Protein 4MHB (pdb70)

B-factor: mean 27.75, std 12.75, range [10.36, 128.31]

Radius of gyration: 39.78 Å; Cα contacts (8 Å, |Δi|>4): 3134; chains: 6; bounding box: 124×84×89 Å

Structure (mmCIF, N/CA/C/O backbone):
data_4MHB
#
_entry.id   4MHB
#
_cell.length_a   128.746
_cell.length_b   128.746
_cell.length_c   277.614
_cell.angle_alpha   90
_cell.angle_beta   90
_cell.angle_gamma   90
#
_symmetry.space_group_name_H-M   'P 43 21 2'
#
loop_
_entity.id
_entity.type
_entity.pdbx_description
1 polymer 'Putative aldo/keto reductase'
2 non-polymer 'SULFATE ION'
3 water water
#
loop_
_atom_site.group_PDB
_atom_site.id
_atom_site.type_symbol
_atom_site.label_atom_id
_atom_site.label_alt_id
_atom_site.label_comp_id
_atom_site.label_asym_id
_atom_site.label_entity_id
_atom_site.label_seq_id
_atom_site.pdbx_PDB_ins_code
_atom_site.Cartn_x
_atom_site.Cartn_y
_atom_site.Cartn_z
_atom_site.occupancy
_atom_site.B_iso_or_equiv
_atom_site.auth_seq_id
_atom_site.auth_comp_id
_atom_site.auth_asym_id
_atom_site.auth_atom_id
_atom_site.pdbx_PDB_model_num
ATOM 17 N N . GLN A 1 16 ? 66.322 20.659 150.868 1.00 37.28 16 GLN A N 1
ATOM 18 C CA . GLN A 1 16 ? 66.012 20.754 149.462 1.00 31.63 16 GLN A CA 1
ATOM 19 C C . GLN A 1 16 ? 65.820 22.231 149.136 1.00 25.56 16 GLN A C 1
ATOM 20 O O . GLN A 1 16 ? 65.246 22.979 149.930 1.00 25.51 16 GLN A O 1
ATOM 26 N N . THR A 1 17 ? 66.358 22.654 148.003 1.00 24.71 17 THR A N 1
ATOM 27 C CA . THR A 1 17 ? 66.205 24.049 147.579 1.00 22.57 17 THR A CA 1
ATOM 28 C C . THR A 1 17 ? 65.668 24.051 146.173 1.00 22.44 17 THR A C 1
ATOM 29 O O . THR A 1 17 ? 65.652 23.016 145.519 1.00 25.15 17 THR A O 1
ATOM 33 N N . VAL A 1 18 ? 65.225 25.220 145.708 1.00 21.77 18 VAL A N 1
ATOM 34 C CA . VAL A 1 18 ? 64.986 25.422 144.302 1.00 20.80 18 VAL A CA 1
ATOM 35 C C . VAL A 1 18 ? 65.842 26.586 143.815 1.00 25.34 18 VAL A C 1
ATOM 36 O O . VAL A 1 18 ? 66.130 27.523 144.564 1.00 23.80 18 VAL A O 1
ATOM 40 N N . LYS A 1 19 ? 66.259 26.525 142.555 1.00 21.66 19 LYS A N 1
ATOM 41 C CA . LYS A 1 19 ? 66.966 27.646 141.935 1.00 21.66 19 LYS A CA 1
ATOM 42 C C . LYS A 1 19 ? 65.986 28.650 141.347 1.00 23.72 19 LYS A C 1
ATOM 43 O O . LYS A 1 19 ? 65.108 28.312 140.533 1.00 20.44 19 LYS A O 1
ATOM 49 N N . LEU A 1 20 ? 66.102 29.898 141.781 1.00 19.15 20 LEU A N 1
ATOM 50 C CA . LEU A 1 20 ? 65.257 30.940 141.232 1.00 18.24 20 LEU A CA 1
ATOM 51 C C . LEU A 1 20 ? 65.716 31.350 139.834 1.00 20.31 20 LEU A C 1
ATOM 52 O O . LEU A 1 20 ? 66.812 30.954 139.360 1.00 20.79 20 LEU A O 1
ATOM 57 N N . ASN A 1 21 ? 64.914 32.202 139.193 1.00 18.87 21 ASN A N 1
ATOM 58 C CA . ASN A 1 21 ? 65.228 32.613 137.832 1.00 19.97 21 ASN A CA 1
ATOM 59 C C . ASN A 1 21 ? 66.513 33.430 137.657 1.00 21.03 21 ASN A C 1
ATOM 60 O O . ASN A 1 21 ? 67.020 33.553 136.526 1.00 22.38 21 ASN A O 1
ATOM 65 N N . ASN A 1 22 ? 67.043 33.980 138.745 1.00 20.73 22 ASN A N 1
ATOM 66 C CA . ASN A 1 22 ? 68.357 34.655 138.698 1.00 22.22 22 ASN A CA 1
ATOM 67 C C . ASN A 1 22 ? 69.502 33.802 139.244 1.00 23.37 22 ASN A C 1
ATOM 68 O O . ASN A 1 22 ? 70.608 34.307 139.496 1.00 24.84 22 ASN A O 1
ATOM 73 N N . GLY A 1 23 ? 69.231 32.525 139.474 1.00 23.08 23 GLY A N 1
ATOM 74 C CA . GLY A 1 23 ? 70.291 31.601 139.853 1.00 24.77 23 GLY A CA 1
ATOM 75 C C . GLY A 1 23 ? 70.441 31.361 141.345 1.00 27.10 23 GLY A C 1
ATOM 76 O O . GLY A 1 23 ? 71.126 30.419 141.750 1.00 28.52 23 GLY A O 1
ATOM 77 N N . ILE A 1 24 ? 69.820 32.183 142.184 1.00 22.52 24 ILE A N 1
ATOM 78 C CA . ILE A 1 24 ? 70.049 31.971 143.635 1.00 24.82 24 ILE A CA 1
ATOM 79 C C . ILE A 1 24 ? 69.220 30.814 144.195 1.00 23.26 24 ILE A C 1
ATOM 80 O O . ILE A 1 24 ? 68.125 30.555 143.716 1.00 21.84 24 ILE A O 1
ATOM 85 N N . ALA A 1 25 ? 69.752 30.108 145.190 1.00 22.61 25 ALA A N 1
ATOM 86 C CA . ALA A 1 25 ? 69.044 28.950 145.754 1.00 21.93 25 ALA A CA 1
ATOM 87 C C . ALA A 1 25 ? 68.180 29.376 146.914 1.00 23.43 25 ALA A C 1
ATOM 88 O O . ALA A 1 25 ? 68.616 30.153 147.776 1.00 24.29 25 ALA A O 1
ATOM 98 N N . PRO A 1 27 ? 65.522 27.830 150.012 1.00 17.73 27 PRO A N 1
ATOM 99 C CA . PRO A 1 27 ? 64.977 26.600 150.622 1.00 18.04 27 PRO A CA 1
ATOM 100 C C . PRO A 1 27 ? 63.510 26.355 150.256 1.00 17.23 27 PRO A C 1
ATOM 101 O O . PRO A 1 27 ? 62.689 27.298 150.112 1.00 16.94 27 PRO A O 1
ATOM 105 N N . LEU A 1 28 ? 63.139 25.084 150.131 1.00 18.28 28 LEU A N 1
ATOM 106 C CA . LEU A 1 28 ? 61.744 24.758 149.849 1.00 18.20 28 LEU A CA 1
ATOM 107 C C . LEU A 1 28 ? 60.844 24.799 151.099 1.00 17.70 28 LEU A C 1
ATOM 108 O O . LEU A 1 28 ? 59.607 24.943 150.964 1.00 17.48 28 LEU A O 1
ATOM 113 N N . LEU A 1 29 ? 61.448 24.664 152.294 1.00 17.99 29 LEU A N 1
ATOM 114 C CA . LEU A 1 29 ? 60.650 24.702 153.520 1.00 17.90 29 LEU A CA 1
ATOM 115 C C . LEU A 1 29 ? 61.081 25.910 154.366 1.00 17.03 29 LEU A C 1
ATOM 116 O O . LEU A 1 29 ? 62.249 26.016 154.731 1.00 17.45 29 LEU A O 1
ATOM 121 N N . GLY A 1 30 ? 60.129 26.790 154.634 1.00 16.85 30 GLY A N 1
ATOM 122 C CA . GLY A 1 30 ? 60.388 28.009 155.394 1.00 17.04 30 GLY A CA 1
ATOM 123 C C . GLY A 1 30 ? 59.450 28.204 156.555 1.00 16.38 30 GLY A C 1
ATOM 124 O O . GLY A 1 30 ? 58.409 27.549 156.676 1.00 16.95 30 GLY A O 1
ATOM 125 N N . PHE A 1 31 ? 59.833 29.142 157.424 1.00 16.45 31 PHE A N 1
ATOM 126 C CA . PHE A 1 31 ? 59.104 29.447 158.634 1.00 17.19 31 PHE A CA 1
ATOM 127 C C . PHE A 1 31 ? 58.652 30.902 158.507 1.00 17.45 31 PHE A C 1
ATOM 128 O O . PHE A 1 31 ? 59.461 31.756 158.159 1.00 17.30 31 PHE A O 1
ATOM 136 N N . GLY A 1 32 ? 57.385 31.170 158.730 1.00 20.73 32 GLY A N 1
ATOM 137 C CA . GLY A 1 32 ? 56.903 32.547 158.679 1.00 28.33 32 GLY A CA 1
ATOM 138 C C . GLY A 1 32 ? 56.448 33.056 160.029 1.00 27.76 32 GLY A C 1
ATOM 139 O O . GLY A 1 32 ? 55.821 32.321 160.803 1.00 26.68 32 GLY A O 1
ATOM 140 N N . VAL A 1 33 ? 56.733 34.326 160.316 1.00 21.49 33 VAL A N 1
ATOM 141 C CA . VAL A 1 33 ? 56.259 34.941 161.531 1.00 23.18 33 VAL A CA 1
ATOM 142 C C . VAL A 1 33 ? 55.045 35.780 161.171 1.00 24.97 33 VAL A C 1
ATOM 143 O O . VAL A 1 33 ? 54.730 36.002 159.997 1.00 30.16 33 VAL A O 1
ATOM 147 N N . PHE A 1 34 ? 54.325 36.250 162.137 1.00 27.25 34 PHE A N 1
ATOM 148 C CA . PHE A 1 34 ? 53.209 37.127 161.729 1.00 50.50 34 PHE A CA 1
ATOM 149 C C . PHE A 1 34 ? 53.017 38.137 162.809 1.00 58.29 34 PHE A C 1
ATOM 150 O O . PHE A 1 34 ? 53.849 38.207 163.710 1.00 60.11 34 PHE A O 1
ATOM 158 N N . GLN A 1 35 ? 51.969 38.945 162.738 1.00 59.55 35 GLN A N 1
ATOM 159 C CA . GLN A 1 35 ? 51.778 39.942 163.775 1.00 61.61 35 GLN A CA 1
ATOM 160 C C . GLN A 1 35 ? 51.547 39.217 165.096 1.00 65.65 35 GLN A C 1
ATOM 161 O O . GLN A 1 35 ? 50.781 38.258 165.160 1.00 63.81 35 GLN A O 1
ATOM 175 N N . THR A 1 37 ? 51.066 39.787 169.499 1.00 75.18 37 THR A N 1
ATOM 176 C CA . THR A 1 37 ? 50.880 40.688 170.626 1.00 75.88 37 THR A CA 1
ATOM 177 C C . THR A 1 37 ? 52.171 40.817 171.422 1.00 75.38 37 THR A C 1
ATOM 178 O O . THR A 1 37 ? 52.532 41.908 171.861 1.00 81.18 37 THR A O 1
ATOM 180 N N . ASN A 1 38 ? 52.872 39.702 171.602 1.00 66.95 38 ASN A N 1
ATOM 181 C CA . ASN A 1 38 ? 54.095 39.716 172.390 1.00 61.02 38 ASN A CA 1
ATOM 182 C C . ASN A 1 38 ? 55.352 39.580 171.545 1.00 50.32 38 ASN A C 1
ATOM 183 O O . ASN A 1 38 ? 55.525 38.608 170.820 1.00 42.10 38 ASN A O 1
ATOM 188 N N . THR A 1 39 ? 56.241 40.553 171.690 1.00 36.30 39 THR A N 1
ATOM 189 C CA . THR A 1 39 ? 57.509 40.567 170.982 1.00 41.12 39 THR A CA 1
ATOM 190 C C . THR A 1 39 ? 58.371 39.374 171.372 1.00 32.48 39 THR A C 1
ATOM 191 O O . THR A 1 39 ? 59.046 38.788 170.531 1.00 35.91 39 THR A O 1
ATOM 195 N N . ALA A 1 40 ? 58.357 39.025 172.652 1.00 33.13 40 ALA A N 1
ATOM 196 C CA . ALA A 1 40 ? 59.204 37.952 173.139 1.00 33.53 40 ALA A CA 1
ATOM 197 C C . ALA A 1 40 ? 58.851 36.629 172.475 1.00 32.20 40 ALA A C 1
ATOM 198 O O . ALA A 1 40 ? 59.719 35.856 172.118 1.00 26.77 40 ALA A O 1
ATOM 200 N N . GLU A 1 41 ? 57.564 36.380 172.312 1.00 31.62 41 GLU A N 1
ATOM 201 C CA . GLU A 1 41 ? 57.123 35.125 171.714 1.00 31.51 41 GLU A CA 1
ATOM 202 C C . GLU A 1 41 ? 57.600 35.036 170.246 1.00 24.77 41 GLU A C 1
ATOM 203 O O . GLU A 1 41 ? 58.030 33.975 169.756 1.00 23.58 41 GLU A O 1
ATOM 209 N N . CYS A 1 42 ? 57.557 36.161 169.559 1.00 24.21 42 CYS A N 1
ATOM 210 C CA . CYS A 1 42 ? 57.987 36.248 168.164 1.00 24.38 42 CYS A CA 1
ATOM 211 C C . CYS A 1 42 ? 59.496 35.938 168.073 1.00 24.13 42 CYS A C 1
ATOM 212 O O . CYS A 1 42 ? 59.935 35.070 167.311 1.00 22.82 42 CYS A O 1
ATOM 215 N N . GLU A 1 43 ? 60.276 36.596 168.926 1.00 21.55 43 GLU A N 1
ATOM 216 C CA . GLU A 1 43 ? 61.712 36.411 168.869 1.00 21.96 43 GLU A CA 1
ATOM 217 C C . GLU A 1 43 ? 62.089 34.954 169.245 1.00 20.91 43 GLU A C 1
ATOM 218 O O . GLU A 1 43 ? 62.912 34.345 168.568 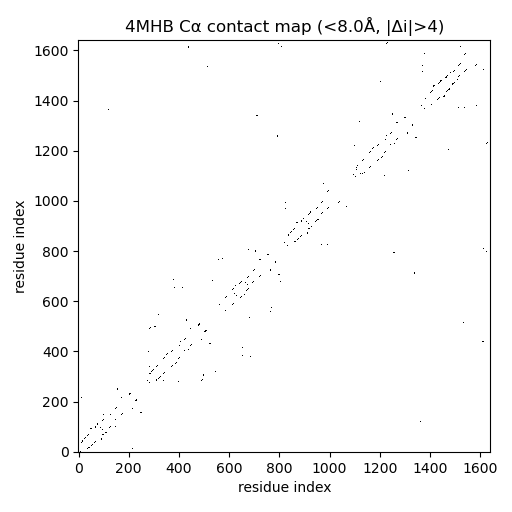1.00 21.11 43 GLU A O 1
ATOM 224 N N . ARG A 1 44 ? 61.475 34.409 170.294 1.00 18.86 44 ARG A N 1
ATOM 225 C CA . ARG A 1 44 ? 61.773 33.023 170.700 1.00 21.89 44 ARG A CA 1
ATOM 226 C C . ARG A 1 44 ? 61.353 32.026 169.595 1.00 21.56 44 ARG A C 1
ATOM 227 O O . ARG A 1 44 ? 62.057 31.044 169.318 1.00 18.90 44 ARG A O 1
ATOM 235 N N . ALA A 1 45 ? 60.241 32.304 168.928 1.00 19.48 45 ALA A N 1
ATOM 236 C CA . ALA A 1 45 ? 59.827 31.414 167.852 1.00 21.89 45 ALA A CA 1
ATOM 237 C C . ALA A 1 45 ? 60.856 31.338 166.721 1.00 20.40 45 ALA A C 1
ATOM 238 O O . ALA A 1 45 ? 61.099 30.258 166.180 1.00 18.32 45 ALA A O 1
ATOM 240 N N . VAL A 1 46 ? 61.448 32.472 166.339 1.00 18.68 46 VAL A N 1
ATOM 241 C CA . VAL A 1 46 ? 62.425 32.452 165.268 1.00 17.49 46 VAL A CA 1
ATOM 242 C C . VAL A 1 46 ? 63.691 31.708 165.736 1.00 18.90 46 VAL A C 1
ATOM 243 O O . VAL A 1 46 ? 64.249 30.897 164.996 1.00 18.84 46 VAL A O 1
ATOM 247 N N . ILE A 1 47 ? 64.125 31.935 166.990 1.00 17.84 47 ILE A N 1
ATOM 248 C CA . ILE A 1 47 ? 65.221 31.130 167.537 1.00 18.60 47 ILE A CA 1
ATOM 249 C C . ILE A 1 47 ? 64.923 29.621 167.460 1.00 20.62 47 ILE A C 1
ATOM 250 O O . ILE A 1 47 ? 65.747 28.830 166.990 1.00 22.08 47 ILE A O 1
ATOM 255 N N . ASP A 1 48 ? 63.733 29.232 167.899 1.00 19.66 48 ASP A N 1
ATOM 256 C CA . ASP A 1 48 ? 63.334 27.825 167.906 1.00 19.28 48 ASP A CA 1
ATOM 257 C C . ASP A 1 48 ? 63.273 27.272 166.451 1.00 20.54 48 ASP A C 1
ATOM 258 O O . ASP A 1 48 ? 63.651 26.120 166.195 1.00 22.22 48 ASP A O 1
ATOM 263 N N . ALA A 1 49 ? 62.767 28.086 165.539 1.00 17.93 49 ALA A N 1
ATOM 264 C CA . ALA A 1 49 ? 62.666 27.645 164.136 1.00 18.54 49 ALA A CA 1
ATOM 265 C C . ALA A 1 49 ? 64.059 27.384 163.545 1.00 21.25 49 ALA A C 1
ATOM 266 O O . ALA A 1 49 ? 64.285 26.362 162.867 1.00 19.43 49 ALA A O 1
ATOM 268 N N . ILE A 1 50 ? 65.007 28.294 163.797 1.00 19.42 50 ILE A N 1
ATOM 269 C CA . ILE A 1 50 ? 66.384 28.082 163.343 1.00 20.35 50 ILE A CA 1
ATOM 270 C C . ILE A 1 50 ? 67.033 26.845 163.975 1.00 22.11 50 ILE A C 1
ATOM 271 O O . ILE A 1 50 ? 67.705 26.034 163.287 1.00 21.07 50 ILE A O 1
ATOM 276 N N . GLU A 1 51 ? 66.808 26.677 165.279 1.00 20.38 51 GLU A N 1
ATOM 277 C CA . GLU A 1 51 ? 67.310 25.515 165.985 1.00 22.08 51 GLU A CA 1
ATOM 278 C C . GLU A 1 51 ? 66.716 24.229 165.395 1.00 22.97 51 GLU A C 1
ATOM 279 O O . GLU A 1 51 ? 67.392 23.193 165.284 1.00 25.01 51 GLU A O 1
ATOM 285 N N . THR A 1 52 ? 65.454 24.304 164.990 1.00 20.93 52 THR A N 1
ATOM 286 C CA . THR A 1 52 ? 64.759 23.151 164.392 1.00 23.87 52 THR A CA 1
ATOM 287 C C . THR A 1 52 ? 65.321 22.761 162.998 1.00 23.14 52 THR A C 1
ATOM 288 O O . THR A 1 52 ? 65.195 21.633 162.566 1.00 25.09 52 THR A O 1
ATOM 292 N N . GLY A 1 53 ? 65.952 23.695 162.302 1.00 20.90 53 GLY A N 1
ATOM 293 C CA . GLY A 1 53 ? 66.528 23.405 161.004 1.00 21.43 53 GLY A CA 1
ATOM 294 C C . GLY A 1 53 ? 66.093 24.365 159.900 1.00 21.60 53 GLY A C 1
ATOM 295 O O . GLY A 1 53 ? 66.610 24.290 158.794 1.00 20.65 53 GLY A O 1
ATOM 296 N N . TYR A 1 54 ? 65.153 25.258 160.189 1.00 17.85 54 TYR A N 1
ATOM 297 C CA . TYR A 1 54 ? 64.718 26.253 159.186 1.00 20.26 54 TYR A CA 1
ATOM 298 C C . TYR A 1 54 ? 65.841 27.249 158.889 1.00 22.00 54 TYR A C 1
ATOM 299 O O . TYR A 1 54 ? 66.537 27.723 159.794 1.00 21.19 54 TYR A O 1
ATOM 308 N N . ARG A 1 55 ? 66.041 27.539 157.606 1.00 17.92 55 ARG A N 1
ATOM 309 C CA . ARG A 1 55 ? 67.006 28.546 157.189 1.00 20.40 55 ARG A CA 1
ATOM 310 C C . ARG A 1 55 ? 66.318 29.653 156.351 1.00 20.98 55 ARG A C 1
ATOM 311 O O . ARG A 1 55 ? 66.792 30.798 156.301 1.00 22.68 55 ARG A O 1
ATOM 319 N N . LEU A 1 56 ? 65.162 29.333 155.770 1.00 18.56 56 LEU A N 1
ATOM 320 C CA . LEU A 1 56 ? 64.307 30.384 155.176 1.00 15.55 56 LEU A CA 1
ATOM 321 C C . LEU A 1 56 ? 63.363 30.975 156.275 1.00 15.98 56 LEU A C 1
ATOM 322 O O . LEU A 1 56 ? 62.559 30.254 156.876 1.00 15.51 56 LEU A O 1
ATOM 327 N N . ILE A 1 57 ? 63.514 32.278 156.553 1.00 14.34 57 ILE A N 1
ATOM 328 C CA . ILE A 1 57 ? 62.747 32.947 157.560 1.00 13.70 57 ILE A CA 1
ATOM 329 C C . ILE A 1 57 ? 62.036 34.153 156.885 1.00 15.30 57 ILE A C 1
ATOM 330 O O . ILE A 1 57 ? 62.692 34.959 156.225 1.00 15.49 57 ILE A O 1
ATOM 335 N N . ASP A 1 58 ? 60.727 34.269 157.077 1.00 13.90 58 ASP A N 1
ATOM 336 C CA . ASP A 1 58 ? 59.893 35.246 156.319 1.00 12.61 58 ASP A CA 1
ATOM 337 C C . ASP A 1 58 ? 59.208 36.197 157.313 1.00 13.48 58 ASP A C 1
ATOM 338 O O . ASP A 1 58 ? 58.519 35.761 158.271 1.00 16.45 58 ASP A O 1
ATOM 343 N N . THR A 1 59 ? 59.406 37.486 157.070 1.00 12.23 59 THR A N 1
ATOM 344 C CA . THR A 1 59 ? 58.658 38.502 157.765 1.00 13.86 59 THR A CA 1
ATOM 345 C C . THR A 1 59 ? 58.150 39.570 156.795 1.00 15.82 59 THR A C 1
ATOM 346 O O . THR A 1 59 ? 58.182 39.359 155.582 1.00 13.75 59 THR A O 1
ATOM 350 N N . ALA A 1 60 ? 57.663 40.697 157.303 1.00 15.92 60 ALA A N 1
ATOM 351 C CA . ALA A 1 60 ? 57.190 41.809 156.430 1.00 15.30 60 ALA A CA 1
ATOM 352 C C . ALA A 1 60 ? 57.227 43.060 157.293 1.00 16.70 60 ALA A C 1
ATOM 353 O O . ALA A 1 60 ? 57.033 42.974 158.495 1.00 15.91 60 ALA A O 1
ATOM 355 N N . ALA A 1 61 ? 57.435 44.212 156.681 1.00 15.53 61 ALA A N 1
ATOM 356 C CA . ALA A 1 61 ? 57.450 45.468 157.420 1.00 13.59 61 ALA A CA 1
ATOM 357 C C . ALA A 1 61 ? 56.122 45.637 158.171 1.00 15.11 61 ALA A C 1
ATOM 358 O O . ALA A 1 61 ? 56.117 46.004 159.344 1.00 15.64 61 ALA A O 1
ATOM 360 N N . SER A 1 62 ? 55.019 45.254 157.534 1.00 13.54 62 SER A N 1
ATOM 361 C CA . SER A 1 62 ? 53.702 45.515 158.149 1.00 14.64 62 SER A CA 1
ATOM 362 C C . SER A 1 62 ? 53.407 44.631 159.361 1.00 16.48 62 SER A C 1
ATOM 363 O O . SER A 1 62 ? 52.445 44.921 160.124 1.00 18.56 62 SER A O 1
ATOM 366 N N . TYR A 1 63 ? 54.181 43.557 159.557 1.00 16.74 63 TYR A N 1
ATOM 367 C CA . TYR A 1 63 ? 53.958 42.715 160.758 1.00 15.82 63 TYR A CA 1
ATOM 368 C C . TYR A 1 63 ? 54.488 43.402 161.998 1.00 16.79 63 TYR A C 1
ATOM 369 O O . TYR A 1 63 ? 54.179 42.941 163.110 1.00 19.54 63 TYR A O 1
ATOM 378 N N . GLN A 1 64 ? 55.279 44.468 161.815 1.00 15.63 64 GLN A N 1
ATOM 379 C CA . GLN A 1 64 ? 55.844 45.226 162.936 1.00 18.66 64 GLN A CA 1
ATOM 380 C C . GLN A 1 64 ? 56.682 44.398 163.912 1.00 19.68 64 GLN A C 1
ATOM 381 O O . GLN A 1 64 ? 56.702 44.651 165.146 1.00 21.49 64 GLN A O 1
ATOM 387 N N . ASN A 1 65 ? 57.364 43.400 163.378 1.00 18.89 65 ASN A N 1
ATOM 388 C CA . ASN A 1 65 ? 58.209 42.554 164.201 1.00 20.38 65 ASN A CA 1
ATOM 389 C C . ASN A 1 65 ? 59.595 42.382 163.615 1.00 23.35 65 ASN A C 1
ATOM 390 O O . ASN A 1 65 ? 60.293 41.484 164.001 1.00 18.45 65 ASN A O 1
ATOM 395 N N . GLU A 1 66 ? 59.972 43.197 162.626 1.00 17.52 66 GLU A N 1
ATOM 396 C CA . GLU A 1 66 ? 61.296 43.015 162.047 1.00 15.19 66 GLU A CA 1
ATOM 397 C C . GLU A 1 66 ? 62.433 43.120 163.080 1.00 20.02 66 GLU A C 1
ATOM 398 O O . GLU A 1 66 ? 63.430 42.440 162.948 1.00 20.02 66 GLU A O 1
ATOM 404 N N . THR A 1 67 ? 62.279 44.002 164.060 1.00 21.02 67 THR A N 1
ATOM 405 C CA . THR A 1 67 ? 63.300 44.150 165.080 1.00 19.50 67 THR A CA 1
ATOM 406 C C . THR A 1 67 ? 63.472 42.826 165.853 1.00 21.66 67 THR A C 1
ATOM 407 O O . THR A 1 67 ? 64.600 42.397 166.133 1.00 22.46 67 THR A O 1
ATOM 411 N N . GLN A 1 68 ? 62.363 42.188 166.211 1.00 20.55 68 GLN A N 1
ATOM 412 C CA . GLN A 1 68 ? 62.405 40.898 166.917 1.00 22.74 68 GLN A CA 1
ATOM 413 C C . GLN A 1 68 ? 63.033 39.805 166.049 1.00 21.90 68 GLN A C 1
ATOM 414 O O . GLN A 1 68 ? 63.792 38.958 166.530 1.00 19.41 68 GLN A O 1
ATOM 420 N N . VAL A 1 69 ? 62.709 39.811 164.760 1.00 17.91 69 VAL A N 1
ATOM 421 C CA . VAL A 1 69 ? 63.313 38.828 163.852 1.00 17.77 69 VAL A CA 1
ATOM 422 C C . VAL A 1 69 ? 64.839 39.047 163.806 1.00 20.43 69 VAL A C 1
ATOM 423 O O . VAL A 1 69 ? 65.606 38.091 163.885 1.00 18.32 69 VAL A O 1
ATOM 427 N N . GLY A 1 70 ? 65.268 40.298 163.668 1.00 15.71 70 GLY A N 1
ATOM 428 C CA . GLY A 1 70 ? 66.681 40.618 163.623 1.00 17.50 70 GLY A CA 1
ATOM 429 C C . GLY A 1 70 ? 67.409 40.199 164.912 1.00 18.03 70 GLY A C 1
ATOM 430 O O . GLY A 1 70 ? 68.525 39.675 164.862 1.00 20.15 70 GLY A O 1
ATOM 431 N N . ASN A 1 71 ? 66.775 40.440 166.045 1.00 18.23 71 ASN A N 1
ATOM 432 C CA . ASN A 1 71 ? 67.377 40.034 167.343 1.00 19.71 71 ASN A CA 1
ATOM 433 C C . ASN A 1 71 ? 67.540 38.522 167.392 1.00 24.28 71 ASN A C 1
ATOM 434 O O . ASN A 1 71 ? 68.551 37.997 167.875 1.00 23.63 71 ASN A O 1
ATOM 439 N N . ALA A 1 72 ? 66.523 37.801 166.917 1.00 20.18 72 ALA A N 1
ATOM 440 C CA . ALA A 1 72 ? 66.572 36.343 166.951 1.00 19.91 72 ALA A CA 1
ATOM 441 C C . ALA A 1 72 ? 67.692 35.830 166.065 1.00 19.44 72 ALA A C 1
ATOM 442 O O . ALA A 1 72 ? 68.340 34.854 166.414 1.00 20.33 72 ALA A O 1
ATOM 444 N N . LEU A 1 73 ? 67.911 36.441 164.888 1.00 18.29 73 LEU A N 1
ATOM 445 C CA . LEU A 1 73 ? 69.029 35.983 164.071 1.00 18.88 73 LEU A CA 1
ATOM 446 C C . LEU A 1 73 ? 70.368 36.123 164.816 1.00 21.46 73 LEU A C 1
ATOM 447 O O . LEU A 1 73 ? 71.254 35.257 164.693 1.00 24.07 73 LEU A O 1
ATOM 452 N N . LYS A 1 74 ? 70.544 37.242 165.521 1.00 20.92 74 LYS A N 1
ATOM 453 C CA . LYS A 1 74 ? 71.780 37.466 166.297 1.00 21.91 74 LYS A CA 1
ATOM 454 C C . LYS A 1 74 ? 71.950 36.387 167.374 1.00 23.27 74 LYS A C 1
ATOM 455 O O . LYS A 1 74 ? 73.090 35.986 167.701 1.00 26.78 74 LYS A O 1
ATOM 461 N N . LEU A 1 75 ? 70.835 35.952 167.949 1.00 20.56 75 LEU A N 1
ATOM 462 C CA . LEU A 1 75 ? 70.865 34.911 169.007 1.00 23.12 75 LEU A CA 1
ATOM 463 C C . LEU A 1 75 ? 71.002 33.463 168.488 1.00 27.15 75 LEU A C 1
ATOM 464 O O . LEU A 1 75 ? 71.240 32.534 169.261 1.00 25.47 75 LEU A O 1
ATOM 469 N N . SER A 1 76 ? 70.874 33.268 167.177 1.00 23.30 76 SER A N 1
ATOM 470 C CA . SER A 1 76 ? 70.782 31.910 166.639 1.00 22.89 76 SER A CA 1
ATOM 471 C C . SER A 1 76 ? 72.107 31.194 166.545 1.00 26.24 76 SER A C 1
ATOM 472 O O . SER A 1 76 ? 72.150 29.946 166.513 1.00 28.32 76 SER A O 1
ATOM 475 N N . GLY A 1 77 ? 73.183 31.959 166.434 1.00 28.61 77 GLY A N 1
ATOM 476 C CA . GLY A 1 77 ? 74.489 31.375 166.234 1.00 31.03 77 GLY A CA 1
ATOM 477 C C . GLY A 1 77 ? 74.740 30.840 164.833 1.00 33.24 77 GLY A C 1
ATOM 478 O O . GLY A 1 77 ? 75.729 30.150 164.596 1.00 34.11 77 GLY A O 1
ATOM 479 N N . ILE A 1 78 ? 73.836 31.126 163.891 1.00 24.85 78 ILE A N 1
ATOM 480 C CA . ILE A 1 78 ? 74.049 30.708 162.532 1.00 23.15 78 ILE A CA 1
ATOM 481 C C . ILE A 1 78 ? 74.635 31.832 161.664 1.00 25.11 78 ILE A C 1
ATOM 482 O O . ILE A 1 78 ? 74.204 32.983 161.747 1.00 29.98 78 ILE A O 1
ATOM 487 N N . ALA A 1 79 ? 75.589 31.486 160.806 1.00 24.29 79 ALA A N 1
ATOM 488 C CA . ALA A 1 79 ? 76.275 32.477 159.969 1.00 28.56 79 ALA A CA 1
ATOM 489 C C . ALA A 1 79 ? 75.284 33.136 159.017 1.00 27.82 79 ALA A C 1
ATOM 490 O O . ALA A 1 79 ? 74.396 32.456 158.504 1.00 23.98 79 ALA A O 1
ATOM 492 N N . ARG A 1 80 ? 75.473 34.434 158.757 1.00 24.33 80 ARG A N 1
ATOM 493 C CA . ARG A 1 80 ? 74.585 35.187 157.839 1.00 25.07 80 ARG A CA 1
ATOM 494 C C . ARG A 1 80 ? 74.404 34.518 156.479 1.00 24.46 80 ARG A C 1
ATOM 495 O O . ARG A 1 80 ? 73.275 34.471 155.936 1.00 21.31 80 ARG A O 1
ATOM 503 N N . ASP A 1 81 ? 75.483 33.977 155.936 1.00 27.31 81 ASP A N 1
ATOM 504 C CA . ASP A 1 81 ? 75.432 33.378 154.607 1.00 24.56 81 ASP A CA 1
ATOM 505 C C . ASP A 1 81 ? 74.704 32.044 154.533 1.00 26.37 81 ASP A C 1
ATOM 506 O O . ASP A 1 81 ? 74.519 31.488 153.445 1.00 29.33 81 ASP A O 1
ATOM 511 N N . GLU A 1 82 ? 74.286 31.536 155.675 1.00 22.84 82 GLU A N 1
ATOM 512 C CA . GLU A 1 82 ? 73.499 30.294 155.696 1.00 22.98 82 GLU A CA 1
ATOM 513 C C . GLU A 1 82 ? 72.030 30.579 155.884 1.00 21.91 82 GLU A C 1
ATOM 514 O O . GLU A 1 82 ? 71.222 29.657 155.871 1.00 22.42 82 GLU A O 1
ATOM 520 N N . LEU A 1 83 ? 71.674 31.850 156.071 1.00 20.73 83 LEU A N 1
ATOM 521 C CA . LEU A 1 83 ? 70.255 32.196 156.311 1.00 19.76 83 LEU A CA 1
ATOM 522 C C . LEU A 1 83 ? 69.634 32.855 155.070 1.00 17.90 83 LEU A C 1
ATOM 523 O O . LEU A 1 83 ? 70.318 33.573 154.362 1.00 17.25 83 LEU A O 1
ATOM 528 N N . PHE A 1 84 ? 68.348 32.592 154.799 1.00 15.69 84 PHE A N 1
ATOM 529 C CA . PHE A 1 84 ? 67.679 33.205 153.644 1.00 15.60 84 PHE A CA 1
ATOM 530 C C . PHE A 1 84 ? 66.534 34.035 154.240 1.00 17.11 84 PHE A C 1
ATOM 531 O O . PHE A 1 84 ? 65.523 33.503 154.699 1.00 16.13 84 PHE A O 1
ATOM 539 N N . ILE A 1 85 ? 66.722 35.340 154.284 1.00 15.46 85 ILE A N 1
ATOM 540 C CA . ILE A 1 85 ? 65.781 36.202 154.993 1.00 14.79 85 ILE A CA 1
ATOM 541 C C . ILE A 1 85 ? 64.910 36.937 153.962 1.00 16.38 85 ILE A C 1
ATOM 542 O O . ILE A 1 85 ? 65.440 37.548 153.045 1.00 14.50 85 ILE A O 1
ATOM 547 N N . THR A 1 86 ? 63.588 36.893 154.146 1.00 13.65 86 THR A N 1
ATOM 548 C CA . THR A 1 86 ? 62.651 37.634 153.276 1.00 12.39 86 THR A CA 1
ATOM 549 C C . THR A 1 86 ? 61.918 38.705 154.096 1.00 12.48 86 THR A C 1
ATOM 550 O O . THR A 1 86 ? 61.520 38.452 155.256 1.00 13.56 86 THR A O 1
ATOM 554 N N . THR A 1 87 ? 61.808 39.924 153.564 1.00 11.75 87 THR A N 1
ATOM 555 C CA . THR A 1 87 ? 60.838 40.844 154.095 1.00 13.83 87 THR A CA 1
ATOM 556 C C . THR A 1 87 ? 60.079 41.527 152.942 1.00 12.32 87 THR A C 1
ATOM 557 O O . THR A 1 87 ? 60.258 41.151 151.791 1.00 13.76 87 THR A O 1
ATOM 561 N N . LYS A 1 88 ? 59.152 42.425 153.291 1.00 12.82 88 LYS A N 1
ATOM 562 C CA . LYS A 1 88 ? 58.206 42.898 152.311 1.00 12.09 88 LYS A CA 1
ATOM 563 C C . LYS A 1 88 ? 57.872 44.363 152.549 1.00 15.13 88 LYS A C 1
ATOM 564 O O . LYS A 1 88 ? 57.643 44.811 153.658 1.00 14.40 88 LYS A O 1
ATOM 570 N N . LEU A 1 89 ? 57.791 45.080 151.458 1.00 12.90 89 LEU A N 1
ATOM 571 C CA . LEU A 1 89 ? 57.447 46.522 151.448 1.00 11.09 89 LEU A CA 1
ATOM 572 C C . LEU A 1 89 ? 55.963 46.727 151.706 1.00 12.09 89 LEU A C 1
ATOM 573 O O . LEU A 1 89 ? 55.087 46.152 150.997 1.00 12.08 89 LEU A O 1
ATOM 578 N N . TRP A 1 90 ? 55.649 47.580 152.681 1.00 11.83 90 TRP A N 1
ATOM 579 C CA . TRP A 1 90 ? 54.284 47.863 153.060 1.00 12.02 90 TRP A CA 1
ATOM 580 C C . TRP A 1 90 ? 53.803 49.085 152.224 1.00 15.70 90 TRP A C 1
ATOM 581 O O . TRP A 1 90 ? 54.561 50.023 152.036 1.00 13.85 90 TRP A O 1
ATOM 592 N N . LEU A 1 91 ? 52.530 49.078 151.791 1.00 14.50 91 LEU A N 1
ATOM 593 C CA . LEU A 1 91 ? 52.006 49.960 150.739 1.00 13.98 91 LEU A CA 1
ATOM 594 C C . LEU A 1 91 ? 52.057 51.464 150.968 1.00 15.73 91 LEU A C 1
ATOM 595 O O . LEU A 1 91 ? 51.897 52.258 150.025 1.00 14.38 91 LEU A O 1
ATOM 600 N N . GLN A 1 92 ? 52.243 51.916 152.204 1.00 14.16 92 GLN A N 1
ATOM 601 C CA . GLN A 1 92 ? 52.376 53.376 152.351 1.00 16.60 92 GLN A CA 1
ATOM 602 C C . GLN A 1 92 ? 53.591 53.911 151.655 1.00 17.75 92 GLN A C 1
ATOM 603 O O . GLN A 1 92 ? 53.699 55.139 151.444 1.00 17.07 92 GLN A O 1
ATOM 609 N N . ASP A 1 93 ? 54.536 53.015 151.337 1.00 13.98 93 ASP A N 1
ATOM 610 C CA . ASP A 1 93 ? 55.749 53.404 150.599 1.00 14.07 93 ASP A CA 1
ATOM 611 C C . ASP A 1 93 ? 55.917 52.693 149.231 1.00 15.04 93 ASP A C 1
ATOM 612 O O . ASP A 1 93 ? 57.021 52.563 148.724 1.00 13.52 93 ASP A O 1
ATOM 617 N N . THR A 1 94 ? 54.817 52.197 148.686 1.00 14.58 94 THR A N 1
ATOM 618 C CA . THR A 1 94 ? 54.857 51.589 147.338 1.00 12.80 94 THR A CA 1
ATOM 619 C C . THR A 1 94 ? 54.847 52.714 146.302 1.00 16.13 94 THR A C 1
ATOM 620 O O . THR A 1 94 ? 53.792 53.100 145.759 1.00 15.97 94 THR A O 1
ATOM 624 N N . TYR A 1 95 ? 56.055 53.270 146.095 1.00 14.93 95 TYR A N 1
ATOM 625 C CA . TYR A 1 95 ? 56.375 54.212 145.003 1.00 14.57 95 TYR A CA 1
ATOM 626 C C . TYR A 1 95 ? 57.891 54.334 145.031 1.00 16.25 95 TYR A C 1
ATOM 627 O O . TYR A 1 95 ? 58.533 53.704 145.859 1.00 15.20 95 TYR A O 1
ATOM 636 N N . TYR A 1 96 ? 58.475 55.064 144.095 1.00 14.12 96 TYR A N 1
ATOM 637 C CA . TYR A 1 96 ? 59.934 54.977 143.893 1.00 13.62 96 TYR A CA 1
ATOM 638 C C . TYR A 1 96 ? 60.732 55.432 145.124 1.00 13.80 96 TYR A C 1
ATOM 639 O O . TYR A 1 96 ? 61.515 54.638 145.674 1.00 15.94 96 TYR A O 1
ATOM 648 N N . GLU A 1 97 ? 60.524 56.666 145.589 1.00 17.12 97 GLU A N 1
ATOM 649 C CA . GLU A 1 97 ? 61.384 57.167 146.679 1.00 16.88 97 GLU A CA 1
ATOM 650 C C . GLU A 1 97 ? 61.032 56.461 147.986 1.00 18.55 97 GLU A C 1
ATOM 651 O O . GLU A 1 97 ? 61.909 56.175 148.807 1.00 18.23 97 GLU A O 1
ATOM 657 N N . GLY A 1 98 ? 59.751 56.206 148.195 1.00 16.03 98 GLY A N 1
ATOM 658 C CA . GLY A 1 98 ? 59.291 55.518 149.399 1.00 17.04 98 GLY A CA 1
ATOM 659 C C . GLY A 1 98 ? 59.861 54.117 149.547 1.00 16.63 98 GLY A C 1
ATOM 660 O O . GLY A 1 98 ? 60.190 53.705 150.679 1.00 15.66 98 GLY A O 1
ATOM 661 N N . ALA A 1 99 ? 59.972 53.375 148.443 1.00 15.76 99 ALA A N 1
ATOM 662 C CA . ALA A 1 99 ? 60.405 51.989 148.542 1.00 15.17 99 ALA A CA 1
ATOM 663 C C . ALA A 1 99 ? 61.836 51.989 149.074 1.00 16.67 99 ALA A C 1
ATOM 664 O O . ALA A 1 99 ? 62.186 51.170 149.916 1.00 15.77 99 ALA A O 1
ATOM 666 N N . LYS A 1 100 ? 62.663 52.913 148.587 1.00 15.04 100 LYS A N 1
ATOM 667 C CA . LYS A 1 100 ? 64.053 52.938 149.051 1.00 15.43 100 LYS A CA 1
ATOM 668 C C . LYS A 1 100 ? 64.114 53.336 150.537 1.00 15.55 100 LYS A C 1
ATOM 669 O O . LYS A 1 100 ? 64.894 52.744 151.297 1.00 16.52 100 LYS A O 1
ATOM 675 N N . ALA A 1 101 ? 63.300 54.314 150.937 1.00 15.76 101 ALA A N 1
ATOM 676 C CA . ALA A 1 101 ? 63.309 54.735 152.358 1.00 17.93 101 ALA A CA 1
ATOM 677 C C . ALA A 1 101 ? 62.851 53.626 153.297 1.00 17.12 101 ALA A C 1
ATOM 678 O O . ALA A 1 101 ? 63.500 53.371 154.327 1.00 15.52 101 ALA A O 1
ATOM 680 N N . GLN A 1 102 ? 61.716 53.005 152.980 1.00 13.54 102 GLN A N 1
ATOM 681 C CA . GLN A 1 102 ? 61.230 51.956 153.877 1.00 15.19 102 GLN A CA 1
ATOM 682 C C . GLN A 1 102 ? 62.164 50.749 153.862 1.00 15.10 102 GLN A C 1
ATOM 683 O O . GLN A 1 102 ? 62.366 50.110 154.902 1.00 16.46 102 GLN A O 1
ATOM 689 N N . PHE A 1 103 ? 62.696 50.406 152.689 1.00 14.55 103 PHE A N 1
ATOM 690 C CA . PHE A 1 103 ? 63.658 49.300 152.628 1.00 13.97 103 PHE A CA 1
ATOM 691 C C . PHE A 1 103 ? 64.855 49.509 153.574 1.00 15.11 103 PHE A C 1
ATOM 692 O O . PHE A 1 103 ? 65.251 48.609 154.330 1.00 15.54 103 PHE A O 1
ATOM 700 N N . GLU A 1 104 ? 65.407 50.712 153.588 1.00 15.76 104 GLU A N 1
ATOM 701 C CA . GLU A 1 104 ? 66.506 50.991 154.514 1.00 16.35 104 GLU A CA 1
ATOM 702 C C . GLU A 1 104 ? 66.066 50.922 155.974 1.00 16.43 104 GLU A C 1
ATOM 703 O O . GLU A 1 104 ? 66.835 50.465 156.816 1.00 17.30 104 GLU A O 1
ATOM 709 N N . ARG A 1 105 ? 64.847 51.354 156.280 1.00 17.84 105 ARG A N 1
ATOM 710 C CA . ARG A 1 105 ? 64.312 51.177 157.636 1.00 18.10 105 ARG A CA 1
ATOM 711 C C . ARG A 1 105 ? 64.201 49.691 158.035 1.00 18.25 105 ARG A C 1
ATOM 712 O O . ARG A 1 105 ? 64.553 49.298 159.164 1.00 16.21 105 ARG A O 1
ATOM 720 N N . SER A 1 106 ? 63.754 48.870 157.107 1.00 14.99 106 SER A N 1
ATOM 721 C CA . SER A 1 106 ? 63.652 47.421 157.319 1.00 14.92 106 SER A CA 1
ATOM 722 C C . SER A 1 106 ? 65.045 46.823 157.584 1.00 18.83 106 SER A C 1
ATOM 723 O O . SER A 1 106 ? 65.197 46.031 158.504 1.00 16.64 106 SER A O 1
ATOM 726 N N . LEU A 1 107 ? 66.047 47.203 156.793 1.00 15.72 107 LEU A N 1
ATOM 727 C CA . LEU A 1 107 ? 67.388 46.655 157.015 1.00 17.46 107 LEU A CA 1
ATOM 728 C C . LEU A 1 107 ? 67.874 47.020 158.403 1.00 18.77 107 LEU A C 1
ATOM 729 O O . LEU A 1 107 ? 68.547 46.224 159.080 1.00 22.46 107 LEU A O 1
ATOM 734 N N . ASN A 1 108 ? 67.616 48.264 158.786 1.00 16.21 108 ASN A N 1
ATOM 735 C CA . ASN A 1 108 ? 68.084 48.731 160.101 1.00 18.61 108 ASN A CA 1
ATOM 736 C C . ASN A 1 108 ? 67.424 47.949 161.227 1.00 19.43 108 ASN A C 1
ATOM 737 O O . ASN A 1 108 ? 68.114 47.525 162.203 1.00 19.95 108 ASN A O 1
ATOM 742 N N . ARG A 1 109 ? 66.107 47.766 161.126 1.00 18.15 109 ARG A N 1
ATOM 743 C CA . ARG A 1 109 ? 65.376 46.960 162.117 1.00 19.23 109 ARG A CA 1
ATOM 744 C C . ARG A 1 109 ? 65.876 45.501 162.166 1.00 19.12 109 ARG A C 1
ATOM 745 O O . ARG A 1 109 ? 66.044 44.910 163.265 1.00 19.80 109 ARG A O 1
ATOM 753 N N . LEU A 1 110 ? 66.114 44.924 160.987 1.00 16.89 110 LEU A N 1
ATOM 754 C CA . LEU A 1 110 ? 66.594 43.534 160.882 1.00 16.09 110 LEU A CA 1
ATOM 755 C C . LEU A 1 110 ? 68.068 43.394 161.267 1.00 19.70 110 LEU A C 1
ATOM 756 O O . LEU A 1 110 ? 68.547 42.265 161.445 1.00 17.67 110 LEU A O 1
ATOM 761 N N . GLN A 1 111 ? 68.784 44.521 161.395 1.00 16.27 111 GLN A N 1
ATOM 762 C CA . GLN A 1 111 ? 70.224 44.471 161.636 1.00 18.75 111 GLN A CA 1
ATOM 763 C C . GLN A 1 111 ? 70.988 43.709 160.570 1.00 22.57 111 GLN A C 1
ATOM 764 O O . GLN A 1 111 ? 71.921 42.949 160.879 1.00 22.77 111 GLN A O 1
ATOM 770 N N . LEU A 1 112 ? 70.611 43.932 159.305 1.00 19.31 112 LEU A N 1
ATOM 771 C CA . LEU A 1 112 ? 71.252 43.262 158.194 1.00 17.33 112 LEU A CA 1
ATOM 772 C C . LEU A 1 112 ? 71.832 44.296 157.200 1.00 19.61 112 LEU A C 1
ATOM 773 O O . LEU A 1 112 ? 71.384 45.457 157.129 1.00 20.50 112 LEU A O 1
ATOM 778 N N . ASP A 1 113 ? 72.796 43.849 156.416 1.00 20.13 113 ASP A N 1
ATOM 779 C CA . ASP A 1 113 ? 73.353 44.673 155.325 1.00 23.05 113 ASP A CA 1
ATOM 780 C C . ASP A 1 113 ? 72.674 44.378 154.002 1.00 22.09 113 ASP A C 1
ATOM 781 O O . ASP A 1 113 ? 72.753 45.184 153.071 1.00 20.07 113 ASP A O 1
ATOM 786 N N . TYR A 1 114 ? 72.034 43.220 153.905 1.00 17.20 114 TYR A N 1
ATOM 787 C CA . TYR A 1 114 ? 71.278 42.854 152.682 1.00 16.24 114 TYR A CA 1
ATOM 788 C C . TYR A 1 114 ? 70.177 41.902 153.078 1.00 16.51 114 TYR A C 1
ATOM 789 O O . TYR A 1 114 ? 70.233 41.297 154.163 1.00 18.51 114 TYR A O 1
ATOM 798 N N . VAL A 1 115 ? 69.161 41.771 152.225 1.00 13.93 115 VAL A N 1
ATOM 799 C CA . VAL A 1 115 ? 68.180 40.695 152.416 1.00 13.39 115 VAL A CA 1
ATOM 800 C C . VAL A 1 115 ? 68.223 39.767 151.207 1.00 14.44 115 VAL A C 1
ATOM 801 O O . VAL A 1 115 ? 68.621 40.196 150.091 1.00 15.75 115 VAL A O 1
ATOM 805 N N . ASP A 1 116 ? 67.837 38.518 151.411 1.00 13.33 116 ASP A N 1
ATOM 806 C CA . ASP A 1 116 ? 67.881 37.574 150.313 1.00 14.69 116 ASP A CA 1
ATOM 807 C C . ASP A 1 116 ? 66.729 37.768 149.331 1.00 14.90 116 ASP A C 1
ATOM 808 O O . ASP A 1 116 ? 66.912 37.645 148.116 1.00 13.66 116 ASP A O 1
ATOM 813 N N . LEU A 1 117 ? 65.573 38.153 149.857 1.00 13.02 117 LEU A N 1
ATOM 814 C CA . LEU A 1 117 ? 64.376 38.304 149.012 1.00 12.39 117 LEU A CA 1
ATOM 815 C C . LEU A 1 117 ? 63.563 39.453 149.558 1.00 13.95 117 LEU A C 1
ATOM 816 O O . LEU A 1 117 ? 63.287 39.487 150.761 1.00 14.75 117 LEU A O 1
ATOM 821 N N . TYR A 1 118 ? 63.198 40.405 148.697 1.00 11.50 118 TYR A N 1
ATOM 822 C CA . TYR A 1 118 ? 62.344 41.534 149.112 1.00 13.05 118 TYR A CA 1
ATOM 823 C C . TYR A 1 118 ? 61.137 41.542 148.185 1.00 13.12 118 TYR A C 1
ATOM 824 O O . TYR A 1 118 ? 61.302 41.517 146.958 1.00 13.37 118 TYR A O 1
ATOM 833 N N . LEU A 1 119 ? 59.937 41.570 148.772 1.00 11.48 119 LEU A N 1
ATOM 834 C CA . LEU A 1 119 ? 58.704 41.501 148.006 1.00 11.47 119 LEU A CA 1
ATOM 835 C C . LEU A 1 119 ? 57.857 42.743 148.157 1.00 12.67 119 LEU A C 1
ATOM 836 O O . LEU A 1 119 ? 57.706 43.281 149.269 1.00 13.85 119 LEU A O 1
ATOM 841 N N . ILE A 1 120 ? 57.183 43.142 147.077 1.00 11.13 120 ILE A N 1
ATOM 842 C CA . ILE A 1 120 ? 56.043 44.045 147.247 1.00 10.36 120 ILE A CA 1
ATOM 843 C C . ILE A 1 120 ? 54.918 43.253 147.925 1.00 12.99 120 ILE A C 1
ATOM 844 O O . ILE A 1 120 ? 54.468 42.228 147.386 1.00 12.21 120 ILE A O 1
ATOM 849 N N . HIS A 1 121 ? 54.449 43.713 149.090 1.00 11.00 121 HIS A N 1
ATOM 850 C CA . HIS A 1 121 ? 53.545 42.865 149.897 1.00 10.66 121 HIS A CA 1
ATOM 851 C C . HIS A 1 121 ? 52.141 42.753 149.282 1.00 12.39 121 HIS A C 1
ATOM 852 O O . HIS A 1 121 ? 51.485 41.723 149.382 1.00 12.62 121 HIS A O 1
ATOM 859 N N . GLN A 1 122 ? 51.659 43.848 148.683 1.00 13.12 122 GLN A N 1
ATOM 860 C CA . GLN A 1 122 ? 50.256 43.885 148.160 1.00 12.51 122 GLN A CA 1
ATOM 861 C C . GLN A 1 122 ? 50.248 44.487 146.769 1.00 11.01 122 GLN A C 1
ATOM 862 O O . GLN A 1 122 ? 51.101 45.315 146.437 1.00 12.62 122 GLN A O 1
ATOM 868 N N . PRO A 1 123 ? 49.242 44.105 145.956 1.00 11.99 123 PRO A N 1
ATOM 869 C CA . PRO A 1 123 ? 49.145 44.628 144.590 1.00 11.64 123 PRO A CA 1
ATOM 870 C C . PRO A 1 123 ? 48.495 46.042 144.525 1.00 12.68 123 PRO A C 1
ATOM 871 O O . PRO A 1 123 ? 47.703 46.307 143.612 1.00 13.37 123 PRO A O 1
ATOM 875 N N . TYR A 1 124 ? 48.877 46.948 145.435 1.00 13.54 124 TYR A N 1
ATOM 876 C CA . TYR A 1 124 ? 48.258 48.265 145.517 1.00 11.94 124 TYR A CA 1
ATOM 877 C C . TYR A 1 124 ? 49.327 49.336 145.487 1.00 14.74 124 TYR A C 1
ATOM 878 O O . TYR A 1 124 ? 50.487 49.098 145.918 1.00 15.98 124 TYR A O 1
ATOM 887 N N . GLY A 1 125 ? 48.928 50.530 145.060 1.00 12.27 125 GLY A N 1
ATOM 888 C CA . GLY A 1 125 ? 49.888 51.641 144.984 1.00 12.84 125 GLY A CA 1
ATOM 889 C C . GLY A 1 125 ? 50.720 51.653 143.718 1.00 13.49 125 GLY A C 1
ATOM 890 O O . GLY A 1 125 ? 50.399 50.980 142.718 1.00 13.56 125 GLY A O 1
ATOM 891 N N . ASP A 1 126 ? 51.787 52.455 143.735 1.00 12.37 126 ASP A N 1
ATOM 892 C CA . ASP A 1 126 ? 52.574 52.698 142.514 1.00 13.25 126 ASP A CA 1
ATOM 893 C C . ASP A 1 126 ? 53.570 51.560 142.391 1.00 14.37 126 ASP A C 1
ATOM 894 O O . ASP A 1 126 ? 54.761 51.656 142.729 1.00 12.37 126 ASP A O 1
ATOM 899 N N . VAL A 1 127 ? 53.043 50.434 141.924 1.00 11.50 127 VAL A N 1
ATOM 900 C CA . VAL A 1 127 ? 53.823 49.214 141.923 1.00 11.15 127 VAL A CA 1
ATOM 901 C C . VAL A 1 127 ? 54.974 49.311 140.949 1.00 11.49 127 VAL A C 1
ATOM 902 O O . VAL A 1 127 ? 56.058 48.798 141.220 1.00 12.74 127 VAL A O 1
ATOM 906 N N . HIS A 1 128 ? 54.749 49.933 139.794 1.00 11.70 128 HIS A N 1
ATOM 907 C CA . HIS A 1 128 ? 55.841 50.060 138.851 1.00 11.61 128 HIS A CA 1
ATOM 908 C C . HIS A 1 128 ? 56.992 50.961 139.396 1.00 13.76 128 HIS A C 1
ATOM 909 O O . HIS A 1 128 ? 58.174 50.657 139.194 1.00 12.45 128 HIS A O 1
ATOM 916 N N . GLY A 1 129 ? 56.639 52.068 140.032 1.00 13.27 129 GLY A N 1
ATOM 917 C CA . GLY A 1 129 ? 57.672 52.955 140.623 1.00 14.45 129 GLY A CA 1
ATOM 918 C C . GLY A 1 129 ? 58.429 52.229 141.734 1.00 14.83 129 GLY A C 1
ATOM 919 O O . GLY A 1 129 ? 59.680 52.302 141.828 1.00 13.26 129 GLY A O 1
ATOM 920 N N . ALA A 1 130 ? 57.698 51.518 142.592 1.00 11.81 130 ALA A N 1
ATOM 921 C CA . ALA A 1 130 ? 58.390 50.711 143.642 1.00 13.98 130 ALA A CA 1
ATOM 922 C C . ALA A 1 130 ? 59.316 49.646 143.019 1.00 14.20 130 ALA A C 1
ATOM 923 O O . ALA A 1 130 ? 60.456 49.435 143.438 1.00 13.78 130 ALA A O 1
ATOM 925 N N . TRP A 1 131 ? 58.851 48.993 141.959 1.00 12.57 131 TRP A N 1
ATOM 926 C CA . TRP A 1 131 ? 59.679 47.973 141.297 1.00 14.40 131 TRP A CA 1
ATOM 927 C C . TRP A 1 131 ? 60.985 48.559 140.701 1.00 14.47 131 TRP A C 1
ATOM 928 O O . TRP A 1 131 ? 62.054 47.943 140.799 1.00 12.79 131 TRP A O 1
ATOM 939 N N . ARG A 1 132 ? 60.902 49.707 140.048 1.00 15.46 132 ARG A N 1
ATOM 940 C CA . ARG A 1 132 ? 62.118 50.341 139.510 1.00 13.02 132 ARG A CA 1
ATOM 941 C C . ARG A 1 132 ? 63.117 50.601 140.641 1.00 15.77 132 ARG A C 1
ATOM 942 O O . ARG A 1 132 ? 64.318 50.359 140.458 1.00 15.51 132 ARG A O 1
ATOM 950 N N . ALA A 1 133 ? 62.613 51.059 141.800 1.00 12.28 133 ALA A N 1
ATOM 951 C CA . ALA A 1 133 ? 63.477 51.265 142.980 1.00 13.17 133 ALA A CA 1
ATOM 952 C C . ALA A 1 133 ? 64.087 49.953 143.437 1.00 14.15 133 ALA A C 1
ATOM 953 O O . ALA A 1 133 ? 65.301 49.900 143.775 1.00 15.34 133 ALA A O 1
ATOM 963 N N . GLU A 1 135 ? 64.555 47.181 141.622 1.00 12.98 135 GLU A N 1
ATOM 964 C CA . GLU A 1 135 ? 65.576 46.774 140.666 1.00 12.73 135 GLU A CA 1
ATOM 965 C C . GLU A 1 135 ? 66.917 47.479 140.987 1.00 14.93 135 GLU A C 1
ATOM 966 O O . GLU A 1 135 ? 67.969 46.850 140.941 1.00 14.10 135 GLU A O 1
ATOM 972 N N . GLU A 1 136 ? 66.862 48.767 141.294 1.00 15.00 136 GLU A N 1
ATOM 973 C CA . GLU A 1 136 ? 68.103 49.531 141.613 1.00 14.44 136 GLU A CA 1
ATOM 974 C C . GLU A 1 136 ? 68.749 49.028 142.897 1.00 15.17 136 GLU A C 1
ATOM 975 O O . GLU A 1 136 ? 69.976 48.946 142.986 1.00 15.47 136 GLU A O 1
ATOM 981 N N . LEU A 1 137 ? 67.925 48.721 143.888 1.00 13.57 137 LEU A N 1
ATOM 982 C CA . LEU A 1 137 ? 68.469 48.222 145.166 1.00 14.05 137 LEU A CA 1
ATOM 983 C C . LEU A 1 137 ? 69.121 46.878 144.978 1.00 15.47 137 LEU A C 1
ATOM 984 O O . LEU A 1 137 ? 70.174 46.622 145.594 1.00 16.02 137 LEU A O 1
ATOM 989 N N . HIS A 1 138 ? 68.530 46.033 144.114 1.00 15.00 138 HIS A N 1
ATOM 990 C CA . HIS A 1 138 ? 69.110 44.736 143.774 1.00 14.31 138 HIS A CA 1
ATOM 991 C C . HIS A 1 138 ? 70.451 44.981 143.070 1.00 17.48 138 HIS A C 1
ATOM 992 O O . HIS A 1 138 ? 71.467 44.354 143.397 1.00 17.15 138 HIS A O 1
ATOM 999 N N . GLN A 1 139 ? 70.462 45.906 142.119 1.00 16.31 139 GLN A N 1
ATOM 1000 C CA . GLN A 1 139 ? 71.696 46.176 141.334 1.00 15.53 139 GLN A CA 1
ATOM 1001 C C . GLN A 1 139 ? 72.788 46.843 142.198 1.00 16.09 139 GLN A C 1
ATOM 1002 O O . GLN A 1 139 ? 73.961 46.868 141.824 1.00 17.27 139 GLN A O 1
ATOM 1008 N N . ALA A 1 140 ? 72.386 47.379 143.349 1.00 15.91 140 ALA A N 1
ATOM 1009 C CA . ALA A 1 140 ? 73.299 47.965 144.326 1.00 16.51 140 ALA A CA 1
ATOM 1010 C C . ALA A 1 140 ? 73.855 46.920 145.328 1.00 20.18 140 ALA A C 1
ATOM 1011 O O . ALA A 1 140 ? 74.640 47.250 146.229 1.00 20.46 140 ALA A O 1
ATOM 1013 N N . GLY A 1 141 ? 73.430 45.666 145.175 1.00 16.07 141 GLY A N 1
ATOM 1014 C CA . GLY A 1 141 ? 73.907 44.565 145.985 1.00 16.29 141 GLY A CA 1
ATOM 1015 C C . GLY A 1 141 ? 73.217 44.425 147.339 1.00 17.40 141 GLY A C 1
ATOM 1016 O O . GLY A 1 141 ? 73.732 43.727 148.235 1.00 18.82 141 GLY A O 1
ATOM 1017 N N . LYS A 1 142 ? 72.098 45.116 147.513 1.00 15.12 142 LYS A N 1
ATOM 1018 C CA . LYS A 1 142 ? 71.400 45.101 148.824 1.00 14.74 142 LYS A CA 1
ATOM 1019 C C . LYS A 1 142 ? 70.310 44.058 148.914 1.00 16.66 142 LYS A C 1
ATOM 1020 O O . LYS A 1 142 ? 69.780 43.828 149.985 1.00 15.77 142 LYS A O 1
ATOM 1026 N N . ILE A 1 143 ? 69.955 43.447 147.781 1.00 14.51 143 ILE A N 1
ATOM 1027 C CA . ILE A 1 143 ? 68.861 42.473 147.728 1.00 13.62 143 ILE A CA 1
ATOM 1028 C C . ILE A 1 143 ? 69.248 41.393 146.753 1.00 15.71 143 ILE A C 1
ATOM 1029 O O . ILE A 1 143 ? 69.563 41.701 145.584 1.00 15.82 143 ILE A O 1
ATOM 1034 N N . ARG A 1 144 ? 69.266 40.129 147.204 1.00 15.61 144 ARG A N 1
ATOM 1035 C CA . ARG A 1 144 ? 69.678 39.074 146.282 1.00 15.39 144 ARG A CA 1
ATOM 1036 C C . ARG A 1 144 ? 68.622 38.729 145.225 1.00 14.50 144 ARG A C 1
ATOM 1037 O O . ARG A 1 144 ? 68.999 38.328 144.129 1.00 17.76 144 ARG A O 1
ATOM 1045 N N . ALA A 1 145 ? 67.322 38.857 145.558 1.00 13.11 145 ALA A N 1
ATOM 1046 C CA . ALA A 1 145 ? 66.256 38.548 144.586 1.00 16.54 145 ALA A CA 1
ATOM 1047 C C . ALA A 1 145 ? 65.056 39.427 144.942 1.00 15.19 145 ALA A C 1
ATOM 1048 O O . ALA A 1 145 ? 64.837 39.708 146.114 1.00 12.78 145 ALA A O 1
ATOM 1050 N N . ILE A 1 146 ? 64.345 39.909 143.929 1.00 12.94 146 ILE A N 1
ATOM 1051 C CA . ILE A 1 146 ? 63.153 40.705 144.187 1.00 12.39 146 ILE A CA 1
ATOM 1052 C C . ILE A 1 146 ? 61.911 39.993 143.658 1.00 13.89 146 ILE A C 1
ATOM 1053 O O . ILE A 1 146 ? 61.974 39.227 142.675 1.00 13.12 146 ILE A O 1
ATOM 1058 N N . GLY A 1 147 ? 60.789 40.219 144.330 1.00 11.87 147 GLY A N 1
ATOM 1059 C CA . GLY A 1 147 ? 59.541 39.567 143.919 1.00 11.84 147 GLY A CA 1
ATOM 1060 C C . GLY A 1 147 ? 58.341 40.297 144.486 1.00 11.67 147 GLY A C 1
ATOM 1061 O O . GLY A 1 147 ? 58.417 41.470 144.895 1.00 11.98 147 GLY A O 1
ATOM 1062 N N . VAL A 1 148 ? 57.198 39.619 144.432 1.00 11.11 148 VAL A N 1
ATOM 1063 C CA . VAL A 1 148 ? 55.951 40.247 144.835 1.00 11.08 148 VAL A CA 1
ATOM 1064 C C . VAL A 1 148 ? 55.112 39.235 145.641 1.00 10.55 148 VAL A C 1
ATOM 1065 O O . VAL A 1 148 ? 55.494 38.082 145.819 1.00 12.43 148 VAL A O 1
ATOM 1069 N N . SER A 1 149 ? 53.961 39.694 146.128 1.00 11.68 149 SER A N 1
ATOM 1070 C CA . SER A 1 149 ? 53.076 38.856 146.938 1.00 10.70 149 SER A CA 1
ATOM 1071 C C . SER A 1 149 ? 51.615 39.224 146.557 1.00 10.84 149 SER A C 1
ATOM 1072 O O . SER A 1 149 ? 51.316 40.404 146.332 1.00 11.25 149 SER A O 1
ATOM 1075 N N . ASN A 1 150 ? 50.723 38.223 146.486 1.00 11.12 150 ASN A N 1
ATOM 1076 C CA . ASN A 1 150 ? 49.296 38.465 146.250 1.00 11.39 150 ASN A CA 1
ATOM 1077 C C . ASN A 1 150 ? 49.039 39.089 144.875 1.00 14.89 150 ASN A C 1
ATOM 1078 O O . ASN A 1 150 ? 48.059 39.793 144.743 1.00 12.68 150 ASN A O 1
ATOM 1083 N N . PHE A 1 151 ? 49.924 38.811 143.894 1.00 11.31 151 PHE A N 1
ATOM 1084 C CA . PHE A 1 151 ? 49.665 39.256 142.503 1.00 11.70 151 PHE A CA 1
ATOM 1085 C C . PHE A 1 151 ? 48.983 38.132 141.724 1.00 12.83 151 PHE A C 1
ATOM 1086 O O . PHE A 1 151 ? 49.544 37.035 141.619 1.00 12.49 151 PHE A O 1
ATOM 1094 N N . HIS A 1 152 ? 47.822 38.425 141.117 1.00 12.20 152 HIS A N 1
ATOM 1095 C CA . HIS A 1 152 ? 47.227 37.483 140.150 1.00 12.71 152 HIS A CA 1
ATOM 1096 C C . HIS A 1 152 ? 48.074 37.469 138.854 1.00 12.76 152 HIS A C 1
ATOM 1097 O O . HIS A 1 152 ? 48.865 38.409 138.622 1.00 12.44 152 HIS A O 1
ATOM 1104 N N . PRO A 1 153 ? 47.904 36.441 137.998 1.00 13.26 153 PRO A N 1
ATOM 1105 C CA . PRO A 1 153 ? 48.692 36.374 136.757 1.00 13.44 153 PRO A CA 1
ATOM 1106 C C . PRO A 1 153 ? 48.587 37.644 135.898 1.00 14.90 153 PRO A C 1
ATOM 1107 O O . PRO A 1 153 ? 49.589 38.027 135.274 1.00 13.34 153 PRO A O 1
ATOM 1111 N N . ASP A 1 154 ? 47.400 38.254 135.806 1.00 13.61 154 ASP A N 1
ATOM 1112 C CA . ASP A 1 154 ? 47.320 39.517 135.041 1.00 13.64 154 ASP A CA 1
ATOM 1113 C C . ASP A 1 154 ? 48.307 40.574 135.541 1.00 13.07 154 ASP A C 1
ATOM 1114 O O . ASP A 1 154 ? 48.931 41.274 134.751 1.00 13.09 154 ASP A O 1
ATOM 1119 N N . ARG A 1 155 ? 48.406 40.705 136.866 1.00 12.64 155 ARG A N 1
ATOM 1120 C CA . ARG A 1 155 ? 49.302 41.717 137.459 1.00 12.17 155 ARG A CA 1
ATOM 1121 C C . ARG A 1 155 ? 50.772 41.334 137.260 1.00 12.10 155 ARG A C 1
ATOM 1122 O O . ARG A 1 155 ? 51.657 42.217 137.089 1.00 11.83 155 ARG A O 1
ATOM 1130 N N . LEU A 1 156 ? 51.066 40.033 137.311 1.00 12.37 156 LEU A N 1
ATOM 1131 C CA . LEU A 1 156 ? 52.444 39.572 137.034 1.00 12.09 156 LEU A CA 1
ATOM 1132 C C . LEU A 1 156 ? 52.814 39.879 135.562 1.00 12.47 156 LEU A C 1
ATOM 1133 O O . LEU A 1 156 ? 53.898 40.396 135.274 1.00 12.83 156 LEU A O 1
ATOM 1138 N N . ALA A 1 157 ? 51.921 39.527 134.651 1.00 12.93 157 ALA A N 1
ATOM 1139 C CA . ALA A 1 157 ? 52.185 39.777 133.220 1.00 13.40 157 ALA A CA 1
ATOM 1140 C C . ALA A 1 157 ? 52.396 41.284 132.964 1.00 13.62 157 ALA A C 1
ATOM 1141 O O . ALA A 1 157 ? 53.266 41.658 132.171 1.00 13.94 157 ALA A O 1
ATOM 1143 N N . ASP A 1 158 ? 51.577 42.127 133.601 1.00 12.97 158 ASP A N 1
ATOM 1144 C CA . ASP A 1 158 ? 51.707 43.566 133.480 1.00 13.02 158 ASP A CA 1
ATOM 1145 C C . ASP A 1 158 ? 53.085 44.023 133.994 1.00 14.72 158 ASP A C 1
ATOM 1146 O O . ASP A 1 158 ? 53.789 44.763 133.324 1.00 13.22 158 ASP A O 1
ATOM 1151 N N . LEU A 1 159 ? 53.468 43.593 135.179 1.00 12.71 159 LEU A N 1
ATOM 1152 C CA . LEU A 1 159 ? 54.752 44.028 135.748 1.00 13.74 159 LEU A CA 1
ATOM 1153 C C . LEU A 1 159 ? 55.916 43.595 134.838 1.00 15.11 159 LEU A C 1
ATOM 1154 O O . LEU A 1 159 ? 56.817 44.402 134.540 1.00 14.41 159 LEU A O 1
ATOM 1167 N N . ALA A 1 161 ? 55.806 43.039 131.571 1.00 13.89 161 ALA A N 1
ATOM 1168 C CA . ALA A 1 161 ? 55.782 43.615 130.234 1.00 14.13 161 ALA A CA 1
ATOM 1169 C C . ALA A 1 161 ? 56.572 44.933 130.208 1.00 16.57 161 ALA A C 1
ATOM 1170 O O . ALA A 1 161 ? 57.124 45.306 129.160 1.00 20.24 161 ALA A O 1
ATOM 1172 N N . PHE A 1 162 ? 56.590 45.657 131.329 1.00 13.73 162 PHE A N 1
ATOM 1173 C CA . PHE A 1 162 ? 57.107 47.023 131.294 1.00 16.36 162 PHE A CA 1
ATOM 1174 C C . PHE A 1 162 ? 58.460 47.171 131.993 1.00 18.77 162 PHE A C 1
ATOM 1175 O O . PHE A 1 162 ? 59.011 48.285 131.999 1.00 19.24 162 PHE A O 1
ATOM 1183 N N . ASN A 1 163 ? 58.950 46.112 132.607 1.00 14.71 163 ASN A N 1
ATOM 1184 C CA . ASN A 1 163 ? 60.184 46.254 133.416 1.00 15.46 163 ASN A CA 1
ATOM 1185 C C . ASN A 1 163 ? 61.318 45.330 133.045 1.00 19.09 163 ASN A C 1
ATOM 1186 O O . ASN A 1 163 ? 61.167 44.388 132.264 1.00 20.91 163 ASN A O 1
ATOM 1191 N N . LYS A 1 164 ? 62.471 45.558 133.677 1.00 17.28 164 LYS A N 1
ATOM 1192 C CA . LYS A 1 164 ? 63.647 44.820 133.311 1.00 17.42 164 LYS A CA 1
ATOM 1193 C C . LYS A 1 164 ? 63.794 43.459 133.947 1.00 17.00 164 LYS A C 1
ATOM 1194 O O . LYS A 1 164 ? 64.223 42.502 133.294 1.00 20.73 164 LYS A O 1
ATOM 1200 N N . ILE A 1 165 ? 63.492 43.372 135.239 1.00 14.95 165 ILE A N 1
ATOM 1201 C CA . ILE A 1 165 ? 63.683 42.145 135.975 1.00 16.36 165 ILE A CA 1
ATOM 1202 C C . ILE A 1 165 ? 62.326 41.453 136.195 1.00 15.55 165 ILE A C 1
ATOM 1203 O O . ILE A 1 165 ? 61.380 42.077 136.692 1.00 17.25 165 ILE A O 1
ATOM 1208 N N . ILE A 1 166 ? 62.251 40.172 135.851 1.00 14.52 166 ILE A N 1
ATOM 1209 C CA . ILE A 1 166 ? 61.024 39.408 136.103 1.00 15.24 166 ILE A CA 1
ATOM 1210 C C . ILE A 1 166 ? 61.021 38.979 137.584 1.00 15.53 166 ILE A C 1
ATOM 1211 O O . ILE A 1 166 ? 62.050 38.536 138.110 1.00 16.87 166 ILE A O 1
ATOM 1216 N N . PRO A 1 167 ? 59.874 39.129 138.267 1.00 13.63 167 PRO A N 1
ATOM 1217 C CA . PRO A 1 167 ? 59.856 38.776 139.700 1.00 12.12 167 PRO A CA 1
ATOM 1218 C C . PRO A 1 167 ? 60.318 37.335 139.924 1.00 12.18 167 PRO A C 1
ATOM 1219 O O . PRO A 1 167 ? 59.944 36.401 139.204 1.00 15.13 167 PRO A O 1
ATOM 1223 N N . ALA A 1 168 ? 61.176 37.151 140.915 1.00 12.17 168 ALA A N 1
ATOM 1224 C CA . ALA A 1 168 ? 61.730 35.825 141.181 1.00 13.66 168 ALA A CA 1
ATOM 1225 C C . ALA A 1 168 ? 60.733 34.932 141.917 1.00 14.71 168 ALA A C 1
ATOM 1226 O O . ALA A 1 168 ? 60.780 33.721 141.796 1.00 13.35 168 ALA A O 1
ATOM 1228 N N . VAL A 1 169 ? 59.899 35.556 142.752 1.00 12.58 169 VAL A N 1
ATOM 1229 C CA . VAL A 1 169 ? 58.979 34.821 143.618 1.00 12.08 169 VAL A CA 1
ATOM 1230 C C . VAL A 1 169 ? 57.641 35.592 143.645 1.00 11.50 169 VAL A C 1
ATOM 1231 O O . VAL A 1 169 ? 57.648 36.825 143.572 1.00 12.78 169 VAL A O 1
ATOM 1235 N N . ASN A 1 170 ? 56.536 34.871 143.710 1.00 11.61 170 ASN A N 1
ATOM 1236 C CA . ASN A 1 170 ? 55.252 35.506 144.022 1.00 11.38 170 ASN A CA 1
ATOM 1237 C C . ASN A 1 170 ? 54.656 34.702 145.178 1.00 14.64 170 ASN A C 1
ATOM 1238 O O . ASN A 1 170 ? 54.401 33.510 145.024 1.00 11.84 170 ASN A O 1
ATOM 1243 N N . GLN A 1 171 ? 54.485 35.359 146.335 1.00 11.84 171 GLN A N 1
ATOM 1244 C CA . GLN A 1 171 ? 54.020 34.641 147.527 1.00 12.31 171 GLN A CA 1
ATOM 1245 C C . GLN A 1 171 ? 52.524 34.814 147.613 1.00 11.49 171 GLN A C 1
ATOM 1246 O O . GLN A 1 171 ? 52.047 35.945 147.709 1.00 12.09 171 GLN A O 1
ATOM 1252 N N . ILE A 1 172 ? 51.784 33.718 147.494 1.00 11.87 172 ILE A N 1
ATOM 1253 C CA . ILE A 1 172 ? 50.320 33.762 147.471 1.00 12.11 172 ILE A CA 1
ATOM 1254 C C . ILE A 1 172 ? 49.723 32.697 148.368 1.00 12.54 172 ILE A C 1
ATOM 1255 O O . ILE A 1 172 ? 50.409 31.765 148.769 1.00 12.70 172 ILE A O 1
ATOM 1260 N N . GLU A 1 173 ? 48.451 32.862 148.727 1.00 12.81 173 GLU A N 1
ATOM 1261 C CA . GLU A 1 173 ? 47.792 31.848 149.556 1.00 13.33 173 GLU A CA 1
ATOM 1262 C C . GLU A 1 173 ? 47.696 30.539 148.754 1.00 13.78 173 GLU A C 1
ATOM 1263 O O . GLU A 1 173 ? 47.177 30.544 147.618 1.00 13.94 173 GLU A O 1
ATOM 1269 N N . VAL A 1 174 ? 48.154 29.446 149.356 1.00 12.16 174 VAL A N 1
ATOM 1270 C CA . VAL A 1 174 ? 47.975 28.098 148.725 1.00 11.77 174 VAL A CA 1
ATOM 1271 C C . VAL A 1 174 ? 47.590 27.146 149.848 1.00 13.87 174 VAL A C 1
ATOM 1272 O O . VAL A 1 174 ? 48.400 26.919 150.745 1.00 12.34 174 VAL A O 1
ATOM 1276 N N . ASN A 1 175 ? 46.365 26.594 149.790 1.00 12.69 175 ASN A N 1
ATOM 1277 C CA . ASN A 1 175 ? 45.972 25.577 150.747 1.00 12.85 175 ASN A CA 1
ATOM 1278 C C . ASN A 1 175 ? 44.938 24.658 150.072 1.00 13.18 175 ASN A C 1
ATOM 1279 O O . ASN A 1 175 ? 44.562 24.911 148.899 1.00 13.23 175 ASN A O 1
ATOM 1284 N N . PRO A 1 176 ? 44.477 23.608 150.764 1.00 15.14 176 PRO A N 1
ATOM 1285 C CA . PRO A 1 176 ? 43.599 22.687 150.021 1.00 15.66 176 PRO A CA 1
ATOM 1286 C C . PRO A 1 176 ? 42.246 23.248 149.527 1.00 17.34 176 PRO A C 1
ATOM 1287 O O . PRO A 1 176 ? 41.652 22.658 148.621 1.00 16.81 176 PRO A O 1
ATOM 1291 N N . PHE A 1 177 ? 41.778 24.358 150.075 1.00 17.29 177 PHE A N 1
ATOM 1292 C CA . PHE A 1 177 ? 40.551 24.992 149.528 1.00 16.81 177 PHE A CA 1
ATOM 1293 C C . PHE A 1 177 ? 40.819 26.109 148.537 1.00 15.48 177 PHE A C 1
ATOM 1294 O O . PHE A 1 177 ? 39.905 26.586 147.854 1.00 17.53 177 PHE A O 1
ATOM 1302 N N . ASN A 1 178 ? 42.071 26.546 148.438 1.00 14.52 178 ASN A N 1
ATOM 1303 C CA . ASN A 1 178 ? 42.420 27.608 147.492 1.00 14.61 178 ASN A CA 1
ATOM 1304 C C . ASN A 1 178 ? 43.727 27.217 146.830 1.00 13.17 178 ASN A C 1
ATOM 1305 O O . ASN A 1 178 ? 44.828 27.669 147.238 1.00 12.68 178 ASN A O 1
ATOM 1310 N N . GLN A 1 179 ? 43.633 26.361 145.806 1.00 13.05 179 GLN A N 1
ATOM 1311 C CA . GLN A 1 179 ? 44.820 25.620 145.401 1.00 12.79 179 GLN A CA 1
ATOM 1312 C C . GLN A 1 179 ? 45.656 26.280 144.331 1.00 12.34 179 GLN A C 1
ATOM 1313 O O . GLN A 1 179 ? 46.744 25.818 144.067 1.00 11.70 179 GLN A O 1
ATOM 1319 N N . GLN A 1 180 ? 45.146 27.362 143.745 1.00 12.23 180 GLN A N 1
ATOM 1320 C CA . GLN A 1 180 ? 45.844 28.056 142.655 1.00 12.04 180 GLN A CA 1
ATOM 1321 C C . GLN A 1 180 ? 46.161 27.094 141.497 1.00 12.13 180 GLN A C 1
ATOM 1322 O O . GLN A 1 180 ? 47.305 27.025 141.004 1.00 12.61 180 GLN A O 1
ATOM 1328 N N . LEU A 1 181 ? 45.134 26.307 141.089 1.00 13.51 181 LEU A N 1
ATOM 1329 C CA . LEU A 1 181 ? 45.329 25.221 140.127 1.00 12.77 181 LEU A CA 1
ATOM 1330 C C . LEU A 1 181 ? 45.850 25.734 138.775 1.00 15.73 181 LEU A C 1
ATOM 1331 O O . LEU A 1 181 ? 46.671 25.051 138.130 1.00 14.08 181 LEU A O 1
ATOM 1336 N N . HIS A 1 182 ? 45.420 26.938 138.385 1.00 12.99 182 HIS A N 1
ATOM 1337 C CA . HIS A 1 182 ? 45.967 27.565 137.171 1.00 13.19 182 HIS A CA 1
ATOM 1338 C C . HIS A 1 182 ? 47.124 28.538 137.463 1.00 13.92 182 HIS A C 1
ATOM 1339 O O . HIS A 1 182 ? 48.128 28.566 136.730 1.00 14.04 182 HIS A O 1
ATOM 1346 N N . ALA A 1 183 ? 46.993 29.330 138.514 1.00 13.75 183 ALA A N 1
ATOM 1347 C CA . ALA A 1 183 ? 47.976 30.399 138.722 1.00 13.74 183 ALA A CA 1
ATOM 1348 C C . ALA A 1 183 ? 49.375 29.814 138.996 1.00 13.16 183 ALA A C 1
ATOM 1349 O O . ALA A 1 183 ? 50.383 30.400 138.579 1.00 12.70 183 ALA A O 1
ATOM 1351 N N . VAL A 1 184 ? 49.447 28.696 139.726 1.00 11.63 184 VAL A N 1
ATOM 1352 C CA . VAL A 1 184 ? 50.749 28.081 139.978 1.00 12.51 184 VAL A CA 1
ATOM 1353 C C . VAL A 1 184 ? 51.472 27.628 138.681 1.00 15.65 184 VAL A C 1
ATOM 1354 O O . VAL A 1 184 ? 52.594 28.048 138.440 1.00 13.48 184 VAL A O 1
ATOM 1358 N N . PRO A 1 185 ? 50.836 26.790 137.835 1.00 14.25 185 PRO A N 1
ATOM 1359 C CA . PRO A 1 185 ? 51.461 26.492 136.537 1.00 13.31 185 PRO A CA 1
ATOM 1360 C C . PRO A 1 185 ? 51.731 27.745 135.698 1.00 13.05 185 PRO A C 1
ATOM 1361 O O . PRO A 1 185 ? 52.738 27.766 134.995 1.00 14.19 185 PRO A O 1
ATOM 1365 N N . TRP A 1 186 ? 50.858 28.751 135.740 1.00 13.00 186 TRP A N 1
ATOM 1366 C CA . TRP A 1 186 ? 51.106 29.964 134.933 1.00 14.40 186 TRP A CA 1
ATOM 1367 C C . TRP A 1 186 ? 52.434 30.599 135.438 1.00 13.45 186 TRP A C 1
ATOM 1368 O O . TRP A 1 186 ? 53.320 30.885 134.609 1.00 15.14 186 TRP A O 1
ATOM 1387 N N . GLN A 1 188 ? 54.935 29.196 137.050 1.00 14.17 188 GLN A N 1
ATOM 1388 C CA . GLN A 1 188 ? 56.086 28.332 136.783 1.00 16.04 188 GLN A CA 1
ATOM 1389 C C . GLN A 1 188 ? 56.452 28.361 135.327 1.00 14.47 188 GLN A C 1
ATOM 1390 O O . GLN A 1 188 ? 57.618 28.371 134.984 1.00 17.11 188 GLN A O 1
ATOM 1396 N N . SER A 1 189 ? 55.445 28.485 134.480 1.00 14.53 189 SER A N 1
ATOM 1397 C CA . SER A 1 189 ? 55.694 28.515 133.032 1.00 15.94 189 SER A CA 1
ATOM 1398 C C . SER A 1 189 ? 56.427 29.786 132.586 1.00 16.90 189 SER A C 1
ATOM 1399 O O . SER A 1 189 ? 57.036 29.810 131.498 1.00 17.51 189 SER A O 1
ATOM 1402 N N . ARG A 1 190 ? 56.367 30.830 133.421 1.00 15.95 190 ARG A N 1
ATOM 1403 C CA . ARG A 1 190 ? 57.032 32.103 133.156 1.00 16.39 190 ARG A CA 1
ATOM 1404 C C . ARG A 1 190 ? 58.336 32.241 133.975 1.00 17.72 190 ARG A C 1
ATOM 1405 O O . ARG A 1 190 ? 59.007 33.268 133.894 1.00 20.63 190 ARG A O 1
ATOM 1413 N N . GLY A 1 191 ? 58.684 31.197 134.709 1.00 17.39 191 GLY A N 1
ATOM 1414 C CA . GLY A 1 191 ? 59.921 31.159 135.500 1.00 19.22 191 GLY A CA 1
ATOM 1415 C C . GLY A 1 191 ? 59.803 31.884 136.834 1.00 19.60 191 GLY A C 1
ATOM 1416 O O . GLY A 1 191 ? 60.811 32.194 137.464 1.00 19.20 191 GLY A O 1
ATOM 1417 N N . ILE A 1 192 ? 58.582 32.136 137.273 1.00 15.09 192 ILE A N 1
ATOM 1418 C CA . ILE A 1 192 ? 58.341 32.738 138.597 1.00 14.64 192 ILE A CA 1
ATOM 1419 C C . ILE A 1 192 ? 58.086 31.658 139.643 1.00 15.18 192 ILE A C 1
ATOM 1420 O O . ILE A 1 192 ? 57.285 30.779 139.431 1.00 14.62 192 ILE A O 1
ATOM 1425 N N . GLN A 1 193 ? 58.793 31.703 140.772 1.00 13.97 193 GLN A N 1
ATOM 1426 C CA . GLN A 1 193 ? 58.674 30.639 141.778 1.00 14.51 193 GLN A CA 1
ATOM 1427 C C . GLN A 1 193 ? 57.504 30.945 142.713 1.00 13.84 193 GLN A C 1
ATOM 1428 O O . GLN A 1 193 ? 57.495 31.982 143.370 1.00 13.00 193 GLN A O 1
ATOM 1434 N N . PRO A 1 194 ? 56.517 30.046 142.776 1.00 12.64 194 PRO A N 1
ATOM 1435 C CA . PRO A 1 194 ? 55.423 30.298 143.727 1.00 11.76 194 PRO A CA 1
ATOM 1436 C C . PRO A 1 194 ? 55.852 29.973 145.151 1.00 11.94 194 PRO A C 1
ATOM 1437 O O . PRO A 1 194 ? 56.623 29.023 145.377 1.00 13.56 194 PRO A O 1
ATOM 1441 N N . GLU A 1 195 ? 55.315 30.722 146.095 1.00 12.03 195 GLU A N 1
ATOM 1442 C CA . GLU A 1 195 ? 55.617 30.446 147.485 1.00 12.37 195 GLU A CA 1
ATOM 1443 C C . GLU A 1 195 ? 54.314 30.532 148.250 1.00 12.55 195 GLU A C 1
ATOM 1444 O O . GLU A 1 195 ? 53.584 31.516 148.101 1.00 12.79 195 GLU A O 1
ATOM 1450 N N . ALA A 1 196 ? 53.983 29.514 149.048 1.00 11.67 196 ALA A N 1
ATOM 1451 C CA . ALA A 1 196 ? 52.667 29.436 149.678 1.00 13.49 196 ALA A CA 1
ATOM 1452 C C . ALA A 1 196 ? 52.615 30.112 151.047 1.00 16.73 196 ALA A C 1
ATOM 1453 O O . ALA A 1 196 ? 53.421 29.771 151.933 1.00 16.09 196 ALA A O 1
ATOM 1455 N N . TRP A 1 197 ? 51.638 30.983 151.255 1.00 12.65 197 TRP A N 1
ATOM 1456 C CA . TRP A 1 197 ? 51.293 31.344 152.649 1.00 13.39 197 TRP A CA 1
ATOM 1457 C C . TRP A 1 197 ? 49.938 30.767 153.050 1.00 16.59 197 TRP A C 1
ATOM 1458 O O . TRP A 1 197 ? 49.126 30.348 152.207 1.00 14.22 197 TRP A O 1
ATOM 1469 N N . ALA A 1 198 ? 49.725 30.715 154.368 1.00 14.23 198 ALA A N 1
ATOM 1470 C CA . ALA A 1 198 ? 48.546 30.043 154.948 1.00 14.62 198 ALA A CA 1
ATOM 1471 C C . ALA A 1 198 ? 48.267 28.646 154.372 1.00 15.72 198 ALA A C 1
ATOM 1472 O O . ALA A 1 198 ? 47.172 28.392 153.895 1.00 14.16 198 ALA A O 1
ATOM 1474 N N . PRO A 1 199 ? 49.252 27.738 154.450 1.00 15.18 199 PRO A N 1
ATOM 1475 C CA . PRO A 1 199 ? 49.042 26.401 153.856 1.00 14.02 199 PRO A CA 1
ATOM 1476 C C . PRO A 1 199 ? 47.919 25.632 154.557 1.00 16.83 199 PRO A C 1
ATOM 1477 O O . PRO A 1 199 ? 47.348 24.714 153.928 1.00 14.71 199 PRO A O 1
ATOM 1481 N N . PHE A 1 200 ? 47.634 25.965 155.824 1.00 14.91 200 PHE A N 1
ATOM 1482 C CA . PHE A 1 200 ? 46.564 25.269 156.570 1.00 16.34 200 PHE A CA 1
ATOM 1483 C C . PHE A 1 200 ? 45.263 26.068 156.630 1.00 18.95 200 PHE A C 1
ATOM 1484 O O . PHE A 1 200 ? 44.336 25.684 157.334 1.00 21.05 200 PHE A O 1
ATOM 1492 N N . ALA A 1 201 ? 45.180 27.155 155.839 1.00 17.69 201 ALA A N 1
ATOM 1493 C CA . ALA A 1 201 ? 44.004 28.041 155.831 1.00 17.86 201 ALA A CA 1
ATOM 1494 C C . ALA A 1 201 ? 43.712 28.517 157.254 1.00 24.57 201 ALA A C 1
ATOM 1495 O O . ALA A 1 201 ? 42.562 28.721 157.617 1.00 30.71 201 ALA A O 1
ATOM 1497 N N . GLU A 1 202 ? 44.780 28.707 158.013 1.00 25.51 202 GLU A N 1
ATOM 1498 C CA . GLU A 1 202 ? 44.707 29.001 159.461 1.00 32.43 202 GLU A CA 1
ATOM 1499 C C . GLU A 1 202 ? 43.663 28.168 160.198 1.00 34.23 202 GLU A C 1
ATOM 1500 O O . GLU A 1 202 ? 43.029 28.670 161.149 1.00 38.61 202 GLU A O 1
ATOM 1506 N N . GLY A 1 203 ? 43.484 26.914 159.770 1.00 30.79 203 GLY A N 1
ATOM 1507 C CA . GLY A 1 203 ? 42.578 25.973 160.413 1.00 32.27 203 GLY A CA 1
ATOM 1508 C C . GLY A 1 203 ? 41.125 26.168 160.018 1.00 39.20 203 GLY A C 1
ATOM 1509 O O . GLY A 1 203 ? 40.227 25.416 160.449 1.00 37.43 203 GLY A O 1
ATOM 1510 N N . ARG A 1 204 ? 40.884 27.183 159.187 1.00 36.36 204 ARG A N 1
ATOM 1511 C CA . ARG A 1 204 ? 39.519 27.534 158.830 1.00 37.38 204 ARG A CA 1
ATOM 1512 C C . ARG A 1 204 ? 38.824 26.370 158.115 1.00 36.89 204 ARG A C 1
ATOM 1513 O O . ARG A 1 204 ? 39.484 25.432 157.668 1.00 35.47 204 ARG A O 1
ATOM 1521 N N . ASN A 1 205 ? 37.488 26.395 158.067 1.00 44.33 205 ASN A N 1
ATOM 1522 C CA . ASN A 1 205 ? 36.679 25.373 157.365 1.00 48.17 205 ASN A CA 1
ATOM 1523 C C . ASN A 1 205 ? 36.988 23.909 157.724 1.00 43.51 205 ASN A C 1
ATOM 1524 O O . ASN A 1 205 ? 36.939 23.032 156.869 1.00 42.86 205 ASN A O 1
ATOM 1529 N N . GLY A 1 206 ? 37.345 23.679 158.984 1.00 40.76 206 GLY A N 1
ATOM 1530 C CA . GLY A 1 206 ? 37.599 22.344 159.500 1.00 37.76 206 GLY A CA 1
ATOM 1531 C C . GLY A 1 206 ? 38.683 21.558 158.784 1.00 34.65 206 GLY A C 1
ATOM 1532 O O . GLY A 1 206 ? 38.593 20.340 158.667 1.00 37.29 206 GLY A O 1
ATOM 1533 N N . LEU A 1 207 ? 39.726 22.247 158.335 1.00 31.59 207 LEU A N 1
ATOM 1534 C CA . LEU A 1 207 ? 40.775 21.615 157.541 1.00 29.20 207 LEU A CA 1
ATOM 1535 C C . LEU A 1 207 ? 41.515 20.520 158.302 1.00 29.98 207 LEU A C 1
ATOM 1536 O O . LEU A 1 207 ? 41.816 19.463 157.754 1.00 26.24 207 LEU A O 1
ATOM 1541 N N . PHE A 1 208 ? 41.800 20.779 159.571 1.00 28.96 208 PHE A N 1
ATOM 1542 C CA . PHE A 1 208 ? 42.578 19.853 160.388 1.00 28.93 208 PHE A CA 1
ATOM 1543 C C . PHE A 1 208 ? 41.888 18.507 160.606 1.00 35.87 208 PHE A C 1
ATOM 1544 O O . PHE A 1 208 ? 42.546 17.490 160.807 1.00 38.63 208 PHE A O 1
ATOM 1552 N N . GLN A 1 209 ? 40.561 18.519 160.602 1.00 28.43 209 GLN A N 1
ATOM 1553 C CA . GLN A 1 209 ? 39.783 17.301 160.735 1.00 30.81 209 GLN A CA 1
ATOM 1554 C C . GLN A 1 209 ? 39.261 16.755 159.384 1.00 31.65 209 GLN A C 1
ATOM 1555 O O . GLN A 1 209 ? 38.481 15.811 159.359 1.00 29.15 209 GLN A O 1
ATOM 1561 N N . ASN A 1 210 ? 39.655 17.363 158.268 1.00 30.66 210 ASN A N 1
ATOM 1562 C CA . ASN A 1 210 ? 39.170 16.898 156.960 1.00 28.20 210 ASN A CA 1
ATOM 1563 C C . ASN A 1 210 ? 39.410 15.400 156.740 1.00 27.57 210 ASN A C 1
ATOM 1564 O O . ASN A 1 210 ? 40.533 14.894 156.926 1.00 28.88 210 ASN A O 1
ATOM 1569 N N . PRO A 1 211 ? 38.345 14.660 156.431 1.00 30.85 211 PRO A N 1
ATOM 1570 C CA . PRO A 1 211 ? 38.468 13.200 156.412 1.00 30.91 211 PRO A CA 1
ATOM 1571 C C . PRO A 1 211 ? 39.425 12.673 155.351 1.00 31.21 211 PRO A C 1
ATOM 1572 O O . PRO A 1 211 ? 40.052 11.626 155.568 1.00 28.27 211 PRO A O 1
ATOM 1576 N N . VAL A 1 212 ? 39.492 13.348 154.198 1.00 28.78 212 VAL A N 1
ATOM 1577 C CA . VAL A 1 212 ? 40.375 12.931 153.133 1.00 26.64 212 VAL A CA 1
ATOM 1578 C C . VAL A 1 212 ? 41.846 13.102 153.551 1.00 26.47 212 VAL A C 1
ATOM 1579 O O . VAL A 1 212 ? 42.663 12.175 153.405 1.00 24.41 212 VAL A O 1
ATOM 1583 N N . LEU A 1 213 ? 42.171 14.271 154.103 1.00 23.06 213 LEU A N 1
ATOM 1584 C CA . LEU A 1 213 ? 43.541 14.550 154.520 1.00 22.71 213 LEU A CA 1
ATOM 1585 C C . LEU A 1 213 ? 43.966 13.647 155.698 1.00 25.36 213 LEU A C 1
ATOM 1586 O O . LEU A 1 213 ? 45.111 13.142 155.757 1.00 24.79 213 LEU A O 1
ATOM 1591 N N . THR A 1 214 ? 43.034 13.428 156.620 1.00 24.55 214 THR A N 1
ATOM 1592 C CA . THR A 1 214 ? 43.276 12.571 157.763 1.00 29.66 214 THR A CA 1
ATOM 1593 C C . THR A 1 214 ? 43.582 11.150 157.306 1.00 28.85 214 THR A C 1
ATOM 1594 O O . THR A 1 214 ? 44.504 10.531 157.796 1.00 30.85 214 THR A O 1
ATOM 1598 N N . ALA A 1 215 ? 42.794 10.636 156.368 1.00 29.74 215 ALA A N 1
ATOM 1599 C CA . ALA A 1 215 ? 42.993 9.266 155.893 1.00 31.78 215 ALA A CA 1
ATOM 1600 C C . ALA A 1 215 ? 44.328 9.103 155.171 1.00 31.58 215 ALA A C 1
ATOM 1601 O O . ALA A 1 215 ? 44.995 8.082 155.319 1.00 27.34 215 ALA A O 1
ATOM 1603 N N . ILE A 1 216 ? 44.722 10.110 154.381 1.00 28.47 216 ILE A N 1
ATOM 1604 C CA . ILE A 1 216 ? 46.008 10.045 153.688 1.00 27.29 216 ILE A CA 1
ATOM 1605 C C . ILE A 1 216 ? 47.140 10.044 154.710 1.00 28.20 216 ILE A C 1
ATOM 1606 O O . ILE A 1 216 ? 48.116 9.289 154.586 1.00 27.77 216 ILE A O 1
ATOM 1611 N N . GLY A 1 217 ? 47.006 10.886 155.722 1.00 23.97 217 GLY A N 1
ATOM 1612 C CA . GLY A 1 217 ? 48.023 10.952 156.762 1.00 25.54 217 GLY A CA 1
ATOM 1613 C C . GLY A 1 217 ? 48.190 9.614 157.492 1.00 30.40 217 GLY A C 1
ATOM 1614 O O . GLY A 1 217 ? 49.313 9.180 157.794 1.00 30.68 217 GLY A O 1
ATOM 1615 N N . GLU A 1 218 ? 47.072 8.964 157.785 1.00 30.67 218 GLU A N 1
ATOM 1616 C CA . GLU A 1 218 ? 47.133 7.657 158.485 1.00 35.76 218 GLU A CA 1
ATOM 1617 C C . GLU A 1 218 ? 47.877 6.601 157.668 1.00 38.45 218 GLU A C 1
ATOM 1618 O O . GLU A 1 218 ? 48.448 5.685 158.224 1.00 41.40 218 GLU A O 1
ATOM 1624 N N . LYS A 1 219 ? 47.883 6.734 156.349 1.00 34.54 219 LYS A N 1
ATOM 1625 C CA . LYS A 1 219 ? 48.665 5.827 155.508 1.00 34.26 219 LYS A CA 1
ATOM 1626 C C . LYS A 1 219 ? 50.148 5.872 155.822 1.00 35.12 219 LYS A C 1
ATOM 1627 O O . LYS A 1 219 ? 50.843 4.858 155.688 1.00 34.95 219 LYS A O 1
ATOM 1633 N N . TYR A 1 220 ? 50.642 7.033 156.260 1.00 32.04 220 TYR A N 1
ATOM 1634 C CA . TYR A 1 220 ? 52.079 7.250 156.353 1.00 31.14 220 TYR A CA 1
ATOM 1635 C C . TYR A 1 220 ? 52.521 7.529 157.787 1.00 31.28 220 TYR A C 1
ATOM 1636 O O . TYR A 1 220 ? 53.711 7.763 158.031 1.00 31.16 220 TYR A O 1
ATOM 1645 N N . GLY A 1 221 ? 51.566 7.540 158.716 1.00 29.97 221 GLY A N 1
ATOM 1646 C CA . GLY A 1 221 ? 51.849 7.962 160.079 1.00 30.68 221 GLY A CA 1
ATOM 1647 C C . GLY A 1 221 ? 52.260 9.436 160.158 1.00 30.36 221 GLY A C 1
ATOM 1648 O O . GLY A 1 221 ? 53.169 9.804 160.917 1.00 29.16 221 GLY A O 1
ATOM 1649 N N . LYS A 1 222 ? 51.608 10.270 159.342 1.00 25.49 222 LYS A N 1
ATOM 1650 C CA . LYS A 1 222 ? 51.877 11.706 159.278 1.00 24.86 222 LYS A CA 1
ATOM 1651 C C . LYS A 1 222 ? 50.589 12.460 159.613 1.00 24.61 222 LYS A C 1
ATOM 1652 O O . LYS A 1 222 ? 49.471 11.935 159.416 1.00 25.08 222 LYS A O 1
ATOM 1658 N N . SER A 1 223 ? 50.732 13.676 160.123 1.00 23.18 223 SER A N 1
ATOM 1659 C CA . SER A 1 223 ? 49.589 14.504 160.491 1.00 27.32 223 SER A CA 1
ATOM 1660 C C . SER A 1 223 ? 48.965 15.124 159.255 1.00 24.93 223 SER A C 1
ATOM 1661 O O . SER A 1 223 ? 49.573 15.135 158.184 1.00 23.86 223 SER A O 1
ATOM 1664 N N . VAL A 1 224 ? 47.759 15.656 159.395 1.00 23.83 224 VAL A N 1
ATOM 1665 C CA . VAL A 1 224 ? 47.159 16.440 158.286 1.00 21.07 224 VAL A CA 1
ATOM 1666 C C . VAL A 1 224 ? 48.084 17.548 157.838 1.00 20.70 224 VAL A C 1
ATOM 1667 O O . VAL A 1 224 ? 48.261 17.777 156.618 1.00 18.25 224 VAL A O 1
ATOM 1671 N N . GLY A 1 225 ? 48.685 18.256 158.792 1.00 19.88 225 GLY A N 1
ATOM 1672 C CA . GLY A 1 225 ? 49.575 19.349 158.407 1.00 18.96 225 GLY A CA 1
ATOM 1673 C C . GLY A 1 225 ? 50.770 18.885 157.591 1.00 19.67 225 GLY A C 1
ATOM 1674 O O . GLY A 1 225 ? 51.162 19.536 156.608 1.00 17.08 225 GLY A O 1
ATOM 1675 N N . GLN A 1 226 ? 51.360 17.756 157.987 1.00 18.68 226 GLN A N 1
ATOM 1676 C CA . GLN A 1 226 ? 52.489 17.199 157.217 1.00 20.07 226 GLN A CA 1
ATOM 1677 C C . GLN A 1 226 ? 52.042 16.794 155.812 1.00 17.84 226 GLN A C 1
ATOM 1678 O O . GLN A 1 226 ? 52.785 17.010 154.841 1.00 18.27 226 GLN A O 1
ATOM 1684 N N . VAL A 1 227 ? 50.853 16.195 155.708 1.00 16.49 227 VAL A N 1
ATOM 1685 C CA . VAL A 1 227 ? 50.300 15.841 154.383 1.00 16.07 227 VAL A CA 1
ATOM 1686 C C . VAL A 1 227 ? 50.168 17.101 153.492 1.00 16.97 227 VAL A C 1
ATOM 1687 O O . VAL A 1 227 ? 50.615 17.112 152.343 1.00 15.26 227 VAL A O 1
ATOM 1691 N N . VAL A 1 228 ? 49.608 18.162 154.058 1.00 17.60 228 VAL A N 1
ATOM 1692 C CA . VAL A 1 228 ? 49.414 19.381 153.287 1.00 15.58 228 VAL A CA 1
ATOM 1693 C C . VAL A 1 228 ? 50.752 19.946 152.865 1.00 14.45 228 VAL A C 1
ATOM 1694 O O . VAL A 1 228 ? 50.899 20.309 151.711 1.00 14.27 228 VAL A O 1
ATOM 1698 N N . LEU A 1 229 ? 51.742 20.026 153.775 1.00 13.93 229 LEU A N 1
ATOM 1699 C CA . LEU A 1 229 ? 53.026 20.598 153.362 1.00 15.11 229 LEU A CA 1
ATOM 1700 C C . LEU A 1 229 ? 53.723 19.733 152.277 1.00 15.34 229 LEU A C 1
ATOM 1701 O O . LEU A 1 229 ? 54.407 20.263 151.378 1.00 14.17 229 LEU A O 1
ATOM 1706 N N . ARG A 1 230 ? 53.564 18.412 152.405 1.00 14.86 230 ARG A N 1
ATOM 1707 C CA . ARG A 1 230 ? 54.144 17.504 151.421 1.00 16.27 230 ARG A CA 1
ATOM 1708 C C . ARG A 1 230 ? 53.481 17.707 150.060 1.00 14.67 230 ARG A C 1
ATOM 1709 O O . ARG A 1 230 ? 54.130 17.643 149.013 1.00 15.91 230 ARG A O 1
ATOM 1717 N N . TRP A 1 231 ? 52.169 17.929 150.057 1.00 13.96 231 TRP A N 1
ATOM 1718 C CA . TRP A 1 231 ? 51.418 18.156 148.807 1.00 14.02 231 TRP A CA 1
ATOM 1719 C C . TRP A 1 231 ? 51.948 19.436 148.119 1.00 13.42 231 TRP A C 1
ATOM 1720 O O . TRP A 1 231 ? 52.203 19.459 146.894 1.00 13.21 231 TRP A O 1
ATOM 1731 N N . ILE A 1 232 ? 52.141 20.491 148.919 1.00 12.27 232 ILE A N 1
ATOM 1732 C CA . ILE A 1 232 ? 52.694 21.757 148.405 1.00 12.20 232 ILE A CA 1
ATOM 1733 C C . ILE A 1 232 ? 54.088 21.535 147.823 1.00 13.98 232 ILE A C 1
ATOM 1734 O O . ILE A 1 232 ? 54.394 21.988 146.693 1.00 13.02 232 ILE A O 1
ATOM 1739 N N . PHE A 1 233 ? 54.921 20.807 148.575 1.00 14.19 233 PHE A N 1
ATOM 1740 C CA . PHE A 1 233 ? 56.280 20.472 148.121 1.00 15.28 233 PHE A CA 1
ATOM 1741 C C . PHE A 1 233 ? 56.279 19.731 146.777 1.00 15.08 233 PHE A C 1
ATOM 1742 O O . PHE A 1 233 ? 57.031 20.089 145.846 1.00 15.69 233 PHE A O 1
ATOM 1750 N N . GLN A 1 234 ? 55.388 18.746 146.644 1.00 15.18 234 GLN A N 1
ATOM 1751 C CA . GLN A 1 234 ? 55.360 17.937 145.436 1.00 15.43 234 GLN A CA 1
ATOM 1752 C C . GLN A 1 234 ? 54.873 18.724 144.221 1.00 17.16 234 GLN A C 1
ATOM 1753 O O . GLN A 1 234 ? 55.121 18.310 143.072 1.00 16.73 234 GLN A O 1
ATOM 1759 N N . ARG A 1 235 ? 54.182 19.850 144.450 1.00 16.04 235 ARG A N 1
ATOM 1760 C CA . ARG A 1 235 ? 53.807 20.734 143.353 1.00 16.23 235 ARG A CA 1
ATOM 1761 C C . ARG A 1 235 ? 54.931 21.692 142.997 1.00 19.25 235 ARG A C 1
ATOM 1762 O O . ARG A 1 235 ? 54.775 22.524 142.105 1.00 17.45 235 ARG A O 1
ATOM 1770 N N . GLY A 1 236 ? 56.046 21.619 143.718 1.00 17.98 236 GLY A N 1
ATOM 1771 C CA . GLY A 1 236 ? 57.187 22.460 143.350 1.00 17.28 236 GLY A CA 1
ATOM 1772 C C . GLY A 1 236 ? 57.026 23.880 143.897 1.00 17.45 236 GLY A C 1
ATOM 1773 O O . GLY A 1 236 ? 57.557 24.857 143.341 1.00 16.74 236 GLY A O 1
ATOM 1774 N N . ILE A 1 237 ? 56.282 23.990 144.992 1.00 12.71 237 ILE A N 1
ATOM 1775 C CA . ILE A 1 237 ? 55.961 25.298 145.582 1.00 12.11 237 ILE A CA 1
ATOM 1776 C C . ILE A 1 237 ? 56.727 25.396 146.946 1.00 12.70 237 ILE A C 1
ATOM 1777 O O . ILE A 1 237 ? 56.712 24.435 147.711 1.00 16.51 237 ILE A O 1
ATOM 1782 N N . VAL A 1 238 ? 57.364 26.534 147.202 1.00 12.07 238 VAL A N 1
ATOM 1783 C CA . VAL A 1 238 ? 58.064 26.777 148.501 1.00 13.40 238 VAL A CA 1
ATOM 1784 C C . VAL A 1 238 ? 56.960 27.010 149.554 1.00 15.61 238 VAL A C 1
ATOM 1785 O O . VAL A 1 238 ? 55.984 27.707 149.251 1.00 14.32 238 VAL A O 1
ATOM 1789 N N . SER A 1 239 ? 57.077 26.503 150.799 1.00 14.63 239 SER A N 1
ATOM 1790 C CA . SER A 1 239 ? 55.966 26.741 151.737 1.00 12.43 239 SER A CA 1
ATOM 1791 C C . SER A 1 239 ? 56.437 27.547 152.951 1.00 17.98 239 SER A C 1
ATOM 1792 O O . SER A 1 239 ? 57.595 27.467 153.304 1.00 15.00 239 SER A O 1
ATOM 1795 N N . LEU A 1 240 ? 55.534 28.309 153.551 1.00 13.19 240 LEU A N 1
ATOM 1796 C CA . LEU A 1 240 ? 55.813 28.963 154.842 1.00 14.00 240 LEU A CA 1
ATOM 1797 C C . LEU A 1 240 ? 54.832 28.403 155.882 1.00 15.50 240 LEU A C 1
ATOM 1798 O O . LEU A 1 240 ? 53.625 28.547 155.742 1.00 17.79 240 LEU A O 1
ATOM 1803 N N . ALA A 1 241 ? 55.364 27.809 156.941 1.00 16.85 241 ALA A N 1
ATOM 1804 C CA . ALA A 1 241 ? 54.544 27.269 157.996 1.00 18.58 241 ALA A CA 1
ATOM 1805 C C . ALA A 1 241 ? 54.861 28.014 159.272 1.00 20.44 241 ALA A C 1
ATOM 1806 O O . ALA A 1 241 ? 56.031 28.216 159.609 1.00 21.32 241 ALA A O 1
ATOM 1808 N N . LYS A 1 242 ? 53.822 28.408 160.000 1.00 18.76 242 LYS A N 1
ATOM 1809 C CA . LYS A 1 242 ? 54.045 29.111 161.278 1.00 24.10 242 LYS A CA 1
ATOM 1810 C C . LYS A 1 242 ? 53.573 28.319 162.478 1.00 30.52 242 LYS A C 1
ATOM 1811 O O . LYS A 1 242 ? 52.563 27.639 162.406 1.00 28.23 242 LYS A O 1
ATOM 1817 N N . SER A 1 243 ? 54.305 28.393 163.591 1.00 35.62 243 SER A N 1
ATOM 1818 C CA . SER A 1 243 ? 53.831 27.887 164.862 1.00 33.90 243 SER A CA 1
ATOM 1819 C C . SER A 1 243 ? 54.663 28.615 165.877 1.00 35.43 243 SER A C 1
ATOM 1820 O O . SER A 1 243 ? 55.713 29.146 165.528 1.00 35.73 243 SER A O 1
ATOM 1823 N N . VAL A 1 244 ? 54.183 28.702 167.108 1.00 30.37 244 VAL A N 1
ATOM 1824 C CA . VAL A 1 244 ? 55.012 29.187 168.194 1.00 33.66 244 VAL A CA 1
ATOM 1825 C C . VAL A 1 244 ? 55.414 28.054 169.121 1.00 33.67 244 VAL A C 1
ATOM 1826 O O . VAL A 1 244 ? 56.054 28.270 170.140 1.00 39.06 244 VAL A O 1
ATOM 1830 N N . ARG A 1 245 ? 55.041 26.837 168.748 1.00 34.69 245 ARG A N 1
ATOM 1831 C CA . ARG A 1 245 ? 55.396 25.663 169.525 1.00 34.69 245 ARG A CA 1
ATOM 1832 C C . ARG A 1 245 ? 56.464 24.846 168.801 1.00 29.76 245 ARG A C 1
ATOM 1833 O O . ARG A 1 245 ? 56.267 24.401 167.677 1.00 27.03 245 ARG A O 1
ATOM 1841 N N . LYS A 1 246 ? 57.593 24.635 169.470 1.00 33.50 246 LYS A N 1
ATOM 1842 C CA . LYS A 1 246 ? 58.740 23.997 168.849 1.00 30.81 246 LYS A CA 1
ATOM 1843 C C . LYS A 1 246 ? 58.428 22.591 168.361 1.00 29.17 246 LYS A C 1
ATOM 1844 O O . LYS A 1 246 ? 58.944 22.171 167.342 1.00 25.79 246 LYS A O 1
ATOM 1850 N N . GLY A 1 247 ? 57.607 21.859 169.104 1.00 29.98 247 GLY A N 1
ATOM 1851 C CA . GLY A 1 247 ? 57.268 20.502 168.712 1.00 31.59 247 GLY A CA 1
ATOM 1852 C C . GLY A 1 247 ? 56.494 20.460 167.400 1.00 31.97 247 GLY A C 1
ATOM 1853 O O . GLY A 1 247 ? 56.645 19.536 166.595 1.00 28.61 247 GLY A O 1
ATOM 1854 N N . ARG A 1 248 ? 55.635 21.447 167.179 1.00 30.38 248 ARG A N 1
ATOM 1855 C CA . ARG A 1 248 ? 54.955 21.542 165.868 1.00 24.88 248 ARG A CA 1
ATOM 1856 C C . ARG A 1 248 ? 55.921 21.877 164.762 1.00 23.10 248 ARG A C 1
ATOM 1857 O O . ARG A 1 248 ? 55.783 21.395 163.646 1.00 23.47 248 ARG A O 1
ATOM 1873 N N . GLU A 1 250 ? 58.931 21.017 164.595 1.00 22.15 250 GLU A N 1
ATOM 1874 C CA . GLU A 1 250 ? 59.690 19.803 164.347 1.00 23.34 250 GLU A CA 1
ATOM 1875 C C . GLU A 1 250 ? 58.867 18.874 163.437 1.00 26.48 250 GLU A C 1
ATOM 1876 O O . GLU A 1 250 ? 59.402 18.247 162.527 1.00 25.88 250 GLU A O 1
ATOM 1882 N N . GLU A 1 251 ? 57.565 18.806 163.691 1.00 22.17 251 GLU A N 1
ATOM 1883 C CA . GLU A 1 251 ? 56.658 18.067 162.816 1.00 26.72 251 GLU A CA 1
ATOM 1884 C C . GLU A 1 251 ? 56.592 18.631 161.389 1.00 25.06 251 GLU A C 1
ATOM 1885 O O . GLU A 1 251 ? 56.707 17.898 160.411 1.00 20.88 251 GLU A O 1
ATOM 1891 N N . ASN A 1 252 ? 56.410 19.941 161.286 1.00 21.49 252 ASN A N 1
ATOM 1892 C CA . ASN A 1 252 ? 56.227 20.597 159.984 1.00 19.73 252 ASN A CA 1
ATOM 1893 C C . ASN A 1 252 ? 57.447 20.441 159.073 1.00 22.17 252 ASN A C 1
ATOM 1894 O O . ASN A 1 252 ? 57.324 20.324 157.860 1.00 20.13 252 ASN A O 1
ATOM 1899 N N . ILE A 1 253 ? 58.643 20.452 159.643 1.00 21.52 253 ILE A N 1
ATOM 1900 C CA . ILE A 1 253 ? 59.824 20.343 158.800 1.00 20.31 253 ILE A CA 1
ATOM 1901 C C . ILE A 1 253 ? 60.128 18.884 158.424 1.00 22.76 253 ILE A C 1
ATOM 1902 O O . ILE A 1 253 ? 60.841 18.640 157.460 1.00 23.81 253 ILE A O 1
ATOM 1907 N N . ASN A 1 254 ? 59.570 17.936 159.178 1.00 23.20 254 ASN A N 1
ATOM 1908 C CA . ASN A 1 254 ? 59.863 16.507 158.993 1.00 21.40 254 ASN A CA 1
ATOM 1909 C C . ASN A 1 254 ? 58.932 15.897 157.934 1.00 21.54 254 ASN A C 1
ATOM 1910 O O . ASN A 1 254 ? 58.096 15.048 158.243 1.00 25.37 254 ASN A O 1
ATOM 1915 N N . ILE A 1 255 ? 59.104 16.328 156.690 1.00 21.64 255 ILE A N 1
ATOM 1916 C CA . ILE A 1 255 ? 58.257 15.841 155.613 1.00 20.65 255 ILE A CA 1
ATOM 1917 C C . ILE A 1 255 ? 59.076 15.326 154.441 1.00 25.39 255 ILE A C 1
ATOM 1918 O O . ILE A 1 255 ? 58.539 15.073 153.371 1.00 26.30 255 ILE A O 1
ATOM 1923 N N . LEU A 1 256 ? 60.383 15.176 154.643 1.00 24.28 256 LEU A N 1
ATOM 1924 C CA . LEU A 1 256 ? 61.255 14.709 153.575 1.00 24.44 256 LEU A CA 1
ATOM 1925 C C . LEU A 1 256 ? 61.478 13.178 153.647 1.00 29.91 256 LEU A C 1
ATOM 1926 O O . LEU A 1 256 ? 62.317 12.635 152.933 1.00 32.55 256 LEU A O 1
ATOM 1931 N N . ASP A 1 257 ? 60.719 12.489 154.504 1.00 26.86 257 ASP A N 1
ATOM 1932 C CA . ASP A 1 257 ? 60.885 11.052 154.733 1.00 27.90 257 ASP A CA 1
ATOM 1933 C C . ASP A 1 257 ? 59.690 10.215 154.222 1.00 29.41 257 ASP A C 1
ATOM 1934 O O . ASP A 1 257 ? 59.570 9.023 154.538 1.00 29.67 257 ASP A O 1
ATOM 1939 N N . PHE A 1 258 ? 58.789 10.841 153.458 1.00 25.05 258 PHE A N 1
ATOM 1940 C CA . PHE A 1 258 ? 57.673 10.125 152.893 1.00 28.99 258 PHE A CA 1
ATOM 1941 C C . PHE A 1 258 ? 57.274 10.813 151.610 1.00 25.95 258 PHE A C 1
ATOM 1942 O O . PHE A 1 258 ? 57.780 11.902 151.307 1.00 23.43 258 PHE A O 1
ATOM 1950 N N . GLU A 1 259 ? 56.400 10.176 150.845 1.00 22.72 259 GLU A N 1
ATOM 1951 C CA . GLU A 1 259 ? 55.881 10.808 149.645 1.00 24.51 259 GLU A CA 1
ATOM 1952 C C . GLU A 1 259 ? 54.421 10.459 149.407 1.00 23.03 259 GLU A C 1
ATOM 1953 O O . GLU A 1 259 ? 53.957 9.372 149.769 1.00 26.69 259 GLU A O 1
ATOM 1959 N N . LEU A 1 260 ? 53.702 11.395 148.799 1.00 19.55 260 LEU A N 1
ATOM 1960 C CA . LEU A 1 260 ? 52.300 11.203 148.453 1.00 19.88 260 LEU A CA 1
ATOM 1961 C C . LEU A 1 260 ? 52.202 10.557 147.075 1.00 20.94 260 LEU A C 1
ATOM 1962 O O . LEU A 1 260 ? 52.906 10.933 146.165 1.00 20.55 260 LEU A O 1
ATOM 1967 N N . SER A 1 261 ? 51.325 9.568 146.930 1.00 21.43 261 SER A N 1
ATOM 1968 C CA . SER A 1 261 ? 51.125 8.962 145.602 1.00 26.61 261 SER A CA 1
ATOM 1969 C C . SER A 1 261 ? 50.308 9.824 144.621 1.00 25.83 261 SER A C 1
ATOM 1970 O O . SER A 1 261 ? 49.667 10.803 145.023 1.00 22.76 261 SER A O 1
ATOM 1973 N N . ALA A 1 262 ? 50.307 9.424 143.341 1.00 26.57 262 ALA A N 1
ATOM 1974 C CA . ALA A 1 262 ? 49.426 10.024 142.343 1.00 27.83 262 ALA A CA 1
ATOM 1975 C C . ALA A 1 262 ? 47.976 10.006 142.821 1.00 25.61 262 ALA A C 1
ATOM 1976 O O . ALA A 1 262 ? 47.273 11.012 142.703 1.00 24.62 262 ALA A O 1
ATOM 1978 N N . GLU A 1 263 ? 47.558 8.880 143.391 1.00 25.61 263 GLU A N 1
ATOM 1979 C CA . GLU A 1 263 ? 46.191 8.797 143.881 1.00 33.10 263 GLU A CA 1
ATOM 1980 C C . GLU A 1 263 ? 45.938 9.808 145.021 1.00 26.02 263 GLU A C 1
ATOM 1981 O O . GLU A 1 263 ? 44.897 10.457 145.052 1.00 23.83 263 GLU A O 1
ATOM 1987 N N . ASP A 1 264 ? 46.901 9.928 145.925 1.00 24.65 264 ASP A N 1
ATOM 1988 C CA . ASP A 1 264 ? 46.825 10.887 147.037 1.00 24.20 264 ASP A CA 1
ATOM 1989 C C . ASP A 1 264 ? 46.673 12.315 146.474 1.00 23.53 264 ASP A C 1
ATOM 1990 O O . ASP A 1 264 ? 45.852 13.096 146.929 1.00 22.95 264 ASP A O 1
ATOM 2003 N N . LEU A 1 266 ? 45.642 13.315 143.574 1.00 22.98 266 LEU A N 1
ATOM 2004 C CA . LEU A 1 266 ? 44.327 13.445 142.993 1.00 22.70 266 LEU A CA 1
ATOM 2005 C C . LEU A 1 266 ? 43.187 13.737 144.008 1.00 22.22 266 LEU A C 1
ATOM 2006 O O . LEU A 1 266 ? 42.307 14.614 143.806 1.00 21.79 266 LEU A O 1
ATOM 2011 N N . GLN A 1 267 ? 43.169 12.946 145.072 1.00 22.42 267 GLN A N 1
ATOM 2012 C CA . GLN A 1 267 ? 42.175 13.147 146.120 1.00 22.14 267 GLN A CA 1
ATOM 2013 C C . GLN A 1 267 ? 42.280 14.540 146.754 1.00 21.64 267 GLN A C 1
ATOM 2014 O O . GLN A 1 267 ? 41.267 15.169 147.082 1.00 21.32 267 GLN A O 1
ATOM 2020 N N . ILE A 1 268 ? 43.508 15.027 146.895 1.00 21.66 268 ILE A N 1
ATOM 2021 C CA . ILE A 1 268 ? 43.686 16.383 147.427 1.00 21.23 268 ILE A CA 1
ATOM 2022 C C . ILE A 1 268 ? 43.201 17.449 146.425 1.00 20.76 268 ILE A C 1
ATOM 2023 O O . ILE A 1 268 ? 42.476 18.357 146.791 1.00 20.39 268 ILE A O 1
ATOM 2028 N N . ALA A 1 269 ? 43.568 17.308 145.134 1.00 20.90 269 ALA A N 1
ATOM 2029 C CA . ALA A 1 269 ? 43.123 18.297 144.138 1.00 20.59 269 ALA A CA 1
ATOM 2030 C C . ALA A 1 269 ? 41.593 18.468 144.168 1.00 20.38 269 ALA A C 1
ATOM 2031 O O . ALA A 1 269 ? 41.081 19.555 143.980 1.00 20.05 269 ALA A O 1
ATOM 2033 N N . ALA A 1 270 ? 40.876 17.360 144.406 1.00 20.66 270 ALA A N 1
ATOM 2034 C CA . ALA A 1 270 ? 39.422 17.363 144.401 1.00 20.64 270 ALA A CA 1
ATOM 2035 C C . ALA A 1 270 ? 38.826 18.262 145.488 1.00 20.31 270 ALA A C 1
ATOM 2036 O O . ALA A 1 270 ? 37.676 18.648 145.400 1.00 20.29 270 ALA A O 1
ATOM 2038 N N . LEU A 1 271 ? 39.628 18.594 146.522 1.00 20.17 271 LEU A N 1
ATOM 2039 C CA . LEU A 1 271 ? 39.138 19.490 147.588 1.00 19.97 271 LEU A CA 1
ATOM 2040 C C . LEU A 1 271 ? 39.024 20.962 147.198 1.00 19.57 271 LEU A C 1
ATOM 2041 O O . LEU A 1 271 ? 38.382 21.747 147.899 1.00 19.46 271 LEU A O 1
ATOM 2046 N N . ASP A 1 272 ? 39.681 21.365 146.110 1.00 19.42 272 ASP A N 1
ATOM 2047 C CA . ASP A 1 272 ? 39.736 22.786 145.756 1.00 19.08 272 ASP A CA 1
ATOM 2048 C C . ASP A 1 272 ? 38.369 23.488 145.527 1.00 22.51 272 ASP A C 1
ATOM 2049 O O . ASP A 1 272 ? 37.506 22.966 144.797 1.00 19.28 272 ASP A O 1
ATOM 2054 N N . THR A 1 273 ? 38.197 24.684 146.096 1.00 19.38 273 THR A N 1
ATOM 2055 C CA . THR A 1 273 ? 37.051 25.568 145.764 1.00 20.31 273 THR A CA 1
ATOM 2056 C C . THR A 1 273 ? 37.503 26.904 145.171 1.00 23.54 273 THR A C 1
ATOM 2057 O O . THR A 1 273 ? 36.680 27.746 144.801 1.00 21.69 273 THR A O 1
ATOM 2061 N N . ALA A 1 274 ? 38.810 27.098 145.060 1.00 21.44 274 ALA A N 1
ATOM 2062 C CA . ALA A 1 274 ? 39.384 28.314 144.478 1.00 19.90 274 ALA A CA 1
ATOM 2063 C C . ALA A 1 274 ? 38.850 29.519 145.236 1.00 25.54 274 ALA A C 1
ATOM 2064 O O . ALA A 1 274 ? 38.553 30.568 144.639 1.00 29.47 274 ALA A O 1
ATOM 2066 N N . THR A 1 275 ? 38.699 29.329 146.523 1.00 22.29 275 THR A N 1
ATOM 2067 C CA . THR A 1 275 ? 38.186 30.365 147.424 1.00 27.65 275 THR A CA 1
ATOM 2068 C C . THR A 1 275 ? 39.157 30.712 148.545 1.00 20.99 275 THR A C 1
ATOM 2069 O O . THR A 1 275 ? 39.512 29.857 149.345 1.00 21.71 275 THR A O 1
ATOM 2073 N N . SER A 1 276 ? 39.613 31.965 148.583 1.00 20.75 276 SER A N 1
ATOM 2074 C CA . SER A 1 276 ? 40.492 32.364 149.709 1.00 17.73 276 SER A CA 1
ATOM 2075 C C . SER A 1 276 ? 39.826 32.109 151.035 1.00 22.99 276 SER A C 1
ATOM 2076 O O . SER A 1 276 ? 38.615 32.324 151.208 1.00 25.77 276 SER A O 1
ATOM 2079 N N . ALA A 1 277 ? 40.632 31.728 152.008 1.00 25.02 277 ALA A N 1
ATOM 2080 C CA . ALA A 1 277 ? 40.126 31.603 153.377 1.00 25.77 277 ALA A CA 1
ATOM 2081 C C . ALA A 1 277 ? 39.953 32.978 154.072 1.00 26.37 277 ALA A C 1
ATOM 2082 O O . ALA A 1 277 ? 39.394 33.065 155.162 1.00 30.99 277 ALA A O 1
ATOM 2084 N N . PHE A 1 278 ? 40.378 34.049 153.403 1.00 19.08 278 PHE A N 1
ATOM 2085 C CA . PHE A 1 278 ? 40.529 35.370 154.037 1.00 19.36 278 PHE A CA 1
ATOM 2086 C C . PHE A 1 278 ? 39.697 36.392 153.295 1.00 23.38 278 PHE A C 1
ATOM 2087 O O . PHE A 1 278 ? 38.653 36.825 153.806 1.00 25.00 278 PHE A O 1
ATOM 2095 N N . PHE A 1 279 ? 40.076 36.694 152.063 1.00 18.05 279 PHE A N 1
ATOM 2096 C CA . PHE A 1 279 ? 39.348 37.693 151.262 1.00 23.51 279 PHE A CA 1
ATOM 2097 C C . PHE A 1 279 ? 39.959 37.756 149.878 1.00 23.89 279 PHE A C 1
ATOM 2098 O O . PHE A 1 279 ? 41.002 37.138 149.657 1.00 19.64 279 PHE A O 1
ATOM 2106 N N . SER A 1 280 ? 39.302 38.477 148.951 1.00 18.66 280 SER A N 1
ATOM 2107 C CA . SER A 1 280 ? 39.848 38.688 147.612 1.00 17.07 280 SER A CA 1
ATOM 2108 C C . SER A 1 280 ? 40.552 40.041 147.503 1.00 17.29 280 SER A C 1
ATOM 2109 O O . SER A 1 280 ? 40.019 41.098 147.926 1.00 17.05 280 SER A O 1
ATOM 2112 N N . HIS A 1 281 ? 41.732 39.998 146.893 1.00 16.76 281 HIS A N 1
ATOM 2113 C CA . HIS A 1 281 ? 42.475 41.225 146.696 1.00 17.72 281 HIS A CA 1
ATOM 2114 C C . HIS A 1 281 ? 41.829 42.061 145.558 1.00 16.66 281 HIS A C 1
ATOM 2115 O O . HIS A 1 281 ? 42.231 43.201 145.357 1.00 16.63 281 HIS A O 1
ATOM 2122 N N . ARG A 1 282 ? 40.858 41.472 144.843 1.00 16.77 282 ARG A N 1
ATOM 2123 C CA . ARG A 1 282 ? 40.101 42.191 143.787 1.00 16.94 282 ARG A CA 1
ATOM 2124 C C . ARG A 1 282 ? 38.787 42.808 144.338 1.00 17.18 282 ARG A C 1
ATOM 2125 O O . ARG A 1 282 ? 38.024 43.400 143.572 1.00 17.44 282 ARG A O 1
ATOM 2133 N N . ASP A 1 283 ? 38.534 42.652 145.649 1.00 17.21 283 ASP A N 1
ATOM 2134 C CA . ASP A 1 283 ? 37.312 43.206 146.269 1.00 17.58 283 ASP A CA 1
ATOM 2135 C C . ASP A 1 283 ? 37.621 44.694 146.617 1.00 17.59 283 ASP A C 1
ATOM 2136 O O . ASP A 1 283 ? 38.531 44.950 147.388 1.00 17.43 283 ASP A O 1
ATOM 2141 N N . PRO A 1 284 ? 36.905 45.669 146.001 1.00 17.85 284 PRO A N 1
ATOM 2142 C CA . PRO A 1 284 ? 37.275 47.079 146.255 1.00 17.87 284 PRO A CA 1
ATOM 2143 C C . PRO A 1 284 ? 37.140 47.459 147.744 1.00 18.09 284 PRO A C 1
ATOM 2144 O O . PRO A 1 284 ? 37.839 48.395 148.158 1.00 18.03 284 PRO A O 1
ATOM 2148 N N . ALA A 1 285 ? 36.294 46.771 148.502 1.00 18.41 285 ALA A N 1
ATOM 2149 C CA . ALA A 1 285 ? 36.215 47.079 149.967 1.00 18.76 285 ALA A CA 1
ATOM 2150 C C . ALA A 1 285 ? 37.526 46.695 150.671 1.00 18.46 285 ALA A C 1
ATOM 2151 O O . ALA A 1 285 ? 37.965 47.380 151.639 1.00 18.70 285 ALA A O 1
ATOM 2161 N N . VAL A 1 287 ? 40.481 46.663 149.094 1.00 17.40 287 VAL A N 1
ATOM 2162 C CA . VAL A 1 287 ? 41.416 47.696 148.673 1.00 17.25 287 VAL A CA 1
ATOM 2163 C C . VAL A 1 287 ? 41.268 48.942 149.563 1.00 17.57 287 VAL A C 1
ATOM 2164 O O . VAL A 1 287 ? 42.255 49.494 150.065 1.00 17.62 287 VAL A O 1
ATOM 2168 N N . GLU A 1 288 ? 40.030 49.368 149.753 1.00 17.89 288 GLU A N 1
ATOM 2169 C CA . GLU A 1 288 ? 39.761 50.561 150.521 1.00 19.50 288 GLU A CA 1
ATOM 2170 C C . GLU A 1 288 ? 40.258 50.365 151.967 1.00 20.24 288 GLU A C 1
ATOM 2171 O O . GLU A 1 288 ? 40.856 51.298 152.548 1.00 20.48 288 GLU A O 1
ATOM 2177 N N . TRP A 1 289 ? 40.012 49.187 152.526 1.00 18.72 289 TRP A N 1
ATOM 2178 C CA . TRP A 1 289 ? 40.418 48.898 153.909 1.00 20.87 289 TRP A CA 1
ATOM 2179 C C . TRP A 1 289 ? 41.970 48.879 154.057 1.00 25.72 289 TRP A C 1
ATOM 2180 O O . TRP A 1 289 ? 42.526 49.628 154.868 1.00 25.05 289 TRP A O 1
ATOM 2191 N N . LEU A 1 290 ? 42.650 48.075 153.249 1.00 18.51 290 LEU A N 1
ATOM 2192 C CA . LEU A 1 290 ? 44.121 47.932 153.394 1.00 19.39 290 LEU A CA 1
ATOM 2193 C C . LEU A 1 290 ? 44.869 49.222 153.082 1.00 19.79 290 LEU A C 1
ATOM 2194 O O . LEU A 1 290 ? 45.806 49.602 153.780 1.00 19.16 290 LEU A O 1
ATOM 2199 N N . THR A 1 291 ? 44.469 49.918 152.019 1.00 18.47 291 THR A N 1
ATOM 2200 C CA . THR A 1 291 ? 45.159 51.158 151.665 1.00 18.11 291 THR A CA 1
ATOM 2201 C C . THR A 1 291 ? 44.902 52.311 152.653 1.00 21.16 291 THR A C 1
ATOM 2202 O O . THR A 1 291 ? 45.578 53.350 152.559 1.00 24.64 291 THR A O 1
ATOM 2206 N N . GLY A 1 292 ? 43.904 52.174 153.533 1.00 22.80 292 GLY A N 1
ATOM 2207 C CA . GLY A 1 292 ? 43.666 53.162 154.585 1.00 24.49 292 GLY A CA 1
ATOM 2208 C C . GLY A 1 292 ? 44.444 52.928 155.883 1.00 24.56 292 GLY A C 1
ATOM 2209 O O . GLY A 1 292 ? 44.445 53.780 156.783 1.00 26.77 292 GLY A O 1
ATOM 2210 N N . ARG A 1 293 ? 45.110 51.785 156.001 1.00 21.58 293 ARG A N 1
ATOM 2211 C CA . ARG A 1 293 ? 45.850 51.509 157.244 1.00 22.62 293 ARG A CA 1
ATOM 2212 C C . ARG A 1 293 ? 47.102 52.373 157.383 1.00 23.04 293 ARG A C 1
ATOM 2213 O O . ARG A 1 293 ? 47.835 52.557 156.420 1.00 23.85 293 ARG A O 1
ATOM 2221 N N . LYS A 1 294 ? 47.359 52.883 158.595 1.00 23.43 294 LYS A N 1
ATOM 2222 C CA . LYS A 1 294 ? 48.522 53.746 158.830 1.00 24.80 294 LYS A CA 1
ATOM 2223 C C . LYS A 1 294 ? 49.432 53.046 159.857 1.00 24.20 294 LYS A C 1
ATOM 2224 O O . LYS A 1 294 ? 49.032 52.844 161.018 1.00 26.54 294 LYS A O 1
ATOM 2230 N N . LEU A 1 295 ? 50.630 52.645 159.427 1.00 23.17 295 LEU A N 1
ATOM 2231 C CA . LEU A 1 295 ? 51.579 51.909 160.292 1.00 24.01 295 LEU A CA 1
ATOM 2232 C C . LEU A 1 295 ? 52.883 52.694 160.465 1.00 24.63 295 LEU A C 1
ATOM 2233 O O . LEU A 1 295 ? 53.325 53.379 159.553 1.00 25.71 295 LEU A O 1
ATOM 2238 N N . ASP A 1 296 ? 53.477 52.602 161.638 1.00 25.81 296 ASP A N 1
ATOM 2239 C CA . ASP A 1 296 ? 54.742 53.271 161.901 1.00 26.59 296 ASP A CA 1
ATOM 2240 C C . ASP A 1 296 ? 55.881 52.326 161.571 1.00 26.73 296 ASP A C 1
ATOM 2241 O O . ASP A 1 296 ? 56.515 51.770 162.481 1.00 27.82 296 ASP A O 1
ATOM 2246 N N . VAL A 1 297 ? 56.097 52.091 160.269 1.00 26.79 297 VAL A N 1
ATOM 2247 C CA . VAL A 1 297 ? 57.174 51.232 159.802 1.00 28.27 297 VAL A CA 1
ATOM 2248 C C . VAL A 1 297 ? 57.883 51.882 158.603 1.00 26.26 297 VAL A C 1
ATOM 2249 O O . VAL A 1 297 ? 57.260 52.706 157.934 1.00 24.64 297 VAL A O 1
ATOM 2270 N N . GLN B 1 16 ? 84.815 -1.949 134.383 1.00 40.92 16 GLN B N 1
ATOM 2271 C CA . GLN B 1 16 ? 84.932 -1.591 132.995 1.00 37.87 16 GLN B CA 1
ATOM 2272 C C . GLN B 1 16 ? 86.425 -1.472 132.655 1.00 32.07 16 GLN B C 1
ATOM 2273 O O . GLN B 1 16 ? 87.190 -0.944 133.448 1.00 30.88 16 GLN B O 1
ATOM 2279 N N . THR B 1 17 ? 86.829 -2.026 131.510 1.00 29.07 17 THR B N 1
ATOM 2280 C CA . THR B 1 17 ? 88.222 -1.944 131.068 1.00 27.18 17 THR B CA 1
ATOM 2281 C C . THR B 1 17 ? 88.231 -1.430 129.638 1.00 26.51 17 THR B C 1
ATOM 2282 O O . THR B 1 17 ? 87.218 -1.447 128.969 1.00 29.99 17 THR B O 1
ATOM 2286 N N . VAL B 1 18 ? 89.383 -0.953 129.187 1.00 27.17 18 VAL B N 1
ATOM 2287 C CA . VAL B 1 18 ? 89.598 -0.692 127.797 1.00 24.50 18 VAL B CA 1
ATOM 2288 C C . VAL B 1 18 ? 90.748 -1.570 127.306 1.00 28.61 18 VAL B C 1
ATOM 2289 O O . VAL B 1 18 ? 91.644 -1.910 128.063 1.00 27.27 18 VAL B O 1
ATOM 2293 N N . LYS B 1 19 ? 90.707 -1.954 126.037 1.00 29.49 19 LYS B N 1
ATOM 2294 C CA . LYS B 1 19 ? 91.786 -2.738 125.451 1.00 28.75 19 LYS B CA 1
ATOM 2295 C C . LYS B 1 19 ? 92.829 -1.801 124.840 1.00 25.85 19 LYS B C 1
ATOM 2296 O O . LYS B 1 19 ? 92.500 -0.950 124.014 1.00 24.24 19 LYS B O 1
ATOM 2302 N N . LEU B 1 20 ? 94.089 -1.913 125.265 1.00 25.02 20 LEU B N 1
ATOM 2303 C CA . LEU B 1 20 ? 95.101 -1.017 124.719 1.00 23.13 20 LEU B CA 1
ATOM 2304 C C . LEU B 1 20 ? 95.537 -1.484 123.326 1.00 31.91 20 LEU B C 1
ATOM 2305 O O . LEU B 1 20 ? 95.127 -2.566 122.854 1.00 24.36 20 LEU B O 1
ATOM 2310 N N . ASN B 1 21 ? 96.403 -0.699 122.678 1.00 23.46 21 ASN B N 1
ATOM 2311 C CA . ASN B 1 21 ? 96.786 -1.022 121.296 1.00 24.08 21 ASN B CA 1
ATOM 2312 C C . ASN B 1 21 ? 97.603 -2.321 121.135 1.00 26.21 21 ASN B C 1
ATOM 2313 O O . ASN B 1 21 ? 97.697 -2.863 120.025 1.00 30.28 21 ASN B O 1
ATOM 2318 N N . ASN B 1 22 ? 98.157 -2.833 122.217 1.00 25.53 22 ASN B N 1
ATOM 2319 C CA . ASN B 1 22 ? 98.859 -4.144 122.186 1.00 24.44 22 ASN B CA 1
ATOM 2320 C C . ASN B 1 22 ? 97.999 -5.307 122.690 1.00 26.95 22 ASN B C 1
ATOM 2321 O O . ASN B 1 22 ? 98.506 -6.402 122.983 1.00 27.60 22 ASN B O 1
ATOM 2326 N N . GLY B 1 23 ? 96.711 -5.034 122.870 1.00 27.76 23 GLY B N 1
ATOM 2327 C CA . GLY B 1 23 ? 95.764 -6.066 123.264 1.00 30.40 23 GLY B CA 1
ATOM 2328 C C . GLY B 1 23 ? 95.486 -6.235 124.757 1.00 31.15 23 GLY B C 1
ATOM 2329 O O . GLY B 1 23 ? 94.527 -6.910 125.136 1.00 35.79 23 GLY B O 1
ATOM 2330 N N . ILE B 1 24 ? 96.278 -5.634 125.626 1.00 29.28 24 ILE B N 1
ATOM 2331 C CA . ILE B 1 24 ? 96.032 -5.895 127.063 1.00 29.80 24 ILE B CA 1
ATOM 2332 C C . ILE B 1 24 ? 94.903 -5.027 127.618 1.00 28.32 24 ILE B C 1
ATOM 2333 O O . ILE B 1 24 ? 94.632 -3.942 127.107 1.00 27.64 24 ILE B O 1
ATOM 2338 N N . ALA B 1 25 ? 94.227 -5.529 128.643 1.00 28.73 25 ALA B N 1
ATOM 2339 C CA . ALA B 1 25 ? 93.084 -4.828 129.214 1.00 30.43 25 ALA B CA 1
ATOM 2340 C C . ALA B 1 25 ? 93.548 -3.944 130.368 1.00 25.84 25 ALA B C 1
ATOM 2341 O O . ALA B 1 25 ? 94.309 -4.368 131.241 1.00 26.98 25 ALA B O 1
ATOM 2351 N N . PRO B 1 27 ? 92.015 -1.299 133.485 1.00 23.85 27 PRO B N 1
ATOM 2352 C CA . PRO B 1 27 ? 90.800 -0.739 134.110 1.00 23.60 27 PRO B CA 1
ATOM 2353 C C . PRO B 1 27 ? 90.560 0.734 133.761 1.00 23.00 27 PRO B C 1
ATOM 2354 O O . PRO B 1 27 ? 91.520 1.507 133.630 1.00 23.01 27 PRO B O 1
ATOM 2358 N N . LEU B 1 28 ? 89.299 1.124 133.604 1.00 24.07 28 LEU B N 1
ATOM 2359 C CA . LEU B 1 28 ? 88.980 2.516 133.331 1.00 25.86 28 LEU B CA 1
ATOM 2360 C C . LEU B 1 28 ? 89.033 3.423 134.570 1.00 22.81 28 LEU B C 1
ATOM 2361 O O . LEU B 1 28 ? 89.164 4.652 134.422 1.00 22.42 28 LEU B O 1
ATOM 2366 N N . LEU B 1 29 ? 88.890 2.824 135.765 1.00 23.20 29 LEU B N 1
ATOM 2367 C CA . LEU B 1 29 ? 88.960 3.606 136.990 1.00 23.10 29 LEU B CA 1
ATOM 2368 C C . LEU B 1 29 ? 90.159 3.181 137.824 1.00 22.88 29 LEU B C 1
ATOM 2369 O O . LEU B 1 29 ? 90.251 2.026 138.238 1.00 24.49 29 LEU B O 1
ATOM 2374 N N . GLY B 1 30 ? 91.064 4.132 138.057 1.00 22.32 30 GLY B N 1
ATOM 2375 C CA . GLY B 1 30 ? 92.267 3.889 138.815 1.00 26.83 30 GLY B CA 1
ATOM 2376 C C . GLY B 1 30 ? 92.457 4.768 140.040 1.00 25.60 30 GLY B C 1
ATOM 2377 O O . GLY B 1 30 ? 91.830 5.829 140.199 1.00 23.45 30 GLY B O 1
ATOM 2378 N N . PHE B 1 31 ? 93.390 4.340 140.886 1.00 22.50 31 PHE B N 1
ATOM 2379 C CA . PHE B 1 31 ? 93.752 5.082 142.102 1.00 22.77 31 PHE B CA 1
ATOM 2380 C C . PHE B 1 31 ? 95.194 5.553 141.978 1.00 26.07 31 PHE B C 1
ATOM 2381 O O . PHE B 1 31 ? 96.067 4.760 141.616 1.00 24.69 31 PHE B O 1
ATOM 2389 N N . GLY B 1 32 ? 95.423 6.819 142.262 1.00 24.32 32 GLY B N 1
ATOM 2390 C CA . GLY B 1 32 ? 96.753 7.361 142.175 1.00 29.51 32 GLY B CA 1
ATOM 2391 C C . GLY B 1 32 ? 97.317 7.803 143.503 1.00 34.21 32 GLY B C 1
ATOM 2392 O O . GLY B 1 32 ? 96.666 8.497 144.266 1.00 31.45 32 GLY B O 1
ATOM 2393 N N . VAL B 1 33 ? 98.568 7.425 143.737 1.00 32.83 33 VAL B N 1
ATOM 2394 C CA . VAL B 1 33 ? 99.324 7.891 144.881 1.00 32.77 33 VAL B CA 1
ATOM 2395 C C . VAL B 1 33 ? 100.259 9.003 144.425 1.00 40.39 33 VAL B C 1
ATOM 2396 O O . VAL B 1 33 ? 100.764 8.987 143.309 1.00 44.82 33 VAL B O 1
ATOM 2400 N N . PHE B 1 34 ? 100.460 9.983 145.288 1.00 44.25 34 PHE B N 1
ATOM 2401 C CA . PHE B 1 34 ? 101.335 11.103 144.980 1.00 56.99 34 PHE B CA 1
ATOM 2402 C C . PHE B 1 34 ? 102.218 11.345 146.191 1.00 63.29 34 PHE B C 1
ATOM 2403 O O . PHE B 1 34 ? 101.938 10.825 147.268 1.00 68.64 34 PHE B O 1
ATOM 2411 N N . GLN B 1 35 ? 103.296 12.100 146.023 1.00 61.78 35 GLN B N 1
ATOM 2412 C CA . GLN B 1 35 ? 104.314 12.166 147.055 1.00 62.58 35 GLN B CA 1
ATOM 2413 C C . GLN B 1 35 ? 103.669 12.586 148.364 1.00 67.37 35 GLN B C 1
ATOM 2414 O O . GLN B 1 35 ? 102.854 13.506 148.406 1.00 69.22 35 GLN B O 1
ATOM 2428 N N . THR B 1 37 ? 104.291 13.115 152.707 1.00 74.77 37 THR B N 1
ATOM 2429 C CA . THR B 1 37 ? 105.240 13.246 153.794 1.00 76.15 37 THR B CA 1
ATOM 2430 C C . THR B 1 37 ? 105.236 11.962 154.616 1.00 73.88 37 THR B C 1
ATOM 2431 O O . THR B 1 37 ? 106.289 11.467 155.016 1.00 76.94 37 THR B O 1
ATOM 2435 N N . ASN B 1 38 ? 104.049 11.413 154.850 1.00 65.65 38 ASN B N 1
ATOM 2436 C CA . ASN B 1 38 ? 103.935 10.246 155.709 1.00 57.07 38 ASN B CA 1
ATOM 2437 C C . ASN B 1 38 ? 103.805 8.946 154.923 1.00 47.37 38 ASN B C 1
ATOM 2438 O O . ASN B 1 38 ? 102.821 8.716 154.232 1.00 40.09 38 ASN B O 1
ATOM 2443 N N . THR B 1 39 ? 104.806 8.089 155.081 1.00 41.53 39 THR B N 1
ATOM 2444 C CA . THR B 1 39 ? 104.853 6.778 154.457 1.00 47.38 39 THR B CA 1
ATOM 2445 C C . THR B 1 39 ? 103.711 5.854 154.875 1.00 38.96 39 THR B C 1
ATOM 2446 O O . THR B 1 39 ? 103.181 5.143 154.057 1.00 40.37 39 THR B O 1
ATOM 2450 N N . ALA B 1 40 ? 103.336 5.871 156.143 1.00 39.81 40 ALA B N 1
ATOM 2451 C CA . ALA B 1 40 ? 102.256 5.009 156.592 1.00 40.81 40 ALA B CA 1
ATOM 2452 C C . ALA B 1 40 ? 100.941 5.364 155.901 1.00 38.31 40 ALA B C 1
ATOM 2453 O O . ALA B 1 40 ? 100.213 4.505 155.499 1.00 34.11 40 ALA B O 1
ATOM 2455 N N . GLU B 1 41 ? 100.676 6.646 155.753 1.00 36.03 41 GLU B N 1
ATOM 2456 C CA . GLU B 1 41 ? 99.443 7.087 155.123 1.00 37.39 41 GLU B CA 1
ATOM 2457 C C . GLU B 1 41 ? 99.367 6.626 153.679 1.00 31.62 41 GLU B C 1
ATOM 2458 O O . GLU B 1 41 ? 98.326 6.235 153.199 1.00 30.00 41 GLU B O 1
ATOM 2464 N N . CYS B 1 42 ? 100.485 6.701 152.991 1.00 30.62 42 CYS B N 1
ATOM 2465 C CA . CYS B 1 42 ? 100.520 6.249 151.624 1.00 30.72 42 CYS B CA 1
ATOM 2466 C C . CYS B 1 42 ? 100.251 4.749 151.534 1.00 29.58 42 CYS B C 1
ATOM 2467 O O . CYS B 1 42 ? 99.446 4.304 150.750 1.00 28.51 42 CYS B O 1
ATOM 2470 N N . GLU B 1 43 ? 100.896 3.980 152.395 1.00 26.36 43 GLU B N 1
ATOM 2471 C CA . GLU B 1 43 ? 100.697 2.556 152.391 1.00 29.04 43 GLU B CA 1
ATOM 2472 C C . GLU B 1 43 ? 99.260 2.187 152.744 1.00 28.42 43 GLU B C 1
ATOM 2473 O O . GLU B 1 43 ? 98.672 1.356 152.107 1.00 28.26 43 GLU B O 1
ATOM 2479 N N . ARG B 1 44 ? 98.705 2.821 153.762 1.00 26.81 44 ARG B N 1
ATOM 2480 C CA . ARG B 1 44 ? 97.327 2.507 154.145 1.00 29.40 44 ARG B CA 1
ATOM 2481 C C . ARG B 1 44 ? 96.343 2.906 153.045 1.00 29.07 44 ARG B C 1
ATOM 2482 O O . ARG B 1 44 ? 95.388 2.190 152.768 1.00 25.95 44 ARG B O 1
ATOM 2490 N N . ALA B 1 45 ? 96.600 4.031 152.381 1.00 26.10 45 ALA B N 1
ATOM 2491 C CA . ALA B 1 45 ? 95.704 4.490 151.349 1.00 27.23 45 ALA B CA 1
ATOM 2492 C C . ALA B 1 45 ? 95.626 3.481 150.209 1.00 28.99 45 ALA B C 1
ATOM 2493 O O . ALA B 1 45 ? 94.546 3.251 149.678 1.00 25.70 45 ALA B O 1
ATOM 2495 N N . VAL B 1 46 ? 96.762 2.884 149.835 1.00 27.64 46 VAL B N 1
ATOM 2496 C CA . VAL B 1 46 ? 96.739 1.871 148.787 1.00 23.97 46 VAL B CA 1
ATOM 2497 C C . VAL B 1 46 ? 95.969 0.632 149.247 1.00 23.70 46 VAL B C 1
ATOM 2498 O O . VAL B 1 46 ? 95.152 0.069 148.511 1.00 25.96 46 VAL B O 1
ATOM 2502 N N . ILE B 1 47 ? 96.241 0.181 150.473 1.00 23.94 47 ILE B N 1
ATOM 2503 C CA . ILE B 1 47 ? 95.463 -0.918 151.042 1.00 25.12 47 ILE B CA 1
ATOM 2504 C C . ILE B 1 47 ? 93.972 -0.607 150.963 1.00 27.98 47 ILE B C 1
ATOM 2505 O O . ILE B 1 47 ? 93.184 -1.442 150.514 1.00 28.29 47 ILE B O 1
ATOM 2510 N N . ASP B 1 48 ? 93.586 0.589 151.401 1.00 24.11 48 ASP B N 1
ATOM 2511 C CA . ASP B 1 48 ? 92.174 1.000 151.398 1.00 23.54 48 ASP B CA 1
ATOM 2512 C C . ASP B 1 48 ? 91.583 1.068 149.963 1.00 28.85 48 ASP B C 1
ATOM 2513 O O . ASP B 1 48 ? 90.438 0.674 149.708 1.00 27.21 48 ASP B O 1
ATOM 2518 N N . ALA B 1 49 ? 92.384 1.571 149.036 1.00 26.62 49 ALA B N 1
ATOM 2519 C CA . ALA B 1 49 ? 91.962 1.637 147.642 1.00 25.04 49 ALA B CA 1
ATOM 2520 C C . ALA B 1 49 ? 91.658 0.252 147.090 1.00 24.64 49 ALA B C 1
ATOM 2521 O O . ALA B 1 49 ? 90.625 0.049 146.442 1.00 23.72 49 ALA B O 1
ATOM 2523 N N . ILE B 1 50 ? 92.536 -0.719 147.350 1.00 26.12 50 ILE B N 1
ATOM 2524 C CA . ILE B 1 50 ? 92.304 -2.070 146.847 1.00 28.39 50 ILE B CA 1
ATOM 2525 C C . ILE B 1 50 ? 91.084 -2.734 147.501 1.00 29.68 50 ILE B C 1
ATOM 2526 O O . ILE B 1 50 ? 90.259 -3.385 146.826 1.00 26.25 50 ILE B O 1
ATOM 2531 N N . GLU B 1 51 ? 90.942 -2.529 148.805 1.00 26.20 51 GLU B N 1
ATOM 2532 C CA . GLU B 1 51 ? 89.778 -3.025 149.518 1.00 27.94 51 GLU B CA 1
ATOM 2533 C C . GLU B 1 51 ? 88.492 -2.435 148.924 1.00 29.07 51 GLU B C 1
ATOM 2534 O O . GLU B 1 51 ? 87.469 -3.126 148.822 1.00 30.74 51 GLU B O 1
ATOM 2540 N N . THR B 1 52 ? 88.549 -1.159 148.542 1.00 27.09 52 THR B N 1
ATOM 2541 C CA . THR B 1 52 ? 87.407 -0.456 147.943 1.00 27.80 52 THR B CA 1
ATOM 2542 C C . THR B 1 52 ? 87.028 -0.995 146.555 1.00 31.00 52 THR B C 1
ATOM 2543 O O . THR B 1 52 ? 85.898 -0.807 146.083 1.00 32.60 52 THR B O 1
ATOM 2547 N N . GLY B 1 53 ? 87.977 -1.659 145.899 1.00 26.46 53 GLY B N 1
ATOM 2548 C CA . GLY B 1 53 ? 87.739 -2.291 144.617 1.00 27.41 53 GLY B CA 1
ATOM 2549 C C . GLY B 1 53 ? 88.663 -1.826 143.486 1.00 25.87 53 GLY B C 1
ATOM 2550 O O . GLY B 1 53 ? 88.543 -2.303 142.372 1.00 27.15 53 GLY B O 1
ATOM 2551 N N . TYR B 1 54 ? 89.564 -0.881 143.749 1.00 23.39 54 TYR B N 1
ATOM 2552 C CA . TYR B 1 54 ? 90.503 -0.471 142.711 1.00 23.52 54 TYR B CA 1
ATOM 2553 C C . TYR B 1 54 ? 91.507 -1.579 142.407 1.00 25.35 54 TYR B C 1
ATOM 2554 O O . TYR B 1 54 ? 91.973 -2.294 143.309 1.00 27.39 54 TYR B O 1
ATOM 2563 N N . ARG B 1 55 ? 91.841 -1.719 141.119 1.00 27.11 55 ARG B N 1
ATOM 2564 C CA . ARG B 1 55 ? 92.793 -2.732 140.702 1.00 28.26 55 ARG B CA 1
ATOM 2565 C C . ARG B 1 55 ? 93.894 -2.077 139.835 1.00 26.75 55 ARG B C 1
ATOM 2566 O O . ARG B 1 55 ? 94.992 -2.618 139.724 1.00 28.26 55 ARG B O 1
ATOM 2574 N N . LEU B 1 56 ? 93.597 -0.895 139.294 1.00 23.21 56 LEU B N 1
ATOM 2575 C CA . LEU B 1 56 ? 94.609 -0.017 138.676 1.00 21.22 56 LEU B CA 1
ATOM 2576 C C . LEU B 1 56 ? 95.217 0.897 139.762 1.00 23.14 56 LEU B C 1
ATOM 2577 O O . LEU B 1 56 ? 94.515 1.707 140.357 1.00 21.89 56 LEU B O 1
ATOM 2582 N N . ILE B 1 57 ? 96.512 0.724 140.048 1.00 21.31 57 ILE B N 1
ATOM 2583 C CA . ILE B 1 57 ? 97.219 1.495 141.058 1.00 21.18 57 ILE B CA 1
ATOM 2584 C C . ILE B 1 57 ? 98.401 2.189 140.354 1.00 21.50 57 ILE B C 1
ATOM 2585 O O . ILE B 1 57 ? 99.218 1.528 139.687 1.00 22.53 57 ILE B O 1
ATOM 2590 N N . ASP B 1 58 ? 98.499 3.504 140.523 1.00 20.16 58 ASP B N 1
ATOM 2591 C CA . ASP B 1 58 ? 99.488 4.344 139.807 1.00 18.97 58 ASP B CA 1
ATOM 2592 C C . ASP B 1 58 ? 100.450 5.003 140.791 1.00 23.19 58 ASP B C 1
ATOM 2593 O O . ASP B 1 58 ? 100.036 5.661 141.751 1.00 24.44 58 ASP B O 1
ATOM 2598 N N . THR B 1 59 ? 101.737 4.815 140.545 1.00 20.29 59 THR B N 1
ATOM 2599 C CA . THR B 1 59 ? 102.764 5.555 141.244 1.00 20.95 59 THR B CA 1
ATOM 2600 C C . THR B 1 59 ? 103.827 6.064 140.269 1.00 23.14 59 THR B C 1
ATOM 2601 O O . THR B 1 59 ? 103.624 6.011 139.054 1.00 20.45 59 THR B O 1
ATOM 2605 N N . ALA B 1 60 ? 104.956 6.538 140.774 1.00 22.09 60 ALA B N 1
ATOM 2606 C CA . ALA B 1 60 ? 106.066 6.989 139.895 1.00 22.32 60 ALA B CA 1
ATOM 2607 C C . ALA B 1 60 ? 107.342 6.970 140.723 1.00 24.94 60 ALA B C 1
ATOM 2608 O O . ALA B 1 60 ? 107.281 7.200 141.924 1.00 23.51 60 ALA B O 1
ATOM 2610 N N . ALA B 1 61 ? 108.488 6.729 140.088 1.00 24.47 61 ALA B N 1
ATOM 2611 C CA . ALA B 1 61 ? 109.735 6.704 140.840 1.00 22.50 61 ALA B CA 1
ATOM 2612 C C . ALA B 1 61 ? 109.926 8.034 141.598 1.00 23.16 61 ALA B C 1
ATOM 2613 O O . ALA B 1 61 ? 110.364 8.029 142.768 1.00 24.39 61 ALA B O 1
ATOM 2615 N N . SER B 1 62 ? 109.564 9.146 140.956 1.00 21.16 62 SER B N 1
ATOM 2616 C CA . SER B 1 62 ? 109.805 10.468 141.548 1.00 22.29 62 SER B CA 1
ATOM 2617 C C . SER B 1 62 ? 108.914 10.778 142.784 1.00 24.66 62 SER B C 1
ATOM 2618 O O . SER B 1 62 ? 109.204 11.726 143.539 1.00 27.84 62 SER B O 1
ATOM 2621 N N . TYR B 1 63 ? 107.873 9.977 143.020 1.00 22.95 63 TYR B N 1
ATOM 2622 C CA . TYR B 1 63 ? 107.019 10.214 144.191 1.00 24.80 63 TYR B CA 1
ATOM 2623 C C . TYR B 1 63 ? 107.697 9.706 145.458 1.00 27.71 63 TYR B C 1
ATOM 2624 O O . TYR B 1 63 ? 107.222 10.008 146.548 1.00 27.86 63 TYR B O 1
ATOM 2633 N N . GLN B 1 64 ? 108.773 8.930 145.298 1.00 24.81 64 GLN B N 1
ATOM 2634 C CA . GLN B 1 64 ? 109.560 8.378 146.414 1.00 27.23 64 GLN B CA 1
ATOM 2635 C C . GLN B 1 64 ? 108.753 7.536 147.388 1.00 27.00 64 GLN B C 1
ATOM 2636 O O . GLN B 1 64 ? 109.033 7.507 148.608 1.00 28.80 64 GLN B O 1
ATOM 2642 N N . ASN B 1 65 ? 107.758 6.837 146.849 1.00 25.38 65 ASN B N 1
ATOM 2643 C CA . ASN B 1 65 ? 106.910 5.993 147.658 1.00 26.88 65 ASN B CA 1
ATOM 2644 C C . ASN B 1 65 ? 106.706 4.600 147.076 1.00 29.66 65 ASN B C 1
ATOM 2645 O O . ASN B 1 65 ? 105.812 3.896 147.509 1.00 26.05 65 ASN B O 1
ATOM 2650 N N . GLU B 1 66 ? 107.482 4.219 146.057 1.00 25.16 66 GLU B N 1
ATOM 2651 C CA . GLU B 1 66 ? 107.337 2.860 145.515 1.00 26.94 66 GLU B CA 1
ATOM 2652 C C . GLU B 1 66 ? 107.427 1.757 146.558 1.00 28.95 66 GLU B C 1
ATOM 2653 O O . GLU B 1 66 ? 106.741 0.745 146.443 1.00 29.83 66 GLU B O 1
ATOM 2659 N N . THR B 1 67 ? 108.287 1.925 147.560 1.00 28.42 67 THR B N 1
ATOM 2660 C CA . THR B 1 67 ? 108.429 0.871 148.547 1.00 24.88 67 THR B CA 1
ATOM 2661 C C . THR B 1 67 ? 107.108 0.702 149.339 1.00 27.65 67 THR B C 1
ATOM 2662 O O . THR B 1 67 ? 106.666 -0.420 149.652 1.00 30.58 67 THR B O 1
ATOM 2666 N N . GLN B 1 68 ? 106.481 1.822 149.663 1.00 26.92 68 GLN B N 1
ATOM 2667 C CA . GLN B 1 68 ? 105.222 1.783 150.412 1.00 29.62 68 GLN B CA 1
ATOM 2668 C C . GLN B 1 68 ? 104.132 1.177 149.546 1.00 27.47 68 GLN B C 1
ATOM 2669 O O . GLN B 1 68 ? 103.286 0.411 150.012 1.00 26.00 68 GLN B O 1
ATOM 2675 N N . VAL B 1 69 ? 104.146 1.524 148.253 1.00 26.58 69 VAL B N 1
ATOM 2676 C CA . VAL B 1 69 ? 103.161 0.937 147.350 1.00 23.61 69 VAL B CA 1
ATOM 2677 C C . VAL B 1 69 ? 103.374 -0.585 147.285 1.00 28.37 69 VAL B C 1
ATOM 2678 O O . VAL B 1 69 ? 102.411 -1.347 147.335 1.00 26.49 69 VAL B O 1
ATOM 2682 N N . GLY B 1 70 ? 104.626 -1.031 147.182 1.00 23.90 70 GLY B N 1
ATOM 2683 C CA . GLY B 1 70 ? 104.906 -2.459 147.117 1.00 24.97 70 GLY B CA 1
ATOM 2684 C C . GLY B 1 70 ? 104.474 -3.176 148.389 1.00 27.75 70 GLY B C 1
ATOM 2685 O O . GLY B 1 70 ? 103.886 -4.261 148.330 1.00 29.98 70 GLY B O 1
ATOM 2686 N N . ASN B 1 71 ? 104.769 -2.560 149.526 1.00 26.75 71 ASN B N 1
ATOM 2687 C CA . ASN B 1 71 ? 104.328 -3.107 150.833 1.00 30.72 71 ASN B CA 1
ATOM 2688 C C . ASN B 1 71 ? 102.807 -3.269 150.871 1.00 31.55 71 ASN B C 1
ATOM 2689 O O . ASN B 1 71 ? 102.273 -4.311 151.307 1.00 34.55 71 ASN B O 1
ATOM 2694 N N . ALA B 1 72 ? 102.104 -2.236 150.434 1.00 30.09 72 ALA B N 1
ATOM 2695 C CA . ALA B 1 72 ? 100.642 -2.300 150.437 1.00 29.72 72 ALA B CA 1
ATOM 2696 C C . ALA B 1 72 ? 100.116 -3.434 149.567 1.00 28.86 72 ALA B C 1
ATOM 2697 O O . ALA B 1 72 ? 99.152 -4.084 149.929 1.00 30.31 72 ALA B O 1
ATOM 2699 N N . LEU B 1 73 ? 100.732 -3.668 148.408 1.00 28.89 73 LEU B N 1
ATOM 2700 C CA . LEU B 1 73 ? 100.304 -4.800 147.585 1.00 27.80 73 LEU B CA 1
ATOM 2701 C C . LEU B 1 73 ? 100.431 -6.120 148.324 1.00 30.21 73 LEU B C 1
ATOM 2702 O O . LEU B 1 73 ? 99.559 -6.991 148.192 1.00 32.54 73 LEU B O 1
ATOM 2707 N N . LYS B 1 74 ? 101.524 -6.280 149.070 1.00 28.29 74 LYS B N 1
ATOM 2708 C CA . LYS B 1 74 ? 101.729 -7.512 149.855 1.00 30.05 74 LYS B CA 1
ATOM 2709 C C . LYS B 1 74 ? 100.613 -7.682 150.896 1.00 31.77 74 LYS B C 1
ATOM 2710 O O . LYS B 1 74 ? 100.186 -8.813 151.179 1.00 33.25 74 LYS B O 1
ATOM 2716 N N . LEU B 1 75 ? 100.156 -6.567 151.469 1.00 29.58 75 LEU B N 1
ATOM 2717 C CA . LEU B 1 75 ? 99.145 -6.613 152.553 1.00 31.53 75 LEU B CA 1
ATOM 2718 C C . LEU B 1 75 ? 97.712 -6.759 152.028 1.00 33.24 75 LEU B C 1
ATOM 2719 O O . LEU B 1 75 ? 96.796 -6.991 152.791 1.00 35.52 75 LEU B O 1
ATOM 2724 N N . SER B 1 76 ? 97.523 -6.616 150.721 1.00 31.34 76 SER B N 1
ATOM 2725 C CA . SER B 1 76 ? 96.173 -6.474 150.166 1.00 30.42 76 SER B CA 1
ATOM 2726 C C . SER B 1 76 ? 95.442 -7.802 150.066 1.00 34.08 76 SER B C 1
ATOM 2727 O O . SER B 1 76 ? 94.216 -7.831 150.017 1.00 37.47 76 SER B O 1
ATOM 2730 N N . GLY B 1 77 ? 96.193 -8.892 149.966 1.00 33.94 77 GLY B N 1
ATOM 2731 C CA . GLY B 1 77 ? 95.601 -10.206 149.787 1.00 38.17 77 GLY B CA 1
ATOM 2732 C C . GLY B 1 77 ? 95.065 -10.470 148.386 1.00 39.11 77 GLY B C 1
ATOM 2733 O O . GLY B 1 77 ? 94.315 -11.424 148.173 1.00 39.33 77 GLY B O 1
ATOM 2734 N N . ILE B 1 78 ? 95.436 -9.627 147.422 1.00 32.65 78 ILE B N 1
ATOM 2735 C CA . ILE B 1 78 ? 94.964 -9.804 146.053 1.00 31.58 78 ILE B CA 1
ATOM 2736 C C . ILE B 1 78 ? 96.085 -10.392 145.174 1.00 35.72 78 ILE B C 1
ATOM 2737 O O . ILE B 1 78 ? 97.225 -9.941 145.244 1.00 39.14 78 ILE B O 1
ATOM 2742 N N . ALA B 1 79 ? 95.759 -11.382 144.341 1.00 34.84 79 ALA B N 1
ATOM 2743 C CA . ALA B 1 79 ? 96.770 -12.034 143.512 1.00 37.65 79 ALA B CA 1
ATOM 2744 C C . ALA B 1 79 ? 97.365 -11.051 142.508 1.00 36.39 79 ALA B C 1
ATOM 2745 O O . ALA B 1 79 ? 96.658 -10.153 141.983 1.00 32.98 79 ALA B O 1
ATOM 2747 N N . ARG B 1 80 ? 98.654 -11.257 142.217 1.00 33.04 80 ARG B N 1
ATOM 2748 C CA . ARG B 1 80 ? 99.396 -10.346 141.340 1.00 31.51 80 ARG B CA 1
ATOM 2749 C C . ARG B 1 80 ? 98.719 -10.176 139.990 1.00 32.74 80 ARG B C 1
ATOM 2750 O O . ARG B 1 80 ? 98.689 -9.076 139.449 1.00 28.93 80 ARG B O 1
ATOM 2758 N N . ASP B 1 81 ? 98.168 -11.260 139.448 1.00 35.05 81 ASP B N 1
ATOM 2759 C CA . ASP B 1 81 ? 97.599 -11.198 138.108 1.00 33.82 81 ASP B CA 1
ATOM 2760 C C . ASP B 1 81 ? 96.271 -10.478 138.050 1.00 34.04 81 ASP B C 1
ATOM 2761 O O . ASP B 1 81 ? 95.718 -10.260 136.961 1.00 36.11 81 ASP B O 1
ATOM 2766 N N . GLU B 1 82 ? 95.765 -10.089 139.212 1.00 30.75 82 GLU B N 1
ATOM 2767 C CA . GLU B 1 82 ? 94.540 -9.295 139.257 1.00 31.11 82 GLU B CA 1
ATOM 2768 C C . GLU B 1 82 ? 94.799 -7.799 139.426 1.00 34.17 82 GLU B C 1
ATOM 2769 O O . GLU B 1 82 ? 93.875 -7.001 139.387 1.00 32.80 82 GLU B O 1
ATOM 2775 N N . LEU B 1 83 ? 96.061 -7.421 139.585 1.00 31.38 83 LEU B N 1
ATOM 2776 C CA . LEU B 1 83 ? 96.401 -6.020 139.825 1.00 26.78 83 LEU B CA 1
ATOM 2777 C C . LEU B 1 83 ? 97.060 -5.434 138.580 1.00 26.93 83 LEU B C 1
ATOM 2778 O O . LEU B 1 83 ? 97.774 -6.139 137.879 1.00 26.40 83 LEU B O 1
ATOM 2783 N N . PHE B 1 84 ? 96.794 -4.151 138.308 1.00 24.57 84 PHE B N 1
ATOM 2784 C CA . PHE B 1 84 ? 97.409 -3.448 137.196 1.00 22.09 84 PHE B CA 1
ATOM 2785 C C . PHE B 1 84 ? 98.264 -2.315 137.774 1.00 23.28 84 PHE B C 1
ATOM 2786 O O . PHE B 1 84 ? 97.751 -1.290 138.204 1.00 22.51 84 PHE B O 1
ATOM 2794 N N . ILE B 1 85 ? 99.575 -2.525 137.823 1.00 22.87 85 ILE B N 1
ATOM 2795 C CA . ILE B 1 85 ? 100.459 -1.571 138.467 1.00 23.21 85 ILE B CA 1
ATOM 2796 C C . ILE B 1 85 ? 101.183 -0.713 137.438 1.00 22.55 85 ILE B C 1
ATOM 2797 O O . ILE B 1 85 ? 101.790 -1.245 136.502 1.00 24.98 85 ILE B O 1
ATOM 2802 N N . THR B 1 86 ? 101.125 0.608 137.615 1.00 18.88 86 THR B N 1
ATOM 2803 C CA . THR B 1 86 ? 101.876 1.539 136.762 1.00 18.94 86 THR B CA 1
ATOM 2804 C C . THR B 1 86 ? 102.946 2.253 137.594 1.00 20.34 86 THR B C 1
ATOM 2805 O O . THR B 1 86 ? 102.687 2.652 138.733 1.00 21.61 86 THR B O 1
ATOM 2809 N N . THR B 1 87 ? 104.147 2.395 137.042 1.00 20.32 87 THR B N 1
ATOM 2810 C CA . THR B 1 87 ? 105.086 3.369 137.558 1.00 21.02 87 THR B CA 1
ATOM 2811 C C . THR B 1 87 ? 105.757 4.120 136.419 1.00 20.36 87 THR B C 1
ATOM 2812 O O . THR B 1 87 ? 105.386 3.940 135.256 1.00 20.64 87 THR B O 1
ATOM 2816 N N . LYS B 1 88 ? 106.685 5.024 136.748 1.00 18.67 88 LYS B N 1
ATOM 2817 C CA . LYS B 1 88 ? 107.144 5.999 135.787 1.00 18.91 88 LYS B CA 1
ATOM 2818 C C . LYS B 1 88 ? 108.617 6.325 135.981 1.00 20.27 88 LYS B C 1
ATOM 2819 O O . LYS B 1 88 ? 109.087 6.536 137.085 1.00 20.08 88 LYS B O 1
ATOM 2825 N N . LEU B 1 89 ? 109.325 6.406 134.866 1.00 17.39 89 LEU B N 1
ATOM 2826 C CA . LEU B 1 89 ? 110.752 6.710 134.838 1.00 19.60 89 LEU B CA 1
ATOM 2827 C C . LEU B 1 89 ? 110.990 8.197 135.113 1.00 18.64 89 LEU B C 1
ATOM 2828 O O . LEU B 1 89 ? 110.439 9.073 134.417 1.00 19.71 89 LEU B O 1
ATOM 2833 N N . TRP B 1 90 ? 111.824 8.479 136.109 1.00 20.60 90 TRP B N 1
ATOM 2834 C CA . TRP B 1 90 ? 112.187 9.845 136.501 1.00 19.12 90 TRP B CA 1
ATOM 2835 C C . TRP B 1 90 ? 113.395 10.316 135.678 1.00 23.02 90 TRP B C 1
ATOM 2836 O O . TRP B 1 90 ? 114.315 9.543 135.457 1.00 22.30 90 TRP B O 1
ATOM 2847 N N . LEU B 1 91 ? 113.380 11.585 135.242 1.00 22.61 91 LEU B N 1
ATOM 2848 C CA . LEU B 1 91 ? 114.252 12.111 134.178 1.00 19.44 91 LEU B CA 1
ATOM 2849 C C . LEU B 1 91 ? 115.753 12.065 134.395 1.00 21.25 91 LEU B C 1
ATOM 2850 O O . LEU B 1 91 ? 116.510 12.235 133.447 1.00 22.33 91 LEU B O 1
ATOM 2855 N N . GLN B 1 92 ? 116.216 11.813 135.610 1.00 19.23 92 GLN B N 1
ATOM 2856 C CA . GLN B 1 92 ? 117.661 11.728 135.768 1.00 23.50 92 GLN B CA 1
ATOM 2857 C C . GLN B 1 92 ? 118.182 10.491 135.095 1.00 24.93 92 GLN B C 1
ATOM 2858 O O . GLN B 1 92 ? 119.388 10.401 134.843 1.00 27.02 92 GLN B O 1
ATOM 2864 N N . ASP B 1 93 ? 117.268 9.555 134.789 1.00 21.83 93 ASP B N 1
ATOM 2865 C CA . ASP B 1 93 ? 117.641 8.345 134.037 1.00 23.08 93 ASP B CA 1
ATOM 2866 C C . ASP B 1 93 ? 116.941 8.179 132.670 1.00 22.07 93 ASP B C 1
ATOM 2867 O O . ASP B 1 93 ? 116.840 7.073 132.121 1.00 22.16 93 ASP B O 1
ATOM 2872 N N . THR B 1 94 ? 116.480 9.289 132.113 1.00 18.85 94 THR B N 1
ATOM 2873 C CA . THR B 1 94 ? 115.888 9.269 130.764 1.00 18.43 94 THR B CA 1
ATOM 2874 C C . THR B 1 94 ? 116.972 9.241 129.698 1.00 21.66 94 THR B C 1
ATOM 2875 O O . THR B 1 94 ? 117.341 10.260 129.150 1.00 22.61 94 THR B O 1
ATOM 2879 N N . TYR B 1 95 ? 117.515 8.031 129.470 1.00 20.20 95 TYR B N 1
ATOM 2880 C CA . TYR B 1 95 ? 118.472 7.733 128.408 1.00 23.26 95 TYR B CA 1
ATOM 2881 C C . TYR B 1 95 ? 118.573 6.216 128.448 1.00 23.52 95 TYR B C 1
ATOM 2882 O O . TYR B 1 95 ? 117.937 5.583 129.302 1.00 23.91 95 TYR B O 1
ATOM 2891 N N . TYR B 1 96 ? 119.312 5.621 127.512 1.00 21.78 96 TYR B N 1
ATOM 2892 C CA . TYR B 1 96 ? 119.197 4.176 127.295 1.00 22.35 96 TYR B CA 1
ATOM 2893 C C . TYR B 1 96 ? 119.629 3.320 128.510 1.00 24.36 96 TYR B C 1
ATOM 2894 O O . TYR B 1 96 ? 118.839 2.511 129.059 1.00 24.41 96 TYR B O 1
ATOM 2903 N N . GLU B 1 97 ? 120.866 3.512 128.956 1.00 24.83 97 GLU B N 1
ATOM 2904 C CA . GLU B 1 97 ? 121.373 2.713 130.057 1.00 27.56 97 GLU B CA 1
ATOM 2905 C C . GLU B 1 97 ? 120.669 3.072 131.354 1.00 27.13 97 GLU B C 1
ATOM 2906 O O . GLU B 1 97 ? 120.385 2.194 132.174 1.00 25.60 97 GLU B O 1
ATOM 2912 N N . GLY B 1 98 ? 120.373 4.351 131.544 1.00 23.09 98 GLY B N 1
ATOM 2913 C CA . GLY B 1 98 ? 119.732 4.794 132.780 1.00 24.40 98 GLY B CA 1
ATOM 2914 C C . GLY B 1 98 ? 118.327 4.230 132.940 1.00 27.13 98 GLY B C 1
ATOM 2915 O O . GLY B 1 98 ? 117.891 3.942 134.041 1.00 26.06 98 GLY B O 1
ATOM 2916 N N . ALA B 1 99 ? 117.604 4.079 131.840 1.00 23.80 99 ALA B N 1
ATOM 2917 C CA . ALA B 1 99 ? 116.220 3.648 131.932 1.00 19.99 99 ALA B CA 1
ATOM 2918 C C . ALA B 1 99 ? 116.208 2.235 132.476 1.00 24.08 99 ALA B C 1
ATOM 2919 O O . ALA B 1 99 ? 115.386 1.897 133.319 1.00 25.05 99 ALA B O 1
ATOM 2921 N N . LYS B 1 100 ? 117.141 1.404 132.014 1.00 24.40 100 LYS B N 1
ATOM 2922 C CA . LYS B 1 100 ? 117.187 0.028 132.493 1.00 26.80 100 LYS B CA 1
ATOM 2923 C C . LYS B 1 100 ? 117.587 -0.039 133.960 1.00 28.65 100 LYS B C 1
ATOM 2924 O O . LYS B 1 100 ? 116.976 -0.806 134.714 1.00 26.72 100 LYS B O 1
ATOM 2930 N N . ALA B 1 101 ? 118.571 0.773 134.351 1.00 27.91 101 ALA B N 1
ATOM 2931 C CA . ALA B 1 101 ? 118.996 0.843 135.778 1.00 28.52 101 ALA B CA 1
ATOM 2932 C C . ALA B 1 101 ? 117.865 1.265 136.710 1.00 27.03 101 ALA B C 1
ATOM 2933 O O . ALA B 1 101 ? 117.613 0.600 137.717 1.00 27.51 101 ALA B O 1
ATOM 2935 N N . GLN B 1 102 ? 117.209 2.376 136.393 1.00 25.01 102 GLN B N 1
ATOM 2936 C CA . GLN B 1 102 ? 116.199 2.880 137.299 1.00 22.94 102 GLN B CA 1
ATOM 2937 C C . GLN B 1 102 ? 114.983 1.963 137.273 1.00 23.23 102 GLN B C 1
ATOM 2938 O O . GLN B 1 102 ? 114.337 1.775 138.296 1.00 24.12 102 GLN B O 1
ATOM 2944 N N . PHE B 1 103 ? 114.656 1.402 136.103 1.00 22.53 103 PHE B N 1
ATOM 2945 C CA . PHE B 1 103 ? 113.529 0.465 136.047 1.00 24.67 103 PHE B CA 1
ATOM 2946 C C . PHE B 1 103 ? 113.699 -0.713 137.025 1.00 25.28 103 PHE B C 1
ATOM 2947 O O . PHE B 1 103 ? 112.784 -1.099 137.796 1.00 24.41 103 PHE B O 1
ATOM 2955 N N . GLU B 1 104 ? 114.884 -1.303 136.992 1.00 26.42 104 GLU B N 1
ATOM 2956 C CA . GLU B 1 104 ? 115.195 -2.400 137.931 1.00 26.85 104 GLU B CA 1
ATOM 2957 C C . GLU B 1 104 ? 115.125 -1.965 139.388 1.00 26.87 104 GLU B C 1
ATOM 2958 O O . GLU B 1 104 ? 114.668 -2.728 140.227 1.00 28.38 104 GLU B O 1
ATOM 2964 N N . ARG B 1 105 ? 115.570 -0.745 139.697 1.00 27.08 105 ARG B N 1
ATOM 2965 C CA . ARG B 1 105 ? 115.431 -0.207 141.069 1.00 27.60 105 ARG B CA 1
ATOM 2966 C C . ARG B 1 105 ? 113.969 -0.066 141.460 1.00 28.01 105 ARG B C 1
ATOM 2967 O O . ARG B 1 105 ? 113.588 -0.365 142.585 1.00 26.49 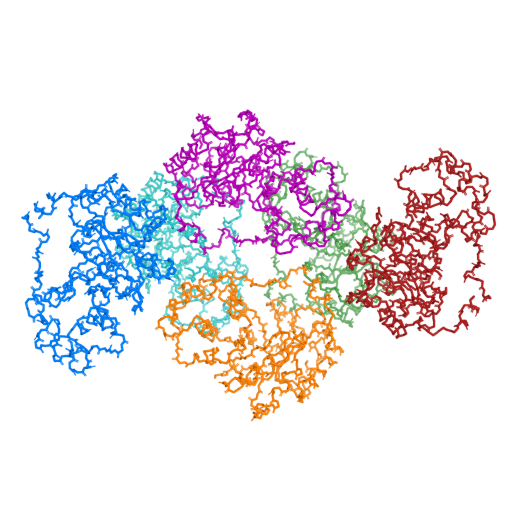105 ARG B O 1
ATOM 2975 N N . SER B 1 106 ? 113.149 0.356 140.513 1.00 23.99 106 SER B N 1
ATOM 2976 C CA . SER B 1 106 ? 111.717 0.493 140.742 1.00 24.38 106 SER B CA 1
ATOM 2977 C C . SER B 1 106 ? 111.084 -0.881 140.995 1.00 26.43 106 SER B C 1
ATOM 2978 O O . SER B 1 106 ? 110.254 -1.036 141.914 1.00 27.50 106 SER B O 1
ATOM 2981 N N . LEU B 1 107 ? 111.475 -1.889 140.211 1.00 24.54 107 LEU B N 1
ATOM 2982 C CA . LEU B 1 107 ? 110.932 -3.242 140.427 1.00 27.43 107 LEU B CA 1
ATOM 2983 C C . LEU B 1 107 ? 111.265 -3.724 141.821 1.00 28.71 107 LEU B C 1
ATOM 2984 O O . LEU B 1 107 ? 110.438 -4.367 142.504 1.00 30.33 107 LEU B O 1
ATOM 2989 N N . ASN B 1 108 ? 112.508 -3.465 142.225 1.00 28.41 108 ASN B N 1
ATOM 2990 C CA . ASN B 1 108 ? 112.970 -3.908 143.539 1.00 29.25 108 ASN B CA 1
ATOM 2991 C C . ASN B 1 108 ? 112.181 -3.250 144.660 1.00 28.54 108 ASN B C 1
ATOM 2992 O O . ASN B 1 108 ? 111.696 -3.940 145.583 1.00 27.25 108 ASN B O 1
ATOM 2997 N N . ARG B 1 109 ? 112.033 -1.931 144.580 1.00 27.05 109 ARG B N 1
ATOM 2998 C CA . ARG B 1 109 ? 111.208 -1.207 145.552 1.00 25.65 109 ARG B CA 1
ATOM 2999 C C . ARG B 1 109 ? 109.753 -1.722 145.592 1.00 27.80 109 ARG B C 1
ATOM 3000 O O . ARG B 1 109 ? 109.169 -1.933 146.672 1.00 27.90 109 ARG B O 1
ATOM 3008 N N . LEU B 1 110 ? 109.168 -1.944 144.420 1.00 25.49 110 LEU B N 1
ATOM 3009 C CA . LEU B 1 110 ? 107.767 -2.409 144.332 1.00 26.72 110 LEU B CA 1
ATOM 3010 C C . LEU B 1 110 ? 107.597 -3.863 144.727 1.00 28.37 110 LEU B C 1
ATOM 3011 O O . LEU B 1 110 ? 106.458 -4.332 144.881 1.00 27.35 110 LEU B O 1
ATOM 3016 N N . GLN B 1 111 ? 108.718 -4.571 144.859 1.00 25.69 111 GLN B N 1
ATOM 3017 C CA . GLN B 1 111 ? 108.726 -6.015 145.071 1.00 28.76 111 GLN B CA 1
ATOM 3018 C C . GLN B 1 111 ? 107.956 -6.781 144.017 1.00 28.84 111 GLN B C 1
ATOM 3019 O O . GLN B 1 111 ? 107.210 -7.711 144.346 1.00 29.62 111 GLN B O 1
ATOM 3025 N N . LEU B 1 112 ? 108.162 -6.431 142.746 1.00 28.09 112 LEU B N 1
ATOM 3026 C CA . LEU B 1 112 ? 107.485 -7.091 141.645 1.00 30.67 112 LEU B CA 1
ATOM 3027 C C . LEU B 1 112 ? 108.491 -7.673 140.660 1.00 31.90 112 LEU B C 1
ATOM 3028 O O . LEU B 1 112 ? 109.629 -7.224 140.585 1.00 33.09 112 LEU B O 1
ATOM 3033 N N . ASP B 1 113 ? 108.033 -8.639 139.873 1.00 33.83 113 ASP B N 1
ATOM 3034 C CA . ASP B 1 113 ? 108.834 -9.211 138.796 1.00 30.02 113 ASP B CA 1
ATOM 3035 C C . ASP B 1 113 ? 108.566 -8.521 137.471 1.00 30.12 113 ASP B C 1
ATOM 3036 O O . ASP B 1 113 ? 109.380 -8.622 136.539 1.00 30.02 113 ASP B O 1
ATOM 3041 N N . TYR B 1 114 ? 107.432 -7.828 137.384 1.00 25.27 114 TYR B N 1
ATOM 3042 C CA . TYR B 1 114 ? 107.063 -7.073 136.169 1.00 25.48 114 TYR B CA 1
ATOM 3043 C C . TYR B 1 114 ? 106.131 -5.946 136.567 1.00 24.86 114 TYR B C 1
ATOM 3044 O O . TYR B 1 114 ? 105.557 -5.965 137.670 1.00 28.48 114 TYR B O 1
ATOM 3053 N N . VAL B 1 115 ? 105.956 -4.971 135.684 1.00 22.11 115 VAL B N 1
ATOM 3054 C CA . VAL B 1 115 ? 104.907 -3.998 135.910 1.00 22.08 115 VAL B CA 1
ATOM 3055 C C . VAL B 1 115 ? 103.973 -4.034 134.707 1.00 22.48 115 VAL B C 1
ATOM 3056 O O . VAL B 1 115 ? 104.391 -4.380 133.599 1.00 24.85 115 VAL B O 1
ATOM 3060 N N . ASP B 1 116 ? 102.725 -3.667 134.922 1.00 21.78 116 ASP B N 1
ATOM 3061 C CA . ASP B 1 116 ? 101.754 -3.678 133.823 1.00 21.81 116 ASP B CA 1
ATOM 3062 C C . ASP B 1 116 ? 101.970 -2.529 132.861 1.00 21.42 116 ASP B C 1
ATOM 3063 O O . ASP B 1 116 ? 101.883 -2.700 131.638 1.00 22.31 116 ASP B O 1
ATOM 3068 N N . LEU B 1 117 ? 102.288 -1.348 133.389 1.00 19.75 117 LEU B N 1
ATOM 3069 C CA . LEU B 1 117 ? 102.467 -0.179 132.549 1.00 18.74 117 LEU B CA 1
ATOM 3070 C C . LEU B 1 117 ? 103.655 0.636 133.054 1.00 21.28 117 LEU B C 1
ATOM 3071 O O . LEU B 1 117 ? 103.744 0.897 134.259 1.00 20.33 117 LEU B O 1
ATOM 3076 N N . TYR B 1 118 ? 104.604 0.942 132.173 1.00 20.78 118 TYR B N 1
ATOM 3077 C CA . TYR B 1 118 ? 105.737 1.811 132.530 1.00 20.42 118 TYR B CA 1
ATOM 3078 C C . TYR B 1 118 ? 105.750 3.019 131.628 1.00 19.38 118 TYR B C 1
ATOM 3079 O O . TYR B 1 118 ? 105.718 2.883 130.386 1.00 18.81 118 TYR B O 1
ATOM 3088 N N . LEU B 1 119 ? 105.806 4.208 132.237 1.00 17.93 119 LEU B N 1
ATOM 3089 C CA . LEU B 1 119 ? 105.719 5.451 131.471 1.00 17.59 119 LEU B CA 1
ATOM 3090 C C . LEU B 1 119 ? 106.977 6.302 131.598 1.00 20.11 119 LEU B C 1
ATOM 3091 O O . LEU B 1 119 ? 107.549 6.399 132.685 1.00 20.02 119 LEU B O 1
ATOM 3096 N N . ILE B 1 120 ? 107.351 6.984 130.523 1.00 18.94 120 ILE B N 1
ATOM 3097 C CA . ILE B 1 120 ? 108.280 8.109 130.658 1.00 16.99 120 ILE B CA 1
ATOM 3098 C C . ILE B 1 120 ? 107.508 9.246 131.345 1.00 19.09 120 ILE B C 1
ATOM 3099 O O . ILE B 1 120 ? 106.489 9.712 130.835 1.00 18.20 120 ILE B O 1
ATOM 3104 N N . HIS B 1 121 ? 107.971 9.688 132.510 1.00 16.83 121 HIS B N 1
ATOM 3105 C CA . HIS B 1 121 ? 107.138 10.592 133.329 1.00 15.30 121 HIS B CA 1
ATOM 3106 C C . HIS B 1 121 ? 107.047 11.978 132.712 1.00 17.40 121 HIS B C 1
ATOM 3107 O O . HIS B 1 121 ? 105.998 12.619 132.773 1.00 17.39 121 HIS B O 1
ATOM 3114 N N . GLN B 1 122 ? 108.161 12.454 132.131 1.00 19.12 122 GLN B N 1
ATOM 3115 C CA . GLN B 1 122 ? 108.216 13.848 131.606 1.00 16.69 122 GLN B CA 1
ATOM 3116 C C . GLN B 1 122 ? 108.816 13.892 130.218 1.00 16.62 122 GLN B C 1
ATOM 3117 O O . GLN B 1 122 ? 109.640 13.044 129.841 1.00 19.91 122 GLN B O 1
ATOM 3123 N N . PRO B 1 123 ? 108.434 14.916 129.437 1.00 16.21 123 PRO B N 1
ATOM 3124 C CA . PRO B 1 123 ? 108.931 15.004 128.063 1.00 16.01 123 PRO B CA 1
ATOM 3125 C C . PRO B 1 123 ? 110.330 15.675 127.975 1.00 20.38 123 PRO B C 1
ATOM 3126 O O . PRO B 1 123 ? 110.601 16.506 127.091 1.00 19.43 123 PRO B O 1
ATOM 3130 N N . TYR B 1 124 ? 111.232 15.290 128.873 1.00 16.95 124 TYR B N 1
ATOM 3131 C CA . TYR B 1 124 ? 112.557 15.890 128.915 1.00 14.82 124 TYR B CA 1
ATOM 3132 C C . TYR B 1 124 ? 113.620 14.826 128.881 1.00 17.71 124 TYR B C 1
ATOM 3133 O O . TYR B 1 124 ? 113.387 13.699 129.360 1.00 19.83 124 TYR B O 1
ATOM 3142 N N . GLY B 1 125 ? 114.816 15.206 128.429 1.00 19.66 125 GLY B N 1
ATOM 3143 C CA . GLY B 1 125 ? 115.930 14.275 128.365 1.00 19.11 125 GLY B CA 1
ATOM 3144 C C . GLY B 1 125 ? 115.911 13.399 127.118 1.00 18.69 125 GLY B C 1
ATOM 3145 O O . GLY B 1 125 ? 115.224 13.690 126.118 1.00 18.54 125 GLY B O 1
ATOM 3146 N N . ASP B 1 126 ? 116.705 12.326 127.164 1.00 18.30 126 ASP B N 1
ATOM 3147 C CA . ASP B 1 126 ? 116.967 11.536 125.934 1.00 18.43 126 ASP B CA 1
ATOM 3148 C C . ASP B 1 126 ? 115.815 10.551 125.805 1.00 18.44 126 ASP B C 1
ATOM 3149 O O . ASP B 1 126 ? 115.921 9.351 126.137 1.00 17.34 126 ASP B O 1
ATOM 3154 N N . VAL B 1 127 ? 114.682 11.067 125.342 1.00 15.50 127 VAL B N 1
ATOM 3155 C CA . VAL B 1 127 ? 113.466 10.275 125.385 1.00 17.18 127 VAL B CA 1
ATOM 3156 C C . VAL B 1 127 ? 113.530 9.125 124.389 1.00 17.29 127 VAL B C 1
ATOM 3157 O O . VAL B 1 127 ? 113.000 8.049 124.660 1.00 17.58 127 VAL B O 1
ATOM 3161 N N . HIS B 1 128 ? 114.111 9.364 123.205 1.00 16.98 128 HIS B N 1
ATOM 3162 C CA . HIS B 1 128 ? 114.316 8.246 122.286 1.00 16.93 128 HIS B CA 1
ATOM 3163 C C . HIS B 1 128 ? 115.209 7.116 122.822 1.00 19.55 128 HIS B C 1
ATOM 3164 O O . HIS B 1 128 ? 114.902 5.932 122.633 1.00 20.99 128 HIS B O 1
ATOM 3171 N N . GLY B 1 129 ? 116.319 7.450 123.480 1.00 18.19 129 GLY B N 1
ATOM 3172 C CA . GLY B 1 129 ? 117.177 6.392 124.053 1.00 19.77 129 GLY B CA 1
ATOM 3173 C C . GLY B 1 129 ? 116.429 5.611 125.144 1.00 21.13 129 GLY B C 1
ATOM 3174 O O . GLY B 1 129 ? 116.467 4.364 125.174 1.00 20.71 129 GLY B O 1
ATOM 3175 N N . ALA B 1 130 ? 115.686 6.321 126.005 1.00 20.02 130 ALA B N 1
ATOM 3176 C CA . ALA B 1 130 ? 114.904 5.653 127.043 1.00 18.97 130 ALA B CA 1
ATOM 3177 C C . ALA B 1 130 ? 113.847 4.748 126.401 1.00 19.39 130 ALA B C 1
ATOM 3178 O O . ALA B 1 130 ? 113.624 3.626 126.850 1.00 20.94 130 ALA B O 1
ATOM 3180 N N . TRP B 1 131 ? 113.227 5.232 125.327 1.00 19.93 131 TRP B N 1
ATOM 3181 C CA . TRP B 1 131 ? 112.177 4.458 124.646 1.00 18.38 131 TRP B CA 1
ATOM 3182 C C . TRP B 1 131 ? 112.746 3.177 124.060 1.00 21.14 131 TRP B C 1
ATOM 3183 O O . TRP B 1 131 ? 112.147 2.113 124.175 1.00 19.89 131 TRP B O 1
ATOM 3194 N N . ARG B 1 132 ? 113.930 3.244 123.465 1.00 20.92 132 ARG B N 1
ATOM 3195 C CA . ARG B 1 132 ? 114.530 2.020 122.935 1.00 19.50 132 ARG B CA 1
ATOM 3196 C C . ARG B 1 132 ? 114.753 0.981 124.027 1.00 22.46 132 ARG B C 1
ATOM 3197 O O . ARG B 1 132 ? 114.540 -0.224 123.805 1.00 22.94 132 ARG B O 1
ATOM 3205 N N . ALA B 1 133 ? 115.201 1.447 125.206 1.00 21.46 133 ALA B N 1
ATOM 3206 C CA . ALA B 1 133 ? 115.461 0.547 126.342 1.00 23.49 133 ALA B CA 1
ATOM 3207 C C . ALA B 1 133 ? 114.145 -0.066 126.808 1.00 24.43 133 ALA B C 1
ATOM 3208 O O . ALA B 1 133 ? 114.052 -1.276 127.097 1.00 24.17 133 ALA B O 1
ATOM 3218 N N . GLU B 1 135 ? 111.411 -0.472 125.036 1.00 24.07 135 GLU B N 1
ATOM 3219 C CA . GLU B 1 135 ? 110.939 -1.458 124.041 1.00 20.05 135 GLU B CA 1
ATOM 3220 C C . GLU B 1 135 ? 111.557 -2.842 124.289 1.00 24.16 135 GLU B C 1
ATOM 3221 O O . GLU B 1 135 ? 110.889 -3.892 124.170 1.00 24.34 135 GLU B O 1
ATOM 3227 N N . GLU B 1 136 ? 112.831 -2.843 124.655 1.00 21.80 136 GLU B N 1
ATOM 3228 C CA . GLU B 1 136 ? 113.544 -4.100 124.921 1.00 26.47 136 GLU B CA 1
ATOM 3229 C C . GLU B 1 136 ? 113.057 -4.746 126.208 1.00 27.59 136 GLU B C 1
ATOM 3230 O O . GLU B 1 136 ? 112.931 -5.969 126.290 1.00 27.15 136 GLU B O 1
ATOM 3236 N N . LEU B 1 137 ? 112.804 -3.922 127.223 1.00 25.91 137 LEU B N 1
ATOM 3237 C CA . LEU B 1 137 ? 112.259 -4.433 128.490 1.00 25.66 137 LEU B CA 1
ATOM 3238 C C . LEU B 1 137 ? 110.869 -5.032 128.301 1.00 26.78 137 LEU B C 1
ATOM 3239 O O . LEU B 1 137 ? 110.542 -6.050 128.917 1.00 31.45 137 LEU B O 1
ATOM 3244 N N . HIS B 1 138 ? 110.067 -4.390 127.448 1.00 24.94 138 HIS B N 1
ATOM 3245 C CA . HIS B 1 138 ? 108.732 -4.864 127.116 1.00 24.88 138 HIS B CA 1
ATOM 3246 C C . HIS B 1 138 ? 108.841 -6.195 126.389 1.00 31.83 138 HIS B C 1
ATOM 3247 O O . HIS B 1 138 ? 108.157 -7.167 126.715 1.00 31.51 138 HIS B O 1
ATOM 3254 N N . GLN B 1 139 ? 109.727 -6.239 125.405 1.00 30.79 139 GLN B N 1
ATOM 3255 C CA . GLN B 1 139 ? 109.966 -7.479 124.654 1.00 33.08 139 GLN B CA 1
ATOM 3256 C C . GLN B 1 139 ? 110.449 -8.601 125.553 1.00 34.37 139 GLN B C 1
ATOM 3257 O O . GLN B 1 139 ? 110.132 -9.765 125.317 1.00 36.78 139 GLN B O 1
ATOM 3263 N N . ALA B 1 140 ? 111.230 -8.265 126.579 1.00 32.69 140 ALA B N 1
ATOM 3264 C CA . ALA B 1 140 ? 111.720 -9.278 127.521 1.00 35.13 140 ALA B CA 1
ATOM 3265 C C . ALA B 1 140 ? 110.692 -9.737 128.560 1.00 38.09 140 ALA B C 1
ATOM 3266 O O . ALA B 1 140 ? 111.019 -10.555 129.430 1.00 39.68 140 ALA B O 1
ATOM 3268 N N . GLY B 1 141 ? 109.473 -9.212 128.491 1.00 35.67 141 GLY B N 1
ATOM 3269 C CA . GLY B 1 141 ? 108.427 -9.645 129.399 1.00 34.85 141 GLY B CA 1
ATOM 3270 C C . GLY B 1 141 ? 108.383 -8.965 130.758 1.00 31.81 141 GLY B C 1
ATOM 3271 O O . GLY B 1 141 ? 107.635 -9.394 131.634 1.00 36.68 141 GLY B O 1
ATOM 3272 N N . LYS B 1 142 ? 109.182 -7.921 130.957 1.00 26.49 142 LYS B N 1
ATOM 3273 C CA . LYS B 1 142 ? 109.214 -7.227 132.258 1.00 24.88 142 LYS B CA 1
ATOM 3274 C C . LYS B 1 142 ? 108.181 -6.100 132.370 1.00 24.48 142 LYS B C 1
ATOM 3275 O O . LYS B 1 142 ? 107.922 -5.600 133.460 1.00 24.03 142 LYS B O 1
ATOM 3281 N N . ILE B 1 143 ? 107.640 -5.683 131.235 1.00 24.42 143 ILE B N 1
ATOM 3282 C CA . ILE B 1 143 ? 106.633 -4.615 131.179 1.00 23.57 143 ILE B CA 1
ATOM 3283 C C . ILE B 1 143 ? 105.547 -5.044 130.201 1.00 26.92 143 ILE B C 1
ATOM 3284 O O . ILE B 1 143 ? 105.857 -5.367 129.052 1.00 24.22 143 ILE B O 1
ATOM 3289 N N . ARG B 1 144 ? 104.281 -5.088 130.652 1.00 25.81 144 ARG B N 1
ATOM 3290 C CA . ARG B 1 144 ? 103.182 -5.457 129.743 1.00 25.22 144 ARG B CA 1
ATOM 3291 C C . ARG B 1 144 ? 102.813 -4.399 128.678 1.00 25.25 144 ARG B C 1
ATOM 3292 O O . ARG B 1 144 ? 102.328 -4.770 127.602 1.00 27.39 144 ARG B O 1
ATOM 3300 N N . ALA B 1 145 ? 103.007 -3.104 128.973 1.00 21.86 145 ALA B N 1
ATOM 3301 C CA . ALA B 1 145 ? 102.685 -2.008 128.042 1.00 20.08 145 ALA B CA 1
ATOM 3302 C C . ALA B 1 145 ? 103.586 -0.833 128.384 1.00 21.35 145 ALA B C 1
ATOM 3303 O O . ALA B 1 145 ? 103.854 -0.575 129.576 1.00 21.33 145 ALA B O 1
ATOM 3305 N N . ILE B 1 146 ? 104.155 -0.198 127.374 1.00 19.88 146 ILE B N 1
ATOM 3306 C CA . ILE B 1 146 ? 104.922 1.016 127.612 1.00 21.09 146 ILE B CA 1
ATOM 3307 C C . ILE B 1 146 ? 104.205 2.269 127.108 1.00 21.58 146 ILE B C 1
ATOM 3308 O O . ILE B 1 146 ? 103.456 2.240 126.117 1.00 19.37 146 ILE B O 1
ATOM 3313 N N . GLY B 1 147 ? 104.420 3.389 127.799 1.00 19.90 147 GLY B N 1
ATOM 3314 C CA . GLY B 1 147 ? 103.798 4.657 127.387 1.00 15.52 147 GLY B CA 1
ATOM 3315 C C . GLY B 1 147 ? 104.548 5.858 127.906 1.00 17.77 147 GLY B C 1
ATOM 3316 O O . GLY B 1 147 ? 105.716 5.755 128.302 1.00 17.97 147 GLY B O 1
ATOM 3317 N N . VAL B 1 148 ? 103.890 7.009 127.892 1.00 15.66 148 VAL B N 1
ATOM 3318 C CA . VAL B 1 148 ? 104.542 8.264 128.253 1.00 17.31 148 VAL B CA 1
ATOM 3319 C C . VAL B 1 148 ? 103.534 9.066 129.076 1.00 18.11 148 VAL B C 1
ATOM 3320 O O . VAL B 1 148 ? 102.387 8.636 129.264 1.00 16.67 148 VAL B O 1
ATOM 3324 N N . SER B 1 149 ? 103.971 10.212 129.579 1.00 16.50 149 SER B N 1
ATOM 3325 C CA . SER B 1 149 ? 103.128 11.105 130.376 1.00 14.09 149 SER B CA 1
ATOM 3326 C C . SER B 1 149 ? 103.520 12.550 130.028 1.00 16.36 149 SER B C 1
ATOM 3327 O O . SER B 1 149 ? 104.706 12.834 129.788 1.00 15.23 149 SER B O 1
ATOM 3330 N N . ASN B 1 150 ? 102.528 13.441 129.984 1.00 17.18 150 ASN B N 1
ATOM 3331 C CA . ASN B 1 150 ? 102.780 14.861 129.717 1.00 16.39 150 ASN B CA 1
ATOM 3332 C C . ASN B 1 150 ? 103.391 15.151 128.340 1.00 21.26 150 ASN B C 1
ATOM 3333 O O . ASN B 1 150 ? 104.092 16.136 128.206 1.00 18.74 150 ASN B O 1
ATOM 3338 N N . PHE B 1 151 ? 103.132 14.295 127.339 1.00 15.71 151 PHE B N 1
ATOM 3339 C CA . PHE B 1 151 ? 103.579 14.557 125.981 1.00 14.34 151 PHE B CA 1
ATOM 3340 C C . PHE B 1 151 ? 102.436 15.228 125.206 1.00 16.95 151 PHE B C 1
ATOM 3341 O O . PHE B 1 151 ? 101.355 14.635 125.059 1.00 16.84 151 PHE B O 1
ATOM 3349 N N . HIS B 1 152 ? 102.699 16.403 124.633 1.00 16.44 152 HIS B N 1
ATOM 3350 C CA . HIS B 1 152 ? 101.766 16.971 123.647 1.00 16.48 152 HIS B CA 1
ATOM 3351 C C . HIS B 1 152 ? 101.763 16.143 122.349 1.00 16.61 152 HIS B C 1
ATOM 3352 O O . HIS B 1 152 ? 102.684 15.340 122.104 1.00 15.80 152 HIS B O 1
ATOM 3359 N N . PRO B 1 153 ? 100.728 16.304 121.488 1.00 17.53 153 PRO B N 1
ATOM 3360 C CA . PRO B 1 153 ? 100.673 15.547 120.253 1.00 14.09 153 PRO B CA 1
ATOM 3361 C C . PRO B 1 153 ? 101.935 15.640 119.383 1.00 15.53 153 PRO B C 1
ATOM 3362 O O . PRO B 1 153 ? 102.303 14.653 118.748 1.00 16.82 153 PRO B O 1
ATOM 3366 N N . ASP B 1 154 ? 102.576 16.809 119.337 1.00 15.55 154 ASP B N 1
ATOM 3367 C CA . ASP B 1 154 ? 103.810 16.906 118.544 1.00 15.55 154 ASP B CA 1
ATOM 3368 C C . ASP B 1 154 ? 104.867 15.910 119.030 1.00 16.03 154 ASP B C 1
ATOM 3369 O O . ASP B 1 154 ? 105.544 15.293 118.209 1.00 15.92 154 ASP B O 1
ATOM 3374 N N . ARG B 1 155 ? 104.997 15.792 120.351 1.00 14.45 155 ARG B N 1
ATOM 3375 C CA . ARG B 1 155 ? 106.011 14.906 120.946 1.00 16.30 155 ARG B CA 1
ATOM 3376 C C . ARG B 1 155 ? 105.601 13.455 120.747 1.00 16.39 155 ARG B C 1
ATOM 3377 O O . ARG B 1 155 ? 106.468 12.605 120.548 1.00 16.71 155 ARG B O 1
ATOM 3385 N N . LEU B 1 156 ? 104.294 13.163 120.803 1.00 16.03 156 LEU B N 1
ATOM 3386 C CA . LEU B 1 156 ? 103.841 11.798 120.497 1.00 14.61 156 LEU B CA 1
ATOM 3387 C C . LEU B 1 156 ? 104.153 11.441 119.035 1.00 16.58 156 LEU B C 1
ATOM 3388 O O . LEU B 1 156 ? 104.649 10.359 118.731 1.00 16.11 156 LEU B O 1
ATOM 3393 N N . ALA B 1 157 ? 103.843 12.351 118.118 1.00 14.36 157 ALA B N 1
ATOM 3394 C CA . ALA B 1 157 ? 104.081 12.077 116.703 1.00 16.43 157 ALA B CA 1
ATOM 3395 C C . ALA B 1 157 ? 105.554 11.868 116.410 1.00 16.48 157 ALA B C 1
ATOM 3396 O O . ALA B 1 157 ? 105.924 10.995 115.605 1.00 16.06 157 ALA B O 1
ATOM 3398 N N . ASP B 1 158 ? 106.390 12.661 117.063 1.00 16.23 158 ASP B N 1
ATOM 3399 C CA . ASP B 1 158 ? 107.833 12.513 116.911 1.00 16.42 158 ASP B CA 1
ATOM 3400 C C . ASP B 1 158 ? 108.311 11.137 117.419 1.00 17.24 158 ASP B C 1
ATOM 3401 O O . ASP B 1 158 ? 109.073 10.437 116.734 1.00 18.34 158 ASP B O 1
ATOM 3406 N N . LEU B 1 159 ? 107.875 10.748 118.611 1.00 17.42 159 LEU B N 1
ATOM 3407 C CA . LEU B 1 159 ? 108.309 9.462 119.177 1.00 15.78 159 LEU B CA 1
ATOM 3408 C C . LEU B 1 159 ? 107.879 8.301 118.260 1.00 17.60 159 LEU B C 1
ATOM 3409 O O . LEU B 1 159 ? 108.669 7.397 117.964 1.00 18.65 159 LEU B O 1
ATOM 3422 N N . ALA B 1 161 ? 107.313 8.432 115.017 1.00 17.45 161 ALA B N 1
ATOM 3423 C CA . ALA B 1 161 ? 107.874 8.467 113.668 1.00 16.89 161 ALA B CA 1
ATOM 3424 C C . ALA B 1 161 ? 109.171 7.679 113.620 1.00 23.25 161 ALA B C 1
ATOM 3425 O O . ALA B 1 161 ? 109.542 7.145 112.570 1.00 24.91 161 ALA B O 1
ATOM 3427 N N . PHE B 1 162 ? 109.872 7.598 114.761 1.00 18.12 162 PHE B N 1
ATOM 3428 C CA . PHE B 1 162 ? 111.255 7.098 114.743 1.00 20.64 162 PHE B CA 1
ATOM 3429 C C . PHE B 1 162 ? 111.428 5.746 115.442 1.00 20.42 162 PHE B C 1
ATOM 3430 O O . PHE B 1 162 ? 112.542 5.170 115.415 1.00 22.06 162 PHE B O 1
ATOM 3438 N N . ASN B 1 163 ? 110.358 5.234 116.039 1.00 18.03 163 ASN B N 1
ATOM 3439 C CA . ASN B 1 163 ? 110.450 3.993 116.809 1.00 18.50 163 ASN B CA 1
ATOM 3440 C C . ASN B 1 163 ? 109.480 2.934 116.403 1.00 22.74 163 ASN B C 1
ATOM 3441 O O . ASN B 1 163 ? 108.559 3.187 115.643 1.00 27.12 163 ASN B O 1
ATOM 3446 N N . LYS B 1 164 ? 109.668 1.748 116.973 1.00 22.61 164 LYS B N 1
ATOM 3447 C CA . LYS B 1 164 ? 108.865 0.587 116.635 1.00 26.34 164 LYS B CA 1
ATOM 3448 C C . LYS B 1 164 ? 107.537 0.525 117.365 1.00 26.22 164 LYS B C 1
ATOM 3449 O O . LYS B 1 164 ? 106.502 0.201 116.770 1.00 26.17 164 LYS B O 1
ATOM 3455 N N . ILE B 1 165 ? 107.545 0.782 118.671 1.00 22.97 165 ILE B N 1
ATOM 3456 C CA . ILE B 1 165 ? 106.307 0.596 119.444 1.00 19.88 165 ILE B CA 1
ATOM 3457 C C . ILE B 1 165 ? 105.607 1.916 119.657 1.00 21.52 165 ILE B C 1
ATOM 3458 O O . ILE B 1 165 ? 106.218 2.897 120.090 1.00 20.36 165 ILE B O 1
ATOM 3463 N N . ILE B 1 166 ? 104.318 1.963 119.329 1.00 21.75 166 ILE B N 1
ATOM 3464 C CA . ILE B 1 166 ? 103.541 3.189 119.544 1.00 20.37 166 ILE B CA 1
ATOM 3465 C C . ILE B 1 166 ? 103.124 3.201 121.036 1.00 18.42 166 ILE B C 1
ATOM 3466 O O . ILE B 1 166 ? 102.636 2.173 121.542 1.00 20.69 166 ILE B O 1
ATOM 3471 N N . PRO B 1 167 ? 103.319 4.346 121.731 1.00 17.68 167 PRO B N 1
ATOM 3472 C CA . PRO B 1 167 ? 102.945 4.367 123.162 1.00 19.11 167 PRO B CA 1
ATOM 3473 C C . PRO B 1 167 ? 101.530 3.869 123.395 1.00 20.66 167 PRO B C 1
ATOM 3474 O O . PRO B 1 167 ? 100.585 4.230 122.690 1.00 19.25 167 PRO B O 1
ATOM 3478 N N . ALA B 1 168 ? 101.364 3.025 124.395 1.00 16.64 168 ALA B N 1
ATOM 3479 C CA . ALA B 1 168 ? 100.035 2.466 124.665 1.00 17.43 168 ALA B CA 1
ATOM 3480 C C . ALA B 1 168 ? 99.157 3.472 125.397 1.00 21.17 168 ALA B C 1
ATOM 3481 O O . ALA B 1 168 ? 97.921 3.426 125.294 1.00 18.86 168 ALA B O 1
ATOM 3483 N N . VAL B 1 169 ? 99.797 4.316 126.209 1.00 19.13 169 VAL B N 1
ATOM 3484 C CA . VAL B 1 169 ? 99.079 5.247 127.074 1.00 17.09 169 VAL B CA 1
ATOM 3485 C C . VAL B 1 169 ? 99.866 6.564 127.094 1.00 14.85 169 VAL B C 1
ATOM 3486 O O . VAL B 1 169 ? 101.116 6.572 127.002 1.00 17.37 169 VAL B O 1
ATOM 3490 N N . ASN B 1 170 ? 99.148 7.683 127.158 1.00 16.91 170 ASN B N 1
ATOM 3491 C CA . ASN B 1 170 ? 99.766 8.964 127.466 1.00 15.58 170 ASN B CA 1
ATOM 3492 C C . ASN B 1 170 ? 98.980 9.541 128.626 1.00 18.06 170 ASN B C 1
ATOM 3493 O O . ASN B 1 170 ? 97.773 9.791 128.512 1.00 15.57 170 ASN B O 1
ATOM 3498 N N . GLN B 1 171 ? 99.647 9.682 129.776 1.00 16.34 171 GLN B N 1
ATOM 3499 C CA . GLN B 1 171 ? 98.979 10.173 130.963 1.00 13.91 171 GLN B CA 1
ATOM 3500 C C . GLN B 1 171 ? 99.131 11.676 131.076 1.00 14.87 171 GLN B C 1
ATOM 3501 O O . GLN B 1 171 ? 100.259 12.183 131.181 1.00 16.73 171 GLN B O 1
ATOM 3507 N N . ILE B 1 172 ? 98.014 12.400 131.007 1.00 14.83 172 ILE B N 1
ATOM 3508 C CA . ILE B 1 172 ? 98.035 13.877 130.954 1.00 13.80 172 ILE B CA 1
ATOM 3509 C C . ILE B 1 172 ? 96.972 14.489 131.873 1.00 12.15 172 ILE B C 1
ATOM 3510 O O . ILE B 1 172 ? 96.004 13.820 132.266 1.00 15.46 172 ILE B O 1
ATOM 3515 N N . GLU B 1 173 ? 97.167 15.754 132.219 1.00 17.68 173 GLU B N 1
ATOM 3516 C CA . GLU B 1 173 ? 96.169 16.438 133.061 1.00 18.38 173 GLU B CA 1
ATOM 3517 C C . GLU B 1 173 ? 94.860 16.564 132.274 1.00 14.86 173 GLU B C 1
ATOM 3518 O O . GLU B 1 173 ? 94.854 17.092 131.137 1.00 14.93 173 GLU B O 1
ATOM 3524 N N . VAL B 1 174 ? 93.766 16.071 132.856 1.00 15.90 174 VAL B N 1
ATOM 3525 C CA . VAL B 1 174 ? 92.442 16.283 132.234 1.00 17.15 174 VAL B CA 1
ATOM 3526 C C . VAL B 1 174 ? 91.486 16.678 133.347 1.00 20.64 174 VAL B C 1
ATOM 3527 O O . VAL B 1 174 ? 91.225 15.889 134.234 1.00 16.94 174 VAL B O 1
ATOM 3531 N N . ASN B 1 175 ? 90.933 17.892 133.286 1.00 16.94 175 ASN B N 1
ATOM 3532 C CA . ASN B 1 175 ? 89.920 18.290 134.250 1.00 15.18 175 ASN B CA 1
ATOM 3533 C C . ASN B 1 175 ? 89.027 19.338 133.568 1.00 18.49 175 ASN B C 1
ATOM 3534 O O . ASN B 1 175 ? 89.277 19.694 132.394 1.00 17.92 175 ASN B O 1
ATOM 3539 N N . PRO B 1 176 ? 87.964 19.787 134.245 1.00 19.53 176 PRO B N 1
ATOM 3540 C CA . PRO B 1 176 ? 87.044 20.682 133.523 1.00 18.14 176 PRO B CA 1
ATOM 3541 C C . PRO B 1 176 ? 87.620 22.033 133.069 1.00 21.55 176 PRO B C 1
ATOM 3542 O O . PRO B 1 176 ? 87.015 22.652 132.186 1.00 21.15 176 PRO B O 1
ATOM 3546 N N . PHE B 1 177 ? 88.752 22.477 133.617 1.00 20.24 177 PHE B N 1
ATOM 3547 C CA . PHE B 1 177 ? 89.399 23.697 133.052 1.00 20.14 177 PHE B CA 1
ATOM 3548 C C . PHE B 1 177 ? 90.509 23.450 132.048 1.00 19.25 177 PHE B C 1
ATOM 3549 O O . PHE B 1 177 ? 90.974 24.377 131.376 1.00 22.10 177 PHE B O 1
ATOM 3557 N N . ASN B 1 178 ? 90.948 22.200 131.927 1.00 18.83 178 ASN B N 1
ATOM 3558 C CA . ASN B 1 178 ? 91.995 21.854 130.975 1.00 19.11 178 ASN B CA 1
ATOM 3559 C C . ASN B 1 178 ? 91.581 20.544 130.324 1.00 18.91 178 ASN B C 1
ATOM 3560 O O . ASN B 1 178 ? 92.017 19.458 130.747 1.00 17.66 178 ASN B O 1
ATOM 3565 N N . GLN B 1 179 ? 90.712 20.633 129.318 1.00 16.76 179 GLN B N 1
ATOM 3566 C CA . GLN B 1 179 ? 89.955 19.457 128.916 1.00 16.58 179 GLN B CA 1
ATOM 3567 C C . GLN B 1 179 ? 90.623 18.630 127.829 1.00 15.84 179 GLN B C 1
ATOM 3568 O O . GLN B 1 179 ? 90.153 17.547 127.556 1.00 16.32 179 GLN B O 1
ATOM 3574 N N . GLN B 1 180 ? 91.709 19.137 127.238 1.00 16.97 180 GLN B N 1
ATOM 3575 C CA . GLN B 1 180 ? 92.394 18.431 126.153 1.00 18.86 180 GLN B CA 1
ATOM 3576 C C . GLN B 1 180 ? 91.426 18.134 125.011 1.00 16.14 180 GLN B C 1
ATOM 3577 O O . GLN B 1 180 ? 91.354 16.991 124.491 1.00 16.09 180 GLN B O 1
ATOM 3583 N N . LEU B 1 181 ? 90.646 19.161 124.621 1.00 17.28 181 LEU B N 1
ATOM 3584 C CA . LEU B 1 181 ? 89.585 18.973 123.621 1.00 18.13 181 LEU B CA 1
ATOM 3585 C C . LEU B 1 181 ? 90.107 18.442 122.279 1.00 18.41 181 LEU B C 1
ATOM 3586 O O . LEU B 1 181 ? 89.437 17.631 121.645 1.00 16.79 181 LEU B O 1
ATOM 3591 N N . HIS B 1 182 ? 91.295 18.904 121.865 1.00 16.04 182 HIS B N 1
ATOM 3592 C CA . HIS B 1 182 ? 91.935 18.341 120.679 1.00 15.45 182 HIS B CA 1
ATOM 3593 C C . HIS B 1 182 ? 92.874 17.145 120.957 1.00 15.27 182 HIS B C 1
ATOM 3594 O O . HIS B 1 182 ? 92.863 16.155 120.204 1.00 17.86 182 HIS B O 1
ATOM 3601 N N . ALA B 1 183 ? 93.663 17.231 122.015 1.00 17.05 183 ALA B N 1
ATOM 3602 C CA . ALA B 1 183 ? 94.714 16.248 122.233 1.00 16.93 183 ALA B CA 1
ATOM 3603 C C . ALA B 1 183 ? 94.126 14.864 122.495 1.00 17.98 183 ALA B C 1
ATOM 3604 O O . ALA B 1 183 ? 94.679 13.866 122.027 1.00 16.42 183 ALA B O 1
ATOM 3606 N N . VAL B 1 184 ? 93.019 14.797 123.252 1.00 16.07 184 VAL B N 1
ATOM 3607 C CA . VAL B 1 184 ? 92.390 13.508 123.503 1.00 17.09 184 VAL B CA 1
ATOM 3608 C C . VAL B 1 184 ? 91.938 12.811 122.180 1.00 18.98 184 VAL B C 1
ATOM 3609 O O . VAL B 1 184 ? 92.310 11.674 121.929 1.00 18.47 184 VAL B O 1
ATOM 3613 N N . PRO B 1 185 ? 91.132 13.477 121.344 1.00 16.53 185 PRO B N 1
ATOM 3614 C CA . PRO B 1 185 ? 90.807 12.788 120.064 1.00 16.24 185 PRO B CA 1
ATOM 3615 C C . PRO B 1 185 ? 92.012 12.511 119.188 1.00 18.82 185 PRO B C 1
ATOM 3616 O O . PRO B 1 185 ? 92.054 11.470 118.501 1.00 19.94 185 PRO B O 1
ATOM 3620 N N . TRP B 1 186 ? 93.003 13.403 119.208 1.00 17.02 186 TRP B N 1
ATOM 3621 C CA . TRP B 1 186 ? 94.240 13.136 118.449 1.00 16.73 186 TRP B CA 1
ATOM 3622 C C . TRP B 1 186 ? 94.880 11.814 118.936 1.00 16.01 186 TRP B C 1
ATOM 3623 O O . TRP B 1 186 ? 95.130 10.899 118.110 1.00 17.23 186 TRP B O 1
ATOM 3642 N N . GLN B 1 188 ? 93.434 9.343 120.559 1.00 17.36 188 GLN B N 1
ATOM 3643 C CA . GLN B 1 188 ? 92.586 8.195 120.325 1.00 18.70 188 GLN B CA 1
ATOM 3644 C C . GLN B 1 188 ? 92.655 7.832 118.846 1.00 19.54 188 GLN B C 1
ATOM 3645 O O . GLN B 1 188 ? 92.656 6.650 118.487 1.00 20.86 188 GLN B O 1
ATOM 3651 N N . SER B 1 189 ? 92.763 8.838 117.997 1.00 19.02 189 SER B N 1
ATOM 3652 C CA . SER B 1 189 ? 92.758 8.565 116.567 1.00 19.15 189 SER B CA 1
ATOM 3653 C C . SER B 1 189 ? 94.008 7.788 116.123 1.00 20.16 189 SER B C 1
ATOM 3654 O O . SER B 1 189 ? 94.028 7.175 115.030 1.00 19.73 189 SER B O 1
ATOM 3657 N N . ARG B 1 190 ? 95.059 7.841 116.954 1.00 18.65 190 ARG B N 1
ATOM 3658 C CA . ARG B 1 190 ? 96.300 7.164 116.695 1.00 20.13 190 ARG B CA 1
ATOM 3659 C C . ARG B 1 190 ? 96.382 5.855 117.494 1.00 19.56 190 ARG B C 1
ATOM 3660 O O . ARG B 1 190 ? 97.378 5.141 117.403 1.00 24.11 190 ARG B O 1
ATOM 3668 N N . GLY B 1 191 ? 95.335 5.534 118.255 1.00 20.83 191 GLY B N 1
ATOM 3669 C CA . GLY B 1 191 ? 95.335 4.299 119.059 1.00 22.40 191 GLY B CA 1
ATOM 3670 C C . GLY B 1 191 ? 96.078 4.391 120.392 1.00 23.64 191 GLY B C 1
ATOM 3671 O O . GLY B 1 191 ? 96.349 3.375 121.032 1.00 25.46 191 GLY B O 1
ATOM 3672 N N . ILE B 1 192 ? 96.392 5.607 120.812 1.00 20.91 192 ILE B N 1
ATOM 3673 C CA . ILE B 1 192 ? 97.007 5.881 122.128 1.00 22.25 192 ILE B CA 1
ATOM 3674 C C . ILE B 1 192 ? 95.898 6.117 123.160 1.00 18.16 192 ILE B C 1
ATOM 3675 O O . ILE B 1 192 ? 95.015 6.914 122.916 1.00 18.98 192 ILE B O 1
ATOM 3680 N N . GLN B 1 193 ? 95.916 5.403 124.287 1.00 17.32 193 GLN B N 1
ATOM 3681 C CA . GLN B 1 193 ? 94.831 5.525 125.270 1.00 19.23 193 GLN B CA 1
ATOM 3682 C C . GLN B 1 193 ? 95.163 6.705 126.176 1.00 17.91 193 GLN B C 1
ATOM 3683 O O . GLN B 1 193 ? 96.201 6.696 126.828 1.00 17.19 193 GLN B O 1
ATOM 3689 N N . PRO B 1 194 ? 94.279 7.707 126.247 1.00 16.95 194 PRO B N 1
ATOM 3690 C CA . PRO B 1 194 ? 94.552 8.791 127.212 1.00 17.51 194 PRO B CA 1
ATOM 3691 C C . PRO B 1 194 ? 94.208 8.356 128.622 1.00 17.18 194 PRO B C 1
ATOM 3692 O O . PRO B 1 194 ? 93.250 7.574 128.833 1.00 16.82 194 PRO B O 1
ATOM 3696 N N . GLU B 1 195 ? 94.958 8.900 129.562 1.00 16.89 195 GLU B N 1
ATOM 3697 C CA . GLU B 1 195 ? 94.713 8.621 130.968 1.00 15.35 195 GLU B CA 1
ATOM 3698 C C . GLU B 1 195 ? 94.827 9.932 131.734 1.00 18.70 195 GLU B C 1
ATOM 3699 O O . GLU B 1 195 ? 95.796 10.653 131.575 1.00 18.34 195 GLU B O 1
ATOM 3705 N N . ALA B 1 196 ? 93.808 10.265 132.519 1.00 16.58 196 ALA B N 1
ATOM 3706 C CA . ALA B 1 196 ? 93.750 11.579 133.183 1.00 17.73 196 ALA B CA 1
ATOM 3707 C C . ALA B 1 196 ? 94.404 11.645 134.539 1.00 20.21 196 ALA B C 1
ATOM 3708 O O . ALA B 1 196 ? 94.048 10.864 135.424 1.00 20.59 196 ALA B O 1
ATOM 3710 N N . TRP B 1 197 ? 95.321 12.592 134.743 1.00 17.42 197 TRP B N 1
ATOM 3711 C CA . TRP B 1 197 ? 95.705 12.938 136.106 1.00 19.25 197 TRP B CA 1
ATOM 3712 C C . TRP B 1 197 ? 95.090 14.284 136.530 1.00 20.77 197 TRP B C 1
ATOM 3713 O O . TRP B 1 197 ? 94.636 15.057 135.701 1.00 17.94 197 TRP B O 1
ATOM 3724 N N . ALA B 1 198 ? 95.014 14.503 137.841 1.00 19.62 198 ALA B N 1
ATOM 3725 C CA . ALA B 1 198 ? 94.347 15.699 138.421 1.00 22.79 198 ALA B CA 1
ATOM 3726 C C . ALA B 1 198 ? 92.963 16.007 137.858 1.00 19.73 198 ALA B C 1
ATOM 3727 O O . ALA B 1 198 ? 92.725 17.120 137.373 1.00 19.60 198 ALA B O 1
ATOM 3729 N N . PRO B 1 199 ? 92.054 15.026 137.914 1.00 19.06 199 PRO B N 1
ATOM 3730 C CA . PRO B 1 199 ? 90.722 15.226 137.341 1.00 18.01 199 PRO B CA 1
ATOM 3731 C C . PRO B 1 199 ? 89.962 16.350 138.038 1.00 20.89 199 PRO B C 1
ATOM 3732 O O . PRO B 1 199 ? 89.040 16.919 137.391 1.00 18.96 199 PRO B O 1
ATOM 3736 N N . PHE B 1 200 ? 90.314 16.631 139.306 1.00 21.32 200 PHE B N 1
ATOM 3737 C CA . PHE B 1 200 ? 89.647 17.687 140.094 1.00 23.19 200 PHE B CA 1
ATOM 3738 C C . PHE B 1 200 ? 90.434 18.991 140.128 1.00 26.02 200 PHE B C 1
ATOM 3739 O O . PHE B 1 200 ? 90.035 19.934 140.830 1.00 26.07 200 PHE B O 1
ATOM 3747 N N . ALA B 1 201 ? 91.515 19.071 139.323 1.00 23.66 201 ALA B N 1
ATOM 3748 C CA . ALA B 1 201 ? 92.382 20.253 139.289 1.00 24.50 201 ALA B CA 1
ATOM 3749 C C . ALA B 1 201 ? 92.885 20.583 140.713 1.00 31.64 201 ALA B C 1
ATOM 3750 O O . ALA B 1 201 ? 93.105 21.743 141.049 1.00 35.08 201 ALA B O 1
ATOM 3752 N N . GLU B 1 202 ? 93.066 19.533 141.516 1.00 32.04 202 GLU B N 1
ATOM 3753 C CA . GLU B 1 202 ? 93.314 19.613 142.969 1.00 39.09 202 GLU B CA 1
ATOM 3754 C C . GLU B 1 202 ? 92.506 20.666 143.729 1.00 39.70 202 GLU B C 1
ATOM 3755 O O . GLU B 1 202 ? 93.032 21.303 144.656 1.00 42.91 202 GLU B O 1
ATOM 3761 N N . GLY B 1 203 ? 91.247 20.844 143.340 1.00 37.00 203 GLY B N 1
ATOM 3762 C CA . GLY B 1 203 ? 90.335 21.761 144.001 1.00 39.99 203 GLY B CA 1
ATOM 3763 C C . GLY B 1 203 ? 90.481 23.204 143.575 1.00 47.33 203 GLY B C 1
ATOM 3764 O O . GLY B 1 203 ? 89.653 24.061 143.951 1.00 47.20 203 GLY B O 1
ATOM 3765 N N . ARG B 1 204 ? 91.522 23.471 142.772 1.00 43.56 204 ARG B N 1
ATOM 3766 C CA . ARG B 1 204 ? 91.885 24.829 142.407 1.00 44.08 204 ARG B CA 1
ATOM 3767 C C . ARG B 1 204 ? 90.731 25.480 141.650 1.00 43.61 204 ARG B C 1
ATOM 3768 O O . ARG B 1 204 ? 89.838 24.787 141.164 1.00 43.02 204 ARG B O 1
ATOM 3776 N N . ASN B 1 205 ? 90.728 26.813 141.602 1.00 49.53 205 ASN B N 1
ATOM 3777 C CA . ASN B 1 205 ? 89.702 27.590 140.898 1.00 53.15 205 ASN B CA 1
ATOM 3778 C C . ASN B 1 205 ? 88.242 27.294 141.276 1.00 48.31 205 ASN B C 1
ATOM 3779 O O . ASN B 1 205 ? 87.353 27.388 140.435 1.00 49.74 205 ASN B O 1
ATOM 3784 N N . GLY B 1 206 ? 87.985 26.946 142.529 1.00 45.36 206 GLY B N 1
ATOM 3785 C CA . GLY B 1 206 ? 86.614 26.721 142.967 1.00 40.68 206 GLY B CA 1
ATOM 3786 C C . GLY B 1 206 ? 85.867 25.555 142.323 1.00 40.53 206 GLY B C 1
ATOM 3787 O O . GLY B 1 206 ? 84.638 25.516 142.358 1.00 40.93 206 GLY B O 1
ATOM 3788 N N . LEU B 1 207 ? 86.603 24.585 141.777 1.00 38.79 207 LEU B N 1
ATOM 3789 C CA . LEU B 1 207 ? 85.984 23.435 141.100 1.00 35.29 207 LEU B CA 1
ATOM 3790 C C . LEU B 1 207 ? 84.884 22.760 141.908 1.00 36.40 207 LEU B C 1
ATOM 3791 O O . LEU B 1 207 ? 83.798 22.486 141.379 1.00 34.82 207 LEU B O 1
ATOM 3796 N N . PHE B 1 208 ? 85.150 22.486 143.191 1.00 34.16 208 PHE B N 1
ATOM 3797 C CA . PHE B 1 208 ? 84.197 21.691 143.953 1.00 32.26 208 PHE B CA 1
ATOM 3798 C C . PHE B 1 208 ? 82.922 22.448 144.280 1.00 36.34 208 PHE B C 1
ATOM 3799 O O . PHE B 1 208 ? 81.955 21.857 144.746 1.00 38.28 208 PHE B O 1
ATOM 3807 N N . GLN B 1 209 ? 82.920 23.751 144.036 1.00 35.36 209 GLN B N 1
ATOM 3808 C CA . GLN B 1 209 ? 81.723 24.543 144.231 1.00 37.05 209 GLN B CA 1
ATOM 3809 C C . GLN B 1 209 ? 81.178 25.094 142.897 1.00 36.71 209 GLN B C 1
ATOM 3810 O O . GLN B 1 209 ? 80.265 25.913 142.882 1.00 34.78 209 GLN B O 1
ATOM 3816 N N . ASN B 1 210 ? 81.743 24.664 141.775 1.00 33.95 210 ASN B N 1
ATOM 3817 C CA . ASN B 1 210 ? 81.258 25.132 140.477 1.00 32.34 210 ASN B CA 1
ATOM 3818 C C . ASN B 1 210 ? 79.755 24.917 140.277 1.00 34.53 210 ASN B C 1
ATOM 3819 O O . ASN B 1 210 ? 79.261 23.805 140.416 1.00 34.80 210 ASN B O 1
ATOM 3824 N N . PRO B 1 211 ? 79.010 25.987 139.953 1.00 35.85 211 PRO B N 1
ATOM 3825 C CA . PRO B 1 211 ? 77.547 25.885 139.890 1.00 36.37 211 PRO B CA 1
ATOM 3826 C C . PRO B 1 211 ? 77.044 24.925 138.823 1.00 35.98 211 PRO B C 1
ATOM 3827 O O . PRO B 1 211 ? 76.012 24.282 139.022 1.00 37.11 211 PRO B O 1
ATOM 3831 N N . VAL B 1 212 ? 77.734 24.840 137.690 1.00 34.33 212 VAL B N 1
ATOM 3832 C CA . VAL B 1 212 ? 77.291 23.919 136.647 1.00 30.87 212 VAL B CA 1
ATOM 3833 C C . VAL B 1 212 ? 77.452 22.458 137.082 1.00 28.39 212 VAL B C 1
ATOM 3834 O O . VAL B 1 212 ? 76.532 21.654 136.924 1.00 29.32 212 VAL B O 1
ATOM 3838 N N . LEU B 1 213 ? 78.622 22.130 137.637 1.00 25.76 213 LEU B N 1
ATOM 3839 C CA . LEU B 1 213 ? 78.905 20.779 138.068 1.00 24.85 213 LEU B CA 1
ATOM 3840 C C . LEU B 1 213 ? 77.996 20.416 139.238 1.00 30.59 213 LEU B C 1
ATOM 3841 O O . LEU B 1 213 ? 77.501 19.292 139.306 1.00 30.79 213 LEU B O 1
ATOM 3846 N N . THR B 1 214 ? 77.762 21.362 140.149 1.00 30.01 214 THR B N 1
ATOM 3847 C CA . THR B 1 214 ? 76.917 21.053 141.301 1.00 31.57 214 THR B CA 1
ATOM 3848 C C . THR B 1 214 ? 75.489 20.779 140.859 1.00 31.71 214 THR B C 1
ATOM 3849 O O . THR B 1 214 ? 74.846 19.859 141.357 1.00 34.89 214 THR B O 1
ATOM 3853 N N . ALA B 1 215 ? 74.992 21.579 139.923 1.00 30.91 215 ALA B N 1
ATOM 3854 C CA . ALA B 1 215 ? 73.618 21.388 139.439 1.00 33.30 215 ALA B CA 1
ATOM 3855 C C . ALA B 1 215 ? 73.436 20.035 138.754 1.00 31.72 215 ALA B C 1
ATOM 3856 O O . ALA B 1 215 ? 72.397 19.384 138.894 1.00 31.00 215 ALA B O 1
ATOM 3858 N N . ILE B 1 216 ? 74.445 19.614 137.998 1.00 32.16 216 ILE B N 1
ATOM 3859 C CA . ILE B 1 216 ? 74.386 18.333 137.279 1.00 29.30 216 ILE B CA 1
ATOM 3860 C C . ILE B 1 216 ? 74.399 17.202 138.276 1.00 31.05 216 ILE B C 1
ATOM 3861 O O . ILE B 1 216 ? 73.640 16.235 138.157 1.00 30.73 216 ILE B O 1
ATOM 3866 N N . GLY B 1 217 ? 75.261 17.332 139.273 1.00 30.31 217 GLY B N 1
ATOM 3867 C CA . GLY B 1 217 ? 75.309 16.355 140.345 1.00 26.54 217 GLY B CA 1
ATOM 3868 C C . GLY B 1 217 ? 73.965 16.194 141.048 1.00 34.19 217 GLY B C 1
ATOM 3869 O O . GLY B 1 217 ? 73.547 15.076 141.348 1.00 34.66 217 GLY B O 1
ATOM 3870 N N . GLU B 1 218 ? 73.272 17.301 141.292 1.00 38.30 218 GLU B N 1
ATOM 3871 C CA . GLU B 1 218 ? 71.985 17.208 142.010 1.00 39.40 218 GLU B CA 1
ATOM 3872 C C . GLU B 1 218 ? 70.932 16.444 141.215 1.00 40.95 218 GLU B C 1
ATOM 3873 O O . GLU B 1 218 ? 70.058 15.810 141.791 1.00 42.39 218 GLU B O 1
ATOM 3879 N N . LYS B 1 219 ? 71.025 16.487 139.892 1.00 39.25 219 LYS B N 1
ATOM 3880 C CA . LYS B 1 219 ? 70.154 15.686 139.035 1.00 39.14 219 LYS B CA 1
ATOM 3881 C C . LYS B 1 219 ? 70.196 14.199 139.362 1.00 39.39 219 LYS B C 1
ATOM 3882 O O . LYS B 1 219 ? 69.196 13.498 139.206 1.00 39.80 219 LYS B O 1
ATOM 3888 N N . TYR B 1 220 ? 71.358 13.711 139.788 1.00 36.48 220 TYR B N 1
ATOM 3889 C CA . TYR B 1 220 ? 71.567 12.272 139.878 1.00 35.72 220 TYR B CA 1
ATOM 3890 C C . TYR B 1 220 ? 71.842 11.818 141.301 1.00 35.04 220 TYR B C 1
ATOM 3891 O O . TYR B 1 220 ? 72.058 10.629 141.539 1.00 36.10 220 TYR B O 1
ATOM 3900 N N . GLY B 1 221 ? 71.865 12.767 142.231 1.00 34.79 221 GLY B N 1
ATOM 3901 C CA . GLY B 1 221 ? 72.281 12.473 143.598 1.00 33.78 221 GLY B CA 1
ATOM 3902 C C . GLY B 1 221 ? 73.750 12.048 143.703 1.00 32.33 221 GLY B C 1
ATOM 3903 O O . GLY B 1 221 ? 74.115 11.145 144.470 1.00 32.88 221 GLY B O 1
ATOM 3904 N N . LYS B 1 222 ? 74.594 12.712 142.923 1.00 29.29 222 LYS B N 1
ATOM 3905 C CA . LYS B 1 222 ? 76.013 12.395 142.831 1.00 28.85 222 LYS B CA 1
ATOM 3906 C C . LYS B 1 222 ? 76.825 13.650 143.147 1.00 29.02 222 LYS B C 1
ATOM 3907 O O . LYS B 1 222 ? 76.363 14.774 142.908 1.00 30.83 222 LYS B O 1
ATOM 3913 N N . SER B 1 223 ? 78.034 13.482 143.671 1.00 30.05 223 SER B N 1
ATOM 3914 C CA . SER B 1 223 ? 78.839 14.647 144.021 1.00 31.91 223 SER B CA 1
ATOM 3915 C C . SER B 1 223 ? 79.462 15.296 142.797 1.00 29.67 223 SER B C 1
ATOM 3916 O O . SER B 1 223 ? 79.502 14.703 141.704 1.00 31.71 223 SER B O 1
ATOM 3919 N N . VAL B 1 224 ? 80.000 16.502 142.970 1.00 26.37 224 VAL B N 1
ATOM 3920 C CA . VAL B 1 224 ? 80.782 17.096 141.865 1.00 26.03 224 VAL B CA 1
ATOM 3921 C C . VAL B 1 224 ? 81.913 16.177 141.378 1.00 26.72 224 VAL B C 1
ATOM 3922 O O . VAL B 1 224 ? 82.136 16.030 140.153 1.00 23.30 224 VAL B O 1
ATOM 3926 N N . GLY B 1 225 ? 82.623 15.554 142.319 1.00 26.12 225 GLY B N 1
ATOM 3927 C CA . GLY B 1 225 ? 83.711 14.664 141.946 1.00 24.18 225 GLY B CA 1
ATOM 3928 C C . GLY B 1 225 ? 83.209 13.512 141.089 1.00 23.76 225 GLY B C 1
ATOM 3929 O O . GLY B 1 225 ? 83.831 13.135 140.098 1.00 20.48 225 GLY B O 1
ATOM 3930 N N . GLN B 1 226 ? 82.058 12.963 141.459 1.00 24.46 226 GLN B N 1
ATOM 3931 C CA . GLN B 1 226 ? 81.489 11.834 140.734 1.00 25.75 226 GLN B CA 1
ATOM 3932 C C . GLN B 1 226 ? 81.069 12.268 139.338 1.00 23.88 226 GLN B C 1
ATOM 3933 O O . GLN B 1 226 ? 81.278 11.528 138.366 1.00 23.45 226 GLN B O 1
ATOM 3939 N N . VAL B 1 227 ? 80.494 13.468 139.220 1.00 21.27 227 VAL B N 1
ATOM 3940 C CA . VAL B 1 227 ? 80.178 14.016 137.884 1.00 19.53 227 VAL B CA 1
ATOM 3941 C C . VAL B 1 227 ? 81.417 14.157 136.992 1.00 21.92 227 VAL B C 1
ATOM 3942 O O . VAL B 1 227 ? 81.420 13.747 135.810 1.00 19.85 227 VAL B O 1
ATOM 3946 N N . VAL B 1 228 ? 82.487 14.705 137.559 1.00 21.28 228 VAL B N 1
ATOM 3947 C CA . VAL B 1 228 ? 83.701 14.899 136.769 1.00 19.00 228 VAL B CA 1
ATOM 3948 C C . VAL B 1 228 ? 84.259 13.562 136.357 1.00 19.88 228 VAL B C 1
ATOM 3949 O O . VAL B 1 228 ? 84.635 13.386 135.204 1.00 20.08 228 VAL B O 1
ATOM 3953 N N . LEU B 1 229 ? 84.323 12.590 137.274 1.00 20.60 229 LEU B N 1
ATOM 3954 C CA . LEU B 1 229 ? 84.909 11.314 136.841 1.00 20.78 229 LEU B CA 1
ATOM 3955 C C . LEU B 1 229 ? 84.023 10.605 135.764 1.00 20.12 229 LEU B C 1
ATOM 3956 O O . LEU B 1 229 ? 84.533 9.907 134.875 1.00 18.50 229 LEU B O 1
ATOM 3961 N N . ARG B 1 230 ? 82.711 10.771 135.890 1.00 18.64 230 ARG B N 1
ATOM 3962 C CA . ARG B 1 230 ? 81.779 10.186 134.918 1.00 20.19 230 ARG B CA 1
ATOM 3963 C C . ARG B 1 230 ? 81.965 10.836 133.550 1.00 20.23 230 ARG B C 1
ATOM 3964 O O . ARG B 1 230 ? 81.905 10.173 132.517 1.00 21.02 230 ARG B O 1
ATOM 3972 N N . TRP B 1 231 ? 82.199 12.148 133.531 1.00 19.14 231 TRP B N 1
ATOM 3973 C CA . TRP B 1 231 ? 82.463 12.888 132.295 1.00 16.34 231 TRP B CA 1
ATOM 3974 C C . TRP B 1 231 ? 83.729 12.377 131.631 1.00 18.44 231 TRP B C 1
ATOM 3975 O O . TRP B 1 231 ? 83.773 12.154 130.400 1.00 17.25 231 TRP B O 1
ATOM 3986 N N . ILE B 1 232 ? 84.759 12.170 132.437 1.00 18.92 232 ILE B N 1
ATOM 3987 C CA . ILE B 1 232 ? 86.017 11.608 131.919 1.00 19.28 232 ILE B CA 1
ATOM 3988 C C . ILE B 1 232 ? 85.807 10.212 131.309 1.00 18.35 232 ILE B C 1
ATOM 3989 O O . ILE B 1 232 ? 86.308 9.920 130.191 1.00 18.36 232 ILE B O 1
ATOM 3994 N N . PHE B 1 233 ? 85.076 9.379 132.047 1.00 18.18 233 PHE B N 1
ATOM 3995 C CA . PHE B 1 233 ? 84.741 8.017 131.621 1.00 18.77 233 PHE B CA 1
ATOM 3996 C C . PHE B 1 233 ? 84.017 8.046 130.271 1.00 19.80 233 PHE B C 1
ATOM 3997 O O . PHE B 1 233 ? 84.373 7.299 129.364 1.00 20.46 233 PHE B O 1
ATOM 4005 N N . GLN B 1 234 ? 83.003 8.916 130.137 1.00 19.00 234 GLN B N 1
ATOM 4006 C CA . GLN B 1 234 ? 82.187 8.947 128.908 1.00 18.61 234 GLN B CA 1
ATOM 4007 C C . GLN B 1 234 ? 82.984 9.435 127.696 1.00 23.70 234 GLN B C 1
ATOM 4008 O O . GLN B 1 234 ? 82.619 9.133 126.530 1.00 20.79 234 GLN B O 1
ATOM 4014 N N . ARG B 1 235 ? 84.101 10.138 127.942 1.00 19.35 235 ARG B N 1
ATOM 4015 C CA . ARG B 1 235 ? 84.972 10.557 126.844 1.00 20.75 235 ARG B CA 1
ATOM 4016 C C . ARG B 1 235 ? 85.945 9.425 126.454 1.00 22.75 235 ARG B C 1
ATOM 4017 O O . ARG B 1 235 ? 86.822 9.588 125.588 1.00 22.32 235 ARG B O 1
ATOM 4025 N N . GLY B 1 236 ? 85.814 8.295 127.126 1.00 20.61 236 GLY B N 1
ATOM 4026 C CA . GLY B 1 236 ? 86.677 7.140 126.845 1.00 21.93 236 GLY B CA 1
ATOM 4027 C C . GLY B 1 236 ? 88.101 7.289 127.389 1.00 23.27 236 GLY B C 1
ATOM 4028 O O . GLY B 1 236 ? 89.065 6.749 126.806 1.00 22.25 236 GLY B O 1
ATOM 4029 N N . ILE B 1 237 ? 88.240 8.030 128.492 1.00 19.94 237 ILE B N 1
ATOM 4030 C CA . ILE B 1 237 ? 89.558 8.314 129.090 1.00 20.38 237 ILE B CA 1
ATOM 4031 C C . ILE B 1 237 ? 89.680 7.531 130.410 1.00 18.27 237 ILE B C 1
ATOM 4032 O O . ILE B 1 237 ? 88.732 7.523 131.202 1.00 19.13 237 ILE B O 1
ATOM 4037 N N . VAL B 1 238 ? 90.836 6.919 130.665 1.00 16.35 238 VAL B N 1
ATOM 4038 C CA . VAL B 1 238 ? 91.068 6.247 131.943 1.00 20.38 238 VAL B CA 1
ATOM 4039 C C . VAL B 1 238 ? 91.294 7.336 133.008 1.00 21.21 238 VAL B C 1
ATOM 4040 O O . VAL B 1 238 ? 92.021 8.290 132.734 1.00 17.65 238 VAL B O 1
ATOM 4044 N N . SER B 1 239 ? 90.754 7.203 134.237 1.00 20.67 239 SER B N 1
ATOM 4045 C CA . SER B 1 239 ? 90.997 8.268 135.247 1.00 19.05 239 SER B CA 1
ATOM 4046 C C . SER B 1 239 ? 91.806 7.788 136.439 1.00 20.09 239 SER B C 1
ATOM 4047 O O . SER B 1 239 ? 91.721 6.619 136.807 1.00 21.19 239 SER B O 1
ATOM 4050 N N . LEU B 1 240 ? 92.592 8.699 137.024 1.00 18.35 240 LEU B N 1
ATOM 4051 C CA . LEU B 1 240 ? 93.237 8.444 138.315 1.00 18.86 240 LEU B CA 1
ATOM 4052 C C . LEU B 1 240 ? 92.711 9.431 139.356 1.00 23.34 240 LEU B C 1
ATOM 4053 O O . LEU B 1 240 ? 92.869 10.638 139.202 1.00 22.27 240 LEU B O 1
ATOM 4058 N N . ALA B 1 241 ? 92.117 8.912 140.432 1.00 25.25 241 ALA B N 1
ATOM 4059 C CA . ALA B 1 241 ? 91.601 9.754 141.478 1.00 25.05 241 ALA B CA 1
ATOM 4060 C C . ALA B 1 241 ? 92.326 9.414 142.757 1.00 25.93 241 ALA B C 1
ATOM 4061 O O . ALA B 1 241 ? 92.499 8.231 143.084 1.00 29.04 241 ALA B O 1
ATOM 4063 N N . LYS B 1 242 ? 92.743 10.444 143.491 1.00 27.70 242 LYS B N 1
ATOM 4064 C CA . LYS B 1 242 ? 93.404 10.237 144.788 1.00 32.52 242 LYS B CA 1
ATOM 4065 C C . LYS B 1 242 ? 92.619 10.730 145.995 1.00 37.70 242 LYS B C 1
ATOM 4066 O O . LYS B 1 242 ? 91.974 11.769 145.941 1.00 37.59 242 LYS B O 1
ATOM 4072 N N . SER B 1 243 ? 92.680 9.983 147.097 1.00 41.89 243 SER B N 1
ATOM 4073 C CA . SER B 1 243 ? 92.177 10.443 148.381 1.00 41.30 243 SER B CA 1
ATOM 4074 C C . SER B 1 243 ? 92.936 9.631 149.401 1.00 43.65 243 SER B C 1
ATOM 4075 O O . SER B 1 243 ? 93.436 8.562 149.061 1.00 44.84 243 SER B O 1
ATOM 4078 N N . VAL B 1 244 ? 93.062 10.129 150.629 1.00 38.91 244 VAL B N 1
ATOM 4079 C CA . VAL B 1 244 ? 93.564 9.261 151.675 1.00 40.40 244 VAL B CA 1
ATOM 4080 C C . VAL B 1 244 ? 92.412 8.847 152.568 1.00 41.56 244 VAL B C 1
ATOM 4081 O O . VAL B 1 244 ? 92.613 8.206 153.593 1.00 43.35 244 VAL B O 1
ATOM 4085 N N . ARG B 1 245 ? 91.201 9.201 152.160 1.00 43.18 245 ARG B N 1
ATOM 4086 C CA . ARG B 1 245 ? 90.006 8.922 152.948 1.00 42.27 245 ARG B CA 1
ATOM 4087 C C . ARG B 1 245 ? 89.134 7.844 152.261 1.00 38.01 245 ARG B C 1
ATOM 4088 O O . ARG B 1 245 ? 88.643 8.047 151.138 1.00 32.96 245 ARG B O 1
ATOM 4096 N N . LYS B 1 246 ? 88.948 6.707 152.946 1.00 40.49 246 LYS B N 1
ATOM 4097 C CA . LYS B 1 246 ? 88.297 5.540 152.342 1.00 35.72 246 LYS B CA 1
ATOM 4098 C C . LYS B 1 246 ? 86.892 5.860 151.871 1.00 35.50 246 LYS B C 1
ATOM 4099 O O . LYS B 1 246 ? 86.478 5.410 150.813 1.00 32.69 246 LYS B O 1
ATOM 4105 N N . GLY B 1 247 ? 86.159 6.661 152.644 1.00 35.93 247 GLY B N 1
ATOM 4106 C CA . GLY B 1 247 ? 84.814 7.067 152.242 1.00 37.19 247 GLY B CA 1
ATOM 4107 C C . GLY B 1 247 ? 84.780 7.796 150.906 1.00 37.94 247 GLY B C 1
ATOM 4108 O O . GLY B 1 247 ? 83.860 7.621 150.101 1.00 37.93 247 GLY B O 1
ATOM 4109 N N . ARG B 1 248 ? 85.778 8.633 150.658 1.00 34.77 248 ARG B N 1
ATOM 4110 C CA . ARG B 1 248 ? 85.840 9.323 149.358 1.00 32.02 248 ARG B CA 1
ATOM 4111 C C . ARG B 1 248 ? 86.182 8.365 148.230 1.00 30.64 248 ARG B C 1
ATOM 4112 O O . ARG B 1 248 ? 85.692 8.507 147.140 1.00 30.73 248 ARG B O 1
ATOM 4128 N N . GLU B 1 250 ? 85.299 5.272 148.092 1.00 26.89 250 GLU B N 1
ATOM 4129 C CA . GLU B 1 250 ? 84.044 4.573 147.816 1.00 29.38 250 GLU B CA 1
ATOM 4130 C C . GLU B 1 250 ? 83.136 5.399 146.914 1.00 31.36 250 GLU B C 1
ATOM 4131 O O . GLU B 1 250 ? 82.519 4.872 145.984 1.00 32.74 250 GLU B O 1
ATOM 4137 N N . GLU B 1 251 ? 83.086 6.697 147.176 1.00 27.95 251 GLU B N 1
ATOM 4138 C CA . GLU B 1 251 ? 82.357 7.643 146.309 1.00 32.39 251 GLU B CA 1
ATOM 4139 C C . GLU B 1 251 ? 82.935 7.717 144.902 1.00 29.46 251 GLU B C 1
ATOM 4140 O O . GLU B 1 251 ? 82.195 7.653 143.924 1.00 29.05 251 GLU B O 1
ATOM 4146 N N . ASN B 1 252 ? 84.258 7.835 144.807 1.00 25.61 252 ASN B N 1
ATOM 4147 C CA . ASN B 1 252 ? 84.916 8.066 143.514 1.00 24.61 252 ASN B CA 1
ATOM 4148 C C . ASN B 1 252 ? 84.720 6.850 142.595 1.00 25.81 252 ASN B C 1
ATOM 4149 O O . ASN B 1 252 ? 84.555 6.984 141.397 1.00 24.96 252 ASN B O 1
ATOM 4154 N N . ILE B 1 253 ? 84.729 5.651 143.156 1.00 26.75 253 ILE B N 1
ATOM 4155 C CA . ILE B 1 253 ? 84.594 4.459 142.317 1.00 26.90 253 ILE B CA 1
ATOM 4156 C C . ILE B 1 253 ? 83.130 4.175 141.943 1.00 29.31 253 ILE B C 1
ATOM 4157 O O . ILE B 1 253 ? 82.850 3.481 140.955 1.00 28.03 253 ILE B O 1
ATOM 4162 N N . ASN B 1 254 ? 82.198 4.727 142.718 1.00 27.52 254 ASN B N 1
ATOM 4163 C CA . ASN B 1 254 ? 80.772 4.447 142.514 1.00 27.56 254 ASN B CA 1
ATOM 4164 C C . ASN B 1 254 ? 80.167 5.367 141.451 1.00 28.78 254 ASN B C 1
ATOM 4165 O O . ASN B 1 254 ? 79.307 6.205 141.752 1.00 27.71 254 ASN B O 1
ATOM 4170 N N . ILE B 1 255 ? 80.619 5.217 140.207 1.00 25.33 255 ILE B N 1
ATOM 4171 C CA . ILE B 1 255 ? 80.127 6.060 139.138 1.00 25.89 255 ILE B CA 1
ATOM 4172 C C . ILE B 1 255 ? 79.610 5.251 137.959 1.00 29.38 255 ILE B C 1
ATOM 4173 O O . ILE B 1 255 ? 79.441 5.795 136.877 1.00 29.58 255 ILE B O 1
ATOM 4178 N N . LEU B 1 256 ? 79.355 3.958 138.163 1.00 30.30 256 LEU B N 1
ATOM 4179 C CA . LEU B 1 256 ? 78.930 3.080 137.070 1.00 31.03 256 LEU B CA 1
ATOM 4180 C C . LEU B 1 256 ? 77.430 2.822 137.148 1.00 35.77 256 LEU B C 1
ATOM 4181 O O . LEU B 1 256 ? 76.918 1.952 136.453 1.00 41.05 256 LEU B O 1
ATOM 4186 N N . ASP B 1 257 ? 76.744 3.597 137.991 1.00 31.15 257 ASP B N 1
ATOM 4187 C CA . ASP B 1 257 ? 75.303 3.462 138.247 1.00 34.33 257 ASP B CA 1
ATOM 4188 C C . ASP B 1 257 ? 74.463 4.646 137.709 1.00 34.26 257 ASP B C 1
ATOM 4189 O O . ASP B 1 257 ? 73.263 4.727 137.963 1.00 35.10 257 ASP B O 1
ATOM 4194 N N . PHE B 1 258 ? 75.099 5.568 136.979 1.00 32.54 258 PHE B N 1
ATOM 4195 C CA . PHE B 1 258 ? 74.386 6.697 136.390 1.00 30.49 258 PHE B CA 1
ATOM 4196 C C . PHE B 1 258 ? 75.087 7.082 135.107 1.00 29.27 258 PHE B C 1
ATOM 4197 O O . PHE B 1 258 ? 76.174 6.565 134.814 1.00 28.14 258 PHE B O 1
ATOM 4205 N N . GLU B 1 259 ? 74.474 7.963 134.324 1.00 26.53 259 GLU B N 1
ATOM 4206 C CA . GLU B 1 259 ? 75.137 8.451 133.132 1.00 28.61 259 GLU B CA 1
ATOM 4207 C C . GLU B 1 259 ? 74.802 9.910 132.913 1.00 27.47 259 GLU B C 1
ATOM 4208 O O . GLU B 1 259 ? 73.712 10.362 133.287 1.00 28.82 259 GLU B O 1
ATOM 4214 N N . LEU B 1 260 ? 75.747 10.651 132.341 1.00 22.75 260 LEU B N 1
ATOM 4215 C CA . LEU B 1 260 ? 75.495 12.036 131.969 1.00 21.32 260 LEU B CA 1
ATOM 4216 C C . LEU B 1 260 ? 74.870 12.142 130.567 1.00 25.70 260 LEU B C 1
ATOM 4217 O O . LEU B 1 260 ? 75.246 11.426 129.659 1.00 24.96 260 LEU B O 1
ATOM 4222 N N . SER B 1 261 ? 73.912 13.051 130.420 1.00 26.67 261 SER B N 1
ATOM 4223 C CA . SER B 1 261 ? 73.257 13.250 129.128 1.00 28.67 261 SER B CA 1
ATOM 4224 C C . SER B 1 261 ? 74.111 14.060 128.136 1.00 26.42 261 SER B C 1
ATOM 4225 O O . SER B 1 261 ? 75.154 14.661 128.502 1.00 25.69 261 SER B O 1
ATOM 4228 N N . ALA B 1 262 ? 73.656 14.104 126.882 1.00 30.41 262 ALA B N 1
ATOM 4229 C CA . ALA B 1 262 ? 74.320 14.949 125.890 1.00 31.61 262 ALA B CA 1
ATOM 4230 C C . ALA B 1 262 ? 74.303 16.411 126.339 1.00 30.00 262 ALA B C 1
ATOM 4231 O O . ALA B 1 262 ? 75.304 17.105 126.200 1.00 27.36 262 ALA B O 1
ATOM 4233 N N . GLU B 1 263 ? 73.185 16.856 126.909 1.00 29.32 263 GLU B N 1
ATOM 4234 C CA . GLU B 1 263 ? 73.131 18.227 127.415 1.00 34.39 263 GLU B CA 1
ATOM 4235 C C . GLU B 1 263 ? 74.144 18.451 128.546 1.00 28.84 263 GLU B C 1
ATOM 4236 O O . GLU B 1 263 ? 74.790 19.500 128.591 1.00 26.28 263 GLU B O 1
ATOM 4242 N N . ASP B 1 264 ? 74.290 17.460 129.437 1.00 26.07 264 ASP B N 1
ATOM 4243 C CA . ASP B 1 264 ? 75.229 17.549 130.551 1.00 22.99 264 ASP B CA 1
ATOM 4244 C C . ASP B 1 264 ? 76.653 17.682 129.998 1.00 23.74 264 ASP B C 1
ATOM 4245 O O . ASP B 1 264 ? 77.449 18.483 130.461 1.00 23.25 264 ASP B O 1
ATOM 4258 N N . LEU B 1 266 ? 77.638 18.732 127.160 1.00 22.04 266 LEU B N 1
ATOM 4259 C CA . LEU B 1 266 ? 77.799 20.022 126.508 1.00 25.80 266 LEU B CA 1
ATOM 4260 C C . LEU B 1 266 ? 78.070 21.143 127.520 1.00 25.23 266 LEU B C 1
ATOM 4261 O O . LEU B 1 266 ? 78.935 22.016 127.337 1.00 22.95 266 LEU B O 1
ATOM 4266 N N . GLN B 1 267 ? 77.284 21.164 128.580 1.00 23.40 267 GLN B N 1
ATOM 4267 C CA . GLN B 1 267 ? 77.528 22.151 129.638 1.00 24.78 267 GLN B CA 1
ATOM 4268 C C . GLN B 1 267 ? 78.898 22.068 130.272 1.00 20.22 267 GLN B C 1
ATOM 4269 O O . GLN B 1 267 ? 79.494 23.090 130.659 1.00 22.26 267 GLN B O 1
ATOM 4275 N N . ILE B 1 268 ? 79.423 20.850 130.374 1.00 19.70 268 ILE B N 1
ATOM 4276 C CA . ILE B 1 268 ? 80.752 20.673 130.957 1.00 17.22 268 ILE B CA 1
ATOM 4277 C C . ILE B 1 268 ? 81.820 21.156 129.951 1.00 17.12 268 ILE B C 1
ATOM 4278 O O . ILE B 1 268 ? 82.790 21.816 130.342 1.00 17.92 268 ILE B O 1
ATOM 4283 N N . ALA B 1 269 ? 81.668 20.808 128.674 1.00 19.52 269 ALA B N 1
ATOM 4284 C CA . ALA B 1 269 ? 82.676 21.208 127.688 1.00 18.56 269 ALA B CA 1
ATOM 4285 C C . ALA B 1 269 ? 82.839 22.745 127.682 1.00 16.17 269 ALA B C 1
ATOM 4286 O O . ALA B 1 269 ? 83.923 23.267 127.430 1.00 18.38 269 ALA B O 1
ATOM 4288 N N . ALA B 1 270 ? 81.731 23.472 127.897 1.00 16.89 270 ALA B N 1
ATOM 4289 C CA . ALA B 1 270 ? 81.763 24.933 127.910 1.00 18.45 270 ALA B CA 1
ATOM 4290 C C . ALA B 1 270 ? 82.667 25.506 128.988 1.00 20.19 270 ALA B C 1
ATOM 4291 O O . ALA B 1 270 ? 83.060 26.660 128.898 1.00 18.80 270 ALA B O 1
ATOM 4293 N N . LEU B 1 271 ? 83.004 24.716 130.021 1.00 17.00 271 LEU B N 1
ATOM 4294 C CA . LEU B 1 271 ? 83.894 25.192 131.077 1.00 20.71 271 LEU B CA 1
ATOM 4295 C C . LEU B 1 271 ? 85.368 25.283 130.696 1.00 20.62 271 LEU B C 1
ATOM 4296 O O . LEU B 1 271 ? 86.166 25.889 131.443 1.00 20.53 271 LEU B O 1
ATOM 4301 N N . ASP B 1 272 ? 85.756 24.645 129.591 1.00 18.65 272 ASP B N 1
ATOM 4302 C CA . ASP B 1 272 ? 87.167 24.529 129.233 1.00 20.23 272 ASP B CA 1
ATOM 4303 C C . ASP B 1 272 ? 87.874 25.877 129.037 1.00 23.15 272 ASP B C 1
ATOM 4304 O O . ASP B 1 272 ? 87.336 26.769 128.367 1.00 22.36 272 ASP B O 1
ATOM 4309 N N . THR B 1 273 ? 89.088 26.000 129.583 1.00 25.88 273 THR B N 1
ATOM 4310 C CA . THR B 1 273 ? 89.983 27.126 129.263 1.00 24.29 273 THR B CA 1
ATOM 4311 C C . THR B 1 273 ? 91.316 26.652 128.662 1.00 25.03 273 THR B C 1
ATOM 4312 O O . THR B 1 273 ? 92.156 27.469 128.302 1.00 26.90 273 THR B O 1
ATOM 4316 N N . ALA B 1 274 ? 91.506 25.337 128.552 1.00 22.19 274 ALA B N 1
ATOM 4317 C CA . ALA B 1 274 ? 92.728 24.793 127.975 1.00 22.38 274 ALA B CA 1
ATOM 4318 C C . ALA B 1 274 ? 93.932 25.335 128.748 1.00 29.68 274 ALA B C 1
ATOM 4319 O O . ALA B 1 274 ? 94.995 25.606 128.167 1.00 33.60 274 ALA B O 1
ATOM 4321 N N . THR B 1 275 ? 93.745 25.514 130.043 1.00 25.38 275 THR B N 1
ATOM 4322 C CA . THR B 1 275 ? 94.825 26.023 130.902 1.00 30.11 275 THR B CA 1
ATOM 4323 C C . THR B 1 275 ? 95.140 25.070 132.030 1.00 28.90 275 THR B C 1
ATOM 4324 O O . THR B 1 275 ? 94.249 24.752 132.806 1.00 25.18 275 THR B O 1
ATOM 4328 N N . SER B 1 276 ? 96.393 24.594 132.112 1.00 24.93 276 SER B N 1
ATOM 4329 C CA . SER B 1 276 ? 96.779 23.728 133.232 1.00 22.13 276 SER B CA 1
ATOM 4330 C C . SER B 1 276 ? 96.509 24.415 134.551 1.00 26.08 276 SER B C 1
ATOM 4331 O O . SER B 1 276 ? 96.722 25.614 134.700 1.00 30.84 276 SER B O 1
ATOM 4334 N N . ALA B 1 277 ? 96.116 23.635 135.538 1.00 26.75 277 ALA B N 1
ATOM 4335 C CA . ALA B 1 277 ? 95.977 24.160 136.904 1.00 28.01 277 ALA B CA 1
ATOM 4336 C C . ALA B 1 277 ? 97.333 24.304 137.613 1.00 29.61 277 ALA B C 1
ATOM 4337 O O . ALA B 1 277 ? 97.402 24.788 138.746 1.00 34.89 277 ALA B O 1
ATOM 4339 N N . PHE B 1 278 ? 98.396 23.859 136.944 1.00 23.79 278 PHE B N 1
ATOM 4340 C CA . PHE B 1 278 ? 99.708 23.691 137.555 1.00 25.63 278 PHE B CA 1
ATOM 4341 C C . PHE B 1 278 ? 100.763 24.509 136.815 1.00 24.83 278 PHE B C 1
ATOM 4342 O O . PHE B 1 278 ? 101.263 25.517 137.343 1.00 31.22 278 PHE B O 1
ATOM 4350 N N . PHE B 1 279 ? 101.058 24.122 135.583 1.00 23.01 279 PHE B N 1
ATOM 4351 C CA . PHE B 1 279 ? 102.045 24.830 134.769 1.00 24.76 279 PHE B CA 1
ATOM 4352 C C . PHE B 1 279 ? 102.089 24.214 133.391 1.00 25.79 279 PHE B C 1
ATOM 4353 O O . PHE B 1 279 ? 101.421 23.206 133.150 1.00 26.08 279 PHE B O 1
ATOM 4361 N N . SER B 1 280 ? 102.846 24.858 132.485 1.00 24.75 280 SER B N 1
ATOM 4362 C CA . SER B 1 280 ? 103.047 24.334 131.137 1.00 22.00 280 SER B CA 1
ATOM 4363 C C . SER B 1 280 ? 104.399 23.643 131.032 1.00 17.40 280 SER B C 1
ATOM 4364 O O . SER B 1 280 ? 105.442 24.171 131.462 1.00 17.49 280 SER B O 1
ATOM 4367 N N . HIS B 1 281 ? 104.366 22.448 130.453 1.00 19.30 281 HIS B N 1
ATOM 4368 C CA . HIS B 1 281 ? 105.598 21.740 130.206 1.00 19.39 281 HIS B CA 1
ATOM 4369 C C . HIS B 1 281 ? 106.394 22.358 129.051 1.00 17.63 281 HIS B C 1
ATOM 4370 O O . HIS B 1 281 ? 107.546 21.970 128.827 1.00 18.29 281 HIS B O 1
ATOM 4377 N N . ARG B 1 282 ? 105.808 23.338 128.340 1.00 18.15 282 ARG B N 1
ATOM 4378 C CA . ARG B 1 282 ? 106.537 24.145 127.346 1.00 16.30 282 ARG B CA 1
ATOM 4379 C C . ARG B 1 282 ? 107.148 25.438 127.890 1.00 19.09 282 ARG B C 1
ATOM 4380 O O . ARG B 1 282 ? 107.733 26.198 127.142 1.00 18.05 282 ARG B O 1
ATOM 4388 N N . ASP B 1 283 ? 107.020 25.695 129.197 1.00 16.82 283 ASP B N 1
ATOM 4389 C CA . ASP B 1 283 ? 107.559 26.924 129.777 1.00 16.42 283 ASP B CA 1
ATOM 4390 C C . ASP B 1 283 ? 109.003 26.601 130.127 1.00 22.41 283 ASP B C 1
ATOM 4391 O O . ASP B 1 283 ? 109.226 25.668 130.889 1.00 18.23 283 ASP B O 1
ATOM 4396 N N . PRO B 1 284 ? 109.993 27.343 129.575 1.00 21.39 284 PRO B N 1
ATOM 4397 C CA . PRO B 1 284 ? 111.403 26.937 129.775 1.00 19.60 284 PRO B CA 1
ATOM 4398 C C . PRO B 1 284 ? 111.825 27.060 131.235 1.00 19.57 284 PRO B C 1
ATOM 4399 O O . PRO B 1 284 ? 112.765 26.366 131.650 1.00 21.59 284 PRO B O 1
ATOM 4403 N N . ALA B 1 285 ? 111.130 27.886 132.027 1.00 18.55 285 ALA B N 1
ATOM 4404 C CA . ALA B 1 285 ? 111.421 27.954 133.457 1.00 22.16 285 ALA B CA 1
ATOM 4405 C C . ALA B 1 285 ? 111.050 26.635 134.169 1.00 22.59 285 ALA B C 1
ATOM 4406 O O . ALA B 1 285 ? 111.740 26.193 135.125 1.00 24.56 285 ALA B O 1
ATOM 4416 N N . VAL B 1 287 ? 111.012 23.720 132.612 1.00 20.03 287 VAL B N 1
ATOM 4417 C CA . VAL B 1 287 ? 112.038 22.784 132.158 1.00 19.52 287 VAL B CA 1
ATOM 4418 C C . VAL B 1 287 ? 113.289 22.925 133.025 1.00 23.11 287 VAL B C 1
ATOM 4419 O O . VAL B 1 287 ? 113.877 21.930 133.526 1.00 22.14 287 VAL B O 1
ATOM 4423 N N . GLU B 1 288 ? 113.718 24.167 133.212 1.00 20.27 288 GLU B N 1
ATOM 4424 C CA . GLU B 1 288 ? 114.918 24.416 134.003 1.00 23.80 288 GLU B CA 1
ATOM 4425 C C . GLU B 1 288 ? 114.724 23.923 135.433 1.00 26.05 288 GLU B C 1
ATOM 4426 O O . GLU B 1 288 ? 115.642 23.319 136.014 1.00 26.79 288 GLU B O 1
ATOM 4432 N N . TRP B 1 289 ? 113.535 24.143 135.997 1.00 22.64 289 TRP B N 1
ATOM 4433 C CA . TRP B 1 289 ? 113.269 23.725 137.368 1.00 28.27 289 TRP B CA 1
ATOM 4434 C C . TRP B 1 289 ? 113.212 22.187 137.521 1.00 31.15 289 TRP B C 1
ATOM 4435 O O . TRP B 1 289 ? 113.888 21.628 138.382 1.00 31.35 289 TRP B O 1
ATOM 4446 N N . LEU B 1 290 ? 112.425 21.499 136.690 1.00 25.35 290 LEU B N 1
ATOM 4447 C CA . LEU B 1 290 ? 112.296 20.039 136.848 1.00 27.07 290 LEU B CA 1
ATOM 4448 C C . LEU B 1 290 ? 113.596 19.296 136.547 1.00 25.24 290 LEU B C 1
ATOM 4449 O O . LEU B 1 290 ? 113.968 18.368 137.281 1.00 24.34 290 LEU B O 1
ATOM 4454 N N . THR B 1 291 ? 114.293 19.680 135.479 1.00 24.58 291 THR B N 1
ATOM 4455 C CA . THR B 1 291 ? 115.522 18.958 135.105 1.00 23.38 291 THR B CA 1
ATOM 4456 C C . THR B 1 291 ? 116.676 19.198 136.081 1.00 27.61 291 THR B C 1
ATOM 4457 O O . THR B 1 291 ? 117.689 18.501 136.012 1.00 30.70 291 THR B O 1
ATOM 4461 N N . GLY B 1 292 ? 116.541 20.174 136.980 1.00 30.12 292 GLY B N 1
ATOM 4462 C CA . GLY B 1 292 ? 117.547 20.432 138.009 1.00 27.57 292 GLY B CA 1
ATOM 4463 C C . GLY B 1 292 ? 117.329 19.687 139.317 1.00 29.99 292 GLY B C 1
ATOM 4464 O O . GLY B 1 292 ? 118.176 19.714 140.205 1.00 31.83 292 GLY B O 1
ATOM 4465 N N . ARG B 1 293 ? 116.192 19.017 139.455 1.00 28.85 293 ARG B N 1
ATOM 4466 C CA . ARG B 1 293 ? 115.910 18.296 140.691 1.00 29.70 293 ARG B CA 1
ATOM 4467 C C . ARG B 1 293 ? 116.800 17.042 140.795 1.00 30.69 293 ARG B C 1
ATOM 4468 O O . ARG B 1 293 ? 117.041 16.348 139.814 1.00 28.94 293 ARG B O 1
ATOM 4476 N N . LYS B 1 294 ? 117.319 16.799 141.992 1.00 32.01 294 LYS B N 1
ATOM 4477 C CA . LYS B 1 294 ? 118.134 15.611 142.262 1.00 32.74 294 LYS B CA 1
ATOM 4478 C C . LYS B 1 294 ? 117.403 14.694 143.249 1.00 29.62 294 LYS B C 1
ATOM 4479 O O . LYS B 1 294 ? 117.208 15.063 144.414 1.00 34.17 294 LYS B O 1
ATOM 4485 N N . LEU B 1 295 ? 116.999 13.497 142.802 1.00 29.19 295 LEU B N 1
ATOM 4486 C CA . LEU B 1 295 ? 116.279 12.548 143.671 1.00 31.61 295 LEU B CA 1
ATOM 4487 C C . LEU B 1 295 ? 117.040 11.251 143.885 1.00 32.16 295 LEU B C 1
ATOM 4488 O O . LEU B 1 295 ? 117.700 10.756 142.980 1.00 38.54 295 LEU B O 1
ATOM 4493 N N . ASP B 1 296 ? 116.946 10.709 145.085 1.00 36.23 296 ASP B N 1
ATOM 4494 C CA . ASP B 1 296 ? 117.587 9.428 145.383 1.00 39.91 296 ASP B CA 1
ATOM 4495 C C . ASP B 1 296 ? 116.680 8.254 145.028 1.00 37.05 296 ASP B C 1
ATOM 4496 O O . ASP B 1 296 ? 116.193 7.557 145.917 1.00 41.19 296 ASP B O 1
ATOM 4501 N N . VAL B 1 297 ? 116.457 8.042 143.723 1.00 37.66 297 VAL B N 1
ATOM 4502 C CA . VAL B 1 297 ? 115.587 6.975 143.233 1.00 38.48 297 VAL B CA 1
ATOM 4503 C C . VAL B 1 297 ? 116.177 6.271 141.988 1.00 37.02 297 VAL B C 1
ATOM 4504 O O . VAL B 1 297 ? 116.985 6.867 141.274 1.00 36.98 297 VAL B O 1
ATOM 4525 N N . GLN C 1 16 ? 130.715 43.623 110.360 1.00 47.14 16 GLN C N 1
ATOM 4526 C CA . GLN C 1 16 ? 130.373 43.480 111.752 1.00 40.89 16 GLN C CA 1
ATOM 4527 C C . GLN C 1 16 ? 130.165 41.996 112.066 1.00 31.75 16 GLN C C 1
ATOM 4528 O O . GLN C 1 16 ? 129.600 41.253 111.257 1.00 27.73 16 GLN C O 1
ATOM 4534 N N . THR C 1 17 ? 130.641 41.565 113.224 1.00 28.80 17 THR C N 1
ATOM 4535 C CA . THR C 1 17 ? 130.511 40.160 113.630 1.00 26.52 17 THR C CA 1
ATOM 4536 C C . THR C 1 17 ? 130.024 40.158 115.042 1.00 28.46 17 THR C C 1
ATOM 4537 O O . THR C 1 17 ? 130.019 41.199 115.684 1.00 30.09 17 THR C O 1
ATOM 4541 N N . VAL C 1 18 ? 129.586 38.997 115.528 1.00 24.48 18 VAL C N 1
ATOM 4542 C CA . VAL C 1 18 ? 129.300 38.816 116.934 1.00 23.93 18 VAL C CA 1
ATOM 4543 C C . VAL C 1 18 ? 130.145 37.631 117.413 1.00 27.73 18 VAL C C 1
ATOM 4544 O O . VAL C 1 18 ? 130.452 36.712 116.643 1.00 25.66 18 VAL C O 1
ATOM 4548 N N . LYS C 1 19 ? 130.555 37.662 118.675 1.00 28.01 19 LYS C N 1
ATOM 4549 C CA . LYS C 1 19 ? 131.282 36.537 119.251 1.00 25.74 19 LYS C CA 1
ATOM 4550 C C . LYS C 1 19 ? 130.289 35.535 119.834 1.00 22.39 19 LYS C C 1
ATOM 4551 O O . LYS C 1 19 ? 129.407 35.887 120.631 1.00 24.71 19 LYS C O 1
ATOM 4557 N N . LEU C 1 20 ? 130.424 34.284 119.434 1.00 22.13 20 LEU C N 1
ATOM 4558 C CA . LEU C 1 20 ? 129.546 33.240 119.959 1.00 20.60 20 LEU C CA 1
ATOM 4559 C C . LEU C 1 20 ? 130.006 32.842 121.355 1.00 22.44 20 LEU C C 1
ATOM 4560 O O . LEU C 1 20 ? 131.091 33.257 121.819 1.00 23.82 20 LEU C O 1
ATOM 4565 N N . ASN C 1 21 ? 129.199 32.018 122.017 1.00 22.11 21 ASN C N 1
ATOM 4566 C CA . ASN C 1 21 ? 129.512 31.593 123.374 1.00 22.17 21 ASN C CA 1
ATOM 4567 C C . ASN C 1 21 ? 130.793 30.774 123.531 1.00 23.44 21 ASN C C 1
ATOM 4568 O O . ASN C 1 21 ? 131.342 30.676 124.641 1.00 26.27 21 ASN C O 1
ATOM 4573 N N . ASN C 1 22 ? 131.289 30.197 122.443 1.00 24.08 22 ASN C N 1
ATOM 4574 C CA . ASN C 1 22 ? 132.616 29.549 122.463 1.00 24.99 22 ASN C CA 1
ATOM 4575 C C . ASN C 1 22 ? 133.764 30.402 121.927 1.00 26.26 22 ASN C C 1
ATOM 4576 O O . ASN C 1 22 ? 134.873 29.906 121.708 1.00 28.01 22 ASN C O 1
ATOM 4581 N N . GLY C 1 23 ? 133.496 31.682 121.685 1.00 26.43 23 GLY C N 1
ATOM 4582 C CA . GLY C 1 23 ? 134.553 32.603 121.305 1.00 27.87 23 GLY C CA 1
ATOM 4583 C C . GLY C 1 23 ? 134.711 32.891 119.825 1.00 34.18 23 GLY C C 1
ATOM 4584 O O . GLY C 1 23 ? 135.375 33.869 119.455 1.00 35.73 23 GLY C O 1
ATOM 4585 N N . ILE C 1 24 ? 134.139 32.054 118.960 1.00 25.49 24 ILE C N 1
ATOM 4586 C CA . ILE C 1 24 ? 134.374 32.255 117.523 1.00 27.33 24 ILE C CA 1
ATOM 4587 C C . ILE C 1 24 ? 133.529 33.407 116.970 1.00 25.06 24 ILE C C 1
ATOM 4588 O O . ILE C 1 24 ? 132.447 33.666 117.475 1.00 25.96 24 ILE C O 1
ATOM 4593 N N . ALA C 1 25 ? 134.056 34.129 115.981 1.00 26.08 25 ALA C N 1
ATOM 4594 C CA . ALA C 1 25 ? 133.333 35.286 115.442 1.00 26.18 25 ALA C CA 1
ATOM 4595 C C . ALA C 1 25 ? 132.457 34.852 114.271 1.00 25.83 25 ALA C C 1
ATOM 4596 O O . ALA C 1 25 ? 132.882 34.078 113.416 1.00 25.89 25 ALA C O 1
ATOM 4606 N N . PRO C 1 27 ? 129.780 36.397 111.177 1.00 24.57 27 PRO C N 1
ATOM 4607 C CA . PRO C 1 27 ? 129.286 37.661 110.584 1.00 22.35 27 PRO C CA 1
ATOM 4608 C C . PRO C 1 27 ? 127.811 37.907 110.931 1.00 23.38 27 PRO C C 1
ATOM 4609 O O . PRO C 1 27 ? 127.017 36.954 111.081 1.00 21.40 27 PRO C O 1
ATOM 4613 N N . LEU C 1 28 ? 127.431 39.175 111.085 1.00 22.15 28 LEU C N 1
ATOM 4614 C CA . LEU C 1 28 ? 126.051 39.506 111.355 1.00 19.71 28 LEU C CA 1
ATOM 4615 C C . LEU C 1 28 ? 125.154 39.447 110.112 1.00 19.22 28 LEU C C 1
ATOM 4616 O O . LEU C 1 28 ? 123.930 39.317 110.249 1.00 21.09 28 LEU C O 1
ATOM 4621 N N . LEU C 1 29 ? 125.753 39.580 108.929 1.00 19.73 29 LEU C N 1
ATOM 4622 C CA . LEU C 1 29 ? 124.966 39.581 107.680 1.00 22.14 29 LEU C CA 1
ATOM 4623 C C . LEU C 1 29 ? 125.365 38.382 106.829 1.00 21.44 29 LEU C C 1
ATOM 4624 O O . LEU C 1 29 ? 126.535 38.273 106.430 1.00 22.52 29 LEU C O 1
ATOM 4629 N N . GLY C 1 30 ? 124.413 37.486 106.577 1.00 20.54 30 GLY C N 1
ATOM 4630 C CA . GLY C 1 30 ? 124.725 36.289 105.809 1.00 20.34 30 GLY C CA 1
ATOM 4631 C C . GLY C 1 30 ? 123.832 36.104 104.608 1.00 20.40 30 GLY C C 1
ATOM 4632 O O . GLY C 1 30 ? 122.772 36.736 104.490 1.00 20.67 30 GLY C O 1
ATOM 4633 N N . PHE C 1 31 ? 124.228 35.176 103.745 1.00 19.49 31 PHE C N 1
ATOM 4634 C CA . PHE C 1 31 ? 123.499 34.856 102.541 1.00 19.30 31 PHE C CA 1
ATOM 4635 C C . PHE C 1 31 ? 123.028 33.409 102.674 1.00 20.79 31 PHE C C 1
ATOM 4636 O O . PHE C 1 31 ? 123.806 32.537 103.045 1.00 20.89 31 PHE C O 1
ATOM 4644 N N . GLY C 1 32 ? 121.772 33.153 102.388 1.00 24.23 32 GLY C N 1
ATOM 4645 C CA . GLY C 1 32 ? 121.242 31.797 102.497 1.00 28.72 32 GLY C CA 1
ATOM 4646 C C . GLY C 1 32 ? 120.817 31.276 101.139 1.00 29.41 32 GLY C C 1
ATOM 4647 O O . GLY C 1 32 ? 120.280 32.044 100.309 1.00 29.82 32 GLY C O 1
ATOM 4648 N N . VAL C 1 33 ? 121.083 29.999 100.906 1.00 23.90 33 VAL C N 1
ATOM 4649 C CA . VAL C 1 33 ? 120.559 29.304 99.754 1.00 27.08 33 VAL C CA 1
ATOM 4650 C C . VAL C 1 33 ? 119.343 28.517 100.219 1.00 34.12 33 VAL C C 1
ATOM 4651 O O . VAL C 1 33 ? 119.186 28.224 101.398 1.00 37.77 33 VAL C O 1
ATOM 4655 N N . PHE C 1 34 ? 118.506 28.185 99.244 1.00 44.50 34 PHE C N 1
ATOM 4656 C CA . PHE C 1 34 ? 117.302 27.393 99.427 1.00 58.33 34 PHE C CA 1
ATOM 4657 C C . PHE C 1 34 ? 117.273 26.398 98.277 1.00 63.88 34 PHE C C 1
ATOM 4658 O O . PHE C 1 34 ? 117.940 26.607 97.264 1.00 66.16 34 PHE C O 1
ATOM 4666 N N . GLN C 1 35 ? 116.516 25.317 98.419 1.00 64.07 35 GLN C N 1
ATOM 4667 C CA . GLN C 1 35 ? 116.491 24.305 97.374 1.00 65.82 35 GLN C CA 1
ATOM 4668 C C . GLN C 1 35 ? 115.993 24.935 96.078 1.00 71.63 35 GLN C C 1
ATOM 4669 O O . GLN C 1 35 ? 115.048 25.722 96.081 1.00 74.36 35 GLN C O 1
ATOM 4683 N N . THR C 1 37 ? 115.351 24.451 91.629 1.00 81.66 37 THR C N 1
ATOM 4684 C CA . THR C 1 37 ? 115.172 23.568 90.485 1.00 85.50 37 THR C CA 1
ATOM 4685 C C . THR C 1 37 ? 116.458 23.445 89.673 1.00 85.33 37 THR C C 1
ATOM 4686 O O . THR C 1 37 ? 116.801 22.363 89.198 1.00 90.76 37 THR C O 1
ATOM 4688 N N . ASN C 1 38 ? 117.167 24.559 89.513 1.00 78.42 38 ASN C N 1
ATOM 4689 C CA . ASN C 1 38 ? 118.388 24.569 88.716 1.00 71.79 38 ASN C CA 1
ATOM 4690 C C . ASN C 1 38 ? 119.652 24.712 89.560 1.00 63.25 38 ASN C C 1
ATOM 4691 O O . ASN C 1 38 ? 119.804 25.667 90.320 1.00 52.01 38 ASN C O 1
ATOM 4696 N N . THR C 1 39 ? 120.560 23.756 89.400 1.00 40.99 39 THR C N 1
ATOM 4697 C CA . THR C 1 39 ? 121.823 23.734 90.126 1.00 42.92 39 THR C CA 1
ATOM 4698 C C . THR C 1 39 ? 122.699 24.933 89.781 1.00 38.16 39 THR C C 1
ATOM 4699 O O . THR C 1 39 ? 123.369 25.497 90.645 1.00 39.29 39 THR C O 1
ATOM 4703 N N . ALA C 1 40 ? 122.698 25.308 88.507 1.00 37.57 40 ALA C N 1
ATOM 4704 C CA . ALA C 1 40 ? 123.541 26.393 88.026 1.00 36.40 40 ALA C CA 1
ATOM 4705 C C . ALA C 1 40 ? 123.194 27.719 88.694 1.00 32.06 40 ALA C C 1
ATOM 4706 O O . ALA C 1 40 ? 124.081 28.504 89.024 1.00 30.40 40 ALA C O 1
ATOM 4708 N N . GLU C 1 41 ? 121.904 27.970 88.887 1.00 33.02 41 GLU C N 1
ATOM 4709 C CA . GLU C 1 41 ? 121.465 29.235 89.472 1.00 32.09 41 GLU C CA 1
ATOM 4710 C C . GLU C 1 41 ? 121.977 29.357 90.923 1.00 27.67 41 GLU C C 1
ATOM 4711 O O . GLU C 1 41 ? 122.415 30.444 91.389 1.00 26.20 41 GLU C O 1
ATOM 4717 N N . CYS C 1 42 ? 121.935 28.224 91.608 1.00 27.26 42 CYS C N 1
ATOM 4718 C CA . CYS C 1 42 ? 122.364 28.120 93.000 1.00 25.75 42 CYS C CA 1
ATOM 4719 C C . CYS C 1 42 ? 123.857 28.416 93.100 1.00 28.57 42 CYS C C 1
ATOM 4720 O O . CYS C 1 42 ? 124.312 29.249 93.884 1.00 26.97 42 CYS C O 1
ATOM 4723 N N . GLU C 1 43 ? 124.629 27.766 92.241 1.00 24.90 43 GLU C N 1
ATOM 4724 C CA . GLU C 1 43 ? 126.061 27.952 92.308 1.00 27.80 43 GLU C CA 1
ATOM 4725 C C . GLU C 1 43 ? 126.437 29.396 91.944 1.00 24.60 43 GLU C C 1
ATOM 4726 O O . GLU C 1 43 ? 127.256 30.017 92.623 1.00 24.22 43 GLU C O 1
ATOM 4732 N N . ARG C 1 44 ? 125.863 29.921 90.868 1.00 22.19 44 ARG C N 1
ATOM 4733 C CA . ARG C 1 44 ? 126.146 31.317 90.491 1.00 24.48 44 ARG C CA 1
ATOM 4734 C C . ARG C 1 44 ? 125.694 32.304 91.586 1.00 25.06 44 ARG C C 1
ATOM 4735 O O . ARG C 1 44 ? 126.347 33.314 91.829 1.00 23.42 44 ARG C O 1
ATOM 4743 N N . ALA C 1 45 ? 124.590 32.017 92.264 1.00 23.66 45 ALA C N 1
ATOM 4744 C CA . ALA C 1 45 ? 124.151 32.947 93.308 1.00 25.14 45 ALA C CA 1
ATOM 4745 C C . ALA C 1 45 ? 125.184 33.014 94.449 1.00 25.65 45 ALA C C 1
ATOM 4746 O O . ALA C 1 45 ? 125.460 34.100 94.978 1.00 22.74 45 ALA C O 1
ATOM 4748 N N . VAL C 1 46 ? 125.760 31.856 94.824 1.00 21.07 46 VAL C N 1
ATOM 4749 C CA . VAL C 1 46 ? 126.778 31.867 95.865 1.00 21.87 46 VAL C CA 1
ATOM 4750 C C . VAL C 1 46 ? 128.028 32.619 95.429 1.00 20.87 46 VAL C C 1
ATOM 4751 O O . VAL C 1 46 ? 128.596 33.384 96.192 1.00 23.86 46 VAL C O 1
ATOM 4755 N N . ILE C 1 47 ? 128.449 32.431 94.180 1.00 20.68 47 ILE C N 1
ATOM 4756 C CA . ILE C 1 47 ? 129.591 33.192 93.656 1.00 19.96 47 ILE C CA 1
ATOM 4757 C C . ILE C 1 47 ? 129.295 34.696 93.716 1.00 20.92 47 ILE C C 1
ATOM 4758 O O . ILE C 1 47 ? 130.122 35.492 94.158 1.00 24.61 47 ILE C O 1
ATOM 4763 N N . ASP C 1 48 ? 128.093 35.073 93.298 1.00 21.76 48 ASP C N 1
ATOM 4764 C CA . ASP C 1 48 ? 127.695 36.471 93.281 1.00 21.03 48 ASP C CA 1
ATOM 4765 C C . ASP C 1 48 ? 127.620 37.018 94.722 1.00 25.02 48 ASP C C 1
ATOM 4766 O O . ASP C 1 48 ? 127.955 38.187 94.966 1.00 25.90 48 ASP C O 1
ATOM 4771 N N . ALA C 1 49 ? 127.133 36.202 95.652 1.00 24.69 49 ALA C N 1
ATOM 4772 C CA . ALA C 1 49 ? 127.007 36.662 97.044 1.00 24.18 49 ALA C CA 1
ATOM 4773 C C . ALA C 1 49 ? 128.388 36.932 97.640 1.00 24.58 49 ALA C C 1
ATOM 4774 O O . ALA C 1 49 ? 128.615 37.928 98.334 1.00 23.12 49 ALA C O 1
ATOM 4776 N N . ILE C 1 50 ? 129.325 36.015 97.398 1.00 21.63 50 ILE C N 1
ATOM 4777 C CA . ILE C 1 50 ? 130.682 36.232 97.873 1.00 25.36 50 ILE C CA 1
ATOM 4778 C C . ILE C 1 50 ? 131.346 37.467 97.239 1.00 25.12 50 ILE C C 1
ATOM 4779 O O . ILE C 1 50 ? 132.036 38.255 97.925 1.00 25.97 50 ILE C O 1
ATOM 4784 N N . GLU C 1 51 ? 131.129 37.644 95.938 1.00 24.18 51 GLU C N 1
ATOM 4785 C CA . GLU C 1 51 ? 131.675 38.802 95.238 1.00 25.41 51 GLU C CA 1
ATOM 4786 C C . GLU C 1 51 ? 131.083 40.101 95.838 1.00 28.68 51 GLU C C 1
ATOM 4787 O O . GLU C 1 51 ? 131.767 41.115 95.977 1.00 31.48 51 GLU C O 1
ATOM 4793 N N . THR C 1 52 ? 129.821 40.033 96.241 1.00 28.29 52 THR C N 1
ATOM 4794 C CA . THR C 1 52 ? 129.126 41.192 96.822 1.00 27.94 52 THR C CA 1
ATOM 4795 C C . THR C 1 52 ? 129.689 41.559 98.205 1.00 30.70 52 THR C C 1
ATOM 4796 O O . THR C 1 52 ? 129.572 42.692 98.665 1.00 31.60 52 THR C O 1
ATOM 4800 N N . GLY C 1 53 ? 130.313 40.595 98.878 1.00 27.06 53 GLY C N 1
ATOM 4801 C CA . GLY C 1 53 ? 130.904 40.855 100.170 1.00 26.29 53 GLY C CA 1
ATOM 4802 C C . GLY C 1 53 ? 130.421 39.933 101.283 1.00 26.20 53 GLY C C 1
ATOM 4803 O O . GLY C 1 53 ? 130.928 40.011 102.386 1.00 22.61 53 GLY C O 1
ATOM 4804 N N . TYR C 1 54 ? 129.459 39.057 101.005 1.00 20.83 54 TYR C N 1
ATOM 4805 C CA . TYR C 1 54 ? 129.035 38.075 102.024 1.00 23.62 54 TYR C CA 1
ATOM 4806 C C . TYR C 1 54 ? 130.147 37.038 102.297 1.00 26.02 54 TYR C C 1
ATOM 4807 O O . TYR C 1 54 ? 130.807 36.525 101.377 1.00 23.72 54 TYR C O 1
ATOM 4816 N N . ARG C 1 55 ? 130.323 36.727 103.569 1.00 21.94 55 ARG C N 1
ATOM 4817 C CA . ARG C 1 55 ? 131.302 35.733 103.999 1.00 23.39 55 ARG C CA 1
ATOM 4818 C C . ARG C 1 55 ? 130.626 34.618 104.840 1.00 24.99 55 ARG C C 1
ATOM 4819 O O . ARG C 1 55 ? 131.130 33.504 104.904 1.00 28.42 55 ARG C O 1
ATOM 4827 N N . LEU C 1 56 ? 129.464 34.916 105.428 1.00 22.64 56 LEU C N 1
ATOM 4828 C CA . LEU C 1 56 ? 128.606 33.881 106.017 1.00 18.58 56 LEU C CA 1
ATOM 4829 C C . LEU C 1 56 ? 127.703 33.312 104.893 1.00 19.35 56 LEU C C 1
ATOM 4830 O O . LEU C 1 56 ? 126.906 34.065 104.291 1.00 19.81 56 LEU C O 1
ATOM 4835 N N . ILE C 1 57 ? 127.831 32.004 104.624 1.00 18.15 57 ILE C N 1
ATOM 4836 C CA . ILE C 1 57 ? 127.054 31.299 103.607 1.00 19.01 57 ILE C CA 1
ATOM 4837 C C . ILE C 1 57 ? 126.352 30.111 104.259 1.00 19.16 57 ILE C C 1
ATOM 4838 O O . ILE C 1 57 ? 127.009 29.291 104.913 1.00 18.38 57 ILE C O 1
ATOM 4843 N N . ASP C 1 58 ? 125.034 30.020 104.084 1.00 18.23 58 ASP C N 1
ATOM 4844 C CA . ASP C 1 58 ? 124.211 29.047 104.819 1.00 18.64 58 ASP C CA 1
ATOM 4845 C C . ASP C 1 58 ? 123.521 28.096 103.833 1.00 19.11 58 ASP C C 1
ATOM 4846 O O . ASP C 1 58 ? 122.851 28.548 102.880 1.00 19.97 58 ASP C O 1
ATOM 4851 N N . THR C 1 59 ? 123.697 26.798 104.073 1.00 17.17 59 THR C N 1
ATOM 4852 C CA . THR C 1 59 ? 122.945 25.793 103.366 1.00 16.47 59 THR C CA 1
ATOM 4853 C C . THR C 1 59 ? 122.462 24.715 104.333 1.00 19.72 59 THR C C 1
ATOM 4854 O O . THR C 1 59 ? 122.446 24.950 105.540 1.00 16.63 59 THR C O 1
ATOM 4858 N N . ALA C 1 60 ? 122.025 23.563 103.826 1.00 19.75 60 ALA C N 1
ATOM 4859 C CA . ALA C 1 60 ? 121.501 22.467 104.680 1.00 17.00 60 ALA C CA 1
ATOM 4860 C C . ALA C 1 60 ? 121.516 21.217 103.823 1.00 20.22 60 ALA C C 1
ATOM 4861 O O . ALA C 1 60 ? 121.369 21.316 102.617 1.00 18.35 60 ALA C O 1
ATOM 4863 N N . ALA C 1 61 ? 121.726 20.057 104.435 1.00 18.25 61 ALA C N 1
ATOM 4864 C CA . ALA C 1 61 ? 121.716 18.796 103.708 1.00 17.88 61 ALA C CA 1
ATOM 4865 C C . ALA C 1 61 ? 120.396 18.639 102.961 1.00 18.42 61 ALA C C 1
ATOM 4866 O O . ALA C 1 61 ? 120.396 18.256 101.767 1.00 18.55 61 ALA C O 1
ATOM 4868 N N . SER C 1 62 ? 119.291 19.023 103.602 1.00 19.89 62 SER C N 1
ATOM 4869 C CA . SER C 1 62 ? 117.978 18.836 102.982 1.00 20.85 62 SER C CA 1
ATOM 4870 C C . SER C 1 62 ? 117.700 19.737 101.767 1.00 22.40 62 SER C C 1
ATOM 4871 O O . SER C 1 62 ? 116.733 19.477 101.034 1.00 21.17 62 SER C O 1
ATOM 4874 N N . TYR C 1 63 ? 118.487 20.801 101.555 1.00 19.15 63 TYR C N 1
ATOM 4875 C CA . TYR C 1 63 ? 118.238 21.655 100.387 1.00 18.98 63 TYR C CA 1
ATOM 4876 C C . TYR C 1 63 ? 118.758 20.965 99.132 1.00 21.05 63 TYR C C 1
ATOM 4877 O O . TYR C 1 63 ? 118.442 21.415 98.028 1.00 22.48 63 TYR C O 1
ATOM 4886 N N . GLN C 1 64 ? 119.570 19.920 99.300 1.00 19.80 64 GLN C N 1
ATOM 4887 C CA . GLN C 1 64 ? 120.112 19.139 98.163 1.00 23.70 64 GLN C CA 1
ATOM 4888 C C . GLN C 1 64 ? 120.970 19.959 97.196 1.00 25.36 64 GLN C C 1
ATOM 4889 O O . GLN C 1 64 ? 121.005 19.718 95.958 1.00 24.10 64 GLN C O 1
ATOM 4895 N N . ASN C 1 65 ? 121.646 20.963 97.744 1.00 21.66 65 ASN C N 1
ATOM 4896 C CA . ASN C 1 65 ? 122.525 21.814 96.940 1.00 24.52 65 ASN C CA 1
ATOM 4897 C C . ASN C 1 65 ? 123.921 21.997 97.521 1.00 26.07 65 ASN C C 1
ATOM 4898 O O . ASN C 1 65 ? 124.637 22.861 97.094 1.00 24.01 65 ASN C O 1
ATOM 4903 N N . GLU C 1 66 ? 124.305 21.177 98.501 1.00 20.58 66 GLU C N 1
ATOM 4904 C CA . GLU C 1 66 ? 125.640 21.322 99.087 1.00 18.77 66 GLU C CA 1
ATOM 4905 C C . GLU C 1 66 ? 126.769 21.230 98.066 1.00 21.97 66 GLU C C 1
ATOM 4906 O O . GLU C 1 66 ? 127.758 21.954 98.180 1.00 22.23 66 GLU C O 1
ATOM 4912 N N . THR C 1 67 ? 126.624 20.330 97.094 1.00 22.97 67 THR C N 1
ATOM 4913 C CA . THR C 1 67 ? 127.648 20.178 96.049 1.00 23.28 67 THR C CA 1
ATOM 4914 C C . THR C 1 67 ? 127.827 21.502 95.288 1.00 25.33 67 THR C C 1
ATOM 4915 O O . THR C 1 67 ? 128.955 21.933 95.009 1.00 24.54 67 THR C O 1
ATOM 4919 N N . GLN C 1 68 ? 126.711 22.148 94.961 1.00 25.34 68 GLN C N 1
ATOM 4920 C CA . GLN C 1 68 ? 126.749 23.436 94.246 1.00 25.98 68 GLN C CA 1
ATOM 4921 C C . GLN C 1 68 ? 127.352 24.556 95.112 1.00 26.29 68 GLN C C 1
ATOM 4922 O O . GLN C 1 68 ? 128.108 25.412 94.630 1.00 24.00 68 GLN C O 1
ATOM 4928 N N . VAL C 1 69 ? 127.015 24.553 96.400 1.00 21.64 69 VAL C N 1
ATOM 4929 C CA . VAL C 1 69 ? 127.650 25.501 97.311 1.00 23.73 69 VAL C CA 1
ATOM 4930 C C . VAL C 1 69 ? 129.174 25.279 97.336 1.00 21.90 69 VAL C C 1
ATOM 4931 O O . VAL C 1 69 ? 129.957 26.222 97.224 1.00 23.47 69 VAL C O 1
ATOM 4935 N N . GLY C 1 70 ? 129.584 24.032 97.505 1.00 18.25 70 GLY C N 1
ATOM 4936 C CA . GLY C 1 70 ? 130.988 23.675 97.523 1.00 19.92 70 GLY C CA 1
ATOM 4937 C C . GLY C 1 70 ? 131.718 24.085 96.252 1.00 25.33 70 GLY C C 1
ATOM 4938 O O . GLY C 1 70 ? 132.831 24.654 96.317 1.00 24.12 70 GLY C O 1
ATOM 4939 N N . ASN C 1 71 ? 131.082 23.845 95.105 1.00 20.86 71 ASN C N 1
ATOM 4940 C CA . ASN C 1 71 ? 131.685 24.257 93.817 1.00 21.27 71 ASN C CA 1
ATOM 4941 C C . ASN C 1 71 ? 131.891 25.781 93.776 1.00 27.15 71 ASN C C 1
ATOM 4942 O O . ASN C 1 71 ? 132.917 26.290 93.331 1.00 28.37 71 ASN C O 1
ATOM 4947 N N . ALA C 1 72 ? 130.889 26.520 94.238 1.00 26.49 72 ALA C N 1
ATOM 4948 C CA . ALA C 1 72 ? 130.967 27.969 94.211 1.00 23.74 72 ALA C CA 1
ATOM 4949 C C . ALA C 1 72 ? 132.073 28.502 95.107 1.00 24.53 72 ALA C C 1
ATOM 4950 O O . ALA C 1 72 ? 132.679 29.522 94.795 1.00 25.45 72 ALA C O 1
ATOM 4952 N N . LEU C 1 73 ? 132.316 27.866 96.260 1.00 23.77 73 LEU C N 1
ATOM 4953 C CA . LEU C 1 73 ? 133.382 28.354 97.110 1.00 22.01 73 LEU C CA 1
ATOM 4954 C C . LEU C 1 73 ? 134.718 28.223 96.375 1.00 23.56 73 LEU C C 1
ATOM 4955 O O . LEU C 1 73 ? 135.603 29.096 96.506 1.00 26.35 73 LEU C O 1
ATOM 4960 N N . LYS C 1 74 ? 134.875 27.133 95.624 1.00 23.47 74 LYS C N 1
ATOM 4961 C CA . LYS C 1 74 ? 136.111 26.896 94.874 1.00 25.79 74 LYS C CA 1
ATOM 4962 C C . LYS C 1 74 ? 136.308 27.955 93.779 1.00 27.85 74 LYS C C 1
ATOM 4963 O O . LYS C 1 74 ? 137.454 28.315 93.455 1.00 30.66 74 LYS C O 1
ATOM 4969 N N . LEU C 1 75 ? 135.196 28.415 93.210 1.00 24.97 75 LEU C N 1
ATOM 4970 C CA . LEU C 1 75 ? 135.234 29.424 92.146 1.00 26.29 75 LEU C CA 1
ATOM 4971 C C . LEU C 1 75 ? 135.361 30.860 92.658 1.00 29.07 75 LEU C C 1
ATOM 4972 O O . LEU C 1 75 ? 135.545 31.771 91.862 1.00 30.23 75 LEU C O 1
ATOM 4977 N N . SER C 1 76 ? 135.230 31.065 93.977 1.00 25.06 76 SER C N 1
ATOM 4978 C CA . SER C 1 76 ? 135.095 32.419 94.522 1.00 26.02 76 SER C CA 1
ATOM 4979 C C . SER C 1 76 ? 136.423 33.141 94.612 1.00 30.54 76 SER C C 1
ATOM 4980 O O . SER C 1 76 ? 136.462 34.361 94.655 1.00 33.93 76 SER C O 1
ATOM 4983 N N . GLY C 1 77 ? 137.500 32.383 94.704 1.00 28.93 77 GLY C N 1
ATOM 4984 C CA . GLY C 1 77 ? 138.816 32.947 94.955 1.00 33.25 77 GLY C CA 1
ATOM 4985 C C . GLY C 1 77 ? 139.073 33.478 96.357 1.00 36.25 77 GLY C C 1
ATOM 4986 O O . GLY C 1 77 ? 140.075 34.168 96.588 1.00 36.86 77 GLY C O 1
ATOM 4987 N N . ILE C 1 78 ? 138.175 33.184 97.311 1.00 28.94 78 ILE C N 1
ATOM 4988 C CA . ILE C 1 78 ? 138.373 33.642 98.673 1.00 28.16 78 ILE C CA 1
ATOM 4989 C C . ILE C 1 78 ? 138.974 32.530 99.533 1.00 30.94 78 ILE C C 1
ATOM 4990 O O . ILE C 1 78 ? 138.564 31.373 99.434 1.00 34.95 78 ILE C O 1
ATOM 4995 N N . ALA C 1 79 ? 139.922 32.885 100.383 1.00 31.10 79 ALA C N 1
ATOM 4996 C CA . ALA C 1 79 ? 140.564 31.911 101.268 1.00 33.03 79 ALA C CA 1
ATOM 4997 C C . ALA C 1 79 ? 139.548 31.215 102.211 1.00 31.18 79 ALA C C 1
ATOM 4998 O O . ALA C 1 79 ? 138.646 31.867 102.736 1.00 29.47 79 ALA C O 1
ATOM 5000 N N . ARG C 1 80 ? 139.740 29.907 102.441 1.00 28.79 80 ARG C N 1
ATOM 5001 C CA . ARG C 1 80 ? 138.871 29.125 103.350 1.00 29.77 80 ARG C CA 1
ATOM 5002 C C . ARG C 1 80 ? 138.716 29.771 104.713 1.00 28.48 80 ARG C C 1
ATOM 5003 O O . ARG C 1 80 ? 137.604 29.806 105.271 1.00 26.89 80 ARG C O 1
ATOM 5011 N N . ASP C 1 81 ? 139.806 30.303 105.254 1.00 30.02 81 ASP C N 1
ATOM 5012 C CA . ASP C 1 81 ? 139.756 30.879 106.603 1.00 29.41 81 ASP C CA 1
ATOM 5013 C C . ASP C 1 81 ? 139.017 32.213 106.683 1.00 30.70 81 ASP C C 1
ATOM 5014 O O . ASP C 1 81 ? 138.782 32.741 107.766 1.00 34.10 81 ASP C O 1
ATOM 5019 N N . GLU C 1 82 ? 138.603 32.739 105.543 1.00 27.05 82 GLU C N 1
ATOM 5020 C CA . GLU C 1 82 ? 137.817 33.981 105.549 1.00 26.26 82 GLU C CA 1
ATOM 5021 C C . GLU C 1 82 ? 136.353 33.705 105.321 1.00 28.12 82 GLU C C 1
ATOM 5022 O O . GLU C 1 82 ? 135.551 34.627 105.324 1.00 28.96 82 GLU C O 1
ATOM 5028 N N . LEU C 1 83 ? 135.996 32.437 105.100 1.00 25.33 83 LEU C N 1
ATOM 5029 C CA . LEU C 1 83 ? 134.585 32.071 104.857 1.00 25.58 83 LEU C CA 1
ATOM 5030 C C . LEU C 1 83 ? 133.981 31.423 106.104 1.00 20.41 83 LEU C C 1
ATOM 5031 O O . LEU C 1 83 ? 134.677 30.684 106.794 1.00 22.25 83 LEU C O 1
ATOM 5036 N N . PHE C 1 84 ? 132.689 31.672 106.363 1.00 19.22 84 PHE C N 1
ATOM 5037 C CA . PHE C 1 84 ? 131.975 31.087 107.511 1.00 21.28 84 PHE C CA 1
ATOM 5038 C C . PHE C 1 84 ? 130.837 30.259 106.927 1.00 19.92 84 PHE C C 1
ATOM 5039 O O . PHE C 1 84 ? 129.813 30.805 106.492 1.00 19.29 84 PHE C O 1
ATOM 5047 N N . ILE C 1 85 ? 131.030 28.945 106.872 1.00 19.82 85 ILE C N 1
ATOM 5048 C CA . ILE C 1 85 ? 130.083 28.068 106.161 1.00 21.23 85 ILE C CA 1
ATOM 5049 C C . ILE C 1 85 ? 129.199 27.335 107.170 1.00 20.66 85 ILE C C 1
ATOM 5050 O O . ILE C 1 85 ? 129.720 26.713 108.082 1.00 19.23 85 ILE C O 1
ATOM 5055 N N . THR C 1 86 ? 127.866 27.391 107.011 1.00 16.51 86 THR C N 1
ATOM 5056 C CA . THR C 1 86 ? 126.946 26.647 107.885 1.00 14.93 86 THR C CA 1
ATOM 5057 C C . THR C 1 86 ? 126.226 25.589 107.046 1.00 16.18 86 THR C C 1
ATOM 5058 O O . THR C 1 86 ? 125.826 25.859 105.908 1.00 17.33 86 THR C O 1
ATOM 5062 N N . THR C 1 87 ? 126.135 24.369 107.562 1.00 16.45 87 THR C N 1
ATOM 5063 C CA . THR C 1 87 ? 125.150 23.432 107.033 1.00 16.18 87 THR C CA 1
ATOM 5064 C C . THR C 1 87 ? 124.371 22.771 108.173 1.00 16.45 87 THR C C 1
ATOM 5065 O O . THR C 1 87 ? 124.562 23.133 109.355 1.00 15.69 87 THR C O 1
ATOM 5069 N N . LYS C 1 88 ? 123.440 21.860 107.834 1.00 14.57 88 LYS C N 1
ATOM 5070 C CA . LYS C 1 88 ? 122.480 21.390 108.808 1.00 14.15 88 LYS C CA 1
ATOM 5071 C C . LYS C 1 88 ? 122.122 19.919 108.585 1.00 18.64 88 LYS C C 1
ATOM 5072 O O . LYS C 1 88 ? 121.883 19.481 107.441 1.00 16.38 88 LYS C O 1
ATOM 5078 N N . LEU C 1 89 ? 122.048 19.189 109.687 1.00 15.70 89 LEU C N 1
ATOM 5079 C CA . LEU C 1 89 ? 121.692 17.762 109.708 1.00 14.92 89 LEU C CA 1
ATOM 5080 C C . LEU C 1 89 ? 120.216 17.536 109.429 1.00 15.76 89 LEU C C 1
ATOM 5081 O O . LEU C 1 89 ? 119.327 18.088 110.122 1.00 15.32 89 LEU C O 1
ATOM 5086 N N . TRP C 1 90 ? 119.939 16.706 108.428 1.00 14.39 90 TRP C N 1
ATOM 5087 C CA . TRP C 1 90 ? 118.569 16.395 108.034 1.00 15.46 90 TRP C CA 1
ATOM 5088 C C . TRP C 1 90 ? 118.094 15.157 108.846 1.00 15.27 90 TRP C C 1
ATOM 5089 O O . TRP C 1 90 ? 118.866 14.219 109.089 1.00 16.29 90 TRP C O 1
ATOM 5100 N N . LEU C 1 91 ? 116.815 15.154 109.246 1.00 16.75 91 LEU C N 1
ATOM 5101 C CA . LEU C 1 91 ? 116.292 14.309 110.308 1.00 16.89 91 LEU C CA 1
ATOM 5102 C C . LEU C 1 91 ? 116.322 12.795 110.099 1.00 17.58 91 LEU C C 1
ATOM 5103 O O . LEU C 1 91 ? 116.153 12.034 111.061 1.00 16.33 91 LEU C O 1
ATOM 5108 N N . GLN C 1 92 ? 116.516 12.334 108.854 1.00 17.05 92 GLN C N 1
ATOM 5109 C CA . GLN C 1 92 ? 116.616 10.879 108.684 1.00 14.96 92 GLN C CA 1
ATOM 5110 C C . GLN C 1 92 ? 117.810 10.355 109.409 1.00 16.97 92 GLN C C 1
ATOM 5111 O O . GLN C 1 92 ? 117.892 9.151 109.698 1.00 20.05 92 GLN C O 1
ATOM 5117 N N . ASP C 1 93 ? 118.769 11.250 109.665 1.00 17.68 93 ASP C N 1
ATOM 5118 C CA . ASP C 1 93 ? 119.975 10.890 110.442 1.00 17.75 93 ASP C CA 1
ATOM 5119 C C . ASP C 1 93 ? 120.131 11.592 111.802 1.00 16.13 93 ASP C C 1
ATOM 5120 O O . ASP C 1 93 ? 121.230 11.711 112.311 1.00 17.62 93 ASP C O 1
ATOM 5125 N N . THR C 1 94 ? 119.036 12.059 112.377 1.00 16.28 94 THR C N 1
ATOM 5126 C CA . THR C 1 94 ? 119.117 12.640 113.723 1.00 17.74 94 THR C CA 1
ATOM 5127 C C . THR C 1 94 ? 119.085 11.514 114.767 1.00 16.83 94 THR C C 1
ATOM 5128 O O . THR C 1 94 ? 118.033 11.129 115.265 1.00 17.89 94 THR C O 1
ATOM 5132 N N . TYR C 1 95 ? 120.260 10.924 114.957 1.00 16.31 95 TYR C N 1
ATOM 5133 C CA . TYR C 1 95 ? 120.582 9.984 116.034 1.00 17.76 95 TYR C CA 1
ATOM 5134 C C . TYR C 1 95 ? 122.099 9.861 116.001 1.00 18.07 95 TYR C C 1
ATOM 5135 O O . TYR C 1 95 ? 122.742 10.455 115.134 1.00 20.11 95 TYR C O 1
ATOM 5144 N N . TYR C 1 96 ? 122.673 9.093 116.912 1.00 17.42 96 TYR C N 1
ATOM 5145 C CA . TYR C 1 96 ? 124.127 9.197 117.150 1.00 16.99 96 TYR C CA 1
ATOM 5146 C C . TYR C 1 96 ? 124.953 8.769 115.919 1.00 20.05 96 TYR C C 1
ATOM 5147 O O . TYR C 1 96 ? 125.732 9.574 115.362 1.00 19.15 96 TYR C O 1
ATOM 5156 N N . GLU C 1 97 ? 124.772 7.527 115.466 1.00 20.33 97 GLU C N 1
ATOM 5157 C CA . GLU C 1 97 ? 125.584 7.019 114.356 1.00 19.01 97 GLU C CA 1
ATOM 5158 C C . GLU C 1 97 ? 125.261 7.771 113.066 1.00 21.81 97 GLU C C 1
ATOM 5159 O O . GLU C 1 97 ? 126.163 8.060 112.260 1.00 21.60 97 GLU C O 1
ATOM 5165 N N . GLY C 1 98 ? 123.971 8.018 112.847 1.00 18.26 98 GLY C N 1
ATOM 5166 C CA . GLY C 1 98 ? 123.542 8.686 111.637 1.00 18.82 98 GLY C CA 1
ATOM 5167 C C . GLY C 1 98 ? 124.109 10.098 111.495 1.00 18.68 98 GLY C C 1
ATOM 5168 O O . GLY C 1 98 ? 124.407 10.543 110.368 1.00 20.38 98 GLY C O 1
ATOM 5169 N N . ALA C 1 99 ? 124.231 10.829 112.597 1.00 19.30 99 ALA C N 1
ATOM 5170 C CA . ALA C 1 99 ? 124.671 12.229 112.485 1.00 18.32 99 ALA C CA 1
ATOM 5171 C C . ALA C 1 99 ? 126.094 12.265 111.964 1.00 19.80 99 ALA C C 1
ATOM 5172 O O . ALA C 1 99 ? 126.445 13.118 111.148 1.00 19.10 99 ALA C O 1
ATOM 5174 N N . LYS C 1 100 ? 126.927 11.358 112.469 1.00 17.78 100 LYS C N 1
ATOM 5175 C CA . LYS C 1 100 ? 128.303 11.303 111.996 1.00 18.52 100 LYS C CA 1
ATOM 5176 C C . LYS C 1 100 ? 128.357 10.899 110.531 1.00 20.65 100 LYS C C 1
ATOM 5177 O O . LYS C 1 100 ? 129.157 11.449 109.793 1.00 21.84 100 LYS C O 1
ATOM 5183 N N . ALA C 1 101 ? 127.546 9.919 110.133 1.00 19.12 101 ALA C N 1
ATOM 5184 C CA . ALA C 1 101 ? 127.541 9.491 108.707 1.00 19.63 101 ALA C CA 1
ATOM 5185 C C . ALA C 1 101 ? 127.121 10.621 107.769 1.00 19.95 101 ALA C C 1
ATOM 5186 O O . ALA C 1 101 ? 127.782 10.904 106.772 1.00 20.90 101 ALA C O 1
ATOM 5188 N N . GLN C 1 102 ? 126.034 11.288 108.111 1.00 16.37 102 GLN C N 1
ATOM 5189 C CA . GLN C 1 102 ? 125.522 12.324 107.209 1.00 15.60 102 GLN C CA 1
ATOM 5190 C C . GLN C 1 102 ? 126.443 13.537 107.230 1.00 19.04 102 GLN C C 1
ATOM 5191 O O . GLN C 1 102 ? 126.639 14.162 106.194 1.00 19.72 102 GLN C O 1
ATOM 5197 N N . PHE C 1 103 ? 127.024 13.855 108.396 1.00 18.90 103 PHE C N 1
ATOM 5198 C CA . PHE C 1 103 ? 127.965 14.978 108.466 1.00 19.31 103 PHE C CA 1
ATOM 5199 C C . PHE C 1 103 ? 129.126 14.761 107.513 1.00 20.44 103 PHE C C 1
ATOM 5200 O O . PHE C 1 103 ? 129.529 15.653 106.755 1.00 18.06 103 PHE C O 1
ATOM 5208 N N . GLU C 1 104 ? 129.668 13.551 107.510 1.00 17.13 104 GLU C N 1
ATOM 5209 C CA . GLU C 1 104 ? 130.747 13.256 106.569 1.00 18.76 104 GLU C CA 1
ATOM 5210 C C . GLU C 1 104 ? 130.305 13.347 105.112 1.00 20.31 104 GLU C C 1
ATOM 5211 O O . GLU C 1 104 ? 131.099 13.761 104.243 1.00 22.00 104 GLU C O 1
ATOM 5217 N N . ARG C 1 105 ? 129.068 12.973 104.816 1.00 18.01 105 ARG C N 1
ATOM 5218 C CA . ARG C 1 105 ? 128.607 13.117 103.412 1.00 19.19 105 ARG C CA 1
ATOM 5219 C C . ARG C 1 105 ? 128.501 14.609 103.024 1.00 20.99 105 ARG C C 1
ATOM 5220 O O . ARG C 1 105 ? 128.875 15.027 101.909 1.00 19.91 105 ARG C O 1
ATOM 5228 N N . SER C 1 106 ? 128.031 15.409 103.967 1.00 18.31 106 SER C N 1
ATOM 5229 C CA . SER C 1 106 ? 127.966 16.875 103.789 1.00 17.63 106 SER C CA 1
ATOM 5230 C C . SER C 1 106 ? 129.351 17.461 103.543 1.00 21.32 106 SER C C 1
ATOM 5231 O O . SER C 1 106 ? 129.511 18.269 102.630 1.00 21.81 106 SER C O 1
ATOM 5234 N N . LEU C 1 107 ? 130.352 17.048 104.319 1.00 18.72 107 LEU C N 1
ATOM 5235 C CA . LEU C 1 107 ? 131.706 17.582 104.121 1.00 21.94 107 LEU C CA 1
ATOM 5236 C C . LEU C 1 107 ? 132.185 17.236 102.722 1.00 25.25 107 LEU C C 1
ATOM 5237 O O . LEU C 1 107 ? 132.826 18.055 102.036 1.00 26.63 107 LEU C O 1
ATOM 5242 N N . ASN C 1 108 ? 131.914 15.997 102.309 1.00 22.11 108 ASN C N 1
ATOM 5243 C CA . ASN C 1 108 ? 132.388 15.551 100.986 1.00 23.70 108 ASN C CA 1
ATOM 5244 C C . ASN C 1 108 ? 131.735 16.360 99.870 1.00 21.99 108 ASN C C 1
ATOM 5245 O O . ASN C 1 108 ? 132.414 16.777 98.903 1.00 23.49 108 ASN C O 1
ATOM 5250 N N . ARG C 1 109 ? 130.419 16.578 99.975 1.00 21.95 109 ARG C N 1
ATOM 5251 C CA . ARG C 1 109 ? 129.714 17.368 98.967 1.00 20.86 109 ARG C CA 1
ATOM 5252 C C . ARG C 1 109 ? 130.230 18.805 98.942 1.00 21.41 109 ARG C C 1
ATOM 5253 O O . ARG C 1 109 ? 130.401 19.395 97.860 1.00 22.77 109 ARG C O 1
ATOM 5261 N N . LEU C 1 110 ? 130.425 19.384 100.135 1.00 19.90 110 LEU C N 1
ATOM 5262 C CA . LEU C 1 110 ? 130.904 20.768 100.277 1.00 20.39 110 LEU C CA 1
ATOM 5263 C C . LEU C 1 110 ? 132.372 20.912 99.879 1.00 20.76 110 LEU C C 1
ATOM 5264 O O . LEU C 1 110 ? 132.872 22.052 99.720 1.00 21.14 110 LEU C O 1
ATOM 5269 N N . GLN C 1 111 ? 133.059 19.771 99.719 1.00 19.17 111 GLN C N 1
ATOM 5270 C CA . GLN C 1 111 ? 134.507 19.762 99.500 1.00 19.48 111 GLN C CA 1
ATOM 5271 C C . GLN C 1 111 ? 135.273 20.547 100.570 1.00 26.33 111 GLN C C 1
ATOM 5272 O O . GLN C 1 111 ? 136.202 21.321 100.239 1.00 25.96 111 GLN C O 1
ATOM 5278 N N . LEU C 1 112 ? 134.919 20.338 101.847 1.00 21.65 112 LEU C N 1
ATOM 5279 C CA . LEU C 1 112 ? 135.554 21.041 102.954 1.00 20.98 112 LEU C CA 1
ATOM 5280 C C . LEU C 1 112 ? 136.150 20.011 103.940 1.00 23.81 112 LEU C C 1
ATOM 5281 O O . LEU C 1 112 ? 135.694 18.859 103.991 1.00 23.90 112 LEU C O 1
ATOM 5286 N N . ASP C 1 113 ? 137.129 20.450 104.724 1.00 23.72 113 ASP C N 1
ATOM 5287 C CA . ASP C 1 113 ? 137.677 19.643 105.824 1.00 25.62 113 ASP C CA 1
ATOM 5288 C C . ASP C 1 113 ? 136.982 19.909 107.152 1.00 25.43 113 ASP C C 1
ATOM 5289 O O . ASP C 1 113 ? 137.015 19.063 108.064 1.00 23.36 113 ASP C O 1
ATOM 5294 N N . TYR C 1 114 ? 136.341 21.075 107.272 1.00 22.67 114 TYR C N 1
ATOM 5295 C CA . TYR C 1 114 ? 135.594 21.409 108.482 1.00 18.05 114 TYR C CA 1
ATOM 5296 C C . TYR C 1 114 ? 134.482 22.381 108.105 1.00 17.91 114 TYR C C 1
ATOM 5297 O O . TYR C 1 114 ? 134.548 23.020 107.036 1.00 20.94 114 TYR C O 1
ATOM 5306 N N . VAL C 1 115 ? 133.444 22.440 108.926 1.00 15.91 115 VAL C N 1
ATOM 5307 C CA . VAL C 1 115 ? 132.448 23.505 108.737 1.00 15.77 115 VAL C CA 1
ATOM 5308 C C . VAL C 1 115 ? 132.516 24.450 109.930 1.00 19.67 115 VAL C C 1
ATOM 5309 O O . VAL C 1 115 ? 132.880 24.028 111.043 1.00 18.11 115 VAL C O 1
ATOM 5313 N N . ASP C 1 116 ? 132.184 25.717 109.707 1.00 17.03 116 ASP C N 1
ATOM 5314 C CA . ASP C 1 116 ? 132.172 26.656 110.823 1.00 17.92 116 ASP C CA 1
ATOM 5315 C C . ASP C 1 116 ? 131.015 26.448 111.808 1.00 19.99 116 ASP C C 1
ATOM 5316 O O . ASP C 1 116 ? 131.187 26.594 113.033 1.00 18.60 116 ASP C O 1
ATOM 5321 N N . LEU C 1 117 ? 129.851 26.069 111.286 1.00 17.44 117 LEU C N 1
ATOM 5322 C CA . LEU C 1 117 ? 128.667 25.941 112.132 1.00 15.73 117 LEU C CA 1
ATOM 5323 C C . LEU C 1 117 ? 127.862 24.780 111.574 1.00 16.92 117 LEU C C 1
ATOM 5324 O O . LEU C 1 117 ? 127.626 24.717 110.365 1.00 17.60 117 LEU C O 1
ATOM 5329 N N . TYR C 1 118 ? 127.489 23.836 112.437 1.00 15.40 118 TYR C N 1
ATOM 5330 C CA . TYR C 1 118 ? 126.604 22.717 112.038 1.00 15.72 118 TYR C CA 1
ATOM 5331 C C . TYR C 1 118 ? 125.401 22.693 112.941 1.00 15.26 118 TYR C C 1
ATOM 5332 O O . TYR C 1 118 ? 125.544 22.638 114.180 1.00 16.49 118 TYR C O 1
ATOM 5341 N N . LEU C 1 119 ? 124.200 22.703 112.336 1.00 15.19 119 LEU C N 1
ATOM 5342 C CA . LEU C 1 119 ? 122.962 22.756 113.093 1.00 14.64 119 LEU C CA 1
ATOM 5343 C C . LEU C 1 119 ? 122.093 21.509 112.938 1.00 17.07 119 LEU C C 1
ATOM 5344 O O . LEU C 1 119 ? 121.979 20.970 111.845 1.00 17.36 119 LEU C O 1
ATOM 5349 N N . ILE C 1 120 ? 121.426 21.080 114.014 1.00 12.68 120 ILE C N 1
ATOM 5350 C CA . ILE C 1 120 ? 120.282 20.181 113.873 1.00 13.66 120 ILE C CA 1
ATOM 5351 C C . ILE C 1 120 ? 119.169 21.004 113.207 1.00 15.91 120 ILE C C 1
ATOM 5352 O O . ILE C 1 120 ? 118.757 22.064 113.718 1.00 15.03 120 ILE C O 1
ATOM 5357 N N . HIS C 1 121 ? 118.728 20.573 112.023 1.00 14.54 121 HIS C N 1
ATOM 5358 C CA . HIS C 1 121 ? 117.831 21.403 111.219 1.00 13.20 121 HIS C CA 1
ATOM 5359 C C . HIS C 1 121 ? 116.437 21.484 111.804 1.00 14.74 121 HIS C C 1
ATOM 5360 O O . HIS C 1 121 ? 115.799 22.520 111.739 1.00 16.15 121 HIS C O 1
ATOM 5367 N N . GLN C 1 122 ? 115.957 20.381 112.364 1.00 15.06 122 GLN C N 1
ATOM 5368 C CA . GLN C 1 122 ? 114.572 20.321 112.912 1.00 16.27 122 GLN C CA 1
ATOM 5369 C C . GLN C 1 122 ? 114.563 19.740 114.334 1.00 13.78 122 GLN C C 1
ATOM 5370 O O . GLN C 1 122 ? 115.426 18.950 114.695 1.00 16.55 122 GLN C O 1
ATOM 5376 N N . PRO C 1 123 ? 113.535 20.091 115.156 1.00 12.83 123 PRO C N 1
ATOM 5377 C CA . PRO C 1 123 ? 113.425 19.584 116.529 1.00 14.03 123 PRO C CA 1
ATOM 5378 C C . PRO C 1 123 ? 112.802 18.171 116.591 1.00 18.05 123 PRO C C 1
ATOM 5379 O O . PRO C 1 123 ? 112.020 17.885 117.500 1.00 16.92 123 PRO C O 1
ATOM 5383 N N . TYR C 1 124 ? 113.150 17.297 115.643 1.00 15.54 124 TYR C N 1
ATOM 5384 C CA . TYR C 1 124 ? 112.516 15.990 115.550 1.00 15.56 124 TYR C CA 1
ATOM 5385 C C . TYR C 1 124 ? 113.575 14.918 115.585 1.00 16.71 124 TYR C C 1
ATOM 5386 O O . TYR C 1 124 ? 114.721 15.157 115.166 1.00 18.35 124 TYR C O 1
ATOM 5395 N N . GLY C 1 125 ? 113.185 13.730 116.039 1.00 16.69 125 GLY C N 1
ATOM 5396 C CA . GLY C 1 125 ? 114.126 12.618 116.055 1.00 16.93 125 GLY C CA 1
ATOM 5397 C C . GLY C 1 125 ? 114.932 12.565 117.346 1.00 18.15 125 GLY C C 1
ATOM 5398 O O . GLY C 1 125 ? 114.600 13.199 118.365 1.00 18.65 125 GLY C O 1
ATOM 5399 N N . ASP C 1 126 ? 116.010 11.785 117.322 1.00 16.62 126 ASP C N 1
ATOM 5400 C CA . ASP C 1 126 ? 116.782 11.505 118.544 1.00 16.33 126 ASP C CA 1
ATOM 5401 C C . ASP C 1 126 ? 117.809 12.627 118.688 1.00 17.75 126 ASP C C 1
ATOM 5402 O O . ASP C 1 126 ? 118.983 12.523 118.313 1.00 16.45 126 ASP C O 1
ATOM 5407 N N . VAL C 1 127 ? 117.309 13.756 119.169 1.00 15.68 127 VAL C N 1
ATOM 5408 C CA . VAL C 1 127 ? 118.090 14.989 119.174 1.00 15.25 127 VAL C CA 1
ATOM 5409 C C . VAL C 1 127 ? 119.252 14.865 120.131 1.00 15.87 127 VAL C C 1
ATOM 5410 O O . VAL C 1 127 ? 120.338 15.340 119.854 1.00 16.13 127 VAL C O 1
ATOM 5414 N N . HIS C 1 128 ? 119.030 14.253 121.290 1.00 15.57 128 HIS C N 1
ATOM 5415 C CA . HIS C 1 128 ? 120.141 14.121 122.233 1.00 15.32 128 HIS C CA 1
ATOM 5416 C C . HIS C 1 128 ? 121.259 13.226 121.699 1.00 16.94 128 HIS C C 1
ATOM 5417 O O . HIS C 1 128 ? 122.456 13.519 121.891 1.00 17.70 128 HIS C O 1
ATOM 5424 N N . GLY C 1 129 ? 120.881 12.117 121.076 1.00 17.21 129 GLY C N 1
ATOM 5425 C CA . GLY C 1 129 ? 121.879 11.239 120.443 1.00 15.34 129 GLY C CA 1
ATOM 5426 C C . GLY C 1 129 ? 122.671 11.978 119.353 1.00 16.62 129 GLY C C 1
ATOM 5427 O O . GLY C 1 129 ? 123.912 11.891 119.260 1.00 16.47 129 GLY C O 1
ATOM 5428 N N . ALA C 1 130 ? 121.958 12.692 118.495 1.00 14.74 130 ALA C N 1
ATOM 5429 C CA . ALA C 1 130 ? 122.638 13.489 117.454 1.00 16.94 130 ALA C CA 1
ATOM 5430 C C . ALA C 1 130 ? 123.563 14.551 118.084 1.00 17.71 130 ALA C C 1
ATOM 5431 O O . ALA C 1 130 ? 124.697 14.763 117.634 1.00 18.08 130 ALA C O 1
ATOM 5433 N N . TRP C 1 131 ? 123.097 15.214 119.138 1.00 16.12 131 TRP C N 1
ATOM 5434 C CA . TRP C 1 131 ? 123.942 16.217 119.804 1.00 15.40 131 TRP C CA 1
ATOM 5435 C C . TRP C 1 131 ? 125.247 15.619 120.381 1.00 18.13 131 TRP C C 1
ATOM 5436 O O . TRP C 1 131 ? 126.319 16.246 120.298 1.00 17.17 131 TRP C O 1
ATOM 5447 N N . ARG C 1 132 ? 125.161 14.439 120.996 1.00 19.92 132 ARG C N 1
ATOM 5448 C CA . ARG C 1 132 ? 126.372 13.783 121.544 1.00 19.97 132 ARG C CA 1
ATOM 5449 C C . ARG C 1 132 ? 127.375 13.566 120.435 1.00 19.30 132 ARG C C 1
ATOM 5450 O O . ARG C 1 132 ? 128.594 13.786 120.598 1.00 18.35 132 ARG C O 1
ATOM 5458 N N . ALA C 1 133 ? 126.867 13.167 119.271 1.00 16.36 133 ALA C N 1
ATOM 5459 C CA . ALA C 1 133 ? 127.750 12.961 118.123 1.00 17.14 133 ALA C CA 1
ATOM 5460 C C . ALA C 1 133 ? 128.360 14.282 117.661 1.00 16.97 133 ALA C C 1
ATOM 5461 O O . ALA C 1 133 ? 129.560 14.341 117.340 1.00 18.40 133 ALA C O 1
ATOM 5471 N N . GLU C 1 135 ? 128.829 17.008 119.440 1.00 16.14 135 GLU C N 1
ATOM 5472 C CA . GLU C 1 135 ? 129.846 17.412 120.406 1.00 15.30 135 GLU C CA 1
ATOM 5473 C C . GLU C 1 135 ? 131.162 16.693 120.096 1.00 17.84 135 GLU C C 1
ATOM 5474 O O . GLU C 1 135 ? 132.211 17.306 120.126 1.00 17.51 135 GLU C O 1
ATOM 5480 N N . GLU C 1 136 ? 131.112 15.401 119.800 1.00 19.39 136 GLU C N 1
ATOM 5481 C CA . GLU C 1 136 ? 132.365 14.687 119.499 1.00 17.13 136 GLU C CA 1
ATOM 5482 C C . GLU C 1 136 ? 133.026 15.205 118.220 1.00 17.74 136 GLU C C 1
ATOM 5483 O O . GLU C 1 136 ? 134.270 15.289 118.115 1.00 17.90 136 GLU C O 1
ATOM 5489 N N . LEU C 1 137 ? 132.208 15.512 117.224 1.00 17.22 137 LEU C N 1
ATOM 5490 C CA . LEU C 1 137 ? 132.743 15.989 115.945 1.00 15.53 137 LEU C CA 1
ATOM 5491 C C . LEU C 1 137 ? 133.393 17.345 116.121 1.00 14.75 137 LEU C C 1
ATOM 5492 O O . LEU C 1 137 ? 134.462 17.602 115.504 1.00 17.38 137 LEU C O 1
ATOM 5497 N N . HIS C 1 138 ? 132.797 18.178 116.982 1.00 17.01 138 HIS C N 1
ATOM 5498 C CA . HIS C 1 138 ? 133.396 19.473 117.348 1.00 16.02 138 HIS C CA 1
ATOM 5499 C C . HIS C 1 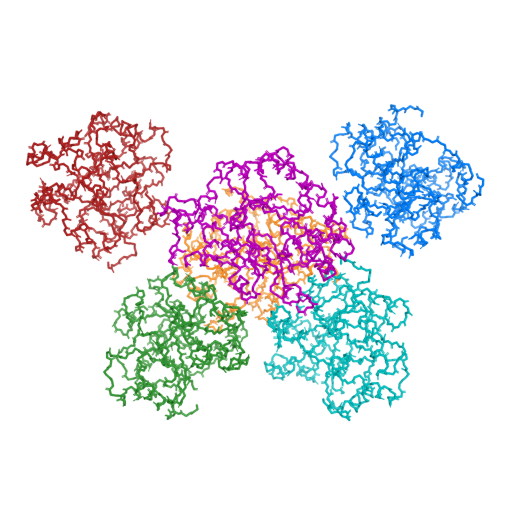138 ? 134.736 19.226 118.068 1.00 18.94 138 HIS C C 1
ATOM 5500 O O . HIS C 1 138 ? 135.754 19.841 117.751 1.00 20.40 138 HIS C O 1
ATOM 5507 N N . GLN C 1 139 ? 134.752 18.285 119.016 1.00 18.10 139 GLN C N 1
ATOM 5508 C CA . GLN C 1 139 ? 136.003 18.021 119.772 1.00 18.39 139 GLN C CA 1
ATOM 5509 C C . GLN C 1 139 ? 137.066 17.369 118.897 1.00 17.08 139 GLN C C 1
ATOM 5510 O O . GLN C 1 139 ? 138.245 17.349 119.257 1.00 17.28 139 GLN C O 1
ATOM 5516 N N . ALA C 1 140 ? 136.666 16.848 117.725 1.00 17.84 140 ALA C N 1
ATOM 5517 C CA . ALA C 1 140 ? 137.606 16.254 116.785 1.00 19.92 140 ALA C CA 1
ATOM 5518 C C . ALA C 1 140 ? 138.143 17.282 115.787 1.00 21.27 140 ALA C C 1
ATOM 5519 O O . ALA C 1 140 ? 138.913 16.932 114.884 1.00 20.94 140 ALA C O 1
ATOM 5521 N N . GLY C 1 141 ? 137.718 18.532 115.929 1.00 17.76 141 GLY C N 1
ATOM 5522 C CA . GLY C 1 141 ? 138.249 19.610 115.118 1.00 18.25 141 GLY C CA 1
ATOM 5523 C C . GLY C 1 141 ? 137.514 19.772 113.783 1.00 20.45 141 GLY C C 1
ATOM 5524 O O . GLY C 1 141 ? 137.989 20.490 112.914 1.00 23.29 141 GLY C O 1
ATOM 5525 N N . LYS C 1 142 ? 136.357 19.125 113.626 1.00 17.57 142 LYS C N 1
ATOM 5526 C CA . LYS C 1 142 ? 135.692 19.140 112.308 1.00 15.99 142 LYS C CA 1
ATOM 5527 C C . LYS C 1 142 ? 134.606 20.200 112.199 1.00 17.00 142 LYS C C 1
ATOM 5528 O O . LYS C 1 142 ? 134.087 20.429 111.101 1.00 19.05 142 LYS C O 1
ATOM 5534 N N . ILE C 1 143 ? 134.212 20.777 113.331 1.00 18.95 143 ILE C N 1
ATOM 5535 C CA . ILE C 1 143 ? 133.138 21.767 113.355 1.00 17.62 143 ILE C CA 1
ATOM 5536 C C . ILE C 1 143 ? 133.520 22.833 114.364 1.00 22.63 143 ILE C C 1
ATOM 5537 O O . ILE C 1 143 ? 133.806 22.510 115.533 1.00 20.16 143 ILE C O 1
ATOM 5542 N N . ARG C 1 144 ? 133.538 24.096 113.943 1.00 18.45 144 ARG C N 1
ATOM 5543 C CA . ARG C 1 144 ? 133.937 25.142 114.884 1.00 17.67 144 ARG C CA 1
ATOM 5544 C C . ARG C 1 144 ? 132.897 25.478 115.936 1.00 18.83 144 ARG C C 1
ATOM 5545 O O . ARG C 1 144 ? 133.261 25.885 117.051 1.00 23.20 144 ARG C O 1
ATOM 5553 N N . ALA C 1 145 ? 131.606 25.329 115.611 1.00 16.41 145 ALA C N 1
ATOM 5554 C CA . ALA C 1 145 ? 130.559 25.625 116.577 1.00 18.89 145 ALA C CA 1
ATOM 5555 C C . ALA C 1 145 ? 129.358 24.744 116.197 1.00 16.57 145 ALA C C 1
ATOM 5556 O O . ALA C 1 145 ? 129.107 24.527 114.986 1.00 15.78 145 ALA C O 1
ATOM 5558 N N . ILE C 1 146 ? 128.653 24.244 117.205 1.00 14.85 146 ILE C N 1
ATOM 5559 C CA . ILE C 1 146 ? 127.441 23.462 116.961 1.00 17.09 146 ILE C CA 1
ATOM 5560 C C . ILE C 1 146 ? 126.189 24.192 117.478 1.00 18.36 146 ILE C C 1
ATOM 5561 O O . ILE C 1 146 ? 126.253 24.945 118.467 1.00 17.53 146 ILE C O 1
ATOM 5566 N N . GLY C 1 147 ? 125.056 24.000 116.790 1.00 14.58 147 GLY C N 1
ATOM 5567 C CA . GLY C 1 147 ? 123.825 24.640 117.195 1.00 13.96 147 GLY C CA 1
ATOM 5568 C C . GLY C 1 147 ? 122.602 23.924 116.655 1.00 14.84 147 GLY C C 1
ATOM 5569 O O . GLY C 1 147 ? 122.668 22.747 116.235 1.00 15.34 147 GLY C O 1
ATOM 5570 N N . VAL C 1 148 ? 121.467 24.625 116.693 1.00 14.44 148 VAL C N 1
ATOM 5571 C CA . VAL C 1 148 ? 120.214 23.990 116.276 1.00 12.87 148 VAL C CA 1
ATOM 5572 C C . VAL C 1 148 ? 119.390 24.984 115.456 1.00 16.40 148 VAL C C 1
ATOM 5573 O O . VAL C 1 148 ? 119.787 26.129 115.295 1.00 15.34 148 VAL C O 1
ATOM 5577 N N . SER C 1 149 ? 118.205 24.565 115.002 1.00 13.54 149 SER C N 1
ATOM 5578 C CA . SER C 1 149 ? 117.361 25.441 114.186 1.00 12.01 149 SER C CA 1
ATOM 5579 C C . SER C 1 149 ? 115.919 25.056 114.527 1.00 12.38 149 SER C C 1
ATOM 5580 O O . SER C 1 149 ? 115.637 23.886 114.789 1.00 13.19 149 SER C O 1
ATOM 5583 N N . ASN C 1 150 ? 115.031 26.050 114.616 1.00 12.50 150 ASN C N 1
ATOM 5584 C CA . ASN C 1 150 ? 113.601 25.779 114.890 1.00 14.94 150 ASN C CA 1
ATOM 5585 C C . ASN C 1 150 ? 113.322 25.155 116.247 1.00 16.58 150 ASN C C 1
ATOM 5586 O O . ASN C 1 150 ? 112.347 24.444 116.401 1.00 15.98 150 ASN C O 1
ATOM 5591 N N . PHE C 1 151 ? 114.173 25.467 117.238 1.00 13.74 151 PHE C N 1
ATOM 5592 C CA . PHE C 1 151 ? 113.934 24.985 118.628 1.00 14.70 151 PHE C CA 1
ATOM 5593 C C . PHE C 1 151 ? 113.283 26.099 119.429 1.00 16.48 151 PHE C C 1
ATOM 5594 O O . PHE C 1 151 ? 113.843 27.195 119.533 1.00 16.51 151 PHE C O 1
ATOM 5602 N N . HIS C 1 152 ? 112.103 25.835 119.996 1.00 14.36 152 HIS C N 1
ATOM 5603 C CA . HIS C 1 152 ? 111.524 26.750 121.005 1.00 15.56 152 HIS C CA 1
ATOM 5604 C C . HIS C 1 152 ? 112.365 26.754 122.290 1.00 15.95 152 HIS C C 1
ATOM 5605 O O . HIS C 1 152 ? 113.143 25.838 122.546 1.00 15.99 152 HIS C O 1
ATOM 5612 N N . PRO C 1 153 ? 112.198 27.795 123.136 1.00 15.81 153 PRO C N 1
ATOM 5613 C CA . PRO C 1 153 ? 112.974 27.839 124.385 1.00 16.46 153 PRO C CA 1
ATOM 5614 C C . PRO C 1 153 ? 112.860 26.579 125.238 1.00 17.23 153 PRO C C 1
ATOM 5615 O O . PRO C 1 153 ? 113.875 26.206 125.857 1.00 16.80 153 PRO C O 1
ATOM 5619 N N . ASP C 1 154 ? 111.693 25.933 125.327 1.00 15.33 154 ASP C N 1
ATOM 5620 C CA . ASP C 1 154 ? 111.630 24.695 126.122 1.00 15.75 154 ASP C CA 1
ATOM 5621 C C . ASP C 1 154 ? 112.591 23.646 125.588 1.00 15.68 154 ASP C C 1
ATOM 5622 O O . ASP C 1 154 ? 113.227 22.935 126.356 1.00 16.07 154 ASP C O 1
ATOM 5627 N N . ARG C 1 155 ? 112.692 23.532 124.257 1.00 14.45 155 ARG C N 1
ATOM 5628 C CA . ARG C 1 155 ? 113.594 22.515 123.687 1.00 14.16 155 ARG C CA 1
ATOM 5629 C C . ARG C 1 155 ? 115.044 22.886 123.865 1.00 14.74 155 ARG C C 1
ATOM 5630 O O . ARG C 1 155 ? 115.931 22.021 124.004 1.00 15.94 155 ARG C O 1
ATOM 5638 N N . LEU C 1 156 ? 115.339 24.177 123.761 1.00 14.50 156 LEU C N 1
ATOM 5639 C CA . LEU C 1 156 ? 116.723 24.621 124.070 1.00 12.74 156 LEU C CA 1
ATOM 5640 C C . LEU C 1 156 ? 117.107 24.322 125.533 1.00 16.09 156 LEU C C 1
ATOM 5641 O O . LEU C 1 156 ? 118.186 23.818 125.831 1.00 16.86 156 LEU C O 1
ATOM 5646 N N . ALA C 1 157 ? 116.205 24.649 126.458 1.00 14.52 157 ALA C N 1
ATOM 5647 C CA . ALA C 1 157 ? 116.477 24.383 127.882 1.00 17.56 157 ALA C CA 1
ATOM 5648 C C . ALA C 1 157 ? 116.682 22.884 128.151 1.00 19.92 157 ALA C C 1
ATOM 5649 O O . ALA C 1 157 ? 117.546 22.476 128.937 1.00 18.54 157 ALA C O 1
ATOM 5651 N N . ASP C 1 158 ? 115.871 22.063 127.505 1.00 17.74 158 ASP C N 1
ATOM 5652 C CA . ASP C 1 158 ? 116.004 20.616 127.626 1.00 18.23 158 ASP C CA 1
ATOM 5653 C C . ASP C 1 158 ? 117.368 20.136 127.105 1.00 17.26 158 ASP C C 1
ATOM 5654 O O . ASP C 1 158 ? 118.044 19.366 127.754 1.00 17.53 158 ASP C O 1
ATOM 5659 N N . LEU C 1 159 ? 117.761 20.573 125.920 1.00 15.10 159 LEU C N 1
ATOM 5660 C CA . LEU C 1 159 ? 119.060 20.155 125.361 1.00 15.41 159 LEU C CA 1
ATOM 5661 C C . LEU C 1 159 ? 120.215 20.603 126.260 1.00 16.62 159 LEU C C 1
ATOM 5662 O O . LEU C 1 159 ? 121.151 19.830 126.519 1.00 17.37 159 LEU C O 1
ATOM 5675 N N . ALA C 1 161 ? 120.068 21.135 129.489 1.00 18.75 161 ALA C N 1
ATOM 5676 C CA . ALA C 1 161 ? 120.060 20.562 130.833 1.00 17.52 161 ALA C CA 1
ATOM 5677 C C . ALA C 1 161 ? 120.840 19.247 130.866 1.00 22.26 161 ALA C C 1
ATOM 5678 O O . ALA C 1 161 ? 121.403 18.866 131.903 1.00 25.25 161 ALA C O 1
ATOM 5680 N N . PHE C 1 162 ? 120.858 18.524 129.748 1.00 18.28 162 PHE C N 1
ATOM 5681 C CA . PHE C 1 162 ? 121.382 17.168 129.805 1.00 18.07 162 PHE C CA 1
ATOM 5682 C C . PHE C 1 162 ? 122.715 17.000 129.096 1.00 23.18 162 PHE C C 1
ATOM 5683 O O . PHE C 1 162 ? 123.240 15.878 129.069 1.00 22.31 162 PHE C O 1
ATOM 5691 N N . ASN C 1 163 ? 123.233 18.060 128.503 1.00 17.87 163 ASN C N 1
ATOM 5692 C CA . ASN C 1 163 ? 124.452 17.909 127.676 1.00 17.59 163 ASN C CA 1
ATOM 5693 C C . ASN C 1 163 ? 125.591 18.839 128.033 1.00 22.39 163 ASN C C 1
ATOM 5694 O O . ASN C 1 163 ? 125.442 19.775 128.803 1.00 26.16 163 ASN C O 1
ATOM 5699 N N . LYS C 1 164 ? 126.746 18.607 127.432 1.00 19.95 164 LYS C N 1
ATOM 5700 C CA . LYS C 1 164 ? 127.924 19.354 127.799 1.00 21.07 164 LYS C CA 1
ATOM 5701 C C . LYS C 1 164 ? 128.070 20.721 127.148 1.00 22.93 164 LYS C C 1
ATOM 5702 O O . LYS C 1 164 ? 128.488 21.689 127.786 1.00 24.96 164 LYS C O 1
ATOM 5708 N N . ILE C 1 165 ? 127.771 20.802 125.855 1.00 19.81 165 ILE C N 1
ATOM 5709 C CA . ILE C 1 165 ? 127.944 22.048 125.157 1.00 20.91 165 ILE C CA 1
ATOM 5710 C C . ILE C 1 165 ? 126.599 22.731 124.934 1.00 20.96 165 ILE C C 1
ATOM 5711 O O . ILE C 1 165 ? 125.673 22.106 124.427 1.00 21.73 165 ILE C O 1
ATOM 5716 N N . ILE C 1 166 ? 126.508 24.016 125.270 1.00 18.90 166 ILE C N 1
ATOM 5717 C CA . ILE C 1 166 ? 125.283 24.784 125.022 1.00 18.53 166 ILE C CA 1
ATOM 5718 C C . ILE C 1 166 ? 125.272 25.217 123.532 1.00 18.73 166 ILE C C 1
ATOM 5719 O O . ILE C 1 166 ? 126.291 25.648 123.002 1.00 19.18 166 ILE C O 1
ATOM 5724 N N . PRO C 1 167 ? 124.123 25.092 122.851 1.00 17.43 167 PRO C N 1
ATOM 5725 C CA . PRO C 1 167 ? 124.150 25.420 121.418 1.00 16.85 167 PRO C CA 1
ATOM 5726 C C . PRO C 1 167 ? 124.613 26.853 121.213 1.00 18.63 167 PRO C C 1
ATOM 5727 O O . PRO C 1 167 ? 124.222 27.784 121.938 1.00 20.42 167 PRO C O 1
ATOM 5731 N N . ALA C 1 168 ? 125.465 27.032 120.223 1.00 15.18 168 ALA C N 1
ATOM 5732 C CA . ALA C 1 168 ? 126.038 28.343 119.944 1.00 16.68 168 ALA C CA 1
ATOM 5733 C C . ALA C 1 168 ? 125.045 29.249 119.226 1.00 21.26 168 ALA C C 1
ATOM 5734 O O . ALA C 1 168 ? 125.107 30.476 119.369 1.00 18.11 168 ALA C O 1
ATOM 5736 N N . VAL C 1 169 ? 124.172 28.637 118.413 1.00 16.47 169 VAL C N 1
ATOM 5737 C CA . VAL C 1 169 ? 123.268 29.377 117.531 1.00 15.72 169 VAL C CA 1
ATOM 5738 C C . VAL C 1 169 ? 121.946 28.605 117.531 1.00 14.96 169 VAL C C 1
ATOM 5739 O O . VAL C 1 169 ? 121.973 27.362 117.582 1.00 15.26 169 VAL C O 1
ATOM 5743 N N . ASN C 1 170 ? 120.830 29.324 117.457 1.00 15.77 170 ASN C N 1
ATOM 5744 C CA . ASN C 1 170 ? 119.532 28.728 117.134 1.00 16.23 170 ASN C CA 1
ATOM 5745 C C . ASN C 1 170 ? 118.965 29.527 115.973 1.00 18.61 170 ASN C C 1
ATOM 5746 O O . ASN C 1 170 ? 118.725 30.712 116.111 1.00 14.52 170 ASN C O 1
ATOM 5751 N N . GLN C 1 171 ? 118.784 28.895 114.806 1.00 13.42 171 GLN C N 1
ATOM 5752 C CA . GLN C 1 171 ? 118.343 29.650 113.637 1.00 13.00 171 GLN C CA 1
ATOM 5753 C C . GLN C 1 171 ? 116.819 29.506 113.531 1.00 14.56 171 GLN C C 1
ATOM 5754 O O . GLN C 1 171 ? 116.322 28.410 113.421 1.00 15.83 171 GLN C O 1
ATOM 5760 N N . ILE C 1 172 ? 116.089 30.608 113.633 1.00 13.78 172 ILE C N 1
ATOM 5761 C CA . ILE C 1 172 ? 114.638 30.560 113.688 1.00 12.40 172 ILE C CA 1
ATOM 5762 C C . ILE C 1 172 ? 114.056 31.626 112.782 1.00 13.93 172 ILE C C 1
ATOM 5763 O O . ILE C 1 172 ? 114.737 32.579 112.390 1.00 15.40 172 ILE C O 1
ATOM 5768 N N . GLU C 1 173 ? 112.791 31.463 112.427 1.00 16.16 173 GLU C N 1
ATOM 5769 C CA . GLU C 1 173 ? 112.107 32.450 111.620 1.00 15.78 173 GLU C CA 1
ATOM 5770 C C . GLU C 1 173 ? 111.996 33.751 112.420 1.00 15.63 173 GLU C C 1
ATOM 5771 O O . GLU C 1 173 ? 111.451 33.755 113.553 1.00 17.06 173 GLU C O 1
ATOM 5777 N N . VAL C 1 174 ? 112.467 34.844 111.833 1.00 16.02 174 VAL C N 1
ATOM 5778 C CA . VAL C 1 174 ? 112.247 36.178 112.462 1.00 14.75 174 VAL C CA 1
ATOM 5779 C C . VAL C 1 174 ? 111.897 37.137 111.345 1.00 15.45 174 VAL C C 1
ATOM 5780 O O . VAL C 1 174 ? 112.719 37.377 110.470 1.00 16.50 174 VAL C O 1
ATOM 5784 N N . ASN C 1 175 ? 110.681 37.721 111.404 1.00 16.91 175 ASN C N 1
ATOM 5785 C CA . ASN C 1 175 ? 110.289 38.746 110.452 1.00 13.88 175 ASN C CA 1
ATOM 5786 C C . ASN C 1 175 ? 109.267 39.664 111.132 1.00 18.10 175 ASN C C 1
ATOM 5787 O O . ASN C 1 175 ? 108.899 39.419 112.294 1.00 16.65 175 ASN C O 1
ATOM 5792 N N . PRO C 1 176 ? 108.827 40.732 110.452 1.00 16.44 176 PRO C N 1
ATOM 5793 C CA . PRO C 1 176 ? 107.950 41.654 111.194 1.00 17.63 176 PRO C CA 1
ATOM 5794 C C . PRO C 1 176 ? 106.600 41.122 111.667 1.00 19.30 176 PRO C C 1
ATOM 5795 O O . PRO C 1 176 ? 106.018 41.724 112.582 1.00 19.69 176 PRO C O 1
ATOM 5799 N N . PHE C 1 177 ? 106.135 39.987 111.146 1.00 21.71 177 PHE C N 1
ATOM 5800 C CA . PHE C 1 177 ? 104.885 39.387 111.678 1.00 23.84 177 PHE C CA 1
ATOM 5801 C C . PHE C 1 177 ? 105.123 38.233 112.644 1.00 19.63 177 PHE C C 1
ATOM 5802 O O . PHE C 1 177 ? 104.213 37.783 113.340 1.00 22.61 177 PHE C O 1
ATOM 5810 N N . ASN C 1 178 ? 106.368 37.761 112.727 1.00 17.73 178 ASN C N 1
ATOM 5811 C CA . ASN C 1 178 ? 106.704 36.716 113.673 1.00 17.57 178 ASN C CA 1
ATOM 5812 C C . ASN C 1 178 ? 108.020 37.116 114.320 1.00 18.52 178 ASN C C 1
ATOM 5813 O O . ASN C 1 178 ? 109.099 36.670 113.892 1.00 15.94 178 ASN C O 1
ATOM 5818 N N . GLN C 1 179 ? 107.941 37.990 115.328 1.00 17.91 179 GLN C N 1
ATOM 5819 C CA . GLN C 1 179 ? 109.147 38.710 115.767 1.00 16.49 179 GLN C CA 1
ATOM 5820 C C . GLN C 1 179 ? 109.955 38.027 116.842 1.00 17.21 179 GLN C C 1
ATOM 5821 O O . GLN C 1 179 ? 111.060 38.487 117.134 1.00 15.77 179 GLN C O 1
ATOM 5827 N N . GLN C 1 180 ? 109.450 36.924 117.389 1.00 14.50 180 GLN C N 1
ATOM 5828 C CA . GLN C 1 180 ? 110.135 36.263 118.502 1.00 16.64 180 GLN C CA 1
ATOM 5829 C C . GLN C 1 180 ? 110.456 37.222 119.658 1.00 15.34 180 GLN C C 1
ATOM 5830 O O . GLN C 1 180 ? 111.578 37.243 120.181 1.00 16.24 180 GLN C O 1
ATOM 5836 N N . LEU C 1 181 ? 109.454 38.020 120.072 1.00 17.25 181 LEU C N 1
ATOM 5837 C CA . LEU C 1 181 ? 109.681 39.086 121.043 1.00 16.19 181 LEU C CA 1
ATOM 5838 C C . LEU C 1 181 ? 110.218 38.576 122.388 1.00 19.42 181 LEU C C 1
ATOM 5839 O O . LEU C 1 181 ? 111.031 39.240 123.017 1.00 17.18 181 LEU C O 1
ATOM 5844 N N . HIS C 1 182 ? 109.728 37.423 122.829 1.00 16.67 182 HIS C N 1
ATOM 5845 C CA . HIS C 1 182 ? 110.284 36.741 124.012 1.00 16.12 182 HIS C CA 1
ATOM 5846 C C . HIS C 1 182 ? 111.429 35.745 123.703 1.00 18.70 182 HIS C C 1
ATOM 5847 O O . HIS C 1 182 ? 112.430 35.719 124.410 1.00 17.09 182 HIS C O 1
ATOM 5854 N N . ALA C 1 183 ? 111.300 34.924 122.658 1.00 17.86 183 ALA C N 1
ATOM 5855 C CA . ALA C 1 183 ? 112.296 33.867 122.444 1.00 17.43 183 ALA C CA 1
ATOM 5856 C C . ALA C 1 183 ? 113.703 34.419 122.155 1.00 19.37 183 ALA C C 1
ATOM 5857 O O . ALA C 1 183 ? 114.701 33.825 122.552 1.00 17.60 183 ALA C O 1
ATOM 5859 N N . VAL C 1 184 ? 113.795 35.543 121.453 1.00 17.81 184 VAL C N 1
ATOM 5860 C CA . VAL C 1 184 ? 115.115 36.159 121.207 1.00 17.52 184 VAL C CA 1
ATOM 5861 C C . VAL C 1 184 ? 115.816 36.607 122.508 1.00 18.12 184 VAL C C 1
ATOM 5862 O O . VAL C 1 184 ? 116.929 36.178 122.780 1.00 18.02 184 VAL C O 1
ATOM 5866 N N . PRO C 1 185 ? 115.166 37.438 123.345 1.00 18.63 185 PRO C N 1
ATOM 5867 C CA . PRO C 1 185 ? 115.813 37.752 124.634 1.00 14.80 185 PRO C CA 1
ATOM 5868 C C . PRO C 1 185 ? 116.094 36.499 125.491 1.00 16.99 185 PRO C C 1
ATOM 5869 O O . PRO C 1 185 ? 117.107 36.448 126.176 1.00 18.25 185 PRO C O 1
ATOM 5873 N N . TRP C 1 186 ? 115.191 35.527 125.462 1.00 15.59 186 TRP C N 1
ATOM 5874 C CA . TRP C 1 186 ? 115.415 34.275 126.227 1.00 18.29 186 TRP C CA 1
ATOM 5875 C C . TRP C 1 186 ? 116.735 33.646 125.751 1.00 17.93 186 TRP C C 1
ATOM 5876 O O . TRP C 1 186 ? 117.637 33.384 126.586 1.00 18.90 186 TRP C O 1
ATOM 5895 N N . GLN C 1 188 ? 119.232 35.009 124.068 1.00 17.84 188 GLN C N 1
ATOM 5896 C CA . GLN C 1 188 ? 120.387 35.861 124.367 1.00 20.02 188 GLN C CA 1
ATOM 5897 C C . GLN C 1 188 ? 120.742 35.819 125.856 1.00 19.46 188 GLN C C 1
ATOM 5898 O O . GLN C 1 188 ? 121.911 35.810 126.207 1.00 20.11 188 GLN C O 1
ATOM 5904 N N . SER C 1 189 ? 119.730 35.731 126.700 1.00 17.32 189 SER C N 1
ATOM 5905 C CA . SER C 1 189 ? 120.006 35.717 128.153 1.00 21.02 189 SER C CA 1
ATOM 5906 C C . SER C 1 189 ? 120.724 34.432 128.578 1.00 22.64 189 SER C C 1
ATOM 5907 O O . SER C 1 189 ? 121.327 34.405 129.659 1.00 22.84 189 SER C O 1
ATOM 5910 N N . ARG C 1 190 ? 120.664 33.389 127.730 1.00 22.02 190 ARG C N 1
ATOM 5911 C CA . ARG C 1 190 ? 121.329 32.102 127.966 1.00 20.48 190 ARG C CA 1
ATOM 5912 C C . ARG C 1 190 ? 122.627 31.957 127.168 1.00 21.20 190 ARG C C 1
ATOM 5913 O O . ARG C 1 190 ? 123.297 30.918 127.241 1.00 24.93 190 ARG C O 1
ATOM 5921 N N . GLY C 1 191 ? 122.987 32.995 126.405 1.00 18.77 191 GLY C N 1
ATOM 5922 C CA . GLY C 1 191 ? 124.240 33.005 125.663 1.00 20.36 191 GLY C CA 1
ATOM 5923 C C . GLY C 1 191 ? 124.103 32.278 124.329 1.00 18.81 191 GLY C C 1
ATOM 5924 O O . GLY C 1 191 ? 125.104 31.946 123.713 1.00 22.56 191 GLY C O 1
ATOM 5925 N N . ILE C 1 192 ? 122.866 32.052 123.893 1.00 18.83 192 ILE C N 1
ATOM 5926 C CA . ILE C 1 192 ? 122.635 31.439 122.581 1.00 19.31 192 ILE C CA 1
ATOM 5927 C C . ILE C 1 192 ? 122.410 32.543 121.541 1.00 18.45 192 ILE C C 1
ATOM 5928 O O . ILE C 1 192 ? 121.625 33.444 121.779 1.00 18.39 192 ILE C O 1
ATOM 5933 N N . GLN C 1 193 ? 123.102 32.496 120.397 1.00 17.47 193 GLN C N 1
ATOM 5934 C CA . GLN C 1 193 ? 122.979 33.572 119.393 1.00 19.22 193 GLN C CA 1
ATOM 5935 C C . GLN C 1 193 ? 121.802 33.312 118.445 1.00 20.57 193 GLN C C 1
ATOM 5936 O O . GLN C 1 193 ? 121.777 32.289 117.771 1.00 17.68 193 GLN C O 1
ATOM 5942 N N . PRO C 1 194 ? 120.812 34.228 118.399 1.00 17.42 194 PRO C N 1
ATOM 5943 C CA . PRO C 1 194 ? 119.724 34.002 117.427 1.00 14.61 194 PRO C CA 1
ATOM 5944 C C . PRO C 1 194 ? 120.153 34.330 116.001 1.00 15.89 194 PRO C C 1
ATOM 5945 O O . PRO C 1 194 ? 120.935 35.252 115.750 1.00 17.11 194 PRO C O 1
ATOM 5949 N N . GLU C 1 195 ? 119.613 33.573 115.053 1.00 15.25 195 GLU C N 1
ATOM 5950 C CA . GLU C 1 195 ? 119.929 33.827 113.666 1.00 13.76 195 GLU C CA 1
ATOM 5951 C C . GLU C 1 195 ? 118.615 33.736 112.905 1.00 15.64 195 GLU C C 1
ATOM 5952 O O . GLU C 1 195 ? 117.872 32.760 113.062 1.00 17.54 195 GLU C O 1
ATOM 5958 N N . ALA C 1 196 ? 118.306 34.745 112.092 1.00 15.35 196 ALA C N 1
ATOM 5959 C CA . ALA C 1 196 ? 116.978 34.821 111.461 1.00 17.21 196 ALA C CA 1
ATOM 5960 C C . ALA C 1 196 ? 116.956 34.159 110.095 1.00 18.67 196 ALA C C 1
ATOM 5961 O O . ALA C 1 196 ? 117.766 34.510 109.213 1.00 18.55 196 ALA C O 1
ATOM 5963 N N . TRP C 1 197 ? 115.980 33.283 109.873 1.00 14.89 197 TRP C N 1
ATOM 5964 C CA . TRP C 1 197 ? 115.608 32.917 108.497 1.00 16.53 197 TRP C CA 1
ATOM 5965 C C . TRP C 1 197 ? 114.239 33.499 108.103 1.00 20.42 197 TRP C C 1
ATOM 5966 O O . TRP C 1 197 ? 113.467 33.913 108.958 1.00 16.89 197 TRP C O 1
ATOM 5977 N N . ALA C 1 198 ? 113.993 33.563 106.794 1.00 16.13 198 ALA C N 1
ATOM 5978 C CA . ALA C 1 198 ? 112.812 34.242 106.207 1.00 16.75 198 ALA C CA 1
ATOM 5979 C C . ALA C 1 198 ? 112.549 35.645 106.796 1.00 17.59 198 ALA C C 1
ATOM 5980 O O . ALA C 1 198 ? 111.451 35.911 107.299 1.00 18.79 198 ALA C O 1
ATOM 5982 N N . PRO C 1 199 ? 113.539 36.558 106.706 1.00 17.79 199 PRO C N 1
ATOM 5983 C CA . PRO C 1 199 ? 113.327 37.884 107.329 1.00 18.72 199 PRO C CA 1
ATOM 5984 C C . PRO C 1 199 ? 112.236 38.664 106.631 1.00 20.32 199 PRO C C 1
ATOM 5985 O O . PRO C 1 199 ? 111.677 39.588 107.236 1.00 18.17 199 PRO C O 1
ATOM 5989 N N . PHE C 1 200 ? 111.952 38.338 105.365 1.00 18.89 200 PHE C N 1
ATOM 5990 C CA . PHE C 1 200 ? 110.892 39.057 104.648 1.00 20.05 200 PHE C CA 1
ATOM 5991 C C . PHE C 1 200 ? 109.573 38.251 104.598 1.00 23.49 200 PHE C C 1
ATOM 5992 O O . PHE C 1 200 ? 108.658 38.626 103.882 1.00 24.62 200 PHE C O 1
ATOM 6000 N N . ALA C 1 201 ? 109.475 37.163 105.376 1.00 19.53 201 ALA C N 1
ATOM 6001 C CA . ALA C 1 201 ? 108.334 36.249 105.342 1.00 21.40 201 ALA C CA 1
ATOM 6002 C C . ALA C 1 201 ? 108.038 35.761 103.908 1.00 28.38 201 ALA C C 1
ATOM 6003 O O . ALA C 1 201 ? 106.884 35.515 103.552 1.00 33.69 201 ALA C O 1
ATOM 6005 N N . GLU C 1 202 ? 109.098 35.608 103.127 1.00 29.74 202 GLU C N 1
ATOM 6006 C CA . GLU C 1 202 ? 109.014 35.288 101.687 1.00 34.47 202 GLU C CA 1
ATOM 6007 C C . GLU C 1 202 ? 107.942 36.122 100.988 1.00 38.49 202 GLU C C 1
ATOM 6008 O O . GLU C 1 202 ? 107.261 35.634 100.068 1.00 41.36 202 GLU C O 1
ATOM 6014 N N . GLY C 1 203 ? 107.781 37.366 101.442 1.00 35.83 203 GLY C N 1
ATOM 6015 C CA . GLY C 1 203 ? 106.936 38.337 100.769 1.00 35.19 203 GLY C CA 1
ATOM 6016 C C . GLY C 1 203 ? 105.490 38.144 101.152 1.00 40.30 203 GLY C C 1
ATOM 6017 O O . GLY C 1 203 ? 104.614 38.901 100.710 1.00 39.01 203 GLY C O 1
ATOM 6018 N N . ARG C 1 204 ? 105.231 37.125 101.981 1.00 37.79 204 ARG C N 1
ATOM 6019 C CA . ARG C 1 204 ? 103.857 36.818 102.364 1.00 40.13 204 ARG C CA 1
ATOM 6020 C C . ARG C 1 204 ? 103.199 37.987 103.079 1.00 43.84 204 ARG C C 1
ATOM 6021 O O . ARG C 1 204 ? 103.872 38.899 103.570 1.00 43.84 204 ARG C O 1
ATOM 6029 N N . ASN C 1 205 ? 101.869 37.986 103.071 1.00 49.22 205 ASN C N 1
ATOM 6030 C CA . ASN C 1 205 ? 101.075 38.930 103.845 1.00 51.39 205 ASN C CA 1
ATOM 6031 C C . ASN C 1 205 ? 101.312 40.386 103.484 1.00 45.31 205 ASN C C 1
ATOM 6032 O O . ASN C 1 205 ? 101.161 41.267 104.329 1.00 45.67 205 ASN C O 1
ATOM 6037 N N . GLY C 1 206 ? 101.680 40.632 102.229 1.00 40.12 206 GLY C N 1
ATOM 6038 C CA . GLY C 1 206 ? 101.903 41.986 101.722 1.00 38.21 206 GLY C CA 1
ATOM 6039 C C . GLY C 1 206 ? 103.087 42.758 102.314 1.00 35.27 206 GLY C C 1
ATOM 6040 O O . GLY C 1 206 ? 103.131 43.986 102.243 1.00 35.19 206 GLY C O 1
ATOM 6041 N N . LEU C 1 207 ? 104.053 42.031 102.875 1.00 32.25 207 LEU C N 1
ATOM 6042 C CA . LEU C 1 207 ? 105.207 42.631 103.557 1.00 31.02 207 LEU C CA 1
ATOM 6043 C C . LEU C 1 207 ? 105.909 43.731 102.779 1.00 31.41 207 LEU C C 1
ATOM 6044 O O . LEU C 1 207 ? 106.150 44.811 103.307 1.00 27.43 207 LEU C O 1
ATOM 6049 N N . PHE C 1 208 ? 106.202 43.490 101.497 1.00 28.66 208 PHE C N 1
ATOM 6050 C CA . PHE C 1 208 ? 106.957 44.480 100.744 1.00 29.66 208 PHE C CA 1
ATOM 6051 C C . PHE C 1 208 ? 106.222 45.781 100.418 1.00 33.63 208 PHE C C 1
ATOM 6052 O O . PHE C 1 208 ? 106.851 46.750 100.000 1.00 34.32 208 PHE C O 1
ATOM 6060 N N . GLN C 1 209 ? 104.907 45.805 100.595 1.00 30.44 209 GLN C N 1
ATOM 6061 C CA . GLN C 1 209 ? 104.135 47.036 100.438 1.00 32.78 209 GLN C CA 1
ATOM 6062 C C . GLN C 1 209 ? 103.582 47.566 101.786 1.00 37.36 209 GLN C C 1
ATOM 6063 O O . GLN C 1 209 ? 102.801 48.525 101.809 1.00 35.31 209 GLN C O 1
ATOM 6069 N N . ASN C 1 210 ? 103.968 46.941 102.902 1.00 34.65 210 ASN C N 1
ATOM 6070 C CA . ASN C 1 210 ? 103.545 47.438 104.226 1.00 31.09 210 ASN C CA 1
ATOM 6071 C C . ASN C 1 210 ? 103.765 48.953 104.402 1.00 31.09 210 ASN C C 1
ATOM 6072 O O . ASN C 1 210 ? 104.886 49.469 104.253 1.00 32.02 210 ASN C O 1
ATOM 6077 N N . PRO C 1 211 ? 102.688 49.696 104.681 1.00 32.13 211 PRO C N 1
ATOM 6078 C CA . PRO C 1 211 ? 102.815 51.161 104.733 1.00 35.13 211 PRO C CA 1
ATOM 6079 C C . PRO C 1 211 ? 103.770 51.673 105.825 1.00 34.08 211 PRO C C 1
ATOM 6080 O O . PRO C 1 211 ? 104.424 52.697 105.608 1.00 33.69 211 PRO C O 1
ATOM 6084 N N . VAL C 1 212 ? 103.847 50.986 106.969 1.00 33.01 212 VAL C N 1
ATOM 6085 C CA . VAL C 1 212 ? 104.734 51.423 108.049 1.00 31.16 212 VAL C CA 1
ATOM 6086 C C . VAL C 1 212 ? 106.200 51.254 107.649 1.00 30.88 212 VAL C C 1
ATOM 6087 O O . VAL C 1 212 ? 107.018 52.180 107.778 1.00 29.77 212 VAL C O 1
ATOM 6091 N N . LEU C 1 213 ? 106.522 50.085 107.110 1.00 27.72 213 LEU C N 1
ATOM 6092 C CA . LEU C 1 213 ? 107.889 49.814 106.674 1.00 23.94 213 LEU C CA 1
ATOM 6093 C C . LEU C 1 213 ? 108.311 50.696 105.510 1.00 25.73 213 LEU C C 1
ATOM 6094 O O . LEU C 1 213 ? 109.466 51.143 105.436 1.00 29.40 213 LEU C O 1
ATOM 6099 N N . THR C 1 214 ? 107.377 50.947 104.599 1.00 28.83 214 THR C N 1
ATOM 6100 C CA . THR C 1 214 ? 107.637 51.795 103.446 1.00 32.70 214 THR C CA 1
ATOM 6101 C C . THR C 1 214 ? 107.925 53.224 103.881 1.00 32.59 214 THR C C 1
ATOM 6102 O O . THR C 1 214 ? 108.845 53.853 103.380 1.00 34.58 214 THR C O 1
ATOM 6106 N N . ALA C 1 215 ? 107.130 53.729 104.825 1.00 33.17 215 ALA C N 1
ATOM 6107 C CA . ALA C 1 215 ? 107.320 55.086 105.331 1.00 33.10 215 ALA C CA 1
ATOM 6108 C C . ALA C 1 215 ? 108.663 55.221 106.043 1.00 35.11 215 ALA C C 1
ATOM 6109 O O . ALA C 1 215 ? 109.357 56.215 105.868 1.00 34.33 215 ALA C O 1
ATOM 6111 N N . ILE C 1 216 ? 109.060 54.205 106.817 1.00 32.90 216 ILE C N 1
ATOM 6112 C CA . ILE C 1 216 ? 110.361 54.265 107.478 1.00 32.21 216 ILE C CA 1
ATOM 6113 C C . ILE C 1 216 ? 111.484 54.271 106.453 1.00 31.44 216 ILE C C 1
ATOM 6114 O O . ILE C 1 216 ? 112.444 55.053 106.559 1.00 31.88 216 ILE C O 1
ATOM 6119 N N . GLY C 1 217 ? 111.361 53.420 105.444 1.00 29.30 217 GLY C N 1
ATOM 6120 C CA . GLY C 1 217 ? 112.374 53.353 104.416 1.00 28.28 217 GLY C CA 1
ATOM 6121 C C . GLY C 1 217 ? 112.526 54.678 103.684 1.00 33.76 217 GLY C C 1
ATOM 6122 O O . GLY C 1 217 ? 113.640 55.140 103.431 1.00 37.12 217 GLY C O 1
ATOM 6123 N N . GLU C 1 218 ? 111.399 55.294 103.358 1.00 34.04 218 GLU C N 1
ATOM 6124 C CA . GLU C 1 218 ? 111.447 56.572 102.643 1.00 40.10 218 GLU C CA 1
ATOM 6125 C C . GLU C 1 218 ? 112.227 57.624 103.426 1.00 41.35 218 GLU C C 1
ATOM 6126 O O . GLU C 1 218 ? 112.865 58.472 102.828 1.00 43.66 218 GLU C O 1
ATOM 6132 N N . LYS C 1 219 ? 112.193 57.554 104.756 1.00 38.70 219 LYS C N 1
ATOM 6133 C CA . LYS C 1 219 ? 112.975 58.472 105.594 1.00 38.20 219 LYS C CA 1
ATOM 6134 C C . LYS C 1 219 ? 114.459 58.445 105.305 1.00 39.10 219 LYS C C 1
ATOM 6135 O O . LYS C 1 219 ? 115.139 59.469 105.434 1.00 40.14 219 LYS C O 1
ATOM 6141 N N . TYR C 1 220 ? 114.978 57.282 104.918 1.00 35.16 220 TYR C N 1
ATOM 6142 C CA . TYR C 1 220 ? 116.426 57.099 104.822 1.00 34.56 220 TYR C CA 1
ATOM 6143 C C . TYR C 1 220 ? 116.881 56.790 103.402 1.00 35.56 220 TYR C C 1
ATOM 6144 O O . TYR C 1 220 ? 118.072 56.579 103.165 1.00 34.26 220 TYR C O 1
ATOM 6153 N N . GLY C 1 221 ? 115.941 56.754 102.460 1.00 36.46 221 GLY C N 1
ATOM 6154 C CA . GLY C 1 221 ? 116.259 56.339 101.106 1.00 36.45 221 GLY C CA 1
ATOM 6155 C C . GLY C 1 221 ? 116.651 54.869 101.033 1.00 36.33 221 GLY C C 1
ATOM 6156 O O . GLY C 1 221 ? 117.538 54.484 100.270 1.00 36.01 221 GLY C O 1
ATOM 6157 N N . LYS C 1 222 ? 115.992 54.046 101.837 1.00 31.78 222 LYS C N 1
ATOM 6158 C CA . LYS C 1 222 ? 116.259 52.614 101.849 1.00 33.15 222 LYS C CA 1
ATOM 6159 C C . LYS C 1 222 ? 114.971 51.867 101.534 1.00 30.02 222 LYS C C 1
ATOM 6160 O O . LYS C 1 222 ? 113.869 52.389 101.762 1.00 29.79 222 LYS C O 1
ATOM 6166 N N . SER C 1 223 ? 115.110 50.644 101.038 1.00 28.51 223 SER C N 1
ATOM 6167 C CA . SER C 1 223 ? 113.961 49.819 100.704 1.00 27.29 223 SER C CA 1
ATOM 6168 C C . SER C 1 223 ? 113.355 49.204 101.948 1.00 29.61 223 SER C C 1
ATOM 6169 O O . SER C 1 223 ? 113.974 49.203 103.011 1.00 28.12 223 SER C O 1
ATOM 6172 N N . VAL C 1 224 ? 112.150 48.671 101.811 1.00 27.77 224 VAL C N 1
ATOM 6173 C CA . VAL C 1 224 ? 111.533 47.894 102.896 1.00 23.31 224 VAL C CA 1
ATOM 6174 C C . VAL C 1 224 ? 112.437 46.776 103.346 1.00 26.25 224 VAL C C 1
ATOM 6175 O O . VAL C 1 224 ? 112.602 46.563 104.553 1.00 24.11 224 VAL C O 1
ATOM 6179 N N . GLY C 1 225 ? 113.010 46.048 102.400 1.00 25.66 225 GLY C N 1
ATOM 6180 C CA . GLY C 1 225 ? 113.909 44.963 102.751 1.00 22.83 225 GLY C CA 1
ATOM 6181 C C . GLY C 1 225 ? 115.097 45.431 103.588 1.00 23.72 225 GLY C C 1
ATOM 6182 O O . GLY C 1 225 ? 115.447 44.779 104.575 1.00 20.72 225 GLY C O 1
ATOM 6183 N N . GLN C 1 226 ? 115.724 46.546 103.200 1.00 23.80 226 GLN C N 1
ATOM 6184 C CA . GLN C 1 226 ? 116.833 47.113 103.993 1.00 25.40 226 GLN C CA 1
ATOM 6185 C C . GLN C 1 226 ? 116.382 47.525 105.387 1.00 22.73 226 GLN C C 1
ATOM 6186 O O . GLN C 1 226 ? 117.098 47.295 106.367 1.00 23.30 226 GLN C O 1
ATOM 6192 N N . VAL C 1 227 ? 115.196 48.119 105.492 1.00 24.11 227 VAL C N 1
ATOM 6193 C CA . VAL C 1 227 ? 114.661 48.469 106.813 1.00 20.73 227 VAL C CA 1
ATOM 6194 C C . VAL C 1 227 ? 114.510 47.210 107.686 1.00 22.12 227 VAL C C 1
ATOM 6195 O O . VAL C 1 227 ? 114.933 47.204 108.847 1.00 19.82 227 VAL C O 1
ATOM 6199 N N . VAL C 1 228 ? 113.935 46.149 107.130 1.00 19.28 228 VAL C N 1
ATOM 6200 C CA . VAL C 1 228 ? 113.730 44.923 107.930 1.00 18.23 228 VAL C CA 1
ATOM 6201 C C . VAL C 1 228 ? 115.088 44.327 108.341 1.00 19.28 228 VAL C C 1
ATOM 6202 O O . VAL C 1 228 ? 115.249 43.927 109.493 1.00 18.83 228 VAL C O 1
ATOM 6206 N N . LEU C 1 229 ? 116.066 44.277 107.431 1.00 18.50 229 LEU C N 1
ATOM 6207 C CA . LEU C 1 229 ? 117.361 43.686 107.811 1.00 19.71 229 LEU C CA 1
ATOM 6208 C C . LEU C 1 229 ? 118.065 44.545 108.860 1.00 21.26 229 LEU C C 1
ATOM 6209 O O . LEU C 1 229 ? 118.755 44.010 109.733 1.00 21.45 229 LEU C O 1
ATOM 6214 N N . ARG C 1 230 ? 117.896 45.866 108.768 1.00 18.66 230 ARG C N 1
ATOM 6215 C CA . ARG C 1 230 ? 118.519 46.770 109.759 1.00 22.17 230 ARG C CA 1
ATOM 6216 C C . ARG C 1 230 ? 117.862 46.605 111.121 1.00 21.50 230 ARG C C 1
ATOM 6217 O O . ARG C 1 230 ? 118.531 46.663 112.170 1.00 22.47 230 ARG C O 1
ATOM 6225 N N . TRP C 1 231 ? 116.555 46.342 111.113 1.00 21.13 231 TRP C N 1
ATOM 6226 C CA . TRP C 1 231 ? 115.790 46.120 112.362 1.00 21.69 231 TRP C CA 1
ATOM 6227 C C . TRP C 1 231 ? 116.307 44.855 113.063 1.00 19.14 231 TRP C C 1
ATOM 6228 O O . TRP C 1 231 ? 116.560 44.846 114.290 1.00 18.70 231 TRP C O 1
ATOM 6239 N N . ILE C 1 232 ? 116.504 43.790 112.273 1.00 17.86 232 ILE C N 1
ATOM 6240 C CA . ILE C 1 232 ? 117.054 42.531 112.797 1.00 16.66 232 ILE C CA 1
ATOM 6241 C C . ILE C 1 232 ? 118.458 42.735 113.365 1.00 18.77 232 ILE C C 1
ATOM 6242 O O . ILE C 1 232 ? 118.771 42.284 114.475 1.00 18.91 232 ILE C O 1
ATOM 6247 N N . PHE C 1 233 ? 119.262 43.481 112.629 1.00 17.27 233 PHE C N 1
ATOM 6248 C CA . PHE C 1 233 ? 120.642 43.761 113.031 1.00 18.85 233 PHE C CA 1
ATOM 6249 C C . PHE C 1 233 ? 120.655 44.540 114.366 1.00 20.55 233 PHE C C 1
ATOM 6250 O O . PHE C 1 233 ? 121.424 44.207 115.287 1.00 20.54 233 PHE C O 1
ATOM 6258 N N . GLN C 1 234 ? 119.791 45.542 114.494 1.00 19.57 234 GLN C N 1
ATOM 6259 C CA . GLN C 1 234 ? 119.766 46.333 115.734 1.00 21.01 234 GLN C CA 1
ATOM 6260 C C . GLN C 1 234 ? 119.270 45.559 116.948 1.00 23.87 234 GLN C C 1
ATOM 6261 O O . GLN C 1 234 ? 119.463 45.986 118.096 1.00 24.21 234 GLN C O 1
ATOM 6267 N N . ARG C 1 235 ? 118.571 44.445 116.710 1.00 18.03 235 ARG C N 1
ATOM 6268 C CA . ARG C 1 235 ? 118.196 43.558 117.823 1.00 20.92 235 ARG C CA 1
ATOM 6269 C C . ARG C 1 235 ? 119.311 42.564 118.177 1.00 22.69 235 ARG C C 1
ATOM 6270 O O . ARG C 1 235 ? 119.142 41.738 119.070 1.00 22.20 235 ARG C O 1
ATOM 6278 N N . GLY C 1 236 ? 120.428 42.614 117.465 1.00 20.95 236 GLY C N 1
ATOM 6279 C CA . GLY C 1 236 ? 121.564 41.772 117.826 1.00 23.12 236 GLY C CA 1
ATOM 6280 C C . GLY C 1 236 ? 121.376 40.362 117.281 1.00 23.28 236 GLY C C 1
ATOM 6281 O O . GLY C 1 236 ? 121.887 39.394 117.845 1.00 22.92 236 GLY C O 1
ATOM 6282 N N . ILE C 1 237 ? 120.621 40.267 116.181 1.00 18.44 237 ILE C N 1
ATOM 6283 C CA . ILE C 1 237 ? 120.276 38.976 115.571 1.00 15.91 237 ILE C CA 1
ATOM 6284 C C . ILE C 1 237 ? 121.027 38.847 114.237 1.00 16.80 237 ILE C C 1
ATOM 6285 O O . ILE C 1 237 ? 121.034 39.791 113.453 1.00 21.87 237 ILE C O 1
ATOM 6290 N N . VAL C 1 238 ? 121.662 37.702 113.987 1.00 14.85 238 VAL C N 1
ATOM 6291 C CA . VAL C 1 238 ? 122.339 37.460 112.682 1.00 17.74 238 VAL C CA 1
ATOM 6292 C C . VAL C 1 238 ? 121.232 37.233 111.616 1.00 16.88 238 VAL C C 1
ATOM 6293 O O . VAL C 1 238 ? 120.250 36.595 111.920 1.00 17.71 238 VAL C O 1
ATOM 6297 N N . SER C 1 239 ? 121.388 37.715 110.377 1.00 17.79 239 SER C N 1
ATOM 6298 C CA . SER C 1 239 ? 120.293 37.529 109.411 1.00 17.33 239 SER C CA 1
ATOM 6299 C C . SER C 1 239 ? 120.767 36.748 108.207 1.00 17.48 239 SER C C 1
ATOM 6300 O O . SER C 1 239 ? 121.935 36.830 107.842 1.00 19.07 239 SER C O 1
ATOM 6303 N N . LEU C 1 240 ? 119.864 35.985 107.596 1.00 15.09 240 LEU C N 1
ATOM 6304 C CA . LEU C 1 240 ? 120.174 35.373 106.307 1.00 14.66 240 LEU C CA 1
ATOM 6305 C C . LEU C 1 240 ? 119.203 35.898 105.273 1.00 18.35 240 LEU C C 1
ATOM 6306 O O . LEU C 1 240 ? 118.011 35.800 105.454 1.00 20.78 240 LEU C O 1
ATOM 6311 N N . ALA C 1 241 ? 119.707 36.457 104.188 1.00 17.86 241 ALA C N 1
ATOM 6312 C CA . ALA C 1 241 ? 118.832 37.018 103.175 1.00 22.00 241 ALA C CA 1
ATOM 6313 C C . ALA C 1 241 ? 119.137 36.278 101.894 1.00 25.06 241 ALA C C 1
ATOM 6314 O O . ALA C 1 241 ? 120.307 36.127 101.561 1.00 25.87 241 ALA C O 1
ATOM 6316 N N . LYS C 1 242 ? 118.108 35.821 101.187 1.00 26.91 242 LYS C N 1
ATOM 6317 C CA . LYS C 1 242 ? 118.312 35.068 99.924 1.00 29.45 242 LYS C CA 1
ATOM 6318 C C . LYS C 1 242 ? 117.902 35.906 98.714 1.00 34.91 242 LYS C C 1
ATOM 6319 O O . LYS C 1 242 ? 116.917 36.633 98.749 1.00 32.69 242 LYS C O 1
ATOM 6325 N N . SER C 1 243 ? 118.689 35.828 97.651 1.00 39.44 243 SER C N 1
ATOM 6326 C CA . SER C 1 243 ? 118.293 36.338 96.354 1.00 38.68 243 SER C CA 1
ATOM 6327 C C . SER C 1 243 ? 119.106 35.638 95.283 1.00 37.48 243 SER C C 1
ATOM 6328 O O . SER C 1 243 ? 120.183 35.142 95.557 1.00 41.59 243 SER C O 1
ATOM 6331 N N . VAL C 1 244 ? 118.594 35.596 94.065 1.00 36.08 244 VAL C N 1
ATOM 6332 C CA . VAL C 1 244 ? 119.407 35.146 92.946 1.00 36.84 244 VAL C CA 1
ATOM 6333 C C . VAL C 1 244 ? 119.797 36.289 92.021 1.00 34.88 244 VAL C C 1
ATOM 6334 O O . VAL C 1 244 ? 120.415 36.074 90.995 1.00 39.79 244 VAL C O 1
ATOM 6338 N N . ARG C 1 245 ? 119.447 37.505 92.409 1.00 37.21 245 ARG C N 1
ATOM 6339 C CA . ARG C 1 245 ? 119.789 38.681 91.630 1.00 38.60 245 ARG C CA 1
ATOM 6340 C C . ARG C 1 245 ? 120.848 39.483 92.377 1.00 32.72 245 ARG C C 1
ATOM 6341 O O . ARG C 1 245 ? 120.654 39.899 93.511 1.00 31.97 245 ARG C O 1
ATOM 6349 N N . LYS C 1 246 ? 121.969 39.717 91.713 1.00 36.43 246 LYS C N 1
ATOM 6350 C CA . LYS C 1 246 ? 123.127 40.331 92.338 1.00 35.08 246 LYS C CA 1
ATOM 6351 C C . LYS C 1 246 ? 122.823 41.729 92.849 1.00 31.34 246 LYS C C 1
ATOM 6352 O O . LYS C 1 246 ? 123.321 42.137 93.879 1.00 31.79 246 LYS C O 1
ATOM 6358 N N . GLY C 1 247 ? 122.018 42.463 92.102 1.00 32.52 247 GLY C N 1
ATOM 6359 C CA . GLY C 1 247 ? 121.622 43.798 92.480 1.00 33.39 247 GLY C CA 1
ATOM 6360 C C . GLY C 1 247 ? 120.857 43.839 93.791 1.00 32.69 247 GLY C C 1
ATOM 6361 O O . GLY C 1 247 ? 121.024 44.748 94.567 1.00 31.77 247 GLY C O 1
ATOM 6362 N N . ARG C 1 248 ? 120.000 42.854 94.017 1.00 34.20 248 ARG C N 1
ATOM 6363 C CA . ARG C 1 248 ? 119.297 42.789 95.308 1.00 31.26 248 ARG C CA 1
ATOM 6364 C C . ARG C 1 248 ? 120.269 42.420 96.420 1.00 27.23 248 ARG C C 1
ATOM 6365 O O . ARG C 1 248 ? 120.174 42.922 97.535 1.00 27.31 248 ARG C O 1
ATOM 6381 N N . GLU C 1 250 ? 123.322 43.276 96.631 1.00 23.11 250 GLU C N 1
ATOM 6382 C CA . GLU C 1 250 ? 124.067 44.515 96.883 1.00 25.26 250 GLU C CA 1
ATOM 6383 C C . GLU C 1 250 ? 123.234 45.433 97.791 1.00 28.61 250 GLU C C 1
ATOM 6384 O O . GLU C 1 250 ? 123.745 46.010 98.745 1.00 30.82 250 GLU C O 1
ATOM 6390 N N . GLU C 1 251 ? 121.947 45.531 97.486 1.00 25.38 251 GLU C N 1
ATOM 6391 C CA . GLU C 1 251 ? 120.986 46.218 98.347 1.00 27.32 251 GLU C CA 1
ATOM 6392 C C . GLU C 1 251 ? 120.924 45.635 99.772 1.00 28.53 251 GLU C C 1
ATOM 6393 O O . GLU C 1 251 ? 121.044 46.364 100.761 1.00 25.99 251 GLU C O 1
ATOM 6399 N N . ASN C 1 252 ? 120.765 44.316 99.872 1.00 26.22 252 ASN C N 1
ATOM 6400 C CA . ASN C 1 252 ? 120.558 43.674 101.171 1.00 23.65 252 ASN C CA 1
ATOM 6401 C C . ASN C 1 252 ? 121.749 43.856 102.104 1.00 26.21 252 ASN C C 1
ATOM 6402 O O . ASN C 1 252 ? 121.594 43.970 103.314 1.00 25.39 252 ASN C O 1
ATOM 6407 N N . ILE C 1 253 ? 122.952 43.831 101.556 1.00 25.17 253 ILE C N 1
ATOM 6408 C CA . ILE C 1 253 ? 124.141 43.948 102.398 1.00 23.90 253 ILE C CA 1
ATOM 6409 C C . ILE C 1 253 ? 124.453 45.396 102.770 1.00 27.74 253 ILE C C 1
ATOM 6410 O O . ILE C 1 253 ? 125.149 45.641 103.751 1.00 29.69 253 ILE C O 1
ATOM 6415 N N . ASN C 1 254 ? 123.928 46.345 101.990 1.00 28.23 254 ASN C N 1
ATOM 6416 C CA . ASN C 1 254 ? 124.193 47.772 102.196 1.00 29.81 254 ASN C CA 1
ATOM 6417 C C . ASN C 1 254 ? 123.266 48.376 103.256 1.00 28.93 254 ASN C C 1
ATOM 6418 O O . ASN C 1 254 ? 122.402 49.210 102.950 1.00 30.16 254 ASN C O 1
ATOM 6423 N N . ILE C 1 255 ? 123.456 47.962 104.505 1.00 27.34 255 ILE C N 1
ATOM 6424 C CA . ILE C 1 255 ? 122.615 48.455 105.582 1.00 27.71 255 ILE C CA 1
ATOM 6425 C C . ILE C 1 255 ? 123.454 48.971 106.749 1.00 30.76 255 ILE C C 1
ATOM 6426 O O . ILE C 1 255 ? 122.930 49.240 107.828 1.00 31.60 255 ILE C O 1
ATOM 6431 N N . LEU C 1 256 ? 124.761 49.098 106.543 1.00 28.39 256 LEU C N 1
ATOM 6432 C CA . LEU C 1 256 ? 125.613 49.582 107.629 1.00 30.92 256 LEU C CA 1
ATOM 6433 C C . LEU C 1 256 ? 125.824 51.104 107.536 1.00 36.50 256 LEU C C 1
ATOM 6434 O O . LEU C 1 256 ? 126.632 51.670 108.261 1.00 39.26 256 LEU C O 1
ATOM 6439 N N . ASP C 1 257 ? 125.070 51.762 106.659 1.00 36.00 257 ASP C N 1
ATOM 6440 C CA . ASP C 1 257 ? 125.208 53.202 106.453 1.00 35.79 257 ASP C CA 1
ATOM 6441 C C . ASP C 1 257 ? 124.040 54.045 106.985 1.00 36.61 257 ASP C C 1
ATOM 6442 O O . ASP C 1 257 ? 123.936 55.233 106.685 1.00 35.29 257 ASP C O 1
ATOM 6447 N N . PHE C 1 258 ? 123.155 53.437 107.768 1.00 32.39 258 PHE C N 1
ATOM 6448 C CA . PHE C 1 258 ? 122.057 54.170 108.329 1.00 31.32 258 PHE C CA 1
ATOM 6449 C C . PHE C 1 258 ? 121.641 53.483 109.606 1.00 31.16 258 PHE C C 1
ATOM 6450 O O . PHE C 1 258 ? 122.122 52.373 109.891 1.00 29.44 258 PHE C O 1
ATOM 6458 N N . GLU C 1 259 ? 120.793 54.127 110.392 1.00 29.00 259 GLU C N 1
ATOM 6459 C CA . GLU C 1 259 ? 120.225 53.451 111.557 1.00 30.21 259 GLU C CA 1
ATOM 6460 C C . GLU C 1 259 ? 118.780 53.810 111.781 1.00 28.35 259 GLU C C 1
ATOM 6461 O O . GLU C 1 259 ? 118.325 54.889 111.394 1.00 31.67 259 GLU C O 1
ATOM 6467 N N . LEU C 1 260 ? 118.050 52.881 112.380 1.00 24.87 260 LEU C N 1
ATOM 6468 C CA . LEU C 1 260 ? 116.647 53.103 112.736 1.00 25.13 260 LEU C CA 1
ATOM 6469 C C . LEU C 1 260 ? 116.573 53.756 114.104 1.00 28.02 260 LEU C C 1
ATOM 6470 O O . LEU C 1 260 ? 117.281 53.363 115.009 1.00 28.38 260 LEU C O 1
ATOM 6475 N N . SER C 1 261 ? 115.700 54.743 114.268 1.00 26.53 261 SER C N 1
ATOM 6476 C CA . SER C 1 261 ? 115.520 55.337 115.593 1.00 31.63 261 SER C CA 1
ATOM 6477 C C . SER C 1 261 ? 114.719 54.480 116.594 1.00 30.75 261 SER C C 1
ATOM 6478 O O . SER C 1 261 ? 114.116 53.472 116.224 1.00 27.65 261 SER C O 1
ATOM 6481 N N . ALA C 1 262 ? 114.695 54.917 117.860 1.00 32.12 262 ALA C N 1
ATOM 6482 C CA . ALA C 1 262 ? 113.860 54.258 118.878 1.00 33.51 262 ALA C CA 1
ATOM 6483 C C . ALA C 1 262 ? 112.409 54.244 118.411 1.00 33.84 262 ALA C C 1
ATOM 6484 O O . ALA C 1 262 ? 111.698 53.239 118.556 1.00 30.29 262 ALA C O 1
ATOM 6486 N N . GLU C 1 263 ? 111.988 55.358 117.819 1.00 32.60 263 GLU C N 1
ATOM 6487 C CA . GLU C 1 263 ? 110.622 55.479 117.351 1.00 37.49 263 GLU C CA 1
ATOM 6488 C C . GLU C 1 263 ? 110.382 54.502 116.193 1.00 29.84 263 GLU C C 1
ATOM 6489 O O . GLU C 1 263 ? 109.328 53.877 116.129 1.00 30.26 263 GLU C O 1
ATOM 6495 N N . ASP C 1 264 ? 111.340 54.396 115.279 1.00 27.72 264 ASP C N 1
ATOM 6496 C CA . ASP C 1 264 ? 111.224 53.422 114.194 1.00 26.04 264 ASP C CA 1
ATOM 6497 C C . ASP C 1 264 ? 111.067 52.010 114.754 1.00 28.98 264 ASP C C 1
ATOM 6498 O O . ASP C 1 264 ? 110.228 51.243 114.291 1.00 24.04 264 ASP C O 1
ATOM 6511 N N . LEU C 1 266 ? 110.021 51.017 117.604 1.00 25.02 266 LEU C N 1
ATOM 6512 C CA . LEU C 1 266 ? 108.695 50.961 118.174 1.00 29.26 266 LEU C CA 1
ATOM 6513 C C . LEU C 1 266 ? 107.576 50.664 117.164 1.00 26.95 266 LEU C C 1
ATOM 6514 O O . LEU C 1 266 ? 106.715 49.773 117.376 1.00 23.87 266 LEU C O 1
ATOM 6519 N N . GLN C 1 267 ? 107.565 51.434 116.081 1.00 26.52 267 GLN C N 1
ATOM 6520 C CA . GLN C 1 267 ? 106.576 51.210 115.020 1.00 25.30 267 GLN C CA 1
ATOM 6521 C C . GLN C 1 267 ? 106.697 49.824 114.447 1.00 22.53 267 GLN C C 1
ATOM 6522 O O . GLN C 1 267 ? 105.684 49.190 114.138 1.00 23.30 267 GLN C O 1
ATOM 6528 N N . ILE C 1 268 ? 107.921 49.326 114.322 1.00 21.57 268 ILE C N 1
ATOM 6529 C CA . ILE C 1 268 ? 108.083 47.984 113.753 1.00 20.34 268 ILE C CA 1
ATOM 6530 C C . ILE C 1 268 ? 107.598 46.923 114.758 1.00 19.42 268 ILE C C 1
ATOM 6531 O O . ILE C 1 268 ? 106.884 46.002 114.383 1.00 20.11 268 ILE C O 1
ATOM 6536 N N . ALA C 1 269 ? 107.922 47.076 116.051 1.00 19.94 269 ALA C N 1
ATOM 6537 C CA . ALA C 1 269 ? 107.493 46.064 117.030 1.00 19.61 269 ALA C CA 1
ATOM 6538 C C . ALA C 1 269 ? 105.977 45.923 117.027 1.00 19.97 269 ALA C C 1
ATOM 6539 O O . ALA C 1 269 ? 105.431 44.832 117.217 1.00 20.82 269 ALA C O 1
ATOM 6541 N N . ALA C 1 270 ? 105.281 47.027 116.781 1.00 21.21 270 ALA C N 1
ATOM 6542 C CA . ALA C 1 270 ? 103.830 46.999 116.782 1.00 22.10 270 ALA C CA 1
ATOM 6543 C C . ALA C 1 270 ? 103.201 46.118 115.693 1.00 21.23 270 ALA C C 1
ATOM 6544 O O . ALA C 1 270 ? 102.023 45.764 115.787 1.00 21.96 270 ALA C O 1
ATOM 6546 N N . LEU C 1 271 ? 103.968 45.789 114.655 1.00 20.07 271 LEU C N 1
ATOM 6547 C CA . LEU C 1 271 ? 103.459 44.900 113.596 1.00 19.54 271 LEU C CA 1
ATOM 6548 C C . LEU C 1 271 ? 103.379 43.416 114.005 1.00 23.45 271 LEU C C 1
ATOM 6549 O O . LEU C 1 271 ? 102.759 42.619 113.297 1.00 19.82 271 LEU C O 1
ATOM 6554 N N . ASP C 1 272 ? 104.021 43.027 115.106 1.00 17.90 272 ASP C N 1
ATOM 6555 C CA . ASP C 1 272 ? 104.109 41.604 115.452 1.00 22.67 272 ASP C CA 1
ATOM 6556 C C . ASP C 1 272 ? 102.751 40.901 115.672 1.00 23.89 272 ASP C C 1
ATOM 6557 O O . ASP C 1 272 ? 101.868 41.427 116.385 1.00 22.86 272 ASP C O 1
ATOM 6562 N N . THR C 1 273 ? 102.590 39.708 115.092 1.00 22.18 273 THR C N 1
ATOM 6563 C CA . THR C 1 273 ? 101.428 38.858 115.449 1.00 21.71 273 THR C CA 1
ATOM 6564 C C . THR C 1 273 ? 101.840 37.510 116.037 1.00 23.32 273 THR C C 1
ATOM 6565 O O . THR C 1 273 ? 100.986 36.679 116.356 1.00 26.73 273 THR C O 1
ATOM 6569 N N . ALA C 1 274 ? 103.141 37.277 116.173 1.00 23.19 274 ALA C N 1
ATOM 6570 C CA . ALA C 1 274 ? 103.675 36.031 116.740 1.00 23.07 274 ALA C CA 1
ATOM 6571 C C . ALA C 1 274 ? 103.131 34.826 115.966 1.00 29.87 274 ALA C C 1
ATOM 6572 O O . ALA C 1 274 ? 102.825 33.782 116.534 1.00 33.65 274 ALA C O 1
ATOM 6574 N N . THR C 1 275 ? 102.996 35.015 114.668 1.00 25.69 275 THR C N 1
ATOM 6575 C CA . THR C 1 275 ? 102.476 33.996 113.765 1.00 31.11 275 THR C CA 1
ATOM 6576 C C . THR C 1 275 ? 103.435 33.675 112.640 1.00 28.24 275 THR C C 1
ATOM 6577 O O . THR C 1 275 ? 103.754 34.543 111.823 1.00 26.26 275 THR C O 1
ATOM 6581 N N . SER C 1 276 ? 103.887 32.422 112.591 1.00 29.00 276 SER C N 1
ATOM 6582 C CA . SER C 1 276 ? 104.723 31.996 111.464 1.00 24.60 276 SER C CA 1
ATOM 6583 C C . SER C 1 276 ? 104.057 32.269 110.146 1.00 28.24 276 SER C C 1
ATOM 6584 O O . SER C 1 276 ? 102.850 32.059 109.981 1.00 31.27 276 SER C O 1
ATOM 6587 N N . ALA C 1 277 ? 104.866 32.653 109.170 1.00 27.16 277 ALA C N 1
ATOM 6588 C CA . ALA C 1 277 ? 104.402 32.749 107.801 1.00 31.26 277 ALA C CA 1
ATOM 6589 C C . ALA C 1 277 ? 104.225 31.369 107.143 1.00 29.04 277 ALA C C 1
ATOM 6590 O O . ALA C 1 277 ? 103.720 31.282 106.024 1.00 32.65 277 ALA C O 1
ATOM 6592 N N . PHE C 1 278 ? 104.647 30.300 107.822 1.00 23.71 278 PHE C N 1
ATOM 6593 C CA . PHE C 1 278 ? 104.773 28.999 107.166 1.00 23.41 278 PHE C CA 1
ATOM 6594 C C . PHE C 1 278 ? 103.920 27.970 107.883 1.00 26.27 278 PHE C C 1
ATOM 6595 O O . PHE C 1 278 ? 102.896 27.522 107.349 1.00 30.07 278 PHE C O 1
ATOM 6603 N N . PHE C 1 279 ? 104.326 27.617 109.084 1.00 19.79 279 PHE C N 1
ATOM 6604 C CA . PHE C 1 279 ? 103.560 26.630 109.903 1.00 25.19 279 PHE C CA 1
ATOM 6605 C C . PHE C 1 279 ? 104.172 26.543 111.309 1.00 26.04 279 PHE C C 1
ATOM 6606 O O . PHE C 1 279 ? 105.207 27.166 111.554 1.00 22.19 279 PHE C O 1
ATOM 6614 N N . SER C 1 280 ? 103.530 25.805 112.228 1.00 23.33 280 SER C N 1
ATOM 6615 C CA . SER C 1 280 ? 104.078 25.609 113.567 1.00 22.42 280 SER C CA 1
ATOM 6616 C C . SER C 1 280 ? 104.807 24.254 113.673 1.00 18.33 280 SER C C 1
ATOM 6617 O O . SER C 1 280 ? 104.288 23.212 113.254 1.00 19.14 280 SER C O 1
ATOM 6620 N N . HIS C 1 281 ? 106.008 24.289 114.236 1.00 16.73 281 HIS C N 1
ATOM 6621 C CA . HIS C 1 281 ? 106.717 23.054 114.473 1.00 16.21 281 HIS C CA 1
ATOM 6622 C C . HIS C 1 281 ? 106.103 22.221 115.599 1.00 17.65 281 HIS C C 1
ATOM 6623 O O . HIS C 1 281 ? 106.532 21.090 115.807 1.00 18.36 281 HIS C O 1
ATOM 6630 N N . ARG C 1 282 ? 105.118 22.782 116.314 1.00 20.45 282 ARG C N 1
ATOM 6631 C CA . ARG C 1 282 ? 104.390 22.051 117.377 1.00 18.82 282 ARG C CA 1
ATOM 6632 C C . ARG C 1 282 ? 103.095 21.450 116.837 1.00 17.67 282 ARG C C 1
ATOM 6633 O O . ARG C 1 282 ? 102.329 20.833 117.588 1.00 20.87 282 ARG C O 1
ATOM 6641 N N . ASP C 1 283 ? 102.837 21.615 115.529 1.00 17.63 283 ASP C N 1
ATOM 6642 C CA . ASP C 1 283 ? 101.619 21.044 114.916 1.00 18.65 283 ASP C CA 1
ATOM 6643 C C . ASP C 1 283 ? 101.942 19.600 114.571 1.00 21.57 283 ASP C C 1
ATOM 6644 O O . ASP C 1 283 ? 102.861 19.350 113.771 1.00 19.62 283 ASP C O 1
ATOM 6649 N N . PRO C 1 284 ? 101.195 18.624 115.131 1.00 19.43 284 PRO C N 1
ATOM 6650 C CA . PRO C 1 284 ? 101.591 17.236 114.854 1.00 17.32 284 PRO C CA 1
ATOM 6651 C C . PRO C 1 284 ? 101.418 16.862 113.369 1.00 19.31 284 PRO C C 1
ATOM 6652 O O . PRO C 1 284 ? 102.128 15.950 112.914 1.00 19.71 284 PRO C O 1
ATOM 6656 N N . ALA C 1 285 ? 100.540 17.539 112.630 1.00 21.54 285 ALA C N 1
ATOM 6657 C CA . ALA C 1 285 ? 100.434 17.242 111.200 1.00 24.10 285 ALA C CA 1
ATOM 6658 C C . ALA C 1 285 ? 101.757 17.626 110.491 1.00 23.70 285 ALA C C 1
ATOM 6659 O O . ALA C 1 285 ? 102.161 16.975 109.508 1.00 24.70 285 ALA C O 1
ATOM 6669 N N . VAL C 1 287 ? 104.797 17.632 112.079 1.00 18.54 287 VAL C N 1
ATOM 6670 C CA . VAL C 1 287 ? 105.762 16.617 112.470 1.00 17.19 287 VAL C CA 1
ATOM 6671 C C . VAL C 1 287 ? 105.600 15.388 111.545 1.00 17.82 287 VAL C C 1
ATOM 6672 O O . VAL C 1 287 ? 106.570 14.829 111.035 1.00 20.14 287 VAL C O 1
ATOM 6676 N N . GLU C 1 288 ? 104.374 14.987 111.319 1.00 18.89 288 GLU C N 1
ATOM 6677 C CA . GLU C 1 288 ? 104.115 13.783 110.536 1.00 20.14 288 GLU C CA 1
ATOM 6678 C C . GLU C 1 288 ? 104.602 14.047 109.103 1.00 25.28 288 GLU C C 1
ATOM 6679 O O . GLU C 1 288 ? 105.197 13.161 108.490 1.00 24.36 288 GLU C O 1
ATOM 6685 N N . TRP C 1 289 ? 104.342 15.251 108.583 1.00 23.97 289 TRP C N 1
ATOM 6686 C CA . TRP C 1 289 ? 104.729 15.548 107.194 1.00 26.75 289 TRP C CA 1
ATOM 6687 C C . TRP C 1 289 ? 106.269 15.561 107.040 1.00 29.35 289 TRP C C 1
ATOM 6688 O O . TRP C 1 289 ? 106.829 14.866 106.183 1.00 28.36 289 TRP C O 1
ATOM 6699 N N . LEU C 1 290 ? 106.958 16.321 107.886 1.00 22.47 290 LEU C N 1
ATOM 6700 C CA . LEU C 1 290 ? 108.405 16.465 107.736 1.00 22.22 290 LEU C CA 1
ATOM 6701 C C . LEU C 1 290 ? 109.150 15.160 108.062 1.00 21.72 290 LEU C C 1
ATOM 6702 O O . LEU C 1 290 ? 110.086 14.754 107.353 1.00 21.51 290 LEU C O 1
ATOM 6707 N N . THR C 1 291 ? 108.757 14.483 109.135 1.00 20.94 291 THR C N 1
ATOM 6708 C CA . THR C 1 291 ? 109.440 13.233 109.479 1.00 20.05 291 THR C CA 1
ATOM 6709 C C . THR C 1 291 ? 109.172 12.116 108.447 1.00 25.04 291 THR C C 1
ATOM 6710 O O . THR C 1 291 ? 109.880 11.101 108.460 1.00 28.92 291 THR C O 1
ATOM 6714 N N . GLY C 1 292 ? 108.170 12.280 107.579 1.00 24.75 292 GLY C N 1
ATOM 6715 C CA . GLY C 1 292 ? 107.901 11.308 106.531 1.00 24.72 292 GLY C CA 1
ATOM 6716 C C . GLY C 1 292 ? 108.671 11.524 105.224 1.00 26.57 292 GLY C C 1
ATOM 6717 O O . GLY C 1 292 ? 108.599 10.704 104.286 1.00 30.13 292 GLY C O 1
ATOM 6718 N N . ARG C 1 293 ? 109.413 12.630 105.117 1.00 25.86 293 ARG C N 1
ATOM 6719 C CA . ARG C 1 293 ? 110.099 12.892 103.837 1.00 26.36 293 ARG C CA 1
ATOM 6720 C C . ARG C 1 293 ? 111.353 12.031 103.700 1.00 26.30 293 ARG C C 1
ATOM 6721 O O . ARG C 1 293 ? 112.122 11.883 104.671 1.00 23.73 293 ARG C O 1
ATOM 6729 N N . LYS C 1 294 ? 111.573 11.518 102.482 1.00 26.73 294 LYS C N 1
ATOM 6730 C CA . LYS C 1 294 ? 112.740 10.679 102.157 1.00 30.12 294 LYS C CA 1
ATOM 6731 C C . LYS C 1 294 ? 113.639 11.403 101.125 1.00 25.60 294 LYS C C 1
ATOM 6732 O O . LYS C 1 294 ? 113.224 11.652 99.973 1.00 28.57 294 LYS C O 1
ATOM 6738 N N . LEU C 1 295 ? 114.846 11.775 101.557 1.00 26.12 295 LEU C N 1
ATOM 6739 C CA . LEU C 1 295 ? 115.796 12.509 100.728 1.00 29.47 295 LEU C CA 1
ATOM 6740 C C . LEU C 1 295 ? 117.067 11.695 100.593 1.00 27.09 295 LEU C C 1
ATOM 6741 O O . LEU C 1 295 ? 117.487 11.051 101.545 1.00 32.21 295 LEU C O 1
ATOM 6746 N N . ASP C 1 296 ? 117.674 11.710 99.422 1.00 28.76 296 ASP C N 1
ATOM 6747 C CA . ASP C 1 296 ? 118.928 10.996 99.269 1.00 31.75 296 ASP C CA 1
ATOM 6748 C C . ASP C 1 296 ? 120.068 11.979 99.555 1.00 30.63 296 ASP C C 1
ATOM 6749 O O . ASP C 1 296 ? 120.641 12.569 98.635 1.00 33.50 296 ASP C O 1
ATOM 6754 N N . VAL C 1 297 ? 120.324 12.210 100.851 1.00 30.46 297 VAL C N 1
ATOM 6755 C CA . VAL C 1 297 ? 121.424 13.063 101.275 1.00 32.53 297 VAL C CA 1
ATOM 6756 C C . VAL C 1 297 ? 122.146 12.450 102.478 1.00 31.67 297 VAL C C 1
ATOM 6757 O O . VAL C 1 297 ? 121.534 11.642 103.187 1.00 30.69 297 VAL C O 1
ATOM 6778 N N . GLN D 1 16 ? 130.263 45.296 153.961 1.00 40.27 16 GLN D N 1
ATOM 6779 C CA . GLN D 1 16 ? 130.531 45.302 152.546 1.00 35.23 16 GLN D CA 1
ATOM 6780 C C . GLN D 1 16 ? 130.617 43.852 152.078 1.00 27.74 16 GLN D C 1
ATOM 6781 O O . GLN D 1 16 ? 131.160 42.998 152.779 1.00 26.57 16 GLN D O 1
ATOM 6787 N N . THR D 1 17 ? 130.061 43.557 150.909 1.00 27.80 17 THR D N 1
ATOM 6788 C CA . THR D 1 17 ? 130.183 42.197 150.398 1.00 26.42 17 THR D CA 1
ATOM 6789 C C . THR D 1 17 ? 130.642 42.276 148.978 1.00 26.26 17 THR D C 1
ATOM 6790 O O . THR D 1 17 ? 130.616 43.354 148.354 1.00 27.76 17 THR D O 1
ATOM 6794 N N . VAL D 1 18 ? 131.076 41.132 148.461 1.00 25.17 18 VAL D N 1
ATOM 6795 C CA . VAL D 1 18 ? 131.310 40.996 147.046 1.00 25.24 18 VAL D CA 1
ATOM 6796 C C . VAL D 1 18 ? 130.379 39.917 146.524 1.00 25.06 18 VAL D C 1
ATOM 6797 O O . VAL D 1 18 ? 130.048 38.969 147.246 1.00 24.80 18 VAL D O 1
ATOM 6801 N N . LYS D 1 19 ? 129.904 40.048 145.280 1.00 25.68 19 LYS D N 1
ATOM 6802 C CA . LYS D 1 19 ? 129.097 38.982 144.709 1.00 25.58 19 LYS D CA 1
ATOM 6803 C C . LYS D 1 19 ? 129.959 37.960 143.931 1.00 24.99 19 LYS D C 1
ATOM 6804 O O . LYS D 1 19 ? 130.770 38.333 143.051 1.00 25.26 19 LYS D O 1
ATOM 6810 N N . LEU D 1 20 ? 129.818 36.687 144.256 1.00 24.51 20 LEU D N 1
ATOM 6811 C CA . LEU D 1 20 ? 130.614 35.665 143.599 1.00 24.34 20 LEU D CA 1
ATOM 6812 C C . LEU D 1 20 ? 130.075 35.371 142.201 1.00 24.99 20 LEU D C 1
ATOM 6813 O O . LEU D 1 20 ? 129.005 35.867 141.834 1.00 25.49 20 LEU D O 1
ATOM 6818 N N . ASN D 1 21 ? 130.815 34.557 141.445 1.00 25.22 21 ASN D N 1
ATOM 6819 C CA . ASN D 1 21 ? 130.436 34.300 140.049 1.00 26.02 21 ASN D CA 1
ATOM 6820 C C . ASN D 1 21 ? 129.102 33.542 139.911 1.00 26.27 21 ASN D C 1
ATOM 6821 O O . ASN D 1 21 ? 128.500 33.533 138.829 1.00 26.97 21 ASN D O 1
ATOM 6826 N N . ASN D 1 22 ? 128.622 32.953 141.004 1.00 25.91 22 ASN D N 1
ATOM 6827 C CA . ASN D 1 22 ? 127.341 32.265 140.942 1.00 26.43 22 ASN D CA 1
ATOM 6828 C C . ASN D 1 22 ? 126.240 33.038 141.645 1.00 29.27 22 ASN D C 1
ATOM 6829 O O . ASN D 1 22 ? 125.141 32.512 141.891 1.00 29.79 22 ASN D O 1
ATOM 6834 N N . GLY D 1 23 ? 126.528 34.284 141.974 1.00 26.25 23 GLY D N 1
ATOM 6835 C CA . GLY D 1 23 ? 125.513 35.185 142.459 1.00 29.92 23 GLY D CA 1
ATOM 6836 C C . GLY D 1 23 ? 125.437 35.290 143.977 1.00 29.89 23 GLY D C 1
ATOM 6837 O O . GLY D 1 23 ? 124.768 36.175 144.481 1.00 30.24 23 GLY D O 1
ATOM 6838 N N . ILE D 1 24 ? 126.106 34.426 144.723 1.00 25.96 24 ILE D N 1
ATOM 6839 C CA . ILE D 1 24 ? 125.931 34.570 146.187 1.00 28.18 24 ILE D CA 1
ATOM 6840 C C . ILE D 1 24 ? 126.840 35.661 146.758 1.00 28.18 24 ILE D C 1
ATOM 6841 O O . ILE D 1 24 ? 127.908 35.946 146.203 1.00 26.17 24 ILE D O 1
ATOM 6846 N N . ALA D 1 25 ? 126.440 36.221 147.895 1.00 27.20 25 ALA D N 1
ATOM 6847 C CA . ALA D 1 25 ? 127.161 37.335 148.489 1.00 26.03 25 ALA D CA 1
ATOM 6848 C C . ALA D 1 25 ? 128.106 36.806 149.550 1.00 24.90 25 ALA D C 1
ATOM 6849 O O . ALA D 1 25 ? 127.711 35.989 150.388 1.00 25.17 25 ALA D O 1
ATOM 6859 N N . PRO D 1 27 ? 130.962 38.200 152.575 1.00 23.74 27 PRO D N 1
ATOM 6860 C CA . PRO D 1 27 ? 131.527 39.374 153.250 1.00 23.94 27 PRO D CA 1
ATOM 6861 C C . PRO D 1 27 ? 132.992 39.623 152.841 1.00 23.19 27 PRO D C 1
ATOM 6862 O O . PRO D 1 27 ? 133.735 38.650 152.599 1.00 22.50 27 PRO D O 1
ATOM 6866 N N . LEU D 1 28 ? 133.380 40.905 152.765 1.00 23.67 28 LEU D N 1
ATOM 6867 C CA . LEU D 1 28 ? 134.747 41.257 152.404 1.00 23.34 28 LEU D CA 1
ATOM 6868 C C . LEU D 1 28 ? 135.730 41.096 153.569 1.00 22.92 28 LEU D C 1
ATOM 6869 O O . LEU D 1 28 ? 136.949 40.973 153.327 1.00 22.60 28 LEU D O 1
ATOM 6874 N N . LEU D 1 29 ? 135.203 41.142 154.813 1.00 23.17 29 LEU D N 1
ATOM 6875 C CA . LEU D 1 29 ? 136.064 41.030 155.981 1.00 22.92 29 LEU D CA 1
ATOM 6876 C C . LEU D 1 29 ? 135.685 39.758 156.734 1.00 22.65 29 LEU D C 1
ATOM 6877 O O . LEU D 1 29 ? 134.531 39.587 157.131 1.00 23.20 29 LEU D O 1
ATOM 6882 N N . GLY D 1 30 ? 136.658 38.872 156.886 1.00 22.11 30 GLY D N 1
ATOM 6883 C CA . GLY D 1 30 ? 136.430 37.627 157.598 1.00 22.17 30 GLY D CA 1
ATOM 6884 C C . GLY D 1 30 ? 137.408 37.316 158.697 1.00 22.76 30 GLY D C 1
ATOM 6885 O O . GLY D 1 30 ? 138.483 37.874 158.782 1.00 22.01 30 GLY D O 1
ATOM 6886 N N . PHE D 1 31 ? 137.005 36.350 159.538 1.00 22.69 31 PHE D N 1
ATOM 6887 C CA . PHE D 1 31 ? 137.814 35.907 160.651 1.00 22.99 31 PHE D CA 1
ATOM 6888 C C . PHE D 1 31 ? 138.246 34.474 160.383 1.00 23.26 31 PHE D C 1
ATOM 6889 O O . PHE D 1 31 ? 137.434 33.643 160.011 1.00 23.65 31 PHE D O 1
ATOM 6897 N N . GLY D 1 32 ? 139.520 34.214 160.593 1.00 23.32 32 GLY D N 1
ATOM 6898 C CA . GLY D 1 32 ? 140.044 32.891 160.395 1.00 28.59 32 GLY D CA 1
ATOM 6899 C C . GLY D 1 32 ? 140.543 32.263 161.671 1.00 24.97 32 GLY D C 1
ATOM 6900 O O . GLY D 1 32 ? 141.216 32.901 162.465 1.00 25.82 32 GLY D O 1
ATOM 6901 N N . VAL D 1 33 ? 140.226 30.983 161.827 1.00 26.12 33 VAL D N 1
ATOM 6902 C CA . VAL D 1 33 ? 140.835 30.143 162.837 1.00 27.68 33 VAL D CA 1
ATOM 6903 C C . VAL D 1 33 ? 141.882 29.362 162.054 1.00 42.80 33 VAL D C 1
ATOM 6904 O O . VAL D 1 33 ? 141.563 28.695 161.077 1.00 50.34 33 VAL D O 1
ATOM 6908 N N . PHE D 1 34 ? 143.121 29.431 162.510 1.00 53.71 34 PHE D N 1
ATOM 6909 C CA . PHE D 1 34 ? 144.212 28.739 161.844 1.00 55.22 34 PHE D CA 1
ATOM 6910 C C . PHE D 1 34 ? 144.923 27.809 162.817 1.00 55.82 34 PHE D C 1
ATOM 6911 O O . PHE D 1 34 ? 144.297 26.955 163.434 1.00 57.84 34 PHE D O 1
ATOM 6927 N N . THR D 1 37 ? 145.208 25.469 168.678 1.00 71.77 37 THR D N 1
ATOM 6928 C CA . THR D 1 37 ? 145.068 24.133 169.263 1.00 76.67 37 THR D CA 1
ATOM 6929 C C . THR D 1 37 ? 144.186 24.012 170.513 1.00 77.14 37 THR D C 1
ATOM 6930 O O . THR D 1 37 ? 143.458 23.033 170.662 1.00 82.29 37 THR D O 1
ATOM 6934 N N . ASN D 1 38 ? 144.283 24.985 171.417 1.00 67.10 38 ASN D N 1
ATOM 6935 C CA . ASN D 1 38 ? 143.523 24.990 172.670 1.00 58.41 38 ASN D CA 1
ATOM 6936 C C . ASN D 1 38 ? 142.022 25.051 172.408 1.00 49.52 38 ASN D C 1
ATOM 6937 O O . ASN D 1 38 ? 141.560 25.974 171.752 1.00 40.68 38 ASN D O 1
ATOM 6942 N N . THR D 1 39 ? 141.246 24.085 172.896 1.00 34.63 39 THR D N 1
ATOM 6943 C CA . THR D 1 39 ? 139.853 24.049 172.441 1.00 36.53 39 THR D CA 1
ATOM 6944 C C . THR D 1 39 ? 138.982 25.165 173.012 1.00 30.73 39 THR D C 1
ATOM 6945 O O . THR D 1 39 ? 138.181 25.746 172.286 1.00 30.88 39 THR D O 1
ATOM 6949 N N . ALA D 1 40 ? 139.128 25.458 174.295 1.00 30.18 40 ALA D N 1
ATOM 6950 C CA . ALA D 1 40 ? 138.391 26.559 174.886 1.00 31.67 40 ALA D CA 1
ATOM 6951 C C . ALA D 1 40 ? 138.740 27.874 174.225 1.00 32.76 40 ALA D C 1
ATOM 6952 O O . ALA D 1 40 ? 137.861 28.699 173.967 1.00 30.33 40 ALA D O 1
ATOM 6954 N N . GLU D 1 41 ? 140.029 28.078 173.966 1.00 33.21 41 GLU D N 1
ATOM 6955 C CA . GLU D 1 41 ? 140.491 29.312 173.337 1.00 32.04 41 GLU D CA 1
ATOM 6956 C C . GLU D 1 41 ? 139.908 29.462 171.918 1.00 28.19 41 GLU D C 1
ATOM 6957 O O . GLU D 1 41 ? 139.473 30.563 171.527 1.00 27.16 41 GLU D O 1
ATOM 6963 N N . CYS D 1 42 ? 139.878 28.363 171.177 1.00 26.17 42 CYS D N 1
ATOM 6964 C CA . CYS D 1 42 ? 139.282 28.346 169.830 1.00 24.71 42 CYS D CA 1
ATOM 6965 C C . CYS D 1 42 ? 137.792 28.702 169.861 1.00 23.26 42 CYS D C 1
ATOM 6966 O O . CYS D 1 42 ? 137.347 29.614 169.150 1.00 22.88 42 CYS D O 1
ATOM 6969 N N . GLU D 1 43 ? 137.027 28.018 170.713 1.00 23.34 43 GLU D N 1
ATOM 6970 C CA . GLU D 1 43 ? 135.592 28.281 170.735 1.00 24.14 43 GLU D CA 1
ATOM 6971 C C . GLU D 1 43 ? 135.325 29.717 171.161 1.00 24.12 43 GLU D C 1
ATOM 6972 O O . GLU D 1 43 ? 134.479 30.391 170.589 1.00 22.46 43 GLU D O 1
ATOM 6978 N N . ARG D 1 44 ? 135.991 30.171 172.217 1.00 22.38 44 ARG D N 1
ATOM 6979 C CA . ARG D 1 44 ? 135.745 31.526 172.685 1.00 22.28 44 ARG D CA 1
ATOM 6980 C C . ARG D 1 44 ? 136.151 32.579 171.649 1.00 23.28 44 ARG D C 1
ATOM 6981 O O . ARG D 1 44 ? 135.528 33.622 171.521 1.00 21.96 44 ARG D O 1
ATOM 6989 N N . ALA D 1 45 ? 137.199 32.301 170.896 1.00 21.39 45 ALA D N 1
ATOM 6990 C CA . ALA D 1 45 ? 137.626 33.264 169.895 1.00 20.61 45 ALA D CA 1
ATOM 6991 C C . ALA D 1 45 ? 136.573 33.409 168.791 1.00 20.54 45 ALA D C 1
ATOM 6992 O O . ALA D 1 45 ? 136.277 34.520 168.341 1.00 21.69 45 ALA D O 1
ATOM 6994 N N . VAL D 1 46 ? 135.972 32.305 168.367 1.00 20.08 46 VAL D N 1
ATOM 6995 C CA . VAL D 1 46 ? 134.927 32.415 167.350 1.00 19.96 46 VAL D CA 1
ATOM 6996 C C . VAL D 1 46 ? 133.700 33.162 167.934 1.00 20.76 46 VAL D C 1
ATOM 6997 O O . VAL D 1 46 ? 133.103 33.998 167.281 1.00 20.90 46 VAL D O 1
ATOM 7001 N N . ILE D 1 47 ? 133.315 32.841 169.178 1.00 21.40 47 ILE D N 1
ATOM 7002 C CA . ILE D 1 47 ? 132.247 33.626 169.795 1.00 22.27 47 ILE D CA 1
ATOM 7003 C C . ILE D 1 47 ? 132.573 35.145 169.811 1.00 24.74 47 ILE D C 1
ATOM 7004 O O . ILE D 1 47 ? 131.747 35.968 169.457 1.00 23.33 47 ILE D O 1
ATOM 7009 N N . ASP D 1 48 ? 133.775 35.497 170.237 1.00 22.57 48 ASP D N 1
ATOM 7010 C CA . ASP D 1 48 ? 134.195 36.897 170.305 1.00 22.90 48 ASP D CA 1
ATOM 7011 C C . ASP D 1 48 ? 134.202 37.534 168.907 1.00 23.61 48 ASP D C 1
ATOM 7012 O O . ASP D 1 48 ? 133.789 38.686 168.753 1.00 22.80 48 ASP D O 1
ATOM 7017 N N . ALA D 1 49 ? 134.633 36.771 167.910 1.00 21.62 49 ALA D N 1
ATOM 7018 C CA . ALA D 1 49 ? 134.686 37.315 166.543 1.00 21.11 49 ALA D CA 1
ATOM 7019 C C . ALA D 1 49 ? 133.273 37.627 166.049 1.00 25.72 49 ALA D C 1
ATOM 7020 O O . ALA D 1 49 ? 133.033 38.670 165.480 1.00 23.39 49 ALA D O 1
ATOM 7022 N N . ILE D 1 50 ? 132.330 36.728 166.277 1.00 21.69 50 ILE D N 1
ATOM 7023 C CA . ILE D 1 50 ? 130.958 36.969 165.810 1.00 22.90 50 ILE D CA 1
ATOM 7024 C C . ILE D 1 50 ? 130.328 38.136 166.579 1.00 24.74 50 ILE D C 1
ATOM 7025 O O . ILE D 1 50 ? 129.628 38.973 165.993 1.00 24.83 50 ILE D O 1
ATOM 7030 N N . GLU D 1 51 ? 130.577 38.188 167.894 1.00 23.67 51 GLU D N 1
ATOM 7031 C CA . GLU D 1 51 ? 130.072 39.299 168.707 1.00 24.72 51 GLU D CA 1
ATOM 7032 C C . GLU D 1 51 ? 130.629 40.641 168.185 1.00 26.78 51 GLU D C 1
ATOM 7033 O O . GLU D 1 51 ? 129.920 41.657 168.185 1.00 26.84 51 GLU D O 1
ATOM 7039 N N . THR D 1 52 ? 131.868 40.599 167.699 1.00 24.12 52 THR D N 1
ATOM 7040 C CA . THR D 1 52 ? 132.602 41.764 167.188 1.00 24.36 52 THR D CA 1
ATOM 7041 C C . THR D 1 52 ? 132.007 42.254 165.874 1.00 25.99 52 THR D C 1
ATOM 7042 O O . THR D 1 52 ? 132.154 43.428 165.523 1.00 28.97 52 THR D O 1
ATOM 7046 N N . GLY D 1 53 ? 131.321 41.359 165.166 1.00 24.05 53 GLY D N 1
ATOM 7047 C CA . GLY D 1 53 ? 130.610 41.686 163.938 1.00 24.31 53 GLY D CA 1
ATOM 7048 C C . GLY D 1 53 ? 130.980 40.805 162.731 1.00 24.25 53 GLY D C 1
ATOM 7049 O O . GLY D 1 53 ? 130.352 40.928 161.660 1.00 23.55 53 GLY D O 1
ATOM 7050 N N . TYR D 1 54 ? 131.971 39.924 162.854 1.00 22.38 54 TYR D N 1
ATOM 7051 C CA . TYR D 1 54 ? 132.286 39.050 161.709 1.00 22.01 54 TYR D CA 1
ATOM 7052 C C . TYR D 1 54 ? 131.142 38.079 161.414 1.00 22.71 54 TYR D C 1
ATOM 7053 O O . TYR D 1 54 ? 130.545 37.499 162.341 1.00 22.34 54 TYR D O 1
ATOM 7062 N N . ARG D 1 55 ? 130.864 37.868 160.129 1.00 21.36 55 ARG D N 1
ATOM 7063 C CA . ARG D 1 55 ? 129.867 36.881 159.722 1.00 21.83 55 ARG D CA 1
ATOM 7064 C C . ARG D 1 55 ? 130.489 35.819 158.768 1.00 21.16 55 ARG D C 1
ATOM 7065 O O . ARG D 1 55 ? 129.995 34.677 158.656 1.00 23.52 55 ARG D O 1
ATOM 7073 N N . LEU D 1 56 ? 131.600 36.181 158.147 1.00 20.03 56 LEU D N 1
ATOM 7074 C CA . LEU D 1 56 ? 132.443 35.218 157.433 1.00 19.04 56 LEU D CA 1
ATOM 7075 C C . LEU D 1 56 ? 133.449 34.589 158.420 1.00 18.92 56 LEU D C 1
ATOM 7076 O O . LEU D 1 56 ? 134.306 35.280 158.967 1.00 18.51 56 LEU D O 1
ATOM 7081 N N . ILE D 1 57 ? 133.318 33.281 158.650 1.00 18.16 57 ILE D N 1
ATOM 7082 C CA . ILE D 1 57 ? 134.165 32.506 159.556 1.00 17.78 57 ILE D CA 1
ATOM 7083 C C . ILE D 1 57 ? 134.835 31.393 158.753 1.00 19.55 57 ILE D C 1
ATOM 7084 O O . ILE D 1 57 ? 134.141 30.620 158.054 1.00 18.29 57 ILE D O 1
ATOM 7089 N N . ASP D 1 58 ? 136.156 31.307 158.838 1.00 16.71 58 ASP D N 1
ATOM 7090 C CA . ASP D 1 58 ? 136.887 30.386 157.981 1.00 16.16 58 ASP D CA 1
ATOM 7091 C C . ASP D 1 58 ? 137.618 29.336 158.810 1.00 18.55 58 ASP D C 1
ATOM 7092 O O . ASP D 1 58 ? 138.339 29.661 159.742 1.00 19.05 58 ASP D O 1
ATOM 7097 N N . THR D 1 59 ? 137.406 28.068 158.464 1.00 17.58 59 THR D N 1
ATOM 7098 C CA . THR D 1 59 ? 138.191 26.986 159.058 1.00 15.79 59 THR D CA 1
ATOM 7099 C C . THR D 1 59 ? 138.619 25.984 157.959 1.00 15.43 59 THR D C 1
ATOM 7100 O O . THR D 1 59 ? 138.474 26.276 156.772 1.00 15.19 59 THR D O 1
ATOM 7104 N N . ALA D 1 60 ? 139.085 24.803 158.357 1.00 15.51 60 ALA D N 1
ATOM 7105 C CA . ALA D 1 60 ? 139.520 23.774 157.392 1.00 16.09 60 ALA D CA 1
ATOM 7106 C C . ALA D 1 60 ? 139.560 22.458 158.102 1.00 15.67 60 ALA D C 1
ATOM 7107 O O . ALA D 1 60 ? 139.845 22.438 159.302 1.00 17.13 60 ALA D O 1
ATOM 7109 N N . ALA D 1 61 ? 139.307 21.354 157.401 1.00 15.72 61 ALA D N 1
ATOM 7110 C CA . ALA D 1 61 ? 139.360 20.060 158.099 1.00 16.58 61 ALA D CA 1
ATOM 7111 C C . ALA D 1 61 ? 140.749 19.891 158.737 1.00 16.86 61 ALA D C 1
ATOM 7112 O O . ALA D 1 61 ? 140.867 19.387 159.852 1.00 16.90 61 ALA D O 1
ATOM 7114 N N . SER D 1 62 ? 141.791 20.304 158.025 1.00 15.96 62 SER D N 1
ATOM 7115 C CA . SER D 1 62 ? 143.136 20.045 158.544 1.00 16.42 62 SER D CA 1
ATOM 7116 C C . SER D 1 62 ? 143.512 20.855 159.786 1.00 17.89 62 SER D C 1
ATOM 7117 O O . SER D 1 62 ? 144.489 20.521 160.460 1.00 18.31 62 SER D O 1
ATOM 7120 N N . TYR D 1 63 ? 142.747 21.903 160.128 1.00 16.31 63 TYR D N 1
ATOM 7121 C CA . TYR D 1 63 ? 143.031 22.638 161.386 1.00 20.24 63 TYR D CA 1
ATOM 7122 C C . TYR D 1 63 ? 142.594 21.837 162.631 1.00 20.00 63 TYR D C 1
ATOM 7123 O O . TYR D 1 63 ? 142.944 22.218 163.778 1.00 19.26 63 TYR D O 1
ATOM 7132 N N . GLN D 1 64 ? 141.821 20.769 162.418 1.00 17.48 64 GLN D N 1
ATOM 7133 C CA . GLN D 1 64 ? 141.400 19.868 163.501 1.00 18.63 64 GLN D CA 1
ATOM 7134 C C . GLN D 1 64 ? 140.589 20.568 164.588 1.00 19.46 64 GLN D C 1
ATOM 7135 O O . GLN D 1 64 ? 140.617 20.163 165.768 1.00 22.07 64 GLN D O 1
ATOM 7141 N N . ASN D 1 65 ? 139.867 21.612 164.195 1.00 20.83 65 ASN D N 1
ATOM 7142 C CA . ASN D 1 65 ? 139.062 22.342 165.174 1.00 21.68 65 ASN D CA 1
ATOM 7143 C C . ASN D 1 65 ? 137.630 22.602 164.673 1.00 22.31 65 ASN D C 1
ATOM 7144 O O . ASN D 1 65 ? 136.941 23.494 165.214 1.00 22.36 65 ASN D O 1
ATOM 7149 N N . GLU D 1 66 ? 137.181 21.882 163.633 1.00 18.24 66 GLU D N 1
ATOM 7150 C CA . GLU D 1 66 ? 135.790 22.085 163.149 1.00 18.34 66 GLU D CA 1
ATOM 7151 C C . GLU D 1 66 ? 134.729 21.891 164.249 1.00 21.90 66 GLU D C 1
ATOM 7152 O O . GLU D 1 66 ? 133.717 22.580 164.257 1.00 19.40 66 GLU D O 1
ATOM 7158 N N . THR D 1 67 ? 134.961 20.938 165.147 1.00 20.44 67 THR D N 1
ATOM 7159 C CA . THR D 1 67 ? 133.999 20.675 166.240 1.00 20.80 67 THR D CA 1
ATOM 7160 C C . THR D 1 67 ? 133.856 21.916 167.114 1.00 22.64 67 THR D C 1
ATOM 7161 O O . THR D 1 67 ? 132.728 22.300 167.508 1.00 24.24 67 THR D O 1
ATOM 7165 N N . GLN D 1 68 ? 134.987 22.536 167.434 1.00 20.78 68 GLN D N 1
ATOM 7166 C CA . GLN D 1 68 ? 134.976 23.748 168.257 1.00 22.85 68 GLN D CA 1
ATOM 7167 C C . GLN D 1 68 ? 134.321 24.922 167.533 1.00 23.82 68 GLN D C 1
ATOM 7168 O O . GLN D 1 68 ? 133.541 25.708 168.125 1.00 22.27 68 GLN D O 1
ATOM 7174 N N . VAL D 1 69 ? 134.586 25.030 166.239 1.00 19.51 69 VAL D N 1
ATOM 7175 C CA . VAL D 1 69 ? 133.914 26.078 165.461 1.00 21.56 69 VAL D CA 1
ATOM 7176 C C . VAL D 1 69 ? 132.388 25.852 165.474 1.00 21.17 69 VAL D C 1
ATOM 7177 O O . VAL D 1 69 ? 131.618 26.797 165.634 1.00 21.45 69 VAL D O 1
ATOM 7181 N N . GLY D 1 70 ? 131.967 24.610 165.283 1.00 20.20 70 GLY D N 1
ATOM 7182 C CA . GLY D 1 70 ? 130.549 24.292 165.241 1.00 20.95 70 GLY D CA 1
ATOM 7183 C C . GLY D 1 70 ? 129.932 24.608 166.609 1.00 22.33 70 GLY D C 1
ATOM 7184 O O . GLY D 1 70 ? 128.855 25.163 166.681 1.00 22.86 70 GLY D O 1
ATOM 7185 N N . ASN D 1 71 ? 130.641 24.284 167.677 1.00 22.05 71 ASN D N 1
ATOM 7186 C CA . ASN D 1 71 ? 130.108 24.599 169.020 1.00 22.98 71 ASN D CA 1
ATOM 7187 C C . ASN D 1 71 ? 129.921 26.125 169.177 1.00 27.40 71 ASN D C 1
ATOM 7188 O O . ASN D 1 71 ? 128.897 26.602 169.667 1.00 24.95 71 ASN D O 1
ATOM 7193 N N . ALA D 1 72 ? 130.913 26.888 168.757 1.00 23.85 72 ALA D N 1
ATOM 7194 C CA . ALA D 1 72 ? 130.810 28.344 168.826 1.00 23.63 72 ALA D CA 1
ATOM 7195 C C . ALA D 1 72 ? 129.672 28.930 168.003 1.00 24.03 72 ALA D C 1
ATOM 7196 O O . ALA D 1 72 ? 129.049 29.899 168.436 1.00 23.10 72 ALA D O 1
ATOM 7198 N N . LEU D 1 73 ? 129.404 28.395 166.808 1.00 22.32 73 LEU D N 1
ATOM 7199 C CA . LEU D 1 73 ? 128.272 28.902 166.043 1.00 22.27 73 LEU D CA 1
ATOM 7200 C C . LEU D 1 73 ? 126.930 28.701 166.798 1.00 25.47 73 LEU D C 1
ATOM 7201 O O . LEU D 1 73 ? 126.053 29.588 166.800 1.00 28.45 73 LEU D O 1
ATOM 7206 N N . LYS D 1 74 ? 126.768 27.547 167.429 1.00 23.91 74 LYS D N 1
ATOM 7207 C CA . LYS D 1 74 ? 125.570 27.291 168.247 1.00 25.19 74 LYS D CA 1
ATOM 7208 C C . LYS D 1 74 ? 125.460 28.325 169.385 1.00 32.59 74 LYS D C 1
ATOM 7209 O O . LYS D 1 74 ? 124.353 28.803 169.686 1.00 30.11 74 LYS D O 1
ATOM 7215 N N . LEU D 1 75 ? 126.605 28.687 169.979 1.00 25.20 75 LEU D N 1
ATOM 7216 C CA . LEU D 1 75 ? 126.656 29.613 171.138 1.00 25.74 75 LEU D CA 1
ATOM 7217 C C . LEU D 1 75 ? 126.561 31.073 170.747 1.00 25.65 75 LEU D C 1
ATOM 7218 O O . LEU D 1 75 ? 126.430 31.927 171.589 1.00 26.24 75 LEU D O 1
ATOM 7223 N N . SER D 1 76 ? 126.665 31.357 169.446 1.00 24.97 76 SER D N 1
ATOM 7224 C CA . SER D 1 76 ? 126.683 32.740 168.957 1.00 24.90 76 SER D CA 1
ATOM 7225 C C . SER D 1 76 ? 125.334 33.432 169.038 1.00 28.51 76 SER D C 1
ATOM 7226 O O . SER D 1 76 ? 125.283 34.641 169.167 1.00 30.65 76 SER D O 1
ATOM 7229 N N . GLY D 1 77 ? 124.246 32.677 168.948 1.00 26.76 77 GLY D N 1
ATOM 7230 C CA . GLY D 1 77 ? 122.903 33.246 168.898 1.00 30.06 77 GLY D CA 1
ATOM 7231 C C . GLY D 1 77 ? 122.555 33.938 167.584 1.00 31.50 77 GLY D C 1
ATOM 7232 O O . GLY D 1 77 ? 121.556 34.642 167.500 1.00 33.91 77 GLY D O 1
ATOM 7233 N N . ILE D 1 78 ? 123.356 33.727 166.537 1.00 27.71 78 ILE D N 1
ATOM 7234 C CA . ILE D 1 78 ? 123.098 34.357 165.237 1.00 26.72 78 ILE D CA 1
ATOM 7235 C C . ILE D 1 78 ? 122.462 33.331 164.335 1.00 28.88 78 ILE D C 1
ATOM 7236 O O . ILE D 1 78 ? 122.901 32.175 164.310 1.00 29.26 78 ILE D O 1
ATOM 7241 N N . ALA D 1 79 ? 121.424 33.735 163.608 1.00 29.54 79 ALA D N 1
ATOM 7242 C CA . ALA D 1 79 ? 120.734 32.828 162.675 1.00 31.85 79 ALA D CA 1
ATOM 7243 C C . ALA D 1 79 ? 121.685 32.244 161.623 1.00 26.87 79 ALA D C 1
ATOM 7244 O O . ALA D 1 79 ? 122.552 32.939 161.118 1.00 28.24 79 ALA D O 1
ATOM 7246 N N . ARG D 1 80 ? 121.443 30.995 161.240 1.00 27.27 80 ARG D N 1
ATOM 7247 C CA . ARG D 1 80 ? 122.292 30.318 160.254 1.00 27.10 80 ARG D CA 1
ATOM 7248 C C . ARG D 1 80 ? 122.391 31.059 158.933 1.00 28.08 80 ARG D C 1
ATOM 7249 O O . ARG D 1 80 ? 123.470 31.096 158.332 1.00 24.61 80 ARG D O 1
ATOM 7257 N N . ASP D 1 81 ? 121.275 31.629 158.463 1.00 30.58 81 ASP D N 1
ATOM 7258 C CA . ASP D 1 81 ? 121.282 32.312 157.163 1.00 31.76 81 ASP D CA 1
ATOM 7259 C C . ASP D 1 81 ? 122.017 33.673 157.175 1.00 31.30 81 ASP D C 1
ATOM 7260 O O . ASP D 1 81 ? 122.248 34.277 156.133 1.00 33.29 81 ASP D O 1
ATOM 7265 N N . GLU D 1 82 ? 122.464 34.083 158.356 1.00 27.81 82 GLU D N 1
ATOM 7266 C CA . GLU D 1 82 ? 123.283 35.286 158.498 1.00 25.76 82 GLU D CA 1
ATOM 7267 C C . GLU D 1 82 ? 124.801 34.987 158.606 1.00 25.75 82 GLU D C 1
ATOM 7268 O O . GLU D 1 82 ? 125.611 35.899 158.603 1.00 25.62 82 GLU D O 1
ATOM 7274 N N . LEU D 1 83 ? 125.170 33.715 158.703 1.00 23.29 83 LEU D N 1
ATOM 7275 C CA . LEU D 1 83 ? 126.584 33.349 158.771 1.00 22.09 83 LEU D CA 1
ATOM 7276 C C . LEU D 1 83 ? 127.045 32.818 157.434 1.00 21.41 83 LEU D C 1
ATOM 7277 O O . LEU D 1 83 ? 126.289 32.149 156.733 1.00 23.42 83 LEU D O 1
ATOM 7282 N N . PHE D 1 84 ? 128.302 33.120 157.100 1.00 20.59 84 PHE D N 1
ATOM 7283 C CA . PHE D 1 84 ? 128.939 32.575 155.916 1.00 19.89 84 PHE D CA 1
ATOM 7284 C C . PHE D 1 84 ? 130.110 31.710 156.374 1.00 18.99 84 PHE D C 1
ATOM 7285 O O . PHE D 1 84 ? 131.164 32.237 156.733 1.00 18.68 84 PHE D O 1
ATOM 7293 N N . ILE D 1 85 ? 129.919 30.392 156.361 1.00 18.81 85 ILE D N 1
ATOM 7294 C CA . ILE D 1 85 ? 130.902 29.465 156.907 1.00 18.18 85 ILE D CA 1
ATOM 7295 C C . ILE D 1 85 ? 131.703 28.828 155.757 1.00 18.17 85 ILE D C 1
ATOM 7296 O O . ILE D 1 85 ? 131.110 28.290 154.824 1.00 17.93 85 ILE D O 1
ATOM 7301 N N . THR D 1 86 ? 133.035 28.848 155.870 1.00 16.89 86 THR D N 1
ATOM 7302 C CA . THR D 1 86 ? 133.909 28.194 154.875 1.00 16.31 86 THR D CA 1
ATOM 7303 C C . THR D 1 86 ? 134.669 27.066 155.589 1.00 16.47 86 THR D C 1
ATOM 7304 O O . THR D 1 86 ? 135.164 27.263 156.720 1.00 17.19 86 THR D O 1
ATOM 7308 N N . THR D 1 87 ? 134.784 25.918 154.940 1.00 15.85 87 THR D N 1
ATOM 7309 C CA . THR D 1 87 ? 135.758 24.924 155.373 1.00 15.60 87 THR D CA 1
ATOM 7310 C C . THR D 1 87 ? 136.415 24.335 154.135 1.00 15.71 87 THR D C 1
ATOM 7311 O O . THR D 1 87 ? 136.116 24.782 153.030 1.00 16.31 87 THR D O 1
ATOM 7315 N N . LYS D 1 88 ? 137.354 23.406 154.313 1.00 15.16 88 LYS D N 1
ATOM 7316 C CA . LYS D 1 88 ? 138.286 23.010 153.238 1.00 14.73 88 LYS D CA 1
ATOM 7317 C C . LYS D 1 88 ? 138.647 21.523 153.318 1.00 15.47 88 LYS D C 1
ATOM 7318 O O . LYS D 1 88 ? 138.910 21.000 154.396 1.00 15.52 88 LYS D O 1
ATOM 7324 N N . LEU D 1 89 ? 138.662 20.885 152.140 1.00 14.79 89 LEU D N 1
ATOM 7325 C CA . LEU D 1 89 ? 138.969 19.462 151.973 1.00 15.01 89 LEU D CA 1
ATOM 7326 C C . LEU D 1 89 ? 140.475 19.228 152.171 1.00 14.91 89 LEU D C 1
ATOM 7327 O O . LEU D 1 89 ? 141.296 19.828 151.445 1.00 14.58 89 LEU D O 1
ATOM 7332 N N . TRP D 1 90 ? 140.828 18.375 153.126 1.00 15.28 90 TRP D N 1
ATOM 7333 C CA . TRP D 1 90 ? 142.223 17.992 153.396 1.00 15.38 90 TRP D CA 1
ATOM 7334 C C . TRP D 1 90 ? 142.654 16.865 152.466 1.00 15.57 90 TRP D C 1
ATOM 7335 O O . TRP D 1 90 ? 141.879 15.942 152.194 1.00 15.88 90 TRP D O 1
ATOM 7346 N N . LEU D 1 91 ? 143.908 16.963 151.962 1.00 15.47 91 LEU D N 1
ATOM 7347 C CA . LEU D 1 91 ? 144.355 16.200 150.779 1.00 15.56 91 LEU D CA 1
ATOM 7348 C C . LEU D 1 91 ? 144.334 14.675 150.885 1.00 16.20 91 LEU D C 1
ATOM 7349 O O . LEU D 1 91 ? 144.373 13.980 149.869 1.00 16.33 91 LEU D O 1
ATOM 7354 N N . GLN D 1 92 ? 144.293 14.111 152.102 1.00 16.71 92 GLN D N 1
ATOM 7355 C CA . GLN D 1 92 ? 144.221 12.661 152.163 1.00 17.46 92 GLN D CA 1
ATOM 7356 C C . GLN D 1 92 ? 142.932 12.126 151.550 1.00 17.56 92 GLN D C 1
ATOM 7357 O O . GLN D 1 92 ? 142.832 10.930 151.221 1.00 18.39 92 GLN D O 1
ATOM 7363 N N . ASP D 1 93 ? 141.969 13.019 151.331 1.00 17.04 93 ASP D N 1
ATOM 7364 C CA . ASP D 1 93 ? 140.696 12.659 150.730 1.00 17.38 93 ASP D CA 1
ATOM 7365 C C . ASP D 1 93 ? 140.395 13.397 149.421 1.00 17.19 93 ASP D C 1
ATOM 7366 O O . ASP D 1 93 ? 139.232 13.478 148.996 1.00 16.70 93 ASP D O 1
ATOM 7371 N N . THR D 1 94 ? 141.454 13.944 148.790 1.00 16.17 94 THR D N 1
ATOM 7372 C CA . THR D 1 94 ? 141.275 14.620 147.502 1.00 16.23 94 THR D CA 1
ATOM 7373 C C . THR D 1 94 ? 141.186 13.594 146.383 1.00 19.49 94 THR D C 1
ATOM 7374 O O . THR D 1 94 ? 142.181 13.242 145.733 1.00 17.30 94 THR D O 1
ATOM 7378 N N . TYR D 1 95 ? 139.973 13.068 146.231 1.00 16.48 95 TYR D N 1
ATOM 7379 C CA . TYR D 1 95 ? 139.554 12.197 145.137 1.00 16.90 95 TYR D CA 1
ATOM 7380 C C . TYR D 1 95 ? 138.008 12.115 145.210 1.00 17.27 95 TYR D C 1
ATOM 7381 O O . TYR D 1 95 ? 137.409 12.681 146.112 1.00 17.20 95 TYR D O 1
ATOM 7390 N N . TYR D 1 96 ? 137.362 11.450 144.260 1.00 17.75 96 TYR D N 1
ATOM 7391 C CA . TYR D 1 96 ? 135.904 11.543 144.132 1.00 18.16 96 TYR D CA 1
ATOM 7392 C C . TYR D 1 96 ? 135.203 11.021 145.407 1.00 20.91 96 TYR D C 1
ATOM 7393 O O . TYR D 1 96 ? 134.448 11.742 146.037 1.00 18.70 96 TYR D O 1
ATOM 7402 N N . GLU D 1 97 ? 135.405 9.748 145.732 1.00 19.44 97 GLU D N 1
ATOM 7403 C CA . GLU D 1 97 ? 134.733 9.137 146.882 1.00 22.23 97 GLU D CA 1
ATOM 7404 C C . GLU D 1 97 ? 135.144 9.773 148.211 1.00 23.42 97 GLU D C 1
ATOM 7405 O O . GLU D 1 97 ? 134.318 10.005 149.092 1.00 20.75 97 GLU D O 1
ATOM 7411 N N . GLY D 1 98 ? 136.436 10.047 148.331 1.00 19.96 98 GLY D N 1
ATOM 7412 C CA . GLY D 1 98 ? 137.031 10.668 149.506 1.00 19.50 98 GLY D CA 1
ATOM 7413 C C . GLY D 1 98 ? 136.452 12.036 149.790 1.00 18.26 98 GLY D C 1
ATOM 7414 O O . GLY D 1 98 ? 136.163 12.349 150.956 1.00 18.90 98 GLY D O 1
ATOM 7415 N N . ALA D 1 99 ? 136.251 12.849 148.757 1.00 17.72 99 ALA D N 1
ATOM 7416 C CA . ALA D 1 99 ? 135.732 14.214 148.976 1.00 17.27 99 ALA D CA 1
ATOM 7417 C C . ALA D 1 99 ? 134.327 14.171 149.600 1.00 17.90 99 ALA D C 1
ATOM 7418 O O . ALA D 1 99 ? 134.054 14.907 150.557 1.00 17.82 99 ALA D O 1
ATOM 7420 N N . LYS D 1 100 ? 133.464 13.293 149.077 1.00 20.25 100 LYS D N 1
ATOM 7421 C CA . LYS D 1 100 ? 132.110 13.157 149.644 1.00 22.14 100 LYS D CA 1
ATOM 7422 C C . LYS D 1 100 ? 132.196 12.703 151.088 1.00 21.35 100 LYS D C 1
ATOM 7423 O O . LYS D 1 100 ? 131.482 13.248 151.940 1.00 20.11 100 LYS D O 1
ATOM 7429 N N . ALA D 1 101 ? 133.061 11.722 151.365 1.00 20.05 101 ALA D N 1
ATOM 7430 C CA . ALA D 1 101 ? 133.165 11.229 152.747 1.00 20.61 101 ALA D CA 1
ATOM 7431 C C . ALA D 1 101 ? 133.680 12.280 153.717 1.00 19.99 101 ALA D C 1
ATOM 7432 O O . ALA D 1 101 ? 133.101 12.452 154.821 1.00 20.53 101 ALA D O 1
ATOM 7434 N N . GLN D 1 102 ? 134.769 12.975 153.347 1.00 19.05 102 GLN D N 1
ATOM 7435 C CA . GLN D 1 102 ? 135.318 13.913 154.310 1.00 18.59 102 GLN D CA 1
ATOM 7436 C C . GLN D 1 102 ? 134.392 15.115 154.467 1.00 18.38 102 GLN D C 1
ATOM 7437 O O . GLN D 1 102 ? 134.227 15.665 155.560 1.00 18.49 102 GLN D O 1
ATOM 7443 N N . PHE D 1 103 ? 133.776 15.535 153.365 1.00 18.18 103 PHE D N 1
ATOM 7444 C CA . PHE D 1 103 ? 132.817 16.626 153.450 1.00 18.18 103 PHE D CA 1
ATOM 7445 C C . PHE D 1 103 ? 131.717 16.299 154.471 1.00 19.08 103 PHE D C 1
ATOM 7446 O O . PHE D 1 103 ? 131.380 17.142 155.305 1.00 20.85 103 PHE D O 1
ATOM 7454 N N . GLU D 1 104 ? 131.167 15.092 154.407 1.00 19.90 104 GLU D N 1
ATOM 7455 C CA . GLU D 1 104 ? 130.108 14.707 155.389 1.00 20.95 104 GLU D CA 1
ATOM 7456 C C . GLU D 1 104 ? 130.632 14.678 156.813 1.00 21.08 104 GLU D C 1
ATOM 7457 O O . GLU D 1 104 ? 129.920 15.073 157.751 1.00 21.60 104 GLU D O 1
ATOM 7463 N N . ARG D 1 105 ? 131.887 14.256 156.987 1.00 21.35 105 ARG D N 1
ATOM 7464 C CA . ARG D 1 105 ? 132.487 14.308 158.330 1.00 20.82 105 ARG D CA 1
ATOM 7465 C C . ARG D 1 105 ? 132.633 15.759 158.804 1.00 20.21 105 ARG D C 1
ATOM 7466 O O . ARG D 1 105 ? 132.409 16.037 160.009 1.00 21.83 105 ARG D O 1
ATOM 7474 N N . SER D 1 106 ? 133.022 16.639 157.898 1.00 19.27 106 SER D N 1
ATOM 7475 C CA . SER D 1 106 ? 133.095 18.081 158.189 1.00 19.54 106 SER D CA 1
ATOM 7476 C C . SER D 1 106 ? 131.724 18.655 158.596 1.00 19.32 106 SER D C 1
ATOM 7477 O O . SER D 1 106 ? 131.612 19.401 159.574 1.00 19.44 106 SER D O 1
ATOM 7480 N N . LEU D 1 107 ? 130.692 18.339 157.828 1.00 19.98 107 LEU D N 1
ATOM 7481 C CA . LEU D 1 107 ? 129.342 18.808 158.205 1.00 21.23 107 LEU D CA 1
ATOM 7482 C C . LEU D 1 107 ? 128.955 18.342 159.594 1.00 22.41 107 LEU D C 1
ATOM 7483 O O . LEU D 1 107 ? 128.340 19.101 160.372 1.00 22.05 107 LEU D O 1
ATOM 7488 N N . ASN D 1 108 ? 129.250 17.076 159.899 1.00 21.80 108 ASN D N 1
ATOM 7489 C CA . ASN D 1 108 ? 128.841 16.525 161.195 1.00 23.33 108 ASN D CA 1
ATOM 7490 C C . ASN D 1 108 ? 129.610 17.225 162.349 1.00 23.91 108 ASN D C 1
ATOM 7491 O O . ASN D 1 108 ? 129.030 17.534 163.408 1.00 23.44 108 ASN D O 1
ATOM 7496 N N . ARG D 1 109 ? 130.895 17.487 162.149 1.00 21.56 109 ARG D N 1
ATOM 7497 C CA . ARG D 1 109 ? 131.693 18.180 163.178 1.00 21.29 109 ARG D CA 1
ATOM 7498 C C . ARG D 1 109 ? 131.225 19.627 163.351 1.00 22.77 109 ARG D C 1
ATOM 7499 O O . ARG D 1 109 ? 131.150 20.125 164.487 1.00 24.46 109 ARG D O 1
ATOM 7507 N N . LEU D 1 110 ? 130.923 20.294 162.235 1.00 21.02 110 LEU D N 1
ATOM 7508 C CA . LEU D 1 110 ? 130.462 21.684 162.259 1.00 20.34 110 LEU D CA 1
ATOM 7509 C C . LEU D 1 110 ? 129.008 21.823 162.744 1.00 22.93 110 LEU D C 1
ATOM 7510 O O . LEU D 1 110 ? 128.547 22.931 163.002 1.00 21.59 110 LEU D O 1
ATOM 7515 N N . GLN D 1 111 ? 128.308 20.693 162.814 1.00 22.77 111 GLN D N 1
ATOM 7516 C CA . GLN D 1 111 ? 126.860 20.636 163.147 1.00 23.31 111 GLN D CA 1
ATOM 7517 C C . GLN D 1 111 ? 126.027 21.502 162.211 1.00 23.31 111 GLN D C 1
ATOM 7518 O O . GLN D 1 111 ? 125.150 22.268 162.657 1.00 23.97 111 GLN D O 1
ATOM 7524 N N . LEU D 1 112 ? 126.305 21.402 160.906 1.00 24.42 112 LEU D N 1
ATOM 7525 C CA . LEU D 1 112 ? 125.625 22.187 159.882 1.00 23.06 112 LEU D CA 1
ATOM 7526 C C . LEU D 1 112 ? 124.977 21.273 158.847 1.00 28.55 112 LEU D C 1
ATOM 7527 O O . LEU D 1 112 ? 125.394 20.124 158.653 1.00 27.92 112 LEU D O 1
ATOM 7532 N N . ASP D 1 113 ? 123.946 21.777 158.189 1.00 23.69 113 ASP D N 1
ATOM 7533 C CA . ASP D 1 113 ? 123.290 21.056 157.101 1.00 25.76 113 ASP D CA 1
ATOM 7534 C C . ASP D 1 113 ? 123.911 21.388 155.749 1.00 24.90 113 ASP D C 1
ATOM 7535 O O . ASP D 1 113 ? 123.747 20.632 154.776 1.00 25.76 113 ASP D O 1
ATOM 7540 N N . TYR D 1 114 ? 124.603 22.524 155.683 1.00 22.43 114 TYR D N 1
ATOM 7541 C CA . TYR D 1 114 ? 125.257 22.955 154.436 1.00 21.61 114 TYR D CA 1
ATOM 7542 C C . TYR D 1 114 ? 126.364 23.900 154.836 1.00 20.69 114 TYR D C 1
ATOM 7543 O O . TYR D 1 114 ? 126.343 24.465 155.930 1.00 20.83 114 TYR D O 1
ATOM 7552 N N . VAL D 1 115 ? 127.356 24.039 153.965 1.00 19.81 115 VAL D N 1
ATOM 7553 C CA . VAL D 1 115 ? 128.338 25.120 154.135 1.00 19.37 115 VAL D CA 1
ATOM 7554 C C . VAL D 1 115 ? 128.210 26.156 153.028 1.00 19.07 115 VAL D C 1
ATOM 7555 O O . VAL D 1 115 ? 127.766 25.858 151.928 1.00 19.30 115 VAL D O 1
ATOM 7559 N N . ASP D 1 116 ? 128.625 27.380 153.308 1.00 18.89 116 ASP D N 1
ATOM 7560 C CA . ASP D 1 116 ? 128.505 28.427 152.299 1.00 19.03 116 ASP D CA 1
ATOM 7561 C C . ASP D 1 116 ? 129.596 28.312 151.250 1.00 18.28 116 ASP D C 1
ATOM 7562 O O . ASP D 1 116 ? 129.346 28.547 150.062 1.00 18.54 116 ASP D O 1
ATOM 7567 N N . LEU D 1 117 ? 130.781 27.902 151.678 1.00 17.53 117 LEU D N 1
ATOM 7568 C CA . LEU D 1 117 ? 131.913 27.814 150.748 1.00 16.89 117 LEU D CA 1
ATOM 7569 C C . LEU D 1 117 ? 132.773 26.600 151.154 1.00 18.54 117 LEU D C 1
ATOM 7570 O O . LEU D 1 117 ? 133.143 26.459 152.317 1.00 18.70 117 LEU D O 1
ATOM 7575 N N . TYR D 1 118 ? 133.115 25.770 150.177 1.00 16.10 118 TYR D N 1
ATOM 7576 C CA . TYR D 1 118 ? 133.973 24.596 150.430 1.00 15.71 118 TYR D CA 1
ATOM 7577 C C . TYR D 1 118 ? 135.108 24.670 149.443 1.00 15.23 118 TYR D C 1
ATOM 7578 O O . TYR D 1 118 ? 134.864 24.749 148.199 1.00 15.32 118 TYR D O 1
ATOM 7587 N N . LEU D 1 119 ? 136.336 24.586 149.964 1.00 14.84 119 LEU D N 1
ATOM 7588 C CA . LEU D 1 119 ? 137.516 24.734 149.104 1.00 17.44 119 LEU D CA 1
ATOM 7589 C C . LEU D 1 119 ? 138.357 23.471 149.079 1.00 16.03 119 LEU D C 1
ATOM 7590 O O . LEU D 1 119 ? 138.520 22.812 150.105 1.00 16.27 119 LEU D O 1
ATOM 7595 N N . ILE D 1 120 ? 138.964 23.162 147.931 1.00 14.17 120 ILE D N 1
ATOM 7596 C CA . ILE D 1 120 ? 140.086 22.222 147.969 1.00 14.05 120 ILE D CA 1
ATOM 7597 C C . ILE D 1 120 ? 141.262 22.964 148.620 1.00 15.23 120 ILE D C 1
ATOM 7598 O O . ILE D 1 120 ? 141.684 24.012 148.126 1.00 15.13 120 ILE D O 1
ATOM 7603 N N . HIS D 1 121 ? 141.783 22.456 149.734 1.00 13.96 121 HIS D N 1
ATOM 7604 C CA . HIS D 1 121 ? 142.742 23.218 150.514 1.00 13.95 121 HIS D CA 1
ATOM 7605 C C . HIS D 1 121 ? 144.117 23.370 149.825 1.00 14.71 121 HIS D C 1
ATOM 7606 O O . HIS D 1 121 ? 144.751 24.411 149.949 1.00 14.56 121 HIS D O 1
ATOM 7613 N N . GLN D 1 122 ? 144.566 22.300 149.181 1.00 14.43 122 GLN D N 1
ATOM 7614 C CA . GLN D 1 122 ? 145.899 22.260 148.536 1.00 14.69 122 GLN D CA 1
ATOM 7615 C C . GLN D 1 122 ? 145.814 21.756 147.102 1.00 15.45 122 GLN D C 1
ATOM 7616 O O . GLN D 1 122 ? 144.926 20.960 146.750 1.00 15.02 122 GLN D O 1
ATOM 7622 N N . PRO D 1 123 ? 146.766 22.192 146.255 1.00 14.23 123 PRO D N 1
ATOM 7623 C CA . PRO D 1 123 ? 146.780 21.767 144.852 1.00 14.28 123 PRO D CA 1
ATOM 7624 C C . PRO D 1 123 ? 147.416 20.397 144.655 1.00 15.46 123 PRO D C 1
ATOM 7625 O O . PRO D 1 123 ? 148.196 20.223 143.680 1.00 15.60 123 PRO D O 1
ATOM 7629 N N . TYR D 1 124 ? 147.069 19.433 145.504 1.00 14.59 124 TYR D N 1
ATOM 7630 C CA . TYR D 1 124 ? 147.708 18.117 145.452 1.00 14.98 124 TYR D CA 1
ATOM 7631 C C . TYR D 1 124 ? 146.639 17.042 145.439 1.00 15.74 124 TYR D C 1
ATOM 7632 O O . TYR D 1 124 ? 145.520 17.257 145.909 1.00 17.31 124 TYR D O 1
ATOM 7641 N N . GLY D 1 125 ? 147.008 15.893 144.897 1.00 15.43 125 GLY D N 1
ATOM 7642 C CA . GLY D 1 125 ? 146.079 14.779 144.784 1.00 15.71 125 GLY D CA 1
ATOM 7643 C C . GLY D 1 125 ? 145.166 14.852 143.581 1.00 15.76 125 GLY D C 1
ATOM 7644 O O . GLY D 1 125 ? 145.370 15.631 142.627 1.00 15.29 125 GLY D O 1
ATOM 7645 N N . ASP D 1 126 ? 144.119 14.031 143.626 1.00 15.74 126 ASP D N 1
ATOM 7646 C CA . ASP D 1 126 ? 143.171 13.911 142.523 1.00 15.79 126 ASP D CA 1
ATOM 7647 C C . ASP D 1 126 ? 142.132 15.038 142.544 1.00 15.64 126 ASP D C 1
ATOM 7648 O O . ASP D 1 126 ? 140.959 14.859 142.902 1.00 15.55 126 ASP D O 1
ATOM 7653 N N . VAL D 1 127 ? 142.595 16.224 142.141 1.00 15.04 127 VAL D N 1
ATOM 7654 C CA . VAL D 1 127 ? 141.838 17.453 142.224 1.00 14.76 127 VAL D CA 1
ATOM 7655 C C . VAL D 1 127 ? 140.656 17.393 141.296 1.00 14.98 127 VAL D C 1
ATOM 7656 O O . VAL D 1 127 ? 139.572 17.837 141.653 1.00 15.01 127 VAL D O 1
ATOM 7660 N N . HIS D 1 128 ? 140.837 16.831 140.087 1.00 15.23 128 HIS D N 1
ATOM 7661 C CA . HIS D 1 128 ? 139.664 16.757 139.202 1.00 16.07 128 HIS D CA 1
ATOM 7662 C C . HIS D 1 128 ? 138.587 15.804 139.731 1.00 16.81 128 HIS D C 1
ATOM 7663 O O . HIS D 1 128 ? 137.411 16.095 139.637 1.00 16.18 128 HIS D O 1
ATOM 7670 N N . GLY D 1 129 ? 138.981 14.669 140.300 1.00 19.01 129 GLY D N 1
ATOM 7671 C CA . GLY D 1 129 ? 137.951 13.778 140.906 1.00 19.02 129 GLY D CA 1
ATOM 7672 C C . GLY D 1 129 ? 137.222 14.412 142.087 1.00 16.51 129 GLY D C 1
ATOM 7673 O O . GLY D 1 129 ? 135.984 14.323 142.218 1.00 16.94 129 GLY D O 1
ATOM 7674 N N . ALA D 1 130 ? 137.980 15.082 142.958 1.00 16.02 130 ALA D N 1
ATOM 7675 C CA . ALA D 1 130 ? 137.354 15.787 144.093 1.00 16.69 130 ALA D CA 1
ATOM 7676 C C . ALA D 1 130 ? 136.409 16.876 143.593 1.00 16.80 130 ALA D C 1
ATOM 7677 O O . ALA D 1 130 ? 135.328 17.081 144.139 1.00 16.19 130 ALA D O 1
ATOM 7679 N N . TRP D 1 131 ? 136.829 17.585 142.532 1.00 15.65 131 TRP D N 1
ATOM 7680 C CA . TRP D 1 131 ? 136.029 18.676 142.001 1.00 15.75 131 TRP D CA 1
ATOM 7681 C C . TRP D 1 131 ? 134.714 18.140 141.438 1.00 19.47 131 TRP D C 1
ATOM 7682 O O . TRP D 1 131 ? 133.672 18.738 141.671 1.00 16.73 131 TRP D O 1
ATOM 7693 N N . ARG D 1 132 ? 134.758 16.998 140.743 1.00 16.73 132 ARG D N 1
ATOM 7694 C CA . ARG D 1 132 ? 133.495 16.418 140.271 1.00 17.51 132 ARG D CA 1
ATOM 7695 C C . ARG D 1 132 ? 132.516 16.138 141.431 1.00 18.60 132 ARG D C 1
ATOM 7696 O O . ARG D 1 132 ? 131.308 16.376 141.298 1.00 18.54 132 ARG D O 1
ATOM 7704 N N . ALA D 1 133 ? 133.025 15.576 142.518 1.00 17.73 133 ALA D N 1
ATOM 7705 C CA . ALA D 1 133 ? 132.177 15.306 143.675 1.00 19.22 133 ALA D CA 1
ATOM 7706 C C . ALA D 1 133 ? 131.615 16.617 144.253 1.00 18.95 133 ALA D C 1
ATOM 7707 O O . ALA D 1 133 ? 130.451 16.698 144.677 1.00 18.68 133 ALA D O 1
ATOM 7717 N N . GLU D 1 135 ? 131.148 19.494 142.695 1.00 17.80 135 GLU D N 1
ATOM 7718 C CA . GLU D 1 135 ? 130.104 20.024 141.812 1.00 18.48 135 GLU D CA 1
ATOM 7719 C C . GLU D 1 135 ? 128.756 19.370 142.114 1.00 19.42 135 GLU D C 1
ATOM 7720 O O . GLU D 1 135 ? 127.708 20.025 142.107 1.00 20.09 135 GLU D O 1
ATOM 7726 N N . GLU D 1 136 ? 128.788 18.066 142.364 1.00 19.60 136 GLU D N 1
ATOM 7727 C CA . GLU D 1 136 ? 127.535 17.334 142.681 1.00 20.65 136 GLU D CA 1
ATOM 7728 C C . GLU D 1 136 ? 126.926 17.770 144.011 1.00 20.89 136 GLU D C 1
ATOM 7729 O O . GLU D 1 136 ? 125.697 17.973 144.127 1.00 21.82 136 GLU D O 1
ATOM 7735 N N . LEU D 1 137 ? 127.789 17.945 145.010 1.00 20.48 137 LEU D N 1
ATOM 7736 C CA . LEU D 1 137 ? 127.329 18.329 146.340 1.00 20.69 137 LEU D CA 1
ATOM 7737 C C . LEU D 1 137 ? 126.734 19.725 146.291 1.00 21.38 137 LEU D C 1
ATOM 7738 O O . LEU D 1 137 ? 125.735 19.986 146.946 1.00 23.36 137 LEU D O 1
ATOM 7743 N N . HIS D 1 138 ? 127.369 20.597 145.509 1.00 20.56 138 HIS D N 1
ATOM 7744 C CA . HIS D 1 138 ? 126.904 21.962 145.214 1.00 22.00 138 HIS D CA 1
ATOM 7745 C C . HIS D 1 138 ? 125.525 21.956 144.519 1.00 22.11 138 HIS D C 1
ATOM 7746 O O . HIS D 1 138 ? 124.594 22.638 144.966 1.00 23.36 138 HIS D O 1
ATOM 7753 N N . GLN D 1 139 ? 125.390 21.182 143.447 1.00 23.83 139 GLN D N 1
ATOM 7754 C CA . GLN D 1 139 ? 124.095 21.054 142.754 1.00 24.73 139 GLN D CA 1
ATOM 7755 C C . GLN D 1 139 ? 122.998 20.478 143.651 1.00 27.27 139 GLN D C 1
ATOM 7756 O O . GLN D 1 139 ? 121.820 20.783 143.472 1.00 30.50 139 GLN D O 1
ATOM 7762 N N . ALA D 1 140 ? 123.365 19.633 144.612 1.00 26.46 140 ALA D N 1
ATOM 7763 C CA . ALA D 1 140 ? 122.387 19.063 145.543 1.00 28.08 140 ALA D CA 1
ATOM 7764 C C . ALA D 1 140 ? 122.020 20.038 146.661 1.00 29.69 140 ALA D C 1
ATOM 7765 O O . ALA D 1 140 ? 121.159 19.739 147.486 1.00 31.12 140 ALA D O 1
ATOM 7767 N N . GLY D 1 141 ? 122.681 21.190 146.708 1.00 28.59 141 GLY D N 1
ATOM 7768 C CA . GLY D 1 141 ? 122.364 22.193 147.709 1.00 29.54 141 GLY D CA 1
ATOM 7769 C C . GLY D 1 141 ? 123.060 22.069 149.060 1.00 30.88 141 GLY D C 1
ATOM 7770 O O . GLY D 1 141 ? 122.688 22.755 150.007 1.00 33.95 141 GLY D O 1
ATOM 7771 N N . LYS D 1 142 ? 124.079 21.221 149.167 1.00 24.25 142 LYS D N 1
ATOM 7772 C CA . LYS D 1 142 ? 124.822 21.079 150.430 1.00 22.73 142 LYS D CA 1
ATOM 7773 C C . LYS D 1 142 ? 125.955 22.109 150.551 1.00 20.77 142 LYS D C 1
ATOM 7774 O O . LYS D 1 142 ? 126.569 22.281 151.619 1.00 20.33 142 LYS D O 1
ATOM 7780 N N . ILE D 1 143 ? 126.292 22.737 149.429 1.00 20.40 143 ILE D N 1
ATOM 7781 C CA . ILE D 1 143 ? 127.375 23.721 149.389 1.00 19.51 143 ILE D CA 1
ATOM 7782 C C . ILE D 1 143 ? 126.922 24.898 148.527 1.00 22.01 143 ILE D C 1
ATOM 7783 O O . ILE D 1 143 ? 126.552 24.689 147.365 1.00 23.42 143 ILE D O 1
ATOM 7788 N N . ARG D 1 144 ? 126.975 26.119 149.059 1.00 19.86 144 ARG D N 1
ATOM 7789 C CA . ARG D 1 144 ? 126.509 27.262 148.283 1.00 20.37 144 ARG D CA 1
ATOM 7790 C C . ARG D 1 144 ? 127.464 27.732 147.193 1.00 19.80 144 ARG D C 1
ATOM 7791 O O . ARG D 1 144 ? 127.018 28.190 146.142 1.00 21.18 144 ARG D O 1
ATOM 7799 N N . ALA D 1 145 ? 128.768 27.572 147.434 1.00 20.77 145 ALA D N 1
ATOM 7800 C CA . ALA D 1 145 ? 129.805 27.900 146.442 1.00 19.26 145 ALA D CA 1
ATOM 7801 C C . ALA D 1 145 ? 131.013 26.991 146.637 1.00 17.43 145 ALA D C 1
ATOM 7802 O O . ALA D 1 145 ? 131.351 26.640 147.762 1.00 17.11 145 ALA D O 1
ATOM 7804 N N . ILE D 1 146 ? 131.626 26.578 145.530 1.00 17.14 146 ILE D N 1
ATOM 7805 C CA . ILE D 1 146 ? 132.823 25.746 145.585 1.00 16.42 146 ILE D CA 1
ATOM 7806 C C . ILE D 1 146 ? 134.021 26.496 145.056 1.00 16.03 146 ILE D C 1
ATOM 7807 O O . ILE D 1 146 ? 133.879 27.326 144.162 1.00 17.11 146 ILE D O 1
ATOM 7812 N N . GLY D 1 147 ? 135.195 26.188 145.607 1.00 15.46 147 GLY D N 1
ATOM 7813 C CA . GLY D 1 147 ? 136.418 26.914 145.273 1.00 15.18 147 GLY D CA 1
ATOM 7814 C C . GLY D 1 147 ? 137.672 26.135 145.621 1.00 14.68 147 GLY D C 1
ATOM 7815 O O . GLY D 1 147 ? 137.617 24.927 145.958 1.00 14.60 147 GLY D O 1
ATOM 7816 N N . VAL D 1 148 ? 138.816 26.813 145.561 1.00 14.53 148 VAL D N 1
ATOM 7817 C CA . VAL D 1 148 ? 140.083 26.158 145.829 1.00 14.21 148 VAL D CA 1
ATOM 7818 C C . VAL D 1 148 ? 140.991 27.079 146.675 1.00 14.17 148 VAL D C 1
ATOM 7819 O O . VAL D 1 148 ? 140.598 28.193 147.034 1.00 14.39 148 VAL D O 1
ATOM 7823 N N . SER D 1 149 ? 142.171 26.591 147.022 1.00 14.02 149 SER D N 1
ATOM 7824 C CA . SER D 1 149 ? 143.093 27.422 147.781 1.00 14.11 149 SER D CA 1
ATOM 7825 C C . SER D 1 149 ? 144.523 27.062 147.327 1.00 14.14 149 SER D C 1
ATOM 7826 O O . SER D 1 149 ? 144.803 25.884 147.038 1.00 14.03 149 SER D O 1
ATOM 7829 N N . ASN D 1 150 ? 145.412 28.071 147.282 1.00 14.42 150 ASN D N 1
ATOM 7830 C CA . ASN D 1 150 ? 146.815 27.836 146.936 1.00 14.62 150 ASN D CA 1
ATOM 7831 C C . ASN D 1 150 ? 146.998 27.322 145.505 1.00 15.33 150 ASN D C 1
ATOM 7832 O O . ASN D 1 150 ? 147.933 26.603 145.232 1.00 14.75 150 ASN D O 1
ATOM 7837 N N . PHE D 1 151 ? 146.062 27.652 144.608 1.00 14.63 151 PHE D N 1
ATOM 7838 C CA . PHE D 1 151 ? 146.194 27.279 143.190 1.00 14.76 151 PHE D CA 1
ATOM 7839 C C . PHE D 1 151 ? 146.810 28.468 142.443 1.00 16.17 151 PHE D C 1
ATOM 7840 O O . PHE D 1 151 ? 146.271 29.568 142.471 1.00 15.49 151 PHE D O 1
ATOM 7848 N N . HIS D 1 152 ? 147.937 28.252 141.751 1.00 15.57 152 HIS D N 1
ATOM 7849 C CA . HIS D 1 152 ? 148.435 29.273 140.828 1.00 16.19 152 HIS D CA 1
ATOM 7850 C C . HIS D 1 152 ? 147.533 29.359 139.579 1.00 16.31 152 HIS D C 1
ATOM 7851 O O . HIS D 1 152 ? 146.715 28.438 139.327 1.00 15.92 152 HIS D O 1
ATOM 7858 N N . PRO D 1 153 ? 147.663 30.439 138.795 1.00 14.99 153 PRO D N 1
ATOM 7859 C CA . PRO D 1 153 ? 146.820 30.564 137.596 1.00 15.14 153 PRO D CA 1
ATOM 7860 C C . PRO D 1 153 ? 146.878 29.367 136.647 1.00 15.42 153 PRO D C 1
ATOM 7861 O O . PRO D 1 153 ? 145.822 29.026 136.094 1.00 15.56 153 PRO D O 1
ATOM 7865 N N . ASP D 1 154 ? 148.038 28.741 136.489 1.00 15.57 154 ASP D N 1
ATOM 7866 C CA . ASP D 1 154 ? 148.085 27.563 135.594 1.00 15.91 154 ASP D CA 1
ATOM 7867 C C . ASP D 1 154 ? 147.114 26.483 136.074 1.00 15.91 154 ASP D C 1
ATOM 7868 O O . ASP D 1 154 ? 146.428 25.829 135.275 1.00 16.16 154 ASP D O 1
ATOM 7873 N N . ARG D 1 155 ? 147.087 26.275 137.396 1.00 15.70 155 ARG D N 1
ATOM 7874 C CA . ARG D 1 155 ? 146.252 25.216 137.953 1.00 15.79 155 ARG D CA 1
ATOM 7875 C C . ARG D 1 155 ? 144.760 25.590 137.913 1.00 15.72 155 ARG D C 1
ATOM 7876 O O . ARG D 1 155 ? 143.908 24.707 137.740 1.00 15.95 155 ARG D O 1
ATOM 7884 N N . LEU D 1 156 ? 144.451 26.882 138.046 1.00 15.50 156 LEU D N 1
ATOM 7885 C CA . LEU D 1 156 ? 143.070 27.352 137.885 1.00 15.56 156 LEU D CA 1
ATOM 7886 C C . LEU D 1 156 ? 142.602 27.142 136.434 1.00 15.90 156 LEU D C 1
ATOM 7887 O O . LEU D 1 156 ? 141.513 26.653 136.192 1.00 16.16 156 LEU D O 1
ATOM 7892 N N . ALA D 1 157 ? 143.442 27.546 135.480 1.00 15.97 157 ALA D N 1
ATOM 7893 C CA . ALA D 1 157 ? 143.092 27.425 134.056 1.00 16.39 157 ALA D CA 1
ATOM 7894 C C . ALA D 1 157 ? 142.829 25.937 133.702 1.00 17.13 157 ALA D C 1
ATOM 7895 O O . ALA D 1 157 ? 141.905 25.614 132.932 1.00 17.09 157 ALA D O 1
ATOM 7897 N N . ASP D 1 158 ? 143.652 25.067 134.269 1.00 16.60 158 ASP D N 1
ATOM 7898 C CA . ASP D 1 158 ? 143.550 23.624 134.004 1.00 16.95 158 ASP D CA 1
ATOM 7899 C C . ASP D 1 158 ? 142.237 23.099 134.600 1.00 17.02 158 ASP D C 1
ATOM 7900 O O . ASP D 1 158 ? 141.460 22.398 133.952 1.00 17.44 158 ASP D O 1
ATOM 7905 N N . LEU D 1 159 ? 141.957 23.476 135.838 1.00 16.70 159 LEU D N 1
ATOM 7906 C CA . LEU D 1 159 ? 140.669 23.036 136.440 1.00 16.87 159 LEU D CA 1
ATOM 7907 C C . LEU D 1 159 ? 139.470 23.497 135.607 1.00 17.55 159 LEU D C 1
ATOM 7908 O O . LEU D 1 159 ? 138.527 22.733 135.365 1.00 17.59 159 LEU D O 1
ATOM 7921 N N . ALA D 1 161 ? 139.372 24.259 132.413 1.00 17.91 161 ALA D N 1
ATOM 7922 C CA . ALA D 1 161 ? 139.328 23.747 131.014 1.00 18.48 161 ALA D CA 1
ATOM 7923 C C . ALA D 1 161 ? 138.515 22.435 130.924 1.00 18.94 161 ALA D C 1
ATOM 7924 O O . ALA D 1 161 ? 137.973 22.091 129.837 1.00 21.00 161 ALA D O 1
ATOM 7926 N N . PHE D 1 162 ? 138.503 21.673 132.003 1.00 18.72 162 PHE D N 1
ATOM 7927 C CA . PHE D 1 162 ? 137.974 20.309 131.969 1.00 19.96 162 PHE D CA 1
ATOM 7928 C C . PHE D 1 162 ? 136.658 20.124 132.728 1.00 19.36 162 PHE D C 1
ATOM 7929 O O . PHE D 1 162 ? 136.084 19.021 132.688 1.00 20.54 162 PHE D O 1
ATOM 7937 N N . ASN D 1 163 ? 136.221 21.142 133.468 1.00 19.06 163 ASN D N 1
ATOM 7938 C CA . ASN D 1 163 ? 135.058 20.943 134.350 1.00 19.28 163 ASN D CA 1
ATOM 7939 C C . ASN D 1 163 ? 133.938 21.932 134.099 1.00 23.47 163 ASN D C 1
ATOM 7940 O O . ASN D 1 163 ? 134.102 22.881 133.350 1.00 23.20 163 ASN D O 1
ATOM 7945 N N . LYS D 1 164 ? 132.813 21.721 134.775 1.00 21.63 164 LYS D N 1
ATOM 7946 C CA . LYS D 1 164 ? 131.600 22.493 134.493 1.00 23.09 164 LYS D CA 1
ATOM 7947 C C . LYS D 1 164 ? 131.549 23.806 135.276 1.00 23.26 164 LYS D C 1
ATOM 7948 O O . LYS D 1 164 ? 131.206 24.870 134.745 1.00 27.25 164 LYS D O 1
ATOM 7954 N N . ILE D 1 165 ? 131.880 23.740 136.551 1.00 19.69 165 ILE D N 1
ATOM 7955 C CA . ILE D 1 165 ? 131.796 24.924 137.403 1.00 19.43 165 ILE D CA 1
ATOM 7956 C C . ILE D 1 165 ? 133.155 25.593 137.608 1.00 21.88 165 ILE D C 1
ATOM 7957 O O . ILE D 1 165 ? 134.133 24.939 137.972 1.00 18.24 165 ILE D O 1
ATOM 7962 N N . ILE D 1 166 ? 133.227 26.888 137.341 1.00 18.55 166 ILE D N 1
ATOM 7963 C CA . ILE D 1 166 ? 134.455 27.660 137.558 1.00 19.25 166 ILE D CA 1
ATOM 7964 C C . ILE D 1 166 ? 134.547 27.950 139.073 1.00 19.42 166 ILE D C 1
ATOM 7965 O O . ILE D 1 166 ? 133.567 28.350 139.687 1.00 19.70 166 ILE D O 1
ATOM 7970 N N . PRO D 1 167 ? 135.726 27.776 139.665 1.00 17.99 167 PRO D N 1
ATOM 7971 C CA . PRO D 1 167 ? 135.831 28.031 141.117 1.00 17.18 167 PRO D CA 1
ATOM 7972 C C . PRO D 1 167 ? 135.401 29.438 141.482 1.00 18.36 167 PRO D C 1
ATOM 7973 O O . PRO D 1 167 ? 135.764 30.412 140.820 1.00 17.23 167 PRO D O 1
ATOM 7977 N N . ALA D 1 168 ? 134.579 29.544 142.537 1.00 17.27 168 ALA D N 1
ATOM 7978 C CA . ALA D 1 168 ? 134.054 30.851 142.931 1.00 17.47 168 ALA D CA 1
ATOM 7979 C C . ALA D 1 168 ? 135.106 31.682 143.666 1.00 17.75 168 ALA D C 1
ATOM 7980 O O . ALA D 1 168 ? 135.097 32.905 143.590 1.00 17.03 168 ALA D O 1
ATOM 7982 N N . VAL D 1 169 ? 135.987 31.004 144.386 1.00 16.65 169 VAL D N 1
ATOM 7983 C CA . VAL D 1 169 ? 136.996 31.638 145.210 1.00 16.30 169 VAL D CA 1
ATOM 7984 C C . VAL D 1 169 ? 138.319 30.851 145.077 1.00 15.88 169 VAL D C 1
ATOM 7985 O O . VAL D 1 169 ? 138.290 29.640 144.947 1.00 15.96 169 VAL D O 1
ATOM 7989 N N . ASN D 1 170 ? 139.446 31.557 145.159 1.00 15.54 170 ASN D N 1
ATOM 7990 C CA . ASN D 1 170 ? 140.748 30.939 145.353 1.00 15.28 170 ASN D CA 1
ATOM 7991 C C . ASN D 1 170 ? 141.415 31.696 146.488 1.00 15.43 170 ASN D C 1
ATOM 7992 O O . ASN D 1 170 ? 141.633 32.931 146.407 1.00 15.11 170 ASN D O 1
ATOM 7997 N N . GLN D 1 171 ? 141.631 30.971 147.585 1.00 15.35 171 GLN D N 1
ATOM 7998 C CA . GLN D 1 171 ? 142.198 31.545 148.794 1.00 15.41 171 GLN D CA 1
ATOM 7999 C C . GLN D 1 171 ? 143.723 31.380 148.755 1.00 15.22 171 GLN D C 1
ATOM 8000 O O . GLN D 1 171 ? 144.228 30.268 148.734 1.00 15.30 171 GLN D O 1
ATOM 8006 N N . ILE D 1 172 ? 144.425 32.514 148.663 1.00 15.06 172 ILE D N 1
ATOM 8007 C CA . ILE D 1 172 ? 145.894 32.478 148.543 1.00 14.97 172 ILE D CA 1
ATOM 8008 C C . ILE D 1 172 ? 146.555 33.451 149.498 1.00 15.08 172 ILE D C 1
ATOM 8009 O O . ILE D 1 172 ? 145.894 34.361 150.027 1.00 15.16 172 ILE D O 1
ATOM 8014 N N . GLU D 1 173 ? 147.846 33.236 149.757 1.00 15.17 173 GLU D N 1
ATOM 8015 C CA . GLU D 1 173 ? 148.570 34.196 150.573 1.00 15.33 173 GLU D CA 1
ATOM 8016 C C . GLU D 1 173 ? 148.612 35.577 149.879 1.00 15.14 173 GLU D C 1
ATOM 8017 O O . GLU D 1 173 ? 149.073 35.662 148.723 1.00 14.96 173 GLU D O 1
ATOM 8023 N N . VAL D 1 174 ? 148.175 36.636 150.586 1.00 15.26 174 VAL D N 1
ATOM 8024 C CA . VAL D 1 174 ? 148.350 38.013 150.069 1.00 15.21 174 VAL D CA 1
ATOM 8025 C C . VAL D 1 174 ? 148.827 38.872 151.202 1.00 15.51 174 VAL D C 1
ATOM 8026 O O . VAL D 1 174 ? 148.059 39.049 152.163 1.00 15.73 174 VAL D O 1
ATOM 8030 N N . ASN D 1 175 ? 150.051 39.407 151.105 1.00 15.62 175 ASN D N 1
ATOM 8031 C CA . ASN D 1 175 ? 150.525 40.367 152.119 1.00 15.98 175 ASN D CA 1
ATOM 8032 C C . ASN D 1 175 ? 151.519 41.341 151.444 1.00 16.03 175 ASN D C 1
ATOM 8033 O O . ASN D 1 175 ? 151.806 41.172 150.236 1.00 15.81 175 ASN D O 1
ATOM 8038 N N . PRO D 1 176 ? 152.038 42.312 152.171 1.00 16.39 176 PRO D N 1
ATOM 8039 C CA . PRO D 1 176 ? 152.823 43.321 151.434 1.00 16.50 176 PRO D CA 1
ATOM 8040 C C . PRO D 1 176 ? 154.124 42.795 150.809 1.00 17.10 176 PRO D C 1
ATOM 8041 O O . PRO D 1 176 ? 154.680 43.481 149.958 1.00 16.63 176 PRO D O 1
ATOM 8045 N N . PHE D 1 177 ? 154.609 41.630 151.222 1.00 16.61 177 PHE D N 1
ATOM 8046 C CA . PHE D 1 177 ? 155.797 41.074 150.574 1.00 16.75 177 PHE D CA 1
ATOM 8047 C C . PHE D 1 177 ? 155.506 40.055 149.502 1.00 18.86 177 PHE D C 1
ATOM 8048 O O . PHE D 1 177 ? 156.409 39.675 148.729 1.00 19.49 177 PHE D O 1
ATOM 8056 N N . ASN D 1 178 ? 154.258 39.606 149.447 1.00 16.02 178 ASN D N 1
ATOM 8057 C CA . ASN D 1 178 ? 153.831 38.588 148.492 1.00 15.72 178 ASN D CA 1
ATOM 8058 C C . ASN D 1 178 ? 152.466 39.041 147.985 1.00 16.21 178 ASN D C 1
ATOM 8059 O O . ASN D 1 178 ? 151.435 38.539 148.427 1.00 15.25 178 ASN D O 1
ATOM 8064 N N . GLN D 1 179 ? 152.475 39.977 147.023 1.00 15.38 179 GLN D N 1
ATOM 8065 C CA . GLN D 1 179 ? 151.260 40.728 146.711 1.00 15.25 179 GLN D CA 1
ATOM 8066 C C . GLN D 1 179 ? 150.351 40.135 145.638 1.00 15.03 179 GLN D C 1
ATOM 8067 O O . GLN D 1 179 ? 149.264 40.657 145.444 1.00 15.02 179 GLN D O 1
ATOM 8073 N N . GLN D 1 180 ? 150.804 39.092 144.928 1.00 14.95 180 GLN D N 1
ATOM 8074 C CA . GLN D 1 180 ? 150.002 38.515 143.874 1.00 14.87 180 GLN D CA 1
ATOM 8075 C C . GLN D 1 180 ? 149.650 39.600 142.821 1.00 14.95 180 GLN D C 1
ATOM 8076 O O . GLN D 1 180 ? 148.498 39.725 142.417 1.00 14.94 180 GLN D O 1
ATOM 8082 N N . LEU D 1 181 ? 150.640 40.368 142.383 1.00 15.17 181 LEU D N 1
ATOM 8083 C CA . LEU D 1 181 ? 150.334 41.483 141.500 1.00 15.41 181 LEU D CA 1
ATOM 8084 C C . LEU D 1 181 ? 149.709 41.033 140.183 1.00 17.26 181 LEU D C 1
ATOM 8085 O O . LEU D 1 181 ? 148.729 41.623 139.737 1.00 18.19 181 LEU D O 1
ATOM 8090 N N . HIS D 1 182 ? 150.284 40.016 139.547 1.00 15.45 182 HIS D N 1
ATOM 8091 C CA . HIS D 1 182 ? 149.644 39.362 138.405 1.00 15.50 182 HIS D CA 1
ATOM 8092 C C . HIS D 1 182 ? 148.433 38.483 138.728 1.00 15.26 182 HIS D C 1
ATOM 8093 O O . HIS D 1 182 ? 147.416 38.522 138.040 1.00 15.40 182 HIS D O 1
ATOM 8100 N N . ALA D 1 183 ? 148.567 37.678 139.777 1.00 14.98 183 ALA D N 1
ATOM 8101 C CA . ALA D 1 183 ? 147.605 36.618 140.062 1.00 16.75 183 ALA D CA 1
ATOM 8102 C C . ALA D 1 183 ? 146.195 37.099 140.395 1.00 15.56 183 ALA D C 1
ATOM 8103 O O . ALA D 1 183 ? 145.215 36.527 139.924 1.00 14.92 183 ALA D O 1
ATOM 8105 N N . VAL D 1 184 ? 146.093 38.143 141.209 1.00 14.88 184 VAL D N 1
ATOM 8106 C CA . VAL D 1 184 ? 144.783 38.660 141.583 1.00 15.60 184 VAL D CA 1
ATOM 8107 C C . VAL D 1 184 ? 144.050 39.205 140.360 1.00 15.35 184 VAL D C 1
ATOM 8108 O O . VAL D 1 184 ? 142.864 38.930 140.165 1.00 17.41 184 VAL D O 1
ATOM 8112 N N . PRO D 1 185 ? 144.751 39.953 139.517 1.00 15.53 185 PRO D N 1
ATOM 8113 C CA . PRO D 1 185 ? 144.130 40.470 138.296 1.00 16.49 185 PRO D CA 1
ATOM 8114 C C . PRO D 1 185 ? 143.689 39.334 137.375 1.00 17.71 185 PRO D C 1
ATOM 8115 O O . PRO D 1 185 ? 142.622 39.411 136.770 1.00 16.38 185 PRO D O 1
ATOM 8119 N N . TRP D 1 186 ? 144.503 38.289 137.275 1.00 15.74 186 TRP D N 1
ATOM 8120 C CA . TRP D 1 186 ? 144.170 37.160 136.422 1.00 15.82 186 TRP D CA 1
ATOM 8121 C C . TRP D 1 186 ? 142.939 36.427 136.945 1.00 15.77 186 TRP D C 1
ATOM 8122 O O . TRP D 1 186 ? 142.051 36.073 136.174 1.00 16.09 186 TRP D O 1
ATOM 8141 N N . GLN D 1 188 ? 140.611 37.663 138.846 1.00 16.05 188 GLN D N 1
ATOM 8142 C CA . GLN D 1 188 ? 139.470 38.556 138.712 1.00 19.60 188 GLN D CA 1
ATOM 8143 C C . GLN D 1 188 ? 138.970 38.597 137.274 1.00 19.84 188 GLN D C 1
ATOM 8144 O O . GLN D 1 188 ? 137.768 38.616 137.025 1.00 17.56 188 GLN D O 1
ATOM 8150 N N . SER D 1 189 ? 139.908 38.603 136.334 1.00 17.02 189 SER D N 1
ATOM 8151 C CA . SER D 1 189 ? 139.569 38.643 134.895 1.00 17.57 189 SER D CA 1
ATOM 8152 C C . SER D 1 189 ? 138.805 37.383 134.439 1.00 19.70 189 SER D C 1
ATOM 8153 O O . SER D 1 189 ? 138.127 37.403 133.411 1.00 19.22 189 SER D O 1
ATOM 8156 N N . ARG D 1 190 ? 138.905 36.311 135.228 1.00 17.23 190 ARG D N 1
ATOM 8157 C CA . ARG D 1 190 ? 138.216 35.046 134.933 1.00 19.37 190 ARG D CA 1
ATOM 8158 C C . ARG D 1 190 ? 136.972 34.857 135.813 1.00 22.67 190 ARG D C 1
ATOM 8159 O O . ARG D 1 190 ? 136.319 33.813 135.738 1.00 20.80 190 ARG D O 1
ATOM 8167 N N . GLY D 1 191 ? 136.633 35.849 136.630 1.00 19.27 191 GLY D N 1
ATOM 8168 C CA . GLY D 1 191 ? 135.449 35.748 137.469 1.00 20.58 191 GLY D CA 1
ATOM 8169 C C . GLY D 1 191 ? 135.691 35.002 138.776 1.00 22.15 191 GLY D C 1
ATOM 8170 O O . GLY D 1 191 ? 134.736 34.645 139.474 1.00 23.35 191 GLY D O 1
ATOM 8171 N N . ILE D 1 192 ? 136.954 34.761 139.118 1.00 16.79 192 ILE D N 1
ATOM 8172 C CA . ILE D 1 192 ? 137.267 34.030 140.359 1.00 16.43 192 ILE D CA 1
ATOM 8173 C C . ILE D 1 192 ? 137.607 35.034 141.470 1.00 18.19 192 ILE D C 1
ATOM 8174 O O . ILE D 1 192 ? 138.445 35.885 141.291 1.00 17.94 192 ILE D O 1
ATOM 8179 N N . GLN D 1 193 ? 136.964 34.940 142.636 1.00 17.02 193 GLN D N 1
ATOM 8180 C CA . GLN D 1 193 ? 137.224 35.919 143.670 1.00 16.39 193 GLN D CA 1
ATOM 8181 C C . GLN D 1 193 ? 138.437 35.557 144.509 1.00 17.71 193 GLN D C 1
ATOM 8182 O O . GLN D 1 193 ? 138.463 34.482 145.134 1.00 16.97 193 GLN D O 1
ATOM 8188 N N . PRO D 1 194 ? 139.406 36.474 144.598 1.00 15.71 194 PRO D N 1
ATOM 8189 C CA . PRO D 1 194 ? 140.551 36.190 145.465 1.00 15.39 194 PRO D CA 1
ATOM 8190 C C . PRO D 1 194 ? 140.228 36.401 146.908 1.00 15.58 194 PRO D C 1
ATOM 8191 O O . PRO D 1 194 ? 139.485 37.331 147.214 1.00 16.40 194 PRO D O 1
ATOM 8195 N N . GLU D 1 195 ? 140.807 35.573 147.769 1.00 15.48 195 GLU D N 1
ATOM 8196 C CA . GLU D 1 195 ? 140.626 35.735 149.227 1.00 15.74 195 GLU D CA 1
ATOM 8197 C C . GLU D 1 195 ? 141.995 35.558 149.867 1.00 15.56 195 GLU D C 1
ATOM 8198 O O . GLU D 1 195 ? 142.709 34.571 149.571 1.00 16.41 195 GLU D O 1
ATOM 8204 N N . ALA D 1 196 ? 142.402 36.535 150.698 1.00 15.69 196 ALA D N 1
ATOM 8205 C CA . ALA D 1 196 ? 143.725 36.570 151.278 1.00 16.45 196 ALA D CA 1
ATOM 8206 C C . ALA D 1 196 ? 143.831 35.788 152.579 1.00 18.57 196 ALA D C 1
ATOM 8207 O O . ALA D 1 196 ? 143.047 36.026 153.528 1.00 18.13 196 ALA D O 1
ATOM 8209 N N . TRP D 1 197 ? 144.832 34.915 152.652 1.00 15.86 197 TRP D N 1
ATOM 8210 C CA . TRP D 1 197 ? 145.256 34.454 153.959 1.00 16.33 197 TRP D CA 1
ATOM 8211 C C . TRP D 1 197 ? 146.665 35.013 154.307 1.00 16.32 197 TRP D C 1
ATOM 8212 O O . TRP D 1 197 ? 147.407 35.472 153.436 1.00 16.02 197 TRP D O 1
ATOM 8223 N N . ALA D 1 198 ? 146.977 34.993 155.602 1.00 16.80 198 ALA D N 1
ATOM 8224 C CA . ALA D 1 198 ? 148.211 35.603 156.138 1.00 18.09 198 ALA D CA 1
ATOM 8225 C C . ALA D 1 198 ? 148.476 37.037 155.655 1.00 16.80 198 ALA D C 1
ATOM 8226 O O . ALA D 1 198 ? 149.561 37.337 155.143 1.00 16.68 198 ALA D O 1
ATOM 8228 N N . PRO D 1 199 ? 147.496 37.935 155.843 1.00 16.85 199 PRO D N 1
ATOM 8229 C CA . PRO D 1 199 ? 147.660 39.317 155.352 1.00 16.72 199 PRO D CA 1
ATOM 8230 C C . PRO D 1 199 ? 148.836 40.005 156.036 1.00 17.05 199 PRO D C 1
ATOM 8231 O O . PRO D 1 199 ? 149.375 40.935 155.468 1.00 16.94 199 PRO D O 1
ATOM 8235 N N . PHE D 1 200 ? 149.228 39.561 157.242 1.00 17.53 200 PHE D N 1
ATOM 8236 C CA . PHE D 1 200 ? 150.319 40.221 157.941 1.00 17.95 200 PHE D CA 1
ATOM 8237 C C . PHE D 1 200 ? 151.616 39.405 157.863 1.00 21.79 200 PHE D C 1
ATOM 8238 O O . PHE D 1 200 ? 152.575 39.701 158.589 1.00 20.94 200 PHE D O 1
ATOM 8246 N N . ALA D 1 201 ? 151.639 38.376 157.004 1.00 20.24 201 ALA D N 1
ATOM 8247 C CA . ALA D 1 201 ? 152.800 37.469 156.899 1.00 21.91 201 ALA D CA 1
ATOM 8248 C C . ALA D 1 201 ? 153.188 36.852 158.274 1.00 23.72 201 ALA D C 1
ATOM 8249 O O . ALA D 1 201 ? 154.361 36.604 158.530 1.00 27.21 201 ALA D O 1
ATOM 8251 N N . GLU D 1 202 ? 152.183 36.631 159.109 1.00 22.18 202 GLU D N 1
ATOM 8252 C CA . GLU D 1 202 ? 152.332 36.147 160.491 1.00 27.55 202 GLU D CA 1
ATOM 8253 C C . GLU D 1 202 ? 153.387 36.948 161.249 1.00 30.74 202 GLU D C 1
ATOM 8254 O O . GLU D 1 202 ? 154.070 36.419 162.142 1.00 33.96 202 GLU D O 1
ATOM 8260 N N . GLY D 1 203 ? 153.524 38.216 160.867 1.00 28.52 203 GLY D N 1
ATOM 8261 C CA . GLY D 1 203 ? 154.453 39.133 161.474 1.00 30.26 203 GLY D CA 1
ATOM 8262 C C . GLY D 1 203 ? 155.887 38.933 161.051 1.00 37.41 203 GLY D C 1
ATOM 8263 O O . GLY D 1 203 ? 156.793 39.550 161.610 1.00 34.92 203 GLY D O 1
ATOM 8264 N N . ARG D 1 204 ? 156.105 38.071 160.057 1.00 34.88 204 ARG D N 1
ATOM 8265 C CA . ARG D 1 204 ? 157.456 37.799 159.586 1.00 36.77 204 ARG D CA 1
ATOM 8266 C C . ARG D 1 204 ? 158.097 38.999 158.862 1.00 36.19 204 ARG D C 1
ATOM 8267 O O . ARG D 1 204 ? 157.416 39.950 158.465 1.00 33.64 204 ARG D O 1
ATOM 8275 N N . ASN D 1 205 ? 159.421 38.945 158.708 1.00 36.36 205 ASN D N 1
ATOM 8276 C CA . ASN D 1 205 ? 160.179 39.966 158.002 1.00 41.89 205 ASN D CA 1
ATOM 8277 C C . ASN D 1 205 ? 159.916 41.391 158.500 1.00 39.43 205 ASN D C 1
ATOM 8278 O O . ASN D 1 205 ? 159.972 42.353 157.718 1.00 40.47 205 ASN D O 1
ATOM 8283 N N . GLY D 1 206 ? 159.630 41.524 159.797 1.00 37.60 206 GLY D N 1
ATOM 8284 C CA . GLY D 1 206 ? 159.429 42.824 160.427 1.00 31.68 206 GLY D CA 1
ATOM 8285 C C . GLY D 1 206 ? 158.199 43.607 159.950 1.00 29.45 206 GLY D C 1
ATOM 8286 O O . GLY D 1 206 ? 158.146 44.825 160.104 1.00 32.79 206 GLY D O 1
ATOM 8287 N N . LEU D 1 207 ? 157.201 42.902 159.421 1.00 28.30 207 LEU D N 1
ATOM 8288 C CA . LEU D 1 207 ? 156.004 43.549 158.896 1.00 25.45 207 LEU D CA 1
ATOM 8289 C C . LEU D 1 207 ? 155.398 44.592 159.836 1.00 24.34 207 LEU D C 1
ATOM 8290 O O . LEU D 1 207 ? 155.148 45.723 159.437 1.00 23.21 207 LEU D O 1
ATOM 8295 N N . PHE D 1 208 ? 155.172 44.243 161.100 1.00 25.51 208 PHE D N 1
ATOM 8296 C CA . PHE D 1 208 ? 154.485 45.194 161.975 1.00 28.31 208 PHE D CA 1
ATOM 8297 C C . PHE D 1 208 ? 155.291 46.440 162.350 1.00 28.67 208 PHE D C 1
ATOM 8298 O O . PHE D 1 208 ? 154.741 47.387 162.901 1.00 29.16 208 PHE D O 1
ATOM 8306 N N . GLN D 1 209 ? 156.588 46.432 162.061 1.00 27.85 209 GLN D N 1
ATOM 8307 C CA . GLN D 1 209 ? 157.431 47.613 162.263 1.00 29.13 209 GLN D CA 1
ATOM 8308 C C . GLN D 1 209 ? 157.848 48.295 160.953 1.00 30.70 209 GLN D C 1
ATOM 8309 O O . GLN D 1 209 ? 158.695 49.177 160.934 1.00 29.19 209 GLN D O 1
ATOM 8315 N N . ASN D 1 210 ? 157.278 47.863 159.839 1.00 28.14 210 ASN D N 1
ATOM 8316 C CA . ASN D 1 210 ? 157.677 48.416 158.543 1.00 26.65 210 ASN D CA 1
ATOM 8317 C C . ASN D 1 210 ? 157.441 49.937 158.455 1.00 26.34 210 ASN D C 1
ATOM 8318 O O . ASN D 1 210 ? 156.338 50.412 158.678 1.00 27.86 210 ASN D O 1
ATOM 8323 N N . PRO D 1 211 ? 158.488 50.697 158.145 1.00 26.43 211 PRO D N 1
ATOM 8324 C CA . PRO D 1 211 ? 158.449 52.160 158.192 1.00 28.86 211 PRO D CA 1
ATOM 8325 C C . PRO D 1 211 ? 157.392 52.767 157.245 1.00 27.07 211 PRO D C 1
ATOM 8326 O O . PRO D 1 211 ? 156.747 53.733 157.603 1.00 26.96 211 PRO D O 1
ATOM 8330 N N . VAL D 1 212 ? 157.263 52.226 156.030 1.00 25.30 212 VAL D N 1
ATOM 8331 C CA . VAL D 1 212 ? 156.279 52.743 155.105 1.00 22.46 212 VAL D CA 1
ATOM 8332 C C . VAL D 1 212 ? 154.843 52.531 155.607 1.00 22.45 212 VAL D C 1
ATOM 8333 O O . VAL D 1 212 ? 154.027 53.455 155.589 1.00 26.31 212 VAL D O 1
ATOM 8337 N N . LEU D 1 213 ? 154.542 51.317 156.071 1.00 21.47 213 LEU D N 1
ATOM 8338 C CA . LEU D 1 213 ? 153.202 51.001 156.590 1.00 19.83 213 LEU D CA 1
ATOM 8339 C C . LEU D 1 213 ? 152.877 51.769 157.852 1.00 24.15 213 LEU D C 1
ATOM 8340 O O . LEU D 1 213 ? 151.738 52.199 158.044 1.00 24.44 213 LEU D O 1
ATOM 8345 N N . THR D 1 214 ? 153.876 51.944 158.713 1.00 23.21 214 THR D N 1
ATOM 8346 C CA . THR D 1 214 ? 153.644 52.652 159.986 1.00 22.64 214 THR D CA 1
ATOM 8347 C C . THR D 1 214 ? 153.357 54.129 159.697 1.00 27.20 214 THR D C 1
ATOM 8348 O O . THR D 1 214 ? 152.422 54.672 160.254 1.00 29.69 214 THR D O 1
ATOM 8352 N N . ALA D 1 215 ? 154.122 54.743 158.789 1.00 27.74 215 ALA D N 1
ATOM 8353 C CA . ALA D 1 215 ? 153.878 56.152 158.401 1.00 26.89 215 ALA D CA 1
ATOM 8354 C C . ALA D 1 215 ? 152.496 56.323 157.764 1.00 27.17 215 ALA D C 1
ATOM 8355 O O . ALA D 1 215 ? 151.800 57.288 158.037 1.00 26.02 215 ALA D O 1
ATOM 8357 N N . ILE D 1 216 ? 152.104 55.413 156.883 1.00 25.49 216 ILE D N 1
ATOM 8358 C CA . ILE D 1 216 ? 150.762 55.511 156.303 1.00 23.07 216 ILE D CA 1
ATOM 8359 C C . ILE D 1 216 ? 149.662 55.432 157.399 1.00 25.04 216 ILE D C 1
ATOM 8360 O O . ILE D 1 216 ? 148.711 56.217 157.399 1.00 29.25 216 ILE D O 1
ATOM 8365 N N . GLY D 1 217 ? 149.814 54.497 158.331 1.00 23.12 217 GLY D N 1
ATOM 8366 C CA . GLY D 1 217 ? 148.844 54.342 159.409 1.00 22.04 217 GLY D CA 1
ATOM 8367 C C . GLY D 1 217 ? 148.711 55.613 160.217 1.00 28.55 217 GLY D C 1
ATOM 8368 O O . GLY D 1 217 ? 147.603 56.062 160.553 1.00 27.59 217 GLY D O 1
ATOM 8369 N N . GLU D 1 218 ? 149.857 56.195 160.504 1.00 26.73 218 GLU D N 1
ATOM 8370 C CA . GLU D 1 218 ? 149.902 57.400 161.334 1.00 31.56 218 GLU D CA 1
ATOM 8371 C C . GLU D 1 218 ? 149.157 58.588 160.736 1.00 30.92 218 GLU D C 1
ATOM 8372 O O . GLU D 1 218 ? 148.632 59.419 161.469 1.00 32.57 218 GLU D O 1
ATOM 8378 N N . LYS D 1 219 ? 149.058 58.641 159.416 1.00 27.23 219 LYS D N 1
ATOM 8379 C CA . LYS D 1 219 ? 148.227 59.650 158.745 1.00 28.35 219 LYS D CA 1
ATOM 8380 C C . LYS D 1 219 ? 146.763 59.569 159.129 1.00 30.50 219 LYS D C 1
ATOM 8381 O O . LYS D 1 219 ? 146.067 60.577 159.129 1.00 32.24 219 LYS D O 1
ATOM 8387 N N . TYR D 1 220 ? 146.281 58.372 159.436 1.00 27.06 220 TYR D N 1
ATOM 8388 C CA . TYR D 1 220 ? 144.846 58.162 159.617 1.00 26.73 220 TYR D CA 1
ATOM 8389 C C . TYR D 1 220 ? 144.502 57.723 161.030 1.00 26.13 220 TYR D C 1
ATOM 8390 O O . TYR D 1 220 ? 143.327 57.412 161.335 1.00 29.34 220 TYR D O 1
ATOM 8399 N N . GLY D 1 221 ? 145.516 57.675 161.893 1.00 30.02 221 GLY D N 1
ATOM 8400 C CA . GLY D 1 221 ? 145.328 57.143 163.239 1.00 29.49 221 GLY D CA 1
ATOM 8401 C C . GLY D 1 221 ? 144.948 55.660 163.222 1.00 29.66 221 GLY D C 1
ATOM 8402 O O . GLY D 1 221 ? 144.127 55.200 163.996 1.00 26.34 221 GLY D O 1
ATOM 8403 N N . LYS D 1 222 ? 145.550 54.920 162.306 1.00 25.96 222 LYS D N 1
ATOM 8404 C CA . LYS D 1 222 ? 145.273 53.496 162.152 1.00 26.34 222 LYS D CA 1
ATOM 8405 C C . LYS D 1 222 ? 146.566 52.728 162.323 1.00 25.60 222 LYS D C 1
ATOM 8406 O O . LYS D 1 222 ? 147.647 53.253 162.043 1.00 26.45 222 LYS D O 1
ATOM 8412 N N . SER D 1 223 ? 146.438 51.470 162.734 1.00 25.08 223 SER D N 1
ATOM 8413 C CA . SER D 1 223 ? 147.573 50.591 162.930 1.00 24.47 223 SER D CA 1
ATOM 8414 C C . SER D 1 223 ? 148.081 50.049 161.596 1.00 25.21 223 SER D C 1
ATOM 8415 O O . SER D 1 223 ? 147.374 50.077 160.575 1.00 23.30 223 SER D O 1
ATOM 8418 N N . VAL D 1 224 ? 149.283 49.496 161.635 1.00 22.17 224 VAL D N 1
ATOM 8419 C CA . VAL D 1 224 ? 149.820 48.796 160.458 1.00 20.44 224 VAL D CA 1
ATOM 8420 C C . VAL D 1 224 ? 148.861 47.706 159.967 1.00 21.60 224 VAL D C 1
ATOM 8421 O O . VAL D 1 224 ? 148.630 47.555 158.747 1.00 19.77 224 VAL D O 1
ATOM 8425 N N . GLY D 1 225 ? 148.326 46.918 160.901 1.00 21.46 225 GLY D N 1
ATOM 8426 C CA . GLY D 1 225 ? 147.387 45.885 160.530 1.00 23.28 225 GLY D CA 1
ATOM 8427 C C . GLY D 1 225 ? 146.182 46.448 159.799 1.00 21.44 225 GLY D C 1
ATOM 8428 O O . GLY D 1 225 ? 145.774 45.913 158.768 1.00 19.11 225 GLY D O 1
ATOM 8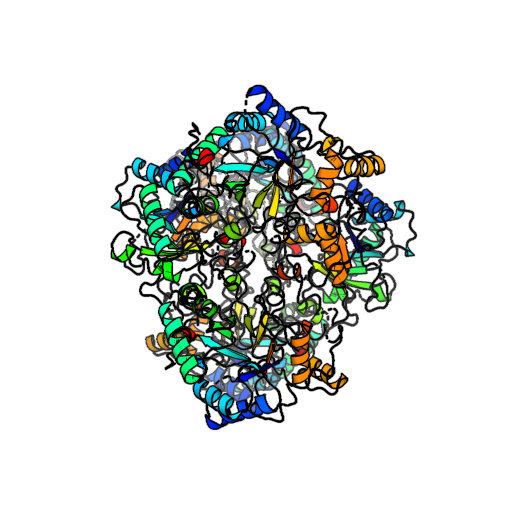429 N N . GLN D 1 226 ? 145.590 47.521 160.328 1.00 21.78 226 GLN D N 1
ATOM 8430 C CA . GLN D 1 226 ? 144.432 48.110 159.675 1.00 20.27 226 GLN D CA 1
ATOM 8431 C C . GLN D 1 226 ? 144.794 48.638 158.276 1.00 19.78 226 GLN D C 1
ATOM 8432 O O . GLN D 1 226 ? 144.000 48.500 157.373 1.00 19.53 226 GLN D O 1
ATOM 8438 N N . VAL D 1 227 ? 145.963 49.249 158.134 1.00 19.75 227 VAL D N 1
ATOM 8439 C CA . VAL D 1 227 ? 146.428 49.717 156.810 1.00 19.40 227 VAL D CA 1
ATOM 8440 C C . VAL D 1 227 ? 146.508 48.554 155.796 1.00 18.82 227 VAL D C 1
ATOM 8441 O O . VAL D 1 227 ? 146.009 48.637 154.654 1.00 18.39 227 VAL D O 1
ATOM 8445 N N . VAL D 1 228 ? 147.149 47.468 156.225 1.00 18.41 228 VAL D N 1
ATOM 8446 C CA . VAL D 1 228 ? 147.242 46.295 155.360 1.00 18.13 228 VAL D CA 1
ATOM 8447 C C . VAL D 1 228 ? 145.872 45.765 154.983 1.00 18.39 228 VAL D C 1
ATOM 8448 O O . VAL D 1 228 ? 145.610 45.462 153.814 1.00 17.29 228 VAL D O 1
ATOM 8452 N N . LEU D 1 229 ? 144.961 45.638 155.965 1.00 18.07 229 LEU D N 1
ATOM 8453 C CA . LEU D 1 229 ? 143.643 45.128 155.582 1.00 18.03 229 LEU D CA 1
ATOM 8454 C C . LEU D 1 229 ? 142.922 46.077 154.626 1.00 18.13 229 LEU D C 1
ATOM 8455 O O . LEU D 1 229 ? 142.188 45.629 153.728 1.00 18.33 229 LEU D O 1
ATOM 8460 N N . ARG D 1 230 ? 143.101 47.383 154.819 1.00 18.53 230 ARG D N 1
ATOM 8461 C CA . ARG D 1 230 ? 142.370 48.345 153.978 1.00 18.79 230 ARG D CA 1
ATOM 8462 C C . ARG D 1 230 ? 142.965 48.269 152.535 1.00 18.29 230 ARG D C 1
ATOM 8463 O O . ARG D 1 230 ? 142.251 48.378 151.567 1.00 18.33 230 ARG D O 1
ATOM 8471 N N . TRP D 1 231 ? 144.272 48.038 152.437 1.00 17.92 231 TRP D N 1
ATOM 8472 C CA . TRP D 1 231 ? 144.935 47.860 151.131 1.00 17.51 231 TRP D CA 1
ATOM 8473 C C . TRP D 1 231 ? 144.354 46.646 150.400 1.00 18.29 231 TRP D C 1
ATOM 8474 O O . TRP D 1 231 ? 144.001 46.731 149.215 1.00 17.04 231 TRP D O 1
ATOM 8485 N N . ILE D 1 232 ? 144.245 45.511 151.098 1.00 16.90 232 ILE D N 1
ATOM 8486 C CA . ILE D 1 232 ? 143.633 44.316 150.503 1.00 16.59 232 ILE D CA 1
ATOM 8487 C C . ILE D 1 232 ? 142.185 44.593 150.067 1.00 16.90 232 ILE D C 1
ATOM 8488 O O . ILE D 1 232 ? 141.777 44.242 148.961 1.00 16.77 232 ILE D O 1
ATOM 8493 N N . PHE D 1 233 ? 141.427 45.253 150.951 1.00 17.42 233 PHE D N 1
ATOM 8494 C CA . PHE D 1 233 ? 140.051 45.644 150.643 1.00 17.90 233 PHE D CA 1
ATOM 8495 C C . PHE D 1 233 ? 139.962 46.480 149.355 1.00 18.87 233 PHE D C 1
ATOM 8496 O O . PHE D 1 233 ? 139.107 46.215 148.498 1.00 18.30 233 PHE D O 1
ATOM 8504 N N . GLN D 1 234 ? 140.819 47.477 149.230 1.00 18.10 234 GLN D N 1
ATOM 8505 C CA . GLN D 1 234 ? 140.745 48.369 148.058 1.00 18.37 234 GLN D CA 1
ATOM 8506 C C . GLN D 1 234 ? 141.148 47.685 146.767 1.00 17.94 234 GLN D C 1
ATOM 8507 O O . GLN D 1 234 ? 140.857 48.227 145.683 1.00 18.55 234 GLN D O 1
ATOM 8513 N N . ARG D 1 235 ? 141.800 46.522 146.867 1.00 17.33 235 ARG D N 1
ATOM 8514 C CA . ARG D 1 235 ? 142.128 45.732 145.664 1.00 16.97 235 ARG D CA 1
ATOM 8515 C C . ARG D 1 235 ? 141.008 44.775 145.301 1.00 17.63 235 ARG D C 1
ATOM 8516 O O . ARG D 1 235 ? 141.127 44.015 144.320 1.00 18.13 235 ARG D O 1
ATOM 8524 N N . GLY D 1 236 ? 139.917 44.838 146.068 1.00 18.57 236 GLY D N 1
ATOM 8525 C CA . GLY D 1 236 ? 138.754 43.976 145.848 1.00 19.44 236 GLY D CA 1
ATOM 8526 C C . GLY D 1 236 ? 139.005 42.513 146.202 1.00 19.35 236 GLY D C 1
ATOM 8527 O O . GLY D 1 236 ? 138.439 41.604 145.596 1.00 18.95 236 GLY D O 1
ATOM 8528 N N . ILE D 1 237 ? 139.789 42.297 147.257 1.00 16.70 237 ILE D N 1
ATOM 8529 C CA . ILE D 1 237 ? 140.129 40.959 147.726 1.00 16.33 237 ILE D CA 1
ATOM 8530 C C . ILE D 1 237 ? 139.496 40.770 149.111 1.00 16.64 237 ILE D C 1
ATOM 8531 O O . ILE D 1 237 ? 139.572 41.682 149.952 1.00 16.92 237 ILE D O 1
ATOM 8536 N N . VAL D 1 238 ? 138.832 39.625 149.306 1.00 16.68 238 VAL D N 1
ATOM 8537 C CA . VAL D 1 238 ? 138.288 39.278 150.655 1.00 17.04 238 VAL D CA 1
ATOM 8538 C C . VAL D 1 238 ? 139.462 38.949 151.574 1.00 16.80 238 VAL D C 1
ATOM 8539 O O . VAL D 1 238 ? 140.424 38.313 151.138 1.00 16.92 238 VAL D O 1
ATOM 8543 N N . SER D 1 239 ? 139.409 39.362 152.857 1.00 17.19 239 SER D N 1
ATOM 8544 C CA . SER D 1 239 ? 140.542 39.072 153.719 1.00 18.32 239 SER D CA 1
ATOM 8545 C C . SER D 1 239 ? 140.136 38.197 154.911 1.00 18.00 239 SER D C 1
ATOM 8546 O O . SER D 1 239 ? 139.000 38.273 155.366 1.00 17.99 239 SER D O 1
ATOM 8549 N N . LEU D 1 240 ? 141.069 37.381 155.385 1.00 17.37 240 LEU D N 1
ATOM 8550 C CA . LEU D 1 240 ? 140.889 36.702 156.686 1.00 17.89 240 LEU D CA 1
ATOM 8551 C C . LEU D 1 240 ? 141.942 37.185 157.662 1.00 18.10 240 LEU D C 1
ATOM 8552 O O . LEU D 1 240 ? 143.152 37.136 157.384 1.00 20.02 240 LEU D O 1
ATOM 8557 N N . ALA D 1 241 ? 141.517 37.650 158.824 1.00 18.74 241 ALA D N 1
ATOM 8558 C CA . ALA D 1 241 ? 142.460 38.077 159.827 1.00 19.06 241 ALA D CA 1
ATOM 8559 C C . ALA D 1 241 ? 142.187 37.286 161.096 1.00 25.95 241 ALA D C 1
ATOM 8560 O O . ALA D 1 241 ? 141.033 37.090 161.457 1.00 23.97 241 ALA D O 1
ATOM 8562 N N . LYS D 1 242 ? 143.254 36.862 161.763 1.00 25.80 242 LYS D N 1
ATOM 8563 C CA . LYS D 1 242 ? 143.123 36.103 163.028 1.00 28.60 242 LYS D CA 1
ATOM 8564 C C . LYS D 1 242 ? 143.656 36.836 164.239 1.00 30.74 242 LYS D C 1
ATOM 8565 O O . LYS D 1 242 ? 144.745 37.400 164.206 1.00 29.25 242 LYS D O 1
ATOM 8571 N N . SER D 1 243 ? 142.900 36.788 165.338 1.00 30.53 243 SER D N 1
ATOM 8572 C CA . SER D 1 243 ? 143.436 37.096 166.644 1.00 32.60 243 SER D CA 1
ATOM 8573 C C . SER D 1 243 ? 142.676 36.277 167.689 1.00 32.68 243 SER D C 1
ATOM 8574 O O . SER D 1 243 ? 141.625 35.711 167.384 1.00 32.10 243 SER D O 1
ATOM 8577 N N . VAL D 1 244 ? 143.253 36.133 168.877 1.00 32.75 244 VAL D N 1
ATOM 8578 C CA . VAL D 1 244 ? 142.512 35.579 170.001 1.00 36.81 244 VAL D CA 1
ATOM 8579 C C . VAL D 1 244 ? 142.122 36.664 170.990 1.00 37.09 244 VAL D C 1
ATOM 8580 O O . VAL D 1 244 ? 141.450 36.398 171.971 1.00 36.60 244 VAL D O 1
ATOM 8584 N N . ARG D 1 245 ? 142.537 37.887 170.700 1.00 36.69 245 ARG D N 1
ATOM 8585 C CA . ARG D 1 245 ? 142.236 39.023 171.547 1.00 39.41 245 ARG D CA 1
ATOM 8586 C C . ARG D 1 245 ? 141.098 39.846 170.959 1.00 32.49 245 ARG D C 1
ATOM 8587 O O . ARG D 1 245 ? 141.177 40.314 169.836 1.00 32.98 245 ARG D O 1
ATOM 8595 N N . LYS D 1 246 ? 140.032 40.018 171.731 1.00 34.45 246 LYS D N 1
ATOM 8596 C CA . LYS D 1 246 ? 138.836 40.677 171.236 1.00 33.40 246 LYS D CA 1
ATOM 8597 C C . LYS D 1 246 ? 139.113 42.112 170.825 1.00 32.82 246 LYS D C 1
ATOM 8598 O O . LYS D 1 246 ? 138.575 42.598 169.841 1.00 30.58 246 LYS D O 1
ATOM 8604 N N . GLY D 1 247 ? 139.940 42.791 171.600 1.00 30.56 247 GLY D N 1
ATOM 8605 C CA . GLY D 1 247 ? 140.368 44.141 171.260 1.00 30.61 247 GLY D CA 1
ATOM 8606 C C . GLY D 1 247 ? 141.022 44.224 169.876 1.00 31.04 247 GLY D C 1
ATOM 8607 O O . GLY D 1 247 ? 140.796 45.180 169.107 1.00 28.91 247 GLY D O 1
ATOM 8608 N N . ARG D 1 248 ? 141.869 43.256 169.562 1.00 29.67 248 ARG D N 1
ATOM 8609 C CA . ARG D 1 248 ? 142.494 43.191 168.235 1.00 29.45 248 ARG D CA 1
ATOM 8610 C C . ARG D 1 248 ? 141.486 42.941 167.125 1.00 26.19 248 ARG D C 1
ATOM 8611 O O . ARG D 1 248 ? 141.593 43.495 166.042 1.00 26.01 248 ARG D O 1
ATOM 8627 N N . GLU D 1 250 ? 138.381 43.860 167.140 1.00 25.25 250 GLU D N 1
ATOM 8628 C CA . GLU D 1 250 ? 137.661 45.131 166.999 1.00 26.67 250 GLU D CA 1
ATOM 8629 C C . GLU D 1 250 ? 138.471 46.097 166.127 1.00 25.33 250 GLU D C 1
ATOM 8630 O O . GLU D 1 250 ? 137.915 46.767 165.257 1.00 27.00 250 GLU D O 1
ATOM 8636 N N . GLU D 1 251 ? 139.791 46.116 166.319 1.00 24.63 251 GLU D N 1
ATOM 8637 C CA . GLU D 1 251 ? 140.671 46.924 165.474 1.00 30.55 251 GLU D CA 1
ATOM 8638 C C . GLU D 1 251 ? 140.653 46.429 163.998 1.00 26.78 251 GLU D C 1
ATOM 8639 O O . GLU D 1 251 ? 140.471 47.214 163.055 1.00 22.67 251 GLU D O 1
ATOM 8645 N N . ASN D 1 252 ? 140.813 45.126 163.816 1.00 22.51 252 ASN D N 1
ATOM 8646 C CA . ASN D 1 252 ? 140.883 44.534 162.467 1.00 21.59 252 ASN D CA 1
ATOM 8647 C C . ASN D 1 252 ? 139.636 44.805 161.638 1.00 23.87 252 ASN D C 1
ATOM 8648 O O . ASN D 1 252 ? 139.732 45.000 160.422 1.00 23.38 252 ASN D O 1
ATOM 8653 N N . ILE D 1 253 ? 138.460 44.779 162.276 1.00 23.61 253 ILE D N 1
ATOM 8654 C CA . ILE D 1 253 ? 137.225 44.922 161.521 1.00 22.44 253 ILE D CA 1
ATOM 8655 C C . ILE D 1 253 ? 136.916 46.410 161.272 1.00 23.35 253 ILE D C 1
ATOM 8656 O O . ILE D 1 253 ? 136.129 46.747 160.385 1.00 23.32 253 ILE D O 1
ATOM 8661 N N . ASN D 1 254 ? 137.562 47.275 162.044 1.00 23.21 254 ASN D N 1
ATOM 8662 C CA . ASN D 1 254 ? 137.265 48.723 162.009 1.00 23.78 254 ASN D CA 1
ATOM 8663 C C . ASN D 1 254 ? 138.129 49.421 160.939 1.00 23.12 254 ASN D C 1
ATOM 8664 O O . ASN D 1 254 ? 139.013 50.215 161.244 1.00 24.31 254 ASN D O 1
ATOM 8669 N N . ILE D 1 255 ? 137.876 49.080 159.681 1.00 22.54 255 ILE D N 1
ATOM 8670 C CA . ILE D 1 255 ? 138.635 49.668 158.568 1.00 22.20 255 ILE D CA 1
ATOM 8671 C C . ILE D 1 255 ? 137.708 50.292 157.511 1.00 25.35 255 ILE D C 1
ATOM 8672 O O . ILE D 1 255 ? 138.155 50.602 156.388 1.00 25.13 255 ILE D O 1
ATOM 8677 N N . LEU D 1 256 ? 136.423 50.444 157.850 1.00 24.41 256 LEU D N 1
ATOM 8678 C CA . LEU D 1 256 ? 135.474 50.961 156.858 1.00 29.07 256 LEU D CA 1
ATOM 8679 C C . LEU D 1 256 ? 135.253 52.463 157.042 1.00 32.32 256 LEU D C 1
ATOM 8680 O O . LEU D 1 256 ? 134.414 53.074 156.365 1.00 35.31 256 LEU D O 1
ATOM 8685 N N . ASP D 1 257 ? 136.048 53.057 157.931 1.00 30.17 257 ASP D N 1
ATOM 8686 C CA . ASP D 1 257 ? 135.940 54.476 158.283 1.00 30.04 257 ASP D CA 1
ATOM 8687 C C . ASP D 1 257 ? 137.097 55.339 157.721 1.00 29.39 257 ASP D C 1
ATOM 8688 O O . ASP D 1 257 ? 137.274 56.478 158.141 1.00 30.89 257 ASP D O 1
ATOM 8693 N N . PHE D 1 258 ? 137.907 54.787 156.802 1.00 25.08 258 PHE D N 1
ATOM 8694 C CA . PHE D 1 258 ? 139.007 55.555 156.229 1.00 23.78 258 PHE D CA 1
ATOM 8695 C C . PHE D 1 258 ? 139.321 54.959 154.889 1.00 22.97 258 PHE D C 1
ATOM 8696 O O . PHE D 1 258 ? 138.808 53.889 154.580 1.00 22.62 258 PHE D O 1
ATOM 8704 N N . GLU D 1 259 ? 140.131 55.663 154.101 1.00 22.86 259 GLU D N 1
ATOM 8705 C CA . GLU D 1 259 ? 140.562 55.142 152.801 1.00 24.77 259 GLU D CA 1
ATOM 8706 C C . GLU D 1 259 ? 142.022 55.485 152.546 1.00 24.32 259 GLU D C 1
ATOM 8707 O O . GLU D 1 259 ? 142.538 56.513 153.031 1.00 22.52 259 GLU D O 1
ATOM 8713 N N . LEU D 1 260 ? 142.695 54.604 151.806 1.00 21.02 260 LEU D N 1
ATOM 8714 C CA . LEU D 1 260 ? 144.071 54.856 151.417 1.00 20.74 260 LEU D CA 1
ATOM 8715 C C . LEU D 1 260 ? 144.058 55.616 150.100 1.00 21.02 260 LEU D C 1
ATOM 8716 O O . LEU D 1 260 ? 143.289 55.298 149.204 1.00 22.64 260 LEU D O 1
ATOM 8721 N N . SER D 1 261 ? 144.927 56.620 149.970 1.00 21.38 261 SER D N 1
ATOM 8722 C CA . SER D 1 261 ? 145.040 57.363 148.710 1.00 24.54 261 SER D CA 1
ATOM 8723 C C . SER D 1 261 ? 145.805 56.610 147.611 1.00 24.96 261 SER D C 1
ATOM 8724 O O . SER D 1 261 ? 146.430 55.562 147.863 1.00 22.09 261 SER D O 1
ATOM 8727 N N . ALA D 1 262 ? 145.762 57.135 146.385 1.00 21.50 262 ALA D N 1
ATOM 8728 C CA . ALA D 1 262 ? 146.507 56.499 145.290 1.00 24.17 262 ALA D CA 1
ATOM 8729 C C . ALA D 1 262 ? 147.994 56.488 145.628 1.00 22.01 262 ALA D C 1
ATOM 8730 O O . ALA D 1 262 ? 148.673 55.497 145.333 1.00 22.75 262 ALA D O 1
ATOM 8732 N N . GLU D 1 263 ? 148.473 57.577 146.254 1.00 21.39 263 GLU D N 1
ATOM 8733 C CA . GLU D 1 263 ? 149.877 57.668 146.666 1.00 29.84 263 GLU D CA 1
ATOM 8734 C C . GLU D 1 263 ? 150.234 56.588 147.708 1.00 21.29 263 GLU D C 1
ATOM 8735 O O . GLU D 1 263 ? 151.278 55.927 147.594 1.00 20.31 263 GLU D O 1
ATOM 8741 N N . ASP D 1 264 ? 149.339 56.399 148.679 1.00 20.61 264 ASP D N 1
ATOM 8742 C CA . ASP D 1 264 ? 149.482 55.321 149.668 1.00 20.67 264 ASP D CA 1
ATOM 8743 C C . ASP D 1 264 ? 149.576 53.958 148.987 1.00 19.70 264 ASP D C 1
ATOM 8744 O O . ASP D 1 264 ? 150.451 53.124 149.339 1.00 18.98 264 ASP D O 1
ATOM 8757 N N . LEU D 1 266 ? 150.412 53.194 145.946 1.00 18.95 266 LEU D N 1
ATOM 8758 C CA . LEU D 1 266 ? 151.660 53.054 145.215 1.00 18.96 266 LEU D CA 1
ATOM 8759 C C . LEU D 1 266 ? 152.844 52.730 146.140 1.00 18.87 266 LEU D C 1
ATOM 8760 O O . LEU D 1 266 ? 153.709 51.882 145.817 1.00 18.62 266 LEU D O 1
ATOM 8765 N N . GLN D 1 267 ? 152.912 53.422 147.278 1.00 19.17 267 GLN D N 1
ATOM 8766 C CA . GLN D 1 267 ? 153.996 53.142 148.224 1.00 20.68 267 GLN D CA 1
ATOM 8767 C C . GLN D 1 267 ? 153.920 51.707 148.721 1.00 18.62 267 GLN D C 1
ATOM 8768 O O . GLN D 1 267 ? 154.953 51.037 148.904 1.00 18.56 267 GLN D O 1
ATOM 8774 N N . ILE D 1 268 ? 152.710 51.215 148.938 1.00 18.29 268 ILE D N 1
ATOM 8775 C CA . ILE D 1 268 ? 152.595 49.814 149.343 1.00 17.79 268 ILE D CA 1
ATOM 8776 C C . ILE D 1 268 ? 152.980 48.836 148.230 1.00 17.85 268 ILE D C 1
ATOM 8777 O O . ILE D 1 268 ? 153.629 47.836 148.477 1.00 17.23 268 ILE D O 1
ATOM 8782 N N . ALA D 1 269 ? 152.546 49.126 147.012 1.00 17.41 269 ALA D N 1
ATOM 8783 C CA . ALA D 1 269 ? 152.902 48.230 145.914 1.00 17.14 269 ALA D CA 1
ATOM 8784 C C . ALA D 1 269 ? 154.437 48.057 145.760 1.00 17.34 269 ALA D C 1
ATOM 8785 O O . ALA D 1 269 ? 154.928 46.988 145.447 1.00 17.13 269 ALA D O 1
ATOM 8787 N N . ALA D 1 270 ? 155.156 49.127 146.019 1.00 17.84 270 ALA D N 1
ATOM 8788 C CA . ALA D 1 270 ? 156.613 49.106 145.960 1.00 18.18 270 ALA D CA 1
ATOM 8789 C C . ALA D 1 270 ? 157.274 48.110 146.908 1.00 18.08 270 ALA D C 1
ATOM 8790 O O . ALA D 1 270 ? 158.410 47.715 146.700 1.00 18.33 270 ALA D O 1
ATOM 8792 N N . LEU D 1 271 ? 156.544 47.709 147.973 1.00 17.81 271 LEU D N 1
ATOM 8793 C CA . LEU D 1 271 ? 157.097 46.717 148.900 1.00 17.80 271 LEU D CA 1
ATOM 8794 C C . LEU D 1 271 ? 157.184 45.286 148.390 1.00 18.22 271 LEU D C 1
ATOM 8795 O O . LEU D 1 271 ? 157.870 44.437 149.013 1.00 17.60 271 LEU D O 1
ATOM 8800 N N . ASP D 1 272 ? 156.452 44.959 147.326 1.00 17.08 272 ASP D N 1
ATOM 8801 C CA . ASP D 1 272 ? 156.371 43.571 146.907 1.00 16.77 272 ASP D CA 1
ATOM 8802 C C . ASP D 1 272 ? 157.706 42.905 146.573 1.00 22.02 272 ASP D C 1
ATOM 8803 O O . ASP D 1 272 ? 158.534 43.484 145.833 1.00 19.44 272 ASP D O 1
ATOM 8808 N N . THR D 1 273 ? 157.869 41.667 147.033 1.00 18.08 273 THR D N 1
ATOM 8809 C CA . THR D 1 273 ? 158.958 40.797 146.534 1.00 19.36 273 THR D CA 1
ATOM 8810 C C . THR D 1 273 ? 158.454 39.503 145.862 1.00 20.52 273 THR D C 1
ATOM 8811 O O . THR D 1 273 ? 159.263 38.674 145.409 1.00 18.55 273 THR D O 1
ATOM 8815 N N . ALA D 1 274 ? 157.142 39.313 145.801 1.00 18.14 274 ALA D N 1
ATOM 8816 C CA . ALA D 1 274 ? 156.547 38.138 145.163 1.00 19.86 274 ALA D CA 1
ATOM 8817 C C . ALA D 1 274 ? 157.117 36.856 145.758 1.00 24.97 274 ALA D C 1
ATOM 8818 O O . ALA D 1 274 ? 157.278 35.852 145.067 1.00 27.04 274 ALA D O 1
ATOM 8820 N N . THR D 1 275 ? 157.392 36.905 147.042 1.00 21.59 275 THR D N 1
ATOM 8821 C CA . THR D 1 275 ? 157.951 35.748 147.766 1.00 25.83 275 THR D CA 1
ATOM 8822 C C . THR D 1 275 ? 157.105 35.412 148.977 1.00 20.89 275 THR D C 1
ATOM 8823 O O . THR D 1 275 ? 156.877 36.268 149.849 1.00 20.68 275 THR D O 1
ATOM 8827 N N . SER D 1 276 ? 156.654 34.156 149.058 1.00 19.42 276 SER D N 1
ATOM 8828 C CA . SER D 1 276 ? 155.895 33.719 150.229 1.00 18.15 276 SER D CA 1
ATOM 8829 C C . SER D 1 276 ? 156.671 33.913 151.516 1.00 20.88 276 SER D C 1
ATOM 8830 O O . SER D 1 276 ? 157.892 33.676 151.574 1.00 22.65 276 SER D O 1
ATOM 8833 N N . ALA D 1 277 ? 155.939 34.222 152.589 1.00 20.99 277 ALA D N 1
ATOM 8834 C CA . ALA D 1 277 ? 156.539 34.222 153.906 1.00 22.99 277 ALA D CA 1
ATOM 8835 C C . ALA D 1 277 ? 156.757 32.818 154.440 1.00 26.24 277 ALA D C 1
ATOM 8836 O O . ALA D 1 277 ? 157.379 32.663 155.495 1.00 29.06 277 ALA D O 1
ATOM 8838 N N . PHE D 1 278 ? 156.298 31.800 153.702 1.00 18.30 278 PHE D N 1
ATOM 8839 C CA . PHE D 1 278 ? 156.215 30.467 154.254 1.00 18.76 278 PHE D CA 1
ATOM 8840 C C . PHE D 1 278 ? 156.998 29.512 153.376 1.00 18.98 278 PHE D C 1
ATOM 8841 O O . PHE D 1 278 ? 158.065 29.031 153.781 1.00 25.16 278 PHE D O 1
ATOM 8849 N N . PHE D 1 279 ? 156.500 29.281 152.181 1.00 18.42 279 PHE D N 1
ATOM 8850 C CA . PHE D 1 279 ? 157.131 28.326 151.254 1.00 22.16 279 PHE D CA 1
ATOM 8851 C C . PHE D 1 279 ? 156.385 28.326 149.904 1.00 20.42 279 PHE D C 1
ATOM 8852 O O . PHE D 1 279 ? 155.320 28.924 149.771 1.00 21.06 279 PHE D O 1
ATOM 8860 N N . SER D 1 280 ? 156.988 27.692 148.900 1.00 19.00 280 SER D N 1
ATOM 8861 C CA . SER D 1 280 ? 156.357 27.591 147.578 1.00 17.64 280 SER D CA 1
ATOM 8862 C C . SER D 1 280 ? 155.639 26.266 147.431 1.00 17.70 280 SER D C 1
ATOM 8863 O O . SER D 1 280 ? 156.211 25.214 147.726 1.00 18.32 280 SER D O 1
ATOM 8866 N N . HIS D 1 281 ? 154.397 26.324 146.945 1.00 17.15 281 HIS D N 1
ATOM 8867 C CA . HIS D 1 281 ? 153.655 25.083 146.710 1.00 17.24 281 HIS D CA 1
ATOM 8868 C C . HIS D 1 281 ? 154.217 24.341 145.475 1.00 17.48 281 HIS D C 1
ATOM 8869 O O . HIS D 1 281 ? 153.859 23.175 145.247 1.00 17.73 281 HIS D O 1
ATOM 8876 N N . ARG D 1 282 ? 155.141 24.985 144.761 1.00 17.52 282 ARG D N 1
ATOM 8877 C CA . ARG D 1 282 ? 155.809 24.310 143.623 1.00 17.90 282 ARG D CA 1
ATOM 8878 C C . ARG D 1 282 ? 157.169 23.702 144.007 1.00 18.72 282 ARG D C 1
ATOM 8879 O O . ARG D 1 282 ? 157.871 23.108 143.166 1.00 19.21 282 ARG D O 1
ATOM 8887 N N . ASP D 1 283 ? 157.557 23.855 145.275 1.00 18.99 283 ASP D N 1
ATOM 8888 C CA . ASP D 1 283 ? 158.784 23.205 145.782 1.00 19.91 283 ASP D CA 1
ATOM 8889 C C . ASP D 1 283 ? 158.500 21.710 146.052 1.00 20.42 283 ASP D C 1
ATOM 8890 O O . ASP D 1 283 ? 157.638 21.385 146.857 1.00 20.27 283 ASP D O 1
ATOM 8895 N N . PRO D 1 284 ? 159.211 20.789 145.371 1.00 17.83 284 PRO D N 1
ATOM 8896 C CA . PRO D 1 284 ? 158.814 19.376 145.532 1.00 17.03 284 PRO D CA 1
ATOM 8897 C C . PRO D 1 284 ? 159.024 18.862 146.979 1.00 17.70 284 PRO D C 1
ATOM 8898 O O . PRO D 1 284 ? 158.371 17.903 147.397 1.00 17.27 284 PRO D O 1
ATOM 8902 N N . ALA D 1 285 ? 159.931 19.490 147.732 1.00 19.14 285 ALA D N 1
ATOM 8903 C CA . ALA D 1 285 ? 160.131 19.081 149.119 1.00 20.36 285 ALA D CA 1
ATOM 8904 C C . ALA D 1 285 ? 158.884 19.429 149.937 1.00 20.21 285 ALA D C 1
ATOM 8905 O O . ALA D 1 285 ? 158.553 18.735 150.911 1.00 20.53 285 ALA D O 1
ATOM 8915 N N . VAL D 1 287 ? 155.787 19.664 148.538 1.00 17.46 287 VAL D N 1
ATOM 8916 C CA . VAL D 1 287 ? 154.821 18.632 148.137 1.00 16.35 287 VAL D CA 1
ATOM 8917 C C . VAL D 1 287 ? 155.014 17.337 148.946 1.00 16.19 287 VAL D C 1
ATOM 8918 O O . VAL D 1 287 ? 154.048 16.764 149.456 1.00 16.91 287 VAL D O 1
ATOM 8922 N N . GLU D 1 288 ? 156.247 16.825 149.031 1.00 16.67 288 GLU D N 1
ATOM 8923 C CA . GLU D 1 288 ? 156.515 15.612 149.771 1.00 17.19 288 GLU D CA 1
ATOM 8924 C C . GLU D 1 288 ? 156.128 15.766 151.260 1.00 19.68 288 GLU D C 1
ATOM 8925 O O . GLU D 1 288 ? 155.547 14.845 151.847 1.00 19.53 288 GLU D O 1
ATOM 8931 N N . TRP D 1 289 ? 156.408 16.931 151.839 1.00 18.84 289 TRP D N 1
ATOM 8932 C CA . TRP D 1 289 ? 156.094 17.142 153.267 1.00 20.11 289 TRP D CA 1
ATOM 8933 C C . TRP D 1 289 ? 154.589 17.175 153.496 1.00 19.85 289 TRP D C 1
ATOM 8934 O O . TRP D 1 289 ? 154.054 16.446 154.352 1.00 20.81 289 TRP D O 1
ATOM 8945 N N . LEU D 1 290 ? 153.889 18.016 152.745 1.00 18.66 290 LEU D N 1
ATOM 8946 C CA . LEU D 1 290 ? 152.458 18.160 152.977 1.00 18.45 290 LEU D CA 1
ATOM 8947 C C . LEU D 1 290 ? 151.706 16.881 152.633 1.00 17.31 290 LEU D C 1
ATOM 8948 O O . LEU D 1 290 ? 150.799 16.467 153.378 1.00 18.02 290 LEU D O 1
ATOM 8953 N N . THR D 1 291 ? 152.057 16.240 151.519 1.00 16.21 291 THR D N 1
ATOM 8954 C CA . THR D 1 291 ? 151.296 15.047 151.144 1.00 16.04 291 THR D CA 1
ATOM 8955 C C . THR D 1 291 ? 151.575 13.854 152.077 1.00 21.39 291 THR D C 1
ATOM 8956 O O . THR D 1 291 ? 150.850 12.861 152.010 1.00 20.45 291 THR D O 1
ATOM 8960 N N . GLY D 1 292 ? 152.622 13.937 152.905 1.00 16.76 292 GLY D N 1
ATOM 8961 C CA . GLY D 1 292 ? 152.962 12.881 153.841 1.00 17.70 292 GLY D CA 1
ATOM 8962 C C . GLY D 1 292 ? 152.294 13.053 155.207 1.00 18.58 292 GLY D C 1
ATOM 8963 O O . GLY D 1 292 ? 152.447 12.188 156.071 1.00 20.03 292 GLY D O 1
ATOM 8964 N N . ARG D 1 293 ? 151.585 14.147 155.430 1.00 18.09 293 ARG D N 1
ATOM 8965 C CA . ARG D 1 293 ? 150.999 14.395 156.778 1.00 19.09 293 ARG D CA 1
ATOM 8966 C C . ARG D 1 293 ? 149.800 13.459 156.999 1.00 19.11 293 ARG D C 1
ATOM 8967 O O . ARG D 1 293 ? 149.031 13.198 156.064 1.00 18.70 293 ARG D O 1
ATOM 8975 N N . LYS D 1 294 ? 149.650 12.965 158.230 1.00 19.40 294 LYS D N 1
ATOM 8976 C CA . LYS D 1 294 ? 148.586 12.004 158.519 1.00 19.75 294 LYS D CA 1
ATOM 8977 C C . LYS D 1 294 ? 147.677 12.574 159.585 1.00 19.71 294 LYS D C 1
ATOM 8978 O O . LYS D 1 294 ? 148.118 12.707 160.733 1.00 22.51 294 LYS D O 1
ATOM 8984 N N . LEU D 1 295 ? 146.440 12.922 159.218 1.00 19.09 295 LEU D N 1
ATOM 8985 C CA . LEU D 1 295 ? 145.545 13.652 160.112 1.00 20.18 295 LEU D CA 1
ATOM 8986 C C . LEU D 1 295 ? 144.251 12.866 160.289 1.00 21.25 295 LEU D C 1
ATOM 8987 O O . LEU D 1 295 ? 143.718 12.291 159.330 1.00 21.26 295 LEU D O 1
ATOM 8992 N N . ASP D 1 296 ? 143.764 12.835 161.513 1.00 20.89 296 ASP D N 1
ATOM 8993 C CA . ASP D 1 296 ? 142.552 12.104 161.811 1.00 20.75 296 ASP D CA 1
ATOM 8994 C C . ASP D 1 296 ? 141.333 13.023 161.587 1.00 21.45 296 ASP D C 1
ATOM 8995 O O . ASP D 1 296 ? 140.717 13.486 162.536 1.00 22.89 296 ASP D O 1
ATOM 9000 N N . VAL D 1 297 ? 141.005 13.293 160.330 1.00 20.88 297 VAL D N 1
ATOM 9001 C CA . VAL D 1 297 ? 139.901 14.187 159.992 1.00 22.15 297 VAL D CA 1
ATOM 9002 C C . VAL D 1 297 ? 139.111 13.612 158.813 1.00 21.69 297 VAL D C 1
ATOM 9003 O O . VAL D 1 297 ? 139.666 12.790 158.059 1.00 21.29 297 VAL D O 1
ATOM 9024 N N . GLN E 1 16 ? 109.669 62.819 137.566 1.00 44.39 16 GLN E N 1
ATOM 9025 C CA . GLN E 1 16 ? 109.655 62.511 136.166 1.00 42.65 16 GLN E CA 1
ATOM 9026 C C . GLN E 1 16 ? 108.200 62.483 135.689 1.00 36.67 16 GLN E C 1
ATOM 9027 O O . GLN E 1 16 ? 107.324 61.964 136.382 1.00 33.86 16 GLN E O 1
ATOM 9033 N N . THR E 1 17 ? 107.932 63.081 134.533 1.00 38.04 17 THR E N 1
ATOM 9034 C CA . THR E 1 17 ? 106.578 63.024 133.982 1.00 32.55 17 THR E CA 1
ATOM 9035 C C . THR E 1 17 ? 106.661 62.620 132.532 1.00 35.04 17 THR E C 1
ATOM 9036 O O . THR E 1 17 ? 107.745 62.622 131.915 1.00 35.94 17 THR E O 1
ATOM 9040 N N . VAL E 1 18 ? 105.510 62.248 131.994 1.00 30.61 18 VAL E N 1
ATOM 9041 C CA . VAL E 1 18 ? 105.377 61.994 130.597 1.00 31.84 18 VAL E CA 1
ATOM 9042 C C . VAL E 1 18 ? 104.275 62.917 130.079 1.00 31.02 18 VAL E C 1
ATOM 9043 O O . VAL E 1 18 ? 103.307 63.199 130.773 1.00 31.10 18 VAL E O 1
ATOM 9047 N N . LYS E 1 19 ? 104.430 63.393 128.848 1.00 31.44 19 LYS E N 1
ATOM 9048 C CA . LYS E 1 19 ? 103.379 64.185 128.216 1.00 32.16 19 LYS E CA 1
ATOM 9049 C C . LYS E 1 19 ? 102.378 63.276 127.477 1.00 31.54 19 LYS E C 1
ATOM 9050 O O . LYS E 1 19 ? 102.757 62.444 126.640 1.00 33.14 19 LYS E O 1
ATOM 9056 N N . LEU E 1 20 ? 101.098 63.406 127.803 1.00 29.17 20 LEU E N 1
ATOM 9057 C CA . LEU E 1 20 ? 100.082 62.567 127.173 1.00 28.43 20 LEU E CA 1
ATOM 9058 C C . LEU E 1 20 ? 99.773 63.098 125.769 1.00 29.10 20 LEU E C 1
ATOM 9059 O O . LEU E 1 20 ? 100.218 64.196 125.414 1.00 30.01 20 LEU E O 1
ATOM 9064 N N . ASN E 1 21 ? 99.012 62.331 124.978 1.00 28.79 21 ASN E N 1
ATOM 9065 C CA . ASN E 1 21 ? 98.707 62.767 123.602 1.00 29.52 21 ASN E CA 1
ATOM 9066 C C . ASN E 1 21 ? 97.934 64.103 123.497 1.00 31.08 21 ASN E C 1
ATOM 9067 O O . ASN E 1 21 ? 97.893 64.709 122.439 1.00 35.02 21 ASN E O 1
ATOM 9072 N N . ASN E 1 22 ? 97.348 64.583 124.592 1.00 29.51 22 ASN E N 1
ATOM 9073 C CA . ASN E 1 22 ? 96.682 65.888 124.552 1.00 30.38 22 ASN E CA 1
ATOM 9074 C C . ASN E 1 22 ? 97.489 66.961 125.251 1.00 35.26 22 ASN E C 1
ATOM 9075 O O . ASN E 1 22 ? 96.995 68.061 125.525 1.00 37.12 22 ASN E O 1
ATOM 9080 N N . GLY E 1 23 ? 98.738 66.643 125.556 1.00 30.08 23 GLY E N 1
ATOM 9081 C CA . GLY E 1 23 ? 99.685 67.653 126.004 1.00 33.26 23 GLY E CA 1
ATOM 9082 C C . GLY E 1 23 ? 99.782 67.787 127.514 1.00 34.51 23 GLY E C 1
ATOM 9083 O O . GLY E 1 23 ? 100.689 68.458 128.019 1.00 35.66 23 GLY E O 1
ATOM 9084 N N . ILE E 1 24 ? 98.892 67.148 128.264 1.00 34.88 24 ILE E N 1
ATOM 9085 C CA . ILE E 1 24 ? 99.023 67.291 129.727 1.00 38.55 24 ILE E CA 1
ATOM 9086 C C . ILE E 1 24 ? 100.114 66.387 130.309 1.00 36.84 24 ILE E C 1
ATOM 9087 O O . ILE E 1 24 ? 100.439 65.345 129.742 1.00 36.28 24 ILE E O 1
ATOM 9092 N N . ALA E 1 25 ? 100.660 66.794 131.450 1.00 34.40 25 ALA E N 1
ATOM 9093 C CA . ALA E 1 25 ? 101.766 66.081 132.091 1.00 29.87 25 ALA E CA 1
ATOM 9094 C C . ALA E 1 25 ? 101.254 65.096 133.136 1.00 28.76 25 ALA E C 1
ATOM 9095 O O . ALA E 1 25 ? 100.451 65.461 134.000 1.00 31.87 25 ALA E O 1
ATOM 9105 N N . PRO E 1 27 ? 102.589 62.204 136.126 1.00 30.38 27 PRO E N 1
ATOM 9106 C CA . PRO E 1 27 ? 103.779 61.641 136.800 1.00 28.10 27 PRO E CA 1
ATOM 9107 C C . PRO E 1 27 ? 104.062 60.199 136.352 1.00 30.98 27 PRO E C 1
ATOM 9108 O O . PRO E 1 27 ? 103.108 59.454 136.105 1.00 26.71 27 PRO E O 1
ATOM 9112 N N . LEU E 1 28 ? 105.334 59.801 136.271 1.00 28.30 28 LEU E N 1
ATOM 9113 C CA . LEU E 1 28 ? 105.656 58.417 135.939 1.00 28.01 28 LEU E CA 1
ATOM 9114 C C . LEU E 1 28 ? 105.517 57.433 137.102 1.00 27.38 28 LEU E C 1
ATOM 9115 O O . LEU E 1 28 ? 105.418 56.221 136.865 1.00 27.30 28 LEU E O 1
ATOM 9120 N N . LEU E 1 29 ? 105.530 57.939 138.340 1.00 27.47 29 LEU E N 1
ATOM 9121 C CA . LEU E 1 29 ? 105.410 57.054 139.502 1.00 27.03 29 LEU E CA 1
ATOM 9122 C C . LEU E 1 29 ? 104.149 57.434 140.250 1.00 26.51 29 LEU E C 1
ATOM 9123 O O . LEU E 1 29 ? 103.996 58.583 140.664 1.00 26.98 29 LEU E O 1
ATOM 9128 N N . GLY E 1 30 ? 103.267 56.475 140.434 1.00 25.80 30 GLY E N 1
ATOM 9129 C CA . GLY E 1 30 ? 102.027 56.739 141.142 1.00 26.82 30 GLY E CA 1
ATOM 9130 C C . GLY E 1 30 ? 101.716 55.746 142.247 1.00 28.05 30 GLY E C 1
ATOM 9131 O O . GLY E 1 30 ? 102.288 54.661 142.333 1.00 25.29 30 GLY E O 1
ATOM 9132 N N . PHE E 1 31 ? 100.756 56.125 143.091 1.00 25.54 31 PHE E N 1
ATOM 9133 C CA . PHE E 1 31 ? 100.313 55.300 144.195 1.00 25.64 31 PHE E CA 1
ATOM 9134 C C . PHE E 1 31 ? 98.880 54.853 143.936 1.00 25.41 31 PHE E C 1
ATOM 9135 O O . PHE E 1 31 ? 98.045 55.654 143.560 1.00 26.14 31 PHE E O 1
ATOM 9143 N N . GLY E 1 32 ? 98.617 53.574 144.142 1.00 25.30 32 GLY E N 1
ATOM 9144 C CA . GLY E 1 32 ? 97.292 53.049 143.914 1.00 29.00 32 GLY E CA 1
ATOM 9145 C C . GLY E 1 32 ? 96.659 52.520 145.179 1.00 28.58 32 GLY E C 1
ATOM 9146 O O . GLY E 1 32 ? 97.305 51.850 145.977 1.00 30.03 32 GLY E O 1
ATOM 9147 N N . VAL E 1 33 ? 95.380 52.822 145.350 1.00 27.18 33 VAL E N 1
ATOM 9148 C CA . VAL E 1 33 ? 94.611 52.291 146.458 1.00 28.84 33 VAL E CA 1
ATOM 9149 C C . VAL E 1 33 ? 93.809 51.145 145.870 1.00 40.82 33 VAL E C 1
ATOM 9150 O O . VAL E 1 33 ? 93.159 51.302 144.845 1.00 44.87 33 VAL E O 1
ATOM 9154 N N . PHE E 1 34 ? 93.886 49.978 146.490 1.00 55.99 34 PHE E N 1
ATOM 9155 C CA . PHE E 1 34 ? 93.269 48.791 145.906 1.00 63.36 34 PHE E CA 1
ATOM 9156 C C . PHE E 1 34 ? 92.435 48.029 146.925 1.00 68.00 34 PHE E C 1
ATOM 9157 O O . PHE E 1 34 ? 91.207 48.060 146.882 1.00 70.40 34 PHE E O 1
ATOM 9173 N N . THR E 1 37 ? 89.812 47.832 152.134 1.00 64.48 37 THR E N 1
ATOM 9174 C CA . THR E 1 37 ? 88.490 47.919 152.740 1.00 68.75 37 THR E CA 1
ATOM 9175 C C . THR E 1 37 ? 88.420 48.843 153.954 1.00 72.10 37 THR E C 1
ATOM 9176 O O . THR E 1 37 ? 87.432 49.555 154.131 1.00 75.78 37 THR E O 1
ATOM 9180 N N . ASN E 1 38 ? 89.452 48.810 154.796 1.00 66.34 38 ASN E N 1
ATOM 9181 C CA . ASN E 1 38 ? 89.454 49.570 156.043 1.00 59.77 38 ASN E CA 1
ATOM 9182 C C . ASN E 1 38 ? 89.407 51.074 155.799 1.00 55.54 38 ASN E C 1
ATOM 9183 O O . ASN E 1 38 ? 90.195 51.609 155.031 1.00 52.80 38 ASN E O 1
ATOM 9188 N N . THR E 1 39 ? 88.504 51.752 156.496 1.00 35.33 39 THR E N 1
ATOM 9189 C CA . THR E 1 39 ? 88.245 53.171 156.282 1.00 35.92 39 THR E CA 1
ATOM 9190 C C . THR E 1 39 ? 89.459 54.012 156.669 1.00 34.40 39 THR E C 1
ATOM 9191 O O . THR E 1 39 ? 90.062 54.687 155.839 1.00 33.50 39 THR E O 1
ATOM 9195 N N . ALA E 1 40 ? 89.792 53.970 157.949 1.00 30.34 40 ALA E N 1
ATOM 9196 C CA . ALA E 1 40 ? 90.931 54.711 158.479 1.00 32.57 40 ALA E CA 1
ATOM 9197 C C . ALA E 1 40 ? 92.227 54.324 157.798 1.00 31.34 40 ALA E C 1
ATOM 9198 O O . ALA E 1 40 ? 93.063 55.185 157.516 1.00 29.90 40 ALA E O 1
ATOM 9200 N N . GLU E 1 41 ? 92.409 53.031 157.533 1.00 33.86 41 GLU E N 1
ATOM 9201 C CA . GLU E 1 41 ? 93.656 52.564 156.936 1.00 34.11 41 GLU E CA 1
ATOM 9202 C C . GLU E 1 41 ? 93.840 53.135 155.518 1.00 31.21 41 GLU E C 1
ATOM 9203 O O . GLU E 1 41 ? 94.961 53.524 155.130 1.00 29.73 41 GLU E O 1
ATOM 9209 N N . CYS E 1 42 ? 92.742 53.181 154.766 1.00 29.17 42 CYS E N 1
ATOM 9210 C CA . CYS E 1 42 ? 92.754 53.758 153.414 1.00 29.62 42 CYS E CA 1
ATOM 9211 C C . CYS E 1 42 ? 93.086 55.263 153.428 1.00 30.40 42 CYS E C 1
ATOM 9212 O O . CYS E 1 42 ? 93.962 55.716 152.690 1.00 27.78 42 CYS E O 1
ATOM 9215 N N . GLU E 1 43 ? 92.413 56.037 154.279 1.00 27.88 43 GLU E N 1
ATOM 9216 C CA . GLU E 1 43 ? 92.677 57.466 154.303 1.00 24.51 43 GLU E CA 1
ATOM 9217 C C . GLU E 1 43 ? 94.102 57.757 154.728 1.00 27.23 43 GLU E C 1
ATOM 9218 O O . GLU E 1 43 ? 94.763 58.612 154.153 1.00 26.97 43 GLU E O 1
ATOM 9224 N N . ARG E 1 44 ? 94.569 57.076 155.768 1.00 24.71 44 ARG E N 1
ATOM 9225 C CA . ARG E 1 44 ? 95.905 57.343 156.244 1.00 22.96 44 ARG E CA 1
ATOM 9226 C C . ARG E 1 44 ? 96.964 56.927 155.217 1.00 21.45 44 ARG E C 1
ATOM 9227 O O . ARG E 1 44 ? 98.013 57.541 155.109 1.00 24.18 44 ARG E O 1
ATOM 9235 N N . ALA E 1 45 ? 96.686 55.890 154.432 1.00 23.43 45 ALA E N 1
ATOM 9236 C CA . ALA E 1 45 ? 97.676 55.463 153.452 1.00 23.14 45 ALA E CA 1
ATOM 9237 C C . ALA E 1 45 ? 97.809 56.523 152.355 1.00 22.22 45 ALA E C 1
ATOM 9238 O O . ALA E 1 45 ? 98.897 56.834 151.899 1.00 23.51 45 ALA E O 1
ATOM 9240 N N . VAL E 1 46 ? 96.690 57.090 151.938 1.00 20.11 46 VAL E N 1
ATOM 9241 C CA . VAL E 1 46 ? 96.770 58.164 150.941 1.00 23.44 46 VAL E CA 1
ATOM 9242 C C . VAL E 1 46 ? 97.515 59.401 151.506 1.00 22.85 46 VAL E C 1
ATOM 9243 O O . VAL E 1 46 ? 98.368 59.974 150.844 1.00 22.40 46 VAL E O 1
ATOM 9247 N N . ILE E 1 47 ? 97.196 59.804 152.740 1.00 24.12 47 ILE E N 1
ATOM 9248 C CA . ILE E 1 47 ? 98.006 60.851 153.376 1.00 24.64 47 ILE E CA 1
ATOM 9249 C C . ILE E 1 47 ? 99.516 60.527 153.379 1.00 23.79 47 ILE E C 1
ATOM 9250 O O . ILE E 1 47 ? 100.355 61.377 153.032 1.00 23.49 47 ILE E O 1
ATOM 9255 N N . ASP E 1 48 ? 99.872 59.319 153.792 1.00 21.78 48 ASP E N 1
ATOM 9256 C CA . ASP E 1 48 ? 101.275 58.918 153.863 1.00 22.79 48 ASP E CA 1
ATOM 9257 C C . ASP E 1 48 ? 101.907 58.936 152.475 1.00 24.83 48 ASP E C 1
ATOM 9258 O O . ASP E 1 48 ? 103.063 59.319 152.304 1.00 27.66 48 ASP E O 1
ATOM 9263 N N . ALA E 1 49 ? 101.151 58.513 151.467 1.00 22.44 49 ALA E N 1
ATOM 9264 C CA . ALA E 1 49 ? 101.714 58.464 150.112 1.00 21.79 49 ALA E CA 1
ATOM 9265 C C . ALA E 1 49 ? 102.044 59.859 149.609 1.00 22.77 49 ALA E C 1
ATOM 9266 O O . ALA E 1 49 ? 103.085 60.089 149.037 1.00 25.39 49 ALA E O 1
ATOM 9268 N N . ILE E 1 50 ? 101.138 60.797 149.805 1.00 25.00 50 ILE E N 1
ATOM 9269 C CA . ILE E 1 50 ? 101.387 62.169 149.369 1.00 24.07 50 ILE E CA 1
ATOM 9270 C C . ILE E 1 50 ? 102.555 62.784 150.163 1.00 28.39 50 ILE E C 1
ATOM 9271 O O . ILE E 1 50 ? 103.443 63.417 149.592 1.00 28.31 50 ILE E O 1
ATOM 9276 N N . GLU E 1 51 ? 102.562 62.575 151.483 1.00 29.61 51 GLU E N 1
ATOM 9277 C CA . GLU E 1 51 ? 103.712 63.008 152.300 1.00 29.56 51 GLU E CA 1
ATOM 9278 C C . GLU E 1 51 ? 105.028 62.431 151.736 1.00 29.59 51 GLU E C 1
ATOM 9279 O O . GLU E 1 51 ? 106.035 63.141 151.659 1.00 30.87 51 GLU E O 1
ATOM 9285 N N . THR E 1 52 ? 104.992 61.179 151.291 1.00 29.87 52 THR E N 1
ATOM 9286 C CA . THR E 1 52 ? 106.164 60.484 150.725 1.00 27.32 52 THR E CA 1
ATOM 9287 C C . THR E 1 52 ? 106.622 61.105 149.402 1.00 27.83 52 THR E C 1
ATOM 9288 O O . THR E 1 52 ? 107.796 60.982 149.024 1.00 31.35 52 THR E O 1
ATOM 9292 N N . GLY E 1 53 ? 105.696 61.781 148.713 1.00 27.43 53 GLY E N 1
ATOM 9293 C CA . GLY E 1 53 ? 105.999 62.551 147.508 1.00 25.34 53 GLY E CA 1
ATOM 9294 C C . GLY E 1 53 ? 105.158 62.189 146.273 1.00 26.60 53 GLY E C 1
ATOM 9295 O O . GLY E 1 53 ? 105.335 62.780 145.189 1.00 27.29 53 GLY E O 1
ATOM 9296 N N . TYR E 1 54 ? 104.254 61.223 146.405 1.00 24.57 54 TYR E N 1
ATOM 9297 C CA . TYR E 1 54 ? 103.426 60.815 145.261 1.00 26.94 54 TYR E CA 1
ATOM 9298 C C . TYR E 1 54 ? 102.455 61.913 144.969 1.00 26.00 54 TYR E C 1
ATOM 9299 O O . TYR E 1 54 ? 101.889 62.481 145.892 1.00 26.81 54 TYR E O 1
ATOM 9308 N N . ARG E 1 55 ? 102.235 62.202 143.690 1.00 24.39 55 ARG E N 1
ATOM 9309 C CA . ARG E 1 55 ? 101.254 63.218 143.320 1.00 27.32 55 ARG E CA 1
ATOM 9310 C C . ARG E 1 55 ? 100.191 62.598 142.374 1.00 28.86 55 ARG E C 1
ATOM 9311 O O . ARG E 1 55 ? 99.058 63.091 142.270 1.00 30.95 55 ARG E O 1
ATOM 9319 N N . LEU E 1 56 ? 100.556 61.490 141.753 1.00 25.72 56 LEU E N 1
ATOM 9320 C CA . LEU E 1 56 ? 99.592 60.640 141.019 1.00 21.18 56 LEU E CA 1
ATOM 9321 C C . LEU E 1 56 ? 98.963 59.645 141.994 1.00 21.15 56 LEU E C 1
ATOM 9322 O O . LEU E 1 56 ? 99.659 58.776 142.545 1.00 24.24 56 LEU E O 1
ATOM 9327 N N . ILE E 1 57 ? 97.651 59.775 142.204 1.00 20.81 57 ILE E N 1
ATOM 9328 C CA . ILE E 1 57 ? 96.897 58.920 143.129 1.00 21.21 57 ILE E CA 1
ATOM 9329 C C . ILE E 1 57 ? 95.799 58.254 142.322 1.00 21.17 57 ILE E C 1
ATOM 9330 O O . ILE E 1 57 ? 95.045 58.933 141.622 1.00 23.91 57 ILE E O 1
ATOM 9335 N N . ASP E 1 58 ? 95.705 56.933 142.404 1.00 17.91 58 ASP E N 1
ATOM 9336 C CA . ASP E 1 58 ? 94.805 56.210 141.522 1.00 19.07 58 ASP E CA 1
ATOM 9337 C C . ASP E 1 58 ? 93.737 55.490 142.358 1.00 20.84 58 ASP E C 1
ATOM 9338 O O . ASP E 1 58 ? 94.072 54.783 143.281 1.00 20.40 58 ASP E O 1
ATOM 9343 N N . THR E 1 59 ? 92.467 55.682 142.015 1.00 18.96 59 THR E N 1
ATOM 9344 C CA . THR E 1 59 ? 91.404 54.880 142.607 1.00 17.61 59 THR E CA 1
ATOM 9345 C C . THR E 1 59 ? 90.408 54.486 141.520 1.00 19.95 59 THR E C 1
ATOM 9346 O O . THR E 1 59 ? 90.709 54.623 140.332 1.00 18.82 59 THR E O 1
ATOM 9350 N N . ALA E 1 60 ? 89.247 53.976 141.902 1.00 18.03 60 ALA E N 1
ATOM 9351 C CA . ALA E 1 60 ? 88.221 53.529 140.937 1.00 15.67 60 ALA E CA 1
ATOM 9352 C C . ALA E 1 60 ? 86.884 53.504 141.638 1.00 18.09 60 ALA E C 1
ATOM 9353 O O . ALA E 1 60 ? 86.847 53.249 142.847 1.00 19.56 60 ALA E O 1
ATOM 9355 N N . ALA E 1 61 ? 85.790 53.703 140.903 1.00 17.39 61 ALA E N 1
ATOM 9356 C CA . ALA E 1 61 ? 84.495 53.680 141.612 1.00 19.03 61 ALA E CA 1
ATOM 9357 C C . ALA E 1 61 ? 84.325 52.293 142.245 1.00 19.68 61 ALA E C 1
ATOM 9358 O O . ALA E 1 61 ? 83.843 52.184 143.364 1.00 19.27 61 ALA E O 1
ATOM 9360 N N . SER E 1 62 ? 84.742 51.249 141.536 1.00 17.52 62 SER E N 1
ATOM 9361 C CA . SER E 1 62 ? 84.483 49.894 142.021 1.00 18.47 62 SER E CA 1
ATOM 9362 C C . SER E 1 62 ? 85.290 49.548 143.280 1.00 21.36 62 SER E C 1
ATOM 9363 O O . SER E 1 62 ? 85.000 48.550 143.950 1.00 20.14 62 SER E O 1
ATOM 9366 N N . TYR E 1 63 ? 86.320 50.335 143.610 1.00 20.02 63 TYR E N 1
ATOM 9367 C CA . TYR E 1 63 ? 87.065 50.060 144.863 1.00 18.95 63 TYR E CA 1
ATOM 9368 C C . TYR E 1 63 ? 86.261 50.495 146.099 1.00 20.88 63 TYR E C 1
ATOM 9369 O O . TYR E 1 63 ? 86.614 50.113 147.224 1.00 21.06 63 TYR E O 1
ATOM 9378 N N . GLN E 1 64 ? 85.194 51.272 145.900 1.00 19.34 64 GLN E N 1
ATOM 9379 C CA . GLN E 1 64 ? 84.308 51.684 147.025 1.00 23.60 64 GLN E CA 1
ATOM 9380 C C . GLN E 1 64 ? 85.019 52.476 148.117 1.00 25.08 64 GLN E C 1
ATOM 9381 O O . GLN E 1 64 ? 84.626 52.445 149.290 1.00 24.51 64 GLN E O 1
ATOM 9387 N N . ASN E 1 65 ? 86.032 53.231 147.731 1.00 25.05 65 ASN E N 1
ATOM 9388 C CA . ASN E 1 65 ? 86.777 53.998 148.722 1.00 24.51 65 ASN E CA 1
ATOM 9389 C C . ASN E 1 65 ? 87.055 55.416 148.232 1.00 26.85 65 ASN E C 1
ATOM 9390 O O . ASN E 1 65 ? 87.961 56.095 148.774 1.00 25.24 65 ASN E O 1
ATOM 9395 N N . GLU E 1 66 ? 86.321 55.861 147.194 1.00 21.28 66 GLU E N 1
ATOM 9396 C CA . GLU E 1 66 ? 86.477 57.265 146.737 1.00 20.89 66 GLU E CA 1
ATOM 9397 C C . GLU E 1 66 ? 86.278 58.312 147.815 1.00 22.74 66 GLU E C 1
ATOM 9398 O O . GLU E 1 66 ? 86.974 59.337 147.822 1.00 22.45 66 GLU E O 1
ATOM 9404 N N . THR E 1 67 ? 85.292 58.099 148.690 1.00 22.50 67 THR E N 1
ATOM 9405 C CA . THR E 1 67 ? 85.061 59.064 149.771 1.00 21.23 67 THR E CA 1
ATOM 9406 C C . THR E 1 67 ? 86.317 59.223 150.639 1.00 25.35 67 THR E C 1
ATOM 9407 O O . THR E 1 67 ? 86.690 60.356 151.019 1.00 26.21 67 THR E O 1
ATOM 9411 N N . GLN E 1 68 ? 86.937 58.094 150.990 1.00 25.02 68 GLN E N 1
ATOM 9412 C CA . GLN E 1 68 ? 88.171 58.114 151.805 1.00 24.79 68 GLN E CA 1
ATOM 9413 C C . GLN E 1 68 ? 89.335 58.767 151.097 1.00 27.07 68 GLN E C 1
ATOM 9414 O O . GLN E 1 68 ? 90.150 59.489 151.683 1.00 23.97 68 GLN E O 1
ATOM 9420 N N . VAL E 1 69 ? 89.450 58.490 149.807 1.00 24.77 69 VAL E N 1
ATOM 9421 C CA . VAL E 1 69 ? 90.482 59.153 149.039 1.00 22.46 69 VAL E CA 1
ATOM 9422 C C . VAL E 1 69 ? 90.273 60.674 149.021 1.00 23.52 69 VAL E C 1
ATOM 9423 O O . VAL E 1 69 ? 91.223 61.450 149.216 1.00 25.57 69 VAL E O 1
ATOM 9427 N N . GLY E 1 70 ? 89.036 61.105 148.787 1.00 20.89 70 GLY E N 1
ATOM 9428 C CA . GLY E 1 70 ? 88.725 62.527 148.785 1.00 19.99 70 GLY E CA 1
ATOM 9429 C C . GLY E 1 70 ? 89.023 63.169 150.156 1.00 23.56 70 GLY E C 1
ATOM 9430 O O . GLY E 1 70 ? 89.547 64.258 150.213 1.00 25.14 70 GLY E O 1
ATOM 9431 N N . ASN E 1 71 ? 88.716 62.469 151.229 1.00 23.99 71 ASN E N 1
ATOM 9432 C CA . ASN E 1 71 ? 89.013 62.995 152.587 1.00 24.25 71 ASN E CA 1
ATOM 9433 C C . ASN E 1 71 ? 90.537 63.193 152.742 1.00 27.98 71 ASN E C 1
ATOM 9434 O O . ASN E 1 71 ? 91.032 64.246 153.181 1.00 25.09 71 ASN E O 1
ATOM 9439 N N . ALA E 1 72 ? 91.289 62.179 152.335 1.00 26.05 72 ALA E N 1
ATOM 9440 C CA . ALA E 1 72 ? 92.744 62.268 152.416 1.00 26.20 72 ALA E CA 1
ATOM 9441 C C . ALA E 1 72 ? 93.320 63.400 151.589 1.00 26.64 72 ALA E C 1
ATOM 9442 O O . ALA E 1 72 ? 94.291 64.022 152.021 1.00 27.54 72 ALA E O 1
ATOM 9444 N N . LEU E 1 73 ? 92.769 63.638 150.383 1.00 24.23 73 LEU E N 1
ATOM 9445 C CA . LEU E 1 73 ? 93.256 64.765 149.600 1.00 23.11 73 LEU E CA 1
ATOM 9446 C C . LEU E 1 73 ? 93.070 66.087 150.372 1.00 28.40 73 LEU E C 1
ATOM 9447 O O . LEU E 1 73 ? 93.977 66.918 150.392 1.00 31.49 73 LEU E O 1
ATOM 9452 N N . LYS E 1 74 ? 91.893 66.280 150.971 1.00 25.20 74 LYS E N 1
ATOM 9453 C CA . LYS E 1 74 ? 91.620 67.486 151.770 1.00 25.23 74 LYS E CA 1
ATOM 9454 C C . LYS E 1 74 ? 92.644 67.610 152.912 1.00 33.58 74 LYS E C 1
ATOM 9455 O O . LYS E 1 74 ? 93.076 68.725 153.259 1.00 34.04 74 LYS E O 1
ATOM 9461 N N . LEU E 1 75 ? 93.035 66.461 153.478 1.00 27.99 75 LEU E N 1
ATOM 9462 C CA . LEU E 1 75 ? 93.957 66.424 154.641 1.00 28.23 75 LEU E CA 1
ATOM 9463 C C . LEU E 1 75 ? 95.429 66.519 154.278 1.00 29.08 75 LEU E C 1
ATOM 9464 O O . LEU E 1 75 ? 96.281 66.681 155.141 1.00 28.28 75 LEU E O 1
ATOM 9469 N N . SER E 1 76 ? 95.747 66.382 152.998 1.00 28.80 76 SER E N 1
ATOM 9470 C CA . SER E 1 76 ? 97.136 66.355 152.543 1.00 25.47 76 SER E CA 1
ATOM 9471 C C . SER E 1 76 ? 97.819 67.713 152.627 1.00 27.27 76 SER E C 1
ATOM 9472 O O . SER E 1 76 ? 99.048 67.811 152.742 1.00 33.80 76 SER E O 1
ATOM 9475 N N . GLY E 1 77 ? 97.018 68.772 152.548 1.00 28.60 77 GLY E N 1
ATOM 9476 C CA . GLY E 1 77 ? 97.528 70.123 152.474 1.00 30.08 77 GLY E CA 1
ATOM 9477 C C . GLY E 1 77 ? 98.217 70.502 151.185 1.00 33.38 77 GLY E C 1
ATOM 9478 O O . GLY E 1 77 ? 98.907 71.509 151.138 1.00 37.09 77 GLY E O 1
ATOM 9479 N N . ILE E 1 78 ? 98.052 69.694 150.131 1.00 31.94 78 ILE E N 1
ATOM 9480 C CA . ILE E 1 78 ? 98.690 69.958 148.843 1.00 31.42 78 ILE E CA 1
ATOM 9481 C C . ILE E 1 78 ? 97.679 70.604 147.908 1.00 32.98 78 ILE E C 1
ATOM 9482 O O . ILE E 1 78 ? 96.512 70.192 147.859 1.00 32.20 78 ILE E O 1
ATOM 9487 N N . ALA E 1 79 ? 98.102 71.627 147.181 1.00 33.27 79 ALA E N 1
ATOM 9488 C CA . ALA E 1 79 ? 97.167 72.340 146.313 1.00 37.53 79 ALA E CA 1
ATOM 9489 C C . ALA E 1 79 ? 96.609 71.416 145.206 1.00 33.02 79 ALA E C 1
ATOM 9490 O O . ALA E 1 79 ? 97.312 70.523 144.723 1.00 29.74 79 ALA E O 1
ATOM 9492 N N . ARG E 1 80 ? 95.365 71.665 144.798 1.00 34.09 80 ARG E N 1
ATOM 9493 C CA . ARG E 1 80 ? 94.689 70.823 143.802 1.00 32.23 80 ARG E CA 1
ATOM 9494 C C . ARG E 1 80 ? 95.452 70.738 142.490 1.00 35.34 80 ARG E C 1
ATOM 9495 O O . ARG E 1 80 ? 95.481 69.669 141.859 1.00 32.48 80 ARG E O 1
ATOM 9503 N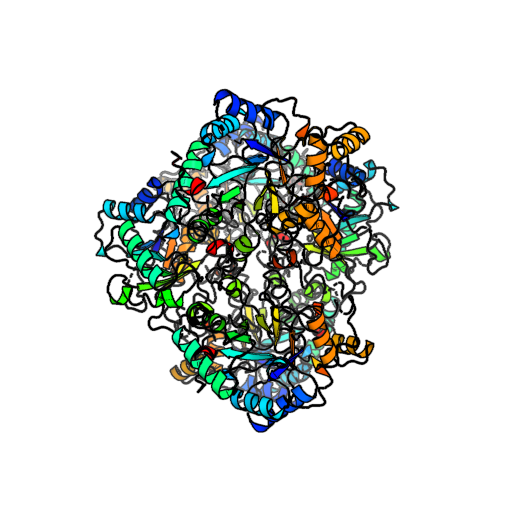 N . ASP E 1 81 ? 96.086 71.836 142.063 1.00 34.47 81 ASP E N 1
ATOM 9504 C CA . ASP E 1 81 ? 96.744 71.812 140.760 1.00 35.87 81 ASP E CA 1
ATOM 9505 C C . ASP E 1 81 ? 98.071 71.040 140.789 1.00 33.30 81 ASP E C 1
ATOM 9506 O O . ASP E 1 81 ? 98.687 70.773 139.755 1.00 35.44 81 ASP E O 1
ATOM 9511 N N . GLU E 1 82 ? 98.479 70.618 141.973 1.00 29.61 82 GLU E N 1
ATOM 9512 C CA . GLU E 1 82 ? 99.687 69.793 142.066 1.00 29.81 82 GLU E CA 1
ATOM 9513 C C . GLU E 1 82 ? 99.384 68.307 142.212 1.00 29.76 82 GLU E C 1
ATOM 9514 O O . GLU E 1 82 ? 100.304 67.496 142.261 1.00 29.76 82 GLU E O 1
ATOM 9520 N N . LEU E 1 83 ? 98.099 67.951 142.290 1.00 25.71 83 LEU E N 1
ATOM 9521 C CA . LEU E 1 83 ? 97.707 66.539 142.361 1.00 23.06 83 LEU E CA 1
ATOM 9522 C C . LEU E 1 83 ? 97.181 66.065 141.013 1.00 25.70 83 LEU E C 1
ATOM 9523 O O . LEU E 1 83 ? 96.510 66.827 140.317 1.00 29.30 83 LEU E O 1
ATOM 9528 N N . PHE E 1 84 ? 97.489 64.809 140.653 1.00 23.07 84 PHE E N 1
ATOM 9529 C CA . PHE E 1 84 ? 96.949 64.174 139.457 1.00 21.38 84 PHE E CA 1
ATOM 9530 C C . PHE E 1 84 ? 96.098 63.023 139.937 1.00 21.80 84 PHE E C 1
ATOM 9531 O O . PHE E 1 84 ? 96.633 61.968 140.292 1.00 23.66 84 PHE E O 1
ATOM 9539 N N . ILE E 1 85 ? 94.785 63.217 139.931 1.00 21.63 85 ILE E N 1
ATOM 9540 C CA . ILE E 1 85 ? 93.847 62.211 140.434 1.00 20.20 85 ILE E CA 1
ATOM 9541 C C . ILE E 1 85 ? 93.226 61.403 139.306 1.00 19.92 85 ILE E C 1
ATOM 9542 O O . ILE E 1 85 ? 92.743 61.983 138.325 1.00 21.32 85 ILE E O 1
ATOM 9547 N N . THR E 1 86 ? 93.242 60.069 139.439 1.00 19.79 86 THR E N 1
ATOM 9548 C CA . THR E 1 86 ? 92.582 59.192 138.458 1.00 18.70 86 THR E CA 1
ATOM 9549 C C . THR E 1 86 ? 91.448 58.432 139.148 1.00 21.68 86 THR E C 1
ATOM 9550 O O . THR E 1 86 ? 91.602 57.949 140.278 1.00 19.32 86 THR E O 1
ATOM 9554 N N . THR E 1 87 ? 90.304 58.321 138.478 1.00 17.96 87 THR E N 1
ATOM 9555 C CA . THR E 1 87 ? 89.333 57.330 138.917 1.00 18.24 87 THR E CA 1
ATOM 9556 C C . THR E 1 87 ? 88.746 56.677 137.684 1.00 20.09 87 THR E C 1
ATOM 9557 O O . THR E 1 87 ? 89.159 57.005 136.558 1.00 22.13 87 THR E O 1
ATOM 9561 N N . LYS E 1 88 ? 87.845 55.709 137.872 1.00 16.47 88 LYS E N 1
ATOM 9562 C CA . LYS E 1 88 ? 87.427 54.834 136.772 1.00 18.46 88 LYS E CA 1
ATOM 9563 C C . LYS E 1 88 ? 85.943 54.464 136.844 1.00 19.35 88 LYS E C 1
ATOM 9564 O O . LYS E 1 88 ? 85.407 54.184 137.919 1.00 18.51 88 LYS E O 1
ATOM 9570 N N . LEU E 1 89 ? 85.320 54.427 135.670 1.00 16.88 89 LEU E N 1
ATOM 9571 C CA . LEU E 1 89 ? 83.908 54.091 135.507 1.00 17.79 89 LEU E CA 1
ATOM 9572 C C . LEU E 1 89 ? 83.697 52.592 135.675 1.00 17.59 89 LEU E C 1
ATOM 9573 O O . LEU E 1 89 ? 84.308 51.774 134.962 1.00 16.99 89 LEU E O 1
ATOM 9578 N N . TRP E 1 90 ? 82.813 52.235 136.604 1.00 15.45 90 TRP E N 1
ATOM 9579 C CA . TRP E 1 90 ? 82.454 50.836 136.882 1.00 16.40 90 TRP E CA 1
ATOM 9580 C C . TRP E 1 90 ? 81.309 50.415 135.950 1.00 16.14 90 TRP E C 1
ATOM 9581 O O . TRP E 1 90 ? 80.378 51.198 135.682 1.00 16.18 90 TRP E O 1
ATOM 9592 N N . LEU E 1 91 ? 81.386 49.166 135.463 1.00 15.91 91 LEU E N 1
ATOM 9593 C CA . LEU E 1 91 ? 80.662 48.719 134.275 1.00 15.64 91 LEU E CA 1
ATOM 9594 C C . LEU E 1 91 ? 79.148 48.730 134.383 1.00 19.11 91 LEU E C 1
ATOM 9595 O O . LEU E 1 91 ? 78.469 48.690 133.377 1.00 15.96 91 LEU E O 1
ATOM 9600 N N . GLN E 1 92 ? 78.599 48.781 135.595 1.00 16.96 92 GLN E N 1
ATOM 9601 C CA . GLN E 1 92 ? 77.135 48.819 135.668 1.00 16.06 92 GLN E CA 1
ATOM 9602 C C . GLN E 1 92 ? 76.595 50.104 135.054 1.00 17.65 92 GLN E C 1
ATOM 9603 O O . GLN E 1 92 ? 75.404 50.190 134.716 1.00 20.21 92 GLN E O 1
ATOM 9609 N N . ASP E 1 93 ? 77.468 51.091 134.871 1.00 16.64 93 ASP E N 1
ATOM 9610 C CA . ASP E 1 93 ? 77.084 52.344 134.262 1.00 17.20 93 ASP E CA 1
ATOM 9611 C C . ASP E 1 93 ? 77.803 52.640 132.955 1.00 18.67 93 ASP E C 1
ATOM 9612 O O . ASP E 1 93 ? 77.885 53.802 132.543 1.00 18.58 93 ASP E O 1
ATOM 9617 N N . THR E 1 94 ? 78.364 51.601 132.311 1.00 17.79 94 THR E N 1
ATOM 9618 C CA . THR E 1 94 ? 79.019 51.795 131.015 1.00 18.79 94 THR E CA 1
ATOM 9619 C C . THR E 1 94 ? 77.993 51.889 129.897 1.00 20.31 94 THR E C 1
ATOM 9620 O O . THR E 1 94 ? 77.648 50.914 129.260 1.00 20.67 94 THR E O 1
ATOM 9624 N N . TYR E 1 95 ? 77.482 53.101 129.724 1.00 15.72 95 TYR E N 1
ATOM 9625 C CA . TYR E 1 95 ? 76.601 53.492 128.625 1.00 20.60 95 TYR E CA 1
ATOM 9626 C C . TYR E 1 95 ? 76.506 55.011 128.736 1.00 21.51 95 TYR E C 1
ATOM 9627 O O . TYR E 1 95 ? 77.077 55.588 129.651 1.00 20.75 95 TYR E O 1
ATOM 9636 N N . TYR E 1 96 ? 75.833 55.663 127.795 1.00 19.17 96 TYR E N 1
ATOM 9637 C CA . TYR E 1 96 ? 75.916 57.130 127.704 1.00 20.49 96 TYR E CA 1
ATOM 9638 C C . TYR E 1 96 ? 75.390 57.845 128.965 1.00 25.57 96 TYR E C 1
ATOM 9639 O O . TYR E 1 96 ? 76.104 58.637 129.596 1.00 22.58 96 TYR E O 1
ATOM 9648 N N . GLU E 1 97 ? 74.136 57.607 129.341 1.00 24.43 97 GLU E N 1
ATOM 9649 C CA . GLU E 1 97 ? 73.581 58.362 130.487 1.00 23.50 97 GLU E CA 1
ATOM 9650 C C . GLU E 1 97 ? 74.214 57.883 131.800 1.00 23.21 97 GLU E C 1
ATOM 9651 O O . GLU E 1 97 ? 74.430 58.678 132.732 1.00 24.04 97 GLU E O 1
ATOM 9657 N N . GLY E 1 98 ? 74.491 56.587 131.879 1.00 21.13 98 GLY E N 1
ATOM 9658 C CA . GLY E 1 98 ? 75.072 56.030 133.094 1.00 23.36 98 GLY E CA 1
ATOM 9659 C C . GLY E 1 98 ? 76.449 56.593 133.359 1.00 21.04 98 GLY E C 1
ATOM 9660 O O . GLY E 1 98 ? 76.798 56.847 134.512 1.00 20.56 98 GLY E O 1
ATOM 9661 N N . ALA E 1 99 ? 77.238 56.824 132.319 1.00 21.86 99 ALA E N 1
ATOM 9662 C CA . ALA E 1 99 ? 78.601 57.333 132.550 1.00 21.30 99 ALA E CA 1
ATOM 9663 C C . ALA E 1 99 ? 78.549 58.723 133.164 1.00 20.48 99 ALA E C 1
ATOM 9664 O O . ALA E 1 99 ? 79.284 59.024 134.112 1.00 21.47 99 ALA E O 1
ATOM 9666 N N . LYS E 1 100 ? 77.692 59.591 132.614 1.00 22.64 100 LYS E N 1
ATOM 9667 C CA . LYS E 1 100 ? 77.560 60.928 133.204 1.00 24.61 100 LYS E CA 1
ATOM 9668 C C . LYS E 1 100 ? 77.098 60.840 134.658 1.00 24.59 100 LYS E C 1
ATOM 9669 O O . LYS E 1 100 ? 77.624 61.549 135.520 1.00 24.33 100 LYS E O 1
ATOM 9675 N N . ALA E 1 101 ? 76.111 59.988 134.932 1.00 22.57 101 ALA E N 1
ATOM 9676 C CA . ALA E 1 101 ? 75.605 59.858 136.310 1.00 23.15 101 ALA E CA 1
ATOM 9677 C C . ALA E 1 101 ? 76.650 59.344 137.294 1.00 21.81 101 ALA E C 1
ATOM 9678 O O . ALA E 1 101 ? 76.799 59.916 138.397 1.00 22.16 101 ALA E O 1
ATOM 9680 N N . GLN E 1 102 ? 77.353 58.267 136.926 1.00 19.88 102 GLN E N 1
ATOM 9681 C CA . GLN E 1 102 ? 78.331 57.726 137.843 1.00 19.92 102 GLN E CA 1
ATOM 9682 C C . GLN E 1 102 ? 79.507 58.661 138.017 1.00 23.53 102 GLN E C 1
ATOM 9683 O O . GLN E 1 102 ? 80.038 58.790 139.102 1.00 21.38 102 GLN E O 1
ATOM 9689 N N . PHE E 1 103 ? 79.937 59.283 136.929 1.00 22.73 103 PHE E N 1
ATOM 9690 C CA . PHE E 1 103 ? 81.012 60.262 137.009 1.00 18.42 103 PHE E CA 1
ATOM 9691 C C . PHE E 1 103 ? 80.681 61.343 138.003 1.00 20.19 103 PHE E C 1
ATOM 9692 O O . PHE E 1 103 ? 81.518 61.703 138.835 1.00 24.16 103 PHE E O 1
ATOM 9700 N N . GLU E 1 104 ? 79.460 61.864 137.949 1.00 22.20 104 GLU E N 1
ATOM 9701 C CA . GLU E 1 104 ? 79.082 62.888 138.946 1.00 24.39 104 GLU E CA 1
ATOM 9702 C C . GLU E 1 104 ? 79.050 62.374 140.388 1.00 22.60 104 GLU E C 1
ATOM 9703 O O . GLU E 1 104 ? 79.441 63.096 141.311 1.00 23.45 104 GLU E O 1
ATOM 9709 N N . ARG E 1 105 ? 78.623 61.126 140.590 1.00 20.91 105 ARG E N 1
ATOM 9710 C CA . ARG E 1 105 ? 78.719 60.514 141.924 1.00 21.71 105 ARG E CA 1
ATOM 9711 C C . ARG E 1 105 ? 80.172 60.385 142.376 1.00 22.49 105 ARG E C 1
ATOM 9712 O O . ARG E 1 105 ? 80.488 60.655 143.534 1.00 22.81 105 ARG E O 1
ATOM 9720 N N . SER E 1 106 ? 81.051 59.985 141.468 1.00 22.28 106 SER E N 1
ATOM 9721 C CA . SER E 1 106 ? 82.488 59.947 141.788 1.00 20.13 106 SER E CA 1
ATOM 9722 C C . SER E 1 106 ? 83.055 61.308 142.179 1.00 21.39 106 SER E C 1
ATOM 9723 O O . SER E 1 106 ? 83.805 61.417 143.167 1.00 22.95 106 SER E O 1
ATOM 9726 N N . LEU E 1 107 ? 82.754 62.344 141.399 1.00 20.82 107 LEU E N 1
ATOM 9727 C CA . LEU E 1 107 ? 83.236 63.693 141.760 1.00 23.01 107 LEU E CA 1
ATOM 9728 C C . LEU E 1 107 ? 82.745 64.097 143.157 1.00 24.95 107 LEU E C 1
ATOM 9729 O O . LEU E 1 107 ? 83.481 64.746 143.936 1.00 25.53 107 LEU E O 1
ATOM 9734 N N . ASN E 1 108 ? 81.483 63.765 143.451 1.00 23.00 108 ASN E N 1
ATOM 9735 C CA . ASN E 1 108 ? 80.907 64.130 144.758 1.00 25.87 108 ASN E CA 1
ATOM 9736 C C . ASN E 1 108 ? 81.615 63.386 145.882 1.00 25.83 108 ASN E C 1
ATOM 9737 O O . ASN E 1 108 ? 81.962 63.997 146.913 1.00 27.36 108 ASN E O 1
ATOM 9742 N N . ARG E 1 109 ? 81.868 62.093 145.687 1.00 24.79 109 ARG E N 1
ATOM 9743 C CA . ARG E 1 109 ? 82.578 61.318 146.711 1.00 22.51 109 ARG E CA 1
ATOM 9744 C C . ARG E 1 109 ? 84.009 61.806 146.907 1.00 26.19 109 ARG E C 1
ATOM 9745 O O . ARG E 1 109 ? 84.486 61.893 148.036 1.00 24.66 109 ARG E O 1
ATOM 9753 N N . LEU E 1 110 ? 84.686 62.118 145.801 1.00 25.10 110 LEU E N 1
ATOM 9754 C CA . LEU E 1 110 ? 86.076 62.586 145.849 1.00 23.21 110 LEU E CA 1
ATOM 9755 C C . LEU E 1 110 ? 86.183 64.022 146.329 1.00 24.36 110 LEU E C 1
ATOM 9756 O O . LEU E 1 110 ? 87.281 64.496 146.591 1.00 26.15 110 LEU E O 1
ATOM 9761 N N . GLN E 1 111 ? 85.047 64.723 146.382 1.00 24.86 111 GLN E N 1
ATOM 9762 C CA . GLN E 1 111 ? 84.991 66.165 146.745 1.00 23.08 111 GLN E CA 1
ATOM 9763 C C . GLN E 1 111 ? 85.863 67.015 145.818 1.00 25.17 111 GLN E C 1
ATOM 9764 O O . GLN E 1 111 ? 86.639 67.903 146.276 1.00 26.30 111 GLN E O 1
ATOM 9770 N N . LEU E 1 112 ? 85.753 66.745 144.519 1.00 27.37 112 LEU E N 1
ATOM 9771 C CA . LEU E 1 112 ? 86.532 67.431 143.486 1.00 26.10 112 LEU E CA 1
ATOM 9772 C C . LEU E 1 112 ? 85.625 68.082 142.449 1.00 28.75 112 LEU E C 1
ATOM 9773 O O . LEU E 1 112 ? 84.490 67.649 142.260 1.00 30.77 112 LEU E O 1
ATOM 9778 N N . ASP E 1 113 ? 86.124 69.138 141.805 1.00 28.11 113 ASP E N 1
ATOM 9779 C CA . ASP E 1 113 ? 85.439 69.804 140.699 1.00 28.96 113 ASP E CA 1
ATOM 9780 C C . ASP E 1 113 ? 85.774 69.162 139.339 1.00 29.40 113 ASP E C 1
ATOM 9781 O O . ASP E 1 113 ? 85.029 69.320 138.367 1.00 28.68 113 ASP E O 1
ATOM 9786 N N . TYR E 1 114 ? 86.889 68.439 139.276 1.00 25.49 114 TYR E N 1
ATOM 9787 C CA . TYR E 1 114 ? 87.337 67.803 138.034 1.00 24.08 114 TYR E CA 1
ATOM 9788 C C . TYR E 1 114 ? 88.272 66.687 138.431 1.00 25.49 114 TYR E C 1
ATOM 9789 O O . TYR E 1 114 ? 88.805 66.688 139.557 1.00 24.93 114 TYR E O 1
ATOM 9798 N N . VAL E 1 115 ? 88.452 65.710 137.541 1.00 22.94 115 VAL E N 1
ATOM 9799 C CA . VAL E 1 115 ? 89.538 64.750 137.748 1.00 22.50 115 VAL E CA 1
ATOM 9800 C C . VAL E 1 115 ? 90.553 64.865 136.616 1.00 24.59 115 VAL E C 1
ATOM 9801 O O . VAL E 1 115 ? 90.230 65.286 135.512 1.00 26.05 115 VAL E O 1
ATOM 9805 N N . ASP E 1 116 ? 91.788 64.482 136.878 1.00 23.06 116 ASP E N 1
ATOM 9806 C CA . ASP E 1 116 ? 92.819 64.588 135.851 1.00 24.55 116 ASP E CA 1
ATOM 9807 C C . ASP E 1 116 ? 92.717 63.497 134.809 1.00 23.95 116 ASP E C 1
ATOM 9808 O O . ASP E 1 116 ? 92.973 63.729 133.619 1.00 23.91 116 ASP E O 1
ATOM 9813 N N . LEU E 1 117 ? 92.325 62.309 135.246 1.00 22.84 117 LEU E N 1
ATOM 9814 C CA . LEU E 1 117 ? 92.230 61.189 134.323 1.00 21.68 117 LEU E CA 1
ATOM 9815 C C . LEU E 1 117 ? 91.015 60.325 134.725 1.00 22.77 117 LEU E C 1
ATOM 9816 O O . LEU E 1 117 ? 90.825 60.032 135.906 1.00 21.23 117 LEU E O 1
ATOM 9821 N N . TYR E 1 118 ? 90.182 59.975 133.748 1.00 21.06 118 TYR E N 1
ATOM 9822 C CA . TYR E 1 118 ? 89.011 59.122 133.988 1.00 22.10 118 TYR E CA 1
ATOM 9823 C C . TYR E 1 118 ? 89.061 58.011 132.982 1.00 19.09 118 TYR E C 1
ATOM 9824 O O . TYR E 1 118 ? 89.110 58.265 131.745 1.00 21.15 118 TYR E O 1
ATOM 9833 N N . LEU E 1 119 ? 89.031 56.776 133.490 1.00 19.21 119 LEU E N 1
ATOM 9834 C CA . LEU E 1 119 ? 89.135 55.602 132.632 1.00 20.50 119 LEU E CA 1
ATOM 9835 C C . LEU E 1 119 ? 87.885 54.770 132.629 1.00 21.63 119 LEU E C 1
ATOM 9836 O O . LEU E 1 119 ? 87.263 54.581 133.676 1.00 19.32 119 LEU E O 1
ATOM 9841 N N . ILE E 1 120 ? 87.575 54.164 131.488 1.00 15.85 120 ILE E N 1
ATOM 9842 C CA . ILE E 1 120 ? 86.638 53.043 131.508 1.00 16.40 120 ILE E CA 1
ATOM 9843 C C . ILE E 1 120 ? 87.380 51.864 132.141 1.00 19.34 120 ILE E C 1
ATOM 9844 O O . ILE E 1 120 ? 88.426 51.449 131.650 1.00 18.86 120 ILE E O 1
ATOM 9849 N N . HIS E 1 121 ? 86.868 51.311 133.235 1.00 16.21 121 HIS E N 1
ATOM 9850 C CA . HIS E 1 121 ? 87.630 50.349 134.012 1.00 17.34 121 HIS E CA 1
ATOM 9851 C C . HIS E 1 121 ? 87.793 48.978 133.332 1.00 18.59 121 HIS E C 1
ATOM 9852 O O . HIS E 1 121 ? 88.855 48.334 133.432 1.00 17.23 121 HIS E O 1
ATOM 9859 N N . GLN E 1 122 ? 86.726 48.528 132.680 1.00 19.11 122 GLN E N 1
ATOM 9860 C CA . GLN E 1 122 ? 86.687 47.216 132.039 1.00 17.87 122 GLN E CA 1
ATOM 9861 C C . GLN E 1 122 ? 86.182 47.291 130.601 1.00 17.71 122 GLN E C 1
ATOM 9862 O O . GLN E 1 122 ? 85.398 48.160 130.264 1.00 18.28 122 GLN E O 1
ATOM 9868 N N . PRO E 1 123 ? 86.613 46.351 129.751 1.00 15.11 123 PRO E N 1
ATOM 9869 C CA . PRO E 1 123 ? 86.219 46.369 128.345 1.00 14.12 123 PRO E CA 1
ATOM 9870 C C . PRO E 1 123 ? 84.853 45.724 128.133 1.00 18.25 123 PRO E C 1
ATOM 9871 O O . PRO E 1 123 ? 84.687 44.978 127.147 1.00 20.50 123 PRO E O 1
ATOM 9875 N N . TYR E 1 124 ? 83.884 46.046 129.002 1.00 14.79 124 TYR E N 1
ATOM 9876 C CA . TYR E 1 124 ? 82.572 45.424 128.964 1.00 14.11 124 TYR E CA 1
ATOM 9877 C C . TYR E 1 124 ? 81.494 46.492 128.934 1.00 19.92 124 TYR E C 1
ATOM 9878 O O . TYR E 1 124 ? 81.708 47.620 129.412 1.00 18.64 124 TYR E O 1
ATOM 9887 N N . GLY E 1 125 ? 80.334 46.136 128.380 1.00 16.52 125 GLY E N 1
ATOM 9888 C CA . GLY E 1 125 ? 79.217 47.068 128.310 1.00 17.42 125 GLY E CA 1
ATOM 9889 C C . GLY E 1 125 ? 79.266 47.968 127.088 1.00 17.54 125 GLY E C 1
ATOM 9890 O O . GLY E 1 125 ? 80.030 47.732 126.144 1.00 18.06 125 GLY E O 1
ATOM 9891 N N . ASP E 1 126 ? 78.443 49.015 127.100 1.00 18.53 126 ASP E N 1
ATOM 9892 C CA . ASP E 1 126 ? 78.340 49.939 125.992 1.00 18.32 126 ASP E CA 1
ATOM 9893 C C . ASP E 1 126 ? 79.476 50.968 126.044 1.00 20.03 126 ASP E C 1
ATOM 9894 O O . ASP E 1 126 ? 79.283 52.133 126.439 1.00 17.79 126 ASP E O 1
ATOM 9899 N N . VAL E 1 127 ? 80.672 50.511 125.684 1.00 18.77 127 VAL E N 1
ATOM 9900 C CA . VAL E 1 127 ? 81.873 51.316 125.790 1.00 18.38 127 VAL E CA 1
ATOM 9901 C C . VAL E 1 127 ? 81.846 52.505 124.836 1.00 18.83 127 VAL E C 1
ATOM 9902 O O . VAL E 1 127 ? 82.321 53.585 125.178 1.00 16.44 127 VAL E O 1
ATOM 9906 N N . HIS E 1 128 ? 81.260 52.352 123.652 1.00 20.84 128 HIS E N 1
ATOM 9907 C CA . HIS E 1 128 ? 81.215 53.499 122.742 1.00 18.84 128 HIS E CA 1
ATOM 9908 C C . HIS E 1 128 ? 80.271 54.597 123.258 1.00 17.96 128 HIS E C 1
ATOM 9909 O O . HIS E 1 128 ? 80.549 55.791 123.117 1.00 20.29 128 HIS E O 1
ATOM 9916 N N . GLY E 1 129 ? 79.145 54.173 123.834 1.00 19.72 129 GLY E N 1
ATOM 9917 C CA . GLY E 1 129 ? 78.235 55.131 124.464 1.00 20.62 129 GLY E CA 1
ATOM 9918 C C . GLY E 1 129 ? 78.849 55.848 125.653 1.00 18.87 129 GLY E C 1
ATOM 9919 O O . GLY E 1 129 ? 78.720 57.069 125.785 1.00 19.07 129 GLY E O 1
ATOM 9920 N N . ALA E 1 130 ? 79.499 55.090 126.540 1.00 19.13 130 ALA E N 1
ATOM 9921 C CA . ALA E 1 130 ? 80.208 55.720 127.654 1.00 21.50 130 ALA E CA 1
ATOM 9922 C C . ALA E 1 130 ? 81.280 56.675 127.145 1.00 22.72 130 ALA E C 1
ATOM 9923 O O . ALA E 1 130 ? 81.463 57.746 127.700 1.00 19.90 130 ALA E O 1
ATOM 9925 N N . TRP E 1 131 ? 82.003 56.270 126.094 1.00 20.80 131 TRP E N 1
ATOM 9926 C CA . TRP E 1 131 ? 83.065 57.099 125.526 1.00 20.79 131 TRP E CA 1
ATOM 9927 C C . TRP E 1 131 ? 82.531 58.416 124.996 1.00 23.79 131 TRP E C 1
ATOM 9928 O O . TRP E 1 131 ? 83.165 59.454 125.209 1.00 21.66 131 TRP E O 1
ATOM 9939 N N . ARG E 1 132 ? 81.372 58.395 124.322 1.00 21.40 132 ARG E N 1
ATOM 9940 C CA . ARG E 1 132 ? 80.802 59.664 123.845 1.00 22.90 132 ARG E CA 1
ATOM 9941 C C . ARG E 1 132 ? 80.539 60.611 125.012 1.00 23.11 132 ARG E C 1
ATOM 9942 O O . ARG E 1 132 ? 80.816 61.817 124.936 1.00 24.44 132 ARG E O 1
ATOM 9950 N N . ALA E 1 133 ? 79.992 60.067 126.088 1.00 21.38 133 ALA E N 1
ATOM 9951 C CA . ALA E 1 133 ? 79.667 60.895 127.244 1.00 22.73 133 ALA E CA 1
ATOM 9952 C C . ALA E 1 133 ? 80.967 61.471 127.832 1.00 21.61 133 ALA E C 1
ATOM 9953 O O . ALA E 1 133 ? 81.041 62.645 128.253 1.00 22.98 133 ALA E O 1
ATOM 9963 N N . GLU E 1 135 ? 83.801 62.005 126.266 1.00 21.65 135 GLU E N 1
ATOM 9964 C CA . GLU E 1 135 ? 84.364 63.041 125.397 1.00 21.54 135 GLU E CA 1
ATOM 9965 C C . GLU E 1 135 ? 83.687 64.381 125.714 1.00 23.21 135 GLU E C 1
ATOM 9966 O O . GLU E 1 135 ? 84.329 65.443 125.700 1.00 25.66 135 GLU E O 1
ATOM 9972 N N . GLU E 1 136 ? 82.395 64.324 126.026 1.00 24.33 136 GLU E N 1
ATOM 9973 C CA . GLU E 1 136 ? 81.664 65.547 126.345 1.00 24.56 136 GLU E CA 1
ATOM 9974 C C . GLU E 1 136 ? 82.096 66.170 127.678 1.00 25.18 136 GLU E C 1
ATOM 9975 O O . GLU E 1 136 ? 82.235 67.387 127.783 1.00 26.81 136 GLU E O 1
ATOM 9981 N N . LEU E 1 137 ? 82.294 65.317 128.680 1.00 26.76 137 LEU E N 1
ATOM 9982 C CA . LEU E 1 137 ? 82.717 65.743 130.008 1.00 28.94 137 LEU E CA 1
ATOM 9983 C C . LEU E 1 137 ? 84.113 66.348 129.926 1.00 28.70 137 LEU E C 1
ATOM 9984 O O . LEU E 1 137 ? 84.413 67.316 130.607 1.00 29.32 137 LEU E O 1
ATOM 9989 N N . HIS E 1 138 ? 84.940 65.743 129.077 1.00 24.57 138 HIS E N 1
ATOM 9990 C CA . HIS E 1 138 ? 86.290 66.177 128.786 1.00 28.07 138 HIS E CA 1
ATOM 9991 C C . HIS E 1 138 ? 86.254 67.557 128.141 1.00 29.81 138 HIS E C 1
ATOM 9992 O O . HIS E 1 138 ? 86.890 68.481 128.637 1.00 30.17 138 HIS E O 1
ATOM 9999 N N . GLN E 1 139 ? 85.482 67.719 127.068 1.00 32.84 139 GLN E N 1
ATOM 10000 C CA . GLN E 1 139 ? 85.327 69.057 126.460 1.00 35.76 139 GLN E CA 1
ATOM 10001 C C . GLN E 1 139 ? 84.753 70.134 127.391 1.00 34.46 139 GLN E C 1
ATOM 10002 O O . GLN E 1 139 ? 85.076 71.310 127.244 1.00 35.62 139 GLN E O 1
ATOM 10008 N N . ALA E 1 140 ? 83.910 69.724 128.336 1.00 33.32 140 ALA E N 1
ATOM 10009 C CA . ALA E 1 140 ? 83.314 70.611 129.327 1.00 36.36 140 ALA E CA 1
ATOM 10010 C C . ALA E 1 140 ? 84.292 70.977 130.436 1.00 38.77 140 ALA E C 1
ATOM 10011 O O . ALA E 1 140 ? 83.941 71.728 131.352 1.00 41.87 140 ALA E O 1
ATOM 10013 N N . GLY E 1 141 ? 85.501 70.426 130.377 1.00 33.83 141 GLY E N 1
ATOM 10014 C CA . GLY E 1 141 ? 86.509 70.728 131.384 1.00 31.38 141 GLY E CA 1
ATOM 10015 C C . GLY E 1 141 ? 86.411 69.992 132.714 1.00 31.66 141 GLY E C 1
ATOM 10016 O O . GLY E 1 141 ? 87.109 70.347 133.656 1.00 36.24 141 GLY E O 1
ATOM 10017 N N . LYS E 1 142 ? 85.574 68.961 132.818 1.00 28.18 142 LYS E N 1
ATOM 10018 C CA . LYS E 1 142 ? 85.483 68.225 134.084 1.00 28.46 142 LYS E CA 1
ATOM 10019 C C . LYS E 1 142 ? 86.522 67.088 134.207 1.00 24.81 142 LYS E C 1
ATOM 10020 O O . LYS E 1 142 ? 86.706 66.497 135.279 1.00 24.22 142 LYS E O 1
ATOM 10026 N N . ILE E 1 143 ? 87.138 66.750 133.077 1.00 25.02 143 ILE E N 1
ATOM 10027 C CA . ILE E 1 143 ? 88.130 65.696 133.003 1.00 25.61 143 ILE E CA 1
ATOM 10028 C C . ILE E 1 143 ? 89.267 66.188 132.125 1.00 27.37 143 ILE E C 1
ATOM 10029 O O . ILE E 1 143 ? 89.043 66.589 130.963 1.00 28.13 143 ILE E O 1
ATOM 10034 N N . ARG E 1 144 ? 90.487 66.141 132.651 1.00 22.56 144 ARG E N 1
ATOM 10035 C CA . ARG E 1 144 ? 91.629 66.628 131.867 1.00 25.00 144 ARG E CA 1
ATOM 10036 C C . ARG E 1 144 ? 92.106 65.686 130.768 1.00 26.21 144 ARG E C 1
ATOM 10037 O O . ARG E 1 144 ? 92.624 66.144 129.744 1.00 27.15 144 ARG E O 1
ATOM 10045 N N . ALA E 1 145 ? 91.954 64.373 130.983 1.00 25.72 145 ALA E N 1
ATOM 10046 C CA . ALA E 1 145 ? 92.298 63.363 129.965 1.00 23.61 145 ALA E CA 1
ATOM 10047 C C . ALA E 1 145 ? 91.380 62.162 130.146 1.00 21.88 145 ALA E C 1
ATOM 10048 O O . ALA E 1 145 ? 91.052 61.822 131.285 1.00 21.57 145 ALA E O 1
ATOM 10050 N N . ILE E 1 146 ? 90.943 61.543 129.050 1.00 20.49 146 ILE E N 1
ATOM 10051 C CA . ILE E 1 146 ? 90.134 60.326 129.143 1.00 21.04 146 ILE E CA 1
ATOM 10052 C C . ILE E 1 146 ? 90.885 59.123 128.615 1.00 21.02 146 ILE E C 1
ATOM 10053 O O . ILE E 1 146 ? 91.707 59.246 127.708 1.00 21.53 146 ILE E O 1
ATOM 10058 N N . GLY E 1 147 ? 90.614 57.961 129.188 1.00 19.70 147 GLY E N 1
ATOM 10059 C CA . GLY E 1 147 ? 91.342 56.754 128.798 1.00 17.85 147 GLY E CA 1
ATOM 10060 C C . GLY E 1 147 ? 90.579 55.493 129.146 1.00 18.00 147 GLY E C 1
ATOM 10061 O O . GLY E 1 147 ? 89.382 55.533 129.491 1.00 18.63 147 GLY E O 1
ATOM 10062 N N . VAL E 1 148 ? 91.272 54.357 129.081 1.00 17.53 148 VAL E N 1
ATOM 10063 C CA . VAL E 1 148 ? 90.599 53.092 129.332 1.00 16.52 148 VAL E CA 1
ATOM 10064 C C . VAL E 1 148 ? 91.499 52.185 130.173 1.00 17.04 148 VAL E C 1
ATOM 10065 O O . VAL E 1 148 ? 92.607 52.574 130.545 1.00 17.55 148 VAL E O 1
ATOM 10069 N N . SER E 1 149 ? 91.010 50.996 130.511 1.00 16.71 149 SER E N 1
ATOM 10070 C CA . SER E 1 149 ? 91.824 50.060 131.285 1.00 15.38 149 SER E CA 1
ATOM 10071 C C . SER E 1 149 ? 91.491 48.628 130.846 1.00 14.83 149 SER E C 1
ATOM 10072 O O . SER E 1 149 ? 90.323 48.321 130.553 1.00 14.96 149 SER E O 1
ATOM 10075 N N . ASN E 1 150 ? 92.517 47.760 130.796 1.00 14.60 150 ASN E N 1
ATOM 10076 C CA . ASN E 1 150 ? 92.289 46.360 130.444 1.00 14.59 150 ASN E CA 1
ATOM 10077 C C . ASN E 1 150 ? 91.765 46.170 129.014 1.00 16.92 150 ASN E C 1
ATOM 10078 O O . ASN E 1 150 ? 91.047 45.212 128.746 1.00 16.24 150 ASN E O 1
ATOM 10083 N N . PHE E 1 151 ? 92.092 47.101 128.112 1.00 16.55 151 PHE E N 1
ATOM 10084 C CA . PHE E 1 151 ? 91.708 46.975 126.683 1.00 17.93 151 PHE E CA 1
ATOM 10085 C C . PHE E 1 151 ? 92.890 46.331 125.929 1.00 16.45 151 PHE E C 1
ATOM 10086 O O . PHE E 1 151 ? 93.995 46.877 125.940 1.00 17.85 151 PHE E O 1
ATOM 10094 N N . HIS E 1 152 ? 92.669 45.194 125.246 1.00 15.81 152 HIS E N 1
ATOM 10095 C CA . HIS E 1 152 ? 93.657 44.707 124.295 1.00 18.63 152 HIS E CA 1
ATOM 10096 C C . HIS E 1 152 ? 93.764 45.638 123.083 1.00 18.08 152 HIS E C 1
ATOM 10097 O O . HIS E 1 152 ? 92.860 46.474 122.831 1.00 17.74 152 HIS E O 1
ATOM 10104 N N . PRO E 1 153 ? 94.855 45.511 122.304 1.00 17.31 153 PRO E N 1
ATOM 10105 C CA . PRO E 1 153 ? 94.980 46.376 121.127 1.00 17.93 153 PRO E CA 1
ATOM 10106 C C . PRO E 1 153 ? 93.797 46.303 120.152 1.00 16.20 153 PRO E C 1
ATOM 10107 O O . PRO E 1 153 ? 93.466 47.347 119.585 1.00 16.70 153 PRO E O 1
ATOM 10111 N N . ASP E 1 154 ? 93.172 45.144 119.981 1.00 15.82 154 ASP E N 1
ATOM 10112 C CA . ASP E 1 154 ? 91.983 45.123 119.093 1.00 17.20 154 ASP E CA 1
ATOM 10113 C C . ASP E 1 154 ? 90.893 46.078 119.571 1.00 15.89 154 ASP E C 1
ATOM 10114 O O . ASP E 1 154 ? 90.255 46.762 118.756 1.00 18.53 154 ASP E O 1
ATOM 10119 N N . ARG E 1 155 ? 90.664 46.113 120.890 1.00 16.42 155 ARG E N 1
ATOM 10120 C CA . ARG E 1 155 ? 89.630 46.964 121.454 1.00 17.32 155 ARG E CA 1
ATOM 10121 C C . ARG E 1 155 ? 90.023 48.437 121.437 1.00 16.67 155 ARG E C 1
ATOM 10122 O O . ARG E 1 155 ? 89.164 49.298 121.287 1.00 19.67 155 ARG E O 1
ATOM 10130 N N . LEU E 1 156 ? 91.316 48.736 121.587 1.00 16.54 156 LEU E N 1
ATOM 10131 C CA . LEU E 1 156 ? 91.771 50.112 121.398 1.00 15.35 156 LEU E CA 1
ATOM 10132 C C . LEU E 1 156 ? 91.523 50.577 119.964 1.00 16.49 156 LEU E C 1
ATOM 10133 O O . LEU E 1 156 ? 91.037 51.705 119.724 1.00 19.05 156 LEU E O 1
ATOM 10138 N N . ALA E 1 157 ? 91.930 49.745 119.008 1.00 16.82 157 ALA E N 1
ATOM 10139 C CA . ALA E 1 157 ? 91.835 50.123 117.585 1.00 17.58 157 ALA E CA 1
ATOM 10140 C C . ALA E 1 157 ? 90.352 50.371 117.226 1.00 20.88 157 ALA E C 1
ATOM 10141 O O . ALA E 1 157 ? 90.011 51.304 116.481 1.00 18.68 157 ALA E O 1
ATOM 10143 N N . ASP E 1 158 ? 89.485 49.533 117.789 1.00 19.81 158 ASP E N 1
ATOM 10144 C CA . ASP E 1 158 ? 88.042 49.649 117.532 1.00 20.98 158 ASP E CA 1
ATOM 10145 C C . ASP E 1 158 ? 87.529 50.944 118.138 1.00 21.06 158 ASP E C 1
ATOM 10146 O O . ASP E 1 158 ? 86.779 51.697 117.506 1.00 21.65 158 ASP E O 1
ATOM 10151 N N . LEU E 1 159 ? 87.929 51.245 119.372 1.00 18.92 159 LEU E N 1
ATOM 10152 C CA . LEU E 1 159 ? 87.431 52.466 119.979 1.00 21.19 159 LEU E CA 1
ATOM 10153 C C . LEU E 1 159 ? 87.894 53.675 119.190 1.00 20.41 159 LEU E C 1
ATOM 10154 O O . LEU E 1 159 ? 87.145 54.639 118.976 1.00 20.16 159 LEU E O 1
ATOM 10167 N N . ALA E 1 161 ? 88.651 53.796 115.972 1.00 19.38 161 ALA E N 1
ATOM 10168 C CA . ALA E 1 161 ? 88.143 53.836 114.584 1.00 21.90 161 ALA E CA 1
ATOM 10169 C C . ALA E 1 161 ? 86.823 54.635 114.517 1.00 27.38 161 ALA E C 1
ATOM 10170 O O . ALA E 1 161 ? 86.517 55.297 113.515 1.00 28.83 161 ALA E O 1
ATOM 10172 N N . PHE E 1 162 ? 86.049 54.597 115.590 1.00 23.02 162 PHE E N 1
ATOM 10173 C CA . PHE E 1 162 ? 84.687 55.162 115.563 1.00 21.51 162 PHE E CA 1
ATOM 10174 C C . PHE E 1 162 ? 84.499 56.472 116.309 1.00 24.54 162 PHE E C 1
ATOM 10175 O O . PHE E 1 162 ? 83.400 57.057 116.271 1.00 25.34 162 PHE E O 1
ATOM 10183 N N . ASN E 1 163 ? 85.536 56.937 117.018 1.00 22.04 163 ASN E N 1
ATOM 10184 C CA . ASN E 1 163 ? 85.380 58.102 117.882 1.00 25.75 163 ASN E CA 1
ATOM 10185 C C . ASN E 1 163 ? 86.389 59.213 117.627 1.00 29.04 163 ASN E C 1
ATOM 10186 O O . ASN E 1 163 ? 87.346 59.051 116.874 1.00 30.66 163 ASN E O 1
ATOM 10191 N N . LYS E 1 164 ? 86.185 60.334 118.296 1.00 27.22 164 LYS E N 1
ATOM 10192 C CA . LYS E 1 164 ? 86.976 61.535 118.050 1.00 30.24 164 LYS E CA 1
ATOM 10193 C C . LYS E 1 164 ? 88.264 61.568 118.851 1.00 30.50 164 LYS E C 1
ATOM 10194 O O . LYS E 1 164 ? 89.333 61.918 118.358 1.00 30.73 164 LYS E O 1
ATOM 10200 N N . ILE E 1 165 ? 88.161 61.215 120.114 1.00 26.54 165 ILE E N 1
ATOM 10201 C CA . ILE E 1 165 ? 89.322 61.295 120.983 1.00 24.60 165 ILE E CA 1
ATOM 10202 C C . ILE E 1 165 ? 89.965 59.939 121.153 1.00 23.03 165 ILE E C 1
ATOM 10203 O O . ILE E 1 165 ? 89.295 58.957 121.493 1.00 21.96 165 ILE E O 1
ATOM 10208 N N . ILE E 1 166 ? 91.268 59.884 120.892 1.00 20.86 166 ILE E N 1
ATOM 10209 C CA . ILE E 1 166 ? 92.077 58.690 121.133 1.00 23.62 166 ILE E CA 1
ATOM 10210 C C . ILE E 1 166 ? 92.379 58.628 122.646 1.00 23.19 166 ILE E C 1
ATOM 10211 O O . ILE E 1 166 ? 92.788 59.614 123.254 1.00 24.91 166 ILE E O 1
ATOM 10216 N N . PRO E 1 167 ? 92.233 57.448 123.248 1.00 20.36 167 PRO E N 1
ATOM 10217 C CA . PRO E 1 167 ? 92.434 57.343 124.707 1.00 19.24 167 PRO E CA 1
ATOM 10218 C C . PRO E 1 167 ? 93.830 57.804 125.062 1.00 22.74 167 PRO E C 1
ATOM 10219 O O . PRO E 1 167 ? 94.787 57.379 124.405 1.00 22.04 167 PRO E O 1
ATOM 10223 N N . ALA E 1 168 ? 93.954 58.645 126.076 1.00 22.09 168 ALA E N 1
ATOM 10224 C CA . ALA E 1 168 ? 95.265 59.134 126.518 1.00 24.01 168 ALA E CA 1
ATOM 10225 C C . ALA E 1 168 ? 96.106 58.055 127.237 1.00 24.25 168 ALA E C 1
ATOM 10226 O O . ALA E 1 168 ? 97.333 58.056 127.158 1.00 23.29 168 ALA E O 1
ATOM 10228 N N . VAL E 1 169 ? 95.436 57.142 127.930 1.00 18.90 169 VAL E N 1
ATOM 10229 C CA . VAL E 1 169 ? 96.114 56.153 128.756 1.00 18.97 169 VAL E CA 1
ATOM 10230 C C . VAL E 1 169 ? 95.356 54.839 128.639 1.00 18.42 169 VAL E C 1
ATOM 10231 O O . VAL E 1 169 ? 94.145 54.855 128.492 1.00 18.35 169 VAL E O 1
ATOM 10235 N N . ASN E 1 170 ? 96.058 53.705 128.710 1.00 16.97 170 ASN E N 1
ATOM 10236 C CA . ASN E 1 170 ? 95.366 52.416 128.874 1.00 15.63 170 ASN E CA 1
ATOM 10237 C C . ASN E 1 170 ? 96.083 51.740 130.029 1.00 20.28 170 ASN E C 1
ATOM 10238 O O . ASN E 1 170 ? 97.308 51.517 129.956 1.00 20.24 170 ASN E O 1
ATOM 10243 N N . GLN E 1 171 ? 95.350 51.464 131.101 1.00 18.50 171 GLN E N 1
ATOM 10244 C CA . GLN E 1 171 ? 95.946 50.916 132.311 1.00 18.05 171 GLN E CA 1
ATOM 10245 C C . GLN E 1 171 ? 95.791 49.410 132.288 1.00 16.31 171 GLN E C 1
ATOM 10246 O O . GLN E 1 171 ? 94.673 48.897 132.252 1.00 16.36 171 GLN E O 1
ATOM 10252 N N . ILE E 1 172 ? 96.933 48.719 132.226 1.00 16.41 172 ILE E N 1
ATOM 10253 C CA . ILE E 1 172 ? 96.910 47.249 132.056 1.00 16.99 172 ILE E CA 1
ATOM 10254 C C . ILE E 1 172 ? 97.894 46.575 133.004 1.00 16.73 172 ILE E C 1
ATOM 10255 O O . ILE E 1 172 ? 98.829 47.215 133.538 1.00 18.03 172 ILE E O 1
ATOM 10260 N N . GLU E 1 173 ? 97.674 45.286 133.252 1.00 18.30 173 GLU E N 1
ATOM 10261 C CA . GLU E 1 173 ? 98.634 44.530 134.069 1.00 16.49 173 GLU E CA 1
ATOM 10262 C C . GLU E 1 173 ? 100.005 44.468 133.379 1.00 16.77 173 GLU E C 1
ATOM 10263 O O . GLU E 1 173 ? 100.110 44.020 132.225 1.00 17.32 173 GLU E O 1
ATOM 10269 N N . VAL E 1 174 ? 101.056 44.909 134.082 1.00 16.59 174 VAL E N 1
ATOM 10270 C CA . VAL E 1 174 ? 102.414 44.734 133.544 1.00 17.56 174 VAL E CA 1
ATOM 10271 C C . VAL E 1 174 ? 103.269 44.269 134.704 1.00 18.31 174 VAL E C 1
ATOM 10272 O O . VAL E 1 174 ? 103.421 45.008 135.679 1.00 17.92 174 VAL E O 1
ATOM 10276 N N . ASN E 1 175 ? 103.797 43.045 134.625 1.00 16.29 175 ASN E N 1
ATOM 10277 C CA . ASN E 1 175 ? 104.714 42.561 135.659 1.00 15.99 175 ASN E CA 1
ATOM 10278 C C . ASN E 1 175 ? 105.676 41.570 134.978 1.00 18.78 175 ASN E C 1
ATOM 10279 O O . ASN E 1 175 ? 105.488 41.273 133.775 1.00 17.90 175 ASN E O 1
ATOM 10284 N N . PRO E 1 176 ? 106.661 41.027 135.706 1.00 16.39 176 PRO E N 1
ATOM 10285 C CA . PRO E 1 176 ? 107.649 40.223 134.959 1.00 20.75 176 PRO E CA 1
ATOM 10286 C C . PRO E 1 176 ? 107.129 38.936 134.335 1.00 21.40 176 PRO E C 1
ATOM 10287 O O . PRO E 1 176 ? 107.832 38.355 133.496 1.00 22.57 176 PRO E O 1
ATOM 10291 N N . PHE E 1 177 ? 105.952 38.471 134.737 1.00 19.77 177 PHE E N 1
ATOM 10292 C CA . PHE E 1 177 ? 105.369 37.292 134.079 1.00 21.62 177 PHE E CA 1
ATOM 10293 C C . PHE E 1 177 ? 104.360 37.607 132.989 1.00 21.17 177 PHE E C 1
ATOM 10294 O O . PHE E 1 177 ? 103.977 36.739 132.203 1.00 21.98 177 PHE E O 1
ATOM 10302 N N . ASN E 1 178 ? 103.898 38.846 132.946 1.00 19.10 178 ASN E N 1
ATOM 10303 C CA . ASN E 1 178 ? 102.937 39.251 131.944 1.00 17.85 178 ASN E CA 1
ATOM 10304 C C . ASN E 1 178 ? 103.421 40.618 131.455 1.00 17.19 178 ASN E C 1
ATOM 10305 O O . ASN E 1 178 ? 102.925 41.643 131.925 1.00 17.60 178 ASN E O 1
ATOM 10310 N N . GLN E 1 179 ? 104.356 40.622 130.507 1.00 15.87 179 GLN E N 1
ATOM 10311 C CA . GLN E 1 179 ? 105.115 41.844 130.201 1.00 18.37 179 GLN E CA 1
ATOM 10312 C C . GLN E 1 179 ? 104.549 42.750 129.141 1.00 17.37 179 GLN E C 1
ATOM 10313 O O . GLN E 1 179 ? 105.061 43.865 128.952 1.00 17.70 179 GLN E O 1
ATOM 10319 N N . GLN E 1 180 ? 103.490 42.294 128.462 1.00 17.19 180 GLN E N 1
ATOM 10320 C CA . GLN E 1 180 ? 102.882 43.073 127.372 1.00 18.32 180 GLN E CA 1
ATOM 10321 C C . GLN E 1 180 ? 103.967 43.430 126.360 1.00 19.63 180 GLN E C 1
ATOM 10322 O O . GLN E 1 180 ? 104.104 44.585 125.974 1.00 18.07 180 GLN E O 1
ATOM 10328 N N . LEU E 1 181 ? 104.742 42.436 125.892 1.00 17.95 181 LEU E N 1
ATOM 10329 C CA . LEU E 1 181 ? 105.886 42.758 125.022 1.00 17.69 181 LEU E CA 1
ATOM 10330 C C . LEU E 1 181 ? 105.460 43.388 123.714 1.00 17.98 181 LEU E C 1
ATOM 10331 O O . LEU E 1 181 ? 106.152 44.244 123.176 1.00 18.93 181 LEU E O 1
ATOM 10336 N N . HIS E 1 182 ? 104.300 42.978 123.216 1.00 16.34 182 HIS E N 1
ATOM 10337 C CA . HIS E 1 182 ? 103.755 43.574 121.979 1.00 17.03 182 HIS E CA 1
ATOM 10338 C C . HIS E 1 182 ? 102.776 44.698 122.285 1.00 19.36 182 HIS E C 1
ATOM 10339 O O . HIS E 1 182 ? 102.827 45.749 121.642 1.00 20.19 182 HIS E O 1
ATOM 10346 N N . ALA E 1 183 ? 101.897 44.488 123.253 1.00 15.86 183 ALA E N 1
ATOM 10347 C CA . ALA E 1 183 ? 100.859 45.493 123.486 1.00 18.42 183 ALA E CA 1
ATOM 10348 C C . ALA E 1 183 ? 101.405 46.871 123.885 1.00 20.57 183 ALA E C 1
ATOM 10349 O O . ALA E 1 183 ? 100.860 47.896 123.477 1.00 18.85 183 ALA E O 1
ATOM 10351 N N . VAL E 1 184 ? 102.471 46.905 124.689 1.00 18.44 184 VAL E N 1
ATOM 10352 C CA . VAL E 1 184 ? 103.072 48.200 125.092 1.00 18.31 184 VAL E CA 1
ATOM 10353 C C . VAL E 1 184 ? 103.604 49.002 123.873 1.00 21.46 184 VAL E C 1
ATOM 10354 O O . VAL E 1 184 ? 103.190 50.144 123.672 1.00 19.29 184 VAL E O 1
ATOM 10358 N N . PRO E 1 185 ? 104.475 48.399 123.041 1.00 21.17 185 PRO E N 1
ATOM 10359 C CA . PRO E 1 185 ? 104.867 49.116 121.810 1.00 19.84 185 PRO E CA 1
ATOM 10360 C C . PRO E 1 185 ? 103.669 49.498 120.912 1.00 20.24 185 PRO E C 1
ATOM 10361 O O . PRO E 1 185 ? 103.681 50.594 120.309 1.00 19.31 185 PRO E O 1
ATOM 10365 N N . TRP E 1 186 ? 102.670 48.619 120.818 1.00 19.73 186 TRP E N 1
ATOM 10366 C CA . TRP E 1 186 ? 101.500 48.926 119.984 1.00 19.17 186 TRP E CA 1
ATOM 10367 C C . TRP E 1 186 ? 100.851 50.212 120.509 1.00 21.02 186 TRP E C 1
ATOM 10368 O O . TRP E 1 186 ? 100.614 51.167 119.724 1.00 20.93 186 TRP E O 1
ATOM 10387 N N . GLN E 1 188 ? 102.132 52.566 122.398 1.00 19.87 188 GLN E N 1
ATOM 10388 C CA . GLN E 1 188 ? 103.024 53.705 122.303 1.00 23.35 188 GLN E CA 1
ATOM 10389 C C . GLN E 1 188 ? 103.088 54.221 120.862 1.00 23.08 188 GLN E C 1
ATOM 10390 O O . GLN E 1 188 ? 103.102 55.438 120.647 1.00 23.73 188 GLN E O 1
ATOM 10396 N N . SER E 1 189 ? 102.998 53.300 119.921 1.00 22.16 189 SER E N 1
ATOM 10397 C CA . SER E 1 189 ? 103.037 53.648 118.505 1.00 23.30 189 SER E CA 1
ATOM 10398 C C . SER E 1 189 ? 101.798 54.412 118.041 1.00 25.47 189 SER E C 1
ATOM 10399 O O . SER E 1 189 ? 101.839 55.057 116.988 1.00 25.02 189 SER E O 1
ATOM 10402 N N . ARG E 1 190 ? 100.708 54.329 118.820 1.00 22.04 190 ARG E N 1
ATOM 10403 C CA . ARG E 1 190 ? 99.461 55.015 118.490 1.00 22.95 190 ARG E CA 1
ATOM 10404 C C . ARG E 1 190 ? 99.278 56.253 119.357 1.00 24.08 190 ARG E C 1
ATOM 10405 O O . ARG E 1 190 ? 98.275 56.963 119.247 1.00 26.61 190 ARG E O 1
ATOM 10413 N N . GLY E 1 191 ? 100.248 56.522 120.222 1.00 22.80 191 GLY E N 1
ATOM 10414 C CA . GLY E 1 191 ? 100.231 57.721 121.040 1.00 25.36 191 GLY E CA 1
ATOM 10415 C C . GLY E 1 191 ? 99.480 57.509 122.350 1.00 25.44 191 GLY E C 1
ATOM 10416 O O . GLY E 1 191 ? 99.169 58.485 123.039 1.00 27.99 191 GLY E O 1
ATOM 10417 N N . ILE E 1 192 ? 99.171 56.244 122.678 1.00 24.24 192 ILE E N 1
ATOM 10418 C CA . ILE E 1 192 ? 98.455 55.900 123.931 1.00 20.37 192 ILE E CA 1
ATOM 10419 C C . ILE E 1 192 ? 99.487 55.549 125.018 1.00 20.91 192 ILE E C 1
ATOM 10420 O O . ILE E 1 192 ? 100.340 54.703 124.806 1.00 21.37 192 ILE E O 1
ATOM 10425 N N . GLN E 1 193 ? 99.400 56.192 126.187 1.00 22.72 193 GLN E N 1
ATOM 10426 C CA . GLN E 1 193 ? 100.366 55.970 127.239 1.00 22.19 193 GLN E CA 1
ATOM 10427 C C . GLN E 1 193 ? 99.998 54.753 128.067 1.00 20.93 193 GLN E C 1
ATOM 10428 O O . GLN E 1 193 ? 98.903 54.688 128.640 1.00 21.87 193 GLN E O 1
ATOM 10434 N N . PRO E 1 194 ? 100.921 53.789 128.170 1.00 16.97 194 PRO E N 1
ATOM 10435 C CA . PRO E 1 194 ? 100.613 52.622 129.004 1.00 17.26 194 PRO E CA 1
ATOM 10436 C C . PRO E 1 194 ? 100.812 52.921 130.454 1.00 19.36 194 PRO E C 1
ATOM 10437 O O . PRO E 1 194 ? 101.696 53.685 130.780 1.00 22.22 194 PRO E O 1
ATOM 10441 N N . GLU E 1 195 ? 99.996 52.317 131.322 1.00 19.19 195 GLU E N 1
ATOM 10442 C CA . GLU E 1 195 ? 100.180 52.506 132.761 1.00 16.24 195 GLU E CA 1
ATOM 10443 C C . GLU E 1 195 ? 100.008 51.130 133.401 1.00 20.02 195 GLU E C 1
ATOM 10444 O O . GLU E 1 195 ? 99.031 50.456 133.109 1.00 19.36 195 GLU E O 1
ATOM 10450 N N . ALA E 1 196 ? 100.944 50.735 134.268 1.00 19.99 196 ALA E N 1
ATOM 10451 C CA . ALA E 1 196 ? 100.997 49.383 134.821 1.00 20.69 196 ALA E CA 1
ATOM 10452 C C . ALA E 1 196 ? 100.224 49.261 136.099 1.00 23.80 196 ALA E C 1
ATOM 10453 O O . ALA E 1 196 ? 100.426 50.050 137.021 1.00 21.59 196 ALA E O 1
ATOM 10455 N N . TRP E 1 197 ? 99.334 48.274 136.163 1.00 20.31 197 TRP E N 1
ATOM 10456 C CA . TRP E 1 197 ? 98.845 47.831 137.461 1.00 21.70 197 TRP E CA 1
ATOM 10457 C C . TRP E 1 197 ? 99.374 46.410 137.818 1.00 20.01 197 TRP E C 1
ATOM 10458 O O . TRP E 1 197 ? 99.817 45.660 136.936 1.00 19.20 197 TRP E O 1
ATOM 10469 N N . ALA E 1 198 ? 99.366 46.101 139.116 1.00 20.22 198 ALA E N 1
ATOM 10470 C CA . ALA E 1 198 ? 99.988 44.868 139.686 1.00 21.90 198 ALA E CA 1
ATOM 10471 C C . ALA E 1 198 ? 101.405 44.604 139.194 1.00 21.00 198 ALA E C 1
ATOM 10472 O O . ALA E 1 198 ? 101.690 43.507 138.673 1.00 20.19 198 ALA E O 1
ATOM 10474 N N . PRO E 1 199 ? 102.303 45.598 139.353 1.00 21.37 199 PRO E N 1
ATOM 10475 C CA . PRO E 1 199 ? 103.680 45.422 138.864 1.00 21.40 199 PRO E CA 1
ATOM 10476 C C . PRO E 1 199 ? 104.346 44.254 139.564 1.00 19.91 199 PRO E C 1
ATOM 10477 O O . PRO E 1 199 ? 105.292 43.680 139.010 1.00 21.71 199 PRO E O 1
ATOM 10481 N N . PHE E 1 200 ? 103.892 43.904 140.777 1.00 21.55 200 PHE E N 1
ATOM 10482 C CA . PHE E 1 200 ? 104.550 42.820 141.471 1.00 21.42 200 PHE E CA 1
ATOM 10483 C C . PHE E 1 200 ? 103.722 41.524 141.400 1.00 26.27 200 PHE E C 1
ATOM 10484 O O . PHE E 1 200 ? 104.005 40.570 142.124 1.00 27.51 200 PHE E O 1
ATOM 10492 N N . ALA E 1 201 ? 102.714 41.507 140.537 1.00 22.20 201 ALA E N 1
ATOM 10493 C CA . ALA E 1 201 ? 101.793 40.353 140.429 1.00 23.19 201 ALA E CA 1
ATOM 10494 C C . ALA E 1 201 ? 101.191 39.974 141.792 1.00 27.49 201 ALA E C 1
ATOM 10495 O O . ALA E 1 201 ? 100.907 38.805 142.038 1.00 32.95 201 ALA E O 1
ATOM 10497 N N . GLU E 1 202 ? 101.013 40.973 142.651 1.00 25.75 202 GLU E N 1
ATOM 10498 C CA . GLU E 1 202 ? 100.527 40.779 144.021 1.00 32.62 202 GLU E CA 1
ATOM 10499 C C . GLU E 1 202 ? 101.330 39.706 144.759 1.00 35.26 202 GLU E C 1
ATOM 10500 O O . GLU E 1 202 ? 100.806 39.025 145.652 1.00 38.48 202 GLU E O 1
ATOM 10506 N N . GLY E 1 203 ? 102.598 39.567 144.375 1.00 30.93 203 GLY E N 1
ATOM 10507 C CA . GLY E 1 203 ? 103.501 38.621 144.987 1.00 34.07 203 GLY E CA 1
ATOM 10508 C C . GLY E 1 203 ? 103.275 37.184 144.569 1.00 38.03 203 GLY E C 1
ATOM 10509 O O . GLY E 1 203 ? 103.889 36.264 145.111 1.00 38.09 203 GLY E O 1
ATOM 10510 N N . ARG E 1 204 ? 102.405 36.970 143.588 1.00 36.01 204 ARG E N 1
ATOM 10511 C CA . ARG E 1 204 ? 102.104 35.618 143.166 1.00 36.85 204 ARG E CA 1
ATOM 10512 C C . ARG E 1 204 ? 103.292 35.017 142.423 1.00 35.95 204 ARG E C 1
ATOM 10513 O O . ARG E 1 204 ? 104.213 35.736 142.027 1.00 35.95 204 ARG E O 1
ATOM 10521 N N . ASN E 1 205 ? 103.244 33.698 142.222 1.00 35.71 205 ASN E N 1
ATOM 10522 C CA . ASN E 1 205 ? 104.247 32.971 141.462 1.00 39.55 205 ASN E CA 1
ATOM 10523 C C . ASN E 1 205 ? 105.665 33.200 141.965 1.00 39.31 205 ASN E C 1
ATOM 10524 O O . ASN E 1 205 ? 106.620 33.163 141.186 1.00 42.88 205 ASN E O 1
ATOM 10529 N N . GLY E 1 206 ? 105.794 33.428 143.272 1.00 40.40 206 GLY E N 1
ATOM 10530 C CA . GLY E 1 206 ? 107.084 33.648 143.913 1.00 40.31 206 GLY E CA 1
ATOM 10531 C C . GLY E 1 206 ? 107.865 34.872 143.437 1.00 38.09 206 GLY E C 1
ATOM 10532 O O . GLY E 1 206 ? 109.095 34.909 143.560 1.00 40.73 206 GLY E O 1
ATOM 10533 N N . LEU E 1 207 ? 107.167 35.885 142.927 1.00 33.81 207 LEU E N 1
ATOM 10534 C CA . LEU E 1 207 ? 107.843 37.093 142.436 1.00 29.68 207 LEU E CA 1
ATOM 10535 C C . LEU E 1 207 ? 108.895 37.688 143.382 1.00 31.11 207 LEU E C 1
ATOM 10536 O O . LEU E 1 207 ? 110.018 37.986 142.962 1.00 32.59 207 LEU E O 1
ATOM 10541 N N . PHE E 1 208 ? 108.554 37.859 144.656 1.00 31.26 208 PHE E N 1
ATOM 10542 C CA . PHE E 1 208 ? 109.479 38.534 145.540 1.00 35.76 208 PHE E CA 1
ATOM 10543 C C . PHE E 1 208 ? 110.753 37.748 145.870 1.00 33.67 208 PHE E C 1
ATOM 10544 O O . PHE E 1 208 ? 111.727 38.331 146.353 1.00 33.31 208 PHE E O 1
ATOM 10552 N N . GLN E 1 209 ? 110.756 36.445 145.589 1.00 33.50 209 GLN E N 1
ATOM 10553 C CA . GLN E 1 209 ? 111.957 35.632 145.782 1.00 34.16 209 GLN E CA 1
ATOM 10554 C C . GLN E 1 209 ? 112.596 35.190 144.460 1.00 36.39 209 GLN E C 1
ATOM 10555 O O . GLN E 1 209 ? 113.485 34.340 144.436 1.00 36.44 209 GLN E O 1
ATOM 10561 N N . ASN E 1 210 ? 112.132 35.751 143.346 1.00 33.31 210 ASN E N 1
ATOM 10562 C CA . ASN E 1 210 ? 112.671 35.341 142.057 1.00 32.74 210 ASN E CA 1
ATOM 10563 C C . ASN E 1 210 ? 114.185 35.582 142.009 1.00 34.63 210 ASN E C 1
ATOM 10564 O O . ASN E 1 210 ? 114.661 36.686 142.248 1.00 33.15 210 ASN E O 1
ATOM 10569 N N . PRO E 1 211 ? 114.946 34.539 141.687 1.00 34.95 211 PRO E N 1
ATOM 10570 C CA . PRO E 1 211 ? 116.405 34.608 141.784 1.00 36.50 211 PRO E CA 1
ATOM 10571 C C . PRO E 1 211 ? 117.029 35.646 140.828 1.00 35.33 211 PRO E C 1
ATOM 10572 O O . PRO E 1 211 ? 118.018 36.295 141.181 1.00 34.61 211 PRO E O 1
ATOM 10576 N N . VAL E 1 212 ? 116.482 35.780 139.622 1.00 33.41 212 VAL E N 1
ATOM 10577 C CA . VAL E 1 212 ? 117.008 36.761 138.683 1.00 29.70 212 VAL E CA 1
ATOM 10578 C C . VAL E 1 212 ? 116.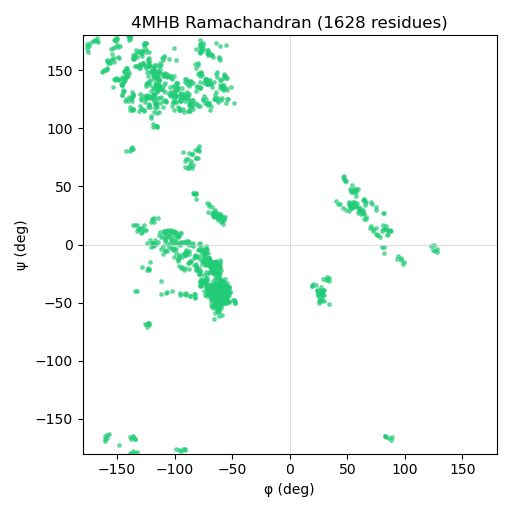821 38.208 139.157 1.00 27.46 212 VAL E C 1
ATOM 10579 O O . VAL E 1 212 ? 117.761 39.017 139.104 1.00 28.71 212 VAL E O 1
ATOM 10583 N N . LEU E 1 213 ? 115.628 38.507 139.670 1.00 26.50 213 LEU E N 1
ATOM 10584 C CA . LEU E 1 213 ? 115.289 39.845 140.149 1.00 26.40 213 LEU E CA 1
ATOM 10585 C C . LEU E 1 213 ? 116.073 40.135 141.417 1.00 29.61 213 LEU E C 1
ATOM 10586 O O . LEU E 1 213 ? 116.538 41.251 141.629 1.00 28.88 213 LEU E O 1
ATOM 10591 N N . THR E 1 214 ? 116.238 39.116 142.244 1.00 28.89 214 THR E N 1
ATOM 10592 C CA . THR E 1 214 ? 116.966 39.292 143.513 1.00 27.60 214 THR E CA 1
ATOM 10593 C C . THR E 1 214 ? 118.419 39.647 143.210 1.00 33.18 214 THR E C 1
ATOM 10594 O O . THR E 1 214 ? 118.921 40.621 143.738 1.00 33.47 214 THR E O 1
ATOM 10598 N N . ALA E 1 215 ? 119.049 38.905 142.302 1.00 35.18 215 ALA E N 1
ATOM 10599 C CA . ALA E 1 215 ? 120.437 39.172 141.911 1.00 35.66 215 ALA E CA 1
ATOM 10600 C C . ALA E 1 215 ? 120.630 40.559 141.303 1.00 31.32 215 ALA E C 1
ATOM 10601 O O . ALA E 1 215 ? 121.620 41.241 141.594 1.00 32.16 215 ALA E O 1
ATOM 10603 N N . ILE E 1 216 ? 119.747 40.954 140.391 1.00 30.96 216 ILE E N 1
ATOM 10604 C CA . ILE E 1 216 ? 119.836 42.304 139.835 1.00 32.84 216 ILE E CA 1
ATOM 10605 C C . ILE E 1 216 ? 119.742 43.376 140.937 1.00 33.69 216 ILE E C 1
ATOM 10606 O O . ILE E 1 216 ? 120.545 44.320 140.976 1.00 34.90 216 ILE E O 1
ATOM 10611 N N . GLY E 1 217 ? 118.772 43.214 141.833 1.00 29.62 217 GLY E N 1
ATOM 10612 C CA . GLY E 1 217 ? 118.636 44.107 142.979 1.00 29.33 217 GLY E CA 1
ATOM 10613 C C . GLY E 1 217 ? 119.916 44.195 143.791 1.00 34.87 217 GLY E C 1
ATOM 10614 O O . GLY E 1 217 ? 120.364 45.287 144.191 1.00 34.88 217 GLY E O 1
ATOM 10615 N N . GLU E 1 218 ? 120.521 43.047 144.032 1.00 34.68 218 GLU E N 1
ATOM 10616 C CA . GLU E 1 218 ? 121.697 43.055 144.888 1.00 41.66 218 GLU E CA 1
ATOM 10617 C C . GLU E 1 218 ? 122.865 43.852 144.309 1.00 41.01 218 GLU E C 1
ATOM 10618 O O . GLU E 1 218 ? 123.652 44.416 145.061 1.00 40.64 218 GLU E O 1
ATOM 10624 N N . LYS E 1 219 ? 122.944 43.961 142.986 1.00 36.11 219 LYS E N 1
ATOM 10625 C CA . LYS E 1 219 ? 123.972 44.818 142.355 1.00 36.02 219 LYS E CA 1
ATOM 10626 C C . LYS E 1 219 ? 123.861 46.288 142.697 1.00 36.68 219 LYS E C 1
ATOM 10627 O O . LYS E 1 219 ? 124.859 47.012 142.673 1.00 41.07 219 LYS E O 1
ATOM 10633 N N . TYR E 1 220 ? 122.653 46.757 142.977 1.00 35.16 220 TYR E N 1
ATOM 10634 C CA . TYR E 1 220 ? 122.456 48.180 143.187 1.00 34.27 220 TYR E CA 1
ATOM 10635 C C . TYR E 1 220 ? 122.030 48.506 144.615 1.00 34.89 220 TYR E C 1
ATOM 10636 O O . TYR E 1 220 ? 121.757 49.669 144.944 1.00 36.75 220 TYR E O 1
ATOM 10645 N N . GLY E 1 221 ? 121.952 47.474 145.455 1.00 36.74 221 GLY E N 1
ATOM 10646 C CA . GLY E 1 221 ? 121.448 47.634 146.813 1.00 34.36 221 GLY E CA 1
ATOM 10647 C C . GLY E 1 221 ? 119.975 48.021 146.784 1.00 35.00 221 GLY E C 1
ATOM 10648 O O . GLY E 1 221 ? 119.515 48.820 147.575 1.00 32.25 221 GLY E O 1
ATOM 10649 N N . LYS E 1 222 ? 119.240 47.460 145.833 1.00 33.26 222 LYS E N 1
ATOM 10650 C CA . LYS E 1 222 ? 117.823 47.748 145.672 1.00 32.81 222 LYS E CA 1
ATOM 10651 C C . LYS E 1 222 ? 117.021 46.486 145.849 1.00 33.26 222 LYS E C 1
ATOM 10652 O O . LYS E 1 222 ? 117.515 45.400 145.542 1.00 32.13 222 LYS E O 1
ATOM 10658 N N . SER E 1 223 ? 115.784 46.636 146.330 1.00 32.19 223 SER E N 1
ATOM 10659 C CA . SER E 1 223 ? 114.881 45.495 146.486 1.00 30.09 223 SER E CA 1
ATOM 10660 C C . SER E 1 223 ? 114.356 44.951 145.150 1.00 31.61 223 SER E C 1
ATOM 10661 O O . SER E 1 223 ? 114.456 45.604 144.105 1.00 29.36 223 SER E O 1
ATOM 10664 N N . VAL E 1 224 ? 113.744 43.775 145.203 1.00 28.67 224 VAL E N 1
ATOM 10665 C CA . VAL E 1 224 ? 113.069 43.234 144.008 1.00 27.41 224 VAL E CA 1
ATOM 10666 C C . VAL E 1 224 ? 111.981 44.183 143.510 1.00 28.21 224 VAL E C 1
ATOM 10667 O O . VAL E 1 224 ? 111.844 44.418 142.292 1.00 25.89 224 VAL E O 1
ATOM 10671 N N . GLY E 1 225 ? 111.175 44.699 144.443 1.00 28.59 225 GLY E N 1
ATOM 10672 C CA . GLY E 1 225 ? 110.173 45.687 144.091 1.00 29.69 225 GLY E CA 1
ATOM 10673 C C . GLY E 1 225 ? 110.749 46.895 143.347 1.00 26.45 225 GLY E C 1
ATOM 10674 O O . GLY E 1 225 ? 110.224 47.292 142.311 1.00 27.00 225 GLY E O 1
ATOM 10675 N N . GLN E 1 226 ? 111.807 47.501 143.887 1.00 24.76 226 GLN E N 1
ATOM 10676 C CA . GLN E 1 226 ? 112.472 48.619 143.209 1.00 23.65 226 GLN E CA 1
ATOM 10677 C C . GLN E 1 226 ? 112.997 48.263 141.814 1.00 25.82 226 GLN E C 1
ATOM 10678 O O . GLN E 1 226 ? 112.935 49.095 140.908 1.00 24.85 226 GLN E O 1
ATOM 10684 N N . VAL E 1 227 ? 113.540 47.058 141.647 1.00 26.27 227 VAL E N 1
ATOM 10685 C CA . VAL E 1 227 ? 114.060 46.633 140.343 1.00 25.49 227 VAL E CA 1
ATOM 10686 C C . VAL E 1 227 ? 112.909 46.565 139.348 1.00 23.56 227 VAL E C 1
ATOM 10687 O O . VAL E 1 227 ? 113.008 47.045 138.200 1.00 25.09 227 VAL E O 1
ATOM 10691 N N . VAL E 1 228 ? 111.814 45.964 139.788 1.00 23.01 228 VAL E N 1
ATOM 10692 C CA . VAL E 1 228 ? 110.652 45.863 138.908 1.00 21.58 228 VAL E CA 1
ATOM 10693 C C . VAL E 1 228 ? 110.104 47.230 138.501 1.00 24.00 228 VAL E C 1
ATOM 10694 O O . VAL E 1 228 ? 109.803 47.460 137.322 1.00 21.15 228 VAL E O 1
ATOM 10698 N N . LEU E 1 229 ? 109.978 48.147 139.469 1.00 24.04 229 LEU E N 1
ATOM 10699 C CA . LEU E 1 229 ? 109.453 49.466 139.116 1.00 23.50 229 LEU E CA 1
ATOM 10700 C C . LEU E 1 229 ? 110.422 50.189 138.173 1.00 22.44 229 LEU E C 1
ATOM 10701 O O . LEU E 1 229 ? 110.001 50.912 137.254 1.00 23.15 229 LEU E O 1
ATOM 10706 N N . ARG E 1 230 ? 111.720 50.013 138.403 1.00 23.35 230 ARG E N 1
ATOM 10707 C CA . ARG E 1 230 ? 112.697 50.658 137.526 1.00 22.44 230 ARG E CA 1
ATOM 10708 C C . ARG E 1 230 ? 112.620 50.083 136.089 1.00 23.59 230 ARG E C 1
ATOM 10709 O O . ARG E 1 230 ? 112.773 50.800 135.109 1.00 23.46 230 ARG E O 1
ATOM 10717 N N . TRP E 1 231 ? 112.353 48.779 135.965 1.00 20.29 231 TRP E N 1
ATOM 10718 C CA . TRP E 1 231 ? 112.214 48.164 134.649 1.00 20.89 231 TRP E CA 1
ATOM 10719 C C . TRP E 1 231 ? 110.998 48.735 133.911 1.00 22.00 231 TRP E C 1
ATOM 10720 O O . TRP E 1 231 ? 111.094 49.102 132.741 1.00 21.95 231 TRP E O 1
ATOM 10731 N N . ILE E 1 232 ? 109.864 48.830 134.583 1.00 21.40 232 ILE E N 1
ATOM 10732 C CA . ILE E 1 232 ? 108.673 49.491 134.021 1.00 19.96 232 ILE E CA 1
ATOM 10733 C C . ILE E 1 232 ? 108.978 50.949 133.571 1.00 22.21 232 ILE E C 1
ATOM 10734 O O . ILE E 1 232 ? 108.683 51.352 132.443 1.00 20.17 232 ILE E O 1
ATOM 10739 N N . PHE E 1 233 ? 109.629 51.705 134.450 1.00 23.83 233 PHE E N 1
ATOM 10740 C CA . PHE E 1 233 ? 110.038 53.073 134.155 1.00 24.22 233 PHE E CA 1
ATOM 10741 C C . PHE E 1 233 ? 110.873 53.152 132.885 1.00 25.16 233 PHE E C 1
ATOM 10742 O O . PHE E 1 233 ? 110.613 54.004 132.020 1.00 24.45 233 PHE E O 1
ATOM 10750 N N . GLN E 1 234 ? 111.884 52.292 132.777 1.00 22.61 234 GLN E N 1
ATOM 10751 C CA . GLN E 1 234 ? 112.765 52.339 131.607 1.00 24.28 234 GLN E CA 1
ATOM 10752 C C . GLN E 1 234 ? 112.078 51.929 130.314 1.00 24.06 234 GLN E C 1
ATOM 10753 O O . GLN E 1 234 ? 112.589 52.208 129.224 1.00 24.66 234 GLN E O 1
ATOM 10759 N N . ARG E 1 235 ? 110.918 51.291 130.420 1.00 23.33 235 ARG E N 1
ATOM 10760 C CA . ARG E 1 235 ? 110.164 50.948 129.224 1.00 22.45 235 ARG E CA 1
ATOM 10761 C C . ARG E 1 235 ? 109.191 52.076 128.845 1.00 23.32 235 ARG E C 1
ATOM 10762 O O . ARG E 1 235 ? 108.451 51.947 127.844 1.00 23.82 235 ARG E O 1
ATOM 10770 N N . GLY E 1 236 ? 109.248 53.178 129.605 1.00 25.51 236 GLY E N 1
ATOM 10771 C CA . GLY E 1 236 ? 108.396 54.342 129.367 1.00 25.57 236 GLY E CA 1
ATOM 10772 C C . GLY E 1 236 ? 106.934 54.090 129.734 1.00 25.22 236 GLY E C 1
ATOM 10773 O O . GLY E 1 236 ? 106.009 54.606 129.107 1.00 26.41 236 GLY E O 1
ATOM 10774 N N . ILE E 1 237 ? 106.736 53.297 130.780 1.00 21.53 237 ILE E N 1
ATOM 10775 C CA . ILE E 1 237 ? 105.414 52.986 131.280 1.00 19.22 237 ILE E CA 1
ATOM 10776 C C . ILE E 1 237 ? 105.216 53.635 132.655 1.00 21.20 237 ILE E C 1
ATOM 10777 O O . ILE E 1 237 ? 106.118 53.576 133.497 1.00 25.18 237 ILE E O 1
ATOM 10782 N N . VAL E 1 238 ? 104.063 54.295 132.875 1.00 20.12 238 VAL E N 1
ATOM 10783 C CA . VAL E 1 238 ? 103.715 54.843 134.206 1.00 20.64 238 VAL E CA 1
ATOM 10784 C C . VAL E 1 238 ? 103.355 53.676 135.097 1.00 21.33 238 VAL E C 1
ATOM 10785 O O . VAL E 1 238 ? 102.687 52.751 134.639 1.00 22.87 238 VAL E O 1
ATOM 10789 N N . SER E 1 239 ? 103.770 53.713 136.373 1.00 22.37 239 SER E N 1
ATOM 10790 C CA . SER E 1 239 ? 103.488 52.592 137.276 1.00 21.87 239 SER E CA 1
ATOM 10791 C C . SER E 1 239 ? 102.633 53.005 138.474 1.00 20.84 239 SER E C 1
ATOM 10792 O O . SER E 1 239 ? 102.720 54.140 138.924 1.00 21.53 239 SER E O 1
ATOM 10795 N N . LEU E 1 240 ? 101.790 52.084 138.945 1.00 19.76 240 LEU E N 1
ATOM 10796 C CA . LEU E 1 240 ? 101.094 52.242 140.214 1.00 22.19 240 LEU E CA 1
ATOM 10797 C C . LEU E 1 240 ? 101.591 51.186 141.205 1.00 22.73 240 LEU E C 1
ATOM 10798 O O . LEU E 1 240 ? 101.569 49.991 140.924 1.00 25.83 240 LEU E O 1
ATOM 10803 N N . ALA E 1 241 ? 102.032 51.605 142.375 1.00 23.41 241 ALA E N 1
ATOM 10804 C CA . ALA E 1 241 ? 102.499 50.654 143.364 1.00 25.18 241 ALA E CA 1
ATOM 10805 C C . ALA E 1 241 ? 101.711 50.896 144.628 1.00 29.90 241 ALA E C 1
ATOM 10806 O O . ALA E 1 241 ? 101.544 52.047 145.029 1.00 26.85 241 ALA E O 1
ATOM 10808 N N . LYS E 1 242 ? 101.266 49.818 145.273 1.00 29.80 242 LYS E N 1
ATOM 10809 C CA . LYS E 1 242 ? 100.507 49.951 146.522 1.00 34.16 242 LYS E CA 1
ATOM 10810 C C . LYS E 1 242 ? 101.229 49.422 147.750 1.00 35.01 242 LYS E C 1
ATOM 10811 O O . LYS E 1 242 ? 101.784 48.331 147.727 1.00 34.31 242 LYS E O 1
ATOM 10817 N N . SER E 1 243 ? 101.191 50.191 148.837 1.00 38.16 243 SER E N 1
ATOM 10818 C CA . SER E 1 243 ? 101.495 49.669 150.169 1.00 35.69 243 SER E CA 1
ATOM 10819 C C . SER E 1 243 ? 100.673 50.424 151.203 1.00 36.87 243 SER E C 1
ATOM 10820 O O . SER E 1 243 ? 100.188 51.522 150.922 1.00 33.95 243 SER E O 1
ATOM 10823 N N . VAL E 1 244 ? 100.509 49.849 152.388 1.00 36.25 244 VAL E N 1
ATOM 10824 C CA . VAL E 1 244 ? 99.941 50.635 153.476 1.00 38.18 244 VAL E CA 1
ATOM 10825 C C . VAL E 1 244 ? 101.032 50.986 154.466 1.00 39.80 244 VAL E C 1
ATOM 10826 O O . VAL E 1 244 ? 100.779 51.650 155.474 1.00 37.93 244 VAL E O 1
ATOM 10830 N N . ARG E 1 245 ? 102.250 50.546 154.166 1.00 38.44 245 ARG E N 1
ATOM 10831 C CA . ARG E 1 245 ? 103.388 50.837 155.029 1.00 40.43 245 ARG E CA 1
ATOM 10832 C C . ARG E 1 245 ? 104.205 52.004 154.493 1.00 37.73 245 ARG E C 1
ATOM 10833 O O . ARG E 1 245 ? 104.693 51.949 153.363 1.00 36.81 245 ARG E O 1
ATOM 10841 N N . LYS E 1 246 ? 104.372 53.056 155.301 1.00 37.23 246 LYS E N 1
ATOM 10842 C CA . LYS E 1 246 ? 105.072 54.236 154.802 1.00 36.26 246 LYS E CA 1
ATOM 10843 C C . LYS E 1 246 ? 106.506 53.933 154.370 1.00 37.67 246 LYS E C 1
ATOM 10844 O O . LYS E 1 246 ? 107.002 54.490 153.367 1.00 34.82 246 LYS E O 1
ATOM 10850 N N . GLY E 1 247 ? 107.177 53.074 155.136 1.00 35.47 247 GLY E N 1
ATOM 10851 C CA . GLY E 1 247 ? 108.539 52.694 154.821 1.00 35.00 247 GLY E CA 1
ATOM 10852 C C . GLY E 1 247 ? 108.611 52.031 153.434 1.00 34.89 247 GLY E C 1
ATOM 10853 O O . GLY E 1 247 ? 109.544 52.275 152.680 1.00 35.14 247 GLY E O 1
ATOM 10854 N N . ARG E 1 248 ? 107.615 51.219 153.095 1.00 33.22 248 ARG E N 1
ATOM 10855 C CA A ARG E 1 248 ? 107.595 50.564 151.782 0.50 33.13 248 ARG E CA 1
ATOM 10856 C CA B ARG E 1 248 ? 107.564 50.560 151.777 0.50 33.10 248 ARG E CA 1
ATOM 10857 C C . ARG E 1 248 ? 107.319 51.572 150.671 1.00 31.98 248 ARG E C 1
ATOM 10858 O O . ARG E 1 248 ? 107.901 51.481 149.600 1.00 30.70 248 ARG E O 1
ATOM 10881 N N . GLU E 1 250 ? 108.233 54.751 150.700 1.00 26.88 250 GLU E N 1
ATOM 10882 C CA . GLU E 1 250 ? 109.478 55.467 150.507 1.00 30.26 250 GLU E CA 1
ATOM 10883 C C . GLU E 1 250 ? 110.448 54.631 149.639 1.00 31.06 250 GLU E C 1
ATOM 10884 O O . GLU E 1 250 ? 111.144 55.165 148.767 1.00 30.28 250 GLU E O 1
ATOM 10890 N N . GLU E 1 251 ? 110.477 53.317 149.861 1.00 30.64 251 GLU E N 1
ATOM 10891 C CA . GLU E 1 251 ? 111.307 52.439 149.018 1.00 33.50 251 GLU E CA 1
ATOM 10892 C C . GLU E 1 251 ? 110.790 52.431 147.560 1.00 32.13 251 GLU E C 1
ATOM 10893 O O . GLU E 1 251 ? 111.560 52.648 146.605 1.00 29.79 251 GLU E O 1
ATOM 10899 N N . ASN E 1 252 ? 109.482 52.209 147.389 1.00 29.30 252 ASN E N 1
ATOM 10900 C CA . ASN E 1 252 ? 108.894 52.181 146.032 1.00 25.14 252 ASN E CA 1
ATOM 10901 C C . ASN E 1 252 ? 109.164 53.440 145.229 1.00 28.31 252 ASN E C 1
ATOM 10902 O O . ASN E 1 252 ? 109.374 53.377 144.010 1.00 27.77 252 ASN E O 1
ATOM 10907 N N . ILE E 1 253 ? 109.135 54.601 145.877 1.00 25.95 253 ILE E N 1
ATOM 10908 C CA . ILE E 1 253 ? 109.301 55.852 145.107 1.00 27.93 253 ILE E CA 1
ATOM 10909 C C . ILE E 1 253 ? 110.782 56.149 144.826 1.00 30.51 253 ILE E C 1
ATOM 10910 O O . ILE E 1 253 ? 111.128 56.935 143.913 1.00 27.44 253 ILE E O 1
ATOM 10915 N N . ASN E 1 254 ? 111.654 55.479 145.575 1.00 29.39 254 ASN E N 1
ATOM 10916 C CA . ASN E 1 254 ? 113.104 55.776 145.529 1.00 30.24 254 ASN E CA 1
ATOM 10917 C C . ASN E 1 254 ? 113.816 54.915 144.479 1.00 30.94 254 ASN E C 1
ATOM 10918 O O . ASN E 1 254 ? 114.628 54.032 144.798 1.00 31.71 254 ASN E O 1
ATOM 10923 N N . ILE E 1 255 ? 113.483 55.170 143.221 1.00 30.31 255 ILE E N 1
ATOM 10924 C CA . ILE E 1 255 ? 114.053 54.408 142.111 1.00 27.62 255 ILE E CA 1
ATOM 10925 C C . ILE E 1 255 ? 114.636 55.336 141.056 1.00 29.16 255 ILE E C 1
ATOM 10926 O O . ILE E 1 255 ? 114.935 54.895 139.948 1.00 29.66 255 ILE E O 1
ATOM 10931 N N . LEU E 1 256 ? 114.817 56.612 141.392 1.00 31.10 256 LEU E N 1
ATOM 10932 C CA . LEU E 1 256 ? 115.372 57.545 140.414 1.00 34.18 256 LEU E CA 1
ATOM 10933 C C . LEU E 1 256 ? 116.883 57.741 140.599 1.00 37.54 256 LEU E C 1
ATOM 10934 O O . LEU E 1 256 ? 117.493 58.553 139.907 1.00 42.45 256 LEU E O 1
ATOM 10939 N N . ASP E 1 257 ? 117.475 56.963 141.502 1.00 34.74 257 ASP E N 1
ATOM 10940 C CA . ASP E 1 257 ? 118.900 57.070 141.825 1.00 38.74 257 ASP E CA 1
ATOM 10941 C C . ASP E 1 257 ? 119.722 55.886 141.314 1.00 38.99 257 ASP E C 1
ATOM 10942 O O . ASP E 1 257 ? 120.872 55.706 141.720 1.00 37.17 257 ASP E O 1
ATOM 10947 N N . PHE E 1 258 ? 119.138 55.048 140.466 1.00 35.36 258 PHE E N 1
ATOM 10948 C CA . PHE E 1 258 ? 119.919 53.994 139.839 1.00 33.03 258 PHE E CA 1
ATOM 10949 C C . PHE E 1 258 ? 119.337 53.699 138.483 1.00 31.17 258 PHE E C 1
ATOM 10950 O O . PHE E 1 258 ? 118.271 54.220 138.134 1.00 33.05 258 PHE E O 1
ATOM 10958 N N . GLU E 1 259 ? 120.041 52.884 137.713 1.00 28.85 259 GLU E N 1
ATOM 10959 C CA . GLU E 1 259 ? 119.498 52.433 136.436 1.00 34.79 259 GLU E CA 1
ATOM 10960 C C . GLU E 1 259 ? 119.859 50.975 136.145 1.00 33.99 259 GLU E C 1
ATOM 10961 O O . GLU E 1 259 ? 120.880 50.452 136.622 1.00 30.66 259 GLU E O 1
ATOM 10967 N N . LEU E 1 260 ? 118.996 50.315 135.374 1.00 28.45 260 LEU E N 1
ATOM 10968 C CA . LEU E 1 260 ? 119.221 48.942 134.969 1.00 28.84 260 LEU E CA 1
ATOM 10969 C C . LEU E 1 260 ? 119.977 48.970 133.645 1.00 29.26 260 LEU E C 1
ATOM 10970 O O . LEU E 1 260 ? 119.705 49.800 132.769 1.00 29.47 260 LEU E O 1
ATOM 10975 N N . SER E 1 261 ? 120.936 48.061 133.503 1.00 27.02 261 SER E N 1
ATOM 10976 C CA . SER E 1 261 ? 121.726 47.965 132.281 1.00 29.86 261 SER E CA 1
ATOM 10977 C C . SER E 1 261 ? 120.997 47.186 131.197 1.00 29.86 261 SER E C 1
ATOM 10978 O O . SER E 1 261 ? 119.960 46.536 131.444 1.00 29.47 261 SER E O 1
ATOM 10981 N N . ALA E 1 262 ? 121.528 47.248 129.979 1.00 27.14 262 ALA E N 1
ATOM 10982 C CA . ALA E 1 262 ? 120.921 46.501 128.869 1.00 29.93 262 ALA E CA 1
ATOM 10983 C C . ALA E 1 262 ? 120.867 45.010 129.183 1.00 26.29 262 ALA E C 1
ATOM 10984 O O . ALA E 1 262 ? 119.861 44.341 128.877 1.00 24.43 262 ALA E O 1
ATOM 10986 N N . GLU E 1 263 ? 121.944 44.512 129.801 1.00 29.46 263 GLU E N 1
ATOM 10987 C CA . GLU E 1 263 ? 122.023 43.118 130.231 1.00 31.42 263 GLU E CA 1
ATOM 10988 C C . GLU E 1 263 ? 120.941 42.794 131.276 1.00 25.96 263 GLU E C 1
ATOM 10989 O O . GLU E 1 263 ? 120.278 41.776 131.144 1.00 26.96 263 GLU E O 1
ATOM 10995 N N . ASP E 1 264 ? 120.753 43.667 132.263 1.00 27.28 264 ASP E N 1
ATOM 10996 C CA . ASP E 1 264 ? 119.646 43.521 133.234 1.00 28.60 264 ASP E CA 1
ATOM 10997 C C . ASP E 1 264 ? 118.286 43.453 132.540 1.00 25.81 264 ASP E C 1
ATOM 10998 O O . ASP E 1 264 ? 117.417 42.607 132.857 1.00 22.47 264 ASP E O 1
ATOM 11011 N N . LEU E 1 266 ? 117.524 42.562 129.511 1.00 23.34 266 LEU E N 1
ATOM 11012 C CA . LEU E 1 266 ? 117.386 41.315 128.777 1.00 23.22 266 LEU E CA 1
ATOM 11013 C C . LEU E 1 266 ? 117.075 40.125 129.697 1.00 22.91 266 LEU E C 1
ATOM 11014 O O . LEU E 1 266 ? 116.252 39.269 129.361 1.00 20.44 266 LEU E O 1
ATOM 11019 N N . GLN E 1 267 ? 117.763 40.042 130.834 1.00 22.56 267 GLN E N 1
ATOM 11020 C CA . GLN E 1 267 ? 117.457 38.962 131.799 1.00 24.13 267 GLN E CA 1
ATOM 11021 C C . GLN E 1 267 ? 116.006 39.062 132.274 1.00 23.00 267 GLN E C 1
ATOM 11022 O O . GLN E 1 267 ? 115.295 38.052 132.424 1.00 21.41 267 GLN E O 1
ATOM 11028 N N . ILE E 1 268 ? 115.541 40.281 132.522 1.00 20.79 268 ILE E N 1
ATOM 11029 C CA . ILE E 1 268 ? 114.125 40.426 132.903 1.00 18.88 268 ILE E CA 1
ATOM 11030 C C . ILE E 1 268 ? 113.156 40.054 131.791 1.00 20.16 268 ILE E C 1
ATOM 11031 O O . ILE E 1 268 ? 112.138 39.411 132.019 1.00 21.03 268 ILE E O 1
ATOM 11036 N N . ALA E 1 269 ? 113.448 40.470 130.574 1.00 18.84 269 ALA E N 1
ATOM 11037 C CA . ALA E 1 269 ? 112.569 40.130 129.479 1.00 20.46 269 ALA E CA 1
ATOM 11038 C C . ALA E 1 269 ? 112.382 38.598 129.314 1.00 19.39 269 ALA E C 1
ATOM 11039 O O . ALA E 1 269 ? 111.311 38.118 128.968 1.00 19.68 269 ALA E O 1
ATOM 11041 N N . ALA E 1 270 ? 113.446 37.852 129.574 1.00 19.71 270 ALA E N 1
ATOM 11042 C CA . ALA E 1 270 ? 113.413 36.387 129.483 1.00 19.97 270 ALA E CA 1
ATOM 11043 C C . ALA E 1 270 ? 112.424 35.722 130.436 1.00 19.37 270 ALA E C 1
ATOM 11044 O O . ALA E 1 270 ? 112.023 34.575 130.224 1.00 19.99 270 ALA E O 1
ATOM 11046 N N . LEU E 1 271 ? 112.014 36.440 131.494 1.00 19.86 271 LEU E N 1
ATOM 11047 C CA . LEU E 1 271 ? 111.017 35.900 132.427 1.00 18.83 271 LEU E CA 1
ATOM 11048 C C . LEU E 1 271 ? 109.591 35.838 131.913 1.00 19.71 271 LEU E C 1
ATOM 11049 O O . LEU E 1 271 ? 108.740 35.152 132.509 1.00 18.99 271 LEU E O 1
ATOM 11054 N N . ASP E 1 272 ? 109.292 36.567 130.839 1.00 18.10 272 ASP E N 1
ATOM 11055 C CA . ASP E 1 272 ? 107.905 36.697 130.410 1.00 16.68 272 ASP E CA 1
ATOM 11056 C C . ASP E 1 272 ? 107.254 35.378 130.062 1.00 24.84 272 ASP E C 1
ATOM 11057 O O . ASP E 1 272 ? 107.844 34.555 129.330 1.00 22.65 272 ASP E O 1
ATOM 11062 N N . THR E 1 273 ? 106.008 35.220 130.504 1.00 20.48 273 THR E N 1
ATOM 11063 C CA . THR E 1 273 ? 105.160 34.145 129.979 1.00 23.37 273 THR E CA 1
ATOM 11064 C C . THR E 1 273 ? 103.863 34.644 129.330 1.00 24.85 273 THR E C 1
ATOM 11065 O O . THR E 1 273 ? 103.014 33.845 128.925 1.00 23.85 273 THR E O 1
ATOM 11069 N N . ALA E 1 274 ? 103.692 35.960 129.252 1.00 22.59 274 ALA E N 1
ATOM 11070 C CA . ALA E 1 274 ? 102.486 36.563 128.664 1.00 24.30 274 ALA E CA 1
ATOM 11071 C C . ALA E 1 274 ? 101.191 35.995 129.259 1.00 28.19 274 ALA E C 1
ATOM 11072 O O . ALA E 1 274 ? 100.190 35.815 128.550 1.00 29.68 274 ALA E O 1
ATOM 11074 N N . THR E 1 275 ? 101.244 35.713 130.547 1.00 26.86 275 THR E N 1
ATOM 11075 C CA . THR E 1 275 ? 100.121 35.148 131.284 1.00 30.16 275 THR E CA 1
ATOM 11076 C C . THR E 1 275 ? 99.773 35.998 132.502 1.00 23.50 275 THR E C 1
ATOM 11077 O O . THR E 1 275 ? 100.608 36.231 133.379 1.00 24.01 275 THR E O 1
ATOM 11081 N N . SER E 1 276 ? 98.521 36.458 132.572 1.00 21.86 276 SER E N 1
ATOM 11082 C CA . SER E 1 276 ? 98.088 37.217 133.758 1.00 20.81 276 SER E CA 1
ATOM 11083 C C . SER E 1 276 ? 98.267 36.418 135.031 1.00 24.42 276 SER E C 1
ATOM 11084 O O . SER E 1 276 ? 98.010 35.209 135.068 1.00 24.53 276 SER E O 1
ATOM 11087 N N . ALA E 1 277 ? 98.646 37.107 136.099 1.00 23.43 277 ALA E N 1
ATOM 11088 C CA . ALA E 1 277 ? 98.656 36.524 137.429 1.00 24.02 277 ALA E CA 1
ATOM 11089 C C . ALA E 1 277 ? 97.239 36.324 137.953 1.00 25.46 277 ALA E C 1
ATOM 11090 O O . ALA E 1 277 ? 97.059 35.712 139.001 1.00 30.56 277 ALA E O 1
ATOM 11092 N N . PHE E 1 278 ? 96.232 36.763 137.194 1.00 22.76 278 PHE E N 1
ATOM 11093 C CA . PHE E 1 278 ? 94.888 36.838 137.760 1.00 24.03 278 PHE E CA 1
ATOM 11094 C C . PHE E 1 278 ? 93.910 36.065 136.881 1.00 25.68 278 PHE E C 1
ATOM 11095 O O . PHE E 1 278 ? 93.405 35.020 137.295 1.00 26.99 278 PHE E O 1
ATOM 11103 N N . PHE E 1 279 ? 93.665 36.564 135.683 1.00 20.99 279 PHE E N 1
ATOM 11104 C CA . PHE E 1 279 ? 92.708 35.928 134.770 1.00 22.27 279 PHE E CA 1
ATOM 11105 C C . PHE E 1 279 ? 92.716 36.640 133.418 1.00 23.50 279 PHE E C 1
ATOM 11106 O O . PHE E 1 279 ? 93.262 37.718 133.298 1.00 23.06 279 PHE E O 1
ATOM 11114 N N . SER E 1 280 ? 92.140 36.027 132.384 1.00 20.23 280 SER E N 1
ATOM 11115 C CA . SER E 1 280 ? 92.072 36.696 131.073 1.00 19.24 280 SER E CA 1
ATOM 11116 C C . SER E 1 280 ? 90.748 37.440 130.910 1.00 17.97 280 SER E C 1
ATOM 11117 O O . SER E 1 280 ? 89.688 36.882 131.215 1.00 17.96 280 SER E O 1
ATOM 11120 N N . HIS E 1 281 ? 90.801 38.690 130.416 1.00 16.98 281 HIS E N 1
ATOM 11121 C CA . HIS E 1 281 ? 89.566 39.418 130.161 1.00 16.27 281 HIS E CA 1
ATOM 11122 C C . HIS E 1 281 ? 88.812 38.878 128.937 1.00 17.80 281 HIS E C 1
ATOM 11123 O O . HIS E 1 281 ? 87.665 39.272 128.679 1.00 20.32 281 HIS E O 1
ATOM 11130 N N . ARG E 1 282 ? 89.431 37.945 128.215 1.00 15.54 282 ARG E N 1
ATOM 11131 C CA . ARG E 1 282 ? 88.754 37.313 127.064 1.00 15.73 282 ARG E CA 1
ATOM 11132 C C . ARG E 1 282 ? 88.167 35.942 127.441 1.00 18.42 282 ARG E C 1
ATOM 11133 O O . ARG E 1 282 ? 87.595 35.239 126.593 1.00 18.10 282 ARG E O 1
ATOM 11141 N N . ASP E 1 283 ? 88.285 35.551 128.706 1.00 17.03 283 ASP E N 1
ATOM 11142 C CA . ASP E 1 283 ? 87.655 34.302 129.199 1.00 16.36 283 ASP E CA 1
ATOM 11143 C C . ASP E 1 283 ? 86.179 34.595 129.477 1.00 16.34 283 ASP E C 1
ATOM 11144 O O . ASP E 1 283 ? 85.878 35.470 130.289 1.00 19.79 283 ASP E O 1
ATOM 11149 N N . PRO E 1 284 ? 85.237 33.881 128.806 1.00 18.31 284 PRO E N 1
ATOM 11150 C CA . PRO E 1 284 ? 83.829 34.273 128.961 1.00 15.20 284 PRO E CA 1
ATOM 11151 C C . PRO E 1 284 ? 83.320 34.043 130.406 1.00 17.31 284 PRO E C 1
ATOM 11152 O O . PRO E 1 284 ? 82.387 34.732 130.826 1.00 17.89 284 PRO E O 1
ATOM 11156 N N . ALA E 1 285 ? 83.918 33.112 131.156 1.00 17.90 285 ALA E N 1
ATOM 11157 C CA . ALA E 1 285 ? 83.526 32.913 132.557 1.00 19.57 285 ALA E CA 1
ATOM 11158 C C . ALA E 1 285 ? 83.862 34.164 133.361 1.00 20.21 285 ALA E C 1
ATOM 11159 O O . ALA E 1 285 ? 83.181 34.499 134.328 1.00 20.04 285 ALA E O 1
ATOM 11169 N N . VAL E 1 287 ? 84.127 37.257 131.979 1.00 15.11 287 VAL E N 1
ATOM 11170 C CA . VAL E 1 287 ? 83.121 38.269 131.567 1.00 12.82 287 VAL E CA 1
ATOM 11171 C C . VAL E 1 287 ? 81.806 38.070 132.385 1.00 17.68 287 VAL E C 1
ATOM 11172 O O . VAL E 1 287 ? 81.203 39.038 132.910 1.00 17.73 287 VAL E O 1
ATOM 11176 N N . GLU E 1 288 ? 81.314 36.825 132.451 1.00 16.11 288 GLU E N 1
ATOM 11177 C CA . GLU E 1 288 ? 80.091 36.531 133.230 1.00 15.39 288 GLU E CA 1
ATOM 11178 C C . GLU E 1 288 ? 80.226 36.917 134.718 1.00 19.78 288 GLU E C 1
ATOM 11179 O O . GLU E 1 288 ? 79.296 37.500 135.310 1.00 19.32 288 GLU E O 1
ATOM 11185 N N . TRP E 1 289 ? 81.400 36.641 135.293 1.00 18.63 289 TRP E N 1
ATOM 11186 C CA . TRP E 1 289 ? 81.632 36.939 136.726 1.00 18.08 289 TRP E CA 1
ATOM 11187 C C . TRP E 1 289 ? 81.646 38.434 136.950 1.00 21.67 289 TRP E C 1
ATOM 11188 O O . TRP E 1 289 ? 80.902 38.962 137.796 1.00 20.41 289 TRP E O 1
ATOM 11199 N N . LEU E 1 290 ? 82.489 39.146 136.203 1.00 19.13 290 LEU E N 1
ATOM 11200 C CA . LEU E 1 290 ? 82.613 40.586 136.435 1.00 19.50 290 LEU E CA 1
ATOM 11201 C C . LEU E 1 290 ? 81.337 41.337 136.109 1.00 20.02 290 LEU E C 1
ATOM 11202 O O . LEU E 1 290 ? 80.929 42.243 136.874 1.00 19.20 290 LEU E O 1
ATOM 11207 N N . THR E 1 291 ? 80.679 40.993 134.997 1.00 16.58 291 THR E N 1
ATOM 11208 C CA . THR E 1 291 ? 79.492 41.780 134.617 1.00 15.96 291 THR E CA 1
ATOM 11209 C C . THR E 1 291 ? 78.311 41.490 135.542 1.00 21.38 291 THR E C 1
ATOM 11210 O O . THR E 1 291 ? 77.344 42.251 135.539 1.00 22.71 291 THR E O 1
ATOM 11214 N N . GLY E 1 292 ? 78.399 40.422 136.348 1.00 20.17 292 GLY E N 1
ATOM 11215 C CA . GLY E 1 292 ? 77.366 40.093 137.322 1.00 17.56 292 GLY E CA 1
ATOM 11216 C C . GLY E 1 292 ? 77.555 40.744 138.698 1.00 20.90 292 GLY E C 1
ATOM 11217 O O . GLY E 1 292 ? 76.698 40.585 139.539 1.00 20.12 292 GLY E O 1
ATOM 11218 N N . ARG E 1 293 ? 78.668 41.437 138.961 1.00 17.45 293 ARG E N 1
ATOM 11219 C CA . ARG E 1 293 ? 78.904 42.006 140.307 1.00 17.82 293 ARG E CA 1
ATOM 11220 C C . ARG E 1 293 ? 77.980 43.195 140.530 1.00 19.32 293 ARG E C 1
ATOM 11221 O O . ARG E 1 293 ? 77.717 43.953 139.596 1.00 19.38 293 ARG E O 1
ATOM 11229 N N . LYS E 1 294 ? 77.481 43.344 141.761 1.00 17.81 294 LYS E N 1
ATOM 11230 C CA . LYS E 1 294 ? 76.476 44.393 142.046 1.00 20.72 294 LYS E CA 1
ATOM 11231 C C . LYS E 1 294 ? 77.023 45.319 143.104 1.00 23.00 294 LYS E C 1
ATOM 11232 O O . LYS E 1 294 ? 77.191 44.897 144.256 1.00 22.28 294 LYS E O 1
ATOM 11238 N N . LEU E 1 295 ? 77.381 46.552 142.716 1.00 18.05 295 LEU E N 1
ATOM 11239 C CA . LEU E 1 295 ? 78.092 47.447 143.629 1.00 20.54 295 LEU E CA 1
ATOM 11240 C C . LEU E 1 295 ? 77.294 48.740 143.809 1.00 23.53 295 LEU E C 1
ATOM 11241 O O . LEU E 1 295 ? 76.730 49.283 142.856 1.00 24.32 295 LEU E O 1
ATOM 11246 N N . ASP E 1 296 ? 77.277 49.244 145.027 1.00 19.07 296 ASP E N 1
ATOM 11247 C CA . ASP E 1 296 ? 76.526 50.464 145.323 1.00 18.05 296 ASP E CA 1
ATOM 11248 C C . ASP E 1 296 ? 77.441 51.688 145.104 1.00 17.80 296 ASP E C 1
ATOM 11249 O O . ASP E 1 296 ? 77.916 52.316 146.069 1.00 21.81 296 ASP E O 1
ATOM 11254 N N . VAL E 1 297 ? 77.717 52.011 143.855 1.00 21.31 297 VAL E N 1
ATOM 11255 C CA . VAL E 1 297 ? 78.625 53.119 143.521 1.00 19.75 297 VAL E CA 1
ATOM 11256 C C . VAL E 1 297 ? 78.068 53.914 142.366 1.00 21.69 297 VAL E C 1
ATOM 11257 O O . VAL E 1 297 ? 77.271 53.332 141.603 1.00 23.30 297 VAL E O 1
ATOM 11278 N N . GLN F 1 16 ? 66.001 19.048 107.163 1.00 46.62 16 GLN F N 1
ATOM 11279 C CA . GLN F 1 16 ? 66.268 19.117 108.587 1.00 40.85 16 GLN F CA 1
ATOM 11280 C C . GLN F 1 16 ? 66.342 20.592 109.011 1.00 36.39 16 GLN F C 1
ATOM 11281 O O . GLN F 1 16 ? 66.922 21.428 108.309 1.00 28.79 16 GLN F O 1
ATOM 11287 N N . THR F 1 17 ? 65.725 20.921 110.137 1.00 30.62 17 THR F N 1
ATOM 11288 C CA . THR F 1 17 ? 65.849 22.276 110.659 1.00 28.94 17 THR F CA 1
ATOM 11289 C C . THR F 1 17 ? 66.357 22.186 112.087 1.00 31.25 17 THR F C 1
ATOM 11290 O O . THR F 1 17 ? 66.386 21.104 112.682 1.00 34.06 17 THR F O 1
ATOM 11294 N N . VAL F 1 18 ? 66.815 23.313 112.619 1.00 27.35 18 VAL F N 1
ATOM 11295 C CA . VAL F 1 18 ? 67.022 23.430 114.055 1.00 27.49 18 VAL F CA 1
ATOM 11296 C C . VAL F 1 18 ? 66.099 24.533 114.564 1.00 28.64 18 VAL F C 1
ATOM 11297 O O . VAL F 1 18 ? 65.744 25.477 113.818 1.00 29.09 18 VAL F O 1
ATOM 11301 N N . LYS F 1 19 ? 65.646 24.414 115.813 1.00 28.64 19 LYS F N 1
ATOM 11302 C CA . LYS F 1 19 ? 64.799 25.443 116.410 1.00 32.43 19 LYS F CA 1
ATOM 11303 C C . LYS F 1 19 ? 65.698 26.447 117.156 1.00 30.19 19 LYS F C 1
ATOM 11304 O O . LYS F 1 19 ? 66.531 26.059 118.001 1.00 30.57 19 LYS F O 1
ATOM 11310 N N . LEU F 1 20 ? 65.557 27.731 116.843 1.00 28.17 20 LEU F N 1
ATOM 11311 C CA . LEU F 1 20 ? 66.376 28.743 117.503 1.00 29.23 20 LEU F CA 1
ATOM 11312 C C . LEU F 1 20 ? 65.838 29.038 118.893 1.00 33.98 20 LEU F C 1
ATOM 11313 O O . LEU F 1 20 ? 64.753 28.579 119.240 1.00 30.33 20 LEU F O 1
ATOM 11318 N N . ASN F 1 21 ? 66.574 29.829 119.673 1.00 29.63 21 ASN F N 1
ATOM 11319 C CA . ASN F 1 21 ? 66.157 30.097 121.047 1.00 31.06 21 ASN F CA 1
ATOM 11320 C C . ASN F 1 21 ? 64.837 30.858 121.186 1.00 32.50 21 ASN F C 1
ATOM 11321 O O . ASN F 1 21 ? 64.251 30.898 122.269 1.00 33.92 21 ASN F O 1
ATOM 11326 N N . ASN F 1 22 ? 64.354 31.456 120.101 1.00 32.47 22 ASN F N 1
ATOM 11327 C CA . ASN F 1 22 ? 63.074 32.141 120.179 1.00 34.32 22 ASN F CA 1
ATOM 11328 C C . ASN F 1 22 ? 61.972 31.330 119.484 1.00 34.66 22 ASN F C 1
ATOM 11329 O O . ASN F 1 22 ? 60.849 31.807 119.266 1.00 36.45 22 ASN F O 1
ATOM 11334 N N . GLY F 1 23 ? 62.293 30.099 119.125 1.00 33.41 23 GLY F N 1
ATOM 11335 C CA . GLY F 1 23 ? 61.274 29.202 118.629 1.00 34.31 23 GLY F CA 1
ATOM 11336 C C . GLY F 1 23 ? 61.219 29.080 117.114 1.00 39.27 23 GLY F C 1
ATOM 11337 O O . GLY F 1 23 ? 60.596 28.160 116.597 1.00 38.54 23 GLY F O 1
ATOM 11338 N N . ILE F 1 24 ? 61.852 29.976 116.372 1.00 34.64 24 ILE F N 1
ATOM 11339 C CA . ILE F 1 24 ? 61.661 29.847 114.911 1.00 34.66 24 ILE F CA 1
ATOM 11340 C C . ILE F 1 24 ? 62.556 28.749 114.349 1.00 34.41 24 ILE F C 1
ATOM 11341 O O . ILE F 1 24 ? 63.578 28.420 114.934 1.00 34.17 24 ILE F O 1
ATOM 11346 N N . ALA F 1 25 ? 62.173 28.183 113.214 1.00 31.00 25 ALA F N 1
ATOM 11347 C CA . ALA F 1 25 ? 62.932 27.081 112.650 1.00 30.20 25 ALA F CA 1
ATOM 11348 C C . ALA F 1 25 ? 63.849 27.594 111.558 1.00 29.17 25 ALA F C 1
ATOM 11349 O O . ALA F 1 25 ? 63.422 28.390 110.701 1.00 30.14 25 ALA F O 1
ATOM 11359 N N . PRO F 1 27 ? 66.689 26.213 108.536 1.00 25.59 27 PRO F N 1
ATOM 11360 C CA . PRO F 1 27 ? 67.266 25.051 107.839 1.00 25.47 27 PRO F CA 1
ATOM 11361 C C . PRO F 1 27 ? 68.714 24.803 108.245 1.00 27.27 27 PRO F C 1
ATOM 11362 O O . PRO F 1 27 ? 69.437 25.765 108.522 1.00 24.79 27 PRO F O 1
ATOM 11366 N N . LEU F 1 28 ? 69.116 23.533 108.298 1.00 25.07 28 LEU F N 1
ATOM 11367 C CA . LEU F 1 28 ? 70.474 23.172 108.692 1.00 24.74 28 LEU F CA 1
ATOM 11368 C C . LEU F 1 28 ? 71.463 23.296 107.542 1.00 24.35 28 LEU F C 1
ATOM 11369 O O . LEU F 1 28 ? 72.680 23.398 107.789 1.00 24.17 28 LEU F O 1
ATOM 11374 N N . LEU F 1 29 ? 70.951 23.251 106.299 1.00 24.57 29 LEU F N 1
ATOM 11375 C CA . LEU F 1 29 ? 71.814 23.389 105.127 1.00 24.38 29 LEU F CA 1
ATOM 11376 C C . LEU F 1 29 ? 71.436 24.667 104.365 1.00 23.80 29 LEU F C 1
ATOM 11377 O O . LEU F 1 29 ? 70.288 24.829 103.950 1.00 24.94 29 LEU F O 1
ATOM 11382 N N . GLY F 1 30 ? 72.413 25.559 104.177 1.00 23.34 30 GLY F N 1
ATOM 11383 C CA . GLY F 1 30 ? 72.165 26.798 103.492 1.00 23.18 30 GLY F CA 1
ATOM 11384 C C . GLY F 1 30 ? 73.127 27.091 102.372 1.00 23.40 30 GLY F C 1
ATOM 11385 O O . GLY F 1 30 ? 74.191 26.495 102.283 1.00 23.60 30 GLY F O 1
ATOM 11386 N N . PHE F 1 31 ? 72.722 28.045 101.525 1.00 23.72 31 PHE F N 1
ATOM 11387 C CA . PHE F 1 31 ? 73.516 28.515 100.398 1.00 24.22 31 PHE F CA 1
ATOM 11388 C C . PHE F 1 31 ? 73.931 29.938 100.696 1.00 24.64 31 PHE F C 1
ATOM 11389 O O . PHE F 1 31 ? 73.105 30.751 101.096 1.00 25.16 31 PHE F O 1
ATOM 11397 N N . GLY F 1 32 ? 75.231 30.199 100.607 1.00 25.68 32 GLY F N 1
ATOM 11398 C CA . GLY F 1 32 ? 75.771 31.515 100.857 1.00 33.17 32 GLY F CA 1
ATOM 11399 C C . GLY F 1 32 ? 76.222 32.160 99.564 1.00 32.53 32 GLY F C 1
ATOM 11400 O O . GLY F 1 32 ? 76.930 31.524 98.763 1.00 30.69 32 GLY F O 1
ATOM 11401 N N . VAL F 1 33 ? 75.802 33.401 99.354 1.00 29.36 33 VAL F N 1
ATOM 11402 C CA . VAL F 1 33 ? 76.338 34.213 98.290 1.00 32.48 33 VAL F CA 1
ATOM 11403 C C . VAL F 1 33 ? 77.302 35.094 99.032 1.00 51.58 33 VAL F C 1
ATOM 11404 O O . VAL F 1 33 ? 76.927 35.758 100.000 1.00 61.49 33 VAL F O 1
ATOM 11408 N N . PHE F 1 34 ? 78.553 35.065 98.628 1.00 56.67 34 PHE F N 1
ATOM 11409 C CA . PHE F 1 34 ? 79.533 35.873 99.315 1.00 57.79 34 PHE F CA 1
ATOM 11410 C C . PHE F 1 34 ? 79.946 36.934 98.338 1.00 60.43 34 PHE F C 1
ATOM 11411 O O . PHE F 1 34 ? 79.115 37.740 97.930 1.00 63.03 34 PHE F O 1
ATOM 11427 N N . THR F 1 37 ? 81.157 39.280 91.912 1.00 80.12 37 THR F N 1
ATOM 11428 C CA . THR F 1 37 ? 81.173 40.492 91.105 1.00 88.72 37 THR F CA 1
ATOM 11429 C C . THR F 1 37 ? 80.081 40.556 90.041 1.00 88.11 37 THR F C 1
ATOM 11430 O O . THR F 1 37 ? 79.447 41.593 89.839 1.00 94.76 37 THR F O 1
ATOM 11434 N N . ASN F 1 38 ? 79.866 39.439 89.358 1.00 76.81 38 ASN F N 1
ATOM 11435 C CA . ASN F 1 38 ? 79.024 39.442 88.177 1.00 69.46 38 ASN F CA 1
ATOM 11436 C C . ASN F 1 38 ? 77.555 39.358 88.542 1.00 60.11 38 ASN F C 1
ATOM 11437 O O . ASN F 1 38 ? 77.111 38.415 89.164 1.00 49.07 38 ASN F O 1
ATOM 11442 N N . THR F 1 39 ? 76.802 40.357 88.114 1.00 43.44 39 THR F N 1
ATOM 11443 C CA . THR F 1 39 ? 75.419 40.466 88.506 1.00 46.26 39 THR F CA 1
ATOM 11444 C C . THR F 1 39 ? 74.629 39.265 88.016 1.00 39.40 39 THR F C 1
ATOM 11445 O O . THR F 1 39 ? 73.858 38.682 88.758 1.00 40.00 39 THR F O 1
ATOM 11449 N N . ALA F 1 40 ? 74.845 38.892 86.766 1.00 34.76 40 ALA F N 1
ATOM 11450 C CA . ALA F 1 40 ? 74.118 37.782 86.182 1.00 35.82 40 ALA F CA 1
ATOM 11451 C C . ALA F 1 40 ? 74.464 36.481 86.882 1.00 37.36 40 ALA F C 1
ATOM 11452 O O . ALA F 1 40 ? 73.610 35.652 87.139 1.00 36.27 40 ALA F O 1
ATOM 11454 N N . GLU F 1 41 ? 75.739 36.318 87.191 1.00 38.38 41 GLU F N 1
ATOM 11455 C CA . GLU F 1 41 ? 76.196 35.093 87.812 1.00 39.23 41 GLU F CA 1
ATOM 11456 C C . GLU F 1 41 ? 75.595 34.944 89.210 1.00 35.44 41 GLU F C 1
ATOM 11457 O O . GLU F 1 41 ? 75.199 33.855 89.606 1.00 34.88 41 GLU F O 1
ATOM 11463 N N . CYS F 1 42 ? 75.509 36.052 89.937 1.00 32.92 42 CYS F N 1
ATOM 11464 C CA . CYS F 1 42 ? 74.925 36.059 91.268 1.00 31.90 42 CYS F CA 1
ATOM 11465 C C . CYS F 1 42 ? 73.447 35.674 91.225 1.00 29.87 42 CYS F C 1
ATOM 11466 O O . CYS F 1 42 ? 73.006 34.793 91.973 1.00 29.82 42 CYS F O 1
ATOM 11469 N N . GLU F 1 43 ? 72.678 36.327 90.355 1.00 31.11 43 GLU F N 1
ATOM 11470 C CA . GLU F 1 43 ? 71.244 36.052 90.310 1.00 29.84 43 GLU F CA 1
ATOM 11471 C C . GLU F 1 43 ? 70.967 34.603 89.942 1.00 29.90 43 GLU F C 1
ATOM 11472 O O . GLU F 1 43 ? 70.158 33.921 90.592 1.00 30.36 43 GLU F O 1
ATOM 11478 N N . ARG F 1 44 ? 71.649 34.130 88.913 1.00 29.16 44 ARG F N 1
ATOM 11479 C CA . ARG F 1 44 ? 71.428 32.780 88.444 1.00 29.17 44 ARG F CA 1
ATOM 11480 C C . ARG F 1 44 ? 71.827 31.755 89.505 1.00 27.46 44 ARG F C 1
ATOM 11481 O O . ARG F 1 44 ? 71.186 30.692 89.637 1.00 29.42 44 ARG F O 1
ATOM 11489 N N . ALA F 1 45 ? 72.888 32.047 90.254 1.00 25.40 45 ALA F N 1
ATOM 11490 C CA . ALA F 1 45 ? 73.309 31.083 91.249 1.00 27.17 45 ALA F CA 1
ATOM 11491 C C . ALA F 1 45 ? 72.247 30.943 92.334 1.00 27.81 45 ALA F C 1
ATOM 11492 O O . ALA F 1 45 ? 71.966 29.840 92.779 1.00 26.75 45 ALA F O 1
ATOM 11494 N N . VAL F 1 46 ? 71.652 32.054 92.766 1.00 26.59 46 VAL F N 1
ATOM 11495 C CA . VAL F 1 46 ? 70.599 31.967 93.775 1.00 25.92 46 VAL F CA 1
ATOM 11496 C C . VAL F 1 46 ? 69.379 31.229 93.187 1.00 26.27 46 VAL F C 1
ATOM 11497 O O . VAL F 1 46 ? 68.788 30.379 93.837 1.00 28.79 46 VAL F O 1
ATOM 11501 N N . ILE F 1 47 ? 68.995 31.544 91.948 1.00 27.34 47 ILE F N 1
ATOM 11502 C CA . ILE F 1 47 ? 67.952 30.759 91.314 1.00 27.34 47 ILE F CA 1
ATOM 11503 C C . ILE F 1 47 ? 68.294 29.258 91.280 1.00 26.99 47 ILE F C 1
ATOM 11504 O O . ILE F 1 47 ? 67.440 28.415 91.585 1.00 27.96 47 ILE F O 1
ATOM 11509 N N . ASP F 1 48 ? 69.520 28.923 90.901 1.00 25.74 48 ASP F N 1
ATOM 11510 C CA . ASP F 1 48 ? 69.934 27.518 90.829 1.00 26.52 48 ASP F CA 1
ATOM 11511 C C . ASP F 1 48 ? 69.909 26.887 92.220 1.00 29.16 48 ASP F C 1
ATOM 11512 O O . ASP F 1 48 ? 69.559 25.701 92.370 1.00 29.13 48 ASP F O 1
ATOM 11517 N N . ALA F 1 49 ? 70.282 27.675 93.220 1.00 25.68 49 ALA F N 1
ATOM 11518 C CA . ALA F 1 49 ? 70.394 27.107 94.577 1.00 24.26 49 ALA F CA 1
ATOM 11519 C C . ALA F 1 49 ? 68.980 26.770 95.071 1.00 26.50 49 ALA F C 1
ATOM 11520 O O . ALA F 1 49 ? 68.754 25.718 95.657 1.00 26.60 49 ALA F O 1
ATOM 11522 N N . ILE F 1 50 ? 68.018 27.646 94.814 1.00 25.44 50 ILE F N 1
ATOM 11523 C CA . ILE F 1 50 ? 66.666 27.390 95.317 1.00 27.88 50 ILE F CA 1
ATOM 11524 C C . ILE F 1 50 ? 66.028 26.230 94.551 1.00 29.53 50 IL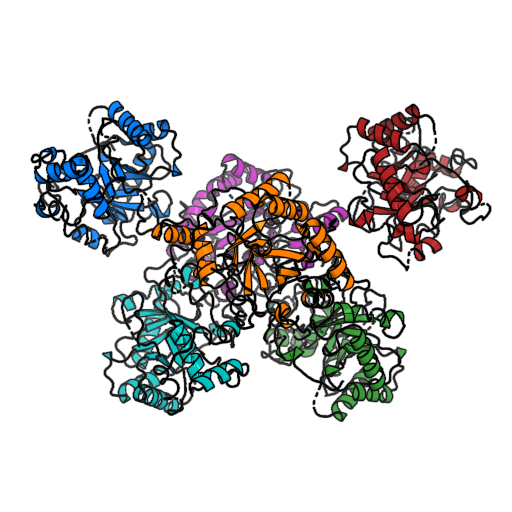E F C 1
ATOM 11525 O O . ILE F 1 50 ? 65.303 25.413 95.112 1.00 30.57 50 ILE F O 1
ATOM 11530 N N . GLU F 1 51 ? 66.320 26.150 93.253 1.00 29.07 51 GLU F N 1
ATOM 11531 C CA . GLU F 1 51 ? 65.840 25.037 92.455 1.00 27.66 51 GLU F CA 1
ATOM 11532 C C . GLU F 1 51 ? 66.373 23.694 92.992 1.00 27.84 51 GLU F C 1
ATOM 11533 O O . GLU F 1 51 ? 65.668 22.682 92.980 1.00 31.19 51 GLU F O 1
ATOM 11539 N N . THR F 1 52 ? 67.601 23.723 93.486 1.00 27.28 52 THR F N 1
ATOM 11540 C CA . THR F 1 52 ? 68.319 22.552 93.951 1.00 28.37 52 THR F CA 1
ATOM 11541 C C . THR F 1 52 ? 67.704 22.100 95.274 1.00 30.24 52 THR F C 1
ATOM 11542 O O . THR F 1 52 ? 67.803 20.937 95.653 1.00 32.56 52 THR F O 1
ATOM 11546 N N . GLY F 1 53 ? 67.050 23.028 95.965 1.00 28.30 53 GLY F N 1
ATOM 11547 C CA . GLY F 1 53 ? 66.332 22.712 97.192 1.00 28.49 53 GLY F CA 1
ATOM 11548 C C . GLY F 1 53 ? 66.696 23.594 98.384 1.00 27.68 53 GLY F C 1
ATOM 11549 O O . GLY F 1 53 ? 66.090 23.461 99.462 1.00 27.51 53 GLY F O 1
ATOM 11550 N N . TYR F 1 54 ? 67.658 24.499 98.228 1.00 25.22 54 TYR F N 1
ATOM 11551 C CA . TYR F 1 54 ? 68.012 25.359 99.378 1.00 24.98 54 TYR F CA 1
ATOM 11552 C C . TYR F 1 54 ? 66.866 26.325 99.684 1.00 26.73 54 TYR F C 1
ATOM 11553 O O . TYR F 1 54 ? 66.250 26.910 98.775 1.00 27.00 54 TYR F O 1
ATOM 11562 N N . ARG F 1 55 ? 66.586 26.492 100.965 1.00 24.10 55 ARG F N 1
ATOM 11563 C CA . ARG F 1 55 ? 65.592 27.459 101.408 1.00 27.16 55 ARG F CA 1
ATOM 11564 C C . ARG F 1 55 ? 66.219 28.499 102.375 1.00 26.93 55 ARG F C 1
ATOM 11565 O O . ARG F 1 55 ? 65.668 29.591 102.576 1.00 29.82 55 ARG F O 1
ATOM 11573 N N . LEU F 1 56 ? 67.405 28.195 102.882 1.00 25.25 56 LEU F N 1
ATOM 11574 C CA . LEU F 1 56 ? 68.194 29.193 103.645 1.00 23.76 56 LEU F CA 1
ATOM 11575 C C . LEU F 1 56 ? 69.213 29.827 102.667 1.00 24.87 56 LEU F C 1
ATOM 11576 O O . LEU F 1 56 ? 70.057 29.140 102.093 1.00 21.64 56 LEU F O 1
ATOM 11581 N N . ILE F 1 57 ? 69.095 31.139 102.474 1.00 24.50 57 ILE F N 1
ATOM 11582 C CA . ILE F 1 57 ? 69.913 31.904 101.549 1.00 22.66 57 ILE F CA 1
ATOM 11583 C C . ILE F 1 57 ? 70.558 33.021 102.356 1.00 26.39 57 ILE F C 1
ATOM 11584 O O . ILE F 1 57 ? 69.845 33.782 103.020 1.00 25.63 57 ILE F O 1
ATOM 11589 N N . ASP F 1 58 ? 71.880 33.135 102.293 1.00 21.02 58 ASP F N 1
ATOM 11590 C CA . ASP F 1 58 ? 72.610 34.086 103.151 1.00 21.71 58 ASP F CA 1
ATOM 11591 C C . ASP F 1 58 ? 73.327 35.133 102.305 1.00 23.59 58 ASP F C 1
ATOM 11592 O O . ASP F 1 58 ? 74.028 34.802 101.354 1.00 24.76 58 ASP F O 1
ATOM 11597 N N . THR F 1 59 ? 73.140 36.408 102.642 1.00 22.84 59 THR F N 1
ATOM 11598 C CA . THR F 1 59 ? 73.923 37.451 102.023 1.00 23.33 59 THR F CA 1
ATOM 11599 C C . THR F 1 59 ? 74.324 38.468 103.121 1.00 21.29 59 THR F C 1
ATOM 11600 O O . THR F 1 59 ? 74.156 38.180 104.324 1.00 21.11 59 THR F O 1
ATOM 11604 N N . ALA F 1 60 ? 74.801 39.648 102.719 1.00 24.85 60 ALA F N 1
ATOM 11605 C CA . ALA F 1 60 ? 75.231 40.676 103.688 1.00 24.09 60 ALA F CA 1
ATOM 11606 C C . ALA F 1 60 ? 75.264 41.980 102.964 1.00 25.31 60 ALA F C 1
ATOM 11607 O O . ALA F 1 60 ? 75.509 41.980 101.764 1.00 23.31 60 ALA F O 1
ATOM 11609 N N . ALA F 1 61 ? 75.016 43.090 103.665 1.00 24.06 61 ALA F N 1
ATOM 11610 C CA . ALA F 1 61 ? 74.988 44.381 102.986 1.00 24.23 61 ALA F CA 1
ATOM 11611 C C . ALA F 1 61 ? 76.368 44.569 102.354 1.00 24.66 61 ALA F C 1
ATOM 11612 O O . ALA F 1 61 ? 76.475 45.023 101.225 1.00 26.01 61 ALA F O 1
ATOM 11614 N N . SER F 1 62 ? 77.417 44.177 103.081 1.00 21.85 62 SER F N 1
ATOM 11615 C CA . SER F 1 62 ? 78.754 44.430 102.589 1.00 27.74 62 SER F CA 1
ATOM 11616 C C . SER F 1 62 ? 79.127 43.639 101.324 1.00 29.96 62 SER F C 1
ATOM 11617 O O . SER F 1 62 ? 80.105 43.990 100.662 1.00 30.31 62 SER F O 1
ATOM 11620 N N . TYR F 1 63 ? 78.382 42.580 100.979 1.00 24.81 63 TYR F N 1
ATOM 11621 C CA . TYR F 1 63 ? 78.690 41.879 99.707 1.00 26.93 63 TYR F CA 1
ATOM 11622 C C . TYR F 1 63 ? 78.252 42.666 98.463 1.00 28.29 63 TYR F C 1
ATOM 11623 O O . TYR F 1 63 ? 78.623 42.288 97.339 1.00 28.64 63 TYR F O 1
ATOM 11632 N N . GLN F 1 64 ? 77.461 43.728 98.658 1.00 25.38 64 GLN F N 1
ATOM 11633 C CA . GLN F 1 64 ? 77.000 44.621 97.585 1.00 28.54 64 GLN F CA 1
ATOM 11634 C C . GLN F 1 64 ? 76.221 43.903 96.489 1.00 28.68 64 GLN F C 1
ATOM 11635 O O . GLN F 1 64 ? 76.312 44.257 95.312 1.00 29.50 64 GLN F O 1
ATOM 11641 N N . ASN F 1 65 ? 75.499 42.863 96.880 1.00 27.03 65 ASN F N 1
ATOM 11642 C CA . ASN F 1 65 ? 74.690 42.095 95.927 1.00 30.55 65 ASN F CA 1
ATOM 11643 C C . ASN F 1 65 ? 73.268 41.810 96.453 1.00 30.75 65 ASN F C 1
ATOM 11644 O O . ASN F 1 65 ? 72.590 40.925 95.909 1.00 29.09 65 ASN F O 1
ATOM 11649 N N . GLU F 1 66 ? 72.809 42.534 97.494 1.00 26.87 66 GLU F N 1
ATOM 11650 C CA . GLU F 1 66 ? 71.430 42.330 97.972 1.00 26.89 66 GLU F CA 1
ATOM 11651 C C . GLU F 1 66 ? 70.375 42.518 96.857 1.00 28.00 66 GLU F C 1
ATOM 11652 O O . GLU F 1 66 ? 69.384 41.791 96.808 1.00 30.03 66 GLU F O 1
ATOM 11658 N N . THR F 1 67 ? 70.584 43.478 95.957 1.00 29.15 67 THR F N 1
ATOM 11659 C CA . THR F 1 67 ? 69.571 43.706 94.902 1.00 30.58 67 THR F CA 1
ATOM 11660 C C . THR F 1 67 ? 69.477 42.472 94.013 1.00 30.64 67 THR F C 1
ATOM 11661 O O . THR F 1 67 ? 68.383 42.065 93.607 1.00 30.83 67 THR F O 1
ATOM 11665 N N . GLN F 1 68 ? 70.622 41.884 93.692 1.00 28.81 68 GLN F N 1
ATOM 11666 C CA . GLN F 1 68 ? 70.631 40.679 92.848 1.00 33.14 68 GLN F CA 1
ATOM 11667 C C . GLN F 1 68 ? 70.006 39.509 93.581 1.00 29.86 68 GLN F C 1
ATOM 11668 O O . GLN F 1 68 ? 69.247 38.733 92.999 1.00 30.43 68 GLN F O 1
ATOM 11674 N N . VAL F 1 69 ? 70.285 39.386 94.877 1.00 28.46 69 VAL F N 1
ATOM 11675 C CA . VAL F 1 69 ? 69.632 38.322 95.646 1.00 27.10 69 VAL F CA 1
ATOM 11676 C C . VAL F 1 69 ? 68.098 38.536 95.651 1.00 27.53 69 VAL F C 1
ATOM 11677 O O . VAL F 1 69 ? 67.325 37.597 95.500 1.00 27.56 69 VAL F O 1
ATOM 11681 N N . GLY F 1 70 ? 67.667 39.771 95.860 1.00 27.78 70 GLY F N 1
ATOM 11682 C CA . GLY F 1 70 ? 66.242 40.073 95.856 1.00 29.10 70 GLY F CA 1
ATOM 11683 C C . GLY F 1 70 ? 65.615 39.751 94.493 1.00 30.44 70 GLY F C 1
ATOM 11684 O O . GLY F 1 70 ? 64.531 39.183 94.423 1.00 28.90 70 GLY F O 1
ATOM 11685 N N . ASN F 1 71 ? 66.314 40.083 93.416 1.00 29.23 71 ASN F N 1
ATOM 11686 C CA . ASN F 1 71 ? 65.783 39.773 92.072 1.00 29.54 71 ASN F CA 1
ATOM 11687 C C . ASN F 1 71 ? 65.584 38.256 91.922 1.00 36.29 71 ASN F C 1
ATOM 11688 O O . ASN F 1 71 ? 64.526 37.793 91.494 1.00 34.42 71 ASN F O 1
ATOM 11693 N N . ALA F 1 72 ? 66.586 37.478 92.320 1.00 29.93 72 ALA F N 1
ATOM 11694 C CA . ALA F 1 72 ? 66.477 36.013 92.291 1.00 30.04 72 ALA F CA 1
ATOM 11695 C C . ALA F 1 72 ? 65.336 35.448 93.136 1.00 33.03 72 ALA F C 1
ATOM 11696 O O . ALA F 1 72 ? 64.690 34.501 92.718 1.00 32.09 72 ALA F O 1
ATOM 11698 N N . LEU F 1 73 ? 65.111 35.966 94.350 1.00 27.58 73 LEU F N 1
ATOM 11699 C CA . LEU F 1 73 ? 63.969 35.477 95.106 1.00 27.72 73 LEU F CA 1
ATOM 11700 C C . LEU F 1 73 ? 62.648 35.618 94.321 1.00 32.94 73 LEU F C 1
ATOM 11701 O O . LEU F 1 73 ? 61.834 34.685 94.283 1.00 35.64 73 LEU F O 1
ATOM 11706 N N . LYS F 1 74 ? 62.455 36.770 93.684 1.00 31.12 74 LYS F N 1
ATOM 11707 C CA . LYS F 1 74 ? 61.273 37.033 92.879 1.00 30.92 74 LYS F CA 1
ATOM 11708 C C . LYS F 1 74 ? 61.177 36.007 91.723 1.00 34.85 74 LYS F C 1
ATOM 11709 O O . LYS F 1 74 ? 60.087 35.536 91.390 1.00 34.57 74 LYS F O 1
ATOM 11715 N N . LEU F 1 75 ? 62.322 35.637 91.151 1.00 31.10 75 LEU F N 1
ATOM 11716 C CA . LEU F 1 75 ? 62.348 34.737 89.972 1.00 30.58 75 LEU F CA 1
ATOM 11717 C C . LEU F 1 75 ? 62.243 33.273 90.376 1.00 35.49 75 LEU F C 1
ATOM 11718 O O . LEU F 1 75 ? 62.056 32.403 89.545 1.00 32.36 75 LEU F O 1
ATOM 11723 N N . SER F 1 76 ? 62.372 32.988 91.667 1.00 31.09 76 SER F N 1
ATOM 11724 C CA . SER F 1 76 ? 62.463 31.598 92.121 1.00 28.92 76 SER F CA 1
ATOM 11725 C C . SER F 1 76 ? 61.103 30.927 92.062 1.00 34.65 76 SER F C 1
ATOM 11726 O O . SER F 1 76 ? 61.020 29.717 91.949 1.00 37.18 76 SER F O 1
ATOM 11729 N N . GLY F 1 77 ? 60.038 31.718 92.160 1.00 36.45 77 GLY F N 1
ATOM 11730 C CA . GLY F 1 77 ? 58.686 31.183 92.229 1.00 36.90 77 GLY F CA 1
ATOM 11731 C C . GLY F 1 77 ? 58.330 30.462 93.525 1.00 38.38 77 GLY F C 1
ATOM 11732 O O . GLY F 1 77 ? 57.330 29.759 93.604 1.00 40.89 77 GLY F O 1
ATOM 11733 N N . ILE F 1 78 ? 59.130 30.654 94.571 1.00 34.37 78 ILE F N 1
ATOM 11734 C CA . ILE F 1 78 ? 58.853 30.014 95.862 1.00 35.05 78 ILE F CA 1
ATOM 11735 C C . ILE F 1 78 ? 58.161 31.021 96.773 1.00 36.12 78 ILE F C 1
ATOM 11736 O O . ILE F 1 78 ? 58.524 32.201 96.782 1.00 36.89 78 ILE F O 1
ATOM 11741 N N . ALA F 1 79 ? 57.163 30.565 97.521 1.00 36.83 79 ALA F N 1
ATOM 11742 C CA . ALA F 1 79 ? 56.430 31.443 98.430 1.00 37.87 79 ALA F CA 1
ATOM 11743 C C . ALA F 1 79 ? 57.370 32.048 99.484 1.00 34.33 79 ALA F C 1
ATOM 11744 O O . ALA F 1 79 ? 58.269 31.371 99.980 1.00 33.68 79 ALA F O 1
ATOM 11746 N N . ARG F 1 80 ? 57.151 33.319 99.814 1.00 34.24 80 ARG F N 1
ATOM 11747 C CA . ARG F 1 80 ? 58.009 34.020 100.778 1.00 32.60 80 ARG F CA 1
ATOM 11748 C C . ARG F 1 80 ? 58.103 33.290 102.112 1.00 32.70 80 ARG F C 1
ATOM 11749 O O . ARG F 1 80 ? 59.191 33.223 102.704 1.00 30.51 80 ARG F O 1
ATOM 11757 N N . ASP F 1 81 ? 56.990 32.732 102.593 1.00 34.05 81 ASP F N 1
ATOM 11758 C CA . ASP F 1 81 ? 57.010 32.034 103.896 1.00 36.53 81 ASP F CA 1
ATOM 11759 C C . ASP F 1 81 ? 57.721 30.666 103.889 1.00 36.63 81 ASP F C 1
ATOM 11760 O O . ASP F 1 81 ? 57.840 30.029 104.929 1.00 37.73 81 ASP F O 1
ATOM 11765 N N . GLU F 1 82 ? 58.216 30.242 102.720 1.00 34.11 82 GLU F N 1
ATOM 11766 C CA . GLU F 1 82 ? 59.063 29.034 102.630 1.00 32.48 82 GLU F CA 1
ATOM 11767 C C . GLU F 1 82 ? 60.575 29.357 102.514 1.00 30.73 82 GLU F C 1
ATOM 11768 O O . GLU F 1 82 ? 61.406 28.465 102.503 1.00 32.18 82 GLU F O 1
ATOM 11774 N N . LEU F 1 83 ? 60.914 30.634 102.412 1.00 28.80 83 LEU F N 1
ATOM 11775 C CA . LEU F 1 83 ? 62.306 31.051 102.316 1.00 26.54 83 LEU F CA 1
ATOM 11776 C C . LEU F 1 83 ? 62.761 31.579 103.667 1.00 27.77 83 LEU F C 1
ATOM 11777 O O . LEU F 1 83 ? 61.991 32.244 104.371 1.00 30.21 83 LEU F O 1
ATOM 11782 N N . PHE F 1 84 ? 64.019 31.280 104.004 1.00 24.41 84 PHE F N 1
ATOM 11783 C CA . PHE F 1 84 ? 64.674 31.826 105.206 1.00 24.56 84 PHE F CA 1
ATOM 11784 C C . PHE F 1 84 ? 65.830 32.704 104.716 1.00 23.78 84 PHE F C 1
ATOM 11785 O O . PHE F 1 84 ? 66.882 32.192 104.334 1.00 25.23 84 PHE F O 1
ATOM 11793 N N . ILE F 1 85 ? 65.628 34.020 104.716 1.00 26.63 85 ILE F N 1
ATOM 11794 C CA . ILE F 1 85 ? 66.613 34.966 104.200 1.00 23.12 85 ILE F CA 1
ATOM 11795 C C . ILE F 1 85 ? 67.427 35.590 105.337 1.00 22.53 85 ILE F C 1
ATOM 11796 O O . ILE F 1 85 ? 66.853 36.084 106.315 1.00 27.23 85 ILE F O 1
ATOM 11801 N N . THR F 1 86 ? 68.762 35.543 105.217 1.00 21.91 86 THR F N 1
ATOM 11802 C CA . THR F 1 86 ? 69.628 36.204 106.199 1.00 21.79 86 THR F CA 1
ATOM 11803 C C . THR F 1 86 ? 70.358 37.355 105.505 1.00 25.12 86 THR F C 1
ATOM 11804 O O . THR F 1 86 ? 70.847 37.192 104.373 1.00 23.02 86 THR F O 1
ATOM 11808 N N . THR F 1 87 ? 70.453 38.502 106.165 1.00 21.57 87 THR F N 1
ATOM 11809 C CA . THR F 1 87 ? 71.429 39.502 105.726 1.00 22.91 87 THR F CA 1
ATOM 11810 C C . THR F 1 87 ? 72.119 40.088 106.940 1.00 24.86 87 THR F C 1
ATOM 11811 O O . THR F 1 87 ? 71.874 39.628 108.067 1.00 22.64 87 THR F O 1
ATOM 11815 N N . LYS F 1 88 ? 73.035 41.033 106.738 1.00 21.32 88 LYS F N 1
ATOM 11816 C CA . LYS F 1 88 ? 73.916 41.428 107.828 1.00 20.48 88 LYS F CA 1
ATOM 11817 C C . LYS F 1 88 ? 74.294 42.897 107.779 1.00 22.53 88 LYS F C 1
ATOM 11818 O O . LYS F 1 88 ? 74.609 43.417 106.713 1.00 22.97 88 LYS F O 1
ATOM 11824 N N . LEU F 1 89 ? 74.288 43.528 108.962 1.00 20.71 89 LEU F N 1
ATOM 11825 C CA . LEU F 1 89 ? 74.639 44.935 109.150 1.00 21.04 89 LEU F CA 1
ATOM 11826 C C . LEU F 1 89 ? 76.130 45.192 108.933 1.00 22.76 89 LEU F C 1
ATOM 11827 O O . LEU F 1 89 ? 76.978 44.620 109.626 1.00 21.64 89 LEU F O 1
ATOM 11832 N N . TRP F 1 90 ? 76.447 46.073 107.986 1.00 23.63 90 TRP F N 1
ATOM 11833 C CA . TRP F 1 90 ? 77.818 46.473 107.721 1.00 20.96 90 TRP F CA 1
ATOM 11834 C C . TRP F 1 90 ? 78.251 47.616 108.643 1.00 21.57 90 TRP F C 1
ATOM 11835 O O . TRP F 1 90 ? 77.461 48.528 108.929 1.00 21.96 90 TRP F O 1
ATOM 11846 N N . LEU F 1 91 ? 79.505 47.566 109.115 1.00 23.22 91 LEU F N 1
ATOM 11847 C CA . LEU F 1 91 ? 79.961 48.318 110.299 1.00 23.55 91 LEU F CA 1
ATOM 11848 C C . LEU F 1 91 ? 79.955 49.839 110.187 1.00 23.88 91 LEU F C 1
ATOM 11849 O O . LEU F 1 91 ? 80.043 50.523 111.201 1.00 20.94 91 LEU F O 1
ATOM 11854 N N . GLN F 1 92 ? 79.854 50.394 108.981 1.00 23.87 92 GLN F N 1
ATOM 11855 C CA . GLN F 1 92 ? 79.714 51.849 108.898 1.00 23.89 92 GLN F CA 1
ATOM 11856 C C . GLN F 1 92 ? 78.419 52.313 109.577 1.00 25.82 92 GLN F C 1
ATOM 11857 O O . GLN F 1 92 ? 78.281 53.481 109.944 1.00 27.28 92 GLN F O 1
ATOM 11863 N N . ASP F 1 93 ? 77.490 51.380 109.772 1.00 24.10 93 ASP F N 1
ATOM 11864 C CA . ASP F 1 93 ? 76.244 51.721 110.446 1.00 23.37 93 ASP F CA 1
ATOM 11865 C C . ASP F 1 93 ? 75.984 50.955 111.736 1.00 24.88 93 ASP F C 1
ATOM 11866 O O . ASP F 1 93 ? 74.833 50.865 112.182 1.00 25.14 93 ASP F O 1
ATOM 11871 N N . THR F 1 94 ? 77.044 50.425 112.352 1.00 23.03 94 THR F N 1
ATOM 11872 C CA . THR F 1 94 ? 76.882 49.750 113.627 1.00 22.21 94 THR F CA 1
ATOM 11873 C C . THR F 1 94 ? 76.793 50.786 114.742 1.00 23.15 94 THR F C 1
ATOM 11874 O O . THR F 1 94 ? 77.782 51.141 115.404 1.00 24.44 94 THR F O 1
ATOM 11878 N N . TYR F 1 95 ? 75.584 51.317 114.881 1.00 22.28 95 TYR F N 1
ATOM 11879 C CA . TYR F 1 95 ? 75.184 52.165 116.013 1.00 23.76 95 TYR F CA 1
ATOM 11880 C C . TYR F 1 95 ? 73.660 52.271 115.955 1.00 25.32 95 TYR F C 1
ATOM 11881 O O . TYR F 1 95 ? 73.054 51.730 115.038 1.00 25.34 95 TYR F O 1
ATOM 11890 N N . TYR F 1 96 ? 73.025 52.896 116.940 1.00 24.89 96 TYR F N 1
ATOM 11891 C CA . TYR F 1 96 ? 71.558 52.824 117.022 1.00 24.79 96 TYR F CA 1
ATOM 11892 C C . TYR F 1 96 ? 70.813 53.358 115.783 1.00 28.54 96 TYR F C 1
ATOM 11893 O O . TYR F 1 96 ? 70.062 52.619 115.137 1.00 25.85 96 TYR F O 1
ATOM 11902 N N . GLU F 1 97 ? 70.993 54.637 115.454 1.00 28.67 97 GLU F N 1
ATOM 11903 C CA . GLU F 1 97 ? 70.277 55.226 114.311 1.00 28.80 97 GLU F CA 1
ATOM 11904 C C . GLU F 1 97 ? 70.686 54.626 112.970 1.00 29.10 97 GLU F C 1
ATOM 11905 O O . GLU F 1 97 ? 69.861 54.453 112.062 1.00 29.06 97 GLU F O 1
ATOM 11911 N N . GLY F 1 98 ? 71.969 54.340 112.823 1.00 26.57 98 GLY F N 1
ATOM 11912 C CA . GLY F 1 98 ? 72.459 53.799 111.567 1.00 26.94 98 GLY F CA 1
ATOM 11913 C C . GLY F 1 98 ? 71.955 52.395 111.309 1.00 25.97 98 GLY F C 1
ATOM 11914 O O . GLY F 1 98 ? 71.689 52.035 110.169 1.00 27.16 98 GLY F O 1
ATOM 11915 N N . ALA F 1 99 ? 71.810 51.588 112.363 1.00 24.48 99 ALA F N 1
ATOM 11916 C CA . ALA F 1 99 ? 71.321 50.224 112.157 1.00 25.28 99 ALA F CA 1
ATOM 11917 C C . ALA F 1 99 ? 69.933 50.252 111.578 1.00 25.05 99 ALA F C 1
ATOM 11918 O O . ALA F 1 99 ? 69.667 49.525 110.625 1.00 24.97 99 ALA F O 1
ATOM 11920 N N . LYS F 1 100 ? 69.061 51.108 112.113 1.00 26.05 100 LYS F N 1
ATOM 11921 C CA . LYS F 1 100 ? 67.712 51.242 111.535 1.00 31.04 100 LYS F CA 1
ATOM 11922 C C . LYS F 1 100 ? 67.773 51.683 110.082 1.00 32.12 100 LYS F C 1
ATOM 11923 O O . LYS F 1 100 ? 67.062 51.135 109.235 1.00 29.58 100 LYS F O 1
ATOM 11929 N N . ALA F 1 101 ? 68.627 52.657 109.782 1.00 27.50 101 ALA F N 1
ATOM 11930 C CA . ALA F 1 101 ? 68.692 53.174 108.412 1.00 28.20 101 ALA F CA 1
ATOM 11931 C C . ALA F 1 101 ? 69.222 52.137 107.442 1.00 27.61 101 ALA F C 1
ATOM 11932 O O . ALA F 1 101 ? 68.668 51.971 106.344 1.00 28.82 101 ALA F O 1
ATOM 11934 N N . GLN F 1 102 ? 70.303 51.445 107.804 1.00 26.53 102 GLN F N 1
ATOM 11935 C CA . GLN F 1 102 ? 70.869 50.528 106.819 1.00 26.07 102 GLN F CA 1
ATOM 11936 C C . GLN F 1 102 ? 69.979 49.313 106.682 1.00 25.91 102 GLN F C 1
ATOM 11937 O O . GLN F 1 102 ? 69.881 48.727 105.602 1.00 26.11 102 GLN F O 1
ATOM 11943 N N . PHE F 1 103 ? 69.334 48.909 107.777 1.00 27.36 103 PHE F N 1
ATOM 11944 C CA . PHE F 1 103 ? 68.412 47.780 107.684 1.00 26.59 103 PHE F CA 1
ATOM 11945 C C . PHE F 1 103 ? 67.330 48.090 106.656 1.00 29.70 103 PHE F C 1
ATOM 11946 O O . PHE F 1 103 ? 67.019 47.259 105.805 1.00 31.06 103 PHE F O 1
ATOM 11954 N N . GLU F 1 104 ? 66.763 49.293 106.711 1.00 27.61 104 GLU F N 1
ATOM 11955 C CA . GLU F 1 104 ? 65.731 49.657 105.731 1.00 28.72 104 GLU F CA 1
ATOM 11956 C C . GLU F 1 104 ? 66.261 49.682 104.298 1.00 28.92 104 GLU F C 1
ATOM 11957 O O . GLU F 1 104 ? 65.547 49.289 103.343 1.00 30.28 104 GLU F O 1
ATOM 11963 N N . ARG F 1 105 ? 67.506 50.100 104.121 1.00 28.52 105 ARG F N 1
ATOM 11964 C CA . ARG F 1 105 ? 68.103 50.073 102.764 1.00 29.68 105 ARG F CA 1
ATOM 11965 C C . ARG F 1 105 ? 68.274 48.627 102.270 1.00 31.56 105 ARG F C 1
ATOM 11966 O O . ARG F 1 105 ? 68.104 48.335 101.079 1.00 31.60 105 ARG F O 1
ATOM 11974 N N . SER F 1 106 ? 68.593 47.729 103.192 1.00 28.38 106 SER F N 1
ATOM 11975 C CA . SER F 1 106 ? 68.731 46.291 102.891 1.00 26.35 106 SER F CA 1
ATOM 11976 C C . SER F 1 106 ? 67.370 45.675 102.508 1.00 26.90 106 SER F C 1
ATOM 11977 O O . SER F 1 106 ? 67.260 44.925 101.540 1.00 29.52 106 SER F O 1
ATOM 11980 N N . LEU F 1 107 ? 66.332 45.994 103.262 1.00 27.34 107 LEU F N 1
ATOM 11981 C CA . LEU F 1 107 ? 64.984 45.490 102.936 1.00 27.98 107 LEU F CA 1
ATOM 11982 C C . LEU F 1 107 ? 64.540 45.984 101.588 1.00 31.92 107 LEU F C 1
ATOM 11983 O O . LEU F 1 107 ? 63.904 45.249 100.816 1.00 31.83 107 LEU F O 1
ATOM 11988 N N . ASN F 1 108 ? 64.820 47.255 101.301 1.00 32.32 108 ASN F N 1
ATOM 11989 C CA . ASN F 1 108 ? 64.408 47.793 100.011 1.00 35.81 108 ASN F CA 1
ATOM 11990 C C . ASN F 1 108 ? 65.205 47.145 98.860 1.00 30.77 108 ASN F C 1
ATOM 11991 O O . ASN F 1 108 ? 64.621 46.795 97.814 1.00 31.70 108 ASN F O 1
ATOM 11996 N N . ARG F 1 109 ? 66.513 46.967 99.036 1.00 29.33 109 ARG F N 1
ATOM 11997 C CA . ARG F 1 109 ? 67.293 46.248 98.004 1.00 28.99 109 ARG F CA 1
ATOM 11998 C C . ARG F 1 109 ? 66.830 44.808 97.805 1.00 29.50 109 ARG F C 1
ATOM 11999 O O . ARG F 1 109 ? 66.734 44.335 96.658 1.00 32.44 109 ARG F O 1
ATOM 12007 N N . LEU F 1 110 ? 66.525 44.111 98.896 1.00 28.00 110 LEU F N 1
ATOM 12008 C CA . LEU F 1 110 ? 66.104 42.707 98.839 1.00 27.63 110 LEU F CA 1
ATOM 12009 C C . LEU F 1 110 ? 64.643 42.565 98.396 1.00 29.76 110 LEU F C 1
ATOM 12010 O O . LEU F 1 110 ? 64.187 41.444 98.127 1.00 30.01 110 LEU F O 1
ATOM 12015 N N . GLN F 1 111 ? 63.943 43.702 98.312 1.00 30.58 111 GLN F N 1
ATOM 12016 C CA . GLN F 1 111 ? 62.507 43.767 98.015 1.00 31.33 111 GLN F CA 1
ATOM 12017 C C . GLN F 1 111 ? 61.701 42.883 98.948 1.00 30.93 111 GLN F C 1
ATOM 12018 O O . GLN F 1 111 ? 60.853 42.125 98.493 1.00 31.00 111 GLN F O 1
ATOM 12024 N N . LEU F 1 112 ? 61.967 42.962 100.255 1.00 30.98 112 LEU F N 1
ATOM 12025 C CA . LEU F 1 112 ? 61.253 42.153 101.240 1.00 32.95 112 LEU F CA 1
ATOM 12026 C C . LEU F 1 112 ? 60.571 43.043 102.278 1.00 34.67 112 LEU F C 1
ATOM 12027 O O . LEU F 1 112 ? 60.959 44.198 102.472 1.00 34.87 112 LEU F O 1
ATOM 12032 N N . ASP F 1 113 ? 59.585 42.500 102.979 1.00 33.54 113 ASP F N 1
ATOM 12033 C CA . ASP F 1 113 ? 58.922 43.250 104.046 1.00 34.44 113 ASP F CA 1
ATOM 12034 C C . ASP F 1 113 ? 59.522 42.905 105.389 1.00 33.00 113 ASP F C 1
ATOM 12035 O O . ASP F 1 113 ? 59.355 43.640 106.371 1.00 33.78 113 ASP F O 1
ATOM 12040 N N . TYR F 1 114 ? 60.215 41.773 105.446 1.00 28.60 114 TYR F N 1
ATOM 12041 C CA . TYR F 1 114 ? 60.887 41.388 106.681 1.00 29.26 114 TYR F CA 1
ATOM 12042 C C . TYR F 1 114 ? 62.044 40.477 106.300 1.00 26.70 114 TYR F C 1
ATOM 12043 O O . TYR F 1 114 ? 62.051 39.896 105.211 1.00 28.87 114 TYR F O 1
ATOM 12052 N N . VAL F 1 115 ? 63.024 40.339 107.182 1.00 26.23 115 VAL F N 1
ATOM 12053 C CA . VAL F 1 115 ? 64.036 39.288 106.985 1.00 25.70 115 VAL F CA 1
ATOM 12054 C C . VAL F 1 115 ? 63.908 38.250 108.086 1.00 27.07 115 VAL F C 1
ATOM 12055 O O . VAL F 1 115 ? 63.441 38.543 109.200 1.00 26.97 115 VAL F O 1
ATOM 12059 N N . ASP F 1 116 ? 64.322 37.032 107.795 1.00 23.92 116 ASP F N 1
ATOM 12060 C CA . ASP F 1 116 ? 64.225 35.990 108.809 1.00 23.50 116 ASP F CA 1
ATOM 12061 C C . ASP F 1 116 ? 65.333 36.098 109.837 1.00 25.17 116 ASP F C 1
ATOM 12062 O O . ASP F 1 116 ? 65.126 35.826 111.015 1.00 25.81 116 ASP F O 1
ATOM 12067 N N . LEU F 1 117 ? 66.514 36.516 109.410 1.00 26.29 117 LEU F N 1
ATOM 12068 C CA . LEU F 1 117 ? 67.635 36.616 110.352 1.00 24.81 117 LEU F CA 1
ATOM 12069 C C . LEU F 1 117 ? 68.500 37.812 109.965 1.00 27.35 117 LEU F C 1
ATOM 12070 O O . LEU F 1 117 ? 68.837 37.975 108.788 1.00 24.62 117 LEU F O 1
ATOM 12075 N N . TYR F 1 118 ? 68.858 38.647 110.943 1.00 22.64 118 TYR F N 1
ATOM 12076 C CA . TYR F 1 118 ? 69.690 39.824 110.672 1.00 21.53 118 TYR F CA 1
ATOM 12077 C C . TYR F 1 118 ? 70.817 39.773 111.645 1.00 22.13 118 TYR F C 1
ATOM 12078 O O . TYR F 1 118 ? 70.595 39.676 112.883 1.00 23.39 118 TYR F O 1
ATOM 12087 N N . LEU F 1 119 ? 72.039 39.829 111.113 1.00 20.91 119 LEU F N 1
ATOM 12088 C CA . LEU F 1 119 ? 73.219 39.688 111.962 1.00 19.71 119 LEU F CA 1
ATOM 12089 C C . LEU F 1 119 ? 74.066 40.954 111.986 1.00 21.76 119 LEU F C 1
ATOM 12090 O O . LEU F 1 119 ? 74.183 41.636 110.966 1.00 23.20 119 LEU F O 1
ATOM 12095 N N . ILE F 1 120 ? 74.658 41.276 113.145 1.00 18.75 120 ILE F N 1
ATOM 12096 C CA . ILE F 1 120 ? 75.785 42.214 113.129 1.00 18.59 120 ILE F CA 1
ATOM 12097 C C . ILE F 1 120 ? 76.951 41.477 112.461 1.00 19.67 120 ILE F C 1
ATOM 12098 O O . ILE F 1 120 ? 77.416 40.456 112.952 1.00 20.18 120 ILE F O 1
ATOM 12103 N N . HIS F 1 121 ? 77.396 41.963 111.303 1.00 18.77 121 HIS F N 1
ATOM 12104 C CA . HIS F 1 121 ? 78.414 41.236 110.543 1.00 20.16 121 HIS F CA 1
ATOM 12105 C C . HIS F 1 121 ? 79.782 41.101 111.231 1.00 18.34 121 HIS F C 1
ATOM 12106 O O . HIS F 1 121 ? 80.445 40.053 111.117 1.00 21.31 121 HIS F O 1
ATOM 12113 N N . GLN F 1 122 ? 80.206 42.158 111.931 1.00 18.61 122 GLN F N 1
ATOM 12114 C CA . GLN F 1 122 ? 81.535 42.201 112.567 1.00 20.90 122 GLN F CA 1
ATOM 12115 C C . GLN F 1 122 ? 81.474 42.668 114.012 1.00 19.85 122 GLN F C 1
ATOM 12116 O O . GLN F 1 122 ? 80.581 43.453 114.412 1.00 19.62 122 GLN F O 1
ATOM 12122 N N . PRO F 1 123 ? 82.445 42.241 114.812 1.00 18.07 123 PRO F N 1
ATOM 12123 C CA . PRO F 1 123 ? 82.452 42.673 116.210 1.00 19.15 123 PRO F CA 1
ATOM 12124 C C . PRO F 1 123 ? 83.076 44.053 116.444 1.00 20.50 123 PRO F C 1
ATOM 12125 O O . PRO F 1 123 ? 83.869 44.217 117.393 1.00 21.81 123 PRO F O 1
ATOM 12129 N N . TYR F 1 124 ? 82.744 45.018 115.599 1.00 18.24 124 TYR F N 1
ATOM 12130 C CA . TYR F 1 124 ? 83.400 46.327 115.676 1.00 17.48 124 TYR F CA 1
ATOM 12131 C C . TYR F 1 124 ? 82.325 47.364 115.705 1.00 20.22 124 TYR F C 1
ATOM 12132 O O . TYR F 1 124 ? 81.217 47.117 115.202 1.00 21.28 124 TYR F O 1
ATOM 12141 N N . GLY F 1 125 ? 82.650 48.519 116.280 1.00 19.59 125 GLY F N 1
ATOM 12142 C CA . GLY F 1 125 ? 81.684 49.599 116.355 1.00 19.50 125 GLY F CA 1
ATOM 12143 C C . GLY F 1 125 ? 80.803 49.535 117.587 1.00 20.01 125 GLY F C 1
ATOM 12144 O O . GLY F 1 125 ? 81.047 48.766 118.534 1.00 21.66 125 GLY F O 1
ATOM 12145 N N . ASP F 1 126 ? 79.765 50.366 117.556 1.00 19.44 126 ASP F N 1
ATOM 12146 C CA . ASP F 1 126 ? 78.812 50.515 118.656 1.00 19.37 126 ASP F CA 1
ATOM 12147 C C . ASP F 1 126 ? 77.810 49.363 118.593 1.00 20.07 126 ASP F C 1
ATOM 12148 O O . ASP F 1 126 ? 76.630 49.529 118.202 1.00 19.88 126 ASP F O 1
ATOM 12153 N N . VAL F 1 127 ? 78.297 48.195 118.999 1.00 21.21 127 VAL F N 1
ATOM 12154 C CA . VAL F 1 127 ? 77.544 46.954 118.859 1.00 18.32 127 VAL F CA 1
ATOM 12155 C C . VAL F 1 127 ? 76.318 47.018 119.793 1.00 20.18 127 VAL F C 1
ATOM 12156 O O . VAL F 1 127 ? 75.232 46.537 119.431 1.00 19.45 127 VAL F O 1
ATOM 12160 N N . HIS F 1 128 ? 76.474 47.600 120.980 1.00 18.64 128 HIS F N 1
ATOM 12161 C CA . HIS F 1 128 ? 75.329 47.681 121.912 1.00 23.61 128 HIS F CA 1
ATOM 12162 C C . HIS F 1 128 ? 74.213 48.585 121.415 1.00 23.08 128 HIS F C 1
ATOM 12163 O O . HIS F 1 128 ? 73.026 48.259 121.522 1.00 21.52 128 HIS F O 1
ATOM 12170 N N . GLY F 1 129 ? 74.580 49.735 120.869 1.00 24.31 129 GLY F N 1
ATOM 12171 C CA . GLY F 1 129 ? 73.575 50.605 120.265 1.00 22.95 129 GLY F CA 1
ATOM 12172 C C . GLY F 1 129 ? 72.867 49.970 119.087 1.00 22.35 129 GLY F C 1
ATOM 12173 O O . GLY F 1 129 ? 71.635 50.097 118.945 1.00 22.34 129 GLY F O 1
ATOM 12174 N N . ALA F 1 130 ? 73.624 49.293 118.224 1.00 23.16 130 ALA F N 1
ATOM 12175 C CA . ALA F 1 130 ? 73.014 48.589 117.084 1.00 22.49 130 ALA F CA 1
ATOM 12176 C C . ALA F 1 130 ? 72.082 47.482 117.567 1.00 21.73 130 ALA F C 1
ATOM 12177 O O . ALA F 1 130 ? 70.989 47.316 117.037 1.00 23.11 130 ALA F O 1
ATOM 12179 N N . TRP F 1 131 ? 72.531 46.729 118.584 1.00 21.63 131 TRP F N 1
ATOM 12180 C CA . TRP F 1 131 ? 71.706 45.674 119.136 1.00 20.41 131 TRP F CA 1
ATOM 12181 C C . TRP F 1 131 ? 70.380 46.225 119.706 1.00 22.03 131 TRP F C 1
ATOM 12182 O O . TRP F 1 131 ? 69.338 45.632 119.508 1.00 24.70 131 TRP F O 1
ATOM 12193 N N . ARG F 1 132 ? 70.414 47.370 120.371 1.00 21.57 132 ARG F N 1
ATOM 12194 C CA . ARG F 1 132 ? 69.150 47.936 120.870 1.00 22.45 132 ARG F CA 1
ATOM 12195 C C . ARG F 1 132 ? 68.178 48.213 119.739 1.00 26.17 132 ARG F C 1
ATOM 12196 O O . ARG F 1 132 ? 66.972 47.979 119.859 1.00 26.36 132 ARG F O 1
ATOM 12204 N N . ALA F 1 133 ? 68.698 48.750 118.644 1.00 23.39 133 ALA F N 1
ATOM 12205 C CA . ALA F 1 133 ? 67.840 49.037 117.514 1.00 24.21 133 ALA F CA 1
ATOM 12206 C C . ALA F 1 133 ? 67.273 47.740 116.917 1.00 24.05 133 ALA F C 1
ATOM 12207 O O . ALA F 1 133 ? 66.098 47.666 116.507 1.00 26.52 133 ALA F O 1
ATOM 12217 N N . GLU F 1 135 ? 66.825 44.894 118.416 1.00 24.94 135 GLU F N 1
ATOM 12218 C CA . GLU F 1 135 ? 65.790 44.353 119.302 1.00 24.66 135 GLU F CA 1
ATOM 12219 C C . GLU F 1 135 ? 64.446 44.994 119.004 1.00 26.97 135 GLU F C 1
ATOM 12220 O O . GLU F 1 135 ? 63.417 44.330 119.042 1.00 25.22 135 GLU F O 1
ATOM 12226 N N . GLU F 1 136 ? 64.448 46.295 118.728 1.00 24.94 136 GLU F N 1
ATOM 12227 C CA . GLU F 1 136 ? 63.193 46.995 118.492 1.00 26.12 136 GLU F CA 1
ATOM 12228 C C . GLU F 1 136 ? 62.577 46.545 117.177 1.00 28.09 136 GLU F C 1
ATOM 12229 O O . GLU F 1 136 ? 61.360 46.312 117.071 1.00 27.30 136 GLU F O 1
ATOM 12235 N N . LEU F 1 137 ? 63.433 46.392 116.173 1.00 28.31 137 LEU F N 1
ATOM 12236 C CA . LEU F 1 137 ? 62.960 46.006 114.851 1.00 28.19 137 LEU F CA 1
ATOM 12237 C C . LEU F 1 137 ? 62.380 44.595 114.898 1.00 29.44 137 LEU F C 1
ATOM 12238 O O . LEU F 1 137 ? 61.396 44.295 114.228 1.00 32.30 137 LEU F O 1
ATOM 12243 N N . HIS F 1 138 ? 63.023 43.757 115.699 1.00 28.42 138 HIS F N 1
ATOM 12244 C CA . HIS F 1 138 ? 62.608 42.380 115.975 1.00 29.13 138 HIS F CA 1
ATOM 12245 C C . HIS F 1 138 ? 61.225 42.360 116.666 1.00 30.31 138 HIS F C 1
ATOM 12246 O O . HIS F 1 138 ? 60.307 41.665 116.206 1.00 31.39 138 HIS F O 1
ATOM 12253 N N . GLN F 1 139 ? 61.066 43.111 117.761 1.00 29.06 139 GLN F N 1
ATOM 12254 C CA . GLN F 1 139 ? 59.745 43.217 118.409 1.00 30.59 139 GLN F CA 1
ATOM 12255 C C . GLN F 1 139 ? 58.652 43.788 117.507 1.00 35.87 139 GLN F C 1
ATOM 12256 O O . GLN F 1 139 ? 57.484 43.448 117.683 1.00 38.75 139 GLN F O 1
ATOM 12262 N N . ALA F 1 140 ? 59.003 44.668 116.563 1.00 32.12 140 ALA F N 1
ATOM 12263 C CA . ALA F 1 140 ? 58.019 45.220 115.650 1.00 33.60 140 ALA F CA 1
ATOM 12264 C C . ALA F 1 140 ? 57.667 44.253 114.519 1.00 35.06 140 ALA F C 1
ATOM 12265 O O . ALA F 1 140 ? 56.827 44.569 113.681 1.00 35.42 140 ALA F O 1
ATOM 12267 N N . GLY F 1 141 ? 58.333 43.107 114.471 1.00 37.75 141 GLY F N 1
ATOM 12268 C CA . GLY F 1 141 ? 58.030 42.095 113.471 1.00 36.40 141 GLY F CA 1
ATOM 12269 C C . GLY F 1 141 ? 58.707 42.218 112.110 1.00 37.07 141 GLY F C 1
ATOM 12270 O O . GLY F 1 141 ? 58.329 41.524 111.169 1.00 40.08 141 GLY F O 1
ATOM 12271 N N . LYS F 1 142 ? 59.715 43.079 111.999 1.00 30.18 142 LYS F N 1
ATOM 12272 C CA . LYS F 1 142 ? 60.472 43.247 110.750 1.00 29.98 142 LYS F CA 1
ATOM 12273 C C . LYS F 1 142 ? 61.608 42.240 110.625 1.00 27.60 142 LYS F C 1
ATOM 12274 O O . LYS F 1 142 ? 62.210 42.073 109.552 1.00 27.44 142 LYS F O 1
ATOM 12280 N N . ILE F 1 143 ? 61.927 41.582 111.727 1.00 28.36 143 ILE F N 1
ATOM 12281 C CA . ILE F 1 143 ? 63.034 40.623 111.753 1.00 28.21 143 ILE F CA 1
ATOM 12282 C C . ILE F 1 143 ? 62.609 39.442 112.607 1.00 29.60 143 ILE F C 1
ATOM 12283 O O . ILE F 1 143 ? 62.264 39.636 113.786 1.00 30.74 143 ILE F O 1
ATOM 12288 N N . ARG F 1 144 ? 62.644 38.228 112.046 1.00 24.83 144 ARG F N 1
ATOM 12289 C CA . ARG F 1 144 ? 62.204 37.059 112.813 1.00 25.09 144 ARG F CA 1
ATOM 12290 C C . ARG F 1 144 ? 63.167 36.605 113.903 1.00 26.14 144 ARG F C 1
ATOM 12291 O O . ARG F 1 144 ? 62.731 36.105 114.954 1.00 26.99 144 ARG F O 1
ATOM 12299 N N . ALA F 1 145 ? 64.468 36.811 113.673 1.00 24.29 145 ALA F N 1
ATOM 12300 C CA . ALA F 1 145 ? 65.501 36.444 114.646 1.00 27.05 145 ALA F CA 1
ATOM 12301 C C . ALA F 1 145 ? 66.704 37.371 114.460 1.00 22.33 145 ALA F C 1
ATOM 12302 O O . ALA F 1 145 ? 67.018 37.746 113.332 1.00 21.52 145 ALA F O 1
ATOM 12304 N N . ILE F 1 146 ? 67.330 37.767 115.566 1.00 20.93 146 ILE F N 1
ATOM 12305 C CA . ILE F 1 146 ? 68.514 38.614 115.516 1.00 21.90 146 ILE F CA 1
ATOM 12306 C C . ILE F 1 146 ? 69.738 37.885 116.070 1.00 21.62 146 ILE F C 1
ATOM 12307 O O . ILE F 1 146 ? 69.633 37.043 116.986 1.00 25.31 146 ILE F O 1
ATOM 12312 N N . GLY F 1 147 ? 70.897 38.198 115.497 1.00 20.26 147 GLY F N 1
ATOM 12313 C CA . GLY F 1 147 ? 72.132 37.498 115.828 1.00 18.42 147 GLY F CA 1
ATOM 12314 C C . GLY F 1 147 ? 73.379 38.269 115.458 1.00 18.94 147 GLY F C 1
ATOM 12315 O O . GLY F 1 147 ? 73.304 39.445 115.144 1.00 21.23 147 GLY F O 1
ATOM 12316 N N . VAL F 1 148 ? 74.534 37.598 115.492 1.00 17.47 148 VAL F N 1
ATOM 12317 C CA . VAL F 1 148 ? 75.799 38.269 115.260 1.00 18.96 148 VAL F CA 1
ATOM 12318 C C . VAL F 1 148 ? 76.697 37.358 114.433 1.00 19.64 148 VAL F C 1
ATOM 12319 O O . VAL F 1 148 ? 76.322 36.239 114.110 1.00 18.59 148 VAL F O 1
ATOM 12323 N N . SER F 1 149 ? 77.897 37.822 114.117 1.00 19.56 149 SER F N 1
ATOM 12324 C CA . SER F 1 149 ? 78.807 37.025 113.311 1.00 17.42 149 SER F CA 1
ATOM 12325 C C . SER F 1 149 ? 80.226 37.392 113.723 1.00 18.02 149 SER F C 1
ATOM 12326 O O . SER F 1 149 ? 80.497 38.576 114.017 1.00 17.23 149 SER F O 1
ATOM 12329 N N . ASN F 1 150 ? 81.107 36.375 113.759 1.00 16.89 150 ASN F N 1
ATOM 12330 C CA . ASN F 1 150 ? 82.522 36.573 114.097 1.00 17.43 150 ASN F CA 1
ATOM 12331 C C . ASN F 1 150 ? 82.692 37.093 115.527 1.00 19.31 150 ASN F C 1
ATOM 12332 O O . ASN F 1 150 ? 83.629 37.826 115.822 1.00 18.02 150 ASN F O 1
ATOM 12337 N N . PHE F 1 151 ? 81.758 36.751 116.418 1.00 16.92 151 PHE F N 1
ATOM 12338 C CA . PHE F 1 151 ? 81.911 37.126 117.849 1.00 17.96 151 PHE F CA 1
ATOM 12339 C C . PHE F 1 151 ? 82.532 35.957 118.608 1.00 21.41 151 PHE F C 1
ATOM 12340 O O . PHE F 1 151 ? 81.993 34.854 118.591 1.00 18.86 151 PHE F O 1
ATOM 12348 N N . HIS F 1 152 ? 83.664 36.174 119.287 1.00 19.21 152 HIS F N 1
ATOM 12349 C CA . HIS F 1 152 ? 84.176 35.145 120.212 1.00 17.95 152 HIS F CA 1
ATOM 12350 C C . HIS F 1 152 ? 83.264 35.046 121.453 1.00 19.01 152 HIS F C 1
ATOM 12351 O O . HIS F 1 152 ? 82.435 35.942 121.708 1.00 18.17 152 HIS F O 1
ATOM 12358 N N . PRO F 1 153 ? 83.393 33.965 122.245 1.00 16.97 153 PRO F N 1
ATOM 12359 C CA . PRO F 1 153 ? 82.519 33.841 123.429 1.00 17.48 153 PRO F CA 1
ATOM 12360 C C . PRO F 1 153 ? 82.567 35.017 124.399 1.00 15.06 153 PRO F C 1
ATOM 12361 O O . PRO F 1 153 ? 81.537 35.359 125.015 1.00 18.57 153 PRO F O 1
ATOM 12365 N N . ASP F 1 154 ? 83.742 35.638 124.571 1.00 15.03 154 ASP F N 1
ATOM 12366 C CA . ASP F 1 154 ? 83.800 36.797 125.484 1.00 14.98 154 ASP F CA 1
ATOM 12367 C C . ASP F 1 154 ? 82.853 37.904 125.003 1.00 15.61 154 ASP F C 1
ATOM 12368 O O . ASP F 1 154 ? 82.157 38.546 125.804 1.00 16.50 154 ASP F O 1
ATOM 12373 N N . ARG F 1 155 ? 82.819 38.109 123.686 1.00 15.23 155 ARG F N 1
ATOM 12374 C CA . ARG F 1 155 ? 81.978 39.199 123.147 1.00 17.11 155 ARG F CA 1
ATOM 12375 C C . ARG F 1 155 ? 80.505 38.821 123.194 1.00 15.87 155 ARG F C 1
ATOM 12376 O O . ARG F 1 155 ? 79.667 39.713 123.339 1.00 17.67 155 ARG F O 1
ATOM 12384 N N . LEU F 1 156 ? 80.187 37.526 123.061 1.00 15.60 156 LEU F N 1
ATOM 12385 C CA . LEU F 1 156 ? 78.809 37.043 123.226 1.00 14.80 156 LEU F CA 1
ATOM 12386 C C . LEU F 1 156 ? 78.334 37.236 124.638 1.00 18.24 156 LEU F C 1
ATOM 12387 O O . LEU F 1 156 ? 77.233 37.723 124.875 1.00 19.64 156 LEU F O 1
ATOM 12392 N N . ALA F 1 157 ? 79.172 36.843 125.597 1.00 17.06 157 ALA F N 1
ATOM 12393 C CA . ALA F 1 157 ? 78.811 36.999 127.007 1.00 17.62 157 ALA F CA 1
ATOM 12394 C C . ALA F 1 157 ? 78.564 38.461 127.357 1.00 19.20 157 ALA F C 1
ATOM 12395 O O . ALA F 1 157 ? 77.622 38.814 128.109 1.00 19.45 157 ALA F O 1
ATOM 12397 N N . ASP F 1 158 ? 79.402 39.325 126.804 1.00 17.82 158 ASP F N 1
ATOM 12398 C CA . ASP F 1 158 ? 79.271 40.746 127.070 1.00 17.19 158 ASP F CA 1
ATOM 12399 C C . ASP F 1 158 ? 77.957 41.271 126.500 1.00 16.47 158 ASP F C 1
ATOM 12400 O O . ASP F 1 158 ? 77.226 42.034 127.159 1.00 18.40 158 ASP F O 1
ATOM 12405 N N . LEU F 1 159 ? 77.654 40.891 125.263 1.00 17.08 159 LEU F N 1
ATOM 12406 C CA . LEU F 1 159 ? 76.372 41.331 124.661 1.00 16.90 159 LEU F CA 1
ATOM 12407 C C . LEU F 1 159 ? 75.175 40.840 125.506 1.00 17.38 159 LEU F C 1
ATOM 12408 O O . LEU F 1 159 ? 74.224 41.600 125.781 1.00 18.10 159 LEU F O 1
ATOM 12421 N N . ALA F 1 161 ? 75.098 40.089 128.704 1.00 18.29 161 ALA F N 1
ATOM 12422 C CA . ALA F 1 161 ? 75.044 40.613 130.091 1.00 17.13 161 ALA F CA 1
ATOM 12423 C C . ALA F 1 161 ? 74.251 41.909 130.166 1.00 22.74 161 ALA F C 1
ATOM 12424 O O . ALA F 1 161 ? 73.641 42.239 131.212 1.00 23.37 161 ALA F O 1
ATOM 12426 N N . PHE F 1 162 ? 74.270 42.673 129.078 1.00 21.44 162 PHE F N 1
ATOM 12427 C CA . PHE F 1 162 ? 73.683 44.023 129.121 1.00 23.66 162 PHE F CA 1
ATOM 12428 C C . PHE F 1 162 ? 72.381 44.205 128.367 1.00 22.34 162 PHE F C 1
ATOM 12429 O O . PHE F 1 162 ? 71.798 45.286 128.441 1.00 23.09 162 PHE F O 1
ATOM 12437 N N . ASN F 1 163 ? 71.918 43.190 127.638 1.00 18.88 163 ASN F N 1
ATOM 12438 C CA . ASN F 1 163 ? 70.764 43.397 126.774 1.00 21.04 163 ASN F CA 1
ATOM 12439 C C . ASN F 1 163 ? 69.669 42.418 127.042 1.00 25.03 163 ASN F C 1
ATOM 12440 O O . ASN F 1 163 ? 69.868 41.459 127.748 1.00 27.51 163 ASN F O 1
ATOM 12445 N N . LYS F 1 164 ? 68.525 42.644 126.398 1.00 23.34 164 LYS F N 1
ATOM 12446 C CA . LYS F 1 164 ? 67.334 41.840 126.609 1.00 28.25 164 LYS F CA 1
ATOM 12447 C C . LYS F 1 164 ? 67.285 40.532 125.818 1.00 32.19 164 LYS F C 1
ATOM 12448 O O . LYS F 1 164 ? 66.951 39.478 126.356 1.00 32.70 164 LYS F O 1
ATOM 12454 N N . ILE F 1 165 ? 67.606 40.586 124.530 1.00 26.03 165 ILE F N 1
ATOM 12455 C CA . ILE F 1 165 ? 67.504 39.389 123.698 1.00 24.06 165 ILE F CA 1
ATOM 12456 C C . ILE F 1 165 ? 68.866 38.718 123.484 1.00 26.08 165 ILE F C 1
ATOM 12457 O O . ILE F 1 165 ? 69.841 39.377 123.127 1.00 23.61 165 ILE F O 1
ATOM 12462 N N . ILE F 1 166 ? 68.944 37.416 123.756 1.00 24.22 166 ILE F N 1
ATOM 12463 C CA . ILE F 1 166 ? 70.172 36.660 123.524 1.00 25.23 166 ILE F CA 1
ATOM 12464 C C . ILE F 1 166 ? 70.262 36.380 122.014 1.00 22.19 166 ILE F C 1
ATOM 12465 O O . ILE F 1 166 ? 69.276 35.953 121.418 1.00 23.93 166 ILE F O 1
ATOM 12470 N N . PRO F 1 167 ? 71.443 36.586 121.410 1.00 22.30 167 PRO F N 1
ATOM 12471 C CA . PRO F 1 167 ? 71.589 36.371 119.951 1.00 19.04 167 PRO F CA 1
ATOM 12472 C C . PRO F 1 167 ? 71.126 34.968 119.581 1.00 24.25 167 PRO F C 1
ATOM 12473 O O . PRO F 1 167 ? 71.494 33.985 120.274 1.00 20.31 167 PRO F O 1
ATOM 12477 N N . ALA F 1 168 ? 70.3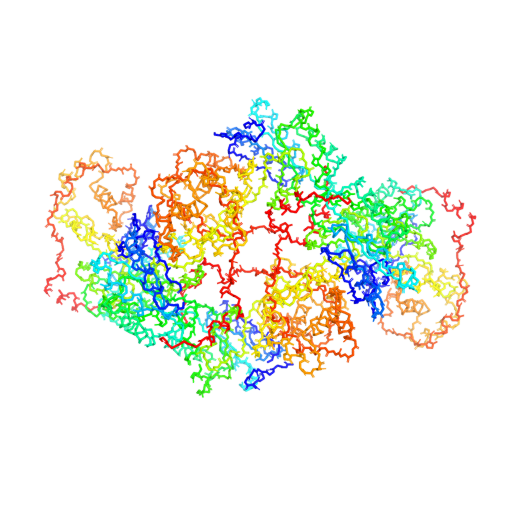05 34.850 118.527 1.00 20.01 168 ALA F N 1
ATOM 12478 C CA . ALA F 1 168 ? 69.785 33.541 118.136 1.00 18.67 168 ALA F CA 1
ATOM 12479 C C . ALA F 1 168 ? 70.843 32.722 117.403 1.00 23.71 168 ALA F C 1
ATOM 12480 O O . ALA F 1 168 ? 70.800 31.499 117.445 1.00 22.29 168 ALA F O 1
ATOM 12482 N N . VAL F 1 169 ? 71.757 33.412 116.711 1.00 21.65 169 VAL F N 1
ATOM 12483 C CA . VAL F 1 169 ? 72.747 32.769 115.840 1.00 20.25 169 VAL F CA 1
ATOM 12484 C C . VAL F 1 169 ? 74.063 33.546 115.989 1.00 18.23 169 VAL F C 1
ATOM 12485 O O . VAL F 1 169 ? 74.042 34.770 116.137 1.00 20.84 169 VAL F O 1
ATOM 12489 N N . ASN F 1 170 ? 75.187 32.822 115.932 1.00 17.44 170 ASN F N 1
ATOM 12490 C CA . ASN F 1 170 ? 76.469 33.447 115.737 1.00 17.51 170 ASN F CA 1
ATOM 12491 C C . ASN F 1 170 ? 77.131 32.703 114.591 1.00 19.22 170 ASN F C 1
ATOM 12492 O O . ASN F 1 170 ? 77.368 31.483 114.653 1.00 18.32 170 ASN F O 1
ATOM 12497 N N . GLN F 1 171 ? 77.373 33.432 113.507 1.00 18.07 171 GLN F N 1
ATOM 12498 C CA . GLN F 1 171 ? 77.894 32.839 112.290 1.00 16.28 171 GLN F CA 1
ATOM 12499 C C . GLN F 1 171 ? 79.412 33.012 112.295 1.00 19.30 171 GLN F C 1
ATOM 12500 O O . GLN F 1 171 ? 79.916 34.134 112.289 1.00 19.51 171 GLN F O 1
ATOM 12506 N N . ILE F 1 172 ? 80.135 31.889 112.352 1.00 17.14 172 ILE F N 1
ATOM 12507 C CA . ILE F 1 172 ? 81.591 31.935 112.515 1.00 15.96 172 ILE F CA 1
ATOM 12508 C C . ILE F 1 172 ? 82.223 30.946 111.563 1.00 15.27 172 ILE F C 1
ATOM 12509 O O . ILE F 1 172 ? 81.554 30.044 111.030 1.00 18.78 172 ILE F O 1
ATOM 12514 N N . GLU F 1 173 ? 83.525 31.114 111.331 1.00 19.43 173 GLU F N 1
ATOM 12515 C CA . GLU F 1 173 ? 84.266 30.166 110.521 1.00 18.05 173 GLU F CA 1
ATOM 12516 C C . GLU F 1 173 ? 84.321 28.794 111.208 1.00 16.63 173 GLU F C 1
ATOM 12517 O O . GLU F 1 173 ? 84.754 28.716 112.369 1.00 18.47 173 GLU F O 1
ATOM 12523 N N . VAL F 1 174 ? 83.876 27.739 110.503 1.00 16.57 174 VAL F N 1
ATOM 12524 C CA . VAL F 1 174 ? 84.038 26.362 111.023 1.00 16.62 174 VAL F CA 1
ATOM 12525 C C . VAL F 1 174 ? 84.509 25.516 109.875 1.00 18.64 174 VAL F C 1
ATOM 12526 O O . VAL F 1 174 ? 83.780 25.363 108.888 1.00 18.79 174 VAL F O 1
ATOM 12530 N N . ASN F 1 175 ? 85.716 24.961 109.976 1.00 15.19 175 ASN F N 1
ATOM 12531 C CA . ASN F 1 175 ? 86.174 24.018 108.952 1.00 14.80 175 ASN F CA 1
ATOM 12532 C C . ASN F 1 175 ? 87.157 23.026 109.631 1.00 20.41 175 ASN F C 1
ATOM 12533 O O . ASN F 1 175 ? 87.468 23.190 110.826 1.00 16.96 175 ASN F O 1
ATOM 12538 N N . PRO F 1 176 ? 87.630 22.008 108.906 1.00 19.36 176 PRO F N 1
ATOM 12539 C CA . PRO F 1 176 ? 88.413 20.996 109.646 1.00 18.41 176 PRO F CA 1
ATOM 12540 C C . PRO F 1 176 ? 89.726 21.487 110.266 1.00 22.00 176 PRO F C 1
ATOM 12541 O O . PRO F 1 176 ? 90.253 20.805 111.160 1.00 21.62 176 PRO F O 1
ATOM 12545 N N . PHE F 1 177 ? 90.259 22.630 109.833 1.00 20.55 177 PHE F N 1
ATOM 12546 C CA . PHE F 1 177 ? 91.482 23.152 110.461 1.00 22.96 177 PHE F CA 1
ATOM 12547 C C . PHE F 1 177 ? 91.209 24.195 111.533 1.00 23.26 177 PHE F C 1
ATOM 12548 O O . PHE F 1 177 ? 92.114 24.603 112.287 1.00 25.10 177 PHE F O 1
ATOM 12556 N N . ASN F 1 178 ? 89.953 24.621 111.634 1.00 21.65 178 ASN F N 1
ATOM 12557 C CA . ASN F 1 178 ? 89.541 25.654 112.590 1.00 19.17 178 ASN F CA 1
ATOM 12558 C C . ASN F 1 178 ? 88.173 25.247 113.099 1.00 19.67 178 ASN F C 1
ATOM 12559 O O . ASN F 1 178 ? 87.160 25.769 112.671 1.00 16.53 178 ASN F O 1
ATOM 12564 N N . GLN F 1 179 ? 88.140 24.326 114.060 1.00 17.40 179 GLN F N 1
ATOM 12565 C CA . GLN F 1 179 ? 86.906 23.604 114.335 1.00 17.24 179 GLN F CA 1
ATOM 12566 C C . GLN F 1 179 ? 86.029 24.204 115.415 1.00 16.57 179 GLN F C 1
ATOM 12567 O O . GLN F 1 179 ? 84.929 23.716 115.640 1.00 17.80 179 GLN F O 1
ATOM 12573 N N . GLN F 1 180 ? 86.531 25.217 116.127 1.00 19.37 180 GLN F N 1
ATOM 12574 C CA . GLN F 1 180 ? 85.765 25.814 117.191 1.00 20.22 180 GLN F CA 1
ATOM 12575 C C . GLN F 1 180 ? 85.399 24.772 118.263 1.00 18.25 180 GLN F C 1
ATOM 12576 O O . GLN F 1 180 ? 84.267 24.671 118.664 1.00 16.41 180 GLN F O 1
ATOM 12582 N N . LEU F 1 181 ? 86.377 23.967 118.717 1.00 15.62 181 LEU F N 1
ATOM 12583 C CA . LEU F 1 181 ? 86.054 22.858 119.589 1.00 16.01 181 LEU F CA 1
ATOM 12584 C C . LEU F 1 181 ? 85.444 23.295 120.911 1.00 16.83 181 LEU F C 1
ATOM 12585 O O . LEU F 1 181 ? 84.566 22.613 121.440 1.00 18.21 181 LEU F O 1
ATOM 12590 N N . HIS F 1 182 ? 85.893 24.444 121.428 1.00 15.70 182 HIS F N 1
ATOM 12591 C CA . HIS F 1 182 ? 85.259 25.007 122.624 1.00 14.93 182 HIS F CA 1
ATOM 12592 C C . HIS F 1 182 ? 84.123 25.989 122.349 1.00 18.93 182 HIS F C 1
ATOM 12593 O O . HIS F 1 182 ? 83.056 25.957 122.985 1.00 16.48 182 HIS F O 1
ATOM 12600 N N . ALA F 1 183 ? 84.325 26.866 121.385 1.00 17.31 183 ALA F N 1
ATOM 12601 C CA . ALA F 1 183 ? 83.316 27.903 121.151 1.00 18.61 183 ALA F CA 1
ATOM 12602 C C . ALA F 1 183 ? 81.945 27.361 120.698 1.00 19.30 183 ALA F C 1
ATOM 12603 O O . ALA F 1 183 ? 80.925 27.896 121.096 1.00 20.10 183 ALA F O 1
ATOM 12605 N N . VAL F 1 184 ? 81.910 26.280 119.917 1.00 16.51 184 VAL F N 1
ATOM 12606 C CA . VAL F 1 184 ? 80.607 25.704 119.510 1.00 16.72 184 VAL F CA 1
ATOM 12607 C C . VAL F 1 184 ? 79.791 25.212 120.728 1.00 16.98 184 VAL F C 1
ATOM 12608 O O . VAL F 1 184 ? 78.669 25.670 120.938 1.00 20.00 184 VAL F O 1
ATOM 12612 N N . PRO F 1 185 ? 80.387 24.328 121.554 1.00 16.15 185 PRO F N 1
ATOM 12613 C CA . PRO F 1 185 ? 79.691 23.904 122.777 1.00 15.99 185 PRO F CA 1
ATOM 12614 C C . PRO F 1 185 ? 79.389 25.091 123.679 1.00 16.60 185 PRO F C 1
ATOM 12615 O O . PRO F 1 185 ? 78.324 25.101 124.301 1.00 18.46 185 PRO F O 1
ATOM 12619 N N . TRP F 1 186 ? 80.277 26.094 123.733 1.00 17.70 186 TRP F N 1
ATOM 12620 C CA . TRP F 1 186 ? 79.965 27.248 124.615 1.00 16.86 186 TRP F CA 1
ATOM 12621 C C . TRP F 1 186 ? 78.670 27.933 124.128 1.00 17.72 186 TRP F C 1
ATOM 12622 O O . TRP F 1 186 ? 77.701 28.137 124.909 1.00 17.61 186 TRP F O 1
ATOM 12641 N N . GLN F 1 188 ? 76.314 26.686 122.259 1.00 18.98 188 GLN F N 1
ATOM 12642 C CA . GLN F 1 188 ? 75.181 25.781 122.382 1.00 20.75 188 GLN F CA 1
ATOM 12643 C C . GLN F 1 188 ? 74.677 25.714 123.836 1.00 20.82 188 GLN F C 1
ATOM 12644 O O . GLN F 1 188 ? 73.462 25.719 124.092 1.00 23.15 188 GLN F O 1
ATOM 12650 N N . SER F 1 189 ? 75.612 25.715 124.780 1.00 22.12 189 SER F N 1
ATOM 12651 C CA . SER F 1 189 ? 75.246 25.721 126.208 1.00 22.20 189 SER F CA 1
ATOM 12652 C C . SER F 1 189 ? 74.519 26.989 126.634 1.00 24.68 189 SER F C 1
ATOM 12653 O O . SER F 1 189 ? 73.850 26.993 127.666 1.00 23.64 189 SER F O 1
ATOM 12656 N N . ARG F 1 190 ? 74.645 28.058 125.850 1.00 20.44 190 ARG F N 1
ATOM 12657 C CA . ARG F 1 190 ? 73.962 29.319 126.154 1.00 22.81 190 ARG F CA 1
ATOM 12658 C C . ARG F 1 190 ? 72.737 29.526 125.268 1.00 24.49 190 ARG F C 1
ATOM 12659 O O . ARG F 1 190 ? 72.090 30.563 125.342 1.00 24.71 190 ARG F O 1
ATOM 12667 N N . GLY F 1 191 ? 72.386 28.539 124.449 1.00 24.89 191 GLY F N 1
ATOM 12668 C CA . GLY F 1 191 ? 71.189 28.667 123.611 1.00 26.51 191 GLY F CA 1
ATOM 12669 C C . GLY F 1 191 ? 71.427 29.385 122.284 1.00 27.91 191 GLY F C 1
ATOM 12670 O O . GLY F 1 191 ? 70.478 29.699 121.545 1.00 29.22 191 GLY F O 1
ATOM 12671 N N . ILE F 1 192 ? 72.691 29.643 121.967 1.00 23.13 192 ILE F N 1
ATOM 12672 C CA . ILE F 1 192 ? 73.036 30.359 120.726 1.00 22.87 192 ILE F CA 1
ATOM 12673 C C . ILE F 1 192 ? 73.367 29.345 119.637 1.00 20.32 192 ILE F C 1
ATOM 12674 O O . ILE F 1 192 ? 74.187 28.469 119.845 1.00 21.54 192 ILE F O 1
ATOM 12679 N N . GLN F 1 193 ? 72.748 29.464 118.455 1.00 20.03 193 GLN F N 1
ATOM 12680 C CA . GLN F 1 193 ? 72.967 28.477 117.411 1.00 19.27 193 GLN F CA 1
ATOM 12681 C C . GLN F 1 193 ? 74.185 28.844 116.546 1.00 20.34 193 GLN F C 1
ATOM 12682 O O . GLN F 1 193 ? 74.203 29.906 115.913 1.00 21.40 193 GLN F O 1
ATOM 12688 N N . PRO F 1 194 ? 75.185 27.975 116.509 1.00 16.89 194 PRO F N 1
ATOM 12689 C CA . PRO F 1 194 ? 76.331 28.192 115.626 1.00 19.45 194 PRO F CA 1
ATOM 12690 C C . PRO F 1 194 ? 75.959 28.008 114.159 1.00 19.29 194 PRO F C 1
ATOM 12691 O O . PRO F 1 194 ? 75.210 27.106 113.843 1.00 19.83 194 PRO F O 1
ATOM 12695 N N . GLU F 1 195 ? 76.487 28.866 113.302 1.00 18.77 195 GLU F N 1
ATOM 12696 C CA . GLU F 1 195 ? 76.356 28.700 111.868 1.00 18.12 195 GLU F CA 1
ATOM 12697 C C . GLU F 1 195 ? 77.726 28.830 111.227 1.00 22.72 195 GLU F C 1
ATOM 12698 O O . GLU F 1 195 ? 78.432 29.788 111.483 1.00 20.93 195 GLU F O 1
ATOM 12704 N N . ALA F 1 196 ? 78.093 27.875 110.380 1.00 19.20 196 ALA F N 1
ATOM 12705 C CA . ALA F 1 196 ? 79.423 27.835 109.804 1.00 18.10 196 ALA F CA 1
ATOM 12706 C C . ALA F 1 196 ? 79.584 28.600 108.501 1.00 22.96 196 ALA F C 1
ATOM 12707 O O . ALA F 1 196 ? 78.830 28.394 107.569 1.00 22.42 196 ALA F O 1
ATOM 12709 N N . TRP F 1 197 ? 80.617 29.421 108.424 1.00 20.55 197 TRP F N 1
ATOM 12710 C CA . TRP F 1 197 ? 81.053 29.941 107.141 1.00 21.20 197 TRP F CA 1
ATOM 12711 C C . TRP F 1 197 ? 82.433 29.385 106.771 1.00 21.36 197 TRP F C 1
ATOM 12712 O O . TRP F 1 197 ? 83.175 28.925 107.625 1.00 18.17 197 TRP F O 1
ATOM 12723 N N . ALA F 1 198 ? 82.725 29.378 105.474 1.00 21.07 198 ALA F N 1
ATOM 12724 C CA . ALA F 1 198 ? 83.939 28.716 104.911 1.00 22.90 198 ALA F CA 1
ATOM 12725 C C . ALA F 1 198 ? 84.178 27.307 105.439 1.00 21.44 198 ALA F C 1
ATOM 12726 O O . ALA F 1 198 ? 85.235 27.019 105.994 1.00 20.41 198 ALA F O 1
ATOM 12728 N N . PRO F 1 199 ? 83.207 26.410 105.229 1.00 20.72 199 PRO F N 1
ATOM 12729 C CA . PRO F 1 199 ? 83.339 25.037 105.747 1.00 21.51 199 PRO F CA 1
ATOM 12730 C C . PRO F 1 199 ? 84.515 24.315 105.068 1.00 18.51 199 PRO F C 1
ATOM 12731 O O . PRO F 1 199 ? 85.031 23.363 105.631 1.00 19.24 199 PRO F O 1
ATOM 12735 N N . PHE F 1 200 ? 84.910 24.744 103.874 1.00 19.57 200 PHE F N 1
ATOM 12736 C CA . PHE F 1 200 ? 85.988 24.057 103.150 1.00 20.88 200 PHE F CA 1
ATOM 12737 C C . PHE F 1 200 ? 87.297 24.842 103.268 1.00 25.15 200 PHE F C 1
ATOM 12738 O O . PHE F 1 200 ? 88.286 24.534 102.587 1.00 24.05 200 PHE F O 1
ATOM 12746 N N . ALA F 1 201 ? 87.301 25.867 104.121 1.00 24.04 201 ALA F N 1
ATOM 12747 C CA . ALA F 1 201 ? 88.475 26.752 104.230 1.00 23.68 201 ALA F CA 1
ATOM 12748 C C . ALA F 1 201 ? 88.886 27.352 102.871 1.00 29.13 201 ALA F C 1
ATOM 12749 O O . ALA F 1 201 ? 90.073 27.593 102.604 1.00 33.28 201 ALA F O 1
ATOM 12751 N N . GLU F 1 202 ? 87.883 27.599 102.037 1.00 28.30 202 GLU F N 1
ATOM 12752 C CA . GLU F 1 202 ? 88.083 28.026 100.648 1.00 36.79 202 GLU F CA 1
ATOM 12753 C C . GLU F 1 202 ? 89.128 27.199 99.902 1.00 39.43 202 GLU F C 1
ATOM 12754 O O . GLU F 1 202 ? 89.811 27.721 99.008 1.00 40.44 202 GLU F O 1
ATOM 12760 N N . GLY F 1 203 ? 89.240 25.923 100.270 1.00 36.56 203 GLY F N 1
ATOM 12761 C CA . GLY F 1 203 ? 90.194 25.012 99.679 1.00 37.57 203 GLY F CA 1
ATOM 12762 C C . GLY F 1 203 ? 91.630 25.139 100.156 1.00 42.39 203 GLY F C 1
ATOM 12763 O O . GLY F 1 203 ? 92.508 24.457 99.637 1.00 44.08 203 GLY F O 1
ATOM 12764 N N . ARG F 1 204 ? 91.872 25.983 101.160 1.00 38.31 204 ARG F N 1
ATOM 12765 C CA . ARG F 1 204 ? 93.237 26.313 101.555 1.00 40.76 204 ARG F CA 1
ATOM 12766 C C . ARG F 1 204 ? 93.889 25.103 102.249 1.00 41.53 204 ARG F C 1
ATOM 12767 O O . ARG F 1 204 ? 93.199 24.151 102.644 1.00 41.44 204 ARG F O 1
ATOM 12775 N N . ASN F 1 205 ? 95.215 25.131 102.373 1.00 42.21 205 ASN F N 1
ATOM 12776 C CA . ASN F 1 205 ? 95.964 24.063 103.046 1.00 49.99 205 ASN F CA 1
ATOM 12777 C C . ASN F 1 205 ? 95.644 22.658 102.533 1.00 49.75 205 ASN F C 1
ATOM 12778 O O . ASN F 1 205 ? 95.610 21.692 103.304 1.00 52.87 205 ASN F O 1
ATOM 12783 N N . GLY F 1 206 ? 95.393 22.552 101.232 1.00 45.38 206 GLY F N 1
ATOM 12784 C CA . GLY F 1 206 ? 95.123 21.273 100.592 1.00 42.00 206 GLY F CA 1
ATOM 12785 C C . GLY F 1 206 ? 93.915 20.504 101.120 1.00 37.95 206 GLY F C 1
ATOM 12786 O O . GLY F 1 206 ? 93.863 19.281 101.023 1.00 41.09 206 GLY F O 1
ATOM 12787 N N . LEU F 1 207 ? 92.936 21.219 101.656 1.00 35.17 207 LEU F N 1
ATOM 12788 C CA . LEU F 1 207 ? 91.730 20.588 102.200 1.00 32.33 207 LEU F CA 1
ATOM 12789 C C . LEU F 1 207 ? 91.121 19.544 101.261 1.00 31.40 207 LEU F C 1
ATOM 12790 O O . LEU F 1 207 ? 90.870 18.415 101.669 1.00 29.50 207 LEU F O 1
ATOM 12795 N N . PHE F 1 208 ? 90.902 19.882 99.987 1.00 30.88 208 PHE F N 1
ATOM 12796 C CA . PHE F 1 208 ? 90.212 18.940 99.096 1.00 30.73 208 PHE F CA 1
ATOM 12797 C C . PHE F 1 208 ? 90.979 17.664 98.740 1.00 33.03 208 PHE F C 1
ATOM 12798 O O . PHE F 1 208 ? 90.399 16.699 98.233 1.00 34.42 208 PHE F O 1
ATOM 12806 N N . GLN F 1 209 ? 92.280 17.662 99.007 1.00 35.69 209 GLN F N 1
ATOM 12807 C CA . GLN F 1 209 ? 93.094 16.460 98.822 1.00 35.60 209 GLN F CA 1
ATOM 12808 C C . GLN F 1 209 ? 93.506 15.842 100.166 1.00 34.96 209 GLN F C 1
ATOM 12809 O O . GLN F 1 209 ? 94.354 14.956 100.214 1.00 36.72 209 GLN F O 1
ATOM 12815 N N . ASN F 1 210 ? 92.919 16.303 101.261 1.00 30.48 210 ASN F N 1
ATOM 12816 C CA . ASN F 1 210 ? 93.283 15.734 102.577 1.00 30.73 210 ASN F CA 1
ATOM 12817 C C . ASN F 1 210 ? 93.111 14.202 102.653 1.00 33.38 210 ASN F C 1
ATOM 12818 O O . ASN F 1 210 ? 92.025 13.667 102.416 1.00 32.53 210 ASN F O 1
ATOM 12823 N N . PRO F 1 211 ? 94.200 13.477 102.955 1.00 34.50 211 PRO F N 1
ATOM 12824 C CA . PRO F 1 211 ? 94.113 12.010 102.930 1.00 36.51 211 PRO F CA 1
ATOM 12825 C C . PRO F 1 211 ? 93.090 11.385 103.916 1.00 31.44 211 PRO F C 1
ATOM 12826 O O . PRO F 1 211 ? 92.437 10.389 103.603 1.00 31.69 211 PRO F O 1
ATOM 12830 N N . VAL F 1 212 ? 92.966 11.954 105.103 1.00 31.22 212 VAL F N 1
ATOM 12831 C CA . VAL F 1 212 ? 91.979 11.457 106.047 1.00 29.26 212 VAL F CA 1
ATOM 12832 C C . VAL F 1 212 ? 90.538 11.658 105.532 1.00 27.86 212 VAL F C 1
ATOM 12833 O O . VAL F 1 212 ? 89.728 10.724 105.518 1.00 26.56 212 VAL F O 1
ATOM 12837 N N . LEU F 1 213 ? 90.233 12.863 105.062 1.00 23.89 213 LEU F N 1
ATOM 12838 C CA . LEU F 1 213 ? 88.891 13.159 104.569 1.00 24.98 213 LEU F CA 1
ATOM 12839 C C . LEU F 1 213 ? 88.550 12.396 103.300 1.00 27.42 213 LEU F C 1
ATOM 12840 O O . LEU F 1 213 ? 87.426 11.914 103.127 1.00 26.44 213 LEU F O 1
ATOM 12845 N N . THR F 1 214 ? 89.547 12.233 102.436 1.00 27.73 214 THR F N 1
ATOM 12846 C CA . THR F 1 214 ? 89.383 11.426 101.238 1.00 29.39 214 THR F CA 1
ATOM 12847 C C . THR F 1 214 ? 89.036 9.977 101.586 1.00 32.47 214 THR F C 1
ATOM 12848 O O . THR F 1 214 ? 88.101 9.415 101.010 1.00 35.46 214 THR F O 1
ATOM 12852 N N . ALA F 1 215 ? 89.754 9.383 102.544 1.00 30.84 215 ALA F N 1
ATOM 12853 C CA . ALA F 1 215 ? 89.496 7.974 102.897 1.00 28.90 215 ALA F CA 1
ATOM 12854 C C . ALA F 1 215 ? 88.090 7.832 103.488 1.00 30.96 215 ALA F C 1
ATOM 12855 O O . ALA F 1 215 ? 87.370 6.882 103.206 1.00 31.49 215 ALA F O 1
ATOM 12857 N N . ILE F 1 216 ? 87.696 8.775 104.335 1.00 28.55 216 ILE F N 1
ATOM 12858 C CA . ILE F 1 216 ? 86.341 8.723 104.884 1.00 28.63 216 ILE F CA 1
ATOM 12859 C C . ILE F 1 216 ? 85.289 8.769 103.761 1.00 28.98 216 ILE F C 1
ATOM 12860 O O . ILE F 1 216 ? 84.343 7.971 103.758 1.00 31.89 216 ILE F O 1
ATOM 12865 N N . GLY F 1 217 ? 85.475 9.689 102.807 1.00 27.08 217 GLY F N 1
ATOM 12866 C CA . GLY F 1 217 ? 84.555 9.831 101.681 1.00 27.61 217 GLY F CA 1
ATOM 12867 C C . GLY F 1 217 ? 84.420 8.522 100.915 1.00 31.68 217 GLY F C 1
ATOM 12868 O O . GLY F 1 217 ? 83.304 8.086 100.580 1.00 31.91 217 GLY F O 1
ATOM 12869 N N . GLU F 1 218 ? 85.558 7.883 100.683 1.00 32.34 218 GLU F N 1
ATOM 12870 C CA . GLU F 1 218 ? 85.595 6.642 99.888 1.00 38.19 218 GLU F CA 1
ATOM 12871 C C . GLU F 1 218 ? 84.720 5.549 100.501 1.00 38.40 218 GLU F C 1
ATOM 12872 O O . GLU F 1 218 ? 84.076 4.785 99.793 1.00 41.16 218 GLU F O 1
ATOM 12878 N N . LYS F 1 219 ? 84.661 5.502 101.822 1.00 33.52 219 LYS F N 1
ATOM 12879 C CA . LYS F 1 219 ? 83.792 4.556 102.521 1.00 35.58 219 LYS F CA 1
ATOM 12880 C C . LYS F 1 219 ? 82.330 4.652 102.132 1.00 37.46 219 LYS F C 1
ATOM 12881 O O . LYS F 1 219 ? 81.603 3.655 102.202 1.00 39.03 219 LYS F O 1
ATOM 12887 N N . TYR F 1 220 ? 81.882 5.847 101.748 1.00 32.71 220 TYR F N 1
ATOM 12888 C CA . TYR F 1 220 ? 80.457 6.078 101.552 1.00 31.67 220 TYR F CA 1
ATOM 12889 C C . TYR F 1 220 ? 80.111 6.500 100.129 1.00 30.91 220 TYR F C 1
ATOM 12890 O O . TYR F 1 220 ? 78.941 6.789 99.824 1.00 31.38 220 TYR F O 1
ATOM 12899 N N . GLY F 1 221 ? 81.116 6.568 99.259 1.00 32.24 221 GLY F N 1
ATOM 12900 C CA . GLY F 1 221 ? 80.899 7.113 97.920 1.00 34.63 221 GLY F CA 1
ATOM 12901 C C . GLY F 1 221 ? 80.549 8.592 97.948 1.00 35.51 221 GLY F C 1
ATOM 12902 O O . GLY F 1 221 ? 79.760 9.080 97.139 1.00 34.85 221 GLY F O 1
ATOM 12903 N N . LYS F 1 222 ? 81.126 9.308 98.906 1.00 30.12 222 LYS F N 1
ATOM 12904 C CA . LYS F 1 222 ? 80.863 10.743 99.055 1.00 29.60 222 LYS F CA 1
ATOM 12905 C C . LYS F 1 222 ? 82.158 11.521 98.862 1.00 30.30 222 LYS F C 1
ATOM 12906 O O . LYS F 1 222 ? 83.243 10.992 99.121 1.00 31.25 222 LYS F O 1
ATOM 12912 N N . SER F 1 223 ? 82.045 12.774 98.414 1.00 29.01 223 SER F N 1
ATOM 12913 C CA . SER F 1 223 ? 83.221 13.619 98.202 1.00 26.28 223 SER F CA 1
ATOM 12914 C C . SER F 1 223 ? 83.738 14.160 99.534 1.00 28.59 223 SER F C 1
ATOM 12915 O O . SER F 1 223 ? 83.037 14.119 100.548 1.00 26.90 223 SER F O 1
ATOM 12918 N N . VAL F 1 224 ? 84.960 14.689 99.512 1.00 23.89 224 VAL F N 1
ATOM 12919 C CA . VAL F 1 224 ? 85.511 15.342 100.678 1.00 21.92 224 VAL F CA 1
ATOM 12920 C C . VAL F 1 224 ? 84.563 16.452 101.147 1.00 25.23 224 VAL F C 1
ATOM 12921 O O . VAL F 1 224 ? 84.321 16.618 102.356 1.00 23.23 224 VAL F O 1
ATOM 12925 N N . GLY F 1 225 ? 84.040 17.218 100.199 1.00 24.02 225 GLY F N 1
ATOM 12926 C CA . GLY F 1 225 ? 83.127 18.285 100.544 1.00 26.22 225 GLY F CA 1
ATOM 12927 C C . GLY F 1 225 ? 81.908 17.769 101.286 1.00 25.28 225 GLY F C 1
ATOM 12928 O O . GLY F 1 225 ? 81.492 18.364 102.288 1.00 21.69 225 GLY F O 1
ATOM 12929 N N . GLN F 1 226 ? 81.331 16.666 100.801 1.00 24.67 226 GLN F N 1
ATOM 12930 C CA . GLN F 1 226 ? 80.142 16.120 101.445 1.00 22.57 226 GLN F CA 1
ATOM 12931 C C . GLN F 1 226 ? 80.473 15.597 102.840 1.00 21.73 226 GLN F C 1
ATOM 12932 O O . GLN F 1 226 ? 79.663 15.771 103.732 1.00 22.47 226 GLN F O 1
ATOM 12938 N N . VAL F 1 227 ? 81.631 14.949 103.018 1.00 21.49 227 VAL F N 1
ATOM 12939 C CA . VAL F 1 227 ? 82.088 14.522 104.361 1.00 21.13 227 VAL F CA 1
ATOM 12940 C C . VAL F 1 227 ? 82.167 15.707 105.322 1.00 22.71 227 VAL F C 1
ATOM 12941 O O . VAL F 1 227 ? 81.660 15.665 106.450 1.00 22.06 227 VAL F O 1
ATOM 12945 N N . VAL F 1 228 ? 82.807 16.776 104.867 1.00 20.54 228 VAL F N 1
ATOM 12946 C CA . VAL F 1 228 ? 82.942 17.949 105.721 1.00 19.33 228 VAL F CA 1
ATOM 12947 C C . VAL F 1 228 ? 81.569 18.525 106.097 1.00 20.84 228 VAL F C 1
ATOM 12948 O O . VAL F 1 228 ? 81.312 18.840 107.267 1.00 18.15 228 VAL F O 1
ATOM 12952 N N . LEU F 1 229 ? 80.658 18.651 105.135 1.00 18.68 229 LEU F N 1
ATOM 12953 C CA . LEU F 1 229 ? 79.344 19.221 105.498 1.00 17.72 229 LEU F CA 1
ATOM 12954 C C . LEU F 1 229 ? 78.620 18.280 106.455 1.00 17.77 229 LEU F C 1
ATOM 12955 O O . LEU F 1 229 ? 77.897 18.723 107.345 1.00 21.21 229 LEU F O 1
ATOM 12960 N N . ARG F 1 230 ? 78.802 16.975 106.256 1.00 17.75 230 ARG F N 1
ATOM 12961 C CA . ARG F 1 230 ? 78.095 16.006 107.101 1.00 21.50 230 ARG F CA 1
ATOM 12962 C C . ARG F 1 230 ? 78.659 16.052 108.524 1.00 19.46 230 ARG F C 1
ATOM 12963 O O . ARG F 1 230 ? 77.930 15.936 109.522 1.00 19.24 230 ARG F O 1
ATOM 12971 N N . TRP F 1 231 ? 79.971 16.283 108.633 1.00 16.64 231 TRP F N 1
ATOM 12972 C CA . TRP F 1 231 ? 80.596 16.492 109.944 1.00 17.39 231 TRP F CA 1
ATOM 12973 C C . TRP F 1 231 ? 80.014 17.715 110.676 1.00 20.20 231 TRP F C 1
ATOM 12974 O O . TRP F 1 231 ? 79.651 17.643 111.878 1.00 17.82 231 TRP F O 1
ATOM 12985 N N . ILE F 1 232 ? 79.906 18.837 109.965 1.00 18.47 232 ILE F N 1
ATOM 12986 C CA . ILE F 1 232 ? 79.331 20.056 110.542 1.00 18.20 232 ILE F CA 1
ATOM 12987 C C . ILE F 1 232 ? 77.905 19.807 111.004 1.00 17.59 232 ILE F C 1
ATOM 12988 O O . ILE F 1 232 ? 77.534 20.182 112.129 1.00 18.25 232 ILE F O 1
ATOM 12993 N N . PHE F 1 233 ? 77.136 19.132 110.145 1.00 18.64 233 PHE F N 1
ATOM 12994 C CA . PHE F 1 233 ? 75.752 18.741 110.449 1.00 20.38 233 PHE F CA 1
ATOM 12995 C C . PHE F 1 233 ? 75.619 17.903 111.743 1.00 23.74 233 PHE F C 1
ATOM 12996 O O . PHE F 1 233 ? 74.764 18.187 112.591 1.00 22.27 233 PHE F O 1
ATOM 13004 N N . GLN F 1 234 ? 76.423 16.856 111.864 1.00 21.15 234 GLN F N 1
ATOM 13005 C CA . GLN F 1 234 ? 76.390 16.004 113.064 1.00 20.80 234 GLN F CA 1
ATOM 13006 C C . GLN F 1 234 ? 76.853 16.697 114.339 1.00 21.07 234 GLN F C 1
ATOM 13007 O O . GLN F 1 234 ? 76.569 16.202 115.425 1.00 22.93 234 GLN F O 1
ATOM 13013 N N . ARG F 1 235 ? 77.531 17.844 114.236 1.00 17.61 235 ARG F N 1
ATOM 13014 C CA . ARG F 1 235 ? 77.863 18.613 115.442 1.00 18.32 235 ARG F CA 1
ATOM 13015 C C . ARG F 1 235 ? 76.724 19.578 115.802 1.00 21.99 235 ARG F C 1
ATOM 13016 O O . ARG F 1 235 ? 76.840 20.373 116.753 1.00 22.79 235 ARG F O 1
ATOM 13024 N N . GLY F 1 236 ? 75.640 19.532 115.032 1.00 20.67 236 GLY F N 1
ATOM 13025 C CA . GLY F 1 236 ? 74.491 20.407 115.294 1.00 21.42 236 GLY F CA 1
ATOM 13026 C C . GLY F 1 236 ? 74.714 21.856 114.892 1.00 23.16 236 GLY F C 1
ATOM 13027 O O . GLY F 1 236 ? 74.165 22.788 115.513 1.00 23.19 236 GLY F O 1
ATOM 13028 N N . ILE F 1 237 ? 75.509 22.051 113.832 1.00 20.13 237 ILE F N 1
ATOM 13029 C CA . ILE F 1 237 ? 75.873 23.389 113.329 1.00 17.13 237 ILE F CA 1
ATOM 13030 C C . ILE F 1 237 ? 75.221 23.595 111.964 1.00 19.75 237 ILE F C 1
ATOM 13031 O O . ILE F 1 237 ? 75.274 22.691 111.101 1.00 19.44 237 ILE F O 1
ATOM 13036 N N . VAL F 1 238 ? 74.595 24.762 111.759 1.00 16.50 238 VAL F N 1
ATOM 13037 C CA . VAL F 1 238 ? 74.022 25.092 110.411 1.00 18.86 238 VAL F CA 1
ATOM 13038 C C . VAL F 1 238 ? 75.204 25.393 109.481 1.00 19.69 238 VAL F C 1
ATOM 13039 O O . VAL F 1 238 ? 76.179 26.030 109.920 1.00 22.54 238 VAL F O 1
ATOM 13043 N N . SER F 1 239 ? 75.165 24.975 108.208 1.00 17.43 239 SER F N 1
ATOM 13044 C CA . SER F 1 239 ? 76.285 25.304 107.332 1.00 20.94 239 SER F CA 1
ATOM 13045 C C . SER F 1 239 ? 75.895 26.171 106.130 1.00 22.41 239 SER F C 1
ATOM 13046 O O . SER F 1 239 ? 74.771 26.094 105.624 1.00 21.97 239 SER F O 1
ATOM 13049 N N . LEU F 1 240 ? 76.829 27.013 105.687 1.00 20.67 240 LEU F N 1
ATOM 13050 C CA . LEU F 1 240 ? 76.680 27.712 104.413 1.00 21.29 240 LEU F CA 1
ATOM 13051 C C . LEU F 1 240 ? 77.691 27.232 103.407 1.00 22.98 240 LEU F C 1
ATOM 13052 O O . LEU F 1 240 ? 78.891 27.327 103.636 1.00 23.01 240 LEU F O 1
ATOM 13057 N N . ALA F 1 241 ? 77.226 26.727 102.261 1.00 24.17 241 ALA F N 1
ATOM 13058 C CA . ALA F 1 241 ? 78.174 26.308 101.251 1.00 22.42 241 ALA F CA 1
ATOM 13059 C C . ALA F 1 241 ? 77.901 27.100 99.983 1.00 27.40 241 ALA F C 1
ATOM 13060 O O . ALA F 1 241 ? 76.745 27.304 99.600 1.00 26.70 241 ALA F O 1
ATOM 13062 N N . LYS F 1 242 ? 78.962 27.567 99.342 1.00 28.48 242 LYS F N 1
ATOM 13063 C CA . LYS F 1 242 ? 78.794 28.311 98.094 1.00 32.60 242 LYS F CA 1
ATOM 13064 C C . LYS F 1 242 ? 79.348 27.599 96.865 1.00 34.04 242 LYS F C 1
ATOM 13065 O O . LYS F 1 242 ? 80.401 26.956 96.902 1.00 32.30 242 LYS F O 1
ATOM 13071 N N . SER F 1 243 ? 78.619 27.705 95.763 1.00 34.35 243 SER F N 1
ATOM 13072 C CA . SER F 1 243 ? 79.168 27.323 94.483 1.00 36.98 243 SER F CA 1
ATOM 13073 C C . SER F 1 243 ? 78.409 28.094 93.420 1.00 36.37 243 SER F C 1
ATOM 13074 O O . SER F 1 243 ? 77.337 28.615 93.699 1.00 36.64 243 SER F O 1
ATOM 13077 N N . VAL F 1 244 ? 78.982 28.248 92.232 1.00 33.73 244 VAL F N 1
ATOM 13078 C CA . VAL F 1 244 ? 78.194 28.825 91.145 1.00 35.17 244 VAL F CA 1
ATOM 13079 C C . VAL F 1 244 ? 77.869 27.732 90.142 1.00 34.90 244 VAL F C 1
ATOM 13080 O O . VAL F 1 244 ? 77.215 27.965 89.112 1.00 38.73 244 VAL F O 1
ATOM 13084 N N . ARG F 1 245 ? 78.284 26.514 90.473 1.00 38.07 245 ARG F N 1
ATOM 13085 C CA . ARG F 1 245 ? 78.039 25.372 89.595 1.00 41.33 245 ARG F CA 1
ATOM 13086 C C . ARG F 1 245 ? 76.867 24.533 90.128 1.00 36.50 245 ARG F C 1
ATOM 13087 O O . ARG F 1 245 ? 76.919 24.051 91.261 1.00 35.58 245 ARG F O 1
ATOM 13095 N N . LYS F 1 246 ? 75.790 24.399 89.337 1.00 38.78 246 LYS F N 1
ATOM 13096 C CA . LYS F 1 246 ? 74.581 23.721 89.823 1.00 36.42 246 LYS F CA 1
ATOM 13097 C C . LYS F 1 246 ? 74.860 22.283 90.225 1.00 36.52 246 LYS F C 1
ATOM 13098 O O . LYS F 1 246 ? 74.311 21.801 91.224 1.00 33.32 246 LYS F O 1
ATOM 13104 N N . GLY F 1 247 ? 75.722 21.603 89.467 1.00 34.63 247 GLY F N 1
ATOM 13105 C CA . GLY F 1 247 ? 76.119 20.239 89.811 1.00 35.19 247 GLY F CA 1
ATOM 13106 C C . GLY F 1 247 ? 76.770 20.122 91.193 1.00 35.03 247 GLY F C 1
ATOM 13107 O O . GLY F 1 247 ? 76.551 19.166 91.940 1.00 32.92 247 GLY F O 1
ATOM 13108 N N . ARG F 1 248 ? 77.568 21.108 91.545 1.00 33.92 248 ARG F N 1
ATOM 13109 C CA . ARG F 1 248 ? 78.179 21.136 92.884 1.00 32.84 248 ARG F CA 1
ATOM 13110 C C . ARG F 1 248 ? 77.160 21.460 93.974 1.00 27.67 248 ARG F C 1
ATOM 13111 O O . ARG F 1 248 ? 77.262 20.966 95.077 1.00 29.51 248 ARG F O 1
ATOM 13127 N N . GLU F 1 250 ? 74.107 20.476 93.956 1.00 27.24 250 GLU F N 1
ATOM 13128 C CA . GLU F 1 250 ? 73.396 19.217 94.114 1.00 28.06 250 GLU F CA 1
ATOM 13129 C C . GLU F 1 250 ? 74.207 18.253 94.971 1.00 29.98 250 GLU F C 1
ATOM 13130 O O . GLU F 1 250 ? 73.663 17.531 95.797 1.00 29.59 250 GLU F O 1
ATOM 13136 N N . GLU F 1 251 ? 75.518 18.229 94.762 1.00 26.45 251 GLU F N 1
ATOM 13137 C CA . GLU F 1 251 ? 76.381 17.438 95.631 1.00 27.98 251 GLU F CA 1
ATOM 13138 C C . GLU F 1 251 ? 76.325 17.970 97.089 1.00 28.32 251 GLU F C 1
ATOM 13139 O O . GLU F 1 251 ? 76.091 17.200 98.040 1.00 25.69 251 GLU F O 1
ATOM 13145 N N . ASN F 1 252 ? 76.505 19.281 97.259 1.00 27.15 252 ASN F N 1
ATOM 13146 C CA . ASN F 1 252 ? 76.592 19.848 98.617 1.00 24.14 252 ASN F CA 1
ATOM 13147 C C . ASN F 1 252 ? 75.363 19.580 99.464 1.00 26.47 252 ASN F C 1
ATOM 13148 O O . ASN F 1 252 ? 75.456 19.413 100.683 1.00 24.20 252 ASN F O 1
ATOM 13153 N N . ILE F 1 253 ? 74.200 19.560 98.818 1.00 26.98 253 ILE F N 1
ATOM 13154 C CA . ILE F 1 253 ? 72.970 19.466 99.563 1.00 23.59 253 ILE F CA 1
ATOM 13155 C C . ILE F 1 253 ? 72.628 17.985 99.805 1.00 27.83 253 ILE F C 1
ATOM 13156 O O . ILE F 1 253 ? 71.817 17.664 100.688 1.00 27.69 253 ILE F O 1
ATOM 13161 N N . ASN F 1 254 ? 73.271 17.097 99.047 1.00 27.15 254 ASN F N 1
ATOM 13162 C CA . ASN F 1 254 ? 72.949 15.662 99.108 1.00 27.18 254 ASN F CA 1
ATOM 13163 C C . ASN F 1 254 ? 73.781 14.960 100.195 1.00 27.63 254 ASN F C 1
ATOM 13164 O O . ASN F 1 254 ? 74.645 14.135 99.905 1.00 28.00 254 ASN F O 1
ATOM 13169 N N . ILE F 1 255 ? 73.547 15.316 101.447 1.00 24.76 255 ILE F N 1
ATOM 13170 C CA . ILE F 1 255 ? 74.294 14.690 102.539 1.00 25.36 255 ILE F CA 1
ATOM 13171 C C . ILE F 1 255 ? 73.356 14.073 103.585 1.00 29.57 255 ILE F C 1
ATOM 13172 O O . ILE F 1 255 ? 73.788 13.738 104.688 1.00 30.06 255 ILE F O 1
ATOM 13177 N N . LEU F 1 256 ? 72.065 13.960 103.256 1.00 29.05 256 LEU F N 1
ATOM 13178 C CA . LEU F 1 256 ? 71.126 13.465 104.256 1.00 31.29 256 LEU F CA 1
ATOM 13179 C C . LEU F 1 256 ? 70.885 11.967 104.078 1.00 35.33 256 LEU F C 1
ATOM 13180 O O . LEU F 1 256 ? 70.034 11.382 104.758 1.00 40.05 256 LEU F O 1
ATOM 13185 N N . ASP F 1 257 ? 71.655 11.357 103.180 1.00 32.03 257 ASP F N 1
ATOM 13186 C CA . ASP F 1 257 ? 71.539 9.930 102.869 1.00 34.32 257 ASP F CA 1
ATOM 13187 C C . ASP F 1 257 ? 72.673 9.049 103.432 1.00 32.76 257 ASP F C 1
ATOM 13188 O O . ASP F 1 257 ? 72.774 7.883 103.063 1.00 35.83 257 ASP F O 1
ATOM 13193 N N . PHE F 1 258 ? 73.559 9.604 104.263 1.00 30.05 258 PHE F N 1
ATOM 13194 C CA . PHE F 1 258 ? 74.611 8.809 104.901 1.00 27.92 258 PHE F CA 1
ATOM 13195 C C . PHE F 1 258 ? 74.924 9.378 106.261 1.00 28.06 258 PHE F C 1
ATOM 13196 O O . PHE F 1 258 ? 74.448 10.462 106.597 1.00 28.78 258 PHE F O 1
ATOM 13204 N N . GLU F 1 259 ? 75.725 8.663 107.043 1.00 27.02 259 GLU F N 1
ATOM 13205 C CA . GLU F 1 259 ? 76.201 9.226 108.300 1.00 31.13 259 GLU F CA 1
ATOM 13206 C C . GLU F 1 259 ? 77.642 8.842 108.586 1.00 27.72 259 GLU F C 1
ATOM 13207 O O . GLU F 1 259 ? 78.120 7.780 108.164 1.00 28.32 259 GLU F O 1
ATOM 13213 N N . LEU F 1 260 ? 78.333 9.719 109.312 1.00 22.95 260 LEU F N 1
ATOM 13214 C CA . LEU F 1 260 ? 79.692 9.426 109.728 1.00 21.41 260 LEU F CA 1
ATOM 13215 C C . LEU F 1 260 ? 79.637 8.716 111.060 1.00 27.06 260 LEU F C 1
ATOM 13216 O O . LEU F 1 260 ? 78.839 9.073 111.919 1.00 25.57 260 LEU F O 1
ATOM 13221 N N . SER F 1 261 ? 80.508 7.720 111.227 1.00 24.39 261 SER F N 1
ATOM 13222 C CA . SER F 1 261 ? 80.634 6.991 112.500 1.00 26.99 261 SER F CA 1
ATOM 13223 C C . SER F 1 261 ? 81.375 7.764 113.586 1.00 24.71 261 SER F C 1
ATOM 13224 O O . SER F 1 261 ? 82.012 8.782 113.313 1.00 24.98 261 SER F O 1
ATOM 13227 N N . ALA F 1 262 ? 81.288 7.286 114.838 1.00 25.07 262 ALA F N 1
ATOM 13228 C CA . ALA F 1 262 ? 82.087 7.855 115.923 1.00 25.28 262 ALA F CA 1
ATOM 13229 C C . ALA F 1 262 ? 83.556 7.851 115.561 1.00 25.32 262 ALA F C 1
ATOM 13230 O O . ALA F 1 262 ? 84.273 8.817 115.846 1.00 25.69 262 ALA F O 1
ATOM 13232 N N . GLU F 1 263 ? 84.016 6.771 114.931 1.00 25.04 263 GLU F N 1
ATOM 13233 C CA . GLU F 1 263 ? 85.422 6.675 114.531 1.00 27.80 263 GLU F CA 1
ATOM 13234 C C . GLU F 1 263 ? 85.787 7.748 113.472 1.00 26.02 263 GLU F C 1
ATOM 13235 O O . GLU F 1 263 ? 86.854 8.382 113.584 1.00 25.34 263 GLU F O 1
ATOM 13241 N N . ASP F 1 264 ? 84.893 7.963 112.501 1.00 23.46 264 ASP F N 1
ATOM 13242 C CA . ASP F 1 264 ? 85.053 9.014 111.480 1.00 23.45 264 ASP F CA 1
ATOM 13243 C C . ASP F 1 264 ? 85.157 10.391 112.152 1.00 23.62 264 ASP F C 1
ATOM 13244 O O . ASP F 1 264 ? 86.039 11.223 111.822 1.00 22.58 264 ASP F O 1
ATOM 13257 N N . LEU F 1 266 ? 86.045 11.114 115.167 1.00 22.26 266 LEU F N 1
ATOM 13258 C CA . LEU F 1 266 ? 87.263 11.245 115.943 1.00 23.62 266 LEU F CA 1
ATOM 13259 C C . LEU F 1 266 ? 88.435 11.558 115.018 1.00 21.29 266 LEU F C 1
ATOM 13260 O O . LEU F 1 266 ? 89.305 12.377 115.339 1.00 20.95 266 LEU F O 1
ATOM 13265 N N . GLN F 1 267 ? 88.492 10.890 113.858 1.00 21.65 267 GLN F N 1
ATOM 13266 C CA . GLN F 1 267 ? 89.592 11.167 112.951 1.00 23.47 267 GLN F CA 1
ATOM 13267 C C . GLN F 1 267 ? 89.529 12.612 112.450 1.00 21.48 267 GLN F C 1
ATOM 13268 O O . GLN F 1 267 ? 90.549 13.254 112.229 1.00 21.30 267 GLN F O 1
ATOM 13274 N N . ILE F 1 268 ? 88.320 13.106 112.224 1.00 21.62 268 ILE F N 1
ATOM 13275 C CA . ILE F 1 268 ? 88.183 14.488 111.783 1.00 21.52 268 ILE F CA 1
ATOM 13276 C C . ILE F 1 268 ? 88.598 15.479 112.889 1.00 20.98 268 ILE F C 1
ATOM 13277 O O . ILE F 1 268 ? 89.291 16.453 112.624 1.00 20.81 268 ILE F O 1
ATOM 13282 N N . ALA F 1 269 ? 88.146 15.228 114.115 1.00 20.80 269 ALA F N 1
ATOM 13283 C CA . ALA F 1 269 ? 88.516 16.104 115.229 1.00 20.37 269 ALA F CA 1
ATOM 13284 C C . ALA F 1 269 ? 90.034 16.255 115.357 1.00 20.16 269 ALA F C 1
ATOM 13285 O O . ALA F 1 269 ? 90.559 17.319 115.674 1.00 19.90 269 ALA F O 1
ATOM 13287 N N . ALA F 1 270 ? 90.760 15.176 115.093 1.00 20.33 270 ALA F N 1
ATOM 13288 C CA . ALA F 1 270 ? 92.212 15.230 115.198 1.00 20.24 270 ALA F CA 1
ATOM 13289 C C . ALA F 1 270 ? 92.840 16.215 114.221 1.00 20.56 270 ALA F C 1
ATOM 13290 O O . ALA F 1 270 ? 93.997 16.623 114.387 1.00 20.18 270 ALA F O 1
ATOM 13292 N N . LEU F 1 271 ? 92.085 16.609 113.184 1.00 20.43 271 LEU F N 1
ATOM 13293 C CA . LEU F 1 271 ? 92.663 17.503 112.189 1.00 20.55 271 LEU F CA 1
ATOM 13294 C C . LEU F 1 271 ? 92.771 18.951 112.670 1.00 20.75 271 LEU F C 1
ATOM 13295 O O . LEU F 1 271 ? 93.440 19.769 112.008 1.00 21.36 271 LEU F O 1
ATOM 13300 N N . ASP F 1 272 ? 92.058 19.309 113.727 1.00 19.96 272 ASP F N 1
ATOM 13301 C CA . ASP F 1 272 ? 92.000 20.721 114.148 1.00 19.72 272 ASP F CA 1
ATOM 13302 C C . ASP F 1 272 ? 93.363 21.366 114.469 1.00 28.12 272 ASP F C 1
ATOM 13303 O O . ASP F 1 272 ? 94.173 20.773 115.178 1.00 24.49 272 ASP F O 1
ATOM 13308 N N . THR F 1 273 ? 93.584 22.595 113.985 1.00 25.33 273 THR F N 1
ATOM 13309 C CA . THR F 1 273 ? 94.688 23.453 114.494 1.00 27.33 273 THR F CA 1
ATOM 13310 C C . THR F 1 273 ? 94.188 24.735 115.174 1.00 30.61 273 THR F C 1
ATOM 13311 O O . THR F 1 273 ? 94.980 25.569 115.629 1.00 28.40 273 THR F O 1
ATOM 13315 N N . ALA F 1 274 ? 92.875 24.915 115.224 1.00 25.63 274 ALA F N 1
ATOM 13316 C CA . ALA F 1 274 ? 92.293 26.094 115.845 1.00 27.05 274 ALA F CA 1
ATOM 13317 C C . ALA F 1 274 ? 92.857 27.379 115.237 1.00 31.52 274 ALA F C 1
ATOM 13318 O O . ALA F 1 274 ? 93.004 28.392 115.932 1.00 35.05 274 ALA F O 1
ATOM 13320 N N . THR F 1 275 ? 93.142 27.321 113.949 1.00 32.00 275 THR F N 1
ATOM 13321 C CA . THR F 1 275 ? 93.694 28.443 113.211 1.00 36.05 275 THR F CA 1
ATOM 13322 C C . THR F 1 275 ? 92.812 28.829 112.027 1.00 31.36 275 THR F C 1
ATOM 13323 O O . THR F 1 275 ? 92.593 28.018 111.122 1.00 30.75 275 THR F O 1
ATOM 13327 N N . SER F 1 276 ? 92.320 30.077 112.022 1.00 27.88 276 SER F N 1
ATOM 13328 C CA . SER F 1 276 ? 91.577 30.583 110.856 1.00 25.07 276 SER F CA 1
ATOM 13329 C C . SER F 1 276 ? 92.377 30.463 109.584 1.00 27.49 276 SER F C 1
ATOM 13330 O O . SER F 1 276 ? 93.580 30.709 109.561 1.00 30.40 276 SER F O 1
ATOM 13333 N N . ALA F 1 277 ? 91.683 30.145 108.499 1.00 29.24 277 ALA F N 1
ATOM 13334 C CA . ALA F 1 277 ? 92.303 30.144 107.198 1.00 27.85 277 ALA F CA 1
ATOM 13335 C C . ALA F 1 277 ? 92.430 31.565 106.629 1.00 31.16 277 ALA F C 1
ATOM 13336 O O . ALA F 1 277 ? 92.959 31.745 105.534 1.00 39.51 277 ALA F O 1
ATOM 13338 N N . PHE F 1 278 ? 91.974 32.570 107.382 1.00 27.56 278 PHE F N 1
ATOM 13339 C CA . PHE F 1 278 ? 91.845 33.922 106.859 1.00 26.53 278 PHE F CA 1
ATOM 13340 C C . PHE F 1 278 ? 92.623 34.907 107.718 1.00 28.80 278 PHE F C 1
ATOM 13341 O O . PHE F 1 278 ? 93.667 35.406 107.287 1.00 34.00 278 PHE F O 1
ATOM 13349 N N . PHE F 1 279 ? 92.141 35.167 108.925 1.00 23.67 279 PHE F N 1
ATOM 13350 C CA . PHE F 1 279 ? 92.796 36.098 109.856 1.00 28.10 279 PHE F CA 1
ATOM 13351 C C . PHE F 1 279 ? 92.058 36.063 111.186 1.00 28.11 279 PHE F C 1
ATOM 13352 O O . PHE F 1 279 ? 91.005 35.410 111.288 1.00 27.77 279 PHE F O 1
ATOM 13360 N N . SER F 1 280 ? 92.634 36.715 112.208 1.00 26.85 280 SER F N 1
ATOM 13361 C CA . SER F 1 280 ? 91.980 36.837 113.498 1.00 23.45 280 SER F CA 1
ATOM 13362 C C . SER F 1 280 ? 91.271 38.183 113.608 1.00 22.20 280 SER F C 1
ATOM 13363 O O . SER F 1 280 ? 91.837 39.247 113.285 1.00 20.49 280 SER F O 1
ATOM 13366 N N . HIS F 1 281 ? 90.043 38.142 114.108 1.00 22.23 281 HIS F N 1
ATOM 13367 C CA . HIS F 1 281 ? 89.305 39.381 114.351 1.00 20.99 281 HIS F CA 1
ATOM 13368 C C . HIS F 1 281 ? 89.883 40.112 115.583 1.00 21.97 281 HIS F C 1
ATOM 13369 O O . HIS F 1 281 ? 89.528 41.261 115.819 1.00 22.36 281 HIS F O 1
ATOM 13376 N N . ARG F 1 282 ? 90.816 39.471 116.288 1.00 19.55 282 ARG F N 1
ATOM 13377 C CA . ARG F 1 282 ? 91.499 40.129 117.424 1.00 19.40 282 ARG F CA 1
ATOM 13378 C C . ARG F 1 282 ? 92.846 40.759 117.025 1.00 19.60 282 ARG F C 1
ATOM 13379 O O . ARG F 1 282 ? 93.541 41.365 117.879 1.00 19.87 282 ARG F O 1
ATOM 13387 N N . ASP F 1 283 ? 93.216 40.629 115.754 1.00 20.57 283 ASP F N 1
ATOM 13388 C CA . ASP F 1 283 ? 94.457 41.272 115.250 1.00 20.20 283 ASP F CA 1
ATOM 13389 C C . ASP F 1 283 ? 94.133 42.770 115.001 1.00 20.49 283 ASP F C 1
ATOM 13390 O O . ASP F 1 283 ? 93.278 43.049 114.188 1.00 20.75 283 ASP F O 1
ATOM 13395 N N . PRO F 1 284 ? 94.812 43.722 115.695 1.00 20.55 284 PRO F N 1
ATOM 13396 C CA . PRO F 1 284 ? 94.424 45.142 115.545 1.00 20.92 284 PRO F CA 1
ATOM 13397 C C . PRO F 1 284 ? 94.619 45.641 114.105 1.00 22.28 284 PRO F C 1
ATOM 13398 O O . PRO F 1 284 ? 93.956 46.595 113.705 1.00 23.35 284 PRO F O 1
ATOM 13402 N N . ALA F 1 285 ? 95.490 44.991 113.336 1.00 23.54 285 ALA F N 1
ATOM 13403 C CA . ALA F 1 285 ? 95.700 45.403 111.963 1.00 25.47 285 ALA F CA 1
ATOM 13404 C C . ALA F 1 285 ? 94.472 45.051 111.136 1.00 23.06 285 ALA F C 1
ATOM 13405 O O . ALA F 1 285 ? 94.142 45.725 110.160 1.00 24.44 285 ALA F O 1
ATOM 13415 N N . VAL F 1 287 ? 91.421 44.890 112.514 1.00 24.28 287 VAL F N 1
ATOM 13416 C CA . VAL F 1 287 ? 90.449 45.877 112.972 1.00 21.66 287 VAL F CA 1
ATOM 13417 C C . VAL F 1 287 ? 90.622 47.176 112.178 1.00 22.89 287 VAL F C 1
ATOM 13418 O O . VAL F 1 287 ? 89.654 47.754 111.677 1.00 24.43 287 VAL F O 1
ATOM 13422 N N . GLU F 1 288 ? 91.858 47.646 112.055 1.00 23.01 288 GLU F N 1
ATOM 13423 C CA . GLU F 1 288 ? 92.113 48.887 111.325 1.00 24.89 288 GLU F CA 1
ATOM 13424 C C . GLU F 1 288 ? 91.716 48.770 109.848 1.00 28.75 288 GLU F C 1
ATOM 13425 O O . GLU F 1 288 ? 91.100 49.681 109.289 1.00 30.62 288 GLU F O 1
ATOM 13431 N N . TRP F 1 289 ? 92.030 47.640 109.232 1.00 25.23 289 TRP F N 1
ATOM 13432 C CA . TRP F 1 289 ? 91.699 47.414 107.833 1.00 26.91 289 TRP F CA 1
ATOM 13433 C C . TRP F 1 289 ? 90.186 47.352 107.580 1.00 29.10 289 TRP F C 1
ATOM 13434 O O . TRP F 1 289 ? 89.676 48.068 106.727 1.00 30.91 289 TRP F O 1
ATOM 13445 N N . LEU F 1 290 ? 89.470 46.519 108.334 1.00 27.61 290 LEU F N 1
ATOM 13446 C CA . LEU F 1 290 ? 88.031 46.382 108.109 1.00 26.58 290 LEU F CA 1
ATOM 13447 C C . LEU F 1 290 ? 87.284 47.668 108.483 1.00 25.31 290 LEU F C 1
ATOM 13448 O O . LEU F 1 290 ? 86.408 48.120 107.737 1.00 27.51 290 LEU F O 1
ATOM 13453 N N . THR F 1 291 ? 87.631 48.291 109.614 1.00 24.01 291 THR F N 1
ATOM 13454 C CA . THR F 1 291 ? 86.897 49.487 109.994 1.00 24.24 291 THR F CA 1
ATOM 13455 C C . THR F 1 291 ? 87.200 50.692 109.080 1.00 28.16 291 THR F C 1
ATOM 13456 O O . THR F 1 291 ? 86.508 51.697 109.151 1.00 31.67 291 THR F O 1
ATOM 13460 N N . GLY F 1 292 ? 88.228 50.598 108.238 1.00 26.45 292 GLY F N 1
ATOM 13461 C CA . GLY F 1 292 ? 88.529 51.703 107.337 1.00 27.99 292 GLY F CA 1
ATOM 13462 C C . GLY F 1 292 ? 87.822 51.554 105.994 1.00 31.61 292 GLY F C 1
ATOM 13463 O O . GLY F 1 292 ? 87.865 52.454 105.160 1.00 32.85 292 GLY F O 1
ATOM 13464 N N . ARG F 1 293 ? 87.172 50.419 105.761 1.00 28.36 293 ARG F N 1
ATOM 13465 C CA . ARG F 1 293 ? 86.555 50.181 104.423 1.00 30.31 293 ARG F CA 1
ATOM 13466 C C . ARG F 1 293 ? 85.338 51.085 104.216 1.00 32.17 293 ARG F C 1
ATOM 13467 O O . ARG F 1 293 ? 84.562 51.299 105.141 1.00 29.06 293 ARG F O 1
ATOM 13475 N N . LYS F 1 294 ? 85.198 51.655 103.017 1.00 33.96 294 LYS F N 1
ATOM 13476 C CA . LYS F 1 294 ? 84.065 52.518 102.721 1.00 35.76 294 LYS F CA 1
ATOM 13477 C C . LYS F 1 294 ? 83.187 51.882 101.629 1.00 35.99 294 LYS F C 1
ATOM 13478 O O . LYS F 1 294 ? 83.637 51.655 100.501 1.00 38.09 294 LYS F O 1
ATOM 13484 N N . LEU F 1 295 ? 81.937 51.586 101.967 1.00 33.90 295 LEU F N 1
ATOM 13485 C CA . LEU F 1 295 ? 81.041 50.885 101.037 1.00 34.32 295 LEU F CA 1
ATOM 13486 C C . LEU F 1 295 ? 79.777 51.698 100.850 1.00 35.35 295 LEU F C 1
ATOM 13487 O O . LEU F 1 295 ? 79.245 52.238 101.804 1.00 40.00 295 LEU F O 1
ATOM 13492 N N . ASP F 1 296 ? 79.295 51.780 99.613 1.00 35.54 296 ASP F N 1
ATOM 13493 C CA . ASP F 1 296 ? 78.039 52.464 99.338 1.00 37.56 296 ASP F CA 1
ATOM 13494 C C . ASP F 1 296 ? 76.886 51.490 99.541 1.00 37.28 296 ASP F C 1
ATOM 13495 O O . ASP F 1 296 ? 76.280 51.021 98.564 1.00 43.85 296 ASP F O 1
ATOM 13500 N N . VAL F 1 297 ? 76.605 51.153 100.795 1.00 35.10 297 VAL F N 1
ATOM 13501 C CA . VAL F 1 297 ? 75.503 50.245 101.138 1.00 39.49 297 VAL F CA 1
ATOM 13502 C C . VAL F 1 297 ? 74.706 50.808 102.318 1.00 39.10 297 VAL F C 1
ATOM 13503 O O . VAL F 1 297 ? 75.254 51.591 103.121 1.00 35.35 297 VAL F O 1
#

Organism: Yersinia pestis (NCBI:txid632)

CATH classification: 3.20.20.100

Sequence (1641 aa):
QTVKLNNGIAPLLGFGVFQTNTAECERAVIDAIETGYRLIDTAASYQNETQVGNALKLSGIARDELFITTKLWLQDTYYEGAKAQFERSLNRLQLDYVDLYLIHQPYGDVHGAWRAEELHQAGKIRAIGVSNFHPDRLADLAFNKIIPAVNQIEVNPFNQQLHAVPWQSRGIQPEAWAPFAEGRNGLFQNPVLTAIGEKYGKSVGQVVLRWIFQRGIVSLAKSVRKGREENINILDFELSAEDLQIAALDTATSAFFSHRDPAVEWLTGRKLDVQTVKLNNGIAPLLGFGVFQTNTAECERAVIDAIETGYRLIDTAASYQNETQVGNALKLSGIARDELFITTKLWLQDTYYEGAKAQFERSLNRLQLDYVDLYLIHQPYGDVHGAWRAEELHQAGKIRAIGVSNFHPDRLADLAFNKIIPAVNQIEVNPFNQQLHAVPWQSRGIQPEAWAPFAEGRNGLFQNPVLTAIGEKYGKSVGQVVLRWIFQRGIVSLAKSVRKGREENINILDFELSAEDLQIAALDTATSAFFSHRDPAVEWLTGRKLDVQTVKLNNGIAPLLGFGVFQTNTAECERAVIDAIETGYRLIDTAASYQNETQVGNALKLSGIARDELFITTKLWLQDTYYEGAKAQFERSLNRLQLDYVDLYLIHQPYGDVHGAWRAEELHQAGKIRAIGVSNFHPDRLADLAFNKIIPAVNQIEVNPFNQQLHAVPWQSRGIQPEAWAPFAEGRNGLFQNPVLTAIGEKYGKSVGQVVLRWIFQRGIVSLAKSVRKGREENINILDFELSAEDLQIAALDTATSAFFSHRDPAVEWLTGRKLDVQTVKLNNGIAPLLGFGVFTNTAECERAVIDAIETGYRLIDTAASYQNETQVGNALKLSGIARDELFITTKLWLQDTYYEGAKAQFERSLNRLQLDYVDLYLIHQPYGDVHGAWRAEELHQAGKIRAIGVSNFHPDRLADLAFNKIIPAVNQIEVNPFNQQLHAVPWQSRGIQPEAWAPFAEGRNGLFQNPVLTAIGEKYGKSVGQVVLRWIFQRGIVSLAKSVRKGREENINILDFELSAEDLQIAALDTATSAFFSHRDPAVEWLTGRKLDVQTVKLNNGIAPLLGFGVFTNTAECERAVIDAIETGYRLIDTAASYQNETQVGNALKLSGIARDELFITTKLWLQDTYYEGAKAQFERSLNRLQLDYVDLYLIHQPYGDVHGAWRAEELHQAGKIRAIGVSNFHPDRLADLAFNKIIPAVNQIEVNPFNQQLHAVPWQSRGIQPEAWAPFAEGRNGLFQNPVLTAIGEKYGKSVGQVVLRWIFQRGIVSLAKSVRKGRREENINILDFELSAEDLQIAALDTATSAFFSHRDPAVEWLTGRKLDVQTVKLNNGIAPLLGFGVFTNTAECERAVIDAIETGYRLIDTAASYQNETQVGNALKLSGIARDELFITTKLWLQDTYYEGAKAQFERSLNRLQLDYVDLYLIHQPYGDVHGAWRAEELHQAGKIRAIGVSNFHPDRLADLAFNKIIPAVNQIEVNPFNQQLHAVPWQSRGIQPEAWAPFAEGRNGLFQNPVLTAIGEKYGKSVGQVVLRWIFQRGIVSLAKSVRKGREENINILDFELSAEDLQIAALDTATSAFFSHRDPAVEWLTGRKLDV

Secondary structure (DSSP, 8-state):
-----TTS----EEEE-----HHHHHHHHHHHHHHT--EEE--GGGT-HHHHHHHHHHH---GGG-EEEEEE-GGG-SHHHHHHHHHHHHHHHT-S-EEEEEE-SS-S-HHHHHH--HHHHTTSEEEEEEES--HHHHHH----SSPPSEEEEE-BTTB--TTTTT--TTSPEEEEE-TTGGGGGGGGG-HHHHHHHHHHT--HHHHHHHHHHHTT-EEEE--S-TT--TTT--SS----S---TTGGG-----SS--TT----HHHHT-----/-----TTS----EEEE-----HHHHHHHHHHHHHHT--EEE--GGGT-HHHHHHHHHHS---GGG-EEEEEE-GGG-SHHHHHHHHHHHHHHHT-S-EEEEEE-SS-S-HHHHHH--HHHHTTSEEEEEEES--HHHHHH----SSPPSEEEEE-BTTB--TTTTT--TTSPEEEEE-TTGGGGGGGGG-HHHHHHHHHHT--HHHHHHHHHHHTT-EEEE--S-TT--TTT--SS----S---TTGGG-----SS--TT----HHHHT-----/-----TTS----EEEE-----HHHHHHHHHHHHHHT--EEE--GGGT-HHHHHHHHHHH---GGG-EEEEEE-GGG-SHHHHHHHHHHHHHHHT-S-EEEEEE-SS-S-HHHHHH--HHHHTTSEEEEEEES--HHHHHH----SSPPSEEEEE-BTTB--TTTTT--TTSPEEEEE-TTGGGGGGGGG-HHHHHHHHHHT--HHHHHHHHHHHTT-EEEE--S-TT--TTT--TT----S---TTGGG-----SS--TT----HHHHT-----/-----TTS----EEEE----HHHHHHHHHHHHHHT--EEE--GGGT-HHHHHHHHHHH---GGG-EEEEEE-GGG-SHHHHHHHHHHHHHHHT-S-EEEEEE-SS-S-HHHHHH--HHHHTTSEEEEEEES--HHHHHH----SSPPSEEEEE-BTTB--TTTTT--TTSPEEEEE-TTGGGGGGGGG-HHHHHHHHHHT--HHHHHHHHHHHTT-EEEE--S-S---TTT--TT----S---TTGGG-----SS--TT----HHHHT-----/-----TTS----EEEE----HHHHHHHHHHHHHHT--EEE--GGGT-HHHHHHHHHHH---GGG-EEEEEE-GGG-SHHHHHHHHHHHHHHHT-S-EEEEEE-SS-S-HHHHHH--HHHHTTSEEEEEEES--HHHHHH----SSPPSEEEEE-BTTB--TTTTT--TTSPEEEEE-TTGGGGGGGGG-HHHHHHHHHHT--HHHHHHHHHHHTT-EEEE--S-S---TTT--SS----S---TTGGG-----SS--TT----HHHHT-----/-----TTS----EEEE----HHHHHHHHHHHHHHT--EEE--GGGT-HHHHHHHHHHHT--GGG-EEEEEE-GGG-SHHHHHHHHHHHHHHHT-S-EEEEEE-SS-S-HHHHHH--HHHHTTSEEEEEEES--HHHHHH----SSPPSEEEEE-BTTB--TTTTT--TTSPEEEEE-TTGGGGGGGGG-HHHHHHHHHHT--HHHHHHHHHHHTT-EEEE--S-S---TTT--TT----S---TTGGG-----SS--TT----HHHHT-----

Foldseek 3Di:
DWDAWPVGDIHQEAAEAAAPDLVLRLVLLLLCVVLPHQEYEEEVVSVNLLSNLVSVVVNPDDPVSHAYEYEDAAVQQAAVSLVVVVVVSCVSNVHQAHAEYEHEAPDDPNLRSVVVVVCCVVVRYNFYAYEQDAVVSQVVVVPDDDRHREYEYADELAAHPPPRCVNVVVRHAYAHDPHQLVCPPVQQVPPLLCVQCVVPVAGSLLSSSQVCVVSRHRYYDYDSDSVVSRNVPNPPDHQDPVNCSSNVSYPNDRSPDHSPPVVCVVSVPDDDPD/DWDQFPVGDIDQEAAEDAAPDLVLRLVLLLLCVVLPHQEYEEEVVSVRLLSQLVSVVVNPDDPVSHAYEYEDAAVQQAAVSLVVVVVVSCVSSVHQAHAEYEHEAPDDPNLRSVVVVVCCVVVRYNFYAYEQDAPVSQVVVVPDDDRHREYEYADELAAHPPPRCVNVVVRHAYEHDPHQLVCPPVQQPDPLLCVQCVVPVAGSLLSSSLVCVVSRHRYYDYDSDSVVSRNVPNPPDHGDPVNCSSNVSYPNDRSPDHSPPVVCVVSVPDDDPD/DWDAFPVGDIHQEAAEDAAPDLVLRLLLLLLCVVLPHQEYEEEVVSVRLLSQLVSVVVNPDDPVSHAYEYEDAAVQQAAVSLVVVVVVSCVSSVHQAHAEYEHEAPDHPNLRNVVVVVCCVVVRYNFYAYEQDAPVSQVVVVPDDDRHREYEYADELAAHPPPRCVNVVVRHAYAHDPHQLVCPPVSQVPPLLCVQCVVPVAGSLLSSSLVCVVSRHRYYDYDSDSVVSRNVPNPPDHDDPVNCSSNVSYPNDRSPDHSPPVVCVVSVPDDDDD/DWDAFPVGDIHQEAAEDQDDLVLLLVLLLLVVVLPHQEYEEEVQSVHLLSQLVSVVVNPDDPVSHAYEYEDAAVQQAQVSLVVVVVVSCVSSVHQAHAEYEHEAPDDNNLRSVVVVVCCVVPRYNFYAYEQDFPVRQVVVVPDDDRHREYEYADELAAHCPPRCVNVVVRHAYEHDPHQLVCPPVSQVDPLLCVQCVVVVAGSLLSSSLVCVVSRHRYYDYDSDSVVSRNVPNPPDHGDPVSVSSNVSYPNDRSPDHSPPVVCVVSVPDDDDD/DWDQFPVGDIDQEAAEDQDDLVLRLVLLLLVVVLPHQEYEEEVQSVHLLSQLVSVVVNPDDPVSHAYEYEDAAVQQAQVSLVVVVVVSCVSSVHQAHAEYEHEAPDDNNLRSVVVVVCCVVPRYNFYAYEQDAPVSQVVVVPDDDRHREYEYADELAAHCPPRCVNVVVRHAYAHDPNQLVCPPVSQPPPLLCVQCVVVVAGSLLSSSQVCVVSRHRYYDYDSDSVVSRNVPNPPDHGDPVSVSSNVSYPNDRSPDRSPPVVCVVSVPDDDDD/DWDAFPVGDIHQEAAEDQPDLVLSLVLLLLVVVLPHQEYEYEVVSVRLLSQLVNVVVNPDDPVSHAYEYEDAAVQQAQVSLVVVVVVSCVSSVHQAHAEYEHEAPDHNNLRSVVVVVCCVVPRYNFYAYEQDAVVSQVVVVPDDDRHREYEYADELAAHPPPRCVCVVVRHAYAHDPHQLVCPPVSQVDPLLCVQCVVPVAGSLLSSSLVCVVSRHRYYDYDSDSVVSRNVPNPPDHGDPVSVSSNVSYPNDRSPDHSPPVVCVVSVVDDDPD

Solvent-accessible surface area: 65001 Å² total

Nearest PDB structures (foldseek):
  4fzi-assembly2_B  TM=9.579E-01  e=2.440E-30  Trypanosoma cruzi strain CL Brener
  4q3m-assembly3_E  TM=9.640E-01  e=6.742E-29  unidentified
  3o0k-assembly4_D  TM=9.604E-01  e=1.740E-28  Brucella abortus 2308
  3o0k-assembly3_C  TM=9.500E-01  e=2.966E-28  Brucella abortus 2308
  3o0k-assembly1_A  TM=9.657E-01  e=2.097E-27  Brucella abortus 2308

InterPro domains:
  IPR018170 Aldo/keto reductase, conserved site [PS00062] (134-151)
  IPR018170 Aldo/keto reductase, conserved site [PS00798] (53-70)
  IPR020471 Aldo-keto reductase [PIRSF000097] (13-275)
  IPR020471 Aldo-keto reductase [PR00069] (49-73)
  IPR020471 Aldo-keto reductase [PR00069] (105-123)
  IPR020471 Aldo-keto reductase [PR00069] (134-151)
  IPR020471 Aldo-keto reductase [PR00069] (168-197)
  IPR020471 Aldo-keto reductase [PR00069] (207-231)
  IPR020471 Aldo-keto reductase [PTHR43827] (15-282)
  IPR023210 NADP-dependent oxidoreductase domain [PF00248] (30-271)
  IPR036812 NAD(P)-dependent oxidoreductase domain superfamily [G3DSA:3.20.20.100] (1-297)
  IPR036812 NAD(P)-dependent oxidoreductase domain superfamily [SSF51430] (15-276)